Protein 8JMH (pdb70)

Solvent-accessible surface area: 69193 Å² total; per-residue (Å²): 184,52,78,25,98,105,41,15,2,1,3,70,2,0,48,58,18,4,81,72,0,20,75,26,1,0,3,0,1,33,26,5,147,59,58,34,1,144,139,5,134,38,20,129,180,13,131,25,22,120,40,0,94,81,37,41,84,18,0,38,67,2,51,94,0,20,79,47,29,4,111,152,99,32,87,70,79,65,49,84,29,18,12,29,31,8,19,16,1,33,46,0,0,70,25,0,24,136,3,0,89,93,1,13,36,0,1,83,42,1,7,134,9,0,32,25,2,36,109,117,44,15,89,105,30,208,120,54,0,14,121,46,0,61,81,15,0,107,50,12,30,40,77,9,123,24,12,35,56,35,67,31,66,9,16,74,55,31,14,31,63,92,18,127,112,8,111,84,121,96,69,119,51,49,89,64,43,16,0,81,60,57,3,56,21,0,25,58,88,42,112,54,36,72,121,46,0,65,84,10,44,124,25,15,22,9,0,14,41,0,23,4,3,1,0,2,0,0,4,0,0,0,56,0,0,12,0,1,2,44,4,2,6,43,16,2,106,91,31,51,170,104,96,17,81,79,65,41,2,48,70,0,7,86,21,2,8,68,0,6,51,0,1,68,80,0,2,64,11,1,10,45,1,0,58,23,1,12,87,2,0,48,67,12,4,12,32,27,44,19,20,31,109,38,142,53,81,45,90,25,25,72,92,56,19,104,64,10,2,112,16,3,64,29,4,6,25,122,2,3,37,7,0,0,53,0,18,28,15,3,80,98,0,5,22,4,0,30,66,13,36,45,189,8,41,22,70,2,0,54,19,0,10,34,8,2,19,44,24,68,2,0,0,1,0,70,59,29,9,49,0,20,48,117,31,22,82,37,23,50,29,51,18,64,27,19,14,24,6,36,21,33,49,7,61,51,102,79,171,122,36,89,116,83,37,54,106,186,53,81,25,97,106,41,15,3,2,4,70,2,0,50,57,17,4,80,71,0,22,75,26,1,0,3,0,1,34,26,4,146,60,60,35,0,146,141,4,134,38,20,129,178,14,130,26,21,122,41,0,95,79,37,40,82,17,0,38,69,1,51,95,0,21,78,48,28,4,110,154,97,35,85,70,78,66,48,83,29,17,12,29,33,8,19,17,1,33,46,0,1,74,26,0,24,137,3,0,89,91,1,12,36,0,1,82,41,2,8,131,8,1,31,26,1,37,109,117,43,13,86,105,30,208,122,53,0,13,120,46,0,61,81,14,0,107,51,14,30,40,76,8,121,23,12,34,54,34,67,32,66,9,14,74,55,31,14,30,63,94,17,126,113,8,112,84,120,94,69,116,49,49,91,66,42,17,0,72,60,57,3,57,21,0,27,59,89,40,110,57,36,73,121,48,0,64,82,10,44,124,24,14,22,9,0,14,41,0,23,4,4,0,0,2,0,0,4,0,0,0,56,0,0,12,0,1,2,43,4,2,5,44,14,2,105,92,30,50,170,103,96,15,81,79,66,40,1,48,72,0,5,86,21,2,8,66,0,5,50,0,1,67,81,0,2,66,10,0,11,46,1,0,60,24,1,13,85,2,0,47,68,13,4,11,32,29,44,19,20,30,114,39,140,54,81,45,89,25,23,71,91,55,18,103,62,11,2,111,16,4,63,29,4,6,26,125,2,4,36,7,0,0,53,0,18,29,15,2,81,98,0,5,22,4,1,30,66,13,34,42,194,8,42,22,68,3,0,55,18,0,12,34,8,2,20,44,23,68,1,0,0,1,0,69,57,29,8,48,0,20,47,118,31,22,84,37,22,50,29,50,17,63,28,19,14,24,6,36,20,32,49,6,63,50,99,78,170,125,37,86,120,82,37,54,104,183,52,79,24,98,107,42,15,2,1,4,69,2,0,49,56,18,4,80,71,1,21,75,26,0,0,3,0,1,33,26,5,147,59,59,35,0,147,141,4,135,37,20,129,179,13,129,25,21,123,41,1,94,81,37,40,84,16,0,37,68,1,51,95,0,20,78,47,29,3,111,154,96,32,87,66,80,69,48,82,30,18,14,30,33,7,20,16,1,33,46,0,1,74,26,0,23,134,3,0,88,92,1,12,37,1,2,82,41,2,7,134,8,1,30,25,2,37,108,117,44,15,92,103,30,209,121,54,0,14,121,44,0,60,82,15,0,107,51,12,31,39,78,9,121,23,12,37,55,35,68,33,66,9,14,74,55,30,19,30,61,98,16,130,112,9,114,83,120,92,68,117,50,49,91,64,44,15,0,80,60,57,2,56,20,0,24,59,88,42,111,53,35,72,120,46,0,64,84,10,44,126,25,15,22,9,0,16,41,0,23,4,3,1,0,2,0,1,5,0,0,0,57,0,0,12,0,0,2,44,4,2,5,43,14,2,107,87,29,51,174,102,97,15,80,80,68,40,2,48,71,0,6,86,22,2,8,67,0,5,50,0,1,68,80,0,2,64,10,0,10,44,1,0,60,24,1,13,86,2,0,48,68,13,4,11,31,27,45,18,20,30,114,37,138,53,82,43,91,24,25,70,93,56,18,104,62,10,2,111,18,3,62,29,4,5,26,124,2,4,37,7,0,0,52,0,19,29,16,2,80,100,0,5,23,4,0,30,65,13,36,42,189,9,42,22,69,2,0,52,19,0,10,34,9,2,19,43,24,68,2,0,0,1,0,69,59,27,7,47,0,20,46,119,29,22,85,37,23,49,28,50,19,64,29,21,14,24,6,36,20,33,50,7,62,50,98,79,170,123,36,88,117,83,38,53,105,184,51,83,25,100,108,40,15,2,2,3,70,3,0,52,55,17,2,80,72,0,19,73,28,0,0,2,0,1,34,24,4,148,59,59,34,1,146,139,4,134,38,19,130,178,13,136,25,20,124,41,0,94,72,35,38,82,17,0,39,70,1,52,98,0,21,78,48,30,2,108,153,96,33,89,66,84,66,46,82,34,16,13,28,28,6,19,17,2,33,48,0,1,71,24,0,25,134,3,0,89,95,2,15,37,0,2,80,42,1,7,135,9,1,32,26,2,36,107,116,44,14,90,105,31,210,124,52,0,14,123,43,0,66,77,15,0,109,54,12,30,40,77,9,121,25,13,35,55,36,70,32,65,9,14,74,55,31,14,33,62,94,15,128,112,8,112,84,120,94,68,118,50,49,88,62,40,15,0,79,61,53,4,54,22,0,26,58,89,42,110,54,36,69,116,48,0,63,84,10,46,126,23,16,22,8,0,15,43,0,24,4,3,1,0,3,0,1,4,0,0,0,55,0,0,11,0,0,2,43,4,2,5,43,13,3,104,91,31,53,172,104,97,16,82,76,66,40,3,48,71,0,6,88,21,2,8,67,0,6,49,1,2,67,77,0,2,66,10,0,9,46,1,0,58,23,0,13,86,2,1,47,68,12,4,14,31,28,45,20,21,30,111,37,140,53,80,42,91,26,25,69,94,54,20,104,61,12,3,114,18,2,65,28,4,6,26,126,2,4,38,6,0,0,53,0,18,29,17,2,78,99,1,5,22,4,1,31,66,15,35,43,190,8,42,23,72,2,0,54,18,0,10,34,8,2,20,44,23,69,2,0,0,1,0,72,58,30,8,48,0,22,49,118,30,24,84,38,25,49,28,52,18,65,27,20,14,25,6,35,20,32,49,9,64,47,95,78,167,125,36,88,118,84,37,53,105

Structure (mmCIF, N/CA/C/O backbone):
data_8JMH
#
_entry.id   8JMH
#
_cell.length_a   1.00
_cell.length_b   1.00
_cell.length_c   1.00
_cell.angle_alpha   90.00
_cell.angle_beta   90.00
_cell.angle_gamma   90.00
#
_symmetry.space_group_name_H-M   'P 1'
#
loop_
_entity.id
_entity.type
_entity.pdbx_description
1 polymer 'Gustatory receptor for sugar taste 64a'
2 branched beta-D-fructofuranose-(2-1)-alpha-D-glucopyranose
#
loop_
_atom_site.group_PDB
_atom_site.id
_atom_site.type_symbol
_atom_site.label_atom_id
_atom_site.label_alt_id
_atom_site.label_comp_id
_atom_site.label_asym_id
_atom_site.label_entity_id
_atom_site.label_seq_id
_atom_site.pdbx_PDB_ins_code
_atom_site.Cartn_x
_atom_site.Cartn_y
_atom_site.Cartn_z
_atom_site.occupancy
_atom_site.B_iso_or_equiv
_atom_site.auth_seq_id
_atom_site.auth_comp_id
_atom_site.auth_asym_id
_atom_site.auth_atom_id
_atom_site.pdbx_PDB_model_num
ATOM 1 N N . LEU A 1 67 ? 70.740 119.917 140.010 1.00 110.41 50 LEU A N 1
ATOM 2 C CA . LEU A 1 67 ? 71.501 119.865 138.768 1.00 112.49 50 LEU A CA 1
ATOM 3 C C . LEU A 1 67 ? 71.915 121.269 138.332 1.00 113.34 50 LEU A C 1
ATOM 4 O O . LEU A 1 67 ? 71.223 122.241 138.632 1.00 109.15 50 LEU A O 1
ATOM 19 N N . PRO A 1 68 ? 73.038 121.380 137.626 1.00 110.99 51 PRO A N 1
ATOM 20 C CA . PRO A 1 68 ? 73.485 122.697 137.164 1.00 108.16 51 PRO A CA 1
ATOM 21 C C . PRO A 1 68 ? 72.537 123.278 136.128 1.00 106.36 51 PRO A C 1
ATOM 22 O O . PRO A 1 68 ? 71.850 122.564 135.395 1.00 103.27 51 PRO A O 1
ATOM 33 N N . ASN A 1 69 ? 72.506 124.608 136.079 1.00 106.04 52 ASN A N 1
ATOM 34 C CA . ASN A 1 69 ? 71.660 125.336 135.136 1.00 106.15 52 ASN A CA 1
ATOM 35 C C . ASN A 1 69 ? 72.389 125.388 133.799 1.00 104.78 52 ASN A C 1
ATOM 36 O O . ASN A 1 69 ? 73.245 126.248 133.577 1.00 101.17 52 ASN A O 1
ATOM 47 N N . TYR A 1 70 ? 72.048 124.462 132.904 1.00 97.02 53 TYR A N 1
ATOM 48 C CA . TYR A 1 70 ? 72.690 124.383 131.598 1.00 96.02 53 TYR A CA 1
ATOM 49 C C . TYR A 1 70 ? 72.315 125.533 130.677 1.00 96.67 53 TYR A C 1
ATOM 50 O O . TYR A 1 70 ? 72.978 125.716 129.651 1.00 93.63 53 TYR A O 1
ATOM 68 N N . THR A 1 71 ? 71.279 126.307 131.007 1.00 102.67 54 THR A N 1
ATOM 69 C CA . THR A 1 71 ? 70.781 127.317 130.078 1.00 102.46 54 THR A CA 1
ATOM 70 C C . THR A 1 71 ? 71.823 128.399 129.816 1.00 101.49 54 THR A C 1
ATOM 71 O O . THR A 1 71 ? 72.058 128.779 128.664 1.00 95.49 54 THR A O 1
ATOM 82 N N . ASN A 1 72 ? 72.461 128.906 130.873 1.00 101.08 55 ASN A N 1
ATOM 83 C CA . ASN A 1 72 ? 73.372 130.036 130.753 1.00 100.21 55 ASN A CA 1
ATOM 84 C C . ASN A 1 72 ? 74.827 129.682 131.018 1.00 100.24 55 ASN A C 1
ATOM 85 O O . ASN A 1 72 ? 75.694 130.547 130.851 1.00 98.81 55 ASN A O 1
ATOM 96 N N . LEU A 1 73 ? 75.123 128.450 131.422 1.00 88.20 56 LEU A N 1
ATOM 97 C CA . LEU A 1 73 ? 76.503 128.074 131.690 1.00 85.39 56 LEU A CA 1
ATOM 98 C C . LEU A 1 73 ? 77.317 128.088 130.402 1.00 81.91 56 LEU A C 1
ATOM 99 O O . LEU A 1 73 ? 76.810 127.804 129.314 1.00 81.06 56 LEU A O 1
ATOM 115 N N . ASP A 1 74 ? 78.600 128.426 130.534 1.00 72.59 57 ASP A N 1
ATOM 116 C CA . ASP A 1 74 ? 79.514 128.474 129.393 1.00 73.28 57 ASP A CA 1
ATOM 117 C C . ASP A 1 74 ? 80.063 127.067 129.172 1.00 72.04 57 ASP A C 1
ATOM 118 O O . ASP A 1 74 ? 81.172 126.717 129.580 1.00 71.80 57 ASP A O 1
ATOM 127 N N . LEU A 1 75 ? 79.251 126.245 128.517 1.00 65.90 58 LEU A N 1
ATOM 128 C CA . LEU A 1 75 ? 79.563 124.846 128.267 1.00 60.27 58 LEU A CA 1
ATOM 129 C C . LEU A 1 75 ? 79.819 124.619 126.784 1.00 64.56 58 LEU A C 1
ATOM 130 O O . LEU A 1 75 ? 79.482 125.444 125.931 1.00 71.32 58 LEU A O 1
ATOM 146 N N . PHE A 1 76 ? 80.428 123.471 126.485 1.00 59.47 59 PHE A N 1
ATOM 147 C CA . PHE A 1 76 ? 80.734 123.134 125.100 1.00 53.39 59 PHE A CA 1
ATOM 148 C C . PHE A 1 76 ? 79.464 122.832 124.315 1.00 57.07 59 PHE A C 1
ATOM 149 O O . PHE A 1 76 ? 79.326 123.243 123.158 1.00 66.15 59 PHE A O 1
ATOM 166 N N . HIS A 1 77 ? 78.519 122.119 124.931 1.00 61.95 60 HIS A N 1
ATOM 167 C CA . HIS A 1 77 ? 77.304 121.733 124.221 1.00 59.12 60 HIS A CA 1
ATOM 168 C C . HIS A 1 77 ? 76.543 122.960 123.735 1.00 65.84 60 HIS A C 1
ATOM 169 O O . HIS A 1 77 ? 76.074 123.002 122.593 1.00 74.76 60 HIS A O 1
ATOM 183 N N . ARG A 1 78 ? 76.416 123.974 124.591 1.00 63.36 61 ARG A N 1
ATOM 184 C CA . ARG A 1 78 ? 75.770 125.212 124.174 1.00 65.28 61 ARG A CA 1
ATOM 185 C C . ARG A 1 78 ? 76.499 125.878 123.017 1.00 71.23 61 ARG A C 1
ATOM 186 O O . ARG A 1 78 ? 75.855 126.514 122.176 1.00 72.45 61 ARG A O 1
ATOM 207 N N . ALA A 1 79 ? 77.822 125.750 122.957 1.00 60.59 62 ALA A N 1
ATOM 208 C CA . ALA A 1 79 ? 78.610 126.434 121.942 1.00 51.94 62 ALA A CA 1
ATOM 209 C C . ALA A 1 79 ? 78.509 125.789 120.568 1.00 58.81 62 ALA A C 1
ATOM 210 O O . ALA A 1 79 ? 78.623 126.492 119.558 1.00 66.62 62 ALA A O 1
ATOM 217 N N . VAL A 1 80 ? 78.295 124.477 120.498 1.00 58.21 63 VAL A N 1
ATOM 218 C CA . VAL A 1 80 ? 78.325 123.766 119.227 1.00 55.93 63 VAL A CA 1
ATOM 219 C C . VAL A 1 80 ? 76.945 123.340 118.744 1.00 56.69 63 VAL A C 1
ATOM 220 O O . VAL A 1 80 ? 76.777 123.121 117.535 1.00 74.17 63 VAL A O 1
ATOM 233 N N . PHE A 1 81 ? 75.957 123.211 119.629 1.00 57.47 64 PHE A N 1
ATOM 234 C CA . PHE A 1 81 ? 74.657 122.721 119.186 1.00 61.91 64 PHE A CA 1
ATOM 235 C C . PHE A 1 81 ? 74.054 123.566 118.066 1.00 65.60 64 PHE A C 1
ATOM 236 O O . PHE A 1 81 ? 73.427 122.974 117.171 1.00 71.31 64 PHE A O 1
ATOM 253 N N . PRO A 1 82 ? 74.186 124.897 118.042 1.00 57.94 65 PRO A N 1
ATOM 254 C CA . PRO A 1 82 ? 73.621 125.642 116.902 1.00 54.05 65 PRO A CA 1
ATOM 255 C C . PRO A 1 82 ? 74.193 125.192 115.570 1.00 57.47 65 PRO A C 1
ATOM 256 O O . PRO A 1 82 ? 73.474 125.159 114.563 1.00 62.69 65 PRO A O 1
ATOM 267 N N . PHE A 1 83 ? 75.480 124.841 115.538 1.00 63.81 66 PHE A N 1
ATOM 268 C CA . PHE A 1 83 ? 76.105 124.391 114.302 1.00 54.20 66 PHE A CA 1
ATOM 269 C C . PHE A 1 83 ? 75.948 122.892 114.097 1.00 54.57 66 PHE A C 1
ATOM 270 O O . PHE A 1 83 ? 75.940 122.427 112.952 1.00 67.63 66 PHE A O 1
ATOM 287 N N . MET A 1 84 ? 75.826 122.122 115.180 1.00 57.05 67 MET A N 1
ATOM 288 C CA . MET A 1 84 ? 75.476 120.714 115.038 1.00 56.22 67 MET A CA 1
ATOM 289 C C . MET A 1 84 ? 74.069 120.564 114.477 1.00 58.69 67 MET A C 1
ATOM 290 O O . MET A 1 84 ? 73.812 119.684 113.647 1.00 64.12 67 MET A O 1
ATOM 304 N N . PHE A 1 85 ? 73.141 121.413 114.922 1.00 65.63 68 PHE A N 1
ATOM 305 C CA . PHE A 1 85 ? 71.793 121.398 114.367 1.00 65.39 68 PHE A CA 1
ATOM 306 C C . PHE A 1 85 ? 71.801 121.813 112.902 1.00 67.70 68 PHE A C 1
ATOM 307 O O . PHE A 1 85 ? 71.084 121.235 112.078 1.00 73.36 68 PHE A O 1
ATOM 324 N N . LEU A 1 86 ? 72.605 122.821 112.559 1.00 64.16 69 LEU A N 1
ATOM 325 C CA . LEU A 1 86 ? 72.709 123.236 111.165 1.00 60.29 69 LEU A CA 1
ATOM 326 C C . LEU A 1 86 ? 73.226 122.096 110.298 1.00 65.77 69 LEU A C 1
ATOM 327 O O . LEU A 1 86 ? 72.730 121.873 109.188 1.00 70.59 69 LEU A O 1
ATOM 343 N N . ALA A 1 87 ? 74.226 121.364 110.789 1.00 65.16 70 ALA A N 1
ATOM 344 C CA . ALA A 1 87 ? 74.722 120.207 110.053 1.00 60.24 70 ALA A CA 1
ATOM 345 C C . ALA A 1 87 ? 73.642 119.142 109.911 1.00 60.45 70 ALA A C 1
ATOM 346 O O . ALA A 1 87 ? 73.630 118.390 108.930 1.00 66.06 70 ALA A O 1
ATOM 353 N N . GLN A 1 88 ? 72.731 119.057 110.882 1.00 63.78 71 GLN A N 1
ATOM 354 C CA . GLN A 1 88 ? 71.635 118.102 110.784 1.00 62.90 71 GLN A CA 1
ATOM 355 C C . GLN A 1 88 ? 70.661 118.459 109.672 1.00 72.17 71 GLN A C 1
ATOM 356 O O . GLN A 1 88 ? 69.937 117.580 109.194 1.00 75.32 71 GLN A O 1
ATOM 370 N N . CYS A 1 89 ? 70.624 119.724 109.248 1.00 71.83 72 CYS A N 1
ATOM 371 C CA . CYS A 1 89 ? 69.779 120.089 108.117 1.00 67.08 72 CYS A CA 1
ATOM 372 C C . CYS A 1 89 ? 70.220 119.375 106.847 1.00 69.08 72 CYS A C 1
ATOM 373 O O . CYS A 1 89 ? 69.375 118.945 106.054 1.00 76.14 72 CYS A O 1
ATOM 381 N N . VAL A 1 90 ? 71.526 119.239 106.639 1.00 68.02 73 VAL A N 1
ATOM 382 C CA . VAL A 1 90 ? 72.059 118.411 105.567 1.00 66.54 73 VAL A CA 1
ATOM 383 C C . VAL A 1 90 ? 72.281 116.973 106.040 1.00 64.52 73 VAL A C 1
ATOM 384 O O . VAL A 1 90 ? 72.892 116.174 105.332 1.00 62.50 73 VAL A O 1
ATOM 397 N N . ALA A 1 91 ? 71.796 116.637 107.236 1.00 73.10 74 ALA A N 1
ATOM 398 C CA . ALA A 1 91 ? 71.800 115.275 107.763 1.00 70.61 74 ALA A CA 1
ATOM 399 C C . ALA A 1 91 ? 73.222 114.710 107.822 1.00 71.47 74 ALA A C 1
ATOM 400 O O . ALA A 1 91 ? 73.574 113.739 107.151 1.00 77.68 74 ALA A O 1
ATOM 407 N N . ILE A 1 92 ? 74.031 115.350 108.663 1.00 67.98 75 ILE A N 1
ATOM 408 C CA . ILE A 1 92 ? 75.418 114.942 108.852 1.00 71.00 75 ILE A CA 1
ATOM 409 C C . ILE A 1 92 ? 75.511 113.984 110.032 1.00 75.04 75 ILE A C 1
ATOM 410 O O . ILE A 1 92 ? 75.912 112.826 109.872 1.00 77.97 75 ILE A O 1
ATOM 426 N N . MET A 1 93 ? 75.135 114.452 111.220 1.00 66.58 76 MET A N 1
ATOM 427 C CA . MET A 1 93 ? 75.206 113.647 112.441 1.00 63.96 76 MET A CA 1
ATOM 428 C C . MET A 1 93 ? 73.805 113.505 113.023 1.00 68.23 76 MET A C 1
ATOM 429 O O . MET A 1 93 ? 73.340 114.397 113.754 1.00 72.86 76 MET A O 1
ATOM 443 N N . PRO A 1 94 ? 73.095 112.407 112.737 1.00 68.70 77 PRO A N 1
ATOM 444 C CA . PRO A 1 94 ? 71.679 112.315 113.122 1.00 66.99 77 PRO A CA 1
ATOM 445 C C . PRO A 1 94 ? 71.454 112.032 114.600 1.00 72.28 77 PRO A C 1
ATOM 446 O O . PRO A 1 94 ? 71.288 110.874 114.997 1.00 74.35 77 PRO A O 1
ATOM 457 N N . LEU A 1 95 ? 71.448 113.077 115.422 1.00 70.28 78 LEU A N 1
ATOM 458 C CA . LEU A 1 95 ? 71.168 112.964 116.845 1.00 64.38 78 LEU A CA 1
ATOM 459 C C . LEU A 1 95 ? 69.803 113.559 117.165 1.00 63.64 78 LEU A C 1
ATOM 460 O O . LEU A 1 95 ? 69.348 114.500 116.510 1.00 69.50 78 LEU A O 1
ATOM 476 N N . VAL A 1 96 ? 69.156 112.999 118.183 1.00 71.88 79 VAL A N 1
ATOM 477 C CA . VAL A 1 96 ? 67.840 113.442 118.630 1.00 74.63 79 VAL A CA 1
ATOM 478 C C . VAL A 1 96 ? 68.013 114.376 119.817 1.00 72.11 79 VAL A C 1
ATOM 479 O O . VAL A 1 96 ? 68.783 114.089 120.743 1.00 75.04 79 VAL A O 1
ATOM 492 N N . GLY A 1 97 ? 67.298 115.496 119.792 1.00 71.39 80 GLY A N 1
ATOM 493 C CA . GLY A 1 97 ? 67.377 116.457 120.875 1.00 71.01 80 GLY A CA 1
ATOM 494 C C . GLY A 1 97 ? 68.721 117.134 121.005 1.00 71.62 80 GLY A C 1
ATOM 495 O O . GLY A 1 97 ? 69.154 117.425 122.123 1.00 75.10 80 GLY A O 1
ATOM 499 N N . ILE A 1 98 ? 69.396 117.398 119.885 1.00 76.19 81 ILE A N 1
ATOM 500 C CA . ILE A 1 98 ? 70.681 118.085 119.942 1.00 72.76 81 ILE A CA 1
ATOM 501 C C . ILE A 1 98 ? 70.505 119.516 120.429 1.00 75.70 81 ILE A C 1
ATOM 502 O O . ILE A 1 98 ? 71.436 120.107 120.989 1.00 78.30 81 ILE A O 1
ATOM 518 N N . ARG A 1 99 ? 69.325 120.097 120.228 1.00 83.61 82 ARG A N 1
ATOM 519 C CA . ARG A 1 99 ? 69.053 121.469 120.629 1.00 84.68 82 ARG A CA 1
ATOM 520 C C . ARG A 1 99 ? 68.645 121.590 122.091 1.00 83.50 82 ARG A C 1
ATOM 521 O O . ARG A 1 99 ? 68.444 122.711 122.572 1.00 82.62 82 ARG A O 1
ATOM 542 N N . GLU A 1 100 ? 68.518 120.476 122.807 1.00 86.61 83 GLU A N 1
ATOM 543 C CA . GLU A 1 100 ? 68.138 120.530 124.210 1.00 83.81 83 GLU A CA 1
ATOM 544 C C . GLU A 1 100 ? 69.229 121.205 125.031 1.00 84.85 83 GLU A C 1
ATOM 545 O O . GLU A 1 100 ? 70.423 120.986 124.809 1.00 87.17 83 GLU A O 1
ATOM 557 N N . SER A 1 101 ? 68.810 122.035 125.989 1.00 89.21 84 SER A N 1
ATOM 558 C CA . SER A 1 101 ? 69.773 122.691 126.866 1.00 90.58 84 SER A CA 1
ATOM 559 C C . SER A 1 101 ? 70.537 121.670 127.699 1.00 89.52 84 SER A C 1
ATOM 560 O O . SER A 1 101 ? 71.752 121.793 127.886 1.00 88.53 84 SER A O 1
ATOM 568 N N . ASN A 1 102 ? 69.843 120.659 128.206 1.00 83.73 85 ASN A N 1
ATOM 569 C CA . ASN A 1 102 ? 70.491 119.611 128.982 1.00 82.46 85 ASN A CA 1
ATOM 570 C C . ASN A 1 102 ? 71.133 118.603 128.036 1.00 84.09 85 ASN A C 1
ATOM 571 O O . ASN A 1 102 ? 70.418 117.958 127.262 1.00 88.58 85 ASN A O 1
ATOM 582 N N . PRO A 1 103 ? 72.459 118.430 128.060 1.00 73.56 86 PRO A N 1
ATOM 583 C CA . PRO A 1 103 ? 73.084 117.451 127.157 1.00 73.09 86 PRO A CA 1
ATOM 584 C C . PRO A 1 103 ? 72.665 116.017 127.425 1.00 76.00 86 PRO A C 1
ATOM 585 O O . PRO A 1 103 ? 72.813 115.175 126.531 1.00 83.31 86 PRO A O 1
ATOM 596 N N . ARG A 1 104 ? 72.152 115.710 128.618 1.00 79.65 87 ARG A N 1
ATOM 597 C CA . ARG A 1 104 ? 71.717 114.350 128.909 1.00 81.77 87 ARG A CA 1
ATOM 598 C C . ARG A 1 104 ? 70.511 113.941 128.076 1.00 82.60 87 ARG A C 1
ATOM 599 O O . ARG A 1 104 ? 70.232 112.743 127.960 1.00 83.36 87 ARG A O 1
ATOM 620 N N . ARG A 1 105 ? 69.792 114.900 127.496 1.00 82.98 88 ARG A N 1
ATOM 621 C CA . ARG A 1 105 ? 68.654 114.601 126.639 1.00 79.15 88 ARG A CA 1
ATOM 622 C C . ARG A 1 105 ? 69.061 114.265 125.212 1.00 79.46 88 ARG A C 1
ATOM 623 O O . ARG A 1 105 ? 68.200 113.881 124.414 1.00 81.50 88 ARG A O 1
ATOM 644 N N . VAL A 1 106 ? 70.339 114.397 124.872 1.00 71.45 89 VAL A N 1
ATOM 645 C CA . VAL A 1 106 ? 70.821 114.058 123.538 1.00 69.90 89 VAL A CA 1
ATOM 646 C C . VAL A 1 106 ? 70.940 112.543 123.443 1.00 75.19 89 VAL A C 1
ATOM 647 O O . VAL A 1 106 ? 71.609 111.909 124.265 1.00 78.57 89 VAL A O 1
ATOM 660 N N . ARG A 1 107 ? 70.290 111.959 122.439 1.00 75.60 90 ARG A N 1
ATOM 661 C CA . ARG A 1 107 ? 70.302 110.518 122.246 1.00 72.52 90 ARG A CA 1
ATOM 662 C C . ARG A 1 107 ? 70.392 110.212 120.760 1.00 70.42 90 ARG A C 1
ATOM 663 O O . ARG A 1 107 ? 70.036 111.032 119.911 1.00 74.72 90 ARG A O 1
ATOM 684 N N . PHE A 1 108 ? 70.875 109.012 120.455 1.00 66.92 91 PHE A N 1
ATOM 685 C CA . PHE A 1 108 ? 70.982 108.522 119.088 1.00 68.80 91 PHE A CA 1
ATOM 686 C C . PHE A 1 108 ? 69.941 107.431 118.883 1.00 75.14 91 PHE A C 1
ATOM 687 O O . PHE A 1 108 ? 69.913 106.449 119.632 1.00 78.96 91 PHE A O 1
ATOM 704 N N . ALA A 1 109 ? 69.091 107.605 117.874 1.00 79.81 92 ALA A N 1
ATOM 705 C CA . ALA A 1 109 ? 68.041 106.642 117.566 1.00 79.91 92 ALA A CA 1
ATOM 706 C C . ALA A 1 109 ? 67.991 106.441 116.061 1.00 82.16 92 ALA A C 1
ATOM 707 O O . ALA A 1 109 ? 67.890 107.414 115.308 1.00 84.76 92 ALA A O 1
ATOM 714 N N . TYR A 1 110 ? 68.064 105.181 115.625 1.00 82.98 93 TYR A N 1
ATOM 715 C CA . TYR A 1 110 ? 67.951 104.891 114.200 1.00 78.85 93 TYR A CA 1
ATOM 716 C C . TYR A 1 110 ? 66.581 105.291 113.669 1.00 80.98 93 TYR A C 1
ATOM 717 O O . TYR A 1 110 ? 66.472 105.863 112.578 1.00 84.17 93 TYR A O 1
ATOM 735 N N . LYS A 1 111 ? 65.522 105.000 114.425 1.00 86.33 94 LYS A N 1
ATOM 736 C CA . LYS A 1 111 ? 64.168 105.401 114.050 1.00 87.61 94 LYS A CA 1
ATOM 737 C C . LYS A 1 111 ? 63.952 106.822 114.563 1.00 86.94 94 LYS A C 1
ATOM 738 O O . LYS A 1 111 ? 63.469 107.061 115.673 1.00 88.31 94 LYS A O 1
ATOM 757 N N . SER A 1 112 ? 64.341 107.786 113.734 1.00 76.66 95 SER A N 1
ATOM 758 C CA . SER A 1 112 ? 64.169 109.191 114.061 1.00 78.75 95 SER A CA 1
ATOM 759 C C . SER A 1 112 ? 64.223 110.000 112.776 1.00 77.38 95 SER A C 1
ATOM 760 O O . SER A 1 112 ? 64.724 109.536 111.748 1.00 80.16 95 SER A O 1
ATOM 768 N N . ILE A 1 113 ? 63.697 111.223 112.843 1.00 74.10 96 ILE A N 1
ATOM 769 C CA . ILE A 1 113 ? 63.733 112.103 111.676 1.00 75.33 96 ILE A CA 1
ATOM 770 C C . ILE A 1 113 ? 65.165 112.386 111.239 1.00 78.60 96 ILE A C 1
ATOM 771 O O . ILE A 1 113 ? 65.455 112.267 110.037 1.00 78.32 96 ILE A O 1
ATOM 787 N N . PRO A 1 114 ? 66.096 112.746 112.127 1.00 76.52 97 PRO A N 1
ATOM 788 C CA . PRO A 1 114 ? 67.470 113.006 111.668 1.00 73.42 97 PRO A CA 1
ATOM 789 C C . PRO A 1 114 ? 68.095 111.835 110.929 1.00 74.38 97 PRO A C 1
ATOM 790 O O . PRO A 1 114 ? 68.809 112.044 109.941 1.00 79.10 97 PRO A O 1
ATOM 801 N N . MET A 1 115 ? 67.848 110.603 111.381 1.00 71.28 98 MET A N 1
ATOM 802 C CA . MET A 1 115 ? 68.379 109.446 110.670 1.00 68.91 98 MET A CA 1
ATOM 803 C C . MET A 1 115 ? 67.691 109.253 109.327 1.00 71.95 98 MET A C 1
ATOM 804 O O . MET A 1 115 ? 68.330 108.821 108.362 1.00 74.20 98 MET A O 1
ATOM 818 N N . PHE A 1 116 ? 66.395 109.557 109.244 1.00 79.80 99 PHE A N 1
ATOM 819 C CA . PHE A 1 116 ? 65.695 109.445 107.970 1.00 79.64 99 PHE A CA 1
ATOM 820 C C . PHE A 1 116 ? 66.292 110.390 106.936 1.00 80.52 99 PHE A C 1
ATOM 821 O O . PHE A 1 116 ? 66.544 109.999 105.792 1.00 83.43 99 PHE A O 1
ATOM 838 N N . VAL A 1 117 ? 66.537 111.642 107.327 1.00 71.70 100 VAL A N 1
ATOM 839 C CA . VAL A 1 117 ? 67.124 112.601 106.396 1.00 70.98 100 VAL A CA 1
ATOM 840 C C . VAL A 1 117 ? 68.520 112.150 105.990 1.00 71.65 100 VAL A C 1
ATOM 841 O O . VAL A 1 117 ? 68.937 112.331 104.840 1.00 77.98 100 VAL A O 1
ATOM 854 N N . THR A 1 118 ? 69.265 111.557 106.925 1.00 65.99 101 THR A N 1
ATOM 855 C CA . THR A 1 118 ? 70.588 111.040 106.592 1.00 65.79 101 THR A CA 1
ATOM 856 C C . THR A 1 118 ? 70.495 109.938 105.546 1.00 70.29 101 THR A C 1
ATOM 857 O O . THR A 1 118 ? 71.317 109.878 104.625 1.00 79.43 101 THR A O 1
ATOM 868 N N . LEU A 1 119 ? 69.500 109.059 105.669 1.00 73.97 102 LEU A N 1
ATOM 869 C CA . LEU A 1 119 ? 69.310 108.021 104.663 1.00 72.45 102 LEU A CA 1
ATOM 870 C C . LEU A 1 119 ? 69.024 108.631 103.297 1.00 70.50 102 LEU A C 1
ATOM 871 O O . LEU A 1 119 ? 69.555 108.172 102.280 1.00 75.99 102 LEU A O 1
ATOM 887 N N . ILE A 1 120 ? 68.187 109.669 103.254 1.00 67.29 103 ILE A N 1
ATOM 888 C CA . ILE A 1 120 ? 67.862 110.310 101.982 1.00 69.75 103 ILE A CA 1
ATOM 889 C C . ILE A 1 120 ? 69.114 110.915 101.360 1.00 71.18 103 ILE A C 1
ATOM 890 O O . ILE A 1 120 ? 69.391 110.728 100.169 1.00 75.29 103 ILE A O 1
ATOM 906 N N . PHE A 1 121 ? 69.891 111.652 102.156 1.00 72.09 104 PHE A N 1
ATOM 907 C CA . PHE A 1 121 ? 71.098 112.279 101.628 1.00 68.43 104 PHE A CA 1
ATOM 908 C C . PHE A 1 121 ? 72.137 111.236 101.239 1.00 66.22 104 PHE A C 1
ATOM 909 O O . PHE A 1 121 ? 72.822 111.381 100.221 1.00 74.46 104 PHE A O 1
ATOM 926 N N . MET A 1 122 ? 72.276 110.178 102.041 1.00 67.38 105 MET A N 1
ATOM 927 C CA . MET A 1 122 ? 73.208 109.112 101.691 1.00 65.72 105 MET A CA 1
ATOM 928 C C . MET A 1 122 ? 72.790 108.416 100.403 1.00 70.11 105 MET A C 1
ATOM 929 O O . MET A 1 122 ? 73.635 108.105 99.557 1.00 74.23 105 MET A O 1
ATOM 943 N N . ILE A 1 123 ? 71.491 108.159 100.238 1.00 72.93 106 ILE A N 1
ATOM 944 C CA . ILE A 1 123 ? 71.013 107.522 99.013 1.00 73.68 106 ILE A CA 1
ATOM 945 C C . ILE A 1 123 ? 71.291 108.417 97.813 1.00 75.97 106 ILE A C 1
ATOM 946 O O . ILE A 1 123 ? 71.853 107.978 96.803 1.00 83.34 106 ILE A O 1
ATOM 962 N N . ALA A 1 124 ? 70.903 109.689 97.909 1.00 70.86 107 ALA A N 1
ATOM 963 C CA . ALA A 1 124 ? 71.092 110.602 96.788 1.00 68.56 107 ALA A CA 1
ATOM 964 C C . ALA A 1 124 ? 72.570 110.827 96.500 1.00 70.31 107 ALA A C 1
ATOM 965 O O . ALA A 1 124 ? 72.975 110.907 95.335 1.00 77.19 107 ALA A O 1
ATOM 972 N N . THR A 1 125 ? 73.392 110.939 97.544 1.00 72.65 108 THR A N 1
ATOM 973 C CA . THR A 1 125 ? 74.828 111.071 97.331 1.00 70.53 108 THR A CA 1
ATOM 974 C C . THR A 1 125 ? 75.385 109.836 96.636 1.00 73.63 108 THR A C 1
ATOM 975 O O . THR A 1 125 ? 76.266 109.942 95.774 1.00 80.80 108 THR A O 1
ATOM 986 N N . SER A 1 126 ? 74.887 108.654 97.001 1.00 76.13 109 SER A N 1
ATOM 987 C CA . SER A 1 126 ? 75.293 107.437 96.307 1.00 75.55 109 SER A CA 1
ATOM 988 C C . SER A 1 126 ? 74.865 107.462 94.846 1.00 76.87 109 SER A C 1
ATOM 989 O O . SER A 1 126 ? 75.587 106.950 93.982 1.00 79.91 109 SER A O 1
ATOM 997 N N . ILE A 1 127 ? 73.703 108.046 94.548 1.00 74.91 110 ILE A N 1
ATOM 998 C CA . ILE A 1 127 ? 73.275 108.179 93.159 1.00 76.21 110 ILE A CA 1
ATOM 999 C C . ILE A 1 127 ? 74.273 109.028 92.383 1.00 76.14 110 ILE A C 1
ATOM 1000 O O . ILE A 1 127 ? 74.656 108.697 91.255 1.00 82.97 110 ILE A O 1
ATOM 1016 N N . LEU A 1 128 ? 74.707 110.142 92.977 1.00 75.44 111 LEU A N 1
ATOM 1017 C CA . LEU A 1 128 ? 75.719 110.972 92.332 1.00 73.29 111 LEU A CA 1
ATOM 1018 C C . LEU A 1 128 ? 77.035 110.218 92.193 1.00 74.81 111 LEU A C 1
ATOM 1019 O O . LEU A 1 128 ? 77.725 110.340 91.174 1.00 84.03 111 LEU A O 1
ATOM 1035 N N . PHE A 1 129 ? 77.405 109.441 93.212 1.00 73.48 112 PHE A N 1
ATOM 1036 C CA . PHE A 1 129 ? 78.628 108.651 93.125 1.00 74.57 112 PHE A CA 1
ATOM 1037 C C . PHE A 1 129 ? 78.545 107.634 91.994 1.00 78.29 112 PHE A C 1
ATOM 1038 O O . PHE A 1 129 ? 79.490 107.486 91.212 1.00 85.48 112 PHE A O 1
ATOM 1055 N N . LEU A 1 130 ? 77.419 106.924 91.891 1.00 82.22 113 LEU A N 1
ATOM 1056 C CA . LEU A 1 130 ? 77.239 105.994 90.782 1.00 82.94 113 LEU A CA 1
ATOM 1057 C C . LEU A 1 130 ? 77.190 106.734 89.453 1.00 80.06 113 LEU A C 1
ATOM 1058 O O . LEU A 1 130 ? 77.763 106.275 88.458 1.00 84.71 113 LEU A O 1
ATOM 1074 N N . SER A 1 131 ? 76.511 107.881 89.417 1.00 78.82 114 SER A N 1
ATOM 1075 C CA . SER A 1 131 ? 76.480 108.687 88.202 1.00 79.33 114 SER A CA 1
ATOM 1076 C C . SER A 1 131 ? 77.891 109.028 87.742 1.00 79.90 114 SER A C 1
ATOM 1077 O O . SER A 1 131 ? 78.232 108.868 86.565 1.00 88.12 114 SER A O 1
ATOM 1085 N N . MET A 1 132 ? 78.728 109.506 88.664 1.00 83.60 115 MET A N 1
ATOM 1086 C CA . MET A 1 132 ? 80.115 109.797 88.320 1.00 86.31 115 MET A CA 1
ATOM 1087 C C . MET A 1 132 ? 80.865 108.523 87.952 1.00 84.79 115 MET A C 1
ATOM 1088 O O . MET A 1 132 ? 81.645 108.508 86.994 1.00 90.17 115 MET A O 1
ATOM 1102 N N . PHE A 1 133 ? 80.638 107.441 88.699 1.00 80.37 116 PHE A N 1
ATOM 1103 C CA . PHE A 1 133 ? 81.360 106.199 88.442 1.00 80.65 116 PHE A CA 1
ATOM 1104 C C . PHE A 1 133 ? 81.053 105.663 87.050 1.00 87.20 116 PHE A C 1
ATOM 1105 O O . PHE A 1 133 ? 81.964 105.311 86.292 1.00 90.53 116 PHE A O 1
ATOM 1122 N N . THR A 1 134 ? 79.769 105.591 86.694 1.00 91.86 117 THR A N 1
ATOM 1123 C CA . THR A 1 134 ? 79.402 105.099 85.371 1.00 91.79 117 THR A CA 1
ATOM 1124 C C . THR A 1 134 ? 79.915 106.028 84.279 1.00 87.28 117 THR A C 1
ATOM 1125 O O . THR A 1 134 ? 80.386 105.568 83.233 1.00 90.85 117 THR A O 1
ATOM 1136 N N . HIS A 1 135 ? 79.830 107.340 84.503 1.00 84.22 118 HIS A N 1
ATOM 1137 C CA . HIS A 1 135 ? 80.277 108.294 83.494 1.00 83.48 118 HIS A CA 1
ATOM 1138 C C . HIS A 1 135 ? 81.762 108.130 83.198 1.00 84.02 118 HIS A C 1
ATOM 1139 O O . HIS A 1 135 ? 82.177 108.111 82.034 1.00 88.94 118 HIS A O 1
ATOM 1153 N N . LEU A 1 136 ? 82.581 108.002 84.244 1.00 86.06 119 LEU A N 1
ATOM 1154 C CA . LEU A 1 136 ? 84.019 107.870 84.036 1.00 88.19 119 LEU A CA 1
ATOM 1155 C C . LEU A 1 136 ? 84.352 106.588 83.285 1.00 88.01 119 LEU A C 1
ATOM 1156 O O . LEU A 1 136 ? 85.249 106.578 82.434 1.00 95.60 119 LEU A O 1
ATOM 1172 N N . LEU A 1 137 ? 83.646 105.497 83.584 1.00 84.05 120 LEU A N 1
ATOM 1173 C CA . LEU A 1 137 ? 83.873 104.257 82.851 1.00 89.17 120 LEU A CA 1
ATOM 1174 C C . LEU A 1 137 ? 83.591 104.432 81.366 1.00 85.79 120 LEU A C 1
ATOM 1175 O O . LEU A 1 137 ? 84.319 103.891 80.527 1.00 82.01 120 LEU A O 1
ATOM 1191 N N . LYS A 1 138 ? 82.543 105.182 81.021 1.00 94.29 121 LYS A N 1
ATOM 1192 C CA . LYS A 1 138 ? 82.214 105.393 79.616 1.00 92.38 121 LYS A CA 1
ATOM 1193 C C . LYS A 1 138 ? 83.277 106.232 78.916 1.00 94.32 121 LYS A C 1
ATOM 1194 O O . LYS A 1 138 ? 83.583 105.998 77.741 1.00 96.76 121 LYS A O 1
ATOM 1213 N N . ILE A 1 139 ? 83.849 107.212 79.616 1.00 88.88 122 ILE A N 1
ATOM 1214 C CA . ILE A 1 139 ? 84.834 108.118 79.036 1.00 87.50 122 ILE A CA 1
ATOM 1215 C C . ILE A 1 139 ? 86.246 107.834 79.519 1.00 87.10 122 ILE A C 1
ATOM 1216 O O . ILE A 1 139 ? 87.167 108.588 79.175 1.00 87.08 122 ILE A O 1
ATOM 1232 N N . GLY A 1 140 ? 86.451 106.779 80.303 1.00 83.84 123 GLY A N 1
ATOM 1233 C CA . GLY A 1 140 ? 87.778 106.449 80.785 1.00 84.76 123 GLY A CA 1
ATOM 1234 C C . GLY A 1 140 ? 88.138 107.189 82.056 1.00 87.92 123 GLY A C 1
ATOM 1235 O O . GLY A 1 140 ? 87.689 108.319 82.270 1.00 87.52 123 GLY A O 1
ATOM 1239 N N . ILE A 1 141 ? 88.951 106.566 82.905 1.00 84.91 124 ILE A N 1
ATOM 1240 C CA . ILE A 1 141 ? 89.342 107.135 84.190 1.00 84.91 124 ILE A CA 1
ATOM 1241 C C . ILE A 1 141 ? 90.758 107.676 84.070 1.00 87.75 124 ILE A C 1
ATOM 1242 O O . ILE A 1 141 ? 91.691 106.930 83.746 1.00 88.08 124 ILE A O 1
ATOM 1258 N N . THR A 1 142 ? 90.924 108.967 84.340 1.00 89.87 125 THR A N 1
ATOM 1259 C CA . THR A 1 142 ? 92.230 109.602 84.363 1.00 91.51 125 THR A CA 1
ATOM 1260 C C . THR A 1 142 ? 92.431 110.304 85.699 1.00 87.62 125 THR A C 1
ATOM 1261 O O . THR A 1 142 ? 91.483 110.527 86.457 1.00 89.13 125 THR A O 1
ATOM 1272 N N . ALA A 1 143 ? 93.686 110.663 85.976 1.00 83.91 126 ALA A N 1
ATOM 1273 C CA . ALA A 1 143 ? 94.021 111.286 87.251 1.00 80.23 126 ALA A CA 1
ATOM 1274 C C . ALA A 1 143 ? 93.262 112.586 87.481 1.00 85.29 126 ALA A C 1
ATOM 1275 O O . ALA A 1 143 ? 93.094 112.993 88.635 1.00 91.04 126 ALA A O 1
ATOM 1282 N N . LYS A 1 144 ? 92.801 113.245 86.418 1.00 83.58 127 LYS A N 1
ATOM 1283 C CA . LYS A 1 144 ? 92.042 114.480 86.563 1.00 85.93 127 LYS A CA 1
ATOM 1284 C C . LYS A 1 144 ? 90.560 114.236 86.814 1.00 85.61 127 LYS A C 1
ATOM 1285 O O . LYS A 1 144 ? 89.944 114.974 87.591 1.00 86.48 127 LYS A O 1
ATOM 1304 N N . ASN A 1 145 ? 89.970 113.223 86.176 1.00 86.50 128 ASN A N 1
ATOM 1305 C CA . ASN A 1 145 ? 88.570 112.897 86.417 1.00 82.71 128 ASN A CA 1
ATOM 1306 C C . ASN A 1 145 ? 88.361 112.154 87.730 1.00 83.03 128 ASN A C 1
ATOM 1307 O O . ASN A 1 145 ? 87.247 112.170 88.265 1.00 83.28 128 ASN A O 1
ATOM 1318 N N . PHE A 1 146 ? 89.400 111.508 88.263 1.00 73.88 129 PHE A N 1
ATOM 1319 C CA . PHE A 1 146 ? 89.233 110.722 89.479 1.00 73.01 129 PHE A CA 1
ATOM 1320 C C . PHE A 1 146 ? 88.915 111.602 90.681 1.00 77.59 129 PHE A C 1
ATOM 1321 O O . PHE A 1 146 ? 88.382 111.109 91.681 1.00 83.10 129 PHE A O 1
ATOM 1338 N N . VAL A 1 147 ? 89.230 112.897 90.605 1.00 74.96 130 VAL A N 1
ATOM 1339 C CA . VAL A 1 147 ? 88.961 113.791 91.728 1.00 72.79 130 VAL A CA 1
ATOM 1340 C C . VAL A 1 147 ? 87.469 113.832 92.026 1.00 74.06 130 VAL A C 1
ATOM 1341 O O . VAL A 1 147 ? 87.051 113.845 93.190 1.00 79.55 130 VAL A O 1
ATOM 1354 N N . GLY A 1 148 ? 86.641 113.856 90.981 1.00 73.86 131 GLY A N 1
ATOM 1355 C CA . GLY A 1 148 ? 85.205 113.888 91.193 1.00 74.75 131 GLY A CA 1
ATOM 1356 C C . GLY A 1 148 ? 84.695 112.654 91.912 1.00 72.89 131 GLY A C 1
ATOM 1357 O O . GLY A 1 148 ? 83.820 112.746 92.777 1.00 77.38 131 GLY A O 1
ATOM 1361 N N . LEU A 1 149 ? 85.229 111.483 91.563 1.00 73.52 132 LEU A N 1
ATOM 1362 C CA . LEU A 1 149 ? 84.822 110.258 92.242 1.00 73.61 132 LEU A CA 1
ATOM 1363 C C . LEU A 1 149 ? 85.291 110.253 93.690 1.00 73.04 132 LEU A C 1
ATOM 1364 O O . LEU A 1 149 ? 84.575 109.783 94.581 1.00 82.81 132 LEU A O 1
ATOM 1380 N N . VAL A 1 150 ? 86.495 110.767 93.945 1.00 68.02 133 VAL A N 1
ATOM 1381 C CA . VAL A 1 150 ? 87.006 110.819 95.312 1.00 68.54 133 VAL A CA 1
ATOM 1382 C C . VAL A 1 150 ? 86.156 111.755 96.161 1.00 67.44 133 VAL A C 1
ATOM 1383 O O . VAL A 1 150 ? 85.902 111.488 97.341 1.00 68.29 133 VAL A O 1
ATOM 1396 N N . PHE A 1 151 ? 85.709 112.868 95.578 1.00 70.30 134 PHE A N 1
ATOM 1397 C CA . PHE A 1 151 ? 84.891 113.819 96.322 1.00 65.83 134 PHE A CA 1
ATOM 1398 C C . PHE A 1 151 ? 83.615 113.162 96.832 1.00 68.11 134 PHE A C 1
ATOM 1399 O O . PHE A 1 151 ? 83.282 113.255 98.018 1.00 74.14 134 PHE A O 1
ATOM 1416 N N . PHE A 1 152 ? 82.884 112.486 95.944 1.00 72.69 135 PHE A N 1
ATOM 1417 C CA . PHE A 1 152 ? 81.651 111.828 96.361 1.00 71.01 135 PHE A CA 1
ATOM 1418 C C . PHE A 1 152 ? 81.931 110.656 97.290 1.00 71.11 135 PHE A C 1
ATOM 1419 O O . PHE A 1 152 ? 81.156 110.403 98.218 1.00 75.12 135 PHE A O 1
ATOM 1436 N N . GLY A 1 153 ? 83.023 109.929 97.058 1.00 60.22 136 GLY A N 1
ATOM 1437 C CA . GLY A 1 153 ? 83.388 108.860 97.971 1.00 55.27 136 GLY A CA 1
ATOM 1438 C C . GLY A 1 153 ? 83.723 109.377 99.356 1.00 59.12 136 GLY A C 1
ATOM 1439 O O . GLY A 1 153 ? 83.338 108.777 100.363 1.00 64.62 136 GLY A O 1
ATOM 1443 N N . CYS A 1 154 ? 84.447 110.497 99.429 1.00 63.88 137 CYS A N 1
ATOM 1444 C CA . CYS A 1 154 ? 84.758 111.091 100.723 1.00 64.05 137 CYS A CA 1
ATOM 1445 C C . CYS A 1 154 ? 83.501 111.569 101.435 1.00 62.53 137 CYS A C 1
ATOM 1446 O O . CYS A 1 154 ? 83.370 111.388 102.650 1.00 69.72 137 CYS A O 1
ATOM 1454 N N . VAL A 1 155 ? 82.569 112.181 100.702 1.00 61.98 138 VAL A N 1
ATOM 1455 C CA . VAL A 1 155 ? 81.331 112.644 101.319 1.00 57.93 138 VAL A CA 1
ATOM 1456 C C . VAL A 1 155 ? 80.536 111.466 101.865 1.00 59.14 138 VAL A C 1
ATOM 1457 O O . VAL A 1 155 ? 79.991 111.528 102.972 1.00 72.84 138 VAL A O 1
ATOM 1470 N N . LEU A 1 156 ? 80.449 110.378 101.098 1.00 60.64 139 LEU A N 1
ATOM 1471 C CA . LEU A 1 156 ? 79.750 109.192 101.579 1.00 63.80 139 LEU A CA 1
ATOM 1472 C C . LEU A 1 156 ? 80.434 108.623 102.814 1.00 61.61 139 LEU A C 1
ATOM 1473 O O . LEU A 1 156 ? 79.772 108.223 103.777 1.00 65.72 139 LEU A O 1
ATOM 1489 N N . SER A 1 157 ? 81.767 108.576 102.801 1.00 60.00 140 SER A N 1
ATOM 1490 C CA . SER A 1 157 ? 82.496 108.134 103.984 1.00 54.49 140 SER A CA 1
ATOM 1491 C C . SER A 1 157 ? 82.231 109.062 105.161 1.00 59.87 140 SER A C 1
ATOM 1492 O O . SER A 1 157 ? 82.109 108.609 106.304 1.00 66.89 140 SER A O 1
ATOM 1500 N N . ALA A 1 158 ? 82.139 110.367 104.900 1.00 53.85 141 ALA A N 1
ATOM 1501 C CA . ALA A 1 158 ? 81.827 111.313 105.964 1.00 46.64 141 ALA A CA 1
ATOM 1502 C C . ALA A 1 158 ? 80.465 111.020 106.576 1.00 51.91 141 ALA A C 1
ATOM 1503 O O . ALA A 1 158 ? 80.301 111.085 107.799 1.00 63.90 141 ALA A O 1
ATOM 1510 N N . TYR A 1 159 ? 79.474 110.699 105.742 1.00 55.32 142 TYR A N 1
ATOM 1511 C CA . TYR A 1 159 ? 78.150 110.368 106.259 1.00 53.23 142 TYR A CA 1
ATOM 1512 C C . TYR A 1 159 ? 78.212 109.150 107.170 1.00 52.87 142 TYR A C 1
ATOM 1513 O O . TYR A 1 159 ? 77.612 109.135 108.250 1.00 63.17 142 TYR A O 1
ATOM 1531 N N . VAL A 1 160 ? 78.934 108.112 106.746 1.00 52.12 143 VAL A N 1
ATOM 1532 C CA . VAL A 1 160 ? 79.065 106.912 107.568 1.00 54.67 143 VAL A CA 1
ATOM 1533 C C . VAL A 1 160 ? 79.848 107.224 108.835 1.00 55.10 143 VAL A C 1
ATOM 1534 O O . VAL A 1 160 ? 79.471 106.814 109.938 1.00 62.11 143 VAL A O 1
ATOM 1547 N N . VAL A 1 161 ? 80.953 107.958 108.695 1.00 52.14 144 VAL A N 1
ATOM 1548 C CA . VAL A 1 161 ? 81.778 108.286 109.853 1.00 45.71 144 VAL A CA 1
ATOM 1549 C C . VAL A 1 161 ? 80.983 109.114 110.854 1.00 49.39 144 VAL A C 1
ATOM 1550 O O . VAL A 1 161 ? 81.098 108.923 112.070 1.00 61.74 144 VAL A O 1
ATOM 1563 N N . PHE A 1 162 ? 80.168 110.047 110.362 1.00 49.34 145 PHE A N 1
ATOM 1564 C CA . PHE A 1 162 ? 79.390 110.887 111.263 1.00 50.27 145 PHE A CA 1
ATOM 1565 C C . PHE A 1 162 ? 78.237 110.118 111.896 1.00 53.29 145 PHE A C 1
ATOM 1566 O O . PHE A 1 162 ? 77.830 110.435 113.018 1.00 66.65 145 PHE A O 1
ATOM 1583 N N . ILE A 1 163 ? 77.696 109.117 111.201 1.00 56.25 146 ILE A N 1
ATOM 1584 C CA . ILE A 1 163 ? 76.675 108.269 111.808 1.00 58.27 146 ILE A CA 1
ATOM 1585 C C . ILE A 1 163 ? 77.264 107.505 112.986 1.00 56.66 146 ILE A C 1
ATOM 1586 O O . ILE A 1 163 ? 76.659 107.422 114.061 1.00 65.07 146 ILE A O 1
ATOM 1602 N N . ARG A 1 164 ? 78.454 106.932 112.800 1.00 55.43 147 ARG A N 1
ATOM 1603 C CA . ARG A 1 164 ? 79.130 106.266 113.907 1.00 57.43 147 ARG A CA 1
ATOM 1604 C C . ARG A 1 164 ? 79.478 107.258 115.007 1.00 59.01 147 ARG A C 1
ATOM 1605 O O . ARG A 1 164 ? 79.343 106.952 116.197 1.00 66.08 147 ARG A O 1
ATOM 1626 N N . LEU A 1 165 ? 79.932 108.453 114.627 1.00 59.44 148 LEU A N 1
ATOM 1627 C CA . LEU A 1 165 ? 80.209 109.485 115.620 1.00 49.00 148 LEU A CA 1
ATOM 1628 C C . LEU A 1 165 ? 78.932 109.909 116.332 1.00 47.98 148 LEU A C 1
ATOM 1629 O O . LEU A 1 165 ? 78.953 110.222 117.527 1.00 61.62 148 LEU A O 1
ATOM 1645 N N . ALA A 1 166 ? 77.807 109.927 115.612 1.00 54.21 149 ALA A N 1
ATOM 1646 C CA . ALA A 1 166 ? 76.526 110.200 116.254 1.00 45.96 149 ALA A CA 1
ATOM 1647 C C . ALA A 1 166 ? 76.215 109.150 117.309 1.00 51.64 149 ALA A C 1
ATOM 1648 O O . ALA A 1 166 ? 75.684 109.468 118.378 1.00 59.86 149 ALA A O 1
ATOM 1655 N N . LYS A 1 167 ? 76.534 107.888 117.021 1.00 59.89 150 LYS A N 1
ATOM 1656 C CA . LYS A 1 167 ? 76.290 106.823 117.985 1.00 58.04 150 LYS A CA 1
ATOM 1657 C C . LYS A 1 167 ? 77.066 107.052 119.275 1.00 62.06 150 LYS A C 1
ATOM 1658 O O . LYS A 1 167 ? 76.542 106.802 120.366 1.00 67.03 150 LYS A O 1
ATOM 1677 N N . LYS A 1 168 ? 78.307 107.525 119.172 1.00 59.18 151 LYS A N 1
ATOM 1678 C CA . LYS A 1 168 ? 79.159 107.745 120.332 1.00 47.63 151 LYS A CA 1
ATOM 1679 C C . LYS A 1 168 ? 78.983 109.118 120.965 1.00 47.72 151 LYS A C 1
ATOM 1680 O O . LYS A 1 168 ? 79.474 109.332 122.077 1.00 62.82 151 LYS A O 1
ATOM 1699 N N . TRP A 1 169 ? 78.306 110.049 120.299 1.00 50.51 152 TRP A N 1
ATOM 1700 C CA . TRP A 1 169 ? 78.240 111.418 120.795 1.00 46.79 152 TRP A CA 1
ATOM 1701 C C . TRP A 1 169 ? 77.536 111.510 122.145 1.00 52.86 152 TRP A C 1
ATOM 1702 O O . TRP A 1 169 ? 78.027 112.208 123.040 1.00 58.21 152 TRP A O 1
ATOM 1723 N N . PRO A 1 170 ? 76.391 110.847 122.339 1.00 60.92 153 PRO A N 1
ATOM 1724 C CA . PRO A 1 170 ? 75.701 110.980 123.634 1.00 55.00 153 PRO A CA 1
ATOM 1725 C C . PRO A 1 170 ? 76.592 110.643 124.816 1.00 57.92 153 PRO A C 1
ATOM 1726 O O . PRO A 1 170 ? 76.526 111.314 125.852 1.00 61.94 153 PRO A O 1
ATOM 1737 N N . ALA A 1 171 ? 77.434 109.617 124.686 1.00 57.63 154 ALA A N 1
ATOM 1738 C CA . ALA A 1 171 ? 78.396 109.321 125.741 1.00 53.21 154 ALA A CA 1
ATOM 1739 C C . ALA A 1 171 ? 79.448 110.416 125.846 1.00 53.11 154 ALA A C 1
ATOM 1740 O O . ALA A 1 171 ? 79.837 110.810 126.951 1.00 52.41 154 ALA A O 1
ATOM 1747 N N . VAL A 1 172 ? 79.922 110.920 124.704 1.00 60.07 155 VAL A N 1
ATOM 1748 C CA . VAL A 1 172 ? 80.975 111.933 124.714 1.00 52.65 155 VAL A CA 1
ATOM 1749 C C . VAL A 1 172 ? 80.472 113.218 125.358 1.00 53.88 155 VAL A C 1
ATOM 1750 O O . VAL A 1 172 ? 81.147 113.817 126.203 1.00 62.76 155 VAL A O 1
ATOM 1763 N N . VAL A 1 173 ? 79.278 113.665 124.966 1.00 56.61 156 VAL A N 1
ATOM 1764 C CA . VAL A 1 173 ? 78.764 114.928 125.481 1.00 54.19 156 VAL A CA 1
ATOM 1765 C C . VAL A 1 173 ? 78.449 114.819 126.967 1.00 53.25 156 VAL A C 1
ATOM 1766 O O . VAL A 1 173 ? 78.509 115.817 127.695 1.00 58.54 156 VAL A O 1
ATOM 1779 N N . ARG A 1 174 ? 78.104 113.623 127.444 1.00 58.13 157 ARG A N 1
ATOM 1780 C CA . ARG A 1 174 ? 77.803 113.455 128.861 1.00 60.83 157 ARG A CA 1
ATOM 1781 C C . ARG A 1 174 ? 79.068 113.544 129.707 1.00 58.76 157 ARG A C 1
ATOM 1782 O O . ARG A 1 174 ? 79.086 114.218 130.742 1.00 63.56 157 ARG A O 1
ATOM 1803 N N . ILE A 1 175 ? 80.139 112.870 129.283 1.00 53.13 158 ILE A N 1
ATOM 1804 C CA . ILE A 1 175 ? 81.398 112.964 130.015 1.00 45.12 158 ILE A CA 1
ATOM 1805 C C . ILE A 1 175 ? 81.987 114.361 129.873 1.00 49.48 158 ILE A C 1
ATOM 1806 O O . ILE A 1 175 ? 82.581 114.898 130.815 1.00 57.35 158 ILE A O 1
ATOM 1822 N N . TRP A 1 176 ? 81.838 114.968 128.695 1.00 50.25 159 TRP A N 1
ATOM 1823 C CA . TRP A 1 176 ? 82.347 116.319 128.489 1.00 39.81 159 TRP A CA 1
ATOM 1824 C C . TRP A 1 176 ? 81.680 117.305 129.437 1.00 45.87 159 TRP A C 1
ATOM 1825 O O . TRP A 1 176 ? 82.346 118.167 130.019 1.00 62.37 159 TRP A O 1
ATOM 1846 N N . THR A 1 177 ? 80.362 117.192 129.608 1.00 57.03 160 THR A N 1
ATOM 1847 C CA . THR A 1 177 ? 79.646 118.144 130.448 1.00 53.73 160 THR A CA 1
ATOM 1848 C C . THR A 1 177 ? 80.064 118.018 131.907 1.00 56.00 160 THR A C 1
ATOM 1849 O O . THR A 1 177 ? 80.415 119.015 132.547 1.00 63.77 160 THR A O 1
ATOM 1860 N N . ARG A 1 178 ? 80.045 116.800 132.450 1.00 56.32 161 ARG A N 1
ATOM 1861 C CA . ARG A 1 178 ? 80.406 116.625 133.852 1.00 61.65 161 ARG A CA 1
ATOM 1862 C C . ARG A 1 178 ? 81.883 116.893 134.098 1.00 64.56 161 ARG A C 1
ATOM 1863 O O . ARG A 1 178 ? 82.262 117.220 135.228 1.00 67.36 161 ARG A O 1
ATOM 1884 N N . THR A 1 179 ? 82.722 116.764 133.073 1.00 54.60 162 THR A N 1
ATOM 1885 C CA . THR A 1 179 ? 84.143 117.051 133.211 1.00 47.19 162 THR A CA 1
ATOM 1886 C C . THR A 1 179 ? 84.436 118.543 133.243 1.00 52.86 162 THR A C 1
ATOM 1887 O O . THR A 1 179 ? 85.387 118.964 133.911 1.00 63.56 162 THR A O 1
ATOM 1898 N N . GLU A 1 180 ? 83.647 119.350 132.539 1.00 57.77 163 GLU A N 1
ATOM 1899 C CA . GLU A 1 180 ? 83.900 120.780 132.429 1.00 56.38 163 GLU A CA 1
ATOM 1900 C C . GLU A 1 180 ? 83.128 121.611 133.446 1.00 58.40 163 GLU A C 1
ATOM 1901 O O . GLU A 1 180 ? 83.281 122.836 133.460 1.00 68.39 163 GLU A O 1
ATOM 1913 N N . ILE A 1 181 ? 82.310 120.990 134.289 1.00 63.81 164 ILE A N 1
ATOM 1914 C CA . ILE A 1 181 ? 81.560 121.715 135.314 1.00 65.83 164 ILE A CA 1
ATOM 1915 C C . ILE A 1 181 ? 82.525 122.403 136.276 1.00 69.19 164 ILE A C 1
ATOM 1916 O O . ILE A 1 181 ? 82.304 123.570 136.630 1.00 71.41 164 ILE A O 1
ATOM 1932 N N . PRO A 1 182 ? 83.589 121.739 136.734 1.00 67.29 165 PRO A N 1
ATOM 1933 C CA . PRO A 1 182 ? 84.521 122.416 137.650 1.00 59.90 165 PRO A CA 1
ATOM 1934 C C . PRO A 1 182 ? 85.103 123.700 137.091 1.00 61.78 165 PRO A C 1
ATOM 1935 O O . PRO A 1 182 ? 85.394 124.624 137.861 1.00 67.07 165 PRO A O 1
ATOM 1946 N N . PHE A 1 183 ? 85.289 123.788 135.777 1.00 57.10 166 PHE A N 1
ATOM 1947 C CA . PHE A 1 183 ? 85.881 124.969 135.164 1.00 53.04 166 PHE A CA 1
ATOM 1948 C C . PHE A 1 183 ? 84.893 126.116 135.007 1.00 54.15 166 PHE A C 1
ATOM 1949 O O . PHE A 1 183 ? 85.305 127.215 134.623 1.00 61.28 166 PHE A O 1
ATOM 1966 N N . THR A 1 184 ? 83.614 125.895 135.296 1.00 63.91 167 THR A N 1
ATOM 1967 C CA . THR A 1 184 ? 82.609 126.947 135.237 1.00 67.84 167 THR A CA 1
ATOM 1968 C C . THR A 1 184 ? 82.484 127.713 136.547 1.00 71.13 167 THR A C 1
ATOM 1969 O O . THR A 1 184 ? 81.648 128.617 136.642 1.00 77.52 167 THR A O 1
ATOM 1980 N N . LYS A 1 185 ? 83.287 127.378 137.546 1.00 67.42 168 LYS A N 1
ATOM 1981 C CA . LYS A 1 185 ? 83.262 127.996 138.860 1.00 67.07 168 LYS A CA 1
ATOM 1982 C C . LYS A 1 185 ? 84.682 128.349 139.267 1.00 70.95 168 LYS A C 1
ATOM 1983 O O . LYS A 1 185 ? 85.645 127.799 138.722 1.00 74.93 168 LYS A O 1
ATOM 2002 N N . PRO A 1 186 ? 84.851 129.268 140.214 1.00 74.81 169 PRO A N 1
ATOM 2003 C CA . PRO A 1 186 ? 86.201 129.657 140.636 1.00 70.05 169 PRO A CA 1
ATOM 2004 C C . PRO A 1 186 ? 86.989 128.451 141.113 1.00 69.68 169 PRO A C 1
ATOM 2005 O O . PRO A 1 186 ? 86.403 127.432 141.508 1.00 67.98 169 PRO A O 1
ATOM 2016 N N . PRO A 1 187 ? 88.325 128.523 141.092 1.00 65.04 170 PRO A N 1
ATOM 2017 C CA . PRO A 1 187 ? 89.165 129.681 140.764 1.00 60.53 170 PRO A CA 1
ATOM 2018 C C . PRO A 1 187 ? 89.355 129.886 139.265 1.00 64.18 170 PRO A C 1
ATOM 2019 O O . PRO A 1 187 ? 90.217 130.653 138.847 1.00 67.84 170 PRO A O 1
ATOM 2030 N N . TYR A 1 188 ? 88.567 129.213 138.432 1.00 59.63 171 TYR A N 1
ATOM 2031 C CA . TYR A 1 188 ? 88.658 129.368 136.989 1.00 59.22 171 TYR A CA 1
ATOM 2032 C C . TYR A 1 188 ? 87.780 130.523 136.531 1.00 60.13 171 TYR A C 1
ATOM 2033 O O . TYR A 1 188 ? 86.628 130.651 136.954 1.00 64.80 171 TYR A O 1
ATOM 2051 N N . GLU A 1 189 ? 88.333 131.363 135.661 1.00 63.72 172 GLU A N 1
ATOM 2052 C CA . GLU A 1 189 ? 87.645 132.539 135.155 1.00 69.77 172 GLU A CA 1
ATOM 2053 C C . GLU A 1 189 ? 87.441 132.414 133.653 1.00 72.61 172 GLU A C 1
ATOM 2054 O O . GLU A 1 189 ? 88.291 131.877 132.936 1.00 70.06 172 GLU A O 1
ATOM 2066 N N . ILE A 1 190 ? 86.307 132.914 133.184 1.00 67.46 173 ILE A N 1
ATOM 2067 C CA . ILE A 1 190 ? 86.000 132.890 131.753 1.00 59.95 173 ILE A CA 1
ATOM 2068 C C . ILE A 1 190 ? 86.968 133.824 131.030 1.00 58.73 173 ILE A C 1
ATOM 2069 O O . ILE A 1 190 ? 87.158 134.966 131.475 1.00 61.11 173 ILE A O 1
ATOM 2085 N N . PRO A 1 191 ? 87.596 133.393 129.926 1.00 56.24 174 PRO A N 1
ATOM 2086 C CA . PRO A 1 191 ? 88.541 134.280 129.232 1.00 55.11 174 PRO A CA 1
ATOM 2087 C C . PRO A 1 191 ? 87.866 135.479 128.585 1.00 62.35 174 PRO A C 1
ATOM 2088 O O . PRO A 1 191 ? 86.650 135.655 128.699 1.00 65.72 174 PRO A O 1
ATOM 2099 N N . LYS A 1 192 ? 88.655 136.314 127.902 1.00 71.31 175 LYS A N 1
ATOM 2100 C CA . LYS A 1 192 ? 88.098 137.457 127.186 1.00 68.92 175 LYS A CA 1
ATOM 2101 C C . LYS A 1 192 ? 87.055 137.019 126.166 1.00 71.93 175 LYS A C 1
ATOM 2102 O O . LYS A 1 192 ? 86.000 137.649 126.028 1.00 73.99 175 LYS A O 1
ATOM 2121 N N . ARG A 1 193 ? 87.341 135.948 125.434 1.00 70.65 176 ARG A N 1
ATOM 2122 C CA . ARG A 1 193 ? 86.432 135.397 124.435 1.00 61.84 176 ARG A CA 1
ATOM 2123 C C . ARG A 1 193 ? 85.951 134.038 124.933 1.00 60.31 176 ARG A C 1
ATOM 2124 O O . ARG A 1 193 ? 86.728 133.079 124.981 1.00 67.51 176 ARG A O 1
ATOM 2145 N N . ASN A 1 194 ? 84.675 133.955 125.305 1.00 54.27 177 ASN A N 1
ATOM 2146 C CA . ASN A 1 194 ? 84.134 132.729 125.870 1.00 60.24 177 ASN A CA 1
ATOM 2147 C C . ASN A 1 194 ? 84.041 131.647 124.795 1.00 60.41 177 ASN A C 1
ATOM 2148 O O . ASN A 1 194 ? 84.269 131.888 123.607 1.00 61.31 177 ASN A O 1
ATOM 2159 N N . LEU A 1 195 ? 83.699 130.431 125.223 1.00 58.34 178 LEU A N 1
ATOM 2160 C CA . LEU A 1 195 ? 83.700 129.296 124.306 1.00 49.99 178 LEU A CA 1
ATOM 2161 C C . LEU A 1 195 ? 82.702 129.493 123.172 1.00 56.76 178 LEU A C 1
ATOM 2162 O O . LEU A 1 195 ? 82.992 129.155 122.020 1.00 65.37 178 LEU A O 1
ATOM 2178 N N . SER A 1 196 ? 81.522 130.035 123.476 1.00 63.47 179 SER A N 1
ATOM 2179 C CA . SER A 1 196 ? 80.524 130.246 122.432 1.00 57.30 179 SER A CA 1
ATOM 2180 C C . SER A 1 196 ? 81.046 131.190 121.357 1.00 57.33 179 SER A C 1
ATOM 2181 O O . SER A 1 196 ? 80.862 130.942 120.160 1.00 56.97 179 SER A O 1
ATOM 2189 N N . ARG A 1 197 ? 81.701 132.279 121.763 1.00 58.49 180 ARG A N 1
ATOM 2190 C CA . ARG A 1 197 ? 82.235 133.222 120.786 1.00 54.35 180 ARG A CA 1
ATOM 2191 C C . ARG A 1 197 ? 83.350 132.593 119.960 1.00 57.57 180 ARG A C 1
ATOM 2192 O O . ARG A 1 197 ? 83.436 132.823 118.749 1.00 65.45 180 ARG A O 1
ATOM 2213 N N . ARG A 1 198 ? 84.215 131.800 120.594 1.00 57.44 181 ARG A N 1
ATOM 2214 C CA . ARG A 1 198 ? 85.305 131.163 119.862 1.00 52.06 181 ARG A CA 1
ATOM 2215 C C . ARG A 1 198 ? 84.769 130.215 118.797 1.00 55.98 181 ARG A C 1
ATOM 2216 O O . ARG A 1 198 ? 85.270 130.182 117.668 1.00 59.00 181 ARG A O 1
ATOM 2237 N N . VAL A 1 199 ? 83.747 129.431 119.142 1.00 57.31 182 VAL A N 1
ATOM 2238 C CA . VAL A 1 199 ? 83.182 128.486 118.184 1.00 49.29 182 VAL A CA 1
ATOM 2239 C C . VAL A 1 199 ? 82.459 129.228 117.068 1.00 55.23 182 VAL A C 1
ATOM 2240 O O . VAL A 1 199 ? 82.528 128.838 115.897 1.00 66.14 182 VAL A O 1
ATOM 2253 N N . GLN A 1 200 ? 81.751 130.306 117.411 1.00 61.96 183 GLN A N 1
ATOM 2254 C CA . GLN A 1 200 ? 81.002 131.050 116.402 1.00 50.76 183 GLN A CA 1
ATOM 2255 C C . GLN A 1 200 ? 81.931 131.643 115.352 1.00 52.80 183 GLN A C 1
ATOM 2256 O O . GLN A 1 200 ? 81.663 131.554 114.149 1.00 64.39 183 GLN A O 1
ATOM 2270 N N . LEU A 1 201 ? 83.034 132.253 115.787 1.00 55.57 184 LEU A N 1
ATOM 2271 C CA . LEU A 1 201 ? 83.942 132.890 114.839 1.00 54.39 184 LEU A CA 1
ATOM 2272 C C . LEU A 1 201 ? 84.536 131.865 113.882 1.00 57.45 184 LEU A C 1
ATOM 2273 O O . LEU A 1 201 ? 84.625 132.105 112.673 1.00 61.77 184 LEU A O 1
ATOM 2289 N N . ALA A 1 202 ? 84.953 130.713 114.407 1.00 56.75 185 ALA A N 1
ATOM 2290 C CA . ALA A 1 202 ? 85.484 129.662 113.546 1.00 51.24 185 ALA A CA 1
ATOM 2291 C C . ALA A 1 202 ? 84.404 129.120 112.619 1.00 52.81 185 ALA A C 1
ATOM 2292 O O . ALA A 1 202 ? 84.639 128.918 111.423 1.00 62.84 185 ALA A O 1
ATOM 2299 N N . ALA A 1 203 ? 83.207 128.880 113.156 1.00 53.97 186 ALA A N 1
ATOM 2300 C CA . ALA A 1 203 ? 82.137 128.308 112.347 1.00 52.04 186 ALA A CA 1
ATOM 2301 C C . ALA A 1 203 ? 81.684 129.273 111.259 1.00 58.28 186 ALA A C 1
ATOM 2302 O O . ALA A 1 203 ? 81.512 128.874 110.102 1.00 66.94 186 ALA A O 1
ATOM 2309 N N . LEU A 1 204 ? 81.483 130.544 111.608 1.00 60.87 187 LEU A N 1
ATOM 2310 C CA . LEU A 1 204 ? 81.044 131.515 110.612 1.00 52.58 187 LEU A CA 1
ATOM 2311 C C . LEU A 1 204 ? 82.119 131.743 109.558 1.00 55.50 187 LEU A C 1
ATOM 2312 O O . LEU A 1 204 ? 81.811 131.908 108.372 1.00 67.24 187 LEU A O 1
ATOM 2328 N N . ALA A 1 205 ? 83.388 131.760 109.969 1.00 55.74 188 ALA A N 1
ATOM 2329 C CA . ALA A 1 205 ? 84.472 131.934 109.009 1.00 56.62 188 ALA A CA 1
ATOM 2330 C C . ALA A 1 205 ? 84.515 130.778 108.018 1.00 56.68 188 ALA A C 1
ATOM 2331 O O . ALA A 1 205 ? 84.661 130.986 106.808 1.00 59.58 188 ALA A O 1
ATOM 2338 N N . ILE A 1 206 ? 84.390 129.546 108.514 1.00 58.43 189 ILE A N 1
ATOM 2339 C CA . ILE A 1 206 ? 84.418 128.385 107.629 1.00 50.91 189 ILE A CA 1
ATOM 2340 C C . ILE A 1 206 ? 83.161 128.340 106.771 1.00 55.27 189 ILE A C 1
ATOM 2341 O O . ILE A 1 206 ? 83.226 128.095 105.561 1.00 63.72 189 ILE A O 1
ATOM 2357 N N . ILE A 1 207 ? 81.998 128.568 107.382 1.00 56.86 190 ILE A N 1
ATOM 2358 C CA . ILE A 1 207 ? 80.756 128.578 106.617 1.00 52.26 190 ILE A CA 1
ATOM 2359 C C . ILE A 1 207 ? 80.768 129.710 105.599 1.00 57.74 190 ILE A C 1
ATOM 2360 O O . ILE A 1 207 ? 80.376 129.526 104.441 1.00 65.62 190 ILE A O 1
ATOM 2376 N N . GLY A 1 208 ? 81.214 130.898 106.010 1.00 61.30 191 GLY A N 1
ATOM 2377 C CA . GLY A 1 208 ? 81.270 132.013 105.081 1.00 59.57 191 GLY A CA 1
ATOM 2378 C C . GLY A 1 208 ? 82.233 131.770 103.936 1.00 58.72 191 GLY A C 1
ATOM 2379 O O . GLY A 1 208 ? 81.919 132.057 102.778 1.00 67.27 191 GLY A O 1
ATOM 2383 N N . LEU A 1 209 ? 83.419 131.239 104.239 1.00 59.64 192 LEU A N 1
ATOM 2384 C CA . LEU A 1 209 ? 84.387 130.953 103.186 1.00 55.00 192 LEU A CA 1
ATOM 2385 C C . LEU A 1 209 ? 83.909 129.816 102.293 1.00 53.33 192 LEU A C 1
ATOM 2386 O O . LEU A 1 209 ? 84.119 129.846 101.076 1.00 64.81 192 LEU A O 1
ATOM 2402 N N . SER A 1 210 ? 83.268 128.802 102.879 1.00 61.56 193 SER A N 1
ATOM 2403 C CA . SER A 1 210 ? 82.756 127.696 102.078 1.00 58.63 193 SER A CA 1
ATOM 2404 C C . SER A 1 210 ? 81.680 128.169 101.111 1.00 64.25 193 SER A C 1
ATOM 2405 O O . SER A 1 210 ? 81.642 127.734 99.954 1.00 71.25 193 SER A O 1
ATOM 2413 N N . LEU A 1 211 ? 80.792 129.056 101.565 1.00 65.26 194 LEU A N 1
ATOM 2414 C CA . LEU A 1 211 ? 79.769 129.593 100.675 1.00 63.29 194 LEU A CA 1
ATOM 2415 C C . LEU A 1 211 ? 80.399 130.370 99.528 1.00 66.95 194 LEU A C 1
ATOM 2416 O O . LEU A 1 211 ? 79.979 130.237 98.373 1.00 71.09 194 LEU A O 1
ATOM 2432 N N . GLY A 1 212 ? 81.407 131.189 99.827 1.00 65.13 195 GLY A N 1
ATOM 2433 C CA . GLY A 1 212 ? 82.105 131.899 98.768 1.00 64.12 195 GLY A CA 1
ATOM 2434 C C . GLY A 1 212 ? 82.813 130.958 97.814 1.00 64.50 195 GLY A C 1
ATOM 2435 O O . GLY A 1 212 ? 82.837 131.189 96.603 1.00 71.09 195 GLY A O 1
ATOM 2439 N N . GLU A 1 213 ? 83.401 129.884 98.346 1.00 75.19 196 GLU A N 1
ATOM 2440 C CA . GLU A 1 213 ? 84.075 128.913 97.492 1.00 66.87 196 GLU A CA 1
ATOM 2441 C C . GLU A 1 213 ? 83.094 128.258 96.528 1.00 69.55 196 GLU A C 1
ATOM 2442 O O . GLU A 1 213 ? 83.408 128.063 95.349 1.00 78.93 196 GLU A O 1
ATOM 2454 N N . HIS A 1 214 ? 81.901 127.908 97.012 1.00 66.64 197 HIS A N 1
ATOM 2455 C CA . HIS A 1 214 ? 80.895 127.322 96.133 1.00 67.25 197 HIS A CA 1
ATOM 2456 C C . HIS A 1 214 ? 80.282 128.374 95.219 1.00 71.55 197 HIS A C 1
ATOM 2457 O O . HIS A 1 214 ? 79.980 128.092 94.054 1.00 75.83 197 HIS A O 1
ATOM 2471 N N . ALA A 1 215 ? 80.084 129.591 95.728 1.00 68.79 198 ALA A N 1
ATOM 2472 C CA . ALA A 1 215 ? 79.554 130.659 94.889 1.00 64.48 198 ALA A CA 1
ATOM 2473 C C . ALA A 1 215 ? 80.492 130.953 93.727 1.00 69.09 198 ALA A C 1
ATOM 2474 O O . ALA A 1 215 ? 80.045 131.141 92.589 1.00 73.62 198 ALA A O 1
ATOM 2481 N N . LEU A 1 216 ? 81.799 130.996 93.993 1.00 73.52 199 LEU A N 1
ATOM 2482 C CA . LEU A 1 216 ? 82.764 131.186 92.916 1.00 65.52 199 LEU A CA 1
ATOM 2483 C C . LEU A 1 216 ? 82.741 130.011 91.949 1.00 68.94 199 LEU A C 1
ATOM 2484 O O . LEU A 1 216 ? 82.892 130.193 90.735 1.00 79.16 199 LEU A O 1
ATOM 2500 N N . TYR A 1 217 ? 82.557 128.795 92.466 1.00 73.58 200 TYR A N 1
ATOM 2501 C CA . TYR A 1 217 ? 82.502 127.625 91.596 1.00 70.50 200 TYR A CA 1
ATOM 2502 C C . TYR A 1 217 ? 81.344 127.730 90.613 1.00 75.66 200 TYR A C 1
ATOM 2503 O O . TYR A 1 217 ? 81.494 127.430 89.424 1.00 83.67 200 TYR A O 1
ATOM 2521 N N . GLN A 1 218 ? 80.174 128.150 91.097 1.00 77.58 201 GLN A N 1
ATOM 2522 C CA . GLN A 1 218 ? 79.014 128.261 90.220 1.00 77.07 201 GLN A CA 1
ATOM 2523 C C . GLN A 1 218 ? 79.178 129.407 89.233 1.00 79.15 201 GLN A C 1
ATOM 2524 O O . GLN A 1 218 ? 78.829 129.274 88.054 1.00 83.94 201 GLN A O 1
ATOM 2538 N N . VAL A 1 219 ? 79.704 130.543 89.693 1.00 76.88 202 VAL A N 1
ATOM 2539 C CA . VAL A 1 219 ? 79.942 131.668 88.793 1.00 74.90 202 VAL A CA 1
ATOM 2540 C C . VAL A 1 219 ? 80.971 131.285 87.738 1.00 77.70 202 VAL A C 1
ATOM 2541 O O . VAL A 1 219 ? 80.805 131.574 86.547 1.00 85.51 202 VAL A O 1
ATOM 2554 N N . SER A 1 220 ? 82.051 130.626 88.160 1.00 75.87 203 SER A N 1
ATOM 2555 C CA . SER A 1 220 ? 83.079 130.206 87.214 1.00 74.13 203 SER A CA 1
ATOM 2556 C C . SER A 1 220 ? 82.512 129.230 86.191 1.00 75.46 203 SER A C 1
ATOM 2557 O O . SER A 1 220 ? 82.792 129.335 84.992 1.00 89.10 203 SER A O 1
ATOM 2565 N N . ALA A 1 221 ? 81.711 128.266 86.649 1.00 72.66 204 ALA A N 1
ATOM 2566 C CA . ALA A 1 221 ? 81.133 127.292 85.730 1.00 75.84 204 ALA A CA 1
ATOM 2567 C C . ALA A 1 221 ? 80.110 127.940 84.806 1.00 82.11 204 ALA A C 1
ATOM 2568 O O . ALA A 1 221 ? 80.066 127.634 83.609 1.00 87.32 204 ALA A O 1
ATOM 2575 N N . ILE A 1 222 ? 79.275 128.831 85.342 1.00 84.85 205 ILE A N 1
ATOM 2576 C CA . ILE A 1 222 ? 78.240 129.457 84.525 1.00 84.40 205 ILE A CA 1
ATOM 2577 C C . ILE A 1 222 ? 78.863 130.383 83.488 1.00 86.83 205 ILE A C 1
ATOM 2578 O O . ILE A 1 222 ? 78.495 130.351 82.308 1.00 92.53 205 ILE A O 1
ATOM 2594 N N . LEU A 1 223 ? 79.812 131.222 83.906 1.00 84.66 206 LEU A N 1
ATOM 2595 C CA . LEU A 1 223 ? 80.444 132.145 82.968 1.00 78.57 206 LEU A CA 1
ATOM 2596 C C . LEU A 1 223 ? 81.189 131.387 81.877 1.00 82.76 206 LEU A C 1
ATOM 2597 O O . LEU A 1 223 ? 81.123 131.753 80.698 1.00 96.34 206 LEU A O 1
ATOM 2613 N N . SER A 1 224 ? 81.904 130.325 82.250 1.00 82.28 207 SER A N 1
ATOM 2614 C CA . SER A 1 224 ? 82.617 129.531 81.256 1.00 85.92 207 SER A CA 1
ATOM 2615 C C . SER A 1 224 ? 81.647 128.925 80.251 1.00 86.92 207 SER A C 1
ATOM 2616 O O . SER A 1 224 ? 81.918 128.892 79.046 1.00 95.11 207 SER A O 1
ATOM 2624 N N . TYR A 1 225 ? 80.507 128.436 80.734 1.00 91.00 208 TYR A N 1
ATOM 2625 C CA . TYR A 1 225 ? 79.495 127.856 79.861 1.00 90.89 208 TYR A CA 1
ATOM 2626 C C . TYR A 1 225 ? 78.929 128.902 78.908 1.00 89.96 208 TYR A C 1
ATOM 2627 O O . TYR A 1 225 ? 78.907 128.691 77.692 1.00 95.78 208 TYR A O 1
ATOM 2645 N N . THR A 1 226 ? 78.473 130.034 79.448 1.00 92.07 209 THR A N 1
ATOM 2646 C CA . THR A 1 226 ? 77.866 131.059 78.604 1.00 95.12 209 THR A CA 1
ATOM 2647 C C . THR A 1 226 ? 78.885 131.675 77.656 1.00 97.36 209 THR A C 1
ATOM 2648 O O . THR A 1 226 ? 78.594 131.895 76.475 1.00 102.73 209 THR A O 1
ATOM 2659 N N . ARG A 1 227 ? 80.089 131.964 78.155 1.00 96.39 210 ARG A N 1
ATOM 2660 C CA . ARG A 1 227 ? 81.099 132.593 77.311 1.00 95.38 210 ARG A CA 1
ATOM 2661 C C . ARG A 1 227 ? 81.498 131.684 76.157 1.00 96.87 210 ARG A C 1
ATOM 2662 O O . ARG A 1 227 ? 81.710 132.156 75.034 1.00 104.59 210 ARG A O 1
ATOM 2683 N N . ARG A 1 228 ? 81.603 130.379 76.407 1.00 102.82 211 ARG A N 1
ATOM 2684 C CA . ARG A 1 228 ? 81.948 129.455 75.332 1.00 104.79 211 ARG A CA 1
ATOM 2685 C C . ARG A 1 228 ? 80.907 129.503 74.221 1.00 106.26 211 ARG A C 1
ATOM 2686 O O . ARG A 1 228 ? 81.248 129.500 73.034 1.00 110.40 211 ARG A O 1
ATOM 2707 N N . ILE A 1 229 ? 79.626 129.545 74.591 1.00 105.96 212 ILE A N 1
ATOM 2708 C CA . ILE A 1 229 ? 78.567 129.592 73.589 1.00 107.80 212 ILE A CA 1
ATOM 2709 C C . ILE A 1 229 ? 78.545 130.948 72.891 1.00 108.18 212 ILE A C 1
ATOM 2710 O O . ILE A 1 229 ? 78.430 131.026 71.662 1.00 110.37 212 ILE A O 1
ATOM 2726 N N . GLN A 1 230 ? 78.654 132.035 73.657 1.00 111.03 213 GLN A N 1
ATOM 2727 C CA . GLN A 1 230 ? 78.462 133.367 73.087 1.00 111.65 213 GLN A CA 1
ATOM 2728 C C . GLN A 1 230 ? 79.564 133.717 72.093 1.00 113.77 213 GLN A C 1
ATOM 2729 O O . GLN A 1 230 ? 79.283 134.140 70.966 1.00 115.57 213 GLN A O 1
ATOM 2743 N N . MET A 1 231 ? 80.825 133.547 72.489 1.00 116.74 214 MET A N 1
ATOM 2744 C CA . MET A 1 231 ? 81.959 133.916 71.649 1.00 118.42 214 MET A CA 1
ATOM 2745 C C . MET A 1 231 ? 82.404 132.788 70.732 1.00 119.14 214 MET A C 1
ATOM 2746 O O . MET A 1 231 ? 83.578 132.745 70.346 1.00 119.00 214 MET A O 1
ATOM 2760 N N . CYS A 1 232 ? 81.500 131.875 70.377 1.00 127.08 215 CYS A N 1
ATOM 2761 C CA . CYS A 1 232 ? 81.900 130.692 69.626 1.00 127.77 215 CYS A CA 1
ATOM 2762 C C . CYS A 1 232 ? 82.002 130.969 68.130 1.00 130.27 215 CYS A C 1
ATOM 2763 O O . CYS A 1 232 ? 82.897 130.440 67.462 1.00 129.70 215 CYS A O 1
ATOM 2771 N N . ALA A 1 233 ? 81.103 131.789 67.582 1.00 132.57 216 ALA A N 1
ATOM 2772 C CA . ALA A 1 233 ? 80.950 131.934 66.135 1.00 132.16 216 ALA A CA 1
ATOM 2773 C C . ALA A 1 233 ? 80.716 130.583 65.470 1.00 132.12 216 ALA A C 1
ATOM 2774 O O . ALA A 1 233 ? 81.022 130.397 64.288 1.00 131.46 216 ALA A O 1
ATOM 2781 N N . ASN A 1 234 ? 80.171 129.646 66.241 1.00 130.97 217 ASN A N 1
ATOM 2782 C CA . ASN A 1 234 ? 80.078 128.234 65.896 1.00 131.09 217 ASN A CA 1
ATOM 2783 C C . ASN A 1 234 ? 78.847 127.681 66.602 1.00 131.74 217 ASN A C 1
ATOM 2784 O O . ASN A 1 234 ? 77.887 128.426 66.827 1.00 129.68 217 ASN A O 1
ATOM 2795 N N . ILE A 1 235 ? 78.843 126.384 66.915 1.00 134.05 218 ILE A N 1
ATOM 2796 C CA . ILE A 1 235 ? 77.715 125.747 67.593 1.00 135.09 218 ILE A CA 1
ATOM 2797 C C . ILE A 1 235 ? 77.160 126.718 68.625 1.00 133.80 218 ILE A C 1
ATOM 2798 O O . ILE A 1 235 ? 77.903 127.247 69.460 1.00 129.82 218 ILE A O 1
ATOM 2814 N N . THR A 1 236 ? 75.850 126.961 68.572 1.00 134.12 219 THR A N 1
ATOM 2815 C CA . THR A 1 236 ? 75.222 128.019 69.357 1.00 134.43 219 THR A CA 1
ATOM 2816 C C . THR A 1 236 ? 74.519 127.448 70.583 1.00 133.15 219 THR A C 1
ATOM 2817 O O . THR A 1 236 ? 74.880 127.795 71.710 1.00 132.97 219 THR A O 1
ATOM 2828 N N . THR A 1 237 ? 73.538 126.563 70.397 1.00 128.63 220 THR A N 1
ATOM 2829 C CA . THR A 1 237 ? 72.826 125.968 71.521 1.00 128.01 220 THR A CA 1
ATOM 2830 C C . THR A 1 237 ? 72.456 127.045 72.532 1.00 127.87 220 THR A C 1
ATOM 2831 O O . THR A 1 237 ? 72.955 127.030 73.661 1.00 128.19 220 THR A O 1
ATOM 2842 N N . VAL A 1 238 ? 71.598 127.981 72.127 1.00 123.24 221 VAL A N 1
ATOM 2843 C CA . VAL A 1 238 ? 71.324 129.213 72.869 1.00 124.59 221 VAL A CA 1
ATOM 2844 C C . VAL A 1 238 ? 71.360 128.945 74.370 1.00 125.69 221 VAL A C 1
ATOM 2845 O O . VAL A 1 238 ? 70.752 127.970 74.836 1.00 123.46 221 VAL A O 1
ATOM 2858 N N . PRO A 1 239 ? 72.058 129.763 75.162 1.00 120.33 222 PRO A N 1
ATOM 2859 C CA . PRO A 1 239 ? 72.215 129.439 76.586 1.00 115.98 222 PRO A CA 1
ATOM 2860 C C . PRO A 1 239 ? 70.871 129.334 77.289 1.00 115.04 222 PRO A C 1
ATOM 2861 O O . PRO A 1 239 ? 69.947 130.110 77.032 1.00 113.66 222 PRO A O 1
ATOM 2872 N N . SER A 1 240 ? 70.774 128.360 78.188 1.00 109.60 223 SER A N 1
ATOM 2873 C CA . SER A 1 240 ? 69.567 128.148 78.972 1.00 108.79 223 SER A CA 1
ATOM 2874 C C . SER A 1 240 ? 69.931 127.311 80.187 1.00 108.69 223 SER A C 1
ATOM 2875 O O . SER A 1 240 ? 70.976 126.656 80.221 1.00 110.03 223 SER A O 1
ATOM 2883 N N . PHE A 1 241 ? 69.051 127.340 81.189 1.00 103.50 224 PHE A N 1
ATOM 2884 C CA . PHE A 1 241 ? 69.284 126.538 82.384 1.00 103.05 224 PHE A CA 1
ATOM 2885 C C . PHE A 1 241 ? 69.317 125.054 82.045 1.00 101.82 224 PHE A C 1
ATOM 2886 O O . PHE A 1 241 ? 70.144 124.305 82.577 1.00 101.36 224 PHE A O 1
ATOM 2903 N N . ASN A 1 242 ? 68.424 124.610 81.159 1.00 102.50 225 ASN A N 1
ATOM 2904 C CA . ASN A 1 242 ? 68.365 123.194 80.814 1.00 102.14 225 ASN A CA 1
ATOM 2905 C C . ASN A 1 242 ? 69.676 122.723 80.198 1.00 102.42 225 ASN A C 1
ATOM 2906 O O . ASN A 1 242 ? 70.265 121.734 80.646 1.00 103.97 225 ASN A O 1
ATOM 2917 N N . ASN A 1 243 ? 70.157 123.432 79.175 1.00 100.71 226 ASN A N 1
ATOM 2918 C CA . ASN A 1 243 ? 71.372 123.004 78.491 1.00 102.41 226 ASN A CA 1
ATOM 2919 C C . ASN A 1 243 ? 72.573 123.032 79.427 1.00 102.26 226 ASN A C 1
ATOM 2920 O O . ASN A 1 243 ? 73.430 122.142 79.372 1.00 98.87 226 ASN A O 1
ATOM 2931 N N . TYR A 1 244 ? 72.656 124.045 80.291 1.00 98.33 227 TYR A N 1
ATOM 2932 C CA . TYR A 1 244 ? 73.766 124.120 81.234 1.00 95.08 227 TYR A CA 1
ATOM 2933 C C . TYR A 1 244 ? 73.800 122.895 82.136 1.00 97.30 227 TYR A C 1
ATOM 2934 O O . TYR A 1 244 ? 74.867 122.316 82.372 1.00 96.18 227 TYR A O 1
ATOM 2952 N N . MET A 1 245 ? 72.640 122.484 82.649 1.00 99.83 228 MET A N 1
ATOM 2953 C CA . MET A 1 245 ? 72.587 121.313 83.517 1.00 94.34 228 MET A CA 1
ATOM 2954 C C . MET A 1 245 ? 73.019 120.056 82.772 1.00 93.52 228 MET A C 1
ATOM 2955 O O . MET A 1 245 ? 73.769 119.236 83.313 1.00 93.77 228 MET A O 1
ATOM 2969 N N . GLN A 1 246 ? 72.559 119.885 81.531 1.00 101.78 229 GLN A N 1
ATOM 2970 C CA . GLN A 1 246 ? 72.934 118.699 80.768 1.00 102.29 229 GLN A CA 1
ATOM 2971 C C . GLN A 1 246 ? 74.400 118.734 80.360 1.00 101.82 229 GLN A C 1
ATOM 2972 O O . GLN A 1 246 ? 74.993 117.683 80.094 1.00 97.40 229 GLN A O 1
ATOM 2986 N N . THR A 1 247 ? 75.000 119.923 80.304 1.00 102.36 230 THR A N 1
ATOM 2987 C CA . THR A 1 247 ? 76.376 120.069 79.841 1.00 98.10 230 THR A CA 1
ATOM 2988 C C . THR A 1 247 ? 77.377 119.876 80.977 1.00 98.95 230 THR A C 1
ATOM 2989 O O . THR A 1 247 ? 78.233 118.988 80.915 1.00 96.54 230 THR A O 1
ATOM 3000 N N . ASN A 1 248 ? 77.282 120.701 82.021 1.00 98.61 231 ASN A N 1
ATOM 3001 C CA . ASN A 1 248 ? 78.240 120.636 83.118 1.00 94.89 231 ASN A CA 1
ATOM 3002 C C . ASN A 1 248 ? 78.026 119.430 84.020 1.00 93.54 231 ASN A C 1
ATOM 3003 O O . ASN A 1 248 ? 78.978 118.983 84.668 1.00 94.24 231 ASN A O 1
ATOM 3014 N N . TYR A 1 249 ? 76.809 118.897 84.079 1.00 93.52 232 TYR A N 1
ATOM 3015 C CA . TYR A 1 249 ? 76.482 117.748 84.915 1.00 95.41 232 TYR A CA 1
ATOM 3016 C C . TYR A 1 249 ? 76.096 116.546 84.061 1.00 94.66 232 TYR A C 1
ATOM 3017 O O . TYR A 1 249 ? 75.169 115.802 84.383 1.00 93.40 232 TYR A O 1
ATOM 3035 N N . ASP A 1 250 ? 76.815 116.349 82.953 1.00 101.25 233 ASP A N 1
ATOM 3036 C CA . ASP A 1 250 ? 76.508 115.237 82.060 1.00 98.73 233 ASP A CA 1
ATOM 3037 C C . ASP A 1 250 ? 76.639 113.897 82.770 1.00 97.92 233 ASP A C 1
ATOM 3038 O O . ASP A 1 250 ? 75.923 112.947 82.434 1.00 100.57 233 ASP A O 1
ATOM 3047 N N . TYR A 1 251 ? 77.540 113.797 83.749 1.00 89.23 234 TYR A N 1
ATOM 3048 C CA . TYR A 1 251 ? 77.744 112.526 84.432 1.00 90.55 234 TYR A CA 1
ATOM 3049 C C . TYR A 1 251 ? 76.496 112.067 85.171 1.00 89.68 234 TYR A C 1
ATOM 3050 O O . TYR A 1 251 ? 76.355 110.869 85.440 1.00 90.03 234 TYR A O 1
ATOM 3068 N N . VAL A 1 252 ? 75.587 112.983 85.500 1.00 91.23 235 VAL A N 1
ATOM 3069 C CA . VAL A 1 252 ? 74.343 112.626 86.172 1.00 91.90 235 VAL A CA 1
ATOM 3070 C C . VAL A 1 252 ? 73.299 112.253 85.130 1.00 92.52 235 VAL A C 1
ATOM 3071 O O . VAL A 1 252 ? 72.783 111.130 85.124 1.00 95.85 235 VAL A O 1
ATOM 3084 N N . PHE A 1 253 ? 72.987 113.193 84.238 1.00 94.06 236 PHE A N 1
ATOM 3085 C CA . PHE A 1 253 ? 71.916 112.994 83.271 1.00 94.77 236 PHE A CA 1
ATOM 3086 C C . PHE A 1 253 ? 72.255 111.953 82.213 1.00 96.04 236 PHE A C 1
ATOM 3087 O O . PHE A 1 253 ? 71.358 111.538 81.471 1.00 98.04 236 PHE A O 1
ATOM 3104 N N . GLN A 1 254 ? 73.513 111.519 82.124 1.00 94.20 237 GLN A N 1
ATOM 3105 C CA . GLN A 1 254 ? 73.852 110.399 81.257 1.00 91.93 237 GLN A CA 1
ATOM 3106 C C . GLN A 1 254 ? 73.329 109.077 81.800 1.00 94.41 237 GLN A C 1
ATOM 3107 O O . GLN A 1 254 ? 73.362 108.073 81.082 1.00 94.28 237 GLN A O 1
ATOM 3121 N N . LEU A 1 255 ? 72.850 109.058 83.042 1.00 93.25 238 LEU A N 1
ATOM 3122 C CA . LEU A 1 255 ? 72.250 107.878 83.648 1.00 90.87 238 LEU A CA 1
ATOM 3123 C C . LEU A 1 255 ? 70.783 108.076 83.990 1.00 92.77 238 LEU A C 1
ATOM 3124 O O . LEU A 1 255 ? 69.984 107.161 83.781 1.00 94.06 238 LEU A O 1
ATOM 3140 N N . LEU A 1 256 ? 70.404 109.262 84.464 1.00 94.21 239 LEU A N 1
ATOM 3141 C CA . LEU A 1 256 ? 69.028 109.577 84.793 1.00 95.45 239 LEU A CA 1
ATOM 3142 C C . LEU A 1 256 ? 68.420 110.485 83.726 1.00 96.19 239 LEU A C 1
ATOM 3143 O O . LEU A 1 256 ? 69.122 111.312 83.136 1.00 97.21 239 LEU A O 1
ATOM 3159 N N . PRO A 1 257 ? 67.126 110.349 83.440 1.00 102.65 240 PRO A N 1
ATOM 3160 C CA . PRO A 1 257 ? 66.489 111.280 82.504 1.00 102.60 240 PRO A CA 1
ATOM 3161 C C . PRO A 1 257 ? 66.496 112.693 83.061 1.00 102.30 240 PRO A C 1
ATOM 3162 O O . PRO A 1 257 ? 66.347 112.903 84.267 1.00 103.76 240 PRO A O 1
ATOM 3173 N N . TYR A 1 258 ? 66.673 113.668 82.175 1.00 99.71 241 TYR A N 1
ATOM 3174 C CA . TYR A 1 258 ? 66.704 115.051 82.620 1.00 101.40 241 TYR A CA 1
ATOM 3175 C C . TYR A 1 258 ? 65.313 115.519 83.031 1.00 101.05 241 TYR A C 1
ATOM 3176 O O . TYR A 1 258 ? 64.295 115.064 82.504 1.00 100.70 241 TYR A O 1
ATOM 3194 N N . SER A 1 259 ? 65.284 116.443 83.986 1.00 99.39 242 SER A N 1
ATOM 3195 C CA . SER A 1 259 ? 64.055 117.087 84.425 1.00 98.51 242 SER A CA 1
ATOM 3196 C C . SER A 1 259 ? 64.414 118.303 85.271 1.00 99.69 242 SER A C 1
ATOM 3197 O O . SER A 1 259 ? 65.372 118.246 86.052 1.00 100.03 242 SER A O 1
ATOM 3205 N N . PRO A 1 260 ? 63.688 119.418 85.151 1.00 102.20 243 PRO A N 1
ATOM 3206 C CA . PRO A 1 260 ? 64.014 120.580 85.995 1.00 102.17 243 PRO A CA 1
ATOM 3207 C C . PRO A 1 260 ? 63.966 120.268 87.480 1.00 102.57 243 PRO A C 1
ATOM 3208 O O . PRO A 1 260 ? 64.741 120.838 88.256 1.00 103.51 243 PRO A O 1
ATOM 3219 N N . ILE A 1 261 ? 63.067 119.374 87.900 1.00 100.99 244 ILE A N 1
ATOM 3220 C CA . ILE A 1 261 ? 63.005 118.979 89.306 1.00 101.57 244 ILE A CA 1
ATOM 3221 C C . ILE A 1 261 ? 64.301 118.285 89.707 1.00 100.07 244 ILE A C 1
ATOM 3222 O O . ILE A 1 261 ? 64.882 118.564 90.762 1.00 99.56 244 ILE A O 1
ATOM 3238 N N . ILE A 1 262 ? 64.771 117.363 88.865 1.00 94.42 245 ILE A N 1
ATOM 3239 C CA . ILE A 1 262 ? 66.051 116.712 89.125 1.00 93.17 245 ILE A CA 1
ATOM 3240 C C . ILE A 1 262 ? 67.189 117.714 89.007 1.00 95.31 245 ILE A C 1
ATOM 3241 O O . ILE A 1 262 ? 68.184 117.624 89.736 1.00 97.18 245 ILE A O 1
ATOM 3257 N N . ALA A 1 263 ? 67.071 118.676 88.090 1.00 97.12 246 ALA A N 1
ATOM 3258 C CA . ALA A 1 263 ? 68.133 119.659 87.903 1.00 97.57 246 ALA A CA 1
ATOM 3259 C C . ALA A 1 263 ? 68.436 120.397 89.201 1.00 97.64 246 ALA A C 1
ATOM 3260 O O . ALA A 1 263 ? 69.594 120.481 89.624 1.00 95.88 246 ALA A O 1
ATOM 3267 N N . VAL A 1 264 ? 67.403 120.940 89.849 1.00 93.00 247 VAL A N 1
ATOM 3268 C CA . VAL A 1 264 ? 67.618 121.658 91.102 1.00 92.54 247 VAL A CA 1
ATOM 3269 C C . VAL A 1 264 ? 68.064 120.703 92.200 1.00 92.69 247 VAL A C 1
ATOM 3270 O O . VAL A 1 264 ? 68.874 121.069 93.060 1.00 96.15 247 VAL A O 1
ATOM 3283 N N . LEU A 1 265 ? 67.551 119.471 92.195 1.00 87.47 248 LEU A N 1
ATOM 3284 C CA . LEU A 1 265 ? 67.955 118.501 93.208 1.00 85.89 248 LEU A CA 1
ATOM 3285 C C . LEU A 1 265 ? 69.455 118.245 93.150 1.00 85.06 248 LEU A C 1
ATOM 3286 O O . LEU A 1 265 ? 70.126 118.183 94.186 1.00 88.91 248 LEU A O 1
ATOM 3302 N N . ILE A 1 266 ? 70.003 118.096 91.944 1.00 87.99 249 ILE A N 1
ATOM 3303 C CA . ILE A 1 266 ? 71.444 117.905 91.809 1.00 88.47 249 ILE A CA 1
ATOM 3304 C C . ILE A 1 266 ? 72.188 119.127 92.331 1.00 85.61 249 ILE A C 1
ATOM 3305 O O . ILE A 1 266 ? 73.220 119.005 93.001 1.00 86.52 249 ILE A O 1
ATOM 3321 N N . LEU A 1 267 ? 71.681 120.323 92.028 1.00 87.14 250 LEU A N 1
ATOM 3322 C CA . LEU A 1 267 ? 72.332 121.541 92.495 1.00 87.84 250 LEU A CA 1
ATOM 3323 C C . LEU A 1 267 ? 72.339 121.610 94.017 1.00 88.23 250 LEU A C 1
ATOM 3324 O O . LEU A 1 267 ? 73.363 121.928 94.632 1.00 87.09 250 LEU A O 1
ATOM 3340 N N . LEU A 1 268 ? 71.199 121.314 94.645 1.00 82.75 251 LEU A N 1
ATOM 3341 C CA . LEU A 1 268 ? 71.125 121.365 96.101 1.00 77.91 251 LEU A CA 1
ATOM 3342 C C . LEU A 1 268 ? 72.017 120.307 96.736 1.00 78.41 251 LEU A C 1
ATOM 3343 O O . LEU A 1 268 ? 72.733 120.586 97.705 1.00 83.02 251 LEU A O 1
ATOM 3359 N N . ILE A 1 269 ? 71.987 119.087 96.203 1.00 72.50 252 ILE A N 1
ATOM 3360 C CA . ILE A 1 269 ? 72.727 117.992 96.818 1.00 71.63 252 ILE A CA 1
ATOM 3361 C C . ILE A 1 269 ? 74.226 118.145 96.597 1.00 72.65 252 ILE A C 1
ATOM 3362 O O . ILE A 1 269 ? 75.024 117.740 97.449 1.00 76.40 252 ILE A O 1
ATOM 3378 N N . ASN A 1 270 ? 74.641 118.717 95.466 1.00 80.57 253 ASN A N 1
ATOM 3379 C CA . ASN A 1 270 ? 76.052 119.041 95.297 1.00 79.08 253 ASN A CA 1
ATOM 3380 C C . ASN A 1 270 ? 76.483 120.131 96.267 1.00 80.06 253 ASN A C 1
ATOM 3381 O O . ASN A 1 270 ? 77.614 120.103 96.765 1.00 81.78 253 ASN A O 1
ATOM 3392 N N . GLY A 1 271 ? 75.605 121.096 96.542 1.00 79.70 254 GLY A N 1
ATOM 3393 C CA . GLY A 1 271 ? 75.892 122.059 97.589 1.00 74.66 254 GLY A CA 1
ATOM 3394 C C . GLY A 1 271 ? 75.938 121.414 98.960 1.00 75.39 254 GLY A C 1
ATOM 3395 O O . GLY A 1 271 ? 76.790 121.746 99.786 1.00 81.64 254 GLY A O 1
ATOM 3399 N N . ALA A 1 272 ? 75.020 120.480 99.219 1.00 69.64 255 ALA A N 1
ATOM 3400 C CA . ALA A 1 272 ? 75.054 119.742 100.476 1.00 69.25 255 ALA A CA 1
ATOM 3401 C C . ALA A 1 272 ? 76.336 118.932 100.599 1.00 71.03 255 ALA A C 1
ATOM 3402 O O . ALA A 1 272 ? 76.952 118.887 101.669 1.00 81.40 255 ALA A O 1
ATOM 3409 N N . CYS A 1 273 ? 76.756 118.284 99.510 1.00 69.77 256 CYS A N 1
ATOM 3410 C CA . CYS A 1 273 ? 78.015 117.549 99.533 1.00 66.81 256 CYS A CA 1
ATOM 3411 C C . CYS A 1 273 ? 79.184 118.480 99.823 1.00 62.43 256 CYS A C 1
ATOM 3412 O O . CYS A 1 273 ? 80.124 118.108 100.533 1.00 69.52 256 CYS A O 1
ATOM 3420 N N . THR A 1 274 ? 79.145 119.696 99.276 1.00 62.53 257 THR A N 1
ATOM 3421 C CA . THR A 1 274 ? 80.188 120.671 99.575 1.00 62.90 257 THR A CA 1
ATOM 3422 C C . THR A 1 274 ? 80.183 121.041 101.052 1.00 69.25 257 THR A C 1
ATOM 3423 O O . THR A 1 274 ? 81.245 121.173 101.671 1.00 72.62 257 THR A O 1
ATOM 3434 N N . PHE A 1 275 ? 78.995 121.220 101.634 1.00 64.34 258 PHE A N 1
ATOM 3435 C CA . PHE A 1 275 ? 78.911 121.530 103.056 1.00 57.03 258 PHE A CA 1
ATOM 3436 C C . PHE A 1 275 ? 79.460 120.388 103.901 1.00 60.76 258 PHE A C 1
ATOM 3437 O O . PHE A 1 275 ? 80.196 120.619 104.867 1.00 67.42 258 PHE A O 1
ATOM 3454 N N . VAL A 1 276 ? 79.115 119.148 103.552 1.00 56.59 259 VAL A N 1
ATOM 3455 C CA . VAL A 1 276 ? 79.602 118.000 104.312 1.00 52.12 259 VAL A CA 1
ATOM 3456 C C . VAL A 1 276 ? 81.120 117.919 104.226 1.00 52.89 259 VAL A C 1
ATOM 3457 O O . VAL A 1 276 ? 81.805 117.664 105.223 1.00 59.03 259 VAL A O 1
ATOM 3470 N N . TRP A 1 277 ? 81.667 118.128 103.028 1.00 62.69 260 TRP A N 1
ATOM 3471 C CA . TRP A 1 277 ? 83.115 118.107 102.864 1.00 62.05 260 TRP A CA 1
ATOM 3472 C C . TRP A 1 277 ? 83.790 119.152 103.741 1.00 62.36 260 TRP A C 1
ATOM 3473 O O . TRP A 1 277 ? 84.903 118.928 104.229 1.00 69.18 260 TRP A O 1
ATOM 3494 N N . ASN A 1 278 ? 83.137 120.292 103.955 1.00 63.91 261 ASN A N 1
ATOM 3495 C CA . ASN A 1 278 ? 83.700 121.352 104.780 1.00 64.25 261 ASN A CA 1
ATOM 3496 C C . ASN A 1 278 ? 83.384 121.181 106.258 1.00 62.12 261 ASN A C 1
ATOM 3497 O O . ASN A 1 278 ? 84.114 121.712 107.102 1.00 64.75 261 ASN A O 1
ATOM 3508 N N . TYR A 1 279 ? 82.314 120.458 106.595 1.00 59.70 262 TYR A N 1
ATOM 3509 C CA . TYR A 1 279 ? 81.944 120.315 107.998 1.00 53.27 262 TYR A CA 1
ATOM 3510 C C . TYR A 1 279 ? 82.862 119.350 108.735 1.00 53.75 262 TYR A C 1
ATOM 3511 O O . TYR A 1 279 ? 83.002 119.449 109.959 1.00 66.20 262 TYR A O 1
ATOM 3529 N N . MET A 1 280 ? 83.490 118.412 108.024 1.00 51.46 263 MET A N 1
ATOM 3530 C CA . MET A 1 280 ? 84.456 117.532 108.672 1.00 56.72 263 MET A CA 1
ATOM 3531 C C . MET A 1 280 ? 85.558 118.348 109.332 1.00 63.13 263 MET A C 1
ATOM 3532 O O . MET A 1 280 ? 85.923 118.110 110.488 1.00 67.40 263 MET A O 1
ATOM 3546 N N . ASP A 1 281 ? 86.098 119.323 108.602 1.00 60.35 264 ASP A N 1
ATOM 3547 C CA . ASP A 1 281 ? 87.129 120.187 109.162 1.00 50.78 264 ASP A CA 1
ATOM 3548 C C . ASP A 1 281 ? 86.555 121.118 110.220 1.00 53.21 264 ASP A C 1
ATOM 3549 O O . ASP A 1 281 ? 87.193 121.364 111.249 1.00 61.17 264 ASP A O 1
ATOM 3558 N N . LEU A 1 282 ? 85.353 121.649 109.987 1.00 55.67 265 LEU A N 1
ATOM 3559 C CA . LEU A 1 282 ? 84.747 122.542 110.967 1.00 46.58 265 LEU A CA 1
ATOM 3560 C C . LEU A 1 282 ? 84.479 121.820 112.280 1.00 51.70 265 LEU A C 1
ATOM 3561 O O . LEU A 1 282 ? 84.752 122.358 113.358 1.00 64.13 265 LEU A O 1
ATOM 3577 N N . PHE A 1 283 ? 83.953 120.596 112.212 1.00 49.21 266 PHE A N 1
ATOM 3578 C CA . PHE A 1 283 ? 83.644 119.868 113.437 1.00 43.21 266 PHE A CA 1
ATOM 3579 C C . PHE A 1 283 ? 84.902 119.609 114.253 1.00 43.86 266 PHE A C 1
ATOM 3580 O O . PHE A 1 283 ? 84.881 119.697 115.486 1.00 52.46 266 PHE A O 1
ATOM 3597 N N . ILE A 1 284 ? 86.010 119.288 113.585 1.00 45.89 267 ILE A N 1
ATOM 3598 C CA . ILE A 1 284 ? 87.267 119.084 114.296 1.00 38.97 267 ILE A CA 1
ATOM 3599 C C . ILE A 1 284 ? 87.724 120.383 114.945 1.00 49.20 267 ILE A C 1
ATOM 3600 O O . ILE A 1 284 ? 88.316 120.377 116.030 1.00 59.74 267 ILE A O 1
ATOM 3616 N N . MET A 1 285 ? 87.464 121.517 114.290 1.00 56.82 268 MET A N 1
ATOM 3617 C CA . MET A 1 285 ? 87.859 122.804 114.855 1.00 44.91 268 MET A CA 1
ATOM 3618 C C . MET A 1 285 ? 87.058 123.124 116.110 1.00 47.63 268 MET A C 1
ATOM 3619 O O . MET A 1 285 ? 87.627 123.504 117.139 1.00 61.45 268 MET A O 1
ATOM 3633 N N . MET A 1 286 ? 85.733 122.977 116.047 1.00 52.76 269 MET A N 1
ATOM 3634 C CA . MET A 1 286 ? 84.910 123.275 117.214 1.00 44.32 269 MET A CA 1
ATOM 3635 C C . MET A 1 286 ? 85.262 122.357 118.375 1.00 45.27 269 MET A C 1
ATOM 3636 O O . MET A 1 286 ? 85.325 122.797 119.529 1.00 58.86 269 MET A O 1
ATOM 3650 N N . ILE A 1 287 ? 85.492 121.077 118.090 1.00 48.63 270 ILE A N 1
ATOM 3651 C CA . ILE A 1 287 ? 85.889 120.141 119.136 1.00 47.05 270 ILE A CA 1
ATOM 3652 C C . ILE A 1 287 ? 87.242 120.536 119.710 1.00 46.05 270 ILE A C 1
ATOM 3653 O O . ILE A 1 287 ? 87.450 120.516 120.928 1.00 52.58 270 ILE A O 1
ATOM 3669 N N . SER A 1 288 ? 88.184 120.900 118.839 1.00 46.64 271 SER A N 1
ATOM 3670 C CA . SER A 1 288 ? 89.491 121.343 119.308 1.00 34.57 271 SER A CA 1
ATOM 3671 C C . SER A 1 288 ? 89.376 122.621 120.127 1.00 42.13 271 SER A C 1
ATOM 3672 O O . SER A 1 288 ? 90.071 122.785 121.136 1.00 55.25 271 SER A O 1
ATOM 3680 N N . LYS A 1 289 ? 88.507 123.542 119.706 1.00 45.28 272 LYS A N 1
ATOM 3681 C CA . LYS A 1 289 ? 88.308 124.768 120.470 1.00 36.76 272 LYS A CA 1
ATOM 3682 C C . LYS A 1 289 ? 87.770 124.465 121.861 1.00 40.51 272 LYS A C 1
ATOM 3683 O O . LYS A 1 289 ? 88.190 125.082 122.845 1.00 53.58 272 LYS A O 1
ATOM 3702 N N . GLY A 1 290 ? 86.837 123.518 121.962 1.00 43.10 273 GLY A N 1
ATOM 3703 C CA . GLY A 1 290 ? 86.282 123.172 123.258 1.00 43.83 273 GLY A CA 1
ATOM 3704 C C . GLY A 1 290 ? 87.295 122.553 124.199 1.00 43.81 273 GLY A C 1
ATOM 3705 O O . GLY A 1 290 ? 87.240 122.779 125.410 1.00 48.37 273 GLY A O 1
ATOM 3709 N N . LEU A 1 291 ? 88.225 121.761 123.666 1.00 48.75 274 LEU A N 1
ATOM 3710 C CA . LEU A 1 291 ? 89.197 121.082 124.516 1.00 41.79 274 LEU A CA 1
ATOM 3711 C C . LEU A 1 291 ? 90.319 122.021 124.938 1.00 44.93 274 LEU A C 1
ATOM 3712 O O . LEU A 1 291 ? 90.672 122.083 126.120 1.00 59.05 274 LEU A O 1
ATOM 3728 N N . SER A 1 292 ? 90.894 122.760 123.987 1.00 42.07 275 SER A N 1
ATOM 3729 C CA . SER A 1 292 ? 91.933 123.723 124.331 1.00 43.49 275 SER A CA 1
ATOM 3730 C C . SER A 1 292 ? 91.394 124.854 125.192 1.00 42.27 275 SER A C 1
ATOM 3731 O O . SER A 1 292 ? 92.175 125.543 125.855 1.00 59.52 275 SER A O 1
ATOM 3739 N N . TYR A 1 293 ? 90.078 125.065 125.189 1.00 41.76 276 TYR A N 1
ATOM 3740 C CA . TYR A 1 293 ? 89.481 126.080 126.050 1.00 41.01 276 TYR A CA 1
ATOM 3741 C C . TYR A 1 293 ? 89.713 125.756 127.520 1.00 46.30 276 TYR A C 1
ATOM 3742 O O . TYR A 1 293 ? 90.094 126.627 128.309 1.00 56.68 276 TYR A O 1
ATOM 3760 N N . ARG A 1 294 ? 89.492 124.498 127.905 1.00 51.09 277 ARG A N 1
ATOM 3761 C CA . ARG A 1 294 ? 89.648 124.119 129.305 1.00 43.76 277 ARG A CA 1
ATOM 3762 C C . ARG A 1 294 ? 91.118 124.015 129.691 1.00 46.71 277 ARG A C 1
ATOM 3763 O O . ARG A 1 294 ? 91.496 124.373 130.812 1.00 60.58 277 ARG A O 1
ATOM 3784 N N . PHE A 1 295 ? 91.962 123.526 128.782 1.00 43.95 278 PHE A N 1
ATOM 3785 C CA . PHE A 1 295 ? 93.393 123.494 129.057 1.00 41.87 278 PHE A CA 1
ATOM 3786 C C . PHE A 1 295 ? 93.943 124.902 129.235 1.00 45.85 278 PHE A C 1
ATOM 3787 O O . PHE A 1 295 ? 94.828 125.132 130.067 1.00 57.84 278 PHE A O 1
ATOM 3804 N N . GLU A 1 296 ? 93.433 125.857 128.457 1.00 49.95 279 GLU A N 1
ATOM 3805 C CA . GLU A 1 296 ? 93.837 127.248 128.630 1.00 41.04 279 GLU A CA 1
ATOM 3806 C C . GLU A 1 296 ? 93.414 127.776 129.995 1.00 46.81 279 GLU A C 1
ATOM 3807 O O . GLU A 1 296 ? 94.152 128.540 130.626 1.00 59.02 279 GLU A O 1
ATOM 3819 N N . GLN A 1 297 ? 92.227 127.386 130.463 1.00 44.26 280 GLN A N 1
ATOM 3820 C CA . GLN A 1 297 ? 91.785 127.806 131.787 1.00 38.51 280 GLN A CA 1
ATOM 3821 C C . GLN A 1 297 ? 92.695 127.249 132.872 1.00 49.72 280 GLN A C 1
ATOM 3822 O O . GLN A 1 297 ? 93.009 127.942 133.847 1.00 62.61 280 GLN A O 1
ATOM 3836 N N . ILE A 1 298 ? 93.124 125.994 132.727 1.00 51.39 281 ILE A N 1
ATOM 3837 C CA . ILE A 1 298 ? 94.063 125.415 133.683 1.00 47.97 281 ILE A CA 1
ATOM 3838 C C . ILE A 1 298 ? 95.367 126.200 133.675 1.00 46.91 281 ILE A C 1
ATOM 3839 O O . ILE A 1 298 ? 95.936 126.509 134.728 1.00 60.87 281 ILE A O 1
ATOM 3855 N N . THR A 1 299 ? 95.861 126.533 132.481 1.00 43.13 282 THR A N 1
ATOM 3856 C CA . THR A 1 299 ? 97.086 127.317 132.383 1.00 42.72 282 THR A CA 1
ATOM 3857 C C . THR A 1 299 ? 96.909 128.691 133.013 1.00 48.64 282 THR A C 1
ATOM 3858 O O . THR A 1 299 ? 97.808 129.188 133.700 1.00 60.54 282 THR A O 1
ATOM 3869 N N . THR A 1 300 ? 95.756 129.323 132.788 1.00 52.29 283 THR A N 1
ATOM 3870 C CA . THR A 1 300 ? 95.503 130.632 133.379 1.00 49.64 283 THR A CA 1
ATOM 3871 C C . THR A 1 300 ? 95.479 130.550 134.900 1.00 49.58 283 THR A C 1
ATOM 3872 O O . THR A 1 300 ? 96.011 131.428 135.587 1.00 58.22 283 THR A O 1
ATOM 3883 N N . ARG A 1 301 ? 94.860 129.501 135.445 1.00 44.66 284 ARG A N 1
ATOM 3884 C CA . ARG A 1 301 ? 94.840 129.334 136.894 1.00 47.34 284 ARG A CA 1
ATOM 3885 C C . ARG A 1 301 ? 96.248 129.151 137.442 1.00 57.21 284 ARG A C 1
ATOM 3886 O O . ARG A 1 301 ? 96.586 129.690 138.501 1.00 67.99 284 ARG A O 1
ATOM 3907 N N . ILE A 1 302 ? 97.083 128.385 136.739 1.00 55.11 285 ILE A N 1
ATOM 3908 C CA . ILE A 1 302 ? 98.457 128.184 137.189 1.00 45.98 285 ILE A CA 1
ATOM 3909 C C . ILE A 1 302 ? 99.226 129.497 137.138 1.00 53.73 285 ILE A C 1
ATOM 3910 O O . ILE A 1 302 ? 100.084 129.764 137.988 1.00 68.85 285 ILE A O 1
ATOM 3926 N N . ARG A 1 303 ? 98.938 130.337 136.141 1.00 57.99 286 ARG A N 1
ATOM 3927 C CA . ARG A 1 303 ? 99.606 131.632 136.052 1.00 56.01 286 ARG A CA 1
ATOM 3928 C C . ARG A 1 303 ? 99.270 132.522 137.240 1.00 64.08 286 ARG A C 1
ATOM 3929 O O . ARG A 1 303 ? 100.020 133.454 137.548 1.00 66.19 286 ARG A O 1
ATOM 3950 N N . LYS A 1 304 ? 98.146 132.269 137.910 1.00 63.88 287 LYS A N 1
ATOM 3951 C CA . LYS A 1 304 ? 97.795 133.050 139.088 1.00 63.18 287 LYS A CA 1
ATOM 3952 C C . LYS A 1 304 ? 98.662 132.710 140.292 1.00 70.77 287 LYS A C 1
ATOM 3953 O O . LYS A 1 304 ? 98.570 133.399 141.313 1.00 72.95 287 LYS A O 1
ATOM 3972 N N . LEU A 1 305 ? 99.495 131.672 140.199 1.00 72.01 288 LEU A N 1
ATOM 3973 C CA . LEU A 1 305 ? 100.330 131.216 141.303 1.00 67.64 288 LEU A CA 1
ATOM 3974 C C . LEU A 1 305 ? 101.816 131.471 141.059 1.00 73.30 288 LEU A C 1
ATOM 3975 O O . LEU A 1 305 ? 102.659 130.841 141.705 1.00 76.92 288 LEU A O 1
ATOM 3991 N N . GLU A 1 306 ? 102.157 132.378 140.139 1.00 80.99 289 GLU A N 1
ATOM 3992 C CA . GLU A 1 306 ? 103.560 132.556 139.771 1.00 82.26 289 GLU A CA 1
ATOM 3993 C C . GLU A 1 306 ? 104.406 132.996 140.960 1.00 89.73 289 GLU A C 1
ATOM 3994 O O . GLU A 1 306 ? 105.495 132.455 141.184 1.00 87.70 289 GLU A O 1
ATOM 4006 N N . HIS A 1 307 ? 103.927 133.970 141.732 1.00 93.81 290 HIS A N 1
ATOM 4007 C CA . HIS A 1 307 ? 104.734 134.559 142.794 1.00 91.41 290 HIS A CA 1
ATOM 4008 C C . HIS A 1 307 ? 104.061 134.398 144.149 1.00 91.27 290 HIS A C 1
ATOM 4009 O O . HIS A 1 307 ? 104.009 135.346 144.939 1.00 94.27 290 HIS A O 1
ATOM 4023 N N . GLU A 1 308 ? 103.543 133.204 144.425 1.00 88.11 291 GLU A N 1
ATOM 4024 C CA . GLU A 1 308 ? 102.859 132.929 145.677 1.00 89.71 291 GLU A CA 1
ATOM 4025 C C . GLU A 1 308 ? 103.319 131.584 146.216 1.00 89.48 291 GLU A C 1
ATOM 4026 O O . GLU A 1 308 ? 103.781 130.718 145.470 1.00 89.80 291 GLU A O 1
ATOM 4038 N N . GLU A 1 309 ? 103.191 131.421 147.529 1.00 83.71 292 GLU A N 1
ATOM 4039 C CA . GLU A 1 309 ? 103.427 130.138 148.176 1.00 84.05 292 GLU A CA 1
ATOM 4040 C C . GLU A 1 309 ? 102.135 129.334 148.121 1.00 83.07 292 GLU A C 1
ATOM 4041 O O . GLU A 1 309 ? 101.123 129.734 148.705 1.00 82.19 292 GLU A O 1
ATOM 4053 N N . VAL A 1 310 ? 102.173 128.207 147.423 1.00 74.45 293 VAL A N 1
ATOM 4054 C CA . VAL A 1 310 ? 100.978 127.442 147.091 1.00 71.04 293 VAL A CA 1
ATOM 4055 C C . VAL A 1 310 ? 100.870 126.246 148.022 1.00 71.97 293 VAL A C 1
ATOM 4056 O O . VAL A 1 310 ? 101.834 125.490 148.201 1.00 73.33 293 VAL A O 1
ATOM 4069 N N . CYS A 1 311 ? 99.695 126.073 148.619 1.00 73.21 294 CYS A N 1
ATOM 4070 C CA . CYS A 1 311 ? 99.431 124.918 149.460 1.00 71.82 294 CYS A CA 1
ATOM 4071 C C . CYS A 1 311 ? 99.335 123.656 148.611 1.00 71.72 294 CYS A C 1
ATOM 4072 O O . CYS A 1 311 ? 98.985 123.702 147.429 1.00 74.69 294 CYS A O 1
ATOM 4080 N N . GLU A 1 312 ? 99.653 122.518 149.230 1.00 68.67 295 GLU A N 1
ATOM 4081 C CA . GLU A 1 312 ? 99.612 121.253 148.505 1.00 66.27 295 GLU A CA 1
ATOM 4082 C C . GLU A 1 312 ? 98.204 120.931 148.022 1.00 68.31 295 GLU A C 1
ATOM 4083 O O . GLU A 1 312 ? 98.040 120.232 147.017 1.00 67.21 295 GLU A O 1
ATOM 4095 N N . SER A 1 313 ? 97.180 121.428 148.719 1.00 67.70 296 SER A N 1
ATOM 4096 C CA . SER A 1 313 ? 95.807 121.175 148.295 1.00 60.92 296 SER A CA 1
ATOM 4097 C C . SER A 1 313 ? 95.530 121.793 146.931 1.00 65.13 296 SER A C 1
ATOM 4098 O O . SER A 1 313 ? 94.834 121.197 146.101 1.00 68.72 296 SER A O 1
ATOM 4106 N N . VAL A 1 314 ? 96.062 122.991 146.682 1.00 61.93 297 VAL A N 1
ATOM 4107 C CA . VAL A 1 314 ? 95.837 123.653 145.400 1.00 57.02 297 VAL A CA 1
ATOM 4108 C C . VAL A 1 314 ? 96.395 122.810 144.262 1.00 59.12 297 VAL A C 1
ATOM 4109 O O . VAL A 1 314 ? 95.746 122.635 143.224 1.00 62.76 297 VAL A O 1
ATOM 4122 N N . PHE A 1 315 ? 97.607 122.279 144.433 1.00 58.27 298 PHE A N 1
ATOM 4123 C CA . PHE A 1 315 ? 98.208 121.465 143.383 1.00 51.99 298 PHE A CA 1
ATOM 4124 C C . PHE A 1 315 ? 97.465 120.151 143.194 1.00 53.68 298 PHE A C 1
ATOM 4125 O O . PHE A 1 315 ? 97.454 119.604 142.086 1.00 62.57 298 PHE A O 1
ATOM 4142 N N . ILE A 1 316 ? 96.853 119.621 144.254 1.00 59.40 299 ILE A N 1
ATOM 4143 C CA . ILE A 1 316 ? 96.053 118.408 144.110 1.00 53.42 299 ILE A CA 1
ATOM 4144 C C . ILE A 1 316 ? 94.873 118.668 143.184 1.00 58.23 299 ILE A C 1
ATOM 4145 O O . ILE A 1 316 ? 94.572 117.869 142.290 1.00 65.73 299 ILE A O 1
ATOM 4161 N N . GLN A 1 317 ? 94.188 119.794 143.385 1.00 58.53 300 GLN A N 1
ATOM 4162 C CA . GLN A 1 317 ? 93.046 120.127 142.542 1.00 54.07 300 GLN A CA 1
ATOM 4163 C C . GLN A 1 317 ? 93.480 120.364 141.101 1.00 56.95 300 GLN A C 1
ATOM 4164 O O . GLN A 1 317 ? 92.825 119.903 140.159 1.00 69.14 300 GLN A O 1
ATOM 4178 N N . ILE A 1 318 ? 94.587 121.082 140.909 1.00 47.60 301 ILE A N 1
ATOM 4179 C CA . ILE A 1 318 ? 95.054 121.377 139.557 1.00 37.61 301 ILE A CA 1
ATOM 4180 C C . ILE A 1 318 ? 95.407 120.087 138.828 1.00 48.66 301 ILE A C 1
ATOM 4181 O O . ILE A 1 318 ? 95.044 119.892 137.662 1.00 60.26 301 ILE A O 1
ATOM 4197 N N . ARG A 1 319 ? 96.126 119.189 139.502 1.00 49.16 302 ARG A N 1
ATOM 4198 C CA . ARG A 1 319 ? 96.487 117.922 138.877 1.00 38.43 302 ARG A CA 1
ATOM 4199 C C . ARG A 1 319 ? 95.251 117.085 138.580 1.00 48.24 302 ARG A C 1
ATOM 4200 O O . ARG A 1 319 ? 95.150 116.471 137.512 1.00 62.31 302 ARG A O 1
ATOM 4221 N N . GLU A 1 320 ? 94.299 117.045 139.514 1.00 54.53 303 GLU A N 1
ATOM 4222 C CA . GLU A 1 320 ? 93.085 116.267 139.292 1.00 49.60 303 GLU A CA 1
ATOM 4223 C C . GLU A 1 320 ? 92.284 116.818 138.121 1.00 50.53 303 GLU A C 1
ATOM 4224 O O . GLU A 1 320 ? 91.801 116.056 137.276 1.00 65.03 303 GLU A O 1
ATOM 4236 N N . HIS A 1 321 ? 92.130 118.141 138.052 1.00 48.93 304 HIS A N 1
ATOM 4237 C CA . HIS A 1 321 ? 91.428 118.741 136.924 1.00 42.80 304 HIS A CA 1
ATOM 4238 C C . HIS A 1 321 ? 92.184 118.512 135.622 1.00 42.50 304 HIS A C 1
ATOM 4239 O O . HIS A 1 321 ? 91.575 118.211 134.590 1.00 54.08 304 HIS A O 1
ATOM 4253 N N . TYR A 1 322 ? 93.510 118.648 135.651 1.00 42.00 305 TYR A N 1
ATOM 4254 C CA . TYR A 1 322 ? 94.302 118.379 134.456 1.00 41.41 305 TYR A CA 1
ATOM 4255 C C . TYR A 1 322 ? 94.155 116.929 134.016 1.00 43.73 305 TYR A C 1
ATOM 4256 O O . TYR A 1 322 ? 94.007 116.646 132.822 1.00 56.73 305 TYR A O 1
ATOM 4274 N N . VAL A 1 323 ? 94.191 115.995 134.968 1.00 49.62 306 VAL A N 1
ATOM 4275 C CA . VAL A 1 323 ? 94.041 114.585 134.625 1.00 44.26 306 VAL A CA 1
ATOM 4276 C C . VAL A 1 323 ? 92.657 114.322 134.048 1.00 45.54 306 VAL A C 1
ATOM 4277 O O . VAL A 1 323 ? 92.508 113.568 133.080 1.00 60.42 306 VAL A O 1
ATOM 4290 N N . LYS A 1 324 ? 91.623 114.934 134.629 1.00 51.08 307 LYS A N 1
ATOM 4291 C CA . LYS A 1 324 ? 90.274 114.752 134.104 1.00 45.99 307 LYS A CA 1
ATOM 4292 C C . LYS A 1 324 ? 90.166 115.281 132.680 1.00 50.41 307 LYS A C 1
ATOM 4293 O O . LYS A 1 324 ? 89.529 114.657 131.824 1.00 54.77 307 LYS A O 1
ATOM 4312 N N . MET A 1 325 ? 90.780 116.433 132.408 1.00 51.13 308 MET A N 1
ATOM 4313 C CA . MET A 1 325 ? 90.790 116.962 131.049 1.00 41.95 308 MET A CA 1
ATOM 4314 C C . MET A 1 325 ? 91.509 116.015 130.098 1.00 47.90 308 MET A C 1
ATOM 4315 O O . MET A 1 325 ? 91.065 115.811 128.962 1.00 59.16 308 MET A O 1
ATOM 4329 N N . CYS A 1 326 ? 92.621 115.427 130.541 1.00 50.35 309 CYS A N 1
ATOM 4330 C CA . CYS A 1 326 ? 93.335 114.473 129.700 1.00 42.69 309 CYS A CA 1
ATOM 4331 C C . CYS A 1 326 ? 92.496 113.227 129.444 1.00 50.02 309 CYS A C 1
ATOM 4332 O O . CYS A 1 326 ? 92.527 112.669 128.342 1.00 59.42 309 CYS A O 1
ATOM 4340 N N . GLU A 1 327 ? 91.749 112.770 130.450 1.00 54.67 310 GLU A N 1
ATOM 4341 C CA . GLU A 1 327 ? 90.846 111.643 130.243 1.00 50.42 310 GLU A CA 1
ATOM 4342 C C . GLU A 1 327 ? 89.782 111.985 129.210 1.00 51.26 310 GLU A C 1
ATOM 4343 O O . GLU A 1 327 ? 89.452 111.167 128.344 1.00 56.67 310 GLU A O 1
ATOM 4355 N N . LEU A 1 328 ? 89.229 113.197 129.290 1.00 51.18 311 LEU A N 1
ATOM 4356 C CA . LEU A 1 328 ? 88.221 113.614 128.322 1.00 40.74 311 LEU A CA 1
ATOM 4357 C C . LEU A 1 328 ? 88.803 113.668 126.916 1.00 46.17 311 LEU A C 1
ATOM 4358 O O . LEU A 1 328 ? 88.148 113.264 125.949 1.00 62.05 311 LEU A O 1
ATOM 4374 N N . LEU A 1 329 ? 90.033 114.165 126.781 1.00 48.78 312 LEU A N 1
ATOM 4375 C CA . LEU A 1 329 ? 90.667 114.205 125.468 1.00 47.33 312 LEU A CA 1
ATOM 4376 C C . LEU A 1 329 ? 90.846 112.801 124.905 1.00 51.94 312 LEU A C 1
ATOM 4377 O O . LEU A 1 329 ? 90.625 112.571 123.710 1.00 56.08 312 LEU A O 1
ATOM 4393 N N . GLU A 1 330 ? 91.248 111.849 125.747 1.00 58.53 313 GLU A N 1
ATOM 4394 C CA . GLU A 1 330 ? 91.389 110.472 125.288 1.00 55.70 313 GLU A CA 1
ATOM 4395 C C . GLU A 1 330 ? 90.048 109.914 124.832 1.00 58.44 313 GLU A C 1
ATOM 4396 O O . GLU A 1 330 ? 89.962 109.234 123.803 1.00 69.61 313 GLU A O 1
ATOM 4408 N N . PHE A 1 331 ? 88.986 110.188 125.591 1.00 53.52 314 PHE A N 1
ATOM 4409 C CA . PHE A 1 331 ? 87.658 109.733 125.196 1.00 44.51 314 PHE A CA 1
ATOM 4410 C C . PHE A 1 331 ? 87.215 110.400 123.901 1.00 49.60 314 PHE A C 1
ATOM 4411 O O . PHE A 1 331 ? 86.692 109.741 122.995 1.00 56.82 314 PHE A O 1
ATOM 4428 N N . VAL A 1 332 ? 87.414 111.715 123.796 1.00 52.51 315 VAL A N 1
ATOM 4429 C CA . VAL A 1 332 ? 87.027 112.428 122.583 1.00 41.46 315 VAL A CA 1
ATOM 4430 C C . VAL A 1 332 ? 87.893 111.990 121.411 1.00 43.62 315 VAL A C 1
ATOM 4431 O O . VAL A 1 332 ? 87.404 111.821 120.288 1.00 62.24 315 VAL A O 1
ATOM 4444 N N . ASP A 1 333 ? 89.192 111.800 121.648 1.00 50.28 316 ASP A N 1
ATOM 4445 C CA . ASP A 1 333 ? 90.086 111.397 120.570 1.00 51.23 316 ASP A CA 1
ATOM 4446 C C . ASP A 1 333 ? 89.672 110.054 119.985 1.00 53.51 316 ASP A C 1
ATOM 4447 O O . ASP A 1 333 ? 89.676 109.873 118.762 1.00 65.69 316 ASP A O 1
ATOM 4456 N N . SER A 1 334 ? 89.313 109.097 120.842 1.00 49.33 317 SER A N 1
ATOM 4457 C CA . SER A 1 334 ? 88.883 107.793 120.349 1.00 49.77 317 SER A CA 1
ATOM 4458 C C . SER A 1 334 ? 87.600 107.908 119.536 1.00 53.87 317 SER A C 1
ATOM 4459 O O . SER A 1 334 ? 87.460 107.267 118.489 1.00 59.29 317 SER A O 1
ATOM 4467 N N . ALA A 1 335 ? 86.651 108.721 120.003 1.00 54.07 318 ALA A N 1
ATOM 4468 C CA . ALA A 1 335 ? 85.391 108.874 119.284 1.00 49.44 318 ALA A CA 1
ATOM 4469 C C . ALA A 1 335 ? 85.606 109.515 117.920 1.00 54.19 318 ALA A C 1
ATOM 4470 O O . ALA A 1 335 ? 84.962 109.130 116.938 1.00 63.79 318 ALA A O 1
ATOM 4477 N N . MET A 1 336 ? 86.506 110.491 117.839 1.00 50.87 319 MET A N 1
ATOM 4478 C CA . MET A 1 336 ? 86.746 111.247 116.619 1.00 49.44 319 MET A CA 1
ATOM 4479 C C . MET A 1 336 ? 87.964 110.759 115.850 1.00 47.41 319 MET A C 1
ATOM 4480 O O . MET A 1 336 ? 88.407 111.437 114.919 1.00 58.11 319 MET A O 1
ATOM 4494 N N . SER A 1 337 ? 88.515 109.602 116.214 1.00 51.20 320 SER A N 1
ATOM 4495 C CA . SER A 1 337 ? 89.725 109.129 115.553 1.00 49.79 320 SER A CA 1
ATOM 4496 C C . SER A 1 337 ? 89.486 108.892 114.067 1.00 50.45 320 SER A C 1
ATOM 4497 O O . SER A 1 337 ? 90.339 109.223 113.236 1.00 57.39 320 SER A O 1
ATOM 4505 N N . SER A 1 338 ? 88.334 108.321 113.710 1.00 54.08 321 SER A N 1
ATOM 4506 C CA . SER A 1 338 ? 88.046 108.064 112.302 1.00 48.04 321 SER A CA 1
ATOM 4507 C C . SER A 1 338 ? 87.817 109.360 111.536 1.00 47.94 321 SER A C 1
ATOM 4508 O O . SER A 1 338 ? 88.278 109.503 110.398 1.00 55.43 321 SER A O 1
ATOM 4516 N N . LEU A 1 339 ? 87.104 110.315 112.136 1.00 56.53 322 LEU A N 1
ATOM 4517 C CA . LEU A 1 339 ? 86.851 111.579 111.454 1.00 45.45 322 LEU A CA 1
ATOM 4518 C C . LEU A 1 339 ? 88.149 112.327 111.185 1.00 39.23 322 LEU A C 1
ATOM 4519 O O . LEU A 1 339 ? 88.342 112.881 110.097 1.00 49.49 322 LEU A O 1
ATOM 4535 N N . ILE A 1 340 ? 89.053 112.355 112.165 1.00 40.61 323 ILE A N 1
ATOM 4536 C CA . ILE A 1 340 ? 90.345 113.003 111.964 1.00 44.29 323 ILE A CA 1
ATOM 4537 C C . ILE A 1 340 ? 91.113 112.305 110.850 1.00 43.33 323 ILE A C 1
ATOM 4538 O O . ILE A 1 340 ? 91.717 112.950 109.985 1.00 52.03 323 ILE A O 1
ATOM 4554 N N . LEU A 1 341 ? 91.100 110.973 110.856 1.00 50.83 324 LEU A N 1
ATOM 4555 C CA . LEU A 1 341 ? 91.821 110.217 109.839 1.00 43.95 324 LEU A CA 1
ATOM 4556 C C . LEU A 1 341 ? 91.243 110.476 108.453 1.00 46.43 324 LEU A C 1
ATOM 4557 O O . LEU A 1 341 ? 91.985 110.669 107.484 1.00 54.39 324 LEU A O 1
ATOM 4573 N N . LEU A 1 342 ? 89.913 110.486 108.340 1.00 52.23 325 LEU A N 1
ATOM 4574 C CA . LEU A 1 342 ? 89.281 110.741 107.049 1.00 40.37 325 LEU A CA 1
ATOM 4575 C C . LEU A 1 342 ? 89.533 112.170 106.588 1.00 48.83 325 LEU A C 1
ATOM 4576 O O . LEU A 1 342 ? 89.807 112.417 105.409 1.00 64.32 325 LEU A O 1
ATOM 4592 N N . SER A 1 343 ? 89.428 113.132 107.505 1.00 53.52 326 SER A N 1
ATOM 4593 C CA . SER A 1 343 ? 89.643 114.526 107.134 1.00 44.73 326 SER A CA 1
ATOM 4594 C C . SER A 1 343 ? 91.077 114.758 106.675 1.00 48.15 326 SER A C 1
ATOM 4595 O O . SER A 1 343 ? 91.314 115.470 105.693 1.00 62.22 326 SER A O 1
ATOM 4603 N N . CYS A 1 344 ? 92.047 114.168 107.374 1.00 54.50 327 CYS A N 1
ATOM 4604 C CA . CYS A 1 344 ? 93.447 114.390 107.028 1.00 46.59 327 CYS A CA 1
ATOM 4605 C C . CYS A 1 344 ? 93.772 113.824 105.652 1.00 50.20 327 CYS A C 1
ATOM 4606 O O . CYS A 1 344 ? 94.434 114.479 104.839 1.00 67.36 327 CYS A O 1
ATOM 4614 N N . VAL A 1 345 ? 93.316 112.602 105.371 1.00 52.36 328 VAL A N 1
ATOM 4615 C CA . VAL A 1 345 ? 93.601 111.994 104.075 1.00 52.37 328 VAL A CA 1
ATOM 4616 C C . VAL A 1 345 ? 92.845 112.718 102.970 1.00 50.30 328 VAL A C 1
ATOM 4617 O O . VAL A 1 345 ? 93.368 112.914 101.867 1.00 59.66 328 VAL A O 1
ATOM 4630 N N . ASN A 1 346 ? 91.604 113.125 103.241 1.00 58.28 329 ASN A N 1
ATOM 4631 C CA . ASN A 1 346 ? 90.834 113.861 102.245 1.00 52.44 329 ASN A CA 1
ATOM 4632 C C . ASN A 1 346 ? 91.496 115.194 101.921 1.00 53.06 329 ASN A C 1
ATOM 4633 O O . ASN A 1 346 ? 91.594 115.585 100.753 1.00 63.80 329 ASN A O 1
ATOM 4644 N N . ASN A 1 347 ? 91.960 115.909 102.948 1.00 51.90 330 ASN A N 1
ATOM 4645 C CA . ASN A 1 347 ? 92.614 117.193 102.715 1.00 50.88 330 ASN A CA 1
ATOM 4646 C C . ASN A 1 347 ? 93.947 117.013 102.004 1.00 55.15 330 ASN A C 1
ATOM 4647 O O . ASN A 1 347 ? 94.305 117.809 101.129 1.00 65.40 330 ASN A O 1
ATOM 4658 N N . LEU A 1 348 ? 94.702 115.976 102.370 1.00 58.44 331 LEU A N 1
ATOM 4659 C CA . LEU A 1 348 ? 96.010 115.762 101.762 1.00 54.33 331 LEU A CA 1
ATOM 4660 C C . LEU A 1 348 ? 95.881 115.504 100.266 1.00 54.51 331 LEU A C 1
ATOM 4661 O O . LEU A 1 348 ? 96.654 116.039 99.463 1.00 65.51 331 LEU A O 1
ATOM 4677 N N . TYR A 1 349 ? 94.909 114.681 99.872 1.00 54.70 332 TYR A N 1
ATOM 4678 C CA . TYR A 1 349 ? 94.737 114.372 98.457 1.00 55.57 332 TYR A CA 1
ATOM 4679 C C . TYR A 1 349 ? 94.328 115.611 97.671 1.00 60.26 332 TYR A C 1
ATOM 4680 O O . TYR A 1 349 ? 94.903 115.912 96.619 1.00 70.43 332 TYR A O 1
ATOM 4698 N N . PHE A 1 350 ? 93.332 116.345 98.168 1.00 58.75 333 PHE A N 1
ATOM 4699 C CA . PHE A 1 350 ? 92.832 117.497 97.428 1.00 55.69 333 PHE A CA 1
ATOM 4700 C C . PHE A 1 350 ? 93.865 118.615 97.378 1.00 55.33 333 PHE A C 1
ATOM 4701 O O . PHE A 1 350 ? 94.001 119.294 96.354 1.00 68.46 333 PHE A O 1
ATOM 4718 N N . VAL A 1 351 ? 94.599 118.826 98.471 1.00 57.36 334 VAL A N 1
ATOM 4719 C CA . VAL A 1 351 ? 95.661 119.828 98.462 1.00 54.90 334 VAL A CA 1
ATOM 4720 C C . VAL A 1 351 ? 96.730 119.445 97.449 1.00 55.78 334 VAL A C 1
ATOM 4721 O O . VAL A 1 351 ? 97.198 120.278 96.664 1.00 66.28 334 VAL A O 1
ATOM 4734 N N . CYS A 1 352 ? 97.135 118.174 97.453 1.00 62.93 335 CYS A N 1
ATOM 4735 C CA . CYS A 1 352 ? 98.122 117.714 96.483 1.00 61.76 335 CYS A CA 1
ATOM 4736 C C . CYS A 1 352 ? 97.573 117.789 95.065 1.00 63.29 335 CYS A C 1
ATOM 4737 O O . CYS A 1 352 ? 98.284 118.188 94.136 1.00 73.52 335 CYS A O 1
ATOM 4745 N N . TYR A 1 353 ? 96.310 117.406 94.878 1.00 61.57 336 TYR A N 1
ATOM 4746 C CA . TYR A 1 353 ? 95.710 117.455 93.549 1.00 55.66 336 TYR A CA 1
ATOM 4747 C C . TYR A 1 353 ? 95.643 118.886 93.031 1.00 60.99 336 TYR A C 1
ATOM 4748 O O . TYR A 1 353 ? 96.005 119.160 91.881 1.00 72.11 336 TYR A O 1
ATOM 4766 N N . GLN A 1 354 ? 95.177 119.815 93.867 1.00 61.22 337 GLN A N 1
ATOM 4767 C CA . GLN A 1 354 ? 95.039 121.199 93.427 1.00 54.78 337 GLN A CA 1
ATOM 4768 C C . GLN A 1 354 ? 96.398 121.847 93.196 1.00 62.49 337 GLN A C 1
ATOM 4769 O O . GLN A 1 354 ? 96.577 122.596 92.230 1.00 75.56 337 GLN A O 1
ATOM 4783 N N . LEU A 1 355 ? 97.367 121.578 94.073 1.00 58.69 338 LEU A N 1
ATOM 4784 C CA . LEU A 1 355 ? 98.694 122.157 93.899 1.00 55.49 338 LEU A CA 1
ATOM 4785 C C . LEU A 1 355 ? 99.325 121.716 92.586 1.00 61.67 338 LEU A C 1
ATOM 4786 O O . LEU A 1 355 ? 100.195 122.411 92.050 1.00 71.13 338 LEU A O 1
ATOM 4802 N N . LEU A 1 356 ? 98.905 120.567 92.057 1.00 70.48 339 LEU A N 1
ATOM 4803 C CA . LEU A 1 356 ? 99.423 120.082 90.785 1.00 67.43 339 LEU A CA 1
ATOM 4804 C C . LEU A 1 356 ? 98.885 120.861 89.593 1.00 72.60 339 LEU A C 1
ATOM 4805 O O . LEU A 1 356 ? 99.405 120.693 88.485 1.00 80.19 339 LEU A O 1
ATOM 4821 N N . ASN A 1 357 ? 97.867 121.702 89.788 1.00 65.20 340 ASN A N 1
ATOM 4822 C CA . ASN A 1 357 ? 97.251 122.454 88.701 1.00 62.04 340 ASN A CA 1
ATOM 4823 C C . ASN A 1 357 ? 97.517 123.951 88.814 1.00 60.50 340 ASN A C 1
ATOM 4824 O O . ASN A 1 357 ? 96.852 124.746 88.144 1.00 65.18 340 ASN A O 1
ATOM 4835 N N . VAL A 1 358 ? 98.474 124.356 89.652 1.00 64.94 341 VAL A N 1
ATOM 4836 C CA . VAL A 1 358 ? 98.781 125.776 89.776 1.00 70.78 341 VAL A CA 1
ATOM 4837 C C . VAL A 1 358 ? 99.371 126.311 88.480 1.00 75.40 341 VAL A C 1
ATOM 4838 O O . VAL A 1 358 ? 99.112 127.458 88.098 1.00 74.79 341 VAL A O 1
ATOM 4851 N N . PHE A 1 359 ? 100.168 125.501 87.784 1.00 83.42 342 PHE A N 1
ATOM 4852 C CA . PHE A 1 359 ? 100.801 125.927 86.544 1.00 81.72 342 PHE A CA 1
ATOM 4853 C C . PHE A 1 359 ? 99.923 125.710 85.320 1.00 82.55 342 PHE A C 1
ATOM 4854 O O . PHE A 1 359 ? 100.284 126.168 84.230 1.00 84.23 342 PHE A O 1
ATOM 4871 N N . ASN A 1 360 ? 98.787 125.032 85.469 1.00 82.43 343 ASN A N 1
ATOM 4872 C CA . ASN A 1 360 ? 97.877 124.827 84.349 1.00 79.93 343 ASN A CA 1
ATOM 4873 C C . ASN A 1 360 ? 97.298 126.160 83.896 1.00 81.53 343 ASN A C 1
ATOM 4874 O O . ASN A 1 360 ? 97.189 127.098 84.691 1.00 82.65 343 ASN A O 1
ATOM 4885 N N . LYS A 1 361 ? 96.929 126.254 82.622 1.00 86.95 344 LYS A N 1
ATOM 4886 C CA . LYS A 1 361 ? 96.398 127.479 82.042 1.00 88.76 344 LYS A CA 1
ATOM 4887 C C . LYS A 1 361 ? 94.884 127.373 81.937 1.00 89.86 344 LYS A C 1
ATOM 4888 O O . LYS A 1 361 ? 94.362 126.413 81.361 1.00 90.06 344 LYS A O 1
ATOM 4907 N N . LEU A 1 362 ? 94.188 128.357 82.495 1.00 86.61 345 LEU A N 1
ATOM 4908 C CA . LEU A 1 362 ? 92.737 128.424 82.462 1.00 85.53 345 LEU A CA 1
ATOM 4909 C C . LEU A 1 362 ? 92.299 129.529 81.510 1.00 86.15 345 LEU A C 1
ATOM 4910 O O . LEU A 1 362 ? 93.039 130.483 81.257 1.00 90.12 345 LEU A O 1
ATOM 4926 N N . ARG A 1 363 ? 91.082 129.390 80.984 1.00 96.79 346 ARG A N 1
ATOM 4927 C CA . ARG A 1 363 ? 90.622 130.294 79.936 1.00 100.92 346 ARG A CA 1
ATOM 4928 C C . ARG A 1 363 ? 90.375 131.698 80.477 1.00 100.73 346 ARG A C 1
ATOM 4929 O O . ARG A 1 363 ? 91.005 132.666 80.035 1.00 102.10 346 ARG A O 1
ATOM 4950 N N . TRP A 1 364 ? 89.467 131.828 81.433 1.00 89.85 347 TRP A N 1
ATOM 4951 C CA . TRP A 1 364 ? 88.997 133.132 81.869 1.00 88.15 347 TRP A CA 1
ATOM 4952 C C . TRP A 1 364 ? 89.578 133.503 83.224 1.00 88.35 347 TRP A C 1
ATOM 4953 O O . TRP A 1 364 ? 89.960 132.632 84.011 1.00 91.72 347 TRP A O 1
ATOM 4974 N N . PRO A 1 365 ? 89.668 134.802 83.531 1.00 85.54 348 PRO A N 1
ATOM 4975 C CA . PRO A 1 365 ? 90.168 135.195 84.859 1.00 87.23 348 PRO A CA 1
ATOM 4976 C C . PRO A 1 365 ? 89.322 134.657 85.998 1.00 86.33 348 PRO A C 1
ATOM 4977 O O . PRO A 1 365 ? 89.853 134.368 87.076 1.00 84.62 348 PRO A O 1
ATOM 4988 N N . ILE A 1 366 ? 88.011 134.518 85.790 1.00 85.51 349 ILE A N 1
ATOM 4989 C CA . ILE A 1 366 ? 87.150 133.981 86.839 1.00 82.29 349 ILE A CA 1
ATOM 4990 C C . ILE A 1 366 ? 87.578 132.566 87.199 1.00 81.69 349 ILE A C 1
ATOM 4991 O O . ILE A 1 366 ? 87.529 132.164 88.367 1.00 86.73 349 ILE A O 1
ATOM 5007 N N . ASN A 1 367 ? 88.004 131.787 86.202 1.00 76.11 350 ASN A N 1
ATOM 5008 C CA . ASN A 1 367 ? 88.516 130.451 86.484 1.00 75.49 350 ASN A CA 1
ATOM 5009 C C . ASN A 1 367 ? 89.756 130.518 87.366 1.00 80.25 350 ASN A C 1
ATOM 5010 O O . ASN A 1 367 ? 89.920 129.702 88.279 1.00 84.56 350 ASN A O 1
ATOM 5021 N N . TYR A 1 368 ? 90.642 131.481 87.103 1.00 76.92 351 TYR A N 1
ATOM 5022 C CA . TYR A 1 368 ? 91.802 131.670 87.966 1.00 73.10 351 TYR A CA 1
ATOM 5023 C C . TYR A 1 368 ? 91.381 132.091 89.367 1.00 73.46 351 TYR A C 1
ATOM 5024 O O . TYR A 1 368 ? 91.954 131.627 90.359 1.00 77.35 351 TYR A O 1
ATOM 5042 N N . ILE A 1 369 ? 90.386 132.973 89.468 1.00 74.32 352 ILE A N 1
ATOM 5043 C CA . ILE A 1 369 ? 89.929 133.432 90.777 1.00 73.78 352 ILE A CA 1
ATOM 5044 C C . ILE A 1 369 ? 89.372 132.264 91.580 1.00 74.59 352 ILE A C 1
ATOM 5045 O O . ILE A 1 369 ? 89.671 132.105 92.769 1.00 80.51 352 ILE A O 1
ATOM 5061 N N . TYR A 1 370 ? 88.548 131.430 90.943 1.00 69.06 353 TYR A N 1
ATOM 5062 C CA . TYR A 1 370 ? 87.972 130.290 91.646 1.00 66.54 353 TYR A CA 1
ATOM 5063 C C . TYR A 1 370 ? 89.050 129.297 92.060 1.00 69.51 353 TYR A C 1
ATOM 5064 O O . TYR A 1 370 ? 89.059 128.810 93.196 1.00 81.26 353 TYR A O 1
ATOM 5082 N N . PHE A 1 371 ? 89.971 128.981 91.148 1.00 61.15 354 PHE A N 1
ATOM 5083 C CA . PHE A 1 371 ? 90.991 127.986 91.458 1.00 62.62 354 PHE A CA 1
ATOM 5084 C C . PHE A 1 371 ? 91.852 128.428 92.633 1.00 65.74 354 PHE A C 1
ATOM 5085 O O . PHE A 1 371 ? 92.138 127.633 93.536 1.00 74.22 354 PHE A O 1
ATOM 5102 N N . TRP A 1 372 ? 92.280 129.690 92.639 1.00 56.15 355 TRP A N 1
ATOM 5103 C CA . TRP A 1 372 ? 93.162 130.160 93.699 1.00 59.03 355 TRP A CA 1
ATOM 5104 C C . TRP A 1 372 ? 92.407 130.419 94.995 1.00 63.15 355 TRP A C 1
ATOM 5105 O O . TRP A 1 372 ? 92.958 130.200 96.079 1.00 69.25 355 TRP A O 1
ATOM 5126 N N . TYR A 1 373 ? 91.160 130.884 94.914 1.00 60.50 356 TYR A N 1
ATOM 5127 C CA . TYR A 1 373 ? 90.325 130.939 96.108 1.00 58.01 356 TYR A CA 1
ATOM 5128 C C . TYR A 1 373 ? 90.094 129.539 96.660 1.00 61.59 356 TYR A C 1
ATOM 5129 O O . TYR A 1 373 ? 90.177 129.312 97.872 1.00 68.67 356 TYR A O 1
ATOM 5147 N N . SER A 1 374 ? 89.805 128.582 95.776 1.00 60.31 357 SER A N 1
ATOM 5148 C CA . SER A 1 374 ? 89.605 127.205 96.212 1.00 56.41 357 SER A CA 1
ATOM 5149 C C . SER A 1 374 ? 90.885 126.618 96.791 1.00 58.58 357 SER A C 1
ATOM 5150 O O . SER A 1 374 ? 90.851 125.918 97.809 1.00 67.12 357 SER A O 1
ATOM 5158 N N . LEU A 1 375 ? 92.026 126.888 96.155 1.00 57.88 358 LEU A N 1
ATOM 5159 C CA . LEU A 1 375 ? 93.287 126.328 96.629 1.00 57.50 358 LEU A CA 1
ATOM 5160 C C . LEU A 1 375 ? 93.710 126.964 97.947 1.00 58.26 358 LEU A C 1
ATOM 5161 O O . LEU A 1 375 ? 94.082 126.263 98.894 1.00 64.76 358 LEU A O 1
ATOM 5177 N N . LEU A 1 376 ? 93.663 128.295 98.027 1.00 59.89 359 LEU A N 1
ATOM 5178 C CA . LEU A 1 376 ? 94.065 128.969 99.257 1.00 52.35 359 LEU A CA 1
ATOM 5179 C C . LEU A 1 376 ? 93.139 128.610 100.411 1.00 56.53 359 LEU A C 1
ATOM 5180 O O . LEU A 1 376 ? 93.602 128.369 101.532 1.00 64.57 359 LEU A O 1
ATOM 5196 N N . TYR A 1 377 ? 91.829 128.571 100.161 1.00 57.60 360 TYR A N 1
ATOM 5197 C CA . TYR A 1 377 ? 90.896 128.186 101.213 1.00 54.98 360 TYR A CA 1
ATOM 5198 C C . TYR A 1 377 ? 91.151 126.757 101.670 1.00 58.08 360 TYR A C 1
ATOM 5199 O O . TYR A 1 377 ? 91.138 126.469 102.872 1.00 65.07 360 TYR A O 1
ATOM 5217 N N . LEU A 1 378 ? 91.388 125.847 100.725 1.00 52.88 361 LEU A N 1
ATOM 5218 C CA . LEU A 1 378 ? 91.654 124.460 101.088 1.00 47.21 361 LEU A CA 1
ATOM 5219 C C . LEU A 1 378 ? 92.925 124.343 101.918 1.00 51.81 361 LEU A C 1
ATOM 5220 O O . LEU A 1 378 ? 92.958 123.616 102.917 1.00 64.48 361 LEU A O 1
ATOM 5236 N N . ILE A 1 379 ? 93.986 125.048 101.520 1.00 51.48 362 ILE A N 1
ATOM 5237 C CA . ILE A 1 379 ? 95.223 125.025 102.295 1.00 47.65 362 ILE A CA 1
ATOM 5238 C C . ILE A 1 379 ? 95.011 125.691 103.648 1.00 51.16 362 ILE A C 1
ATOM 5239 O O . ILE A 1 379 ? 95.471 125.192 104.681 1.00 54.07 362 ILE A O 1
ATOM 5255 N N . GLY A 1 380 ? 94.318 126.830 103.664 1.00 56.94 363 GLY A N 1
ATOM 5256 C CA . GLY A 1 380 ? 94.052 127.500 104.925 1.00 49.17 363 GLY A CA 1
ATOM 5257 C C . GLY A 1 380 ? 93.174 126.675 105.845 1.00 58.04 363 GLY A C 1
ATOM 5258 O O . GLY A 1 380 ? 93.415 126.608 107.053 1.00 64.74 363 GLY A O 1
ATOM 5262 N N . ARG A 1 381 ? 92.143 126.036 105.290 1.00 60.59 364 ARG A N 1
ATOM 5263 C CA . ARG A 1 381 ? 91.282 125.182 106.100 1.00 54.61 364 ARG A CA 1
ATOM 5264 C C . ARG A 1 381 ? 92.068 124.015 106.682 1.00 54.42 364 ARG A C 1
ATOM 5265 O O . ARG A 1 381 ? 91.916 123.674 107.860 1.00 62.36 364 ARG A O 1
ATOM 5286 N N . THR A 1 382 ? 92.917 123.389 105.866 1.00 51.34 365 THR A N 1
ATOM 5287 C CA . THR A 1 382 ? 93.733 122.282 106.352 1.00 49.37 365 THR A CA 1
ATOM 5288 C C . THR A 1 382 ? 94.693 122.749 107.438 1.00 53.71 365 THR A C 1
ATOM 5289 O O . THR A 1 382 ? 94.870 122.078 108.460 1.00 62.27 365 THR A O 1
ATOM 5300 N N . ALA A 1 383 ? 95.324 123.905 107.231 1.00 55.46 366 ALA A N 1
ATOM 5301 C CA . ALA A 1 383 ? 96.276 124.414 108.210 1.00 45.88 366 ALA A CA 1
ATOM 5302 C C . ALA A 1 383 ? 95.591 124.719 109.536 1.00 47.12 366 ALA A C 1
ATOM 5303 O O . ALA A 1 383 ? 96.118 124.401 110.608 1.00 63.63 366 ALA A O 1
ATOM 5310 N N . PHE A 1 384 ? 94.409 125.335 109.484 1.00 50.77 367 PHE A N 1
ATOM 5311 C CA . PHE A 1 384 ? 93.747 125.748 110.716 1.00 52.39 367 PHE A CA 1
ATOM 5312 C C . PHE A 1 384 ? 93.148 124.564 111.463 1.00 55.60 367 PHE A C 1
ATOM 5313 O O . PHE A 1 384 ? 93.004 124.620 112.688 1.00 64.39 367 PHE A O 1
ATOM 5330 N N . VAL A 1 385 ? 92.789 123.493 110.756 1.00 54.39 368 VAL A N 1
ATOM 5331 C CA . VAL A 1 385 ? 92.376 122.268 111.437 1.00 53.39 368 VAL A CA 1
ATOM 5332 C C . VAL A 1 385 ? 93.532 121.725 112.265 1.00 55.63 368 VAL A C 1
ATOM 5333 O O . VAL A 1 385 ? 93.372 121.357 113.434 1.00 68.17 368 VAL A O 1
ATOM 5346 N N . PHE A 1 386 ? 94.720 121.669 111.662 1.00 44.72 369 PHE A N 1
ATOM 5347 C CA . PHE A 1 386 ? 95.892 121.186 112.382 1.00 45.52 369 PHE A CA 1
ATOM 5348 C C . PHE A 1 386 ? 96.309 122.164 113.471 1.00 54.53 369 PHE A C 1
ATOM 5349 O O . PHE A 1 386 ? 96.674 121.754 114.578 1.00 65.07 369 PHE A O 1
ATOM 5366 N N . LEU A 1 387 ? 96.267 123.464 113.174 1.00 46.08 370 LEU A N 1
ATOM 5367 C CA . LEU A 1 387 ? 96.683 124.462 114.153 1.00 40.26 370 LEU A CA 1
ATOM 5368 C C . LEU A 1 387 ? 95.704 124.547 115.316 1.00 40.58 370 LEU A C 1
ATOM 5369 O O . LEU A 1 387 ? 96.122 124.627 116.475 1.00 55.29 370 LEU A O 1
ATOM 5385 N N . THR A 1 388 ? 94.401 124.535 115.030 1.00 44.15 371 THR A N 1
ATOM 5386 C CA . THR A 1 388 ? 93.419 124.538 116.106 1.00 42.16 371 THR A CA 1
ATOM 5387 C C . THR A 1 388 ? 93.528 123.280 116.955 1.00 48.07 371 THR A C 1
ATOM 5388 O O . THR A 1 388 ? 93.436 123.351 118.186 1.00 58.16 371 THR A O 1
ATOM 5399 N N . ALA A 1 389 ? 93.716 122.122 116.321 1.00 44.61 372 ALA A N 1
ATOM 5400 C CA . ALA A 1 389 ? 93.929 120.891 117.070 1.00 40.47 372 ALA A CA 1
ATOM 5401 C C . ALA A 1 389 ? 95.258 120.900 117.809 1.00 45.03 372 ALA A C 1
ATOM 5402 O O . ALA A 1 389 ? 95.334 120.421 118.945 1.00 56.30 372 ALA A O 1
ATOM 5409 N N . ALA A 1 390 ? 96.309 121.433 117.188 1.00 46.93 373 ALA A N 1
ATOM 5410 C CA . ALA A 1 390 ? 97.609 121.509 117.838 1.00 42.87 373 ALA A CA 1
ATOM 5411 C C . ALA A 1 390 ? 97.609 122.448 119.035 1.00 52.76 373 ALA A C 1
ATOM 5412 O O . ALA A 1 390 ? 98.514 122.362 119.871 1.00 64.17 373 ALA A O 1
ATOM 5419 N N . ASP A 1 391 ? 96.621 123.338 119.138 1.00 55.49 374 ASP A N 1
ATOM 5420 C CA . ASP A 1 391 ? 96.545 124.230 120.287 1.00 48.39 374 ASP A CA 1
ATOM 5421 C C . ASP A 1 391 ? 96.301 123.470 121.582 1.00 52.91 374 ASP A C 1
ATOM 5422 O O . ASP A 1 391 ? 96.695 123.947 122.651 1.00 71.33 374 ASP A O 1
ATOM 5431 N N . ILE A 1 392 ? 95.660 122.302 121.513 1.00 47.65 375 ILE A N 1
ATOM 5432 C CA . ILE A 1 392 ? 95.509 121.470 122.703 1.00 47.47 375 ILE A CA 1
ATOM 5433 C C . ILE A 1 392 ? 96.877 121.048 123.217 1.00 51.56 375 ILE A C 1
ATOM 5434 O O . ILE A 1 392 ? 97.156 121.103 124.421 1.00 53.19 375 ILE A O 1
ATOM 5450 N N . ASN A 1 393 ? 97.752 120.614 122.309 1.00 52.93 376 ASN A N 1
ATOM 5451 C CA . ASN A 1 393 ? 99.104 120.235 122.700 1.00 47.13 376 ASN A CA 1
ATOM 5452 C C . ASN A 1 393 ? 99.882 121.439 123.214 1.00 52.35 376 ASN A C 1
ATOM 5453 O O . ASN A 1 393 ? 100.571 121.359 124.237 1.00 58.97 376 ASN A O 1
ATOM 5464 N N . GLU A 1 394 ? 99.785 122.569 122.512 1.00 50.71 377 GLU A N 1
ATOM 5465 C CA . GLU A 1 394 ? 100.529 123.756 122.918 1.00 51.17 377 GLU A CA 1
ATOM 5466 C C . GLU A 1 394 ? 100.051 124.273 124.268 1.00 54.76 377 GLU A C 1
ATOM 5467 O O . GLU A 1 394 ? 100.862 124.669 125.112 1.00 62.74 377 GLU A O 1
ATOM 5479 N N . GLU A 1 395 ? 98.736 124.276 124.491 1.00 54.58 378 GLU A N 1
ATOM 5480 C CA . GLU A 1 395 ? 98.203 124.810 125.740 1.00 51.63 378 GLU A CA 1
ATOM 5481 C C . GLU A 1 395 ? 98.582 123.931 126.924 1.00 58.90 378 GLU A C 1
ATOM 5482 O O . GLU A 1 395 ? 98.799 124.435 128.032 1.00 62.45 378 GLU A O 1
ATOM 5494 N N . SER A 1 396 ? 98.663 122.617 126.715 1.00 60.84 379 SER A N 1
ATOM 5495 C CA . SER A 1 396 ? 99.067 121.724 127.796 1.00 49.14 379 SER A CA 1
ATOM 5496 C C . SER A 1 396 ? 100.487 122.028 128.255 1.00 59.46 379 SER A C 1
ATOM 5497 O O . SER A 1 396 ? 100.778 122.004 129.457 1.00 65.90 379 SER A O 1
ATOM 5505 N N . LYS A 1 397 ? 101.386 122.314 127.314 1.00 68.25 380 LYS A N 1
ATOM 5506 C CA . LYS A 1 397 ? 102.777 122.591 127.642 1.00 63.05 380 LYS A CA 1
ATOM 5507 C C . LYS A 1 397 ? 103.004 124.013 128.135 1.00 68.66 380 LYS A C 1
ATOM 5508 O O . LYS A 1 397 ? 104.104 124.315 128.609 1.00 72.04 380 LYS A O 1
ATOM 5527 N N . ARG A 1 398 ? 102.007 124.892 128.030 1.00 63.40 381 ARG A N 1
ATOM 5528 C CA . ARG A 1 398 ? 102.177 126.268 128.477 1.00 58.54 381 ARG A CA 1
ATOM 5529 C C . ARG A 1 398 ? 102.162 126.395 129.993 1.00 60.15 381 ARG A C 1
ATOM 5530 O O . ARG A 1 398 ? 102.768 127.330 130.527 1.00 64.28 381 ARG A O 1
ATOM 5551 N N . GLY A 1 399 ? 101.488 125.483 130.696 1.00 58.67 382 GLY A N 1
ATOM 5552 C CA . GLY A 1 399 ? 101.533 125.487 132.147 1.00 56.60 382 GLY A CA 1
ATOM 5553 C C . GLY A 1 399 ? 102.834 124.979 132.725 1.00 63.04 382 GLY A C 1
ATOM 5554 O O . GLY A 1 399 ? 103.122 125.240 133.897 1.00 61.12 382 GLY A O 1
ATOM 5558 N N . LEU A 1 400 ? 103.627 124.260 131.927 1.00 63.36 383 LEU A N 1
ATOM 5559 C CA . LEU A 1 400 ? 104.911 123.757 132.405 1.00 54.66 383 LEU A CA 1
ATOM 5560 C C . LEU A 1 400 ? 105.836 124.901 132.796 1.00 58.17 383 LEU A C 1
ATOM 5561 O O . LEU A 1 400 ? 106.519 124.840 133.824 1.00 71.10 383 LEU A O 1
ATOM 5577 N N . GLY A 1 401 ? 105.870 125.957 131.983 1.00 50.53 384 GLY A N 1
ATOM 5578 C CA . GLY A 1 401 ? 106.769 127.062 132.262 1.00 49.99 384 GLY A CA 1
ATOM 5579 C C . GLY A 1 401 ? 106.506 127.715 133.602 1.00 59.14 384 GLY A C 1
ATOM 5580 O O . GLY A 1 401 ? 107.433 128.212 134.247 1.00 65.86 384 GLY A O 1
ATOM 5584 N N . VAL A 1 402 ? 105.248 127.726 134.041 1.00 62.53 385 VAL A N 1
ATOM 5585 C CA . VAL A 1 402 ? 104.920 128.331 135.326 1.00 63.06 385 VAL A CA 1
ATOM 5586 C C . VAL A 1 402 ? 105.173 127.351 136.464 1.00 59.20 385 VAL A C 1
ATOM 5587 O O . VAL A 1 402 ? 105.599 127.747 137.554 1.00 63.68 385 VAL A O 1
ATOM 5600 N N . LEU A 1 403 ? 104.910 126.063 136.237 1.00 52.54 386 LEU A N 1
ATOM 5601 C CA . LEU A 1 403 ? 105.181 125.069 137.269 1.00 48.71 386 LEU A CA 1
ATOM 5602 C C . LEU A 1 403 ? 106.670 124.965 137.565 1.00 54.64 386 LEU A C 1
ATOM 5603 O O . LEU A 1 403 ? 107.054 124.633 138.691 1.00 58.18 386 LEU A O 1
ATOM 5619 N N . ARG A 1 404 ? 107.519 125.239 136.573 1.00 56.07 387 ARG A N 1
ATOM 5620 C CA . ARG A 1 404 ? 108.958 125.198 136.791 1.00 53.03 387 ARG A CA 1
ATOM 5621 C C . ARG A 1 404 ? 109.441 126.349 137.662 1.00 55.29 387 ARG A C 1
ATOM 5622 O O . ARG A 1 404 ? 110.553 126.281 138.195 1.00 60.39 387 ARG A O 1
ATOM 5643 N N . ARG A 1 405 ? 108.637 127.397 137.819 1.00 61.71 388 ARG A N 1
ATOM 5644 C CA . ARG A 1 405 ? 108.979 128.522 138.679 1.00 57.14 388 ARG A CA 1
ATOM 5645 C C . ARG A 1 405 ? 108.516 128.329 140.115 1.00 60.30 388 ARG A C 1
ATOM 5646 O O . ARG A 1 405 ? 108.754 129.209 140.949 1.00 69.94 388 ARG A O 1
ATOM 5667 N N . VAL A 1 406 ? 107.861 127.209 140.425 1.00 52.84 389 VAL A N 1
ATOM 5668 C CA . VAL A 1 406 ? 107.368 126.989 141.777 1.00 52.95 389 VAL A CA 1
ATOM 5669 C C . VAL A 1 406 ? 108.532 127.029 142.755 1.00 54.97 389 VAL A C 1
ATOM 5670 O O . VAL A 1 406 ? 109.579 126.406 142.537 1.00 61.66 389 VAL A O 1
ATOM 5683 N N . SER A 1 407 ? 108.350 127.767 143.846 1.00 58.63 390 SER A N 1
ATOM 5684 C CA . SER A 1 407 ? 109.417 127.938 144.818 1.00 58.96 390 SER A CA 1
ATOM 5685 C C . SER A 1 407 ? 109.779 126.603 145.460 1.00 60.61 390 SER A C 1
ATOM 5686 O O . SER A 1 407 ? 109.053 125.612 145.357 1.00 69.06 390 SER A O 1
ATOM 5694 N N . SER A 1 408 ? 110.930 126.589 146.134 1.00 64.53 391 SER A N 1
ATOM 5695 C CA . SER A 1 408 ? 111.380 125.373 146.800 1.00 62.94 391 SER A CA 1
ATOM 5696 C C . SER A 1 408 ? 110.467 124.995 147.957 1.00 65.52 391 SER A C 1
ATOM 5697 O O . SER A 1 408 ? 110.297 123.805 148.246 1.00 73.87 391 SER A O 1
ATOM 5705 N N . ARG A 1 409 ? 109.875 125.982 148.631 1.00 72.98 392 ARG A N 1
ATOM 5706 C CA . ARG A 1 409 ? 108.984 125.682 149.747 1.00 73.72 392 ARG A CA 1
ATOM 5707 C C . ARG A 1 409 ? 107.649 125.135 149.260 1.00 73.06 392 ARG A C 1
ATOM 5708 O O . ARG A 1 409 ? 107.081 124.232 149.883 1.00 74.14 392 ARG A O 1
ATOM 5729 N N . SER A 1 410 ? 107.134 125.667 148.151 1.00 67.28 393 SER A N 1
ATOM 5730 C CA . SER A 1 410 ? 105.874 125.188 147.600 1.00 65.13 393 SER A CA 1
ATOM 5731 C C . SER A 1 410 ? 106.021 123.863 146.868 1.00 65.49 393 SER A C 1
ATOM 5732 O O . SER A 1 410 ? 105.013 123.195 146.615 1.00 71.04 393 SER A O 1
ATOM 5740 N N . TRP A 1 411 ? 107.244 123.471 146.522 1.00 56.74 394 TRP A N 1
ATOM 5741 C CA . TRP A 1 411 ? 107.454 122.223 145.805 1.00 52.79 394 TRP A CA 1
ATOM 5742 C C . TRP A 1 411 ? 106.996 121.039 146.647 1.00 57.33 394 TRP A C 1
ATOM 5743 O O . TRP A 1 411 ? 107.260 120.969 147.849 1.00 57.49 394 TRP A O 1
ATOM 5764 N N . CYS A 1 412 ? 106.305 120.103 146.003 1.00 61.21 395 CYS A N 1
ATOM 5765 C CA . CYS A 1 412 ? 105.810 118.910 146.670 1.00 54.51 395 CYS A CA 1
ATOM 5766 C C . CYS A 1 412 ? 105.690 117.796 145.639 1.00 61.49 395 CYS A C 1
ATOM 5767 O O . CYS A 1 412 ? 106.019 117.971 144.463 1.00 62.82 395 CYS A O 1
ATOM 5775 N N . VAL A 1 413 ? 105.212 116.637 146.094 1.00 62.04 396 VAL A N 1
ATOM 5776 C CA . VAL A 1 413 ? 105.070 115.494 145.200 1.00 59.80 396 VAL A CA 1
ATOM 5777 C C . VAL A 1 413 ? 104.035 115.776 144.120 1.00 60.60 396 VAL A C 1
ATOM 5778 O O . VAL A 1 413 ? 104.187 115.333 142.976 1.00 73.16 396 VAL A O 1
ATOM 5791 N N . GLU A 1 414 ? 102.970 116.505 144.456 1.00 56.03 397 GLU A N 1
ATOM 5792 C CA . GLU A 1 414 ? 101.916 116.764 143.481 1.00 55.90 397 GLU A CA 1
ATOM 5793 C C . GLU A 1 414 ? 102.437 117.574 142.301 1.00 56.55 397 GLU A C 1
ATOM 5794 O O . GLU A 1 414 ? 102.091 117.290 141.148 1.00 66.06 397 GLU A O 1
ATOM 5806 N N . VAL A 1 415 ? 103.263 118.587 142.563 1.00 51.90 398 VAL A N 1
ATOM 5807 C CA . VAL A 1 415 ? 103.871 119.336 141.469 1.00 48.17 398 VAL A CA 1
ATOM 5808 C C . VAL A 1 415 ? 104.780 118.429 140.654 1.00 49.70 398 VAL A C 1
ATOM 5809 O O . VAL A 1 415 ? 104.789 118.481 139.419 1.00 52.64 398 VAL A O 1
ATOM 5822 N N . GLU A 1 416 ? 105.563 117.586 141.329 1.00 46.73 399 GLU A N 1
ATOM 5823 C CA . GLU A 1 416 ? 106.432 116.656 140.619 1.00 50.93 399 GLU A CA 1
ATOM 5824 C C . GLU A 1 416 ? 105.617 115.708 139.749 1.00 56.99 399 GLU A C 1
ATOM 5825 O O . GLU A 1 416 ? 105.983 115.429 138.602 1.00 57.73 399 GLU A O 1
ATOM 5837 N N . ARG A 1 417 ? 104.504 115.198 140.282 1.00 49.12 400 ARG A N 1
ATOM 5838 C CA . ARG A 1 417 ? 103.622 114.360 139.478 1.00 38.05 400 ARG A CA 1
ATOM 5839 C C . ARG A 1 417 ? 103.078 115.133 138.285 1.00 45.71 400 ARG A C 1
ATOM 5840 O O . ARG A 1 417 ? 103.091 114.641 137.152 1.00 53.26 400 ARG A O 1
ATOM 5861 N N . LEU A 1 418 ? 102.590 116.351 138.526 1.00 47.46 401 LEU A N 1
ATOM 5862 C CA . LEU A 1 418 ? 101.995 117.133 137.449 1.00 39.38 401 LEU A CA 1
ATOM 5863 C C . LEU A 1 418 ? 103.022 117.470 136.378 1.00 45.42 401 LEU A C 1
ATOM 5864 O O . LEU A 1 418 ? 102.754 117.316 135.182 1.00 57.08 401 LEU A O 1
ATOM 5880 N N . ILE A 1 419 ? 104.212 117.915 136.786 1.00 45.94 402 ILE A N 1
ATOM 5881 C CA . ILE A 1 419 ? 105.230 118.297 135.812 1.00 42.09 402 ILE A CA 1
ATOM 5882 C C . ILE A 1 419 ? 105.640 117.095 134.974 1.00 45.66 402 ILE A C 1
ATOM 5883 O O . ILE A 1 419 ? 105.873 117.213 133.765 1.00 54.77 402 ILE A O 1
ATOM 5899 N N . PHE A 1 420 ? 105.742 115.921 135.599 1.00 47.37 403 PHE A N 1
ATOM 5900 C CA . PHE A 1 420 ? 106.100 114.724 134.848 1.00 43.53 403 PHE A CA 1
ATOM 5901 C C . PHE A 1 420 ? 105.039 114.391 133.807 1.00 50.79 403 PHE A C 1
ATOM 5902 O O . PHE A 1 420 ? 105.365 114.000 132.681 1.00 53.87 403 PHE A O 1
ATOM 5919 N N . GLN A 1 421 ? 103.762 114.537 134.164 1.00 49.55 404 GLN A N 1
ATOM 5920 C CA . GLN A 1 421 ? 102.691 114.243 133.218 1.00 46.45 404 GLN A CA 1
ATOM 5921 C C . GLN A 1 421 ? 102.691 115.235 132.061 1.00 53.99 404 GLN A C 1
ATOM 5922 O O . GLN A 1 421 ? 102.633 114.841 130.891 1.00 59.79 404 GLN A O 1
ATOM 5936 N N . MET A 1 422 ? 102.755 116.533 132.367 1.00 49.41 405 MET A N 1
ATOM 5937 C CA . MET A 1 422 ? 102.802 117.530 131.303 1.00 42.67 405 MET A CA 1
ATOM 5938 C C . MET A 1 422 ? 104.020 117.323 130.416 1.00 50.23 405 MET A C 1
ATOM 5939 O O . MET A 1 422 ? 103.936 117.445 129.189 1.00 63.45 405 MET A O 1
ATOM 5953 N N . THR A 1 423 ? 105.163 117.009 131.022 1.00 46.46 406 THR A N 1
ATOM 5954 C CA . THR A 1 423 ? 106.405 116.897 130.269 1.00 49.40 406 THR A CA 1
ATOM 5955 C C . THR A 1 423 ? 106.408 115.684 129.347 1.00 52.64 406 THR A C 1
ATOM 5956 O O . THR A 1 423 ? 106.801 115.792 128.181 1.00 59.08 406 THR A O 1
ATOM 5967 N N . THR A 1 424 ? 105.977 114.525 129.844 1.00 54.96 407 THR A N 1
ATOM 5968 C CA . THR A 1 424 ? 106.144 113.276 129.114 1.00 50.96 407 THR A CA 1
ATOM 5969 C C . THR A 1 424 ? 104.902 112.833 128.355 1.00 51.99 407 THR A C 1
ATOM 5970 O O . THR A 1 424 ? 105.026 112.044 127.412 1.00 61.24 407 THR A O 1
ATOM 5981 N N . GLN A 1 425 ? 103.719 113.307 128.732 1.00 57.99 408 GLN A N 1
ATOM 5982 C CA . GLN A 1 425 ? 102.501 112.924 128.035 1.00 52.59 408 GLN A CA 1
ATOM 5983 C C . GLN A 1 425 ? 102.286 113.807 126.815 1.00 62.70 408 GLN A C 1
ATOM 5984 O O . GLN A 1 425 ? 102.476 115.025 126.869 1.00 67.81 408 GLN A O 1
ATOM 5998 N N . THR A 1 426 ? 101.890 113.183 125.710 1.00 62.38 409 THR A N 1
ATOM 5999 C CA . THR A 1 426 ? 101.528 113.894 124.486 1.00 61.27 409 THR A CA 1
ATOM 6000 C C . THR A 1 426 ? 100.020 114.113 124.520 1.00 57.66 409 THR A C 1
ATOM 6001 O O . THR A 1 426 ? 99.243 113.209 124.206 1.00 57.60 409 THR A O 1
ATOM 6012 N N . VAL A 1 427 ? 99.611 115.318 124.905 1.00 55.89 410 VAL A N 1
ATOM 6013 C CA . VAL A 1 427 ? 98.201 115.663 125.047 1.00 51.95 410 VAL A CA 1
ATOM 6014 C C . VAL A 1 427 ? 97.759 116.289 123.728 1.00 49.39 410 VAL A C 1
ATOM 6015 O O . VAL A 1 427 ? 97.906 117.492 123.519 1.00 68.39 410 VAL A O 1
ATOM 6028 N N . ALA A 1 428 ? 97.212 115.470 122.835 1.00 48.30 411 ALA A N 1
ATOM 6029 C CA . ALA A 1 428 ? 96.797 115.960 121.529 1.00 45.30 411 ALA A CA 1
ATOM 6030 C C . ALA A 1 428 ? 95.823 114.974 120.906 1.00 51.94 411 ALA A C 1
ATOM 6031 O O . ALA A 1 428 ? 95.793 113.797 121.274 1.00 62.18 411 ALA A O 1
ATOM 6038 N N . LEU A 1 429 ? 95.027 115.472 119.964 1.00 54.98 412 LEU A N 1
ATOM 6039 C CA . LEU A 1 429 ? 94.193 114.604 119.151 1.00 45.07 412 LEU A CA 1
ATOM 6040 C C . LEU A 1 429 ? 95.063 113.808 118.182 1.00 49.15 412 LEU A C 1
ATOM 6041 O O . LEU A 1 429 ? 96.133 114.252 117.759 1.00 55.00 412 LEU A O 1
ATOM 6057 N N . SER A 1 430 ? 94.592 112.614 117.832 1.00 52.99 413 SER A N 1
ATOM 6058 C CA . SER A 1 430 ? 95.380 111.710 117.009 1.00 46.92 413 SER A CA 1
ATOM 6059 C C . SER A 1 430 ? 94.483 111.018 115.996 1.00 53.92 413 SER A C 1
ATOM 6060 O O . SER A 1 430 ? 93.299 110.783 116.247 1.00 62.97 413 SER A O 1
ATOM 6068 N N . GLY A 1 431 ? 95.067 110.700 114.844 1.00 47.03 414 GLY A N 1
ATOM 6069 C CA . GLY A 1 431 ? 94.401 109.906 113.832 1.00 47.66 414 GLY A CA 1
ATOM 6070 C C . GLY A 1 431 ? 94.556 108.422 114.086 1.00 51.65 414 GLY A C 1
ATOM 6071 O O . GLY A 1 431 ? 95.376 107.763 113.441 1.00 61.20 414 GLY A O 1
ATOM 6075 N N . LYS A 1 432 ? 93.788 107.885 115.036 1.00 55.77 415 LYS A N 1
ATOM 6076 C CA . LYS A 1 432 ? 93.902 106.485 115.446 1.00 48.67 415 LYS A CA 1
ATOM 6077 C C . LYS A 1 432 ? 95.284 106.184 116.018 1.00 51.13 415 LYS A C 1
ATOM 6078 O O . LYS A 1 432 ? 95.778 105.059 115.919 1.00 62.18 415 LYS A O 1
ATOM 6097 N N . LYS A 1 433 ? 95.919 107.190 116.616 1.00 50.91 416 LYS A N 1
ATOM 6098 C CA . LYS A 1 433 ? 97.247 107.098 117.212 1.00 49.60 416 LYS A CA 1
ATOM 6099 C C . LYS A 1 433 ? 98.347 106.905 116.177 1.00 55.18 416 LYS A C 1
ATOM 6100 O O . LYS A 1 433 ? 99.517 106.760 116.551 1.00 61.32 416 LYS A O 1
ATOM 6119 N N . PHE A 1 434 ? 98.012 106.895 114.885 1.00 50.49 417 PHE A N 1
ATOM 6120 C CA . PHE A 1 434 ? 99.046 106.836 113.859 1.00 41.58 417 PHE A CA 1
ATOM 6121 C C . PHE A 1 434 ? 99.858 108.121 113.824 1.00 44.03 417 PHE A C 1
ATOM 6122 O O . PHE A 1 434 ? 101.046 108.096 113.488 1.00 50.23 417 PHE A O 1
ATOM 6139 N N . TYR A 1 435 ? 99.231 109.245 114.154 1.00 47.45 418 TYR A N 1
ATOM 6140 C CA . TYR A 1 435 ? 99.911 110.526 114.244 1.00 48.10 418 TYR A CA 1
ATOM 6141 C C . TYR A 1 435 ? 99.129 111.395 115.213 1.00 45.45 418 TYR A C 1
ATOM 6142 O O . TYR A 1 435 ? 97.945 111.159 115.465 1.00 59.79 418 TYR A O 1
ATOM 6160 N N . PHE A 1 436 ? 99.802 112.406 115.752 1.00 53.57 419 PHE A N 1
ATOM 6161 C CA . PHE A 1 436 ? 99.207 113.318 116.717 1.00 56.92 419 PHE A CA 1
ATOM 6162 C C . PHE A 1 436 ? 99.173 114.716 116.123 1.00 53.27 419 PHE A C 1
ATOM 6163 O O . PHE A 1 436 ? 100.172 115.182 115.566 1.00 59.14 419 PHE A O 1
ATOM 6180 N N . LEU A 1 437 ? 98.027 115.378 116.240 1.00 48.38 420 LEU A N 1
ATOM 6181 C CA . LEU A 1 437 ? 97.850 116.711 115.670 1.00 50.88 420 LEU A CA 1
ATOM 6182 C C . LEU A 1 437 ? 98.642 117.704 116.506 1.00 55.96 420 LEU A C 1
ATOM 6183 O O . LEU A 1 437 ? 98.156 118.221 117.513 1.00 57.55 420 LEU A O 1
ATOM 6199 N N . THR A 1 438 ? 99.876 117.967 116.088 1.00 62.54 421 THR A N 1
ATOM 6200 C CA . THR A 1 438 ? 100.764 118.919 116.735 1.00 46.40 421 THR A CA 1
ATOM 6201 C C . THR A 1 438 ? 101.314 119.863 115.674 1.00 54.61 421 THR A C 1
ATOM 6202 O O . THR A 1 438 ? 101.077 119.688 114.476 1.00 57.76 421 THR A O 1
ATOM 6213 N N . ARG A 1 439 ? 102.052 120.879 116.118 1.00 56.16 422 ARG A N 1
ATOM 6214 C CA . ARG A 1 439 ? 102.672 121.795 115.168 1.00 46.15 422 ARG A CA 1
ATOM 6215 C C . ARG A 1 439 ? 103.790 121.113 114.392 1.00 47.68 422 ARG A C 1
ATOM 6216 O O . ARG A 1 439 ? 104.049 121.464 113.236 1.00 55.62 422 ARG A O 1
ATOM 6237 N N . ARG A 1 440 ? 104.465 120.142 115.009 1.00 54.36 423 ARG A N 1
ATOM 6238 C CA . ARG A 1 440 ? 105.477 119.380 114.286 1.00 48.43 423 ARG A CA 1
ATOM 6239 C C . ARG A 1 440 ? 104.853 118.599 113.138 1.00 50.52 423 ARG A C 1
ATOM 6240 O O . ARG A 1 440 ? 105.435 118.507 112.051 1.00 56.94 423 ARG A O 1
ATOM 6261 N N . LEU A 1 441 ? 103.669 118.024 113.361 1.00 49.54 424 LEU A N 1
ATOM 6262 C CA . LEU A 1 441 ? 103.009 117.264 112.305 1.00 47.01 424 LEU A CA 1
ATOM 6263 C C . LEU A 1 441 ? 102.641 118.157 111.128 1.00 48.87 424 LEU A C 1
ATOM 6264 O O . LEU A 1 441 ? 102.805 117.762 109.968 1.00 59.57 424 LEU A O 1
ATOM 6280 N N . LEU A 1 442 ? 102.139 119.363 111.400 1.00 46.78 425 LEU A N 1
ATOM 6281 C CA . LEU A 1 442 ? 101.796 120.272 110.313 1.00 46.96 425 LEU A CA 1
ATOM 6282 C C . LEU A 1 442 ? 103.032 120.642 109.506 1.00 43.28 425 LEU A C 1
ATOM 6283 O O . LEU A 1 442 ? 102.969 120.763 108.277 1.00 48.05 425 LEU A O 1
ATOM 6299 N N . PHE A 1 443 ? 104.167 120.832 110.180 1.00 46.05 426 PHE A N 1
ATOM 6300 C CA . PHE A 1 443 ? 105.422 121.023 109.465 1.00 46.30 426 PHE A CA 1
ATOM 6301 C C . PHE A 1 443 ? 105.773 119.788 108.646 1.00 50.17 426 PHE A C 1
ATOM 6302 O O . PHE A 1 443 ? 106.209 119.899 107.495 1.00 58.75 426 PHE A O 1
ATOM 6319 N N . GLY A 1 444 ? 105.590 118.600 109.225 1.00 48.11 427 GLY A N 1
ATOM 6320 C CA . GLY A 1 444 ? 105.830 117.380 108.473 1.00 41.90 427 GLY A CA 1
ATOM 6321 C C . GLY A 1 444 ? 104.871 117.219 107.311 1.00 45.60 427 GLY A C 1
ATOM 6322 O O . GLY A 1 444 ? 105.255 116.743 106.239 1.00 57.08 427 GLY A O 1
ATOM 6326 N N . MET A 1 445 ? 103.609 117.606 107.506 1.00 56.96 428 MET A N 1
ATOM 6327 C CA . MET A 1 445 ? 102.644 117.547 106.414 1.00 55.08 428 MET A CA 1
ATOM 6328 C C . MET A 1 445 ? 103.053 118.465 105.271 1.00 53.03 428 MET A C 1
ATOM 6329 O O . MET A 1 445 ? 102.979 118.081 104.098 1.00 64.47 428 MET A O 1
ATOM 6343 N N . ALA A 1 446 ? 103.486 119.685 105.591 1.00 46.28 429 ALA A N 1
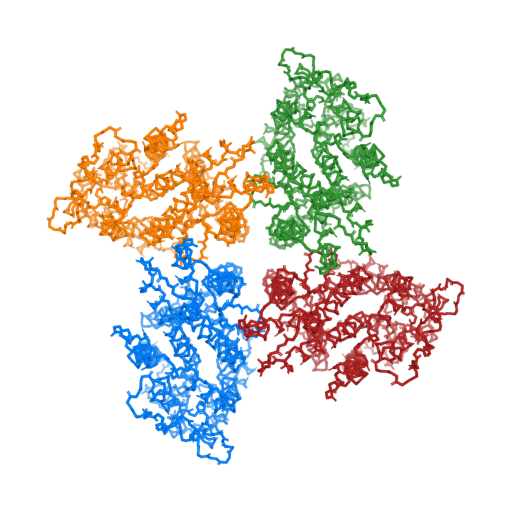ATOM 6344 C CA . ALA A 1 446 ? 103.926 120.609 104.551 1.00 40.22 429 ALA A CA 1
ATOM 6345 C C . ALA A 1 446 ? 105.137 120.057 103.812 1.00 46.50 429 ALA A C 1
ATOM 6346 O O . ALA A 1 446 ? 105.217 120.135 102.581 1.00 54.02 429 ALA A O 1
ATOM 6353 N N . GLY A 1 447 ? 106.094 119.495 104.550 1.00 48.19 430 GLY A N 1
ATOM 6354 C CA . GLY A 1 447 ? 107.247 118.892 103.905 1.00 41.98 430 GLY A CA 1
ATOM 6355 C C . GLY A 1 447 ? 106.870 117.712 103.033 1.00 47.29 430 GLY A C 1
ATOM 6356 O O . GLY A 1 447 ? 107.418 117.531 101.943 1.00 60.93 430 GLY A O 1
ATOM 6360 N N . THR A 1 448 ? 105.930 116.889 103.501 1.00 53.78 431 THR A N 1
ATOM 6361 C CA . THR A 1 448 ? 105.474 115.757 102.703 1.00 53.58 431 THR A CA 1
ATOM 6362 C C . THR A 1 448 ? 104.788 116.225 101.426 1.00 53.43 431 THR A C 1
ATOM 6363 O O . THR A 1 448 ? 105.005 115.656 100.351 1.00 59.16 431 THR A O 1
ATOM 6374 N N . ILE A 1 449 ? 103.954 117.262 101.524 1.00 54.63 432 ILE A N 1
ATOM 6375 C CA . ILE A 1 449 ? 103.255 117.764 100.345 1.00 50.56 432 ILE A CA 1
ATOM 6376 C C . ILE A 1 449 ? 104.251 118.285 99.320 1.00 53.93 432 ILE A C 1
ATOM 6377 O O . ILE A 1 449 ? 104.113 118.037 98.117 1.00 65.53 432 ILE A O 1
ATOM 6393 N N . VAL A 1 450 ? 105.270 119.015 99.776 1.00 55.31 433 VAL A N 1
ATOM 6394 C CA . VAL A 1 450 ? 106.275 119.539 98.855 1.00 54.60 433 VAL A CA 1
ATOM 6395 C C . VAL A 1 450 ? 106.976 118.395 98.136 1.00 54.52 433 VAL A C 1
ATOM 6396 O O . VAL A 1 450 ? 107.202 118.445 96.922 1.00 62.33 433 VAL A O 1
ATOM 6409 N N . THR A 1 451 ? 107.330 117.343 98.876 1.00 56.20 434 THR A N 1
ATOM 6410 C CA . THR A 1 451 ? 108.001 116.201 98.263 1.00 59.84 434 THR A CA 1
ATOM 6411 C C . THR A 1 451 ? 107.111 115.540 97.218 1.00 60.43 434 THR A C 1
ATOM 6412 O O . THR A 1 451 ? 107.567 115.202 96.120 1.00 67.20 434 THR A O 1
ATOM 6423 N N . TYR A 1 452 ? 105.831 115.343 97.544 1.00 59.39 435 TYR A N 1
ATOM 6424 C CA . TYR A 1 452 ? 104.916 114.730 96.587 1.00 54.75 435 TYR A CA 1
ATOM 6425 C C . TYR A 1 452 ? 104.749 115.600 95.349 1.00 60.66 435 TYR A C 1
ATOM 6426 O O . TYR A 1 452 ? 104.750 115.094 94.221 1.00 74.57 435 TYR A O 1
ATOM 6444 N N . GLU A 1 453 ? 104.603 116.913 95.538 1.00 65.08 436 GLU A N 1
ATOM 6445 C CA . GLU A 1 453 ? 104.398 117.801 94.398 1.00 62.89 436 GLU A CA 1
ATOM 6446 C C . GLU A 1 453 ? 105.612 117.818 93.481 1.00 62.12 436 GLU A C 1
ATOM 6447 O O . GLU A 1 453 ? 105.467 117.813 92.253 1.00 75.29 436 GLU A O 1
ATOM 6459 N N . LEU A 1 454 ? 106.818 117.840 94.051 1.00 62.02 437 LEU A N 1
ATOM 6460 C CA . LEU A 1 454 ? 108.016 117.831 93.220 1.00 60.91 437 LEU A CA 1
ATOM 6461 C C . LEU A 1 454 ? 108.076 116.573 92.366 1.00 64.53 437 LEU A C 1
ATOM 6462 O O . LEU A 1 454 ? 108.392 116.636 91.172 1.00 75.68 437 LEU A O 1
ATOM 6478 N N . VAL A 1 455 ? 107.777 115.418 92.960 1.00 63.85 438 VAL A N 1
ATOM 6479 C CA . VAL A 1 455 ? 107.762 114.176 92.198 1.00 65.17 438 VAL A CA 1
ATOM 6480 C C . VAL A 1 455 ? 106.569 114.128 91.250 1.00 65.41 438 VAL A C 1
ATOM 6481 O O . VAL A 1 455 ? 106.705 113.700 90.099 1.00 74.91 438 VAL A O 1
ATOM 6494 N N . LEU A 1 456 ? 105.391 114.559 91.705 1.00 68.44 439 LEU A N 1
ATOM 6495 C CA . LEU A 1 456 ? 104.189 114.449 90.887 1.00 66.92 439 LEU A CA 1
ATOM 6496 C C . LEU A 1 456 ? 104.173 115.447 89.738 1.00 74.28 439 LEU A C 1
ATOM 6497 O O . LEU A 1 456 ? 103.526 115.194 88.716 1.00 77.75 439 LEU A O 1
ATOM 6513 N N . LEU A 1 457 ? 104.861 116.582 89.877 1.00 82.80 440 LEU A N 1
ATOM 6514 C CA . LEU A 1 457 ? 104.857 117.567 88.802 1.00 84.06 440 LEU A CA 1
ATOM 6515 C C . LEU A 1 457 ? 105.481 117.006 87.531 1.00 84.72 440 LEU A C 1
ATOM 6516 O O . LEU A 1 457 ? 105.138 117.444 86.428 1.00 85.76 440 LEU A O 1
ATOM 6532 N N . GLN A 1 458 ? 106.390 116.039 87.662 1.00 87.30 441 GLN A N 1
ATOM 6533 C CA . GLN A 1 458 ? 106.929 115.369 86.483 1.00 89.79 441 GLN A CA 1
ATOM 6534 C C . GLN A 1 458 ? 105.839 114.594 85.751 1.00 90.16 441 GLN A C 1
ATOM 6535 O O . GLN A 1 458 ? 105.814 114.554 84.515 1.00 89.28 441 GLN A O 1
ATOM 6549 N N . PHE A 1 459 ? 104.929 113.967 86.500 1.00 94.85 442 PHE A N 1
ATOM 6550 C CA . PHE A 1 459 ? 103.826 113.244 85.876 1.00 95.87 442 PHE A CA 1
ATOM 6551 C C . PHE A 1 459 ? 102.953 114.176 85.048 1.00 99.34 442 PHE A C 1
ATOM 6552 O O . PHE A 1 459 ? 102.506 113.815 83.954 1.00 97.84 442 PHE A O 1
ATOM 6569 N N . ASP A 1 460 ? 102.690 115.375 85.560 1.00 109.31 443 ASP A N 1
ATOM 6570 C CA . ASP A 1 460 ? 101.764 116.309 84.935 1.00 110.34 443 ASP A CA 1
ATOM 6571 C C . ASP A 1 460 ? 102.423 117.196 83.886 1.00 110.35 443 ASP A C 1
ATOM 6572 O O . ASP A 1 460 ? 101.738 118.035 83.292 1.00 111.31 443 ASP A O 1
ATOM 6581 N N . GLU A 1 461 ? 103.729 117.038 83.642 1.00 115.44 444 GLU A N 1
ATOM 6582 C CA . GLU A 1 461 ? 104.385 117.874 82.637 1.00 117.17 444 GLU A CA 1
ATOM 6583 C C . GLU A 1 461 ? 103.755 117.712 81.262 1.00 117.33 444 GLU A C 1
ATOM 6584 O O . GLU A 1 461 ? 103.477 118.734 80.609 1.00 115.47 444 GLU A O 1
ATOM 6596 N N . PRO A 1 462 ? 103.510 116.499 80.756 1.00 125.50 445 PRO A N 1
ATOM 6597 C CA . PRO A 1 462 ? 102.892 116.382 79.422 1.00 124.35 445 PRO A CA 1
ATOM 6598 C C . PRO A 1 462 ? 101.600 117.169 79.282 1.00 124.14 445 PRO A C 1
ATOM 6599 O O . PRO A 1 462 ? 101.483 118.007 78.379 1.00 123.36 445 PRO A O 1
ATOM 6610 N N . ASN A 1 463 ? 100.624 116.929 80.159 1.00 128.04 446 ASN A N 1
ATOM 6611 C CA . ASN A 1 463 ? 99.365 117.660 80.083 1.00 127.82 446 ASN A CA 1
ATOM 6612 C C . ASN A 1 463 ? 99.557 119.156 80.290 1.00 126.19 446 ASN A C 1
ATOM 6613 O O . ASN A 1 463 ? 98.785 119.949 79.741 1.00 124.51 446 ASN A O 1
ATOM 6624 N N . ARG A 1 464 ? 100.565 119.559 81.068 1.00 115.41 447 ARG A N 1
ATOM 6625 C CA . ARG A 1 464 ? 100.817 120.981 81.273 1.00 114.29 447 ARG A CA 1
ATOM 6626 C C . ARG A 1 464 ? 101.210 121.669 79.972 1.00 115.46 447 ARG A C 1
ATOM 6627 O O . ARG A 1 464 ? 100.739 122.774 79.681 1.00 112.04 447 ARG A O 1
ATOM 6648 N N . ARG A 1 465 ? 102.074 121.034 79.177 1.00 127.05 448 ARG A N 1
ATOM 6649 C CA . ARG A 1 465 ? 102.545 121.650 77.943 1.00 125.88 448 ARG A CA 1
ATOM 6650 C C . ARG A 1 465 ? 101.515 121.590 76.823 1.00 126.72 448 ARG A C 1
ATOM 6651 O O . ARG A 1 465 ? 101.647 122.331 75.843 1.00 124.48 448 ARG A O 1
ATOM 6672 N N . LYS A 1 466 ? 100.498 120.732 76.939 1.00 132.47 449 LYS A N 1
ATOM 6673 C CA . LYS A 1 466 ? 99.443 120.715 75.932 1.00 132.90 449 LYS A CA 1
ATOM 6674 C C . LYS A 1 466 ? 98.692 122.038 75.898 1.00 132.71 449 LYS A C 1
ATOM 6675 O O . LYS A 1 466 ? 98.258 122.479 74.827 1.00 130.10 449 LYS A O 1
ATOM 6694 N N . GLY A 1 467 ? 98.528 122.682 77.051 1.00 130.93 450 GLY A N 1
ATOM 6695 C CA . GLY A 1 467 ? 97.835 123.950 77.119 1.00 128.67 450 GLY A CA 1
ATOM 6696 C C . GLY A 1 467 ? 96.329 123.786 77.057 1.00 128.79 450 GLY A C 1
ATOM 6697 O O . GLY A 1 467 ? 95.784 122.684 76.974 1.00 128.58 450 GLY A O 1
ATOM 6701 N N . LEU A 1 468 ? 95.644 124.924 77.099 1.00 118.81 451 LEU A N 1
ATOM 6702 C CA . LEU A 1 468 ? 94.192 124.922 77.025 1.00 119.02 451 LEU A CA 1
ATOM 6703 C C . LEU A 1 468 ? 93.729 124.572 75.614 1.00 121.31 451 LEU A C 1
ATOM 6704 O O . LEU A 1 468 ? 94.356 124.940 74.618 1.00 120.04 451 LEU A O 1
ATOM 6720 N N . GLN A 1 469 ? 92.623 123.839 75.541 1.00 135.68 452 GLN A N 1
ATOM 6721 C CA . GLN A 1 469 ? 92.074 123.408 74.268 1.00 136.38 452 GLN A CA 1
ATOM 6722 C C . GLN A 1 469 ? 91.353 124.560 73.574 1.00 136.26 452 GLN A C 1
ATOM 6723 O O . GLN A 1 469 ? 91.016 125.565 74.204 1.00 135.77 452 GLN A O 1
ATOM 6737 N N . PRO A 1 470 ? 91.110 124.441 72.269 1.00 135.59 453 PRO A N 1
ATOM 6738 C CA . PRO A 1 470 ? 90.375 125.499 71.565 1.00 135.26 453 PRO A CA 1
ATOM 6739 C C . PRO A 1 470 ? 88.999 125.713 72.178 1.00 134.56 453 PRO A C 1
ATOM 6740 O O . PRO A 1 470 ? 88.334 124.768 72.607 1.00 132.94 453 PRO A O 1
ATOM 6751 N N . LEU A 1 471 ? 88.576 126.978 72.215 1.00 121.39 454 LEU A N 1
ATOM 6752 C CA . LEU A 1 471 ? 87.311 127.317 72.859 1.00 120.86 454 LEU A CA 1
ATOM 6753 C C . LEU A 1 471 ? 86.141 126.615 72.181 1.00 122.44 454 LEU A C 1
ATOM 6754 O O . LEU A 1 471 ? 85.316 125.976 72.844 1.00 119.39 454 LEU A O 1
ATOM 6770 N N . CYS A 1 472 ? 86.053 126.723 70.854 1.00 137.33 455 CYS A N 1
ATOM 6771 C CA . CYS A 1 472 ? 84.942 126.105 70.137 1.00 137.25 455 CYS A CA 1
ATOM 6772 C C . CYS A 1 472 ? 84.986 124.586 70.249 1.00 136.99 455 CYS A C 1
ATOM 6773 O O . CYS A 1 472 ? 83.948 123.942 70.441 1.00 134.44 455 CYS A O 1
ATOM 6781 N N . ALA A 1 473 ? 86.172 123.998 70.133 1.00 136.00 456 ALA A N 1
ATOM 6782 C CA . ALA A 1 473 ? 86.318 122.550 70.203 1.00 134.89 456 ALA A CA 1
ATOM 6783 C C . ALA A 1 473 ? 85.931 122.035 71.585 1.00 135.52 456 ALA A C 1
ATOM 6784 O O . ALA A 1 473 ? 85.875 122.795 72.551 1.00 134.48 456 ALA A O 1
ATOM 6792 N N . LEU B 1 67 ? 119.908 152.455 140.014 1.00 109.24 50 LEU B N 1
ATOM 6793 C CA . LEU B 1 67 ? 119.855 151.694 138.772 1.00 111.77 50 LEU B CA 1
ATOM 6794 C C . LEU B 1 67 ? 121.259 151.276 138.338 1.00 112.89 50 LEU B C 1
ATOM 6795 O O . LEU B 1 67 ? 122.233 151.965 138.641 1.00 108.47 50 LEU B O 1
ATOM 6810 N N . PRO B 1 68 ? 121.367 150.153 137.632 1.00 110.96 51 PRO B N 1
ATOM 6811 C CA . PRO B 1 68 ? 122.684 149.702 137.173 1.00 108.14 51 PRO B CA 1
ATOM 6812 C C . PRO B 1 68 ? 123.271 150.649 136.139 1.00 106.48 51 PRO B C 1
ATOM 6813 O O . PRO B 1 68 ? 122.560 151.338 135.404 1.00 103.32 51 PRO B O 1
ATOM 6824 N N . ASN B 1 69 ? 124.601 150.678 136.096 1.00 106.12 52 ASN B N 1
ATOM 6825 C CA . ASN B 1 69 ? 125.334 151.525 135.158 1.00 105.91 52 ASN B CA 1
ATOM 6826 C C . ASN B 1 69 ? 125.393 150.801 133.819 1.00 104.64 52 ASN B C 1
ATOM 6827 O O . ASN B 1 69 ? 126.252 149.945 133.598 1.00 100.82 52 ASN B O 1
ATOM 6838 N N . TYR B 1 70 ? 124.474 151.148 132.919 1.00 97.90 53 TYR B N 1
ATOM 6839 C CA . TYR B 1 70 ? 124.412 150.522 131.604 1.00 97.26 53 TYR B CA 1
ATOM 6840 C C . TYR B 1 70 ? 125.569 150.919 130.700 1.00 98.10 53 TYR B C 1
ATOM 6841 O O . TYR B 1 70 ? 125.742 150.297 129.647 1.00 94.49 53 TYR B O 1
ATOM 6859 N N . THR B 1 71 ? 126.357 151.929 131.073 1.00 104.28 54 THR B N 1
ATOM 6860 C CA . THR B 1 71 ? 127.384 152.441 130.172 1.00 104.03 54 THR B CA 1
ATOM 6861 C C . THR B 1 71 ? 128.450 151.390 129.883 1.00 102.02 54 THR B C 1
ATOM 6862 O O . THR B 1 71 ? 128.831 151.182 128.725 1.00 96.08 54 THR B O 1
ATOM 6873 N N . ASN B 1 72 ? 128.941 150.712 130.922 1.00 101.55 55 ASN B N 1
ATOM 6874 C CA . ASN B 1 72 ? 130.059 149.790 130.782 1.00 101.14 55 ASN B CA 1
ATOM 6875 C C . ASN B 1 72 ? 129.692 148.336 131.039 1.00 100.92 55 ASN B C 1
ATOM 6876 O O . ASN B 1 72 ? 130.545 147.461 130.854 1.00 99.37 55 ASN B O 1
ATOM 6887 N N . LEU B 1 73 ? 128.462 148.051 131.455 1.00 88.08 56 LEU B N 1
ATOM 6888 C CA . LEU B 1 73 ? 128.073 146.673 131.714 1.00 85.32 56 LEU B CA 1
ATOM 6889 C C . LEU B 1 73 ? 128.088 145.865 130.421 1.00 80.90 56 LEU B C 1
ATOM 6890 O O . LEU B 1 73 ? 127.803 146.378 129.336 1.00 79.86 56 LEU B O 1
ATOM 6906 N N . ASP B 1 74 ? 128.425 144.581 130.547 1.00 71.97 57 ASP B N 1
ATOM 6907 C CA . ASP B 1 74 ? 128.474 143.673 129.401 1.00 73.48 57 ASP B CA 1
ATOM 6908 C C . ASP B 1 74 ? 127.067 143.126 129.176 1.00 72.20 57 ASP B C 1
ATOM 6909 O O . ASP B 1 74 ? 126.716 142.015 129.580 1.00 71.54 57 ASP B O 1
ATOM 6918 N N . LEU B 1 75 ? 126.245 143.940 128.523 1.00 65.35 58 LEU B N 1
ATOM 6919 C CA . LEU B 1 75 ? 124.846 143.629 128.273 1.00 59.26 58 LEU B CA 1
ATOM 6920 C C . LEU B 1 75 ? 124.620 143.373 126.790 1.00 64.09 58 LEU B C 1
ATOM 6921 O O . LEU B 1 75 ? 125.445 143.708 125.938 1.00 71.59 58 LEU B O 1
ATOM 6937 N N . PHE B 1 76 ? 123.471 142.765 126.491 1.00 60.17 59 PHE B N 1
ATOM 6938 C CA . PHE B 1 76 ? 123.135 142.459 125.105 1.00 55.05 59 PHE B CA 1
ATOM 6939 C C . PHE B 1 76 ? 122.833 143.728 124.320 1.00 57.05 59 PHE B C 1
ATOM 6940 O O . PHE B 1 76 ? 123.243 143.865 123.163 1.00 65.76 59 PHE B O 1
ATOM 6957 N N . HIS B 1 77 ? 122.121 144.674 124.936 1.00 60.80 60 HIS B N 1
ATOM 6958 C CA . HIS B 1 77 ? 121.736 145.889 124.226 1.00 58.92 60 HIS B CA 1
ATOM 6959 C C . HIS B 1 77 ? 122.964 146.651 123.744 1.00 66.15 60 HIS B C 1
ATOM 6960 O O . HIS B 1 77 ? 123.008 147.126 122.605 1.00 74.14 60 HIS B O 1
ATOM 6974 N N . ARG B 1 78 ? 123.977 146.776 124.602 1.00 63.82 61 ARG B N 1
ATOM 6975 C CA . ARG B 1 78 ? 125.215 147.424 124.189 1.00 64.01 61 ARG B CA 1
ATOM 6976 C C . ARG B 1 78 ? 125.891 146.691 123.040 1.00 71.28 61 ARG B C 1
ATOM 6977 O O . ARG B 1 78 ? 126.547 147.332 122.211 1.00 72.82 61 ARG B O 1
ATOM 6998 N N . ALA B 1 79 ? 125.751 145.370 122.973 1.00 61.97 62 ALA B N 1
ATOM 6999 C CA . ALA B 1 79 ? 126.436 144.580 121.960 1.00 52.58 62 ALA B CA 1
ATOM 7000 C C . ALA B 1 79 ? 125.795 144.684 120.584 1.00 59.06 62 ALA B C 1
ATOM 7001 O O . ALA B 1 79 ? 126.499 144.561 119.576 1.00 67.04 62 ALA B O 1
ATOM 7008 N N . VAL B 1 80 ? 124.485 144.910 120.511 1.00 58.25 63 VAL B N 1
ATOM 7009 C CA . VAL B 1 80 ? 123.776 144.877 119.239 1.00 56.73 63 VAL B CA 1
ATOM 7010 C C . VAL B 1 80 ? 123.346 146.254 118.753 1.00 56.36 63 VAL B C 1
ATOM 7011 O O . VAL B 1 80 ? 123.128 146.419 117.543 1.00 73.80 63 VAL B O 1
ATOM 7024 N N . PHE B 1 81 ? 123.214 147.243 119.636 1.00 58.06 64 PHE B N 1
ATOM 7025 C CA . PHE B 1 81 ? 122.722 148.541 119.190 1.00 62.58 64 PHE B CA 1
ATOM 7026 C C . PHE B 1 81 ? 123.568 149.144 118.071 1.00 65.99 64 PHE B C 1
ATOM 7027 O O . PHE B 1 81 ? 122.978 149.772 117.175 1.00 71.49 64 PHE B O 1
ATOM 7044 N N . PRO B 1 82 ? 124.900 149.011 118.048 1.00 57.83 65 PRO B N 1
ATOM 7045 C CA . PRO B 1 82 ? 125.646 149.574 116.908 1.00 54.62 65 PRO B CA 1
ATOM 7046 C C . PRO B 1 82 ? 125.196 149.003 115.576 1.00 57.79 65 PRO B C 1
ATOM 7047 O O . PRO B 1 82 ? 125.164 149.722 114.569 1.00 62.20 65 PRO B O 1
ATOM 7058 N N . PHE B 1 83 ? 124.846 147.716 115.544 1.00 63.15 66 PHE B N 1
ATOM 7059 C CA . PHE B 1 83 ? 124.396 147.091 114.307 1.00 52.91 66 PHE B CA 1
ATOM 7060 C C . PHE B 1 83 ? 122.897 147.248 114.102 1.00 54.86 66 PHE B C 1
ATOM 7061 O O . PHE B 1 83 ? 122.432 147.255 112.958 1.00 69.49 66 PHE B O 1
ATOM 7078 N N . MET B 1 84 ? 122.127 147.370 115.185 1.00 55.63 67 MET B N 1
ATOM 7079 C CA . MET B 1 84 ? 120.719 147.722 115.043 1.00 55.05 67 MET B CA 1
ATOM 7080 C C . MET B 1 84 ? 120.570 149.128 114.481 1.00 58.59 67 MET B C 1
ATOM 7081 O O . MET B 1 84 ? 119.691 149.385 113.651 1.00 65.74 67 MET B O 1
ATOM 7095 N N . PHE B 1 85 ? 121.419 150.056 114.927 1.00 66.03 68 PHE B N 1
ATOM 7096 C CA . PHE B 1 85 ? 121.405 151.404 114.371 1.00 65.85 68 PHE B CA 1
ATOM 7097 C C . PHE B 1 85 ? 121.821 151.395 112.906 1.00 67.49 68 PHE B C 1
ATOM 7098 O O . PHE B 1 85 ? 121.245 152.113 112.081 1.00 73.70 68 PHE B O 1
ATOM 7115 N N . LEU B 1 86 ? 122.829 150.590 112.564 1.00 63.94 69 LEU B N 1
ATOM 7116 C CA . LEU B 1 86 ? 123.244 150.485 111.170 1.00 60.96 69 LEU B CA 1
ATOM 7117 C C . LEU B 1 86 ? 122.104 149.969 110.304 1.00 65.78 69 LEU B C 1
ATOM 7118 O O . LEU B 1 86 ? 121.883 150.463 109.193 1.00 71.02 69 LEU B O 1
ATOM 7134 N N . ALA B 1 87 ? 121.370 148.971 110.796 1.00 65.30 70 ALA B N 1
ATOM 7135 C CA . ALA B 1 87 ? 120.211 148.478 110.062 1.00 61.66 70 ALA B CA 1
ATOM 7136 C C . ALA B 1 87 ? 119.151 149.561 109.916 1.00 61.82 70 ALA B C 1
ATOM 7137 O O . ALA B 1 87 ? 118.405 149.578 108.930 1.00 67.00 70 ALA B O 1
ATOM 7144 N N . GLN B 1 88 ? 119.061 150.470 110.889 1.00 63.71 71 GLN B N 1
ATOM 7145 C CA . GLN B 1 88 ? 118.109 151.569 110.787 1.00 62.74 71 GLN B CA 1
ATOM 7146 C C . GLN B 1 88 ? 118.468 152.535 109.669 1.00 71.99 71 GLN B C 1
ATOM 7147 O O . GLN B 1 88 ? 117.587 153.248 109.177 1.00 75.26 71 GLN B O 1
ATOM 7161 N N . CYS B 1 89 ? 119.737 152.579 109.256 1.00 72.39 72 CYS B N 1
ATOM 7162 C CA . CYS B 1 89 ? 120.106 153.425 108.127 1.00 68.10 72 CYS B CA 1
ATOM 7163 C C . CYS B 1 89 ? 119.402 152.980 106.852 1.00 71.24 72 CYS B C 1
ATOM 7164 O O . CYS B 1 89 ? 119.008 153.822 106.037 1.00 77.45 72 CYS B O 1
ATOM 7172 N N . VAL B 1 90 ? 119.237 151.674 106.663 1.00 70.33 73 VAL B N 1
ATOM 7173 C CA . VAL B 1 90 ? 118.414 151.144 105.586 1.00 68.22 73 VAL B CA 1
ATOM 7174 C C . VAL B 1 90 ? 116.975 150.914 106.055 1.00 65.29 73 VAL B C 1
ATOM 7175 O O . VAL B 1 90 ? 116.184 150.294 105.347 1.00 62.19 73 VAL B O 1
ATOM 7188 N N . ALA B 1 91 ? 116.631 151.404 107.246 1.00 73.93 74 ALA B N 1
ATOM 7189 C CA . ALA B 1 91 ? 115.266 151.396 107.767 1.00 71.04 74 ALA B CA 1
ATOM 7190 C C . ALA B 1 91 ? 114.705 149.971 107.824 1.00 71.67 74 ALA B C 1
ATOM 7191 O O . ALA B 1 91 ? 113.743 149.614 107.143 1.00 77.58 74 ALA B O 1
ATOM 7198 N N . ILE B 1 92 ? 115.339 149.167 108.674 1.00 68.37 75 ILE B N 1
ATOM 7199 C CA . ILE B 1 92 ? 114.938 147.778 108.859 1.00 70.08 75 ILE B CA 1
ATOM 7200 C C . ILE B 1 92 ? 113.982 147.679 110.041 1.00 75.33 75 ILE B C 1
ATOM 7201 O O . ILE B 1 92 ? 112.828 147.266 109.883 1.00 78.50 75 ILE B O 1
ATOM 7217 N N . MET B 1 93 ? 114.446 148.066 111.226 1.00 67.64 76 MET B N 1
ATOM 7218 C CA . MET B 1 93 ? 113.644 147.991 112.448 1.00 64.46 76 MET B CA 1
ATOM 7219 C C . MET B 1 93 ? 113.501 149.390 113.032 1.00 67.82 76 MET B C 1
ATOM 7220 O O . MET B 1 93 ? 114.390 149.853 113.768 1.00 72.23 76 MET B O 1
ATOM 7234 N N . PRO B 1 94 ? 112.404 150.102 112.743 1.00 68.19 77 PRO B N 1
ATOM 7235 C CA . PRO B 1 94 ? 112.313 151.517 113.131 1.00 66.55 77 PRO B CA 1
ATOM 7236 C C . PRO B 1 94 ? 112.029 151.740 114.609 1.00 71.78 77 PRO B C 1
ATOM 7237 O O . PRO B 1 94 ? 110.872 151.903 115.007 1.00 73.03 77 PRO B O 1
ATOM 7248 N N . LEU B 1 95 ? 113.075 151.748 115.430 1.00 71.76 78 LEU B N 1
ATOM 7249 C CA . LEU B 1 95 ? 112.964 152.027 116.853 1.00 64.60 78 LEU B CA 1
ATOM 7250 C C . LEU B 1 95 ? 113.560 153.392 117.172 1.00 63.90 78 LEU B C 1
ATOM 7251 O O . LEU B 1 95 ? 114.501 153.847 116.517 1.00 70.17 78 LEU B O 1
ATOM 7267 N N . VAL B 1 96 ? 113.001 154.040 118.190 1.00 71.61 79 VAL B N 1
ATOM 7268 C CA . VAL B 1 96 ? 113.444 155.356 118.635 1.00 73.52 79 VAL B CA 1
ATOM 7269 C C . VAL B 1 96 ? 114.377 155.184 119.823 1.00 72.57 79 VAL B C 1
ATOM 7270 O O . VAL B 1 96 ? 114.091 154.416 120.750 1.00 75.68 79 VAL B O 1
ATOM 7283 N N . GLY B 1 97 ? 115.498 155.899 119.796 1.00 71.75 80 GLY B N 1
ATOM 7284 C CA . GLY B 1 97 ? 116.459 155.820 120.879 1.00 70.95 80 GLY B CA 1
ATOM 7285 C C . GLY B 1 97 ? 117.137 154.477 121.009 1.00 72.41 80 GLY B C 1
ATOM 7286 O O . GLY B 1 97 ? 117.427 154.043 122.128 1.00 74.18 80 GLY B O 1
ATOM 7290 N N . ILE B 1 98 ? 117.402 153.802 119.889 1.00 76.56 81 ILE B N 1
ATOM 7291 C CA . ILE B 1 98 ? 118.088 152.516 119.947 1.00 73.15 81 ILE B CA 1
ATOM 7292 C C . ILE B 1 98 ? 119.519 152.690 120.436 1.00 75.07 81 ILE B C 1
ATOM 7293 O O . ILE B 1 98 ? 120.107 151.759 120.998 1.00 77.33 81 ILE B O 1
ATOM 7309 N N . ARG B 1 99 ? 120.102 153.869 120.236 1.00 82.77 82 AR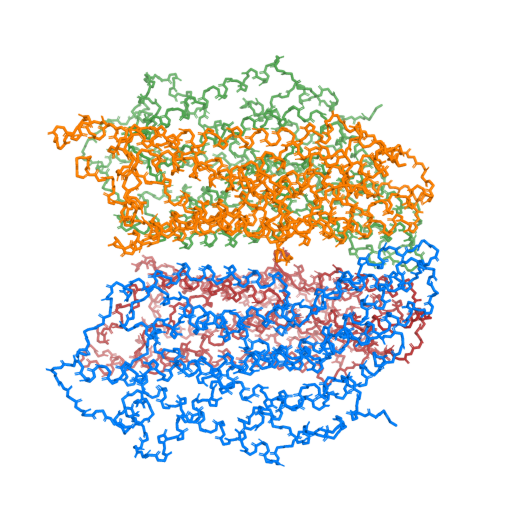G B N 1
ATOM 7310 C CA . ARG B 1 99 ? 121.474 154.140 120.640 1.00 83.73 82 ARG B CA 1
ATOM 7311 C C . ARG B 1 99 ? 121.593 154.551 122.101 1.00 83.81 82 ARG B C 1
ATOM 7312 O O . ARG B 1 99 ? 122.712 154.752 122.583 1.00 83.55 82 ARG B O 1
ATOM 7333 N N . GLU B 1 100 ? 120.478 154.679 122.815 1.00 86.80 83 GLU B N 1
ATOM 7334 C CA . GLU B 1 100 ? 120.529 155.061 124.218 1.00 83.13 83 GLU B CA 1
ATOM 7335 C C . GLU B 1 100 ? 121.204 153.973 125.042 1.00 83.91 83 GLU B C 1
ATOM 7336 O O . GLU B 1 100 ? 120.988 152.779 124.821 1.00 86.28 83 GLU B O 1
ATOM 7348 N N . SER B 1 101 ? 122.031 154.396 126.001 1.00 89.03 84 SER B N 1
ATOM 7349 C CA . SER B 1 101 ? 122.688 153.435 126.881 1.00 90.62 84 SER B CA 1
ATOM 7350 C C . SER B 1 101 ? 121.669 152.669 127.712 1.00 90.25 84 SER B C 1
ATOM 7351 O O . SER B 1 101 ? 121.797 151.454 127.901 1.00 88.78 84 SER B O 1
ATOM 7359 N N . ASN B 1 102 ? 120.653 153.359 128.216 1.00 84.82 85 ASN B N 1
ATOM 7360 C CA . ASN B 1 102 ? 119.607 152.707 128.991 1.00 82.05 85 ASN B CA 1
ATOM 7361 C C . ASN B 1 102 ? 118.600 152.064 128.044 1.00 84.09 85 ASN B C 1
ATOM 7362 O O . ASN B 1 102 ? 117.952 152.780 127.273 1.00 87.58 85 ASN B O 1
ATOM 7373 N N . PRO B 1 103 ? 118.432 150.738 128.065 1.00 73.61 86 PRO B N 1
ATOM 7374 C CA . PRO B 1 103 ? 117.452 150.113 127.162 1.00 73.41 86 PRO B CA 1
ATOM 7375 C C . PRO B 1 103 ? 116.018 150.533 127.430 1.00 75.02 86 PRO B C 1
ATOM 7376 O O . PRO B 1 103 ? 115.177 150.389 126.534 1.00 81.83 86 PRO B O 1
ATOM 7387 N N . ARG B 1 104 ? 115.710 151.044 128.623 1.00 79.45 87 ARG B N 1
ATOM 7388 C CA . ARG B 1 104 ? 114.351 151.480 128.914 1.00 81.35 87 ARG B CA 1
ATOM 7389 C C . ARG B 1 104 ? 113.942 152.686 128.081 1.00 82.77 87 ARG B C 1
ATOM 7390 O O . ARG B 1 104 ? 112.744 152.965 127.965 1.00 83.55 87 ARG B O 1
ATOM 7411 N N . ARG B 1 105 ? 114.902 153.405 127.502 1.00 83.13 88 ARG B N 1
ATOM 7412 C CA . ARG B 1 105 ? 114.603 154.542 126.644 1.00 79.34 88 ARG B CA 1
ATOM 7413 C C . ARG B 1 105 ? 114.267 154.135 125.216 1.00 79.94 88 ARG B C 1
ATOM 7414 O O . ARG B 1 105 ? 113.882 154.996 124.419 1.00 81.24 88 ARG B O 1
ATOM 7435 N N . VAL B 1 106 ? 114.400 152.857 124.877 1.00 72.91 89 VAL B N 1
ATOM 7436 C CA . VAL B 1 106 ? 114.060 152.375 123.543 1.00 70.75 89 VAL B CA 1
ATOM 7437 C C . VAL B 1 106 ? 112.545 152.257 123.448 1.00 75.53 89 VAL B C 1
ATOM 7438 O O . VAL B 1 106 ? 111.911 151.590 124.272 1.00 78.05 89 VAL B O 1
ATOM 7451 N N . ARG B 1 107 ? 111.961 152.906 122.444 1.00 75.29 90 ARG B N 1
ATOM 7452 C CA . ARG B 1 107 ? 110.521 152.893 122.250 1.00 72.00 90 ARG B CA 1
ATOM 7453 C C . ARG B 1 107 ? 110.214 152.803 120.764 1.00 70.37 90 ARG B C 1
ATOM 7454 O O . ARG B 1 107 ? 111.035 153.159 119.916 1.00 74.40 90 ARG B O 1
ATOM 7475 N N . PHE B 1 108 ? 109.014 152.321 120.460 1.00 66.88 91 PHE B N 1
ATOM 7476 C CA . PHE B 1 108 ? 108.524 152.213 119.093 1.00 68.91 91 PHE B CA 1
ATOM 7477 C C . PHE B 1 108 ? 107.434 153.255 118.888 1.00 74.98 91 PHE B C 1
ATOM 7478 O O . PHE B 1 108 ? 106.451 153.283 119.636 1.00 77.69 91 PHE B O 1
ATOM 7495 N N . ALA B 1 109 ? 107.609 154.105 117.879 1.00 80.62 92 ALA B N 1
ATOM 7496 C CA . ALA B 1 109 ? 106.645 155.155 117.572 1.00 80.79 92 ALA B CA 1
ATOM 7497 C C . ALA B 1 109 ? 106.445 155.207 116.067 1.00 82.76 92 ALA B C 1
ATOM 7498 O O . ALA B 1 109 ? 107.418 155.309 115.314 1.00 84.90 92 ALA B O 1
ATOM 7505 N N . TYR B 1 110 ? 105.186 155.134 115.631 1.00 83.90 93 TYR B N 1
ATOM 7506 C CA . TYR B 1 110 ? 104.896 155.248 114.206 1.00 79.56 93 TYR B CA 1
ATOM 7507 C C . TYR B 1 110 ? 105.295 156.618 113.677 1.00 81.24 93 TYR B C 1
ATOM 7508 O O . TYR B 1 110 ? 105.867 156.729 112.586 1.00 84.45 93 TYR B O 1
ATOM 7526 N N . LYS B 1 111 ? 105.003 157.676 114.434 1.00 85.84 94 LYS B N 1
ATOM 7527 C CA . LYS B 1 111 ? 105.404 159.031 114.059 1.00 87.30 94 LYS B CA 1
ATOM 7528 C C . LYS B 1 111 ? 106.824 159.246 114.577 1.00 87.03 94 LYS B C 1
ATOM 7529 O O . LYS B 1 111 ? 107.060 159.726 115.688 1.00 88.37 94 LYS B O 1
ATOM 7548 N N . SER B 1 112 ? 107.789 158.858 113.748 1.00 76.63 95 SER B N 1
ATOM 7549 C CA . SER B 1 112 ? 109.195 159.029 114.074 1.00 78.89 95 SER B CA 1
ATOM 7550 C C . SER B 1 112 ? 110.002 158.975 112.788 1.00 77.26 95 SER B C 1
ATOM 7551 O O . SER B 1 112 ? 109.533 158.482 111.759 1.00 79.48 95 SER B O 1
ATOM 7559 N N . ILE B 1 113 ? 111.227 159.495 112.855 1.00 74.22 96 ILE B N 1
ATOM 7560 C CA . ILE B 1 113 ? 112.107 159.458 111.688 1.00 75.31 96 ILE B CA 1
ATOM 7561 C C . ILE B 1 113 ? 112.398 158.027 111.254 1.00 79.05 96 ILE B C 1
ATOM 7562 O O . ILE B 1 113 ? 112.292 157.736 110.051 1.00 79.63 96 ILE B O 1
ATOM 7578 N N . PRO B 1 114 ? 112.753 157.096 112.145 1.00 76.61 97 PRO B N 1
ATOM 7579 C CA . PRO B 1 114 ? 113.014 155.722 111.684 1.00 73.40 97 PRO B CA 1
ATOM 7580 C C . PRO B 1 114 ? 111.846 155.101 110.938 1.00 74.72 97 PRO B C 1
ATOM 7581 O O . PRO B 1 114 ? 112.058 154.389 109.950 1.00 79.21 97 PRO B O 1
ATOM 7592 N N . MET B 1 115 ? 110.613 155.349 111.385 1.00 70.60 98 MET B N 1
ATOM 7593 C CA . MET B 1 115 ? 109.456 154.819 110.673 1.00 68.44 98 MET B CA 1
ATOM 7594 C C . MET B 1 115 ? 109.263 155.508 109.330 1.00 72.81 98 MET B C 1
ATOM 7595 O O . MET B 1 115 ? 108.832 154.869 108.364 1.00 75.01 98 MET B O 1
ATOM 7609 N N . PHE B 1 116 ? 109.564 156.805 109.248 1.00 79.04 99 PHE B N 1
ATOM 7610 C CA . PHE B 1 116 ? 109.451 157.505 107.974 1.00 78.27 99 PHE B CA 1
ATOM 7611 C C . PHE B 1 116 ? 110.396 156.908 106.940 1.00 79.97 99 PHE B C 1
ATOM 7612 O O . PHE B 1 116 ? 110.004 156.658 105.795 1.00 83.86 99 PHE B O 1
ATOM 7629 N N . VAL B 1 117 ? 111.647 156.662 107.331 1.00 69.85 100 VAL B N 1
ATOM 7630 C CA . VAL B 1 117 ? 112.605 156.073 106.400 1.00 69.79 100 VAL B CA 1
ATOM 7631 C C . VAL B 1 117 ? 112.152 154.678 105.993 1.00 71.45 100 VAL B C 1
ATOM 7632 O O . VAL B 1 117 ? 112.331 154.260 104.843 1.00 78.64 100 VAL B O 1
ATOM 7645 N N . THR B 1 118 ? 111.557 153.934 106.928 1.00 66.24 101 THR B N 1
ATOM 7646 C CA . THR B 1 118 ? 111.039 152.611 106.595 1.00 65.26 101 THR B CA 1
ATOM 7647 C C . THR B 1 118 ? 109.938 152.704 105.549 1.00 70.03 101 THR B C 1
ATOM 7648 O O . THR B 1 118 ? 109.878 151.882 104.628 1.00 79.87 101 THR B O 1
ATOM 7659 N N . LEU B 1 119 ? 109.059 153.699 105.671 1.00 74.35 102 LEU B N 1
ATOM 7660 C CA . LEU B 1 119 ? 108.022 153.890 104.665 1.00 72.97 102 LEU B CA 1
ATOM 7661 C C . LEU B 1 119 ? 108.634 154.176 103.300 1.00 70.99 102 LEU B C 1
ATOM 7662 O O . LEU B 1 119 ? 108.176 153.645 102.282 1.00 76.22 102 LEU B O 1
ATOM 7678 N N . ILE B 1 120 ? 109.673 155.012 103.257 1.00 66.82 103 ILE B N 1
ATOM 7679 C CA . ILE B 1 120 ? 110.314 155.336 101.986 1.00 70.27 103 ILE B CA 1
ATOM 7680 C C . ILE B 1 120 ? 110.920 154.084 101.364 1.00 71.64 103 ILE B C 1
ATOM 7681 O O . ILE B 1 120 ? 110.734 153.807 100.174 1.00 75.04 103 ILE B O 1
ATOM 7697 N N . PHE B 1 121 ? 111.657 153.308 102.161 1.00 71.76 104 PHE B N 1
ATOM 7698 C CA . PHE B 1 121 ? 112.284 152.100 101.633 1.00 68.30 104 PHE B CA 1
ATOM 7699 C C . PHE B 1 121 ? 111.240 151.061 101.245 1.00 66.26 104 PHE B C 1
ATOM 7700 O O . PHE B 1 121 ? 111.386 150.376 100.227 1.00 74.14 104 PHE B O 1
ATOM 7717 N N . MET B 1 122 ? 110.182 150.923 102.047 1.00 67.15 105 MET B N 1
ATOM 7718 C CA . MET B 1 122 ? 109.116 149.990 101.697 1.00 65.66 105 MET B CA 1
ATOM 7719 C C . MET B 1 122 ? 108.420 150.409 100.409 1.00 70.37 105 MET B C 1
ATOM 7720 O O . MET B 1 122 ? 108.109 149.563 99.562 1.00 74.72 105 MET B O 1
ATOM 7734 N N . ILE B 1 123 ? 108.163 151.707 100.243 1.00 73.17 106 ILE B N 1
ATOM 7735 C CA . ILE B 1 123 ? 107.527 152.186 99.019 1.00 73.64 106 ILE B CA 1
ATOM 7736 C C . ILE B 1 123 ? 108.421 151.908 97.819 1.00 76.03 106 ILE B C 1
ATOM 7737 O O . ILE B 1 123 ? 107.982 151.346 96.809 1.00 84.03 106 ILE B O 1
ATOM 7753 N N . ALA B 1 124 ? 109.694 152.295 97.915 1.00 70.67 107 ALA B N 1
ATOM 7754 C CA . ALA B 1 124 ? 110.606 152.106 96.793 1.00 68.71 107 ALA B CA 1
ATOM 7755 C C . ALA B 1 124 ? 110.832 150.628 96.505 1.00 71.59 107 ALA B C 1
ATOM 7756 O O . ALA B 1 124 ? 110.914 150.224 95.341 1.00 77.70 107 ALA B O 1
ATOM 7763 N N . THR B 1 125 ? 110.944 149.807 97.550 1.00 73.64 108 THR B N 1
ATOM 7764 C CA . THR B 1 125 ? 111.074 148.370 97.337 1.00 70.85 108 THR B CA 1
ATOM 7765 C C . THR B 1 125 ? 109.840 147.814 96.641 1.00 74.25 108 THR B C 1
ATOM 7766 O O . THR B 1 125 ? 109.946 146.935 95.778 1.00 81.52 108 THR B O 1
ATOM 7777 N N . SER B 1 126 ? 108.657 148.313 97.006 1.00 76.40 109 SER B N 1
ATOM 7778 C CA . SER B 1 126 ? 107.441 147.907 96.312 1.00 75.29 109 SER B CA 1
ATOM 7779 C C . SER B 1 126 ? 107.465 148.335 94.851 1.00 76.82 109 SER B C 1
ATOM 7780 O O . SER B 1 126 ? 106.950 147.616 93.988 1.00 80.39 109 SER B O 1
ATOM 7788 N N . ILE B 1 127 ? 108.050 149.497 94.554 1.00 74.79 110 ILE B N 1
ATOM 7789 C CA . ILE B 1 127 ? 108.183 149.926 93.165 1.00 76.46 110 ILE B CA 1
ATOM 7790 C C . ILE B 1 127 ? 109.031 148.927 92.389 1.00 77.13 110 ILE B C 1
ATOM 7791 O O . ILE B 1 127 ? 108.699 148.544 91.261 1.00 83.77 110 ILE B O 1
ATOM 7807 N N . LEU B 1 128 ? 110.145 148.492 92.982 1.00 75.67 111 LEU B N 1
ATOM 7808 C CA . LEU B 1 128 ? 110.974 147.481 92.336 1.00 73.85 111 LEU B CA 1
ATOM 7809 C C . LEU B 1 128 ? 110.222 146.165 92.197 1.00 74.95 111 LEU B C 1
ATOM 7810 O O . LEU B 1 128 ? 110.341 145.476 91.177 1.00 83.24 111 LEU B O 1
ATOM 7826 N N . PHE B 1 129 ? 109.446 145.793 93.217 1.00 73.28 112 PHE B N 1
ATOM 7827 C CA . PHE B 1 129 ? 108.655 144.570 93.130 1.00 75.09 112 PHE B CA 1
ATOM 7828 C C . PHE B 1 129 ? 107.639 144.654 91.999 1.00 78.33 112 PHE B C 1
ATOM 7829 O O . PHE B 1 129 ? 107.491 143.709 91.216 1.00 85.75 112 PHE B O 1
ATOM 7846 N N . LEU B 1 130 ? 106.929 145.780 91.895 1.00 82.44 113 LEU B N 1
ATOM 7847 C CA . LEU B 1 130 ? 105.999 145.959 90.786 1.00 83.62 113 LEU B CA 1
ATOM 7848 C C . LEU B 1 130 ? 106.739 146.009 89.457 1.00 80.77 113 LEU B C 1
ATOM 7849 O O . LEU B 1 130 ? 106.281 145.437 88.462 1.00 85.23 113 LEU B O 1
ATOM 7865 N N . SER B 1 131 ? 107.886 146.689 89.422 1.00 78.68 114 SER B N 1
ATOM 7866 C CA . SER B 1 131 ? 108.692 146.720 88.207 1.00 79.74 114 SER B CA 1
ATOM 7867 C C . SER B 1 131 ? 109.033 145.309 87.747 1.00 80.27 114 SER B C 1
ATOM 7868 O O . SER B 1 131 ? 108.873 144.969 86.570 1.00 88.10 114 SER B O 1
ATOM 7876 N N . MET B 1 132 ? 109.511 144.472 88.669 1.00 83.07 115 MET B N 1
ATOM 7877 C CA . MET B 1 132 ? 109.802 143.085 88.325 1.00 85.90 115 MET B CA 1
ATOM 7878 C C . MET B 1 132 ? 108.529 142.335 87.957 1.00 83.94 115 MET B C 1
ATOM 7879 O O . MET B 1 132 ? 108.514 141.554 86.999 1.00 89.87 115 MET B O 1
ATOM 7893 N N . PHE B 1 133 ? 107.447 142.562 88.703 1.00 79.12 116 PHE B N 1
ATOM 7894 C CA . PHE B 1 133 ? 106.205 141.840 88.445 1.00 79.97 116 PHE B CA 1
ATOM 7895 C C . PHE B 1 133 ? 105.669 142.147 87.053 1.00 86.65 116 PHE B C 1
ATOM 7896 O O . PHE B 1 133 ? 105.318 141.236 86.295 1.00 90.11 116 PHE B O 1
ATOM 7913 N N . THR B 1 134 ? 105.598 143.431 86.697 1.00 91.06 117 THR B N 1
ATOM 7914 C CA . THR B 1 134 ? 105.108 143.798 85.373 1.00 90.96 117 THR B CA 1
ATOM 7915 C C . THR B 1 134 ? 106.038 143.286 84.283 1.00 86.61 117 THR B C 1
ATOM 7916 O O . THR B 1 134 ? 105.580 142.814 83.236 1.00 90.19 117 THR B O 1
ATOM 7927 N N . HIS B 1 135 ? 107.351 143.370 84.508 1.00 83.00 118 HIS B N 1
ATOM 7928 C CA . HIS B 1 135 ? 108.305 142.924 83.500 1.00 82.83 118 HIS B CA 1
ATOM 7929 C C . HIS B 1 135 ? 108.140 141.440 83.201 1.00 83.76 118 HIS B C 1
ATOM 7930 O O . HIS B 1 135 ? 108.124 141.027 82.037 1.00 89.46 118 HIS B O 1
ATOM 7944 N N . LEU B 1 136 ? 108.008 140.620 84.245 1.00 85.21 119 LEU B N 1
ATOM 7945 C CA . LEU B 1 136 ? 107.874 139.183 84.035 1.00 87.96 119 LEU B CA 1
ATOM 7946 C C . LEU B 1 136 ? 106.592 138.853 83.283 1.00 87.70 119 LEU B C 1
ATOM 7947 O O . LEU B 1 136 ? 106.581 137.960 82.428 1.00 95.08 119 LEU B O 1
ATOM 7963 N N . LEU B 1 137 ? 105.501 139.560 83.585 1.00 84.42 120 LEU B N 1
ATOM 7964 C CA . LEU B 1 137 ? 104.260 139.334 82.853 1.00 89.08 120 LEU B CA 1
ATOM 7965 C C . LEU B 1 137 ? 104.433 139.621 81.368 1.00 85.76 120 LEU B C 1
ATOM 7966 O O . LEU B 1 137 ? 103.879 138.903 80.528 1.00 82.12 120 LEU B O 1
ATOM 7982 N N . LYS B 1 138 ? 105.194 140.661 81.025 1.00 94.23 121 LYS B N 1
ATOM 7983 C CA . LYS B 1 138 ? 105.404 140.993 79.620 1.00 92.70 121 LYS B CA 1
ATOM 7984 C C . LYS B 1 138 ? 106.243 139.932 78.918 1.00 93.96 121 LYS B C 1
ATOM 7985 O O . LYS B 1 138 ? 106.018 139.638 77.738 1.00 96.92 121 LYS B O 1
ATOM 8004 N N . ILE B 1 139 ? 107.213 139.347 79.621 1.00 87.60 122 ILE B N 1
ATOM 8005 C CA . ILE B 1 139 ? 108.119 138.363 79.039 1.00 86.49 122 ILE B CA 1
ATOM 8006 C C . ILE B 1 139 ? 107.837 136.951 79.522 1.00 86.48 122 ILE B C 1
ATOM 8007 O O . ILE B 1 139 ? 108.592 136.030 79.177 1.00 86.06 122 ILE B O 1
ATOM 8023 N N . GLY B 1 140 ? 106.784 136.746 80.308 1.00 84.94 123 GLY B N 1
ATOM 8024 C CA . GLY B 1 140 ? 106.454 135.418 80.788 1.00 85.51 123 GLY B CA 1
ATOM 8025 C C . GLY B 1 140 ? 107.187 135.062 82.064 1.00 88.02 123 GLY B C 1
ATOM 8026 O O . GLY B 1 140 ? 108.307 135.527 82.291 1.00 87.05 123 GLY B O 1
ATOM 8030 N N . ILE B 1 141 ? 106.569 134.235 82.903 1.00 85.35 124 ILE B N 1
ATOM 8031 C CA . ILE B 1 141 ? 107.136 133.843 84.188 1.00 84.98 124 ILE B CA 1
ATOM 8032 C C . ILE B 1 141 ? 107.669 132.423 84.071 1.00 87.65 124 ILE B C 1
ATOM 8033 O O . ILE B 1 141 ? 106.920 131.493 83.749 1.00 88.12 124 ILE B O 1
ATOM 8049 N N . THR B 1 142 ? 108.959 132.256 84.340 1.00 89.62 125 THR B N 1
ATOM 8050 C CA . THR B 1 142 ? 109.606 130.956 84.359 1.00 91.33 125 THR B CA 1
ATOM 8051 C C . THR B 1 142 ? 110.304 130.759 85.698 1.00 86.87 125 THR B C 1
ATOM 8052 O O . THR B 1 142 ? 110.508 131.707 86.461 1.00 87.95 125 THR B O 1
ATOM 8063 N N . ALA B 1 143 ? 110.669 129.507 85.980 1.00 84.13 126 ALA B N 1
ATOM 8064 C CA . ALA B 1 143 ? 111.290 129.190 87.260 1.00 81.15 126 ALA B CA 1
ATOM 8065 C C . ALA B 1 143 ? 112.579 129.966 87.485 1.00 86.91 126 ALA B C 1
ATOM 8066 O O . ALA B 1 143 ? 112.974 130.165 88.639 1.00 92.58 126 ALA B O 1
ATOM 8073 N N . LYS B 1 144 ? 113.241 130.410 86.419 1.00 83.28 127 LYS B N 1
ATOM 8074 C CA . LYS B 1 144 ? 114.479 131.167 86.557 1.00 85.55 127 LYS B CA 1
ATOM 8075 C C . LYS B 1 144 ? 114.239 132.649 86.804 1.00 85.42 127 LYS B C 1
ATOM 8076 O O . LYS B 1 144 ? 114.991 133.269 87.563 1.00 85.24 127 LYS B O 1
ATOM 8095 N N . ASN B 1 145 ? 113.215 133.234 86.181 1.00 86.63 128 ASN B N 1
ATOM 8096 C CA . ASN B 1 145 ? 112.898 134.637 86.418 1.00 82.39 128 ASN B CA 1
ATOM 8097 C C . ASN B 1 145 ? 112.162 134.854 87.732 1.00 82.32 128 ASN B C 1
ATOM 8098 O O . ASN B 1 145 ? 112.184 135.970 88.262 1.00 81.68 128 ASN B O 1
ATOM 8109 N N . PHE B 1 146 ? 111.513 133.818 88.265 1.00 74.58 129 PHE B N 1
ATOM 8110 C CA . PHE B 1 146 ? 110.730 133.984 89.483 1.00 74.26 129 PHE B CA 1
ATOM 8111 C C . PHE B 1 146 ? 111.611 134.300 90.684 1.00 78.24 129 PHE B C 1
ATOM 8112 O O . PHE B 1 146 ? 111.123 134.843 91.681 1.00 83.49 129 PHE B O 1
ATOM 8129 N N . VAL B 1 147 ? 112.903 133.972 90.613 1.00 75.14 130 VAL B N 1
ATOM 8130 C CA . VAL B 1 147 ? 113.799 134.242 91.735 1.00 73.20 130 VAL B CA 1
ATOM 8131 C C . VAL B 1 147 ? 113.840 135.733 92.032 1.00 74.60 130 VAL B C 1
ATOM 8132 O O . VAL B 1 147 ? 113.856 136.151 93.197 1.00 80.03 130 VAL B O 1
ATOM 8145 N N . GLY B 1 148 ? 113.862 136.561 90.987 1.00 74.12 131 GLY B N 1
ATOM 8146 C CA . GLY B 1 148 ? 113.893 137.997 91.199 1.00 75.71 131 GLY B CA 1
ATOM 8147 C C . GLY B 1 148 ? 112.659 138.506 91.918 1.00 73.65 131 GLY B C 1
ATOM 8148 O O . GLY B 1 148 ? 112.750 139.379 92.785 1.00 78.42 131 GLY B O 1
ATOM 8152 N N . LEU B 1 149 ? 111.488 137.972 91.568 1.00 73.45 132 LEU B N 1
ATOM 8153 C CA . LEU B 1 149 ? 110.263 138.379 92.246 1.00 73.78 132 LEU B CA 1
ATOM 8154 C C . LEU B 1 149 ? 110.257 137.909 93.695 1.00 73.11 132 LEU B C 1
ATOM 8155 O O . LEU B 1 149 ? 109.787 138.625 94.586 1.00 82.87 132 LEU B O 1
ATOM 8171 N N . VAL B 1 150 ? 110.772 136.705 93.949 1.00 68.67 133 VAL B N 1
ATOM 8172 C CA . VAL B 1 150 ? 110.824 136.194 95.316 1.00 68.76 133 VAL B CA 1
ATOM 8173 C C . VAL B 1 150 ? 111.760 137.043 96.165 1.00 67.75 133 VAL B C 1
ATOM 8174 O O . VAL B 1 150 ? 111.493 137.296 97.345 1.00 69.84 133 VAL B O 1
ATOM 8187 N N . PHE B 1 151 ? 112.873 137.490 95.582 1.00 70.76 134 PHE B N 1
ATOM 8188 C CA . PHE B 1 151 ? 113.825 138.307 96.326 1.00 66.18 134 PHE B CA 1
ATOM 8189 C C . PHE B 1 151 ? 113.168 139.583 96.837 1.00 68.13 134 PHE B C 1
ATOM 8190 O O . PHE B 1 151 ? 113.261 139.915 98.023 1.00 74.35 134 PHE B O 1
ATOM 8207 N N . PHE B 1 152 ? 112.492 140.315 95.949 1.00 72.31 135 PHE B N 1
ATOM 8208 C CA . PHE B 1 152 ? 111.835 141.548 96.367 1.00 72.16 135 PHE B CA 1
ATOM 8209 C C . PHE B 1 152 ? 110.663 141.268 97.297 1.00 71.78 135 PHE B C 1
ATOM 8210 O O . PHE B 1 152 ? 110.410 142.043 98.225 1.00 75.81 135 PHE B O 1
ATOM 8227 N N . GLY B 1 153 ? 109.936 140.175 97.064 1.00 59.84 136 GLY B N 1
ATOM 8228 C CA . GLY B 1 153 ? 108.869 139.809 97.978 1.00 55.30 136 GLY B CA 1
ATOM 8229 C C . GLY B 1 153 ? 109.387 139.475 99.363 1.00 59.63 136 GLY B C 1
ATOM 8230 O O . GLY B 1 153 ? 108.786 139.858 100.370 1.00 65.64 136 GLY B O 1
ATOM 8234 N N . CYS B 1 154 ? 110.508 138.753 99.434 1.00 63.97 137 CYS B N 1
ATOM 8235 C CA . CYS B 1 154 ? 111.102 138.439 100.728 1.00 63.21 137 CYS B CA 1
ATOM 8236 C C . CYS B 1 154 ? 111.584 139.694 101.440 1.00 62.40 137 CYS B C 1
ATOM 8237 O O . CYS B 1 154 ? 111.418 139.818 102.659 1.00 70.20 137 CYS B O 1
ATOM 8245 N N . VAL B 1 155 ? 112.184 140.632 100.705 1.00 61.85 138 VAL B N 1
ATOM 8246 C CA . VAL B 1 155 ? 112.648 141.869 101.323 1.00 57.84 138 VAL B CA 1
ATOM 8247 C C . VAL B 1 155 ? 111.470 142.665 101.869 1.00 58.83 138 VAL B C 1
ATOM 8248 O O . VAL B 1 155 ? 111.534 143.212 102.976 1.00 73.23 138 VAL B O 1
ATOM 8261 N N . LEU B 1 156 ? 110.382 142.751 101.103 1.00 60.49 139 LEU B N 1
ATOM 8262 C CA . LEU B 1 156 ? 109.195 143.450 101.584 1.00 63.01 139 LEU B CA 1
ATOM 8263 C C . LEU B 1 156 ? 108.627 142.765 102.819 1.00 61.00 139 LEU B C 1
ATOM 8264 O O . LEU B 1 156 ? 108.227 143.427 103.783 1.00 66.74 139 LEU B O 1
ATOM 8280 N N . SER B 1 157 ? 108.581 141.432 102.807 1.00 58.48 140 SER B N 1
ATOM 8281 C CA . SER B 1 157 ? 108.139 140.702 103.989 1.00 54.34 140 SER B CA 1
ATOM 8282 C C . SER B 1 157 ? 109.067 140.968 105.166 1.00 59.94 140 SER B C 1
ATOM 8283 O O . SER B 1 157 ? 108.613 141.090 106.310 1.00 66.19 140 SER B O 1
ATOM 8291 N N . ALA B 1 158 ? 110.372 141.059 104.905 1.00 52.66 141 ALA B N 1
ATOM 8292 C CA . ALA B 1 158 ? 111.318 141.371 105.970 1.00 45.59 141 ALA B CA 1
ATOM 8293 C C . ALA B 1 158 ? 111.025 142.734 106.581 1.00 52.02 141 ALA B C 1
ATOM 8294 O O . ALA B 1 158 ? 111.090 142.898 107.804 1.00 65.18 141 ALA B O 1
ATOM 8301 N N . TYR B 1 159 ? 110.704 143.724 105.747 1.00 54.87 142 TYR B N 1
ATOM 8302 C CA . TYR B 1 159 ? 110.374 145.048 106.263 1.00 52.82 142 TYR B CA 1
ATOM 8303 C C . TYR B 1 159 ? 109.155 144.987 107.174 1.00 51.39 142 TYR B C 1
ATOM 8304 O O . TYR B 1 159 ? 109.140 145.587 108.254 1.00 63.31 142 TYR B O 1
ATOM 8322 N N . VAL B 1 160 ? 108.117 144.265 106.750 1.00 50.51 143 VAL B N 1
ATOM 8323 C CA . VAL B 1 160 ? 106.917 144.134 107.571 1.00 54.64 143 VAL B CA 1
ATOM 8324 C C . VAL B 1 160 ? 107.229 143.350 108.839 1.00 56.01 143 VAL B C 1
ATOM 8325 O O . VAL B 1 160 ? 106.818 143.727 109.942 1.00 62.70 143 VAL B O 1
ATOM 8338 N N . VAL B 1 161 ? 107.963 142.245 108.699 1.00 52.33 144 VAL B N 1
ATOM 8339 C CA . VAL B 1 161 ? 108.291 141.420 109.857 1.00 46.63 144 VAL B CA 1
ATOM 8340 C C . VAL B 1 161 ? 109.117 142.214 110.858 1.00 49.55 144 VAL B C 1
ATOM 8341 O O . VAL B 1 161 ? 108.924 142.100 112.074 1.00 60.06 144 VAL B O 1
ATOM 8354 N N . PHE B 1 162 ? 110.052 143.030 110.368 1.00 49.75 145 PHE B N 1
ATOM 8355 C CA . PHE B 1 162 ? 110.891 143.807 111.271 1.00 48.98 145 PHE B CA 1
ATOM 8356 C C . PHE B 1 162 ? 110.122 144.959 111.903 1.00 52.23 145 PHE B C 1
ATOM 8357 O O . PHE B 1 162 ? 110.437 145.365 113.027 1.00 66.93 145 PHE B O 1
ATOM 8374 N N . ILE B 1 163 ? 109.123 145.502 111.207 1.00 54.96 146 ILE B N 1
ATOM 8375 C CA . ILE B 1 163 ? 108.274 146.522 111.815 1.00 56.96 146 ILE B CA 1
ATOM 8376 C C . ILE B 1 163 ? 107.509 145.933 112.992 1.00 56.86 146 ILE B C 1
ATOM 8377 O O . ILE B 1 163 ? 107.426 146.537 114.067 1.00 65.24 146 ILE B O 1
ATOM 8393 N N . ARG B 1 164 ? 106.936 144.743 112.805 1.00 55.47 147 ARG B N 1
ATOM 8394 C CA . ARG B 1 164 ? 106.269 144.067 113.911 1.00 57.97 147 ARG B CA 1
ATOM 8395 C C . ARG B 1 164 ? 107.260 143.718 115.011 1.00 59.34 147 ARG B C 1
ATOM 8396 O O . ARG B 1 164 ? 106.954 143.853 116.201 1.00 65.58 147 ARG B O 1
ATOM 8417 N N . LEU B 1 165 ? 108.456 143.264 114.632 1.00 60.73 148 LEU B N 1
ATOM 8418 C CA . LEU B 1 165 ? 109.487 142.987 115.624 1.00 49.50 148 LEU B CA 1
ATOM 8419 C C . LEU B 1 165 ? 109.911 144.264 116.337 1.00 47.87 148 LEU B C 1
ATOM 8420 O O . LEU B 1 165 ? 110.223 144.242 117.533 1.00 63.03 148 LEU B O 1
ATOM 8436 N N . ALA B 1 166 ? 109.930 145.389 115.618 1.00 53.57 149 ALA B N 1
ATOM 8437 C CA . ALA B 1 166 ? 110.204 146.669 116.259 1.00 46.30 149 ALA B CA 1
ATOM 8438 C C . ALA B 1 166 ? 109.153 146.981 117.314 1.00 51.71 149 ALA B C 1
ATOM 8439 O O . ALA B 1 166 ? 109.471 147.511 118.384 1.00 58.53 149 ALA B O 1
ATOM 8446 N N . LYS B 1 167 ? 107.891 146.662 117.026 1.00 60.20 150 LYS B N 1
ATOM 8447 C CA . LYS B 1 167 ? 106.826 146.906 117.990 1.00 58.65 150 LYS B CA 1
ATOM 8448 C C . LYS B 1 167 ? 107.055 146.130 119.280 1.00 62.44 150 LYS B C 1
ATOM 8449 O O . LYS B 1 167 ? 106.805 146.653 120.371 1.00 68.21 150 LYS B O 1
ATOM 8468 N N . LYS B 1 168 ? 107.529 144.889 119.177 1.00 58.33 151 LYS B N 1
ATOM 8469 C CA . LYS B 1 168 ? 107.748 144.037 120.336 1.00 47.07 151 LYS B CA 1
ATOM 8470 C C . LYS B 1 168 ? 109.122 144.212 120.970 1.00 47.40 151 LYS B C 1
ATOM 8471 O O . LYS B 1 168 ? 109.335 143.721 122.082 1.00 63.21 151 LYS B O 1
ATOM 8490 N N . TRP B 1 169 ? 110.053 144.889 120.304 1.00 49.78 152 TRP B N 1
ATOM 8491 C CA . TRP B 1 169 ? 111.422 144.955 120.800 1.00 45.48 152 TRP B CA 1
ATOM 8492 C C . TRP B 1 169 ? 111.513 145.659 122.150 1.00 52.68 152 TRP B C 1
ATOM 8493 O O . TRP B 1 169 ? 112.211 145.168 123.046 1.00 59.72 152 TRP B O 1
ATOM 8514 N N . PRO B 1 170 ? 110.851 146.805 122.344 1.00 59.54 153 PRO B N 1
ATOM 8515 C CA . PRO B 1 170 ? 110.984 147.495 123.638 1.00 54.11 153 PRO B CA 1
ATOM 8516 C C . PRO B 1 170 ? 110.647 146.604 124.821 1.00 57.05 153 PRO B C 1
ATOM 8517 O O . PRO B 1 170 ? 111.318 146.670 125.857 1.00 60.77 153 PRO B O 1
ATOM 8528 N N . ALA B 1 171 ? 109.621 145.762 124.692 1.00 56.64 154 ALA B N 1
ATOM 8529 C CA . ALA B 1 171 ? 109.325 144.801 125.747 1.00 52.57 154 ALA B CA 1
ATOM 8530 C C . ALA B 1 171 ? 110.420 143.748 125.851 1.00 52.95 154 ALA B C 1
ATOM 8531 O O . ALA B 1 171 ? 110.814 143.360 126.956 1.00 53.05 154 ALA B O 1
ATOM 8538 N N . VAL B 1 172 ? 110.923 143.274 124.710 1.00 59.21 155 VAL B N 1
ATOM 8539 C CA . VAL B 1 172 ? 111.936 142.221 124.719 1.00 53.19 155 VAL B CA 1
ATOM 8540 C C . VAL B 1 172 ? 113.221 142.724 125.363 1.00 54.73 155 VAL B C 1
ATOM 8541 O O . VAL B 1 172 ? 113.822 142.048 126.205 1.00 63.51 155 VAL B O 1
ATOM 8554 N N . VAL B 1 173 ? 113.665 143.920 124.973 1.00 56.40 156 VAL B N 1
ATOM 8555 C CA . VAL B 1 173 ? 114.929 144.434 125.488 1.00 52.94 156 VAL B CA 1
ATOM 8556 C C . VAL B 1 173 ? 114.820 144.749 126.973 1.00 51.86 156 VAL B C 1
ATOM 8557 O O . VAL B 1 173 ? 115.818 144.690 127.701 1.00 58.39 156 VAL B O 1
ATOM 8570 N N . ARG B 1 174 ? 113.623 145.093 127.451 1.00 57.73 157 ARG B N 1
ATOM 8571 C CA . ARG B 1 174 ? 113.455 145.395 128.868 1.00 61.94 157 ARG B CA 1
ATOM 8572 C C . ARG B 1 174 ? 113.544 144.130 129.714 1.00 59.27 157 ARG B C 1
ATOM 8573 O O . ARG B 1 174 ? 114.217 144.112 130.750 1.00 63.94 157 ARG B O 1
ATOM 8594 N N . ILE B 1 175 ? 112.870 143.059 129.290 1.00 53.39 158 ILE B N 1
ATOM 8595 C CA . ILE B 1 175 ? 112.966 141.799 130.021 1.00 45.20 158 ILE B CA 1
ATOM 8596 C C . ILE B 1 175 ? 114.363 141.211 129.879 1.00 49.61 158 ILE B C 1
ATOM 8597 O O . ILE B 1 175 ? 114.899 140.615 130.820 1.00 58.92 158 ILE B O 1
ATOM 8613 N N . TRP B 1 176 ? 114.970 141.360 128.701 1.00 51.19 159 TRP B N 1
ATOM 8614 C CA . TRP B 1 176 ? 116.320 140.850 128.495 1.00 41.21 159 TRP B CA 1
ATOM 8615 C C . TRP B 1 176 ? 117.306 141.516 129.443 1.00 46.22 159 TRP B C 1
ATOM 8616 O O . TRP B 1 176 ? 118.168 140.849 130.025 1.00 62.43 159 TRP B O 1
ATOM 8637 N N . THR B 1 177 ? 117.195 142.834 129.614 1.00 56.51 160 THR B N 1
ATOM 8638 C CA . THR B 1 177 ? 118.148 143.549 130.455 1.00 54.25 160 THR B CA 1
ATOM 8639 C C . THR B 1 177 ? 118.021 143.130 131.913 1.00 56.28 160 THR B C 1
ATOM 8640 O O . THR B 1 177 ? 119.017 142.778 132.554 1.00 63.51 160 THR B O 1
ATOM 8651 N N . ARG B 1 178 ? 116.802 143.150 132.457 1.00 55.90 161 ARG B N 1
ATOM 8652 C CA . ARG B 1 178 ? 116.627 142.788 133.858 1.00 62.28 161 ARG B CA 1
ATOM 8653 C C . ARG B 1 178 ? 116.895 141.310 134.103 1.00 66.16 161 ARG B C 1
ATOM 8654 O O . ARG B 1 178 ? 117.221 140.930 135.232 1.00 67.92 161 ARG B O 1
ATOM 8675 N N . THR B 1 179 ? 116.766 140.472 133.077 1.00 56.02 162 THR B N 1
ATOM 8676 C CA . THR B 1 179 ? 117.053 139.051 133.213 1.00 47.75 162 THR B CA 1
ATOM 8677 C C . THR B 1 179 ? 118.544 138.758 133.246 1.00 52.96 162 THR B C 1
ATOM 8678 O O . THR B 1 179 ? 118.965 137.806 133.914 1.00 64.17 162 THR B O 1
ATOM 8689 N N . GLU B 1 180 ? 119.352 139.546 132.543 1.00 57.11 163 GLU B N 1
ATOM 8690 C CA . GLU B 1 180 ? 120.782 139.293 132.433 1.00 56.17 163 GLU B CA 1
ATOM 8691 C C . GLU B 1 180 ? 121.613 140.065 133.451 1.00 58.30 163 GLU B C 1
ATOM 8692 O O . GLU B 1 180 ? 122.838 139.911 133.466 1.00 68.70 163 GLU B O 1
ATOM 8704 N N . ILE B 1 181 ? 120.992 140.883 134.294 1.00 64.21 164 ILE B N 1
ATOM 8705 C CA . ILE B 1 181 ? 121.717 141.632 135.319 1.00 65.16 164 ILE B CA 1
ATOM 8706 C C . ILE B 1 181 ? 122.404 140.668 136.281 1.00 69.00 164 ILE B C 1
ATOM 8707 O O . ILE B 1 181 ? 123.571 140.889 136.636 1.00 72.23 164 ILE B O 1
ATOM 8723 N N . PRO B 1 182 ? 121.740 139.604 136.739 1.00 67.27 165 PRO B N 1
ATOM 8724 C CA . PRO B 1 182 ? 122.415 138.673 137.658 1.00 59.72 165 PRO B CA 1
ATOM 8725 C C . PRO B 1 182 ? 123.700 138.091 137.101 1.00 63.18 165 PRO B C 1
ATOM 8726 O O . PRO B 1 182 ? 124.624 137.802 137.872 1.00 66.71 165 PRO B O 1
ATOM 8737 N N . PHE B 1 183 ? 123.789 137.902 135.787 1.00 57.91 166 PHE B N 1
ATOM 8738 C CA . PHE B 1 183 ? 124.970 137.309 135.176 1.00 52.34 166 PHE B CA 1
ATOM 8739 C C . PHE B 1 183 ? 126.118 138.295 135.020 1.00 54.56 166 PHE B C 1
ATOM 8740 O O . PHE B 1 183 ? 127.220 137.881 134.647 1.00 62.73 166 PHE B O 1
ATOM 8757 N N . THR B 1 184 ? 125.895 139.577 135.296 1.00 63.54 167 THR B N 1
ATOM 8758 C CA . THR B 1 184 ? 126.948 140.581 135.238 1.00 67.78 167 THR B CA 1
ATOM 8759 C C . THR B 1 184 ? 127.722 140.697 136.544 1.00 70.23 167 THR B C 1
ATOM 8760 O O . THR B 1 184 ? 128.647 141.510 136.630 1.00 77.14 167 THR B O 1
ATOM 8771 N N . LYS B 1 185 ? 127.369 139.911 137.551 1.00 66.35 168 LYS B N 1
ATOM 8772 C CA . LYS B 1 185 ? 127.990 139.934 138.864 1.00 66.98 168 LYS B CA 1
ATOM 8773 C C . LYS B 1 185 ? 128.341 138.514 139.271 1.00 71.75 168 LYS B C 1
ATOM 8774 O O . LYS B 1 185 ? 127.787 137.551 138.730 1.00 76.38 168 LYS B O 1
ATOM 8793 N N . PRO B 1 186 ? 129.264 138.345 140.215 1.00 74.73 169 PRO B N 1
ATOM 8794 C CA . PRO B 1 186 ? 129.653 136.994 140.636 1.00 68.32 169 PRO B CA 1
ATOM 8795 C C . PRO B 1 186 ? 128.449 136.208 141.119 1.00 69.29 169 PRO B C 1
ATOM 8796 O O . PRO B 1 186 ? 127.429 136.795 141.510 1.00 67.13 169 PRO B O 1
ATOM 8807 N N . PRO B 1 187 ? 128.523 134.872 141.108 1.00 66.15 170 PRO B N 1
ATOM 8808 C CA . PRO B 1 187 ? 129.682 134.031 140.783 1.00 59.81 170 PRO B CA 1
ATOM 8809 C C . PRO B 1 187 ? 129.890 133.842 139.285 1.00 63.55 170 PRO B C 1
ATOM 8810 O O . PRO B 1 187 ? 130.671 132.991 138.868 1.00 67.63 170 PRO B O 1
ATOM 8821 N N . TYR B 1 188 ? 129.204 134.617 138.451 1.00 58.67 171 TYR B N 1
ATOM 8822 C CA . TYR B 1 188 ? 129.362 134.527 137.007 1.00 58.50 171 TYR B CA 1
ATOM 8823 C C . TYR B 1 188 ? 130.523 135.400 136.554 1.00 59.64 171 TYR B C 1
ATOM 8824 O O . TYR B 1 188 ? 130.680 136.534 137.013 1.00 65.77 171 TYR B O 1
ATOM 8842 N N . GLU B 1 189 ? 131.335 134.862 135.650 1.00 61.46 172 GLU B N 1
ATOM 8843 C CA . GLU B 1 189 ? 132.515 135.547 135.147 1.00 67.13 172 GLU B CA 1
ATOM 8844 C C . GLU B 1 189 ? 132.388 135.761 133.646 1.00 71.49 172 GLU B C 1
ATOM 8845 O O . GLU B 1 189 ? 131.822 134.932 132.928 1.00 69.48 172 GLU B O 1
ATOM 8857 N N . ILE B 1 190 ? 132.923 136.881 133.180 1.00 68.19 173 ILE B N 1
ATOM 8858 C CA . ILE B 1 190 ? 132.900 137.197 131.751 1.00 60.40 173 ILE B CA 1
ATOM 8859 C C . ILE B 1 190 ? 133.837 136.235 131.023 1.00 59.26 173 ILE B C 1
ATOM 8860 O O . ILE B 1 190 ? 134.985 136.061 131.457 1.00 62.15 173 ILE B O 1
ATOM 8876 N N . PRO B 1 191 ? 133.400 135.596 129.928 1.00 57.15 174 PRO B N 1
ATOM 8877 C CA . PRO B 1 191 ? 134.287 134.651 129.235 1.00 56.01 174 PRO B CA 1
ATOM 8878 C C . PRO B 1 191 ? 135.484 135.327 128.585 1.00 62.10 174 PRO B C 1
ATOM 8879 O O . PRO B 1 191 ? 135.657 136.544 128.696 1.00 64.68 174 PRO B O 1
ATOM 8890 N N . LYS B 1 192 ? 136.320 134.538 127.903 1.00 72.02 175 LYS B N 1
ATOM 8891 C CA . LYS B 1 192 ? 137.463 135.096 127.188 1.00 70.72 175 LYS B CA 1
ATOM 8892 C C . LYS B 1 192 ? 137.024 136.140 126.169 1.00 73.29 175 LYS B C 1
ATOM 8893 O O . LYS B 1 192 ? 137.653 137.196 126.030 1.00 76.74 175 LYS B O 1
ATOM 8912 N N . ARG B 1 193 ? 135.952 135.856 125.438 1.00 70.26 176 ARG B N 1
ATOM 8913 C CA . ARG B 1 193 ? 135.400 136.765 124.439 1.00 61.81 176 ARG B CA 1
ATOM 8914 C C . ARG B 1 193 ? 134.041 137.245 124.939 1.00 61.12 176 ARG B C 1
ATOM 8915 O O . ARG B 1 193 ? 133.082 136.467 124.987 1.00 68.30 176 ARG B O 1
ATOM 8936 N N . ASN B 1 194 ? 133.958 138.521 125.312 1.00 54.43 177 ASN B N 1
ATOM 8937 C CA . ASN B 1 194 ? 132.730 139.058 125.879 1.00 60.24 177 ASN B CA 1
ATOM 8938 C C . ASN B 1 194 ? 131.648 139.149 124.805 1.00 60.52 177 ASN B C 1
ATOM 8939 O O . ASN B 1 194 ? 131.886 138.914 123.618 1.00 63.56 177 ASN B O 1
ATOM 8950 N N . LEU B 1 195 ? 130.434 139.501 125.232 1.00 58.62 178 LEU B N 1
ATOM 8951 C CA . LEU B 1 195 ? 129.298 139.500 124.316 1.00 51.20 178 LEU B CA 1
ATOM 8952 C C . LEU B 1 195 ? 129.497 140.496 123.181 1.00 56.84 178 LEU B C 1
ATOM 8953 O O . LEU B 1 195 ? 129.158 140.205 122.029 1.00 65.55 178 LEU B O 1
ATOM 8969 N N . SER B 1 196 ? 130.040 141.676 123.483 1.00 62.82 179 SER B N 1
ATOM 8970 C CA . SER B 1 196 ? 130.250 142.672 122.437 1.00 57.34 179 SER B CA 1
ATOM 8971 C C . SER B 1 196 ? 131.193 142.149 121.362 1.00 57.10 179 SER B C 1
ATOM 8972 O O . SER B 1 196 ? 130.944 142.332 120.165 1.00 56.61 179 SER B O 1
ATOM 8980 N N . ARG B 1 197 ? 132.282 141.494 121.768 1.00 57.82 180 ARG B N 1
ATOM 8981 C CA . ARG B 1 197 ? 133.225 140.960 120.791 1.00 53.90 180 ARG B CA 1
ATOM 8982 C C . ARG B 1 197 ? 132.597 139.845 119.965 1.00 57.21 180 ARG B C 1
ATOM 8983 O O . ARG B 1 197 ? 132.827 139.759 118.754 1.00 66.58 180 ARG B O 1
ATOM 9004 N N . ARG B 1 198 ? 131.803 138.980 120.599 1.00 56.89 181 ARG B N 1
ATOM 9005 C CA . ARG B 1 198 ? 131.167 137.890 119.866 1.00 51.39 181 ARG B CA 1
ATOM 9006 C C . ARG B 1 198 ? 130.219 138.427 118.802 1.00 55.00 181 ARG B C 1
ATOM 9007 O O . ARG B 1 198 ? 130.186 137.926 117.673 1.00 58.00 181 ARG B O 1
ATOM 9028 N N . VAL B 1 199 ? 129.435 139.449 119.147 1.00 57.09 182 VAL B N 1
ATOM 9029 C CA . VAL B 1 199 ? 128.490 140.014 118.189 1.00 49.08 182 VAL B CA 1
ATOM 9030 C C . VAL B 1 199 ? 129.233 140.738 117.074 1.00 55.26 182 VAL B C 1
ATOM 9031 O O . VAL B 1 199 ? 128.843 140.669 115.902 1.00 65.01 182 VAL B O 1
ATOM 9044 N N . GLN B 1 200 ? 130.311 141.445 117.417 1.00 62.55 183 GLN B N 1
ATOM 9045 C CA . GLN B 1 200 ? 131.055 142.195 116.409 1.00 50.88 183 GLN B CA 1
ATOM 9046 C C . GLN B 1 200 ? 131.648 141.266 115.358 1.00 52.62 183 GLN B C 1
ATOM 9047 O O . GLN B 1 200 ? 131.559 141.535 114.155 1.00 64.29 183 GLN B O 1
ATOM 9061 N N . LEU B 1 201 ? 132.258 140.163 115.793 1.00 55.24 184 LEU B N 1
ATOM 9062 C CA . LEU B 1 201 ? 132.895 139.255 114.845 1.00 54.98 184 LEU B CA 1
ATOM 9063 C C . LEU B 1 201 ? 131.871 138.661 113.887 1.00 57.50 184 LEU B C 1
ATOM 9064 O O . LEU B 1 201 ? 132.112 138.573 112.678 1.00 63.44 184 LEU B O 1
ATOM 9080 N N . ALA B 1 202 ? 130.718 138.244 114.411 1.00 55.02 185 ALA B N 1
ATOM 9081 C CA . ALA B 1 202 ? 129.668 137.713 113.550 1.00 49.35 185 ALA B CA 1
ATOM 9082 C C . ALA B 1 202 ? 129.126 138.793 112.622 1.00 52.40 185 ALA B C 1
ATOM 9083 O O . ALA B 1 202 ? 128.925 138.558 111.426 1.00 62.30 185 ALA B O 1
ATOM 9090 N N . ALA B 1 203 ? 128.886 139.990 113.160 1.00 55.15 186 ALA B N 1
ATOM 9091 C CA . ALA B 1 203 ? 128.314 141.059 112.349 1.00 52.96 186 ALA B CA 1
ATOM 9092 C C . ALA B 1 203 ? 129.278 141.512 111.262 1.00 57.79 186 ALA B C 1
ATOM 9093 O O . ALA B 1 203 ? 128.879 141.684 110.105 1.00 66.81 186 ALA B O 1
ATOM 9100 N N . LEU B 1 204 ? 130.550 141.712 111.610 1.00 61.04 187 LEU B N 1
ATOM 9101 C CA . LEU B 1 204 ? 131.521 142.150 110.614 1.00 53.24 187 LEU B CA 1
ATOM 9102 C C . LEU B 1 204 ? 131.750 141.073 109.562 1.00 54.24 187 LEU B C 1
ATOM 9103 O O . LEU B 1 204 ? 131.917 141.379 108.376 1.00 65.96 187 LEU B O 1
ATOM 9119 N N . ALA B 1 205 ? 131.765 139.805 109.976 1.00 53.99 188 ALA B N 1
ATOM 9120 C CA . ALA B 1 205 ? 131.937 138.719 109.017 1.00 55.82 188 ALA B CA 1
ATOM 9121 C C . ALA B 1 205 ? 130.781 138.678 108.025 1.00 56.30 188 ALA B C 1
ATOM 9122 O O . ALA B 1 205 ? 130.990 138.525 106.816 1.00 59.20 188 ALA B O 1
ATOM 9129 N N . ILE B 1 206 ? 129.549 138.812 108.520 1.00 58.69 189 ILE B N 1
ATOM 9130 C CA . ILE B 1 206 ? 128.389 138.783 107.634 1.00 52.02 189 ILE B CA 1
ATOM 9131 C C . ILE B 1 206 ? 128.341 140.040 106.778 1.00 53.84 189 ILE B C 1
ATOM 9132 O O . ILE B 1 206 ? 128.093 139.976 105.568 1.00 62.96 189 ILE B O 1
ATOM 9148 N N . ILE B 1 207 ? 128.572 141.203 107.388 1.00 55.84 190 ILE B N 1
ATOM 9149 C CA . ILE B 1 207 ? 128.582 142.445 106.624 1.00 51.85 190 ILE B CA 1
ATOM 9150 C C . ILE B 1 207 ? 129.714 142.433 105.605 1.00 57.61 190 ILE B C 1
ATOM 9151 O O . ILE B 1 207 ? 129.530 142.827 104.448 1.00 64.83 190 ILE B O 1
ATOM 9167 N N . GLY B 1 208 ? 130.901 141.986 106.016 1.00 61.14 191 GLY B N 1
ATOM 9168 C CA . GLY B 1 208 ? 132.016 141.929 105.086 1.00 58.79 191 GLY B CA 1
ATOM 9169 C C . GLY B 1 208 ? 131.773 140.966 103.941 1.00 56.74 191 GLY B C 1
ATOM 9170 O O . GLY B 1 208 ? 132.059 141.280 102.783 1.00 65.19 191 GLY B O 1
ATOM 9174 N N . LEU B 1 209 ? 131.243 139.779 104.245 1.00 58.14 192 LEU B N 1
ATOM 9175 C CA . LEU B 1 209 ? 130.957 138.812 103.192 1.00 54.13 192 LEU B CA 1
ATOM 9176 C C . LEU B 1 209 ? 129.820 139.289 102.299 1.00 53.86 192 LEU B C 1
ATOM 9177 O O . LEU B 1 209 ? 129.849 139.079 101.081 1.00 64.56 192 LEU B O 1
ATOM 9193 N N . SER B 1 210 ? 128.806 139.930 102.884 1.00 61.92 193 SER B N 1
ATOM 9194 C CA . SER B 1 210 ? 127.700 140.443 102.083 1.00 55.90 193 SER B CA 1
ATOM 9195 C C . SER B 1 210 ? 128.174 141.519 101.116 1.00 63.92 193 SER B C 1
ATOM 9196 O O . SER B 1 210 ? 127.739 141.556 99.960 1.00 70.64 193 SER B O 1
ATOM 9204 N N . LEU B 1 211 ? 129.060 142.407 101.571 1.00 66.50 194 LEU B N 1
ATOM 9205 C CA . LEU B 1 211 ? 129.598 143.430 100.680 1.00 63.56 194 LEU B CA 1
ATOM 9206 C C . LEU B 1 211 ? 130.375 142.800 99.533 1.00 66.96 194 LEU B C 1
ATOM 9207 O O . LEU B 1 211 ? 130.242 143.219 98.378 1.00 71.33 194 LEU B O 1
ATOM 9223 N N . GLY B 1 212 ? 131.194 141.791 99.833 1.00 64.53 195 GLY B N 1
ATOM 9224 C CA . GLY B 1 212 ? 131.904 141.093 98.774 1.00 63.66 195 GLY B CA 1
ATOM 9225 C C . GLY B 1 212 ? 130.962 140.385 97.820 1.00 64.21 195 GLY B C 1
ATOM 9226 O O . GLY B 1 212 ? 131.194 140.361 96.609 1.00 70.73 195 GLY B O 1
ATOM 9230 N N . GLU B 1 213 ? 129.888 139.798 98.352 1.00 74.39 196 GLU B N 1
ATOM 9231 C CA . GLU B 1 213 ? 128.917 139.125 97.497 1.00 65.71 196 GLU B CA 1
ATOM 9232 C C . GLU B 1 213 ? 128.263 140.106 96.534 1.00 68.45 196 GLU B C 1
ATOM 9233 O O . GLU B 1 213 ? 128.067 139.792 95.355 1.00 78.16 196 GLU B O 1
ATOM 9245 N N . HIS B 1 214 ? 127.914 141.299 97.018 1.00 66.19 197 HIS B N 1
ATOM 9246 C CA . HIS B 1 214 ? 127.328 142.305 96.140 1.00 67.80 197 HIS B CA 1
ATOM 9247 C C . HIS B 1 214 ? 128.380 142.919 95.225 1.00 71.15 197 HIS B C 1
ATOM 9248 O O . HIS B 1 214 ? 128.097 143.220 94.060 1.00 75.04 197 HIS B O 1
ATOM 9262 N N . ALA B 1 215 ? 129.597 143.117 95.735 1.00 69.12 198 ALA B N 1
ATOM 9263 C CA . ALA B 1 215 ? 130.665 143.647 94.895 1.00 64.31 198 ALA B CA 1
ATOM 9264 C C . ALA B 1 215 ? 130.960 142.708 93.733 1.00 69.27 198 ALA B C 1
ATOM 9265 O O . ALA B 1 215 ? 131.149 143.154 92.596 1.00 73.30 198 ALA B O 1
ATOM 9272 N N . LEU B 1 216 ? 131.002 141.402 94.000 1.00 72.69 199 LEU B N 1
ATOM 9273 C CA . LEU B 1 216 ? 131.192 140.436 92.924 1.00 64.53 199 LEU B CA 1
ATOM 9274 C C . LEU B 1 216 ? 130.017 140.458 91.956 1.00 68.35 199 LEU B C 1
ATOM 9275 O O . LEU B 1 216 ? 130.199 140.307 90.743 1.00 78.61 199 LEU B O 1
ATOM 9291 N N . TYR B 1 217 ? 128.801 140.642 92.473 1.00 74.49 200 TYR B N 1
ATOM 9292 C CA . TYR B 1 217 ? 127.631 140.697 91.603 1.00 70.45 200 TYR B CA 1
ATOM 9293 C C . TYR B 1 217 ? 127.736 141.854 90.620 1.00 74.86 200 TYR B C 1
ATOM 9294 O O . TYR B 1 217 ? 127.438 141.704 89.430 1.00 82.75 200 TYR B O 1
ATOM 9312 N N . GLN B 1 218 ? 128.155 143.025 91.103 1.00 77.00 201 GLN B N 1
ATOM 9313 C CA . GLN B 1 218 ? 128.264 144.186 90.226 1.00 76.80 201 GLN B CA 1
ATOM 9314 C C . GLN B 1 218 ? 129.410 144.022 89.239 1.00 78.90 201 GLN B C 1
ATOM 9315 O O . GLN B 1 218 ? 129.276 144.371 88.060 1.00 83.80 201 GLN B O 1
ATOM 9329 N N . VAL B 1 219 ? 130.546 143.496 89.699 1.00 77.23 202 VAL B N 1
ATOM 9330 C CA . VAL B 1 219 ? 131.671 143.258 88.798 1.00 75.10 202 VAL B CA 1
ATOM 9331 C C . VAL B 1 219 ? 131.288 142.230 87.743 1.00 78.39 202 VAL B C 1
ATOM 9332 O O . VAL B 1 219 ? 131.577 142.396 86.552 1.00 85.91 202 VAL B O 1
ATOM 9345 N N . SER B 1 220 ? 130.629 141.149 88.165 1.00 75.08 203 SER B N 1
ATOM 9346 C CA . SER B 1 220 ? 130.208 140.122 87.219 1.00 73.01 203 SER B CA 1
ATOM 9347 C C . SER B 1 220 ? 129.232 140.689 86.196 1.00 74.51 203 SER B C 1
ATOM 9348 O O . SER B 1 220 ? 129.338 140.409 84.996 1.00 88.11 203 SER B O 1
ATOM 9356 N N . ALA B 1 221 ? 128.269 141.490 86.653 1.00 74.48 204 ALA B N 1
ATOM 9357 C CA . ALA B 1 221 ? 127.295 142.069 85.735 1.00 77.18 204 ALA B CA 1
ATOM 9358 C C . ALA B 1 221 ? 127.943 143.092 84.811 1.00 82.90 204 ALA B C 1
ATOM 9359 O O . ALA B 1 221 ? 127.638 143.136 83.614 1.00 88.91 204 ALA B O 1
ATOM 9366 N N . ILE B 1 222 ? 128.835 143.926 85.346 1.00 84.22 205 ILE B N 1
ATOM 9367 C CA . ILE B 1 222 ? 129.461 144.961 84.530 1.00 83.87 205 ILE B CA 1
ATOM 9368 C C . ILE B 1 222 ? 130.387 144.339 83.493 1.00 86.84 205 ILE B C 1
ATOM 9369 O O . ILE B 1 222 ? 130.355 144.707 82.313 1.00 92.80 205 ILE B O 1
ATOM 9385 N N . LEU B 1 223 ? 131.226 143.389 83.910 1.00 84.18 206 LEU B N 1
ATOM 9386 C CA . LEU B 1 223 ? 132.148 142.758 82.972 1.00 78.83 206 LEU B CA 1
ATOM 9387 C C . LEU B 1 223 ? 131.391 142.013 81.881 1.00 83.05 206 LEU B C 1
ATOM 9388 O O . LEU B 1 223 ? 131.757 142.079 80.702 1.00 96.83 206 LEU B O 1
ATOM 9404 N N . SER B 1 224 ? 130.329 141.297 82.253 1.00 82.97 207 SER B N 1
ATOM 9405 C CA . SER B 1 224 ? 129.535 140.584 81.260 1.00 86.60 207 SER B CA 1
ATOM 9406 C C . SER B 1 224 ? 128.928 141.555 80.255 1.00 87.13 207 SER B C 1
ATOM 9407 O O . SER B 1 224 ? 128.893 141.284 79.050 1.00 95.36 207 SER B O 1
ATOM 9415 N N . TYR B 1 225 ? 128.440 142.695 80.739 1.00 90.82 208 TYR B N 1
ATOM 9416 C CA . TYR B 1 225 ? 127.861 143.708 79.867 1.00 90.63 208 TYR B CA 1
ATOM 9417 C C . TYR B 1 225 ? 128.907 144.274 78.913 1.00 89.84 208 TYR B C 1
ATOM 9418 O O . TYR B 1 225 ? 128.695 144.297 77.697 1.00 95.77 208 TYR B O 1
ATOM 9436 N N . THR B 1 226 ? 130.040 144.729 79.453 1.00 91.65 209 THR B N 1
ATOM 9437 C CA . THR B 1 226 ? 131.064 145.337 78.609 1.00 95.94 209 THR B CA 1
ATOM 9438 C C . THR B 1 226 ? 131.679 144.317 77.660 1.00 98.26 209 THR B C 1
ATOM 9439 O O . THR B 1 226 ? 131.900 144.610 76.479 1.00 103.19 209 THR B O 1
ATOM 9450 N N . ARG B 1 227 ? 131.967 143.114 78.158 1.00 96.52 210 ARG B N 1
ATOM 9451 C CA . ARG B 1 227 ? 132.596 142.103 77.314 1.00 95.17 210 ARG B CA 1
ATOM 9452 C C . ARG B 1 227 ? 131.687 141.705 76.159 1.00 96.69 210 ARG B C 1
ATOM 9453 O O . ARG B 1 227 ? 132.158 141.494 75.036 1.00 104.50 210 ARG B O 1
ATOM 9474 N N . ARG B 1 228 ? 130.382 141.600 76.409 1.00 102.30 211 ARG B N 1
ATOM 9475 C CA . ARG B 1 228 ? 129.457 141.256 75.335 1.00 104.33 211 ARG B CA 1
ATOM 9476 C C . ARG B 1 228 ? 129.506 142.297 74.225 1.00 106.76 211 ARG B C 1
ATOM 9477 O O . ARG B 1 228 ? 129.502 141.957 73.037 1.00 110.87 211 ARG B O 1
ATOM 9498 N N . ILE B 1 229 ? 129.549 143.578 74.595 1.00 107.19 212 ILE B N 1
ATOM 9499 C CA . ILE B 1 229 ? 129.596 144.638 73.593 1.00 108.56 212 ILE B CA 1
ATOM 9500 C C . ILE B 1 229 ? 130.951 144.659 72.894 1.00 108.80 212 ILE B C 1
ATOM 9501 O O . ILE B 1 229 ? 131.028 144.774 71.665 1.00 110.68 212 ILE B O 1
ATOM 9517 N N . GLN B 1 230 ? 132.039 144.549 73.660 1.00 112.28 213 GLN B N 1
ATOM 9518 C CA . GLN B 1 230 ? 133.370 144.739 73.089 1.00 113.05 213 GLN B CA 1
ATOM 9519 C C . GLN B 1 230 ? 133.719 143.638 72.095 1.00 114.48 213 GLN B C 1
ATOM 9520 O O . GLN B 1 230 ? 134.142 143.919 70.967 1.00 115.31 213 GLN B O 1
ATOM 9534 N N . MET B 1 231 ? 133.549 142.377 72.490 1.00 115.79 214 MET B N 1
ATOM 9535 C CA . MET B 1 231 ? 133.918 141.243 71.650 1.00 117.75 214 MET B CA 1
ATOM 9536 C C . MET B 1 231 ? 132.789 140.797 70.734 1.00 118.39 214 MET B C 1
ATOM 9537 O O . MET B 1 231 ? 132.746 139.623 70.347 1.00 117.89 214 MET B O 1
ATOM 9551 N N . CYS B 1 232 ? 131.876 141.701 70.379 1.00 126.68 215 CYS B N 1
ATOM 9552 C CA . CYS B 1 232 ? 130.693 141.301 69.628 1.00 127.36 215 CYS B CA 1
ATOM 9553 C C . CYS B 1 232 ? 130.970 141.199 68.132 1.00 130.13 215 CYS B C 1
ATOM 9554 O O . CYS B 1 232 ? 130.441 140.304 67.464 1.00 129.78 215 CYS B O 1
ATOM 9562 N N . ALA B 1 233 ? 131.790 142.098 67.584 1.00 132.35 216 ALA B N 1
ATOM 9563 C CA . ALA B 1 233 ? 131.934 142.250 66.136 1.00 131.58 216 ALA B CA 1
ATOM 9564 C C . ALA B 1 233 ? 130.583 142.485 65.471 1.00 131.27 216 ALA B C 1
ATOM 9565 O O . ALA B 1 233 ? 130.397 142.179 64.289 1.00 130.81 216 ALA B O 1
ATOM 9572 N N . ASN B 1 234 ? 129.647 143.030 66.243 1.00 129.36 217 ASN B N 1
ATOM 9573 C CA . ASN B 1 234 ? 128.235 143.123 65.898 1.00 129.75 217 ASN B CA 1
ATOM 9574 C C . ASN B 1 234 ? 127.682 144.354 66.604 1.00 130.38 217 ASN B C 1
ATOM 9575 O O . ASN B 1 234 ? 128.427 145.313 66.830 1.00 128.34 217 ASN B O 1
ATOM 9586 N N . ILE B 1 235 ? 126.384 144.357 66.917 1.00 133.67 218 ILE B N 1
ATOM 9587 C CA . ILE B 1 235 ? 125.748 145.485 67.595 1.00 134.71 218 ILE B CA 1
ATOM 9588 C C . ILE B 1 235 ? 126.718 146.040 68.628 1.00 133.57 218 ILE B C 1
ATOM 9589 O O . ILE B 1 235 ? 127.247 145.298 69.463 1.00 129.70 218 ILE B O 1
ATOM 9605 N N . THR B 1 236 ? 126.962 147.350 68.575 1.00 133.90 219 THR B N 1
ATOM 9606 C CA . THR B 1 236 ? 128.020 147.978 69.359 1.00 133.74 219 THR B CA 1
ATOM 9607 C C . THR B 1 236 ? 127.449 148.681 70.585 1.00 132.43 219 THR B C 1
ATOM 9608 O O . THR B 1 236 ? 127.795 148.320 71.712 1.00 132.03 219 THR B O 1
ATOM 9619 N N . THR B 1 237 ? 126.563 149.662 70.399 1.00 128.09 220 THR B N 1
ATOM 9620 C CA . THR B 1 237 ? 125.968 150.374 71.524 1.00 127.26 220 THR B CA 1
ATOM 9621 C C . THR B 1 237 ? 127.046 150.744 72.535 1.00 126.97 220 THR B C 1
ATOM 9622 O O . THR B 1 237 ? 127.031 150.246 73.664 1.00 127.54 220 THR B O 1
ATOM 9633 N N . VAL B 1 238 ? 127.982 151.601 72.129 1.00 121.54 221 VAL B N 1
ATOM 9634 C CA . VAL B 1 238 ? 129.214 151.875 72.871 1.00 122.89 221 VAL B CA 1
ATOM 9635 C C . VAL B 1 238 ? 128.947 151.838 74.372 1.00 123.95 221 VAL B C 1
ATOM 9636 O O . VAL B 1 238 ? 127.972 152.446 74.839 1.00 122.39 221 VAL B O 1
ATOM 9649 N N . PRO B 1 239 ? 129.766 151.141 75.163 1.00 120.26 222 PRO B N 1
ATOM 9650 C CA . PRO B 1 239 ? 129.443 150.985 76.588 1.00 116.94 222 PRO B CA 1
ATOM 9651 C C . PRO B 1 239 ? 129.342 152.329 77.291 1.00 115.56 222 PRO B C 1
ATOM 9652 O O . PRO B 1 239 ? 130.117 153.253 77.030 1.00 113.80 222 PRO B O 1
ATOM 9663 N N . SER B 1 240 ? 128.371 152.427 78.193 1.00 109.78 223 SER B N 1
ATOM 9664 C CA . SER B 1 240 ? 128.162 153.633 78.978 1.00 109.18 223 SER B CA 1
ATOM 9665 C C . SER B 1 240 ? 127.331 153.267 80.197 1.00 109.59 223 SER B C 1
ATOM 9666 O O . SER B 1 240 ? 126.683 152.218 80.236 1.00 111.01 223 SER B O 1
ATOM 9674 N N . PHE B 1 241 ? 127.359 154.149 81.196 1.00 104.75 224 PHE B N 1
ATOM 9675 C CA . PHE B 1 241 ? 126.562 153.915 82.394 1.00 103.89 224 PHE B CA 1
ATOM 9676 C C . PHE B 1 241 ? 125.078 153.870 82.060 1.00 102.49 224 PHE B C 1
ATOM 9677 O O . PHE B 1 241 ? 124.337 153.038 82.597 1.00 102.34 224 PHE B O 1
ATOM 9694 N N . ASN B 1 242 ? 124.624 154.758 81.175 1.00 102.35 225 ASN B N 1
ATOM 9695 C CA . ASN B 1 242 ? 123.205 154.805 80.840 1.00 102.24 225 ASN B CA 1
ATOM 9696 C C . ASN B 1 242 ? 122.743 153.490 80.226 1.00 102.98 225 ASN B C 1
ATOM 9697 O O . ASN B 1 242 ? 121.774 152.880 80.692 1.00 105.14 225 ASN B O 1
ATOM 9708 N N . ASN B 1 243 ? 123.443 153.024 79.190 1.00 101.25 226 ASN B N 1
ATOM 9709 C CA . ASN B 1 243 ? 123.013 151.814 78.496 1.00 102.44 226 ASN B CA 1
ATOM 9710 C C . ASN B 1 243 ? 123.049 150.606 79.422 1.00 102.58 226 ASN B C 1
ATOM 9711 O O . ASN B 1 243 ? 122.168 149.741 79.357 1.00 99.39 226 ASN B O 1
ATOM 9722 N N . TYR B 1 244 ? 124.060 150.527 80.289 1.00 98.61 227 TYR B N 1
ATOM 9723 C CA . TYR B 1 244 ? 124.131 149.422 81.238 1.00 94.52 227 TYR B CA 1
ATOM 9724 C C . TYR B 1 244 ? 122.900 149.392 82.133 1.00 96.29 227 TYR B C 1
ATOM 9725 O O . TYR B 1 244 ? 122.327 148.325 82.381 1.00 95.43 227 TYR B O 1
ATOM 9743 N N . MET B 1 245 ? 122.479 150.557 82.628 1.00 99.37 228 MET B N 1
ATOM 9744 C CA . MET B 1 245 ? 121.311 150.612 83.500 1.00 94.61 228 MET B CA 1
ATOM 9745 C C . MET B 1 245 ? 120.046 150.191 82.761 1.00 94.08 228 MET B C 1
ATOM 9746 O O . MET B 1 245 ? 119.230 149.437 83.301 1.00 94.55 228 MET B O 1
ATOM 9760 N N . GLN B 1 246 ? 119.862 150.665 81.526 1.00 101.98 229 GLN B N 1
ATOM 9761 C CA . GLN B 1 246 ? 118.677 150.274 80.767 1.00 102.80 229 GLN B CA 1
ATOM 9762 C C . GLN B 1 246 ? 118.730 148.809 80.356 1.00 102.78 229 GLN B C 1
ATOM 9763 O O . GLN B 1 246 ? 117.687 148.208 80.076 1.00 99.12 229 GLN B O 1
ATOM 9777 N N . THR B 1 247 ? 119.924 148.219 80.309 1.00 102.10 230 THR B N 1
ATOM 9778 C CA . THR B 1 247 ? 120.085 146.845 79.844 1.00 97.94 230 THR B CA 1
ATOM 9779 C C . THR B 1 247 ? 119.889 145.839 80.975 1.00 98.42 230 THR B C 1
ATOM 9780 O O . THR B 1 247 ? 119.008 144.977 80.902 1.00 95.52 230 THR B O 1
ATOM 9791 N N . ASN B 1 248 ? 120.705 145.936 82.025 1.00 97.84 231 ASN B N 1
ATOM 9792 C CA . ASN B 1 248 ? 120.639 144.975 83.119 1.00 94.64 231 ASN B CA 1
ATOM 9793 C C . ASN B 1 248 ? 119.432 145.186 84.020 1.00 93.41 231 ASN B C 1
ATOM 9794 O O . ASN B 1 248 ? 118.984 144.231 84.663 1.00 93.96 231 ASN B O 1
ATOM 9805 N N . TYR B 1 249 ? 118.899 146.402 84.083 1.00 93.11 232 TYR B N 1
ATOM 9806 C CA . TYR B 1 249 ? 117.748 146.725 84.919 1.00 94.31 232 TYR B CA 1
ATOM 9807 C C . TYR B 1 249 ? 116.545 147.105 84.063 1.00 93.48 232 TYR B C 1
ATOM 9808 O O . TYR B 1 249 ? 115.799 148.031 84.384 1.00 92.89 232 TYR B O 1
ATOM 9826 N N . ASP B 1 250 ? 116.351 146.384 82.957 1.00 99.57 233 ASP B N 1
ATOM 9827 C CA . ASP B 1 250 ? 115.239 146.686 82.063 1.00 97.62 233 ASP B CA 1
ATOM 9828 C C . ASP B 1 250 ? 113.899 146.558 82.774 1.00 97.37 233 ASP B C 1
ATOM 9829 O O . ASP B 1 250 ? 112.950 147.275 82.438 1.00 99.85 233 ASP B O 1
ATOM 9838 N N . TYR B 1 251 ? 113.799 145.659 83.755 1.00 89.37 234 TYR B N 1
ATOM 9839 C CA . TYR B 1 251 ? 112.527 145.456 84.437 1.00 90.43 234 TYR B CA 1
ATOM 9840 C C . TYR B 1 251 ? 112.069 146.704 85.178 1.00 89.41 234 TYR B C 1
ATOM 9841 O O . TYR B 1 251 ? 110.873 146.840 85.455 1.00 89.66 234 TYR B O 1
ATOM 9859 N N . VAL B 1 252 ? 112.984 147.616 85.499 1.00 91.19 235 VAL B N 1
ATOM 9860 C CA . VAL B 1 252 ? 112.628 148.860 86.172 1.00 92.28 235 VAL B CA 1
ATOM 9861 C C . VAL B 1 252 ? 112.256 149.905 85.131 1.00 92.73 235 VAL B C 1
ATOM 9862 O O . VAL B 1 252 ? 111.133 150.422 85.126 1.00 96.55 235 VAL B O 1
ATOM 9875 N N . PHE B 1 253 ? 113.196 150.217 84.240 1.00 93.87 236 PHE B N 1
ATOM 9876 C CA . PHE B 1 253 ? 112.997 151.288 83.272 1.00 95.15 236 PHE B CA 1
ATOM 9877 C C . PHE B 1 253 ? 111.957 150.947 82.214 1.00 96.81 236 PHE B C 1
ATOM 9878 O O . PHE B 1 253 ? 111.543 151.844 81.471 1.00 98.89 236 PHE B O 1
ATOM 9895 N N . GLN B 1 254 ? 111.523 149.689 82.126 1.00 93.46 237 GLN B N 1
ATOM 9896 C CA . GLN B 1 254 ? 110.403 149.350 81.260 1.00 90.37 237 GLN B CA 1
ATOM 9897 C C . GLN B 1 254 ? 109.081 149.872 81.803 1.00 93.32 237 GLN B C 1
ATOM 9898 O O . GLN B 1 254 ? 108.077 149.839 81.085 1.00 93.48 237 GLN B O 1
ATOM 9912 N N . LEU B 1 255 ? 109.062 150.352 83.045 1.00 94.40 238 LEU B N 1
ATOM 9913 C CA . LEU B 1 255 ? 107.882 150.951 83.651 1.00 92.27 238 LEU B CA 1
ATOM 9914 C C . LEU B 1 255 ? 108.079 152.418 83.993 1.00 94.36 238 LEU B C 1
ATOM 9915 O O . LEU B 1 255 ? 107.164 153.216 83.784 1.00 94.96 238 LEU B O 1
ATOM 9931 N N . LEU B 1 256 ? 109.265 152.796 84.468 1.00 96.10 239 LEU B N 1
ATOM 9932 C CA . LEU B 1 256 ? 109.579 154.172 84.797 1.00 97.07 239 LEU B CA 1
ATOM 9933 C C . LEU B 1 256 ? 110.487 154.781 83.731 1.00 97.78 239 LEU B C 1
ATOM 9934 O O . LEU B 1 256 ? 111.315 154.080 83.142 1.00 99.08 239 LEU B O 1
ATOM 9950 N N . PRO B 1 257 ? 110.350 156.076 83.446 1.00 102.62 240 PRO B N 1
ATOM 9951 C CA . PRO B 1 257 ? 111.282 156.713 82.510 1.00 102.24 240 PRO B CA 1
ATOM 9952 C C . PRO B 1 257 ? 112.695 156.706 83.068 1.00 102.70 240 PRO B C 1
ATOM 9953 O O . PRO B 1 257 ? 112.904 156.855 84.274 1.00 104.92 240 PRO B O 1
ATOM 9964 N N . TYR B 1 258 ? 113.670 156.529 82.182 1.00 100.81 241 TYR B N 1
ATOM 9965 C CA . TYR B 1 258 ? 115.053 156.497 82.628 1.00 102.69 241 TYR B CA 1
ATOM 9966 C C . TYR B 1 258 ? 115.521 157.888 83.040 1.00 102.20 241 TYR B C 1
ATOM 9967 O O . TYR B 1 258 ? 115.067 158.907 82.514 1.00 102.01 241 TYR B O 1
ATOM 9985 N N . SER B 1 259 ? 116.445 157.916 83.995 1.00 100.41 242 SER B N 1
ATOM 9986 C CA . SER B 1 259 ? 117.089 159.145 84.435 1.00 99.71 242 SER B CA 1
ATOM 9987 C C . SER B 1 259 ? 118.305 158.786 85.279 1.00 101.17 242 SER B C 1
ATOM 9988 O O . SER B 1 259 ? 118.249 157.828 86.061 1.00 102.11 242 SER B O 1
ATOM 9996 N N . PRO B 1 260 ? 119.420 159.512 85.157 1.00 102.97 243 PRO B N 1
ATOM 9997 C CA . PRO B 1 260 ? 120.583 159.187 86.000 1.00 103.10 243 PRO B CA 1
ATOM 9998 C C . PRO B 1 260 ? 120.272 159.236 87.485 1.00 102.97 243 PRO B C 1
ATOM 9999 O O . PRO B 1 260 ? 120.845 158.462 88.262 1.00 104.12 243 PRO B O 1
ATOM 10010 N N . ILE B 1 261 ? 119.379 160.135 87.905 1.00 101.34 244 ILE B N 1
ATOM 10011 C CA . ILE B 1 261 ? 118.984 160.195 89.311 1.00 102.02 244 ILE B CA 1
ATOM 10012 C C . ILE B 1 261 ? 118.290 158.900 89.711 1.00 100.21 244 ILE B C 1
ATOM 10013 O O . ILE B 1 261 ? 118.568 158.318 90.765 1.00 100.46 244 ILE B O 1
ATOM 10029 N N . ILE B 1 262 ? 117.369 158.428 88.868 1.00 94.11 245 ILE B N 1
ATOM 10030 C CA . ILE B 1 262 ? 116.716 157.151 89.133 1.00 93.58 245 ILE B CA 1
ATOM 10031 C C . ILE B 1 262 ? 117.720 156.014 89.021 1.00 95.62 245 ILE B C 1
ATOM 10032 O O . ILE B 1 262 ? 117.635 155.023 89.756 1.00 97.48 245 ILE B O 1
ATOM 10048 N N . ALA B 1 263 ? 118.680 156.131 88.102 1.00 97.54 246 ALA B N 1
ATOM 10049 C CA . ALA B 1 263 ? 119.663 155.070 87.913 1.00 98.24 246 ALA B CA 1
ATOM 10050 C C . ALA B 1 263 ? 120.402 154.766 89.210 1.00 98.81 246 ALA B C 1
ATOM 10051 O O . ALA B 1 263 ? 120.486 153.607 89.633 1.00 97.09 246 ALA B O 1
ATOM 10058 N N . VAL B 1 264 ? 120.946 155.798 89.858 1.00 94.64 247 VAL B N 1
ATOM 10059 C CA . VAL B 1 264 ? 121.663 155.583 91.111 1.00 93.80 247 VAL B CA 1
ATOM 10060 C C . VAL B 1 264 ? 120.708 155.138 92.208 1.00 94.10 247 VAL B C 1
ATOM 10061 O O . VAL B 1 264 ? 121.073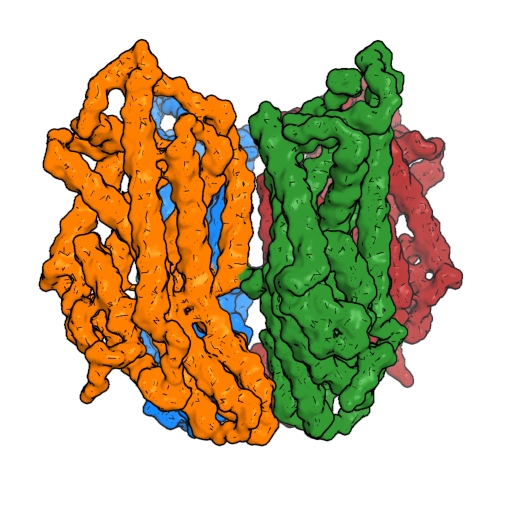 154.328 93.068 1.00 97.58 247 VAL B O 1
ATOM 10074 N N . LEU B 1 265 ? 119.476 155.652 92.202 1.00 88.82 248 LEU B N 1
ATOM 10075 C CA . LEU B 1 265 ? 118.505 155.248 93.214 1.00 87.44 248 LEU B CA 1
ATOM 10076 C C . LEU B 1 265 ? 118.248 153.748 93.156 1.00 87.13 248 LEU B C 1
ATOM 10077 O O . LEU B 1 265 ? 118.186 153.076 94.192 1.00 90.61 248 LEU B O 1
ATOM 10093 N N . ILE B 1 266 ? 118.100 153.201 91.949 1.00 89.58 249 ILE B N 1
ATOM 10094 C CA . ILE B 1 266 ? 117.907 151.760 91.814 1.00 90.05 249 ILE B CA 1
ATOM 10095 C C . ILE B 1 266 ? 119.129 151.015 92.335 1.00 87.52 249 ILE B C 1
ATOM 10096 O O . ILE B 1 266 ? 119.007 149.983 93.004 1.00 88.04 249 ILE B O 1
ATOM 10112 N N . LEU B 1 267 ? 120.325 151.522 92.032 1.00 88.34 250 LEU B N 1
ATOM 10113 C CA . LEU B 1 267 ? 121.544 150.870 92.499 1.00 88.98 250 LEU B CA 1
ATOM 10114 C C . LEU B 1 267 ? 121.612 150.862 94.021 1.00 88.83 250 LEU B C 1
ATOM 10115 O O . LEU B 1 267 ? 121.930 149.837 94.635 1.00 88.05 250 LEU B O 1
ATOM 10131 N N . LEU B 1 268 ? 121.318 152.002 94.649 1.00 83.43 251 LEU B N 1
ATOM 10132 C CA . LEU B 1 268 ? 121.371 152.074 96.106 1.00 79.37 251 LEU B CA 1
ATOM 10133 C C . LEU B 1 268 ? 120.313 151.182 96.741 1.00 80.27 251 LEU B C 1
ATOM 10134 O O . LEU B 1 268 ? 120.592 150.466 97.709 1.00 84.38 251 LEU B O 1
ATOM 10150 N N . ILE B 1 269 ? 119.092 151.212 96.208 1.00 73.88 252 ILE B N 1
ATOM 10151 C CA . ILE B 1 269 ? 117.998 150.472 96.823 1.00 72.54 252 ILE B CA 1
ATOM 10152 C C . ILE B 1 269 ? 118.152 148.973 96.601 1.00 74.04 252 ILE B C 1
ATOM 10153 O O . ILE B 1 269 ? 117.747 148.174 97.453 1.00 78.41 252 ILE B O 1
ATOM 10169 N N . ASN B 1 270 ? 118.723 148.558 95.470 1.00 80.51 253 ASN B N 1
ATOM 10170 C CA . ASN B 1 270 ? 119.047 147.147 95.301 1.00 78.90 253 ASN B CA 1
ATOM 10171 C C . ASN B 1 270 ? 120.137 146.716 96.270 1.00 80.65 253 ASN B C 1
ATOM 10172 O O . ASN B 1 270 ? 120.110 145.585 96.768 1.00 82.13 253 ASN B O 1
ATOM 10183 N N . GLY B 1 271 ? 121.102 147.594 96.544 1.00 79.19 254 GLY B N 1
ATOM 10184 C CA . GLY B 1 271 ? 122.065 147.307 97.593 1.00 73.82 254 GLY B CA 1
ATOM 10185 C C . GLY B 1 271 ? 121.420 147.262 98.963 1.00 74.51 254 GLY B C 1
ATOM 10186 O O . GLY B 1 271 ? 121.752 146.410 99.790 1.00 81.20 254 GLY B O 1
ATOM 10190 N N . ALA B 1 272 ? 120.485 148.179 99.222 1.00 68.86 255 ALA B N 1
ATOM 10191 C CA . ALA B 1 272 ? 119.747 148.146 100.479 1.00 67.95 255 ALA B CA 1
ATOM 10192 C C . ALA B 1 272 ? 118.936 146.864 100.600 1.00 70.74 255 ALA B C 1
ATOM 10193 O O . ALA B 1 272 ? 118.890 146.248 101.671 1.00 81.87 255 ALA B O 1
ATOM 10200 N N . CYS B 1 273 ? 118.289 146.444 99.511 1.00 69.06 256 CYS B N 1
ATOM 10201 C CA . CYS B 1 273 ? 117.552 145.186 99.534 1.00 67.12 256 CYS B CA 1
ATOM 10202 C C . CYS B 1 273 ? 118.482 144.017 99.825 1.00 63.03 256 CYS B C 1
ATOM 10203 O O . CYS B 1 273 ? 118.108 143.077 100.535 1.00 69.58 256 CYS B O 1
ATOM 10211 N N . THR B 1 274 ? 119.699 144.055 99.280 1.00 63.24 257 THR B N 1
ATOM 10212 C CA . THR B 1 274 ? 120.673 143.012 99.579 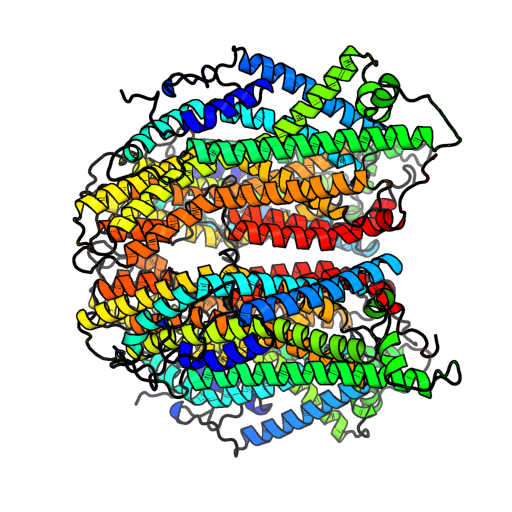1.00 63.15 257 THR B CA 1
ATOM 10213 C C . THR B 1 274 ? 121.042 143.016 101.056 1.00 69.65 257 THR B C 1
ATOM 10214 O O . THR B 1 274 ? 121.173 141.954 101.675 1.00 73.73 257 THR B O 1
ATOM 10225 N N . PHE B 1 275 ? 121.221 144.204 101.639 1.00 64.71 258 PHE B N 1
ATOM 10226 C CA . PHE B 1 275 ? 121.532 144.287 103.061 1.00 57.65 258 PHE B CA 1
ATOM 10227 C C . PHE B 1 275 ? 120.391 143.737 103.906 1.00 61.38 258 PHE B C 1
ATOM 10228 O O . PHE B 1 275 ? 120.623 143.001 104.872 1.00 68.01 258 PHE B O 1
ATOM 10245 N N . VAL B 1 276 ? 119.151 144.081 103.559 1.00 56.87 259 VAL B N 1
ATOM 10246 C CA . VAL B 1 276 ? 118.003 143.594 104.319 1.00 52.85 259 VAL B CA 1
ATOM 10247 C C . VAL B 1 276 ? 117.922 142.077 104.234 1.00 53.36 259 VAL B C 1
ATOM 10248 O O . VAL B 1 276 ? 117.669 141.391 105.231 1.00 60.36 259 VAL B O 1
ATOM 10261 N N . TRP B 1 277 ? 118.129 141.530 103.035 1.00 63.08 260 TRP B N 1
ATOM 10262 C CA . TRP B 1 277 ? 118.110 140.081 102.871 1.00 61.70 260 TRP B CA 1
ATOM 10263 C C . TRP B 1 277 ? 119.156 139.408 103.748 1.00 62.08 260 TRP B C 1
ATOM 10264 O O . TRP B 1 277 ? 118.933 138.295 104.236 1.00 70.37 260 TRP B O 1
ATOM 10285 N N . ASN B 1 278 ? 120.296 140.061 103.959 1.00 63.89 261 ASN B N 1
ATOM 10286 C CA . ASN B 1 278 ? 121.356 139.499 104.785 1.00 63.54 261 ASN B CA 1
ATOM 10287 C C . ASN B 1 278 ? 121.185 139.816 106.262 1.00 61.17 261 ASN B C 1
ATOM 10288 O O . ASN B 1 278 ? 121.719 139.088 107.106 1.00 64.65 261 ASN B O 1
ATOM 10299 N N . TYR B 1 279 ? 120.460 140.884 106.599 1.00 60.05 262 TYR B N 1
ATOM 10300 C CA . TYR B 1 279 ? 120.317 141.255 108.002 1.00 54.02 262 TYR B CA 1
ATOM 10301 C C . TYR B 1 279 ? 119.355 140.335 108.740 1.00 55.03 262 TYR B C 1
ATOM 10302 O O . TYR B 1 279 ? 119.455 140.196 109.964 1.00 67.22 262 TYR B O 1
ATOM 10320 N N . MET B 1 280 ? 118.416 139.705 108.031 1.00 51.65 263 MET B N 1
ATOM 10321 C CA . MET B 1 280 ? 117.537 138.740 108.681 1.00 57.11 263 MET B CA 1
ATOM 10322 C C . MET B 1 280 ? 118.353 137.640 109.344 1.00 63.87 263 MET B C 1
ATOM 10323 O O . MET B 1 280 ? 118.110 137.272 110.498 1.00 68.87 263 MET B O 1
ATOM 10337 N N . ASP B 1 281 ? 119.331 137.101 108.616 1.00 59.63 264 ASP B N 1
ATOM 10338 C CA . ASP B 1 281 ? 120.196 136.072 109.178 1.00 50.25 264 ASP B CA 1
ATOM 10339 C C . ASP B 1 281 ? 121.127 136.649 110.235 1.00 53.21 264 ASP B C 1
ATOM 10340 O O . ASP B 1 281 ? 121.374 136.012 111.265 1.00 61.13 264 ASP B O 1
ATOM 10349 N N . LEU B 1 282 ? 121.657 137.850 110.000 1.00 54.58 265 LEU B N 1
ATOM 10350 C CA . LEU B 1 282 ? 122.548 138.460 110.980 1.00 45.92 265 LEU B CA 1
ATOM 10351 C C . LEU B 1 282 ? 121.825 138.730 112.292 1.00 51.80 265 LEU B C 1
ATOM 10352 O O . LEU B 1 282 ? 122.365 138.468 113.372 1.00 64.91 265 LEU B O 1
ATOM 10368 N N . PHE B 1 283 ? 120.598 139.249 112.222 1.00 49.47 266 PHE B N 1
ATOM 10369 C CA . PHE B 1 283 ? 119.866 139.552 113.446 1.00 43.20 266 PHE B CA 1
ATOM 10370 C C . PHE B 1 283 ? 119.613 138.291 114.260 1.00 43.27 266 PHE B C 1
ATOM 10371 O O . PHE B 1 283 ? 119.719 138.306 115.491 1.00 52.14 266 PHE B O 1
ATOM 10388 N N . ILE B 1 284 ? 119.274 137.189 113.591 1.00 44.54 267 ILE B N 1
ATOM 10389 C CA . ILE B 1 284 ? 119.076 135.929 114.298 1.00 38.75 267 ILE B CA 1
ATOM 10390 C C . ILE B 1 284 ? 120.379 135.474 114.940 1.00 48.33 267 ILE B C 1
ATOM 10391 O O . ILE B 1 284 ? 120.380 134.888 116.029 1.00 59.80 267 ILE B O 1
ATOM 10407 N N . MET B 1 285 ? 121.508 135.727 114.275 1.00 57.06 268 MET B N 1
ATOM 10408 C CA . MET B 1 285 ? 122.799 135.338 114.834 1.00 43.76 268 MET B CA 1
ATOM 10409 C C . MET B 1 285 ? 123.118 136.135 116.092 1.00 45.84 268 MET B C 1
ATOM 10410 O O . MET B 1 285 ? 123.499 135.563 117.119 1.00 61.66 268 MET B O 1
ATOM 10424 N N . MET B 1 286 ? 122.972 137.460 116.033 1.00 51.87 269 MET B N 1
ATOM 10425 C CA . MET B 1 286 ? 123.275 138.281 117.200 1.00 44.85 269 MET B CA 1
ATOM 10426 C C . MET B 1 286 ? 122.360 137.931 118.364 1.00 46.72 269 MET B C 1
ATOM 10427 O O . MET B 1 286 ? 122.802 137.867 119.516 1.00 58.30 269 MET B O 1
ATOM 10441 N N . ILE B 1 287 ? 121.078 137.703 118.082 1.00 49.93 270 ILE B N 1
ATOM 10442 C CA . ILE B 1 287 ? 120.144 137.310 119.131 1.00 47.58 270 ILE B CA 1
ATOM 10443 C C . ILE B 1 287 ? 120.538 135.957 119.707 1.00 44.80 270 ILE B C 1
ATOM 10444 O O . ILE B 1 287 ? 120.516 135.751 120.925 1.00 51.40 270 ILE B O 1
ATOM 10460 N N . SER B 1 288 ? 120.901 135.014 118.837 1.00 45.73 271 SER B N 1
ATOM 10461 C CA . SER B 1 288 ? 121.342 133.707 119.309 1.00 33.78 271 SER B CA 1
ATOM 10462 C C . SER B 1 288 ? 122.619 133.823 120.130 1.00 42.73 271 SER B C 1
ATOM 10463 O O . SER B 1 288 ? 122.782 133.129 121.140 1.00 57.17 271 SER B O 1
ATOM 10471 N N . LYS B 1 289 ? 123.541 134.691 119.710 1.00 45.00 272 LYS B N 1
ATOM 10472 C CA . LYS B 1 289 ? 124.768 134.888 120.473 1.00 37.98 272 LYS B CA 1
ATOM 10473 C C . LYS B 1 289 ? 124.466 135.425 121.864 1.00 41.26 272 LYS B C 1
ATOM 10474 O O . LYS B 1 289 ? 125.083 135.004 122.848 1.00 54.61 272 LYS B O 1
ATOM 10493 N N . GLY B 1 290 ? 123.519 136.359 121.967 1.00 44.47 273 GLY B N 1
ATOM 10494 C CA . GLY B 1 290 ? 123.175 136.912 123.264 1.00 45.24 273 GLY B CA 1
ATOM 10495 C C . GLY B 1 290 ? 122.557 135.899 124.205 1.00 43.95 273 GLY B C 1
ATOM 10496 O O . GLY B 1 290 ? 122.786 135.951 125.416 1.00 48.01 273 GLY B O 1
ATOM 10500 N N . LEU B 1 291 ? 121.764 134.970 123.672 1.00 48.41 274 LEU B N 1
ATOM 10501 C CA . LEU B 1 291 ? 121.084 133.998 124.521 1.00 41.73 274 LEU B CA 1
ATOM 10502 C C . LEU B 1 291 ? 122.023 132.875 124.944 1.00 44.89 274 LEU B C 1
ATOM 10503 O O . LEU B 1 291 ? 122.083 132.522 126.126 1.00 60.89 274 LEU B O 1
ATOM 10519 N N . SER B 1 292 ? 122.762 132.301 123.993 1.00 41.36 275 SER B N 1
ATOM 10520 C CA . SER B 1 292 ? 123.725 131.263 124.338 1.00 42.98 275 SER B CA 1
ATOM 10521 C C . SER B 1 292 ? 124.857 131.802 125.198 1.00 42.93 275 SER B C 1
ATOM 10522 O O . SER B 1 292 ? 125.545 131.020 125.862 1.00 60.64 275 SER B O 1
ATOM 10530 N N . TYR B 1 293 ? 125.069 133.118 125.195 1.00 43.76 276 TYR B N 1
ATOM 10531 C CA . TYR B 1 293 ? 126.086 133.713 126.054 1.00 42.06 276 TYR B CA 1
ATOM 10532 C C . TYR B 1 293 ? 125.761 133.485 127.524 1.00 46.83 276 TYR B C 1
ATOM 10533 O O . TYR B 1 293 ? 126.634 133.112 128.315 1.00 57.13 276 TYR B O 1
ATOM 10551 N N . ARG B 1 294 ? 124.502 133.700 127.908 1.00 51.27 277 ARG B N 1
ATOM 10552 C CA . ARG B 1 294 ? 124.122 133.545 129.308 1.00 44.00 277 ARG B CA 1
ATOM 10553 C C . ARG B 1 294 ? 124.018 132.076 129.695 1.00 46.98 277 ARG B C 1
ATOM 10554 O O . ARG B 1 294 ? 124.375 131.699 130.816 1.00 60.04 277 ARG B O 1
ATOM 10575 N N . PHE B 1 295 ? 123.530 131.231 128.785 1.00 43.40 278 PHE B N 1
ATOM 10576 C CA . PHE B 1 295 ? 123.497 129.800 129.062 1.00 43.59 278 PHE B CA 1
ATOM 10577 C C . PHE B 1 295 ? 124.905 129.250 129.240 1.00 45.93 278 PHE B C 1
ATOM 10578 O O . PHE B 1 295 ? 125.135 128.366 130.072 1.00 57.69 278 PHE B O 1
ATOM 10595 N N . GLU B 1 296 ? 125.861 129.759 128.461 1.00 48.82 279 GLU B N 1
ATOM 10596 C CA . GLU B 1 296 ? 127.251 129.356 128.635 1.00 41.84 279 GLU B CA 1
ATOM 10597 C C . GLU B 1 296 ? 127.779 129.780 129.999 1.00 47.09 279 GLU B C 1
ATOM 10598 O O . GLU B 1 296 ? 128.543 129.042 130.631 1.00 59.37 279 GLU B O 1
ATOM 10610 N N . GLN B 1 297 ? 127.389 130.967 130.466 1.00 44.73 280 GLN B N 1
ATOM 10611 C CA . GLN B 1 297 ? 127.810 131.410 131.791 1.00 38.57 280 GLN B CA 1
ATOM 10612 C C . GLN B 1 297 ? 127.252 130.500 132.876 1.00 49.33 280 GLN B C 1
ATOM 10613 O O . GLN B 1 297 ? 127.945 130.186 133.850 1.00 63.01 280 GLN B O 1
ATOM 10627 N N . ILE B 1 298 ? 125.997 130.072 132.731 1.00 52.07 281 ILE B N 1
ATOM 10628 C CA . ILE B 1 298 ? 125.418 129.133 133.687 1.00 47.72 281 ILE B CA 1
ATOM 10629 C C . ILE B 1 298 ? 126.202 127.829 133.679 1.00 46.33 281 ILE B C 1
ATOM 10630 O O . ILE B 1 298 ? 126.510 127.260 134.732 1.00 59.51 281 ILE B O 1
ATOM 10646 N N . THR B 1 299 ? 126.534 127.334 132.486 1.00 43.61 282 THR B N 1
ATOM 10647 C CA . THR B 1 299 ? 127.318 126.109 132.387 1.00 42.54 282 THR B CA 1
ATOM 10648 C C . THR B 1 299 ? 128.692 126.286 133.018 1.00 47.21 282 THR B C 1
ATOM 10649 O O . THR B 1 299 ? 129.190 125.386 133.705 1.00 58.80 282 THR B O 1
ATOM 10660 N N . THR B 1 300 ? 129.325 127.438 132.793 1.00 51.55 283 THR B N 1
ATOM 10661 C CA . THR B 1 300 ? 130.634 127.691 133.383 1.00 47.90 283 THR B CA 1
ATOM 10662 C C . THR B 1 300 ? 130.552 127.715 134.904 1.00 49.24 283 THR B C 1
ATOM 10663 O O . THR B 1 300 ? 131.430 127.183 135.592 1.00 58.83 283 THR B O 1
ATOM 10674 N N . ARG B 1 301 ? 129.503 128.335 135.450 1.00 46.42 284 ARG B N 1
ATOM 10675 C CA . ARG B 1 301 ? 129.336 128.354 136.898 1.00 48.39 284 ARG B CA 1
ATOM 10676 C C . ARG B 1 301 ? 129.153 126.945 137.446 1.00 56.51 284 ARG B C 1
ATOM 10677 O O . ARG B 1 301 ? 129.693 126.607 138.506 1.00 66.45 284 ARG B O 1
ATOM 10698 N N . ILE B 1 302 ? 128.386 126.111 136.744 1.00 55.98 285 ILE B N 1
ATOM 10699 C CA . ILE B 1 302 ? 128.186 124.737 137.193 1.00 47.30 285 ILE B CA 1
ATOM 10700 C C . ILE B 1 302 ? 129.500 123.968 137.142 1.00 54.00 285 ILE B C 1
ATOM 10701 O O . ILE B 1 302 ? 129.767 123.109 137.991 1.00 69.70 285 ILE B O 1
ATOM 10717 N N . ARG B 1 303 ? 130.339 124.256 136.144 1.00 56.74 286 ARG B N 1
ATOM 10718 C CA . ARG B 1 303 ? 131.634 123.589 136.055 1.00 54.46 286 ARG B CA 1
ATOM 10719 C C . ARG B 1 303 ? 132.524 123.925 137.243 1.00 62.38 286 ARG B C 1
ATOM 10720 O O . ARG B 1 303 ? 133.455 123.174 137.552 1.00 65.52 286 ARG B O 1
ATOM 10741 N N . LYS B 1 304 ? 132.272 125.049 137.912 1.00 64.11 287 LYS B N 1
ATOM 10742 C CA . LYS B 1 304 ? 133.052 125.401 139.091 1.00 62.91 287 LYS B CA 1
ATOM 10743 C C . LYS B 1 304 ? 132.711 124.534 140.295 1.00 70.05 287 LYS B C 1
ATOM 10744 O O . LYS B 1 304 ? 133.399 124.627 141.317 1.00 71.75 287 LYS B O 1
ATOM 10763 N N . LEU B 1 305 ? 131.672 123.702 140.202 1.00 72.92 288 LEU B N 1
ATOM 10764 C CA . LEU B 1 305 ? 131.216 122.867 141.306 1.00 67.87 288 LEU B CA 1
ATOM 10765 C C . LEU B 1 305 ? 131.471 121.382 141.063 1.00 73.26 288 LEU B C 1
ATOM 10766 O O . LEU B 1 305 ? 130.844 120.539 141.710 1.00 77.02 288 LEU B O 1
ATOM 10782 N N . GLU B 1 306 ? 132.377 121.040 140.142 1.00 80.76 289 GLU B N 1
ATOM 10783 C CA . GLU B 1 306 ? 132.555 119.637 139.774 1.00 82.23 289 GLU B CA 1
ATOM 10784 C C . GLU B 1 306 ? 132.996 118.792 140.962 1.00 89.77 289 GLU B C 1
ATOM 10785 O O . GLU B 1 306 ? 132.455 117.703 141.187 1.00 87.00 289 GLU B O 1
ATOM 10797 N N . HIS B 1 307 ? 133.970 119.271 141.733 1.00 93.53 290 HIS B N 1
ATOM 10798 C CA . HIS B 1 307 ? 134.561 118.463 142.794 1.00 91.38 290 HIS B CA 1
ATOM 10799 C C . HIS B 1 307 ? 134.400 119.136 144.150 1.00 91.72 290 HIS B C 1
ATOM 10800 O O . HIS B 1 307 ? 135.348 119.187 144.940 1.00 94.30 290 HIS B O 1
ATOM 10814 N N . GLU B 1 308 ? 133.206 119.653 144.427 1.00 89.31 291 GLU B N 1
ATOM 10815 C CA . GLU B 1 308 ? 132.931 120.335 145.680 1.00 90.57 291 GLU B CA 1
ATOM 10816 C C . GLU B 1 308 ? 131.587 119.874 146.219 1.00 90.27 291 GLU B C 1
ATOM 10817 O O . GLU B 1 308 ? 130.720 119.412 145.473 1.00 89.75 291 GLU B O 1
ATOM 10829 N N . GLU B 1 309 ? 131.423 120.002 147.532 1.00 84.37 292 GLU B N 1
ATOM 10830 C CA . GLU B 1 309 ? 130.140 119.765 148.179 1.00 84.78 292 GLU B CA 1
ATOM 10831 C C . GLU B 1 309 ? 129.336 121.057 148.124 1.00 84.40 292 GLU B C 1
ATOM 10832 O O . GLU B 1 309 ? 129.737 122.070 148.708 1.00 83.44 292 GLU B O 1
ATOM 10844 N N . VAL B 1 310 ? 128.208 121.019 147.427 1.00 74.91 293 VAL B N 1
ATOM 10845 C CA . VAL B 1 310 ? 127.443 122.214 147.095 1.00 71.11 293 VAL B CA 1
ATOM 10846 C C . VAL B 1 310 ? 126.248 122.323 148.027 1.00 72.44 293 VAL B C 1
ATOM 10847 O O . VAL B 1 310 ? 125.492 121.359 148.207 1.00 73.53 293 VAL B O 1
ATOM 10860 N N . CYS B 1 311 ? 126.075 123.499 148.621 1.00 74.91 294 CYS B N 1
ATOM 10861 C CA . CYS B 1 311 ? 124.920 123.764 149.463 1.00 73.02 294 CYS B CA 1
ATOM 10862 C C . CYS B 1 311 ? 123.659 123.859 148.614 1.00 72.12 294 CYS B C 1
ATOM 10863 O O . CYS B 1 311 ? 123.704 124.208 147.431 1.00 75.32 294 CYS B O 1
ATOM 10871 N N . GLU B 1 312 ? 122.521 123.541 149.234 1.00 68.26 295 GLU B N 1
ATOM 10872 C CA . GLU B 1 312 ? 121.256 123.582 148.508 1.00 65.75 295 GLU B CA 1
ATOM 10873 C C . GLU B 1 312 ? 120.933 124.988 148.024 1.00 68.37 295 GLU B C 1
ATOM 10874 O O . GLU B 1 312 ? 120.234 125.152 147.018 1.00 67.84 295 GLU B O 1
ATOM 10886 N N . SER B 1 313 ? 121.429 126.013 148.721 1.00 68.80 296 SER B N 1
ATOM 10887 C CA . SER B 1 313 ? 121.175 127.386 148.296 1.00 61.08 296 SER B CA 1
ATOM 10888 C C . SER B 1 313 ? 121.793 127.663 146.932 1.00 64.33 296 SER B C 1
ATOM 10889 O O . SER B 1 313 ? 121.198 128.358 146.101 1.00 68.65 296 SER B O 1
ATOM 10897 N N . VAL B 1 314 ? 122.992 127.131 146.685 1.00 61.65 297 VAL B N 1
ATOM 10898 C CA . VAL B 1 314 ? 123.654 127.355 145.403 1.00 57.86 297 VAL B CA 1
ATOM 10899 C C . VAL B 1 314 ? 122.812 126.796 144.265 1.00 59.18 297 VAL B C 1
ATOM 10900 O O . VAL B 1 314 ? 122.638 127.444 143.225 1.00 62.57 297 VAL B O 1
ATOM 10913 N N . PHE B 1 315 ? 122.279 125.586 144.437 1.00 58.25 298 PHE B N 1
ATOM 10914 C CA . PHE B 1 315 ? 121.467 124.984 143.387 1.00 50.28 298 PHE B CA 1
ATOM 10915 C C . PHE B 1 315 ? 120.152 125.726 143.197 1.00 53.03 298 PHE B C 1
ATOM 10916 O O . PHE B 1 315 ? 119.606 125.736 142.089 1.00 63.22 298 PHE B O 1
ATOM 10933 N N . ILE B 1 316 ? 119.622 126.339 144.256 1.00 58.99 299 ILE B N 1
ATOM 10934 C CA . ILE B 1 316 ? 118.409 127.138 144.112 1.00 52.70 299 ILE B CA 1
ATOM 10935 C C . ILE B 1 316 ? 118.669 128.318 143.185 1.00 57.08 299 ILE B C 1
ATOM 10936 O O . ILE B 1 316 ? 117.871 128.618 142.290 1.00 63.90 299 ILE B O 1
ATOM 10952 N N . GLN B 1 317 ? 119.795 129.003 143.387 1.00 59.26 300 GLN B N 1
ATOM 10953 C CA . GLN B 1 317 ? 120.129 130.145 142.544 1.00 53.58 300 GLN B CA 1
ATOM 10954 C C . GLN B 1 317 ? 120.366 129.711 141.103 1.00 55.77 300 GLN B C 1
ATOM 10955 O O . GLN B 1 317 ? 119.907 130.367 140.161 1.00 68.44 300 GLN B O 1
ATOM 10969 N N . ILE B 1 318 ? 121.083 128.603 140.911 1.00 46.71 301 ILE B N 1
ATOM 10970 C CA . ILE B 1 318 ? 121.378 128.137 139.559 1.00 36.79 301 ILE B CA 1
ATOM 10971 C C . ILE B 1 318 ? 120.088 127.784 138.830 1.00 48.12 301 ILE B C 1
ATOM 10972 O O . ILE B 1 318 ? 119.893 128.147 137.664 1.00 60.54 301 ILE B O 1
ATOM 10988 N N . ARG B 1 319 ? 119.190 127.065 139.504 1.00 49.50 302 ARG B N 1
ATOM 10989 C CA . ARG B 1 319 ? 117.922 126.704 138.880 1.00 38.42 302 ARG B CA 1
ATOM 10990 C C . ARG B 1 319 ? 117.086 127.942 138.583 1.00 48.55 302 ARG B C 1
ATOM 10991 O O . ARG B 1 319 ? 116.472 128.044 137.515 1.00 62.22 302 ARG B O 1
ATOM 11012 N N . GLU B 1 320 ? 117.046 128.893 139.518 1.00 53.12 303 GLU B N 1
ATOM 11013 C CA . GLU B 1 320 ? 116.268 130.107 139.296 1.00 48.53 303 GLU B CA 1
ATOM 11014 C C . GLU B 1 320 ? 116.820 130.908 138.125 1.00 51.23 303 GLU B C 1
ATOM 11015 O O . GLU B 1 320 ? 116.058 131.391 137.280 1.00 65.47 303 GLU B O 1
ATOM 11027 N N . HIS B 1 321 ? 118.143 131.063 138.057 1.00 50.17 304 HIS B N 1
ATOM 11028 C CA . HIS B 1 321 ? 118.743 131.765 136.929 1.00 42.18 304 HIS B CA 1
ATOM 11029 C C . HIS B 1 321 ? 118.515 131.009 135.628 1.00 42.17 304 HIS B C 1
ATOM 11030 O O . HIS B 1 321 ? 118.216 131.617 134.594 1.00 56.46 304 HIS B O 1
ATOM 11044 N N . TYR B 1 322 ? 118.651 129.682 135.657 1.00 42.17 305 TYR B N 1
ATOM 11045 C CA . TYR B 1 322 ? 118.384 128.891 134.462 1.00 40.02 305 TYR B CA 1
ATOM 11046 C C . TYR B 1 322 ? 116.934 129.037 134.021 1.00 43.14 305 TYR B C 1
ATOM 11047 O O . TYR B 1 322 ? 116.652 129.185 132.827 1.00 54.67 305 TYR B O 1
ATOM 11065 N N . VAL B 1 323 ? 115.999 129.002 134.972 1.00 50.82 306 VAL B N 1
ATOM 11066 C CA . VAL B 1 323 ? 114.589 129.151 134.629 1.00 44.69 306 VAL B CA 1
ATOM 11067 C C . VAL B 1 323 ? 114.326 130.535 134.051 1.00 44.48 306 VAL B C 1
ATOM 11068 O O . VAL B 1 323 ? 113.572 130.685 133.084 1.00 60.38 306 VAL B O 1
ATOM 11081 N N . LYS B 1 324 ? 114.938 131.570 134.633 1.00 49.12 307 LYS B N 1
ATOM 11082 C CA . LYS B 1 324 ? 114.755 132.919 134.108 1.00 47.31 307 LYS B CA 1
ATOM 11083 C C . LYS B 1 324 ? 115.282 133.027 132.684 1.00 51.66 307 LYS B C 1
ATOM 11084 O O . LYS B 1 324 ? 114.658 133.665 131.829 1.00 56.02 307 LYS B O 1
ATOM 11103 N N . MET B 1 325 ? 116.435 132.413 132.411 1.00 50.99 308 MET B N 1
ATOM 11104 C CA . MET B 1 325 ? 116.963 132.404 131.052 1.00 42.52 308 MET B CA 1
ATOM 11105 C C . MET B 1 325 ? 116.015 131.686 130.101 1.00 47.63 308 MET B C 1
ATOM 11106 O O . MET B 1 325 ? 115.812 132.130 128.966 1.00 58.52 308 MET B O 1
ATOM 11120 N N . CYS B 1 326 ? 115.427 130.574 130.544 1.00 50.94 309 CYS B N 1
ATOM 11121 C CA . CYS B 1 326 ? 114.473 129.860 129.702 1.00 43.31 309 CYS B CA 1
ATOM 11122 C C . CYS B 1 326 ? 113.227 130.699 129.446 1.00 50.15 309 CYS B C 1
ATOM 11123 O O . CYS B 1 326 ? 112.669 130.670 128.344 1.00 59.61 309 CYS B O 1
ATOM 11131 N N . GLU B 1 327 ? 112.770 131.447 130.453 1.00 54.83 310 GLU B N 1
ATOM 11132 C CA . GLU B 1 327 ? 111.643 132.351 130.245 1.00 50.70 310 GLU B CA 1
ATOM 11133 C C . GLU B 1 327 ? 111.987 133.414 129.211 1.00 51.76 310 GLU B C 1
ATOM 11134 O O . GLU B 1 327 ? 111.170 133.744 128.344 1.00 57.68 310 GLU B O 1
ATOM 11146 N N . LEU B 1 328 ? 113.198 133.967 129.293 1.00 51.60 311 LEU B N 1
ATOM 11147 C CA . LEU B 1 328 ? 113.616 134.975 128.325 1.00 41.02 311 LEU B CA 1
ATOM 11148 C C . LEU B 1 328 ? 113.671 134.394 126.919 1.00 46.53 311 LEU B C 1
ATOM 11149 O O . LEU B 1 328 ? 113.267 135.049 125.953 1.00 62.49 311 LEU B O 1
ATOM 11165 N N . LEU B 1 329 ? 114.169 133.163 126.784 1.00 48.52 312 LEU B N 1
ATOM 11166 C CA . LEU B 1 329 ? 114.207 132.529 125.471 1.00 46.03 312 LEU B CA 1
ATOM 11167 C C . LEU B 1 329 ? 112.803 132.349 124.910 1.00 51.31 312 LEU B C 1
ATOM 11168 O O . LEU B 1 329 ? 112.571 132.568 123.716 1.00 55.53 312 LEU B O 1
ATOM 11184 N N . GLU B 1 330 ? 111.853 131.948 125.755 1.00 58.78 313 GLU B N 1
ATOM 11185 C CA . GLU B 1 330 ? 110.474 131.806 125.299 1.00 55.85 313 GLU B CA 1
ATOM 11186 C C . GLU B 1 330 ? 109.916 133.147 124.841 1.00 58.36 313 GLU B C 1
ATOM 11187 O O . GLU B 1 330 ? 109.237 133.232 123.812 1.00 69.71 313 GLU B O 1
ATOM 11199 N N . PHE B 1 331 ? 110.191 134.209 125.599 1.00 53.67 314 PHE B N 1
ATOM 11200 C CA . PHE B 1 331 ? 109.736 135.537 125.203 1.00 44.54 314 PHE B CA 1
ATOM 11201 C C . PHE B 1 331 ? 110.402 135.979 123.907 1.00 50.55 314 PHE B C 1
ATOM 11202 O O . PHE B 1 331 ? 109.743 136.502 123.002 1.00 59.05 314 PHE B O 1
ATOM 11219 N N . VAL B 1 332 ? 111.717 135.780 123.802 1.00 51.31 315 VAL B N 1
ATOM 11220 C CA . VAL B 1 332 ? 112.429 136.167 122.589 1.00 40.57 315 VAL B CA 1
ATOM 11221 C C . VAL B 1 332 ? 111.991 135.302 121.416 1.00 43.26 315 VAL B C 1
ATOM 11222 O O . VAL B 1 332 ? 111.824 135.792 120.294 1.00 62.46 315 VAL B O 1
ATOM 11235 N N . ASP B 1 333 ? 111.801 134.004 121.653 1.00 49.75 316 ASP B N 1
ATOM 11236 C CA . ASP B 1 333 ? 111.397 133.110 120.574 1.00 51.87 316 ASP B CA 1
ATOM 11237 C C . ASP B 1 333 ? 110.054 133.524 119.990 1.00 53.79 316 ASP B C 1
ATOM 11238 O O . ASP B 1 333 ? 109.873 133.520 118.767 1.00 64.64 316 ASP B O 1
ATOM 11247 N N . SER B 1 334 ? 109.096 133.881 120.847 1.00 49.43 317 SER B N 1
ATOM 11248 C CA . SER B 1 334 ? 107.793 134.311 120.355 1.00 49.06 317 SER B CA 1
ATOM 11249 C C . SER B 1 334 ? 107.907 135.594 119.543 1.00 54.13 317 SER B C 1
ATOM 11250 O O . SER B 1 334 ? 107.267 135.734 118.495 1.00 58.64 317 SER B O 1
ATOM 11258 N N . ALA B 1 335 ? 108.719 136.544 120.011 1.00 54.77 318 ALA B N 1
ATOM 11259 C CA . ALA B 1 335 ? 108.874 137.804 119.293 1.00 49.18 318 ALA B CA 1
ATOM 11260 C C . ALA B 1 335 ? 109.514 137.588 117.928 1.00 54.08 318 ALA B C 1
ATOM 11261 O O . ALA B 1 335 ? 109.124 138.226 116.945 1.00 65.47 318 ALA B O 1
ATOM 11268 N N . MET B 1 336 ? 110.496 136.694 117.849 1.00 49.19 319 MET B N 1
ATOM 11269 C CA . MET B 1 336 ? 111.254 136.456 116.630 1.00 48.81 319 MET B CA 1
ATOM 11270 C C . MET B 1 336 ? 110.765 135.240 115.858 1.00 46.49 319 MET B C 1
ATOM 11271 O O . MET B 1 336 ? 111.442 134.801 114.924 1.00 57.12 319 MET B O 1
ATOM 11285 N N . SER B 1 337 ? 109.609 134.688 116.221 1.00 51.31 320 SER B N 1
ATOM 11286 C CA . SER B 1 337 ? 109.137 133.478 115.560 1.00 49.95 320 SER B CA 1
ATOM 11287 C C . SER B 1 337 ? 108.900 133.716 114.073 1.00 50.76 320 SER B C 1
ATOM 11288 O O . SER B 1 337 ? 109.234 132.863 113.243 1.00 57.13 320 SER B O 1
ATOM 11296 N N . SER B 1 338 ? 108.327 134.866 113.716 1.00 55.32 321 SER B N 1
ATOM 11297 C CA . SER B 1 338 ? 108.069 135.153 112.308 1.00 49.52 321 SER B CA 1
ATOM 11298 C C . SER B 1 338 ? 109.365 135.383 111.541 1.00 50.23 321 SER B C 1
ATOM 11299 O O . SER B 1 338 ? 109.507 134.922 110.403 1.00 57.25 321 SER B O 1
ATOM 11307 N N . LEU B 1 339 ? 110.320 136.095 112.142 1.00 57.92 322 LEU B N 1
ATOM 11308 C CA . LEU B 1 339 ? 111.585 136.349 111.460 1.00 46.26 322 LEU B CA 1
ATOM 11309 C C . LEU B 1 339 ? 112.331 135.050 111.190 1.00 38.77 322 LEU B C 1
ATOM 11310 O O . LEU B 1 339 ? 112.889 134.860 110.104 1.00 49.56 322 LEU B O 1
ATOM 11326 N N . ILE B 1 340 ? 112.354 134.143 112.167 1.00 39.35 323 ILE B N 1
ATOM 11327 C CA . ILE B 1 340 ? 113.005 132.852 111.965 1.00 44.51 323 ILE B CA 1
ATOM 11328 C C . ILE B 1 340 ? 112.307 132.083 110.852 1.00 44.63 323 ILE B C 1
ATOM 11329 O O . ILE B 1 340 ? 112.952 131.478 109.989 1.00 53.64 323 ILE B O 1
ATOM 11345 N N . LEU B 1 341 ? 110.974 132.096 110.859 1.00 50.58 324 LEU B N 1
ATOM 11346 C CA . LEU B 1 341 ? 110.219 131.376 109.841 1.00 44.03 324 LEU B CA 1
ATOM 11347 C C . LEU B 1 341 ? 110.478 131.955 108.455 1.00 45.89 324 LEU B C 1
ATOM 11348 O O . LEU B 1 341 ? 110.670 131.213 107.485 1.00 53.76 324 LEU B O 1
ATOM 11364 N N . LEU B 1 342 ? 110.488 133.285 108.343 1.00 52.08 325 LEU B N 1
ATOM 11365 C CA . LEU B 1 342 ? 110.743 133.919 107.053 1.00 41.59 325 LEU B CA 1
ATOM 11366 C C . LEU B 1 342 ? 112.172 133.666 106.591 1.00 49.14 325 LEU B C 1
ATOM 11367 O O . LEU B 1 342 ? 112.418 133.397 105.410 1.00 64.08 325 LEU B O 1
ATOM 11383 N N . SER B 1 343 ? 113.134 133.764 107.509 1.00 53.80 326 SER B N 1
ATOM 11384 C CA . SER B 1 343 ? 114.527 133.550 107.136 1.00 46.27 326 SER B CA 1
ATOM 11385 C C . SER B 1 343 ? 114.761 132.116 106.679 1.00 48.54 326 SER B C 1
ATOM 11386 O O . SER B 1 343 ? 115.475 131.878 105.698 1.00 60.00 326 SER B O 1
ATOM 11394 N N . CYS B 1 344 ? 114.169 131.146 107.378 1.00 54.20 327 CYS B N 1
ATOM 11395 C CA . CYS B 1 344 ? 114.390 129.746 107.033 1.00 46.26 327 CYS B CA 1
ATOM 11396 C C . CYS B 1 344 ? 113.826 129.422 105.655 1.00 50.13 327 CYS B C 1
ATOM 11397 O O . CYS B 1 344 ? 114.480 128.757 104.845 1.00 66.31 327 CYS B O 1
ATOM 11405 N N . VAL B 1 345 ? 112.605 129.881 105.372 1.00 53.90 328 VAL B N 1
ATOM 11406 C CA . VAL B 1 345 ? 111.998 129.597 104.076 1.00 53.76 328 VAL B CA 1
ATOM 11407 C C . VAL B 1 345 ? 112.724 130.353 102.972 1.00 51.85 328 VAL B C 1
ATOM 11408 O O . VAL B 1 345 ? 112.922 129.829 101.869 1.00 60.29 328 VAL B O 1
ATOM 11421 N N . ASN B 1 346 ? 113.130 131.593 103.244 1.00 60.18 329 ASN B N 1
ATOM 11422 C CA . ASN B 1 346 ? 113.867 132.364 102.248 1.00 54.25 329 ASN B CA 1
ATOM 11423 C C . ASN B 1 346 ? 115.201 131.703 101.925 1.00 54.60 329 ASN B C 1
ATOM 11424 O O . ASN B 1 346 ? 115.593 131.605 100.757 1.00 64.80 329 ASN B O 1
ATOM 11435 N N . ASN B 1 347 ? 115.915 131.239 102.952 1.00 53.53 330 ASN B N 1
ATOM 11436 C CA . ASN B 1 347 ? 117.199 130.585 102.720 1.00 52.57 330 ASN B CA 1
ATOM 11437 C C . ASN B 1 347 ? 117.019 129.252 102.009 1.00 56.14 330 ASN B C 1
ATOM 11438 O O . ASN B 1 347 ? 117.816 128.894 101.134 1.00 65.41 330 ASN B O 1
ATOM 11449 N N . LEU B 1 348 ? 115.982 128.498 102.375 1.00 59.16 331 LEU B N 1
ATOM 11450 C CA . LEU B 1 348 ? 115.768 127.190 101.766 1.00 54.62 331 LEU B CA 1
ATOM 11451 C C . LEU B 1 348 ? 115.511 127.318 100.270 1.00 53.94 331 LEU B C 1
ATOM 11452 O O . LEU B 1 348 ? 116.046 126.546 99.467 1.00 64.66 331 LEU B O 1
ATOM 11468 N N . TYR B 1 349 ? 114.688 128.291 99.875 1.00 54.90 332 TYR B N 1
ATOM 11469 C CA . TYR B 1 349 ? 114.379 128.463 98.460 1.00 55.60 332 TYR B CA 1
ATOM 11470 C C . TYR B 1 349 ? 115.618 128.872 97.674 1.00 61.00 332 TYR B C 1
ATOM 11471 O O . TYR B 1 349 ? 115.919 128.297 96.623 1.00 71.48 332 TYR B O 1
ATOM 11489 N N . PHE B 1 350 ? 116.352 129.868 98.172 1.00 60.27 333 PHE B N 1
ATOM 11490 C CA . PHE B 1 350 ? 117.504 130.368 97.432 1.00 56.18 333 PHE B CA 1
ATOM 11491 C C . PHE B 1 350 ? 118.621 129.335 97.382 1.00 56.34 333 PHE B C 1
ATOM 11492 O O . PHE B 1 350 ? 119.301 129.199 96.358 1.00 69.04 333 PHE B O 1
ATOM 11509 N N . VAL B 1 351 ? 118.833 128.601 98.475 1.00 56.98 334 VAL B N 1
ATOM 11510 C CA . VAL B 1 351 ? 119.835 127.539 98.465 1.00 53.77 334 VAL B CA 1
ATOM 11511 C C . VAL B 1 351 ? 119.452 126.470 97.453 1.00 56.15 334 VAL B C 1
ATOM 11512 O O . VAL B 1 351 ? 120.285 126.002 96.668 1.00 66.40 334 VAL B O 1
ATOM 11525 N N . CYS B 1 352 ? 118.181 126.064 97.456 1.00 63.68 335 CYS B N 1
ATOM 11526 C CA . CYS B 1 352 ? 117.721 125.078 96.487 1.00 61.56 335 CYS B CA 1
ATOM 11527 C C . CYS B 1 352 ? 117.796 125.627 95.068 1.00 63.41 335 CYS B C 1
ATOM 11528 O O . CYS B 1 352 ? 118.196 124.916 94.139 1.00 73.38 335 CYS B O 1
ATOM 11536 N N . TYR B 1 353 ? 117.412 126.890 94.881 1.00 60.78 336 TYR B N 1
ATOM 11537 C CA . TYR B 1 353 ? 117.462 127.490 93.553 1.00 55.93 336 TYR B CA 1
ATOM 11538 C C . TYR B 1 353 ? 118.892 127.557 93.034 1.00 61.05 336 TYR B C 1
ATOM 11539 O O . TYR B 1 353 ? 119.167 127.196 91.884 1.00 71.88 336 TYR B O 1
ATOM 11557 N N . GLN B 1 354 ? 119.822 128.023 93.871 1.00 61.78 337 GLN B N 1
ATOM 11558 C CA . GLN B 1 354 ? 121.206 128.160 93.431 1.00 54.95 337 GLN B CA 1
ATOM 11559 C C . GLN B 1 354 ? 121.854 126.802 93.200 1.00 62.57 337 GLN B C 1
ATOM 11560 O O . GLN B 1 354 ? 122.604 126.623 92.234 1.00 74.38 337 GLN B O 1
ATOM 11574 N N . LEU B 1 355 ? 121.585 125.832 94.077 1.00 59.43 338 LEU B N 1
ATOM 11575 C CA . LEU B 1 355 ? 122.165 124.506 93.903 1.00 55.76 338 LEU B CA 1
ATOM 11576 C C . LEU B 1 355 ? 121.724 123.874 92.590 1.00 62.30 338 LEU B C 1
ATOM 11577 O O . LEU B 1 355 ? 122.421 123.006 92.054 1.00 69.76 338 LEU B O 1
ATOM 11593 N N . LEU B 1 356 ? 120.575 124.293 92.060 1.00 71.10 339 LEU B N 1
ATOM 11594 C CA . LEU B 1 356 ? 120.092 123.773 90.789 1.00 67.50 339 LEU B CA 1
ATOM 11595 C C . LEU B 1 356 ? 120.873 124.310 89.598 1.00 73.50 339 LEU B C 1
ATOM 11596 O O . LEU B 1 356 ? 120.718 123.780 88.493 1.00 81.78 339 LEU B O 1
ATOM 11612 N N . ASN B 1 357 ? 121.702 125.338 89.790 1.00 64.99 340 ASN B N 1
ATOM 11613 C CA . ASN B 1 357 ? 122.456 125.953 88.704 1.00 62.32 340 ASN B CA 1
ATOM 11614 C C . ASN B 1 357 ? 123.952 125.684 88.816 1.00 61.35 340 ASN B C 1
ATOM 11615 O O . ASN B 1 357 ? 124.747 126.347 88.144 1.00 65.42 340 ASN B O 1
ATOM 11626 N N . VAL B 1 358 ? 124.356 124.728 89.654 1.00 64.94 341 VAL B N 1
ATOM 11627 C CA . VAL B 1 358 ? 125.776 124.421 89.779 1.00 70.51 341 VAL B CA 1
ATOM 11628 C C . VAL B 1 358 ? 126.312 123.831 88.482 1.00 74.57 341 VAL B C 1
ATOM 11629 O O . VAL B 1 358 ? 127.459 124.091 88.101 1.00 75.00 341 VAL B O 1
ATOM 11642 N N . PHE B 1 359 ? 125.503 123.033 87.786 1.00 83.24 342 PHE B N 1
ATOM 11643 C CA . PHE B 1 359 ? 125.930 122.401 86.547 1.00 81.82 342 PHE B CA 1
ATOM 11644 C C . PHE B 1 359 ? 125.714 123.279 85.323 1.00 82.65 342 PHE B C 1
ATOM 11645 O O . PHE B 1 359 ? 126.171 122.918 84.233 1.00 84.62 342 PHE B O 1
ATOM 11662 N N . ASN B 1 360 ? 125.036 124.415 85.472 1.00 83.23 343 ASN B N 1
ATOM 11663 C CA . ASN B 1 360 ? 124.831 125.325 84.353 1.00 81.60 343 ASN B CA 1
ATOM 11664 C C . ASN B 1 360 ? 126.163 125.904 83.899 1.00 82.86 343 ASN B C 1
ATOM 11665 O O . ASN B 1 360 ? 127.101 126.014 84.694 1.00 83.94 343 ASN B O 1
ATOM 11676 N N . LYS B 1 361 ? 126.257 126.274 82.625 1.00 89.34 344 LYS B N 1
ATOM 11677 C CA . LYS B 1 361 ? 127.481 126.805 82.045 1.00 90.90 344 LYS B CA 1
ATOM 11678 C C . LYS B 1 361 ? 127.377 128.319 81.940 1.00 92.45 344 LYS B C 1
ATOM 11679 O O . LYS B 1 361 ? 126.416 128.841 81.365 1.00 92.06 344 LYS B O 1
ATOM 11698 N N . LEU B 1 362 ? 128.362 129.014 82.499 1.00 87.66 345 LEU B N 1
ATOM 11699 C CA . LEU B 1 362 ? 128.429 130.465 82.466 1.00 86.55 345 LEU B CA 1
ATOM 11700 C C . LEU B 1 362 ? 129.534 130.903 81.515 1.00 86.65 345 LEU B C 1
ATOM 11701 O O . LEU B 1 362 ? 130.488 130.163 81.261 1.00 90.36 345 LEU B O 1
ATOM 11717 N N . ARG B 1 363 ? 129.395 132.120 80.988 1.00 96.58 346 ARG B N 1
ATOM 11718 C CA . ARG B 1 363 ? 130.299 132.580 79.940 1.00 100.61 346 ARG B CA 1
ATOM 11719 C C . ARG B 1 363 ? 131.702 132.827 80.480 1.00 100.24 346 ARG B C 1
ATOM 11720 O O . ARG B 1 363 ? 132.671 132.198 80.039 1.00 101.79 346 ARG B O 1
ATOM 11741 N N . TRP B 1 364 ? 131.833 133.736 81.437 1.00 89.20 347 TRP B N 1
ATOM 11742 C CA . TRP B 1 364 ? 133.137 134.207 81.872 1.00 87.94 347 TRP B CA 1
ATOM 11743 C C . TRP B 1 364 ? 133.508 133.625 83.228 1.00 88.31 347 TRP B C 1
ATOM 11744 O O . TRP B 1 364 ? 132.637 133.243 84.015 1.00 91.83 347 TRP B O 1
ATOM 11765 N N . PRO B 1 365 ? 134.806 133.535 83.534 1.00 85.49 348 PRO B N 1
ATOM 11766 C CA . PRO B 1 365 ? 135.201 133.035 84.862 1.00 86.49 348 PRO B CA 1
ATOM 11767 C C . PRO B 1 365 ? 134.663 133.880 86.001 1.00 86.27 348 PRO B C 1
ATOM 11768 O O . PRO B 1 365 ? 134.373 133.348 87.080 1.00 85.00 348 PRO B O 1
ATOM 11779 N N . ILE B 1 366 ? 134.523 135.191 85.793 1.00 86.07 349 ILE B N 1
ATOM 11780 C CA . ILE B 1 366 ? 133.986 136.052 86.843 1.00 83.02 349 ILE B CA 1
ATOM 11781 C C . ILE B 1 366 ? 132.571 135.623 87.203 1.00 81.71 349 ILE B C 1
ATOM 11782 O O . ILE B 1 366 ? 132.170 135.673 88.372 1.00 86.65 349 ILE B O 1
ATOM 11798 N N . ASN B 1 367 ? 131.792 135.198 86.207 1.00 75.48 350 ASN B N 1
ATOM 11799 C CA . ASN B 1 367 ? 130.456 134.685 86.488 1.00 76.08 350 ASN B CA 1
ATOM 11800 C C . ASN B 1 367 ? 130.524 133.446 87.370 1.00 80.11 350 ASN B C 1
ATOM 11801 O O . ASN B 1 367 ? 129.708 133.281 88.284 1.00 84.37 350 ASN B O 1
ATOM 11812 N N . TYR B 1 368 ? 131.487 132.560 87.107 1.00 75.89 351 TYR B N 1
ATOM 11813 C CA . TYR B 1 368 ? 131.676 131.399 87.969 1.00 72.16 351 TYR B CA 1
ATOM 11814 C C . TYR B 1 368 ? 132.097 131.820 89.371 1.00 72.55 351 TYR B C 1
ATOM 11815 O O . TYR B 1 368 ? 131.634 131.246 90.363 1.00 77.17 351 TYR B O 1
ATOM 11833 N N . ILE B 1 369 ? 132.979 132.815 89.473 1.00 73.16 352 ILE B N 1
ATOM 11834 C CA . ILE B 1 369 ? 133.438 133.271 90.782 1.00 73.45 352 ILE B CA 1
ATOM 11835 C C . ILE B 1 369 ? 132.270 133.829 91.584 1.00 73.78 352 ILE B C 1
ATOM 11836 O O . ILE B 1 369 ? 132.110 133.529 92.773 1.00 80.25 352 ILE B O 1
ATOM 11852 N N . TYR B 1 370 ? 131.436 134.653 90.947 1.00 68.61 353 TYR B N 1
ATOM 11853 C CA . TYR B 1 370 ? 130.296 135.229 91.650 1.00 65.42 353 TYR B CA 1
ATOM 11854 C C . TYR B 1 370 ? 129.303 134.151 92.064 1.00 68.39 353 TYR B C 1
ATOM 11855 O O . TYR B 1 370 ? 128.816 134.141 93.200 1.00 79.89 353 TYR B O 1
ATOM 11873 N N . PHE B 1 371 ? 128.987 133.230 91.151 1.00 60.49 354 PHE B N 1
ATOM 11874 C CA . PHE B 1 371 ? 127.991 132.210 91.461 1.00 62.21 354 PHE B CA 1
ATOM 11875 C C . PHE B 1 371 ? 128.432 131.349 92.635 1.00 65.18 354 PHE B C 1
ATOM 11876 O O . PHE B 1 371 ? 127.638 131.063 93.538 1.00 73.51 354 PHE B O 1
ATOM 11893 N N . TRP B 1 372 ? 129.694 130.921 92.641 1.00 56.12 355 TRP B N 1
ATOM 11894 C CA . TRP B 1 372 ? 130.164 130.038 93.701 1.00 59.00 355 TRP B CA 1
ATOM 11895 C C . TRP B 1 372 ? 130.422 130.793 94.997 1.00 63.79 355 TRP B C 1
ATOM 11896 O O . TRP B 1 372 ? 130.200 130.243 96.080 1.00 69.34 355 TRP B O 1
ATOM 11917 N N . TYR B 1 373 ? 130.888 132.039 94.916 1.00 59.92 356 TYR B N 1
ATOM 11918 C CA . TYR B 1 373 ? 130.944 132.874 96.110 1.00 56.08 356 TYR B CA 1
ATOM 11919 C C . TYR B 1 373 ? 129.544 133.105 96.663 1.00 61.43 356 TYR B C 1
ATOM 11920 O O . TYR B 1 373 ? 129.318 133.022 97.875 1.00 69.22 356 TYR B O 1
ATOM 11938 N N . SER B 1 374 ? 128.587 133.395 95.779 1.00 59.27 357 SER B N 1
ATOM 11939 C CA . SER B 1 374 ? 127.211 133.595 96.216 1.00 54.82 357 SER B CA 1
ATOM 11940 C C . SER B 1 374 ? 126.624 132.314 96.795 1.00 57.94 357 SER B C 1
ATOM 11941 O O . SER B 1 374 ? 125.924 132.349 97.813 1.00 65.63 357 SER B O 1
ATOM 11949 N N . LEU B 1 375 ? 126.893 131.174 96.159 1.00 57.53 358 LEU B N 1
ATOM 11950 C CA . LEU B 1 375 ? 126.333 129.913 96.633 1.00 55.17 358 LEU B CA 1
ATOM 11951 C C . LEU B 1 375 ? 126.969 129.489 97.951 1.00 55.98 358 LEU B C 1
ATOM 11952 O O . LEU B 1 375 ? 126.268 129.117 98.898 1.00 63.08 358 LEU B O 1
ATOM 11968 N N . LEU B 1 376 ? 128.300 129.537 98.032 1.00 58.34 359 LEU B N 1
ATOM 11969 C CA . LEU B 1 376 ? 128.974 129.135 99.262 1.00 51.98 359 LEU B CA 1
ATOM 11970 C C . LEU B 1 376 ? 128.615 130.061 100.416 1.00 56.17 359 LEU B C 1
ATOM 11971 O O . LEU B 1 376 ? 128.374 129.599 101.537 1.00 62.30 359 LEU B O 1
ATOM 11987 N N . TYR B 1 377 ? 128.576 131.371 100.166 1.00 58.04 360 TYR B N 1
ATOM 11988 C CA . TYR B 1 377 ? 128.189 132.305 101.217 1.00 54.98 360 TYR B CA 1
ATOM 11989 C C . TYR B 1 377 ? 126.760 132.050 101.674 1.00 58.30 360 TYR B C 1
ATOM 11990 O O . TYR B 1 377 ? 126.472 132.063 102.876 1.00 65.11 360 TYR B O 1
ATOM 12008 N N . LEU B 1 378 ? 125.851 131.812 100.729 1.00 53.45 361 LEU B N 1
ATOM 12009 C CA . LEU B 1 378 ? 124.464 131.545 101.092 1.00 48.73 361 LEU B CA 1
ATOM 12010 C C . LEU B 1 378 ? 124.347 130.274 101.922 1.00 52.89 361 LEU B C 1
ATOM 12011 O O . LEU B 1 378 ? 123.621 130.241 102.922 1.00 65.22 361 LEU B O 1
ATOM 12027 N N . ILE B 1 379 ? 125.052 129.214 101.523 1.00 49.96 362 ILE B N 1
ATOM 12028 C CA . ILE B 1 379 ? 125.030 127.977 102.299 1.00 46.57 362 ILE B CA 1
ATOM 12029 C C . ILE B 1 379 ? 125.695 128.189 103.651 1.00 51.55 362 ILE B C 1
ATOM 12030 O O . ILE B 1 379 ? 125.196 127.728 104.685 1.00 53.76 362 ILE B O 1
ATOM 12046 N N . GLY B 1 380 ? 126.834 128.882 103.667 1.00 58.41 363 GLY B N 1
ATOM 12047 C CA . GLY B 1 380 ? 127.504 129.149 104.928 1.00 49.86 363 GLY B CA 1
ATOM 12048 C C . GLY B 1 380 ? 126.679 130.026 105.848 1.00 57.14 363 GLY B C 1
ATOM 12049 O O . GLY B 1 380 ? 126.612 129.784 107.056 1.00 63.66 363 GLY B O 1
ATOM 12053 N N . ARG B 1 381 ? 126.040 131.057 105.294 1.00 60.10 364 ARG B N 1
ATOM 12054 C CA . ARG B 1 381 ? 125.186 131.918 106.104 1.00 55.88 364 ARG B CA 1
ATOM 12055 C C . ARG B 1 381 ? 124.019 131.132 106.686 1.00 55.66 364 ARG B C 1
ATOM 12056 O O . ARG B 1 381 ? 123.678 131.283 107.864 1.00 62.66 364 ARG B O 1
ATOM 12077 N N . THR B 1 382 ? 123.394 130.283 105.870 1.00 52.29 365 THR B N 1
ATOM 12078 C CA . THR B 1 382 ? 122.287 129.467 106.355 1.00 50.73 365 THR B CA 1
ATOM 12079 C C . THR B 1 382 ? 122.753 128.508 107.442 1.00 54.55 365 THR B C 1
ATOM 12080 O O . THR B 1 382 ? 122.081 128.330 108.463 1.00 62.48 365 THR B O 1
ATOM 12091 N N . ALA B 1 383 ? 123.910 127.878 107.236 1.00 55.07 366 ALA B N 1
ATOM 12092 C CA . ALA B 1 383 ? 124.419 126.926 108.216 1.00 45.16 366 ALA B CA 1
ATOM 12093 C C . ALA B 1 383 ? 124.722 127.611 109.542 1.00 47.39 366 ALA B C 1
ATOM 12094 O O . ALA B 1 383 ? 124.400 127.086 110.614 1.00 64.25 366 ALA B O 1
ATOM 12101 N N . PHE B 1 384 ? 125.340 128.792 109.491 1.00 51.39 367 PHE B N 1
ATOM 12102 C CA . PHE B 1 384 ? 125.750 129.454 110.725 1.00 52.38 367 PHE B CA 1
ATOM 12103 C C . PHE B 1 384 ? 124.566 130.055 111.469 1.00 54.21 367 PHE B C 1
ATOM 12104 O O . PHE B 1 384 ? 124.623 130.206 112.694 1.00 62.68 367 PHE B O 1
ATOM 12121 N N . VAL B 1 385 ? 123.492 130.404 110.762 1.00 53.95 368 VAL B N 1
ATOM 12122 C CA . VAL B 1 385 ? 122.267 130.817 111.442 1.00 52.29 368 VAL B CA 1
ATOM 12123 C C . VAL B 1 385 ? 121.723 129.661 112.270 1.00 54.80 368 VAL B C 1
ATOM 12124 O O . VAL B 1 385 ? 121.353 129.822 113.438 1.00 66.19 368 VAL B O 1
ATOM 12137 N N . PHE B 1 386 ? 121.668 128.473 111.667 1.00 45.23 369 PHE B N 1
ATOM 12138 C CA . PHE B 1 386 ? 121.186 127.301 112.387 1.00 45.36 369 PHE B CA 1
ATOM 12139 C C . PHE B 1 386 ? 122.165 126.884 113.476 1.00 55.28 369 PHE B C 1
ATOM 12140 O O . PHE B 1 386 ? 121.756 126.519 114.583 1.00 66.68 369 PHE B O 1
ATOM 12157 N N . LEU B 1 387 ? 123.465 126.927 113.178 1.00 46.48 370 LEU B N 1
ATOM 12158 C CA . LEU B 1 387 ? 124.464 126.512 114.156 1.00 41.47 370 LEU B CA 1
ATOM 12159 C C . LEU B 1 387 ? 124.549 127.491 115.319 1.00 39.88 370 LEU B C 1
ATOM 12160 O O . LEU B 1 387 ? 124.627 127.073 116.479 1.00 53.84 370 LEU B O 1
ATOM 12176 N N . THR B 1 388 ? 124.538 128.794 115.033 1.00 43.47 371 THR B N 1
ATOM 12177 C CA . THR B 1 388 ? 124.541 129.776 116.110 1.00 41.92 371 THR B CA 1
ATOM 12178 C C . THR B 1 388 ? 123.282 129.668 116.958 1.00 48.95 371 THR B C 1
ATOM 12179 O O . THR B 1 388 ? 123.352 129.759 118.188 1.00 58.33 371 THR B O 1
ATOM 12190 N N . ALA B 1 389 ? 122.124 129.480 116.323 1.00 43.87 372 ALA B N 1
ATOM 12191 C CA . ALA B 1 389 ? 120.892 129.270 117.072 1.00 38.67 372 ALA B CA 1
ATOM 12192 C C . ALA B 1 389 ? 120.900 127.940 117.811 1.00 44.05 372 ALA B C 1
ATOM 12193 O O . ALA B 1 389 ? 120.421 127.866 118.947 1.00 54.86 372 ALA B O 1
ATOM 12200 N N . ALA B 1 390 ? 121.433 126.888 117.190 1.00 46.46 373 ALA B N 1
ATOM 12201 C CA . ALA B 1 390 ? 121.510 125.589 117.841 1.00 43.65 373 ALA B CA 1
ATOM 12202 C C . ALA B 1 390 ? 122.443 125.592 119.042 1.00 52.32 373 ALA B C 1
ATOM 12203 O O . ALA B 1 390 ? 122.341 124.701 119.890 1.00 61.63 373 ALA B O 1
ATOM 12210 N N . ASP B 1 391 ? 123.347 126.570 119.135 1.00 56.23 374 ASP B N 1
ATOM 12211 C CA . ASP B 1 391 ? 124.237 126.648 120.286 1.00 47.74 374 ASP B CA 1
ATOM 12212 C C . ASP B 1 391 ? 123.474 126.889 121.579 1.00 52.25 374 ASP B C 1
ATOM 12213 O O . ASP B 1 391 ? 123.950 126.493 122.648 1.00 70.84 374 ASP B O 1
ATOM 12222 N N . ILE B 1 392 ? 122.307 127.531 121.511 1.00 47.00 375 ILE B N 1
ATOM 12223 C CA . ILE B 1 392 ? 121.476 127.683 122.701 1.00 47.47 375 ILE B CA 1
ATOM 12224 C C . ILE B 1 392 ? 121.053 126.315 123.217 1.00 52.44 375 ILE B C 1
ATOM 12225 O O . ILE B 1 392 ? 121.109 126.037 124.420 1.00 55.03 375 ILE B O 1
ATOM 12241 N N . ASN B 1 393 ? 120.618 125.440 122.310 1.00 55.03 376 ASN B N 1
ATOM 12242 C CA . ASN B 1 393 ? 120.238 124.088 122.702 1.00 49.60 376 ASN B CA 1
ATOM 12243 C C . ASN B 1 393 ? 121.443 123.311 123.216 1.00 53.31 376 ASN B C 1
ATOM 12244 O O . ASN B 1 393 ? 121.363 122.622 124.239 1.00 60.69 376 ASN B O 1
ATOM 12255 N N . GLU B 1 394 ? 122.573 123.409 122.514 1.00 51.28 377 GLU B N 1
ATOM 12256 C CA . GLU B 1 394 ? 123.761 122.666 122.921 1.00 52.01 377 GLU B CA 1
ATOM 12257 C C . GLU B 1 394 ? 124.276 123.144 124.271 1.00 55.67 377 GLU B C 1
ATOM 12258 O O . GLU B 1 394 ? 124.673 122.333 125.115 1.00 63.62 377 GLU B O 1
ATOM 12270 N N . GLU B 1 395 ? 124.279 124.459 124.494 1.00 54.29 378 GLU B N 1
ATOM 12271 C CA . GLU B 1 395 ? 124.812 124.992 125.742 1.00 52.10 378 GLU B CA 1
ATOM 12272 C C . GLU B 1 395 ? 123.933 124.614 126.927 1.00 58.84 378 GLU B C 1
ATOM 12273 O O . GLU B 1 395 ? 124.437 124.399 128.035 1.00 62.74 378 GLU B O 1
ATOM 12285 N N . SER B 1 396 ? 122.619 124.532 126.717 1.00 60.98 379 SER B N 1
ATOM 12286 C CA . SER B 1 396 ? 121.727 124.128 127.798 1.00 51.04 379 SER B CA 1
ATOM 12287 C C . SER B 1 396 ? 122.030 122.708 128.258 1.00 59.65 379 SER B C 1
ATOM 12288 O O . SER B 1 396 ? 122.005 122.417 129.459 1.00 65.32 379 SER B O 1
ATOM 12296 N N . LYS B 1 397 ? 122.317 121.810 127.317 1.00 68.49 380 LYS B N 1
ATOM 12297 C CA . LYS B 1 397 ? 122.593 120.418 127.645 1.00 63.93 380 LYS B CA 1
ATOM 12298 C C . LYS B 1 397 ? 124.015 120.191 128.138 1.00 69.74 380 LYS B C 1
ATOM 12299 O O . LYS B 1 397 ? 124.317 119.091 128.612 1.00 72.39 380 LYS B O 1
ATOM 12318 N N . ARG B 1 398 ? 124.895 121.188 128.033 1.00 63.02 381 ARG B N 1
ATOM 12319 C CA . ARG B 1 398 ? 126.271 121.018 128.480 1.00 58.39 381 ARG B CA 1
ATOM 12320 C C . ARG B 1 398 ? 126.398 121.032 129.996 1.00 60.58 381 ARG B C 1
ATOM 12321 O O . ARG B 1 398 ? 127.332 120.427 130.530 1.00 65.71 381 ARG B O 1
ATOM 12342 N N . GLY B 1 399 ? 125.485 121.706 130.700 1.00 58.58 382 GLY B N 1
ATOM 12343 C CA . GLY B 1 399 ? 125.489 121.660 132.150 1.00 55.76 382 GLY B CA 1
ATOM 12344 C C . GLY B 1 399 ? 124.980 120.359 132.727 1.00 62.17 382 GLY B C 1
ATOM 12345 O O . GLY B 1 399 ? 125.241 120.070 133.899 1.00 61.39 382 GLY B O 1
ATOM 12349 N N . LEU B 1 400 ? 124.261 119.567 131.929 1.00 62.15 383 LEU B N 1
ATOM 12350 C CA . LEU B 1 400 ? 123.758 118.283 132.406 1.00 53.51 383 LEU B CA 1
ATOM 12351 C C . LEU B 1 400 ? 124.901 117.357 132.797 1.00 58.19 383 LEU B C 1
ATOM 12352 O O . LEU B 1 400 ? 124.841 116.673 133.825 1.00 71.47 383 LEU B O 1
ATOM 12368 N N . GLY B 1 401 ? 125.958 117.323 131.984 1.00 51.21 384 GLY B N 1
ATOM 12369 C CA . GLY B 1 401 ? 127.063 116.425 132.263 1.00 50.69 384 GLY B CA 1
ATOM 12370 C C . GLY B 1 401 ? 127.716 116.688 133.603 1.00 58.56 384 GLY B C 1
ATOM 12371 O O . GLY B 1 401 ? 128.213 115.761 134.248 1.00 64.29 384 GLY B O 1
ATOM 12375 N N . VAL B 1 402 ? 127.727 117.946 134.042 1.00 61.61 385 VAL B N 1
ATOM 12376 C CA . VAL B 1 402 ? 128.332 118.274 135.327 1.00 62.67 385 VAL B CA 1
ATOM 12377 C C . VAL B 1 402 ? 127.353 118.021 136.464 1.00 58.95 385 VAL B C 1
ATOM 12378 O O . VAL B 1 402 ? 127.749 117.595 137.554 1.00 63.12 385 VAL B O 1
ATOM 12391 N N . LEU B 1 403 ? 126.064 118.283 136.238 1.00 51.79 386 LEU B N 1
ATOM 12392 C CA . LEU B 1 403 ? 125.070 118.012 137.270 1.00 48.60 386 LEU B CA 1
ATOM 12393 C C . LEU B 1 403 ? 124.967 116.523 137.566 1.00 56.10 386 LEU B C 1
ATOM 12394 O O . LEU B 1 403 ? 124.637 116.139 138.693 1.00 59.10 386 LEU B O 1
ATOM 12410 N N . ARG B 1 404 ? 125.241 115.674 136.574 1.00 56.65 387 ARG B N 1
ATOM 12411 C CA . ARG B 1 404 ? 125.201 114.235 136.793 1.00 51.91 387 ARG B CA 1
ATOM 12412 C C . ARG B 1 404 ? 126.352 113.752 137.663 1.00 54.97 387 ARG B C 1
ATOM 12413 O O . ARG B 1 404 ? 126.285 112.639 138.194 1.00 58.16 387 ARG B O 1
ATOM 12434 N N . ARG B 1 405 ? 127.400 114.556 137.821 1.00 61.25 388 ARG B N 1
ATOM 12435 C CA . ARG B 1 405 ? 128.525 114.215 138.680 1.00 57.18 388 ARG B CA 1
ATOM 12436 C C . ARG B 1 405 ? 128.332 114.677 140.117 1.00 59.08 388 ARG B C 1
ATOM 12437 O O . ARG B 1 405 ? 129.212 114.439 140.950 1.00 67.82 388 ARG B O 1
ATOM 12458 N N . VAL B 1 406 ? 127.211 115.332 140.427 1.00 52.77 389 VAL B N 1
ATOM 12459 C CA . VAL B 1 406 ? 126.991 115.824 141.779 1.00 52.32 389 VAL B CA 1
ATOM 12460 C C . VAL B 1 406 ? 127.031 114.660 142.757 1.00 55.14 389 VAL B C 1
ATOM 12461 O O . VAL B 1 406 ? 126.408 113.613 142.538 1.00 62.39 389 VAL B O 1
ATOM 12474 N N . SER B 1 407 ? 127.770 114.841 143.848 1.00 59.50 390 SER B N 1
ATOM 12475 C CA . SER B 1 407 ? 127.940 113.775 144.820 1.00 58.05 390 SER B CA 1
ATOM 12476 C C . SER B 1 407 ? 126.605 113.413 145.462 1.00 60.09 390 SER B C 1
ATOM 12477 O O . SER B 1 407 ? 125.614 114.140 145.358 1.00 68.81 390 SER B O 1
ATOM 12485 N N . SER B 1 408 ? 126.590 112.262 146.136 1.00 64.94 391 SER B N 1
ATOM 12486 C CA . SER B 1 408 ? 125.374 111.813 146.802 1.00 63.69 391 SER B CA 1
ATOM 12487 C C . SER B 1 408 ? 124.996 112.727 147.959 1.00 66.30 391 SER B C 1
ATOM 12488 O O . SER B 1 408 ? 123.806 112.897 148.248 1.00 74.60 391 SER B O 1
ATOM 12496 N N . ARG B 1 409 ? 125.983 113.319 148.632 1.00 73.66 392 ARG B N 1
ATOM 12497 C CA . ARG B 1 409 ? 125.684 114.210 149.748 1.00 74.53 392 ARG B CA 1
ATOM 12498 C C . ARG B 1 409 ? 125.137 115.545 149.261 1.00 74.23 392 ARG B C 1
ATOM 12499 O O . ARG B 1 409 ? 124.233 116.113 149.884 1.00 75.27 392 ARG B O 1
ATOM 12520 N N . SER B 1 410 ? 125.669 116.060 148.153 1.00 67.18 393 SER B N 1
ATOM 12521 C CA . SER B 1 410 ? 125.191 117.321 147.602 1.00 65.37 393 SER B CA 1
ATOM 12522 C C . SER B 1 410 ? 123.866 117.173 146.869 1.00 65.86 393 SER B C 1
ATOM 12523 O O . SER B 1 410 ? 123.198 118.181 146.617 1.00 70.06 393 SER B O 1
ATOM 12531 N N . TRP B 1 411 ? 123.473 115.950 146.524 1.00 56.59 394 TRP B N 1
ATOM 12532 C CA . TRP B 1 411 ? 122.225 115.741 145.807 1.00 53.57 394 TRP B CA 1
ATOM 12533 C C . TRP B 1 411 ? 121.041 116.199 146.649 1.00 57.90 394 TRP B C 1
ATOM 12534 O O . TRP B 1 411 ? 120.971 115.9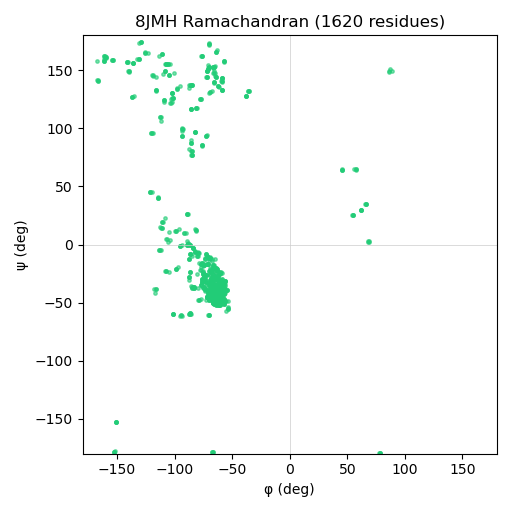35 147.851 1.00 57.73 394 TRP B O 1
ATOM 12555 N N . CYS B 1 412 ? 120.106 116.891 146.004 1.00 61.61 395 CYS B N 1
ATOM 12556 C CA . CYS B 1 412 ? 118.912 117.385 146.671 1.00 54.13 395 CYS B CA 1
ATOM 12557 C C . CYS B 1 412 ? 117.798 117.505 145.640 1.00 61.42 395 CYS B C 1
ATOM 12558 O O . CYS B 1 412 ? 117.975 117.180 144.463 1.00 62.39 395 CYS B O 1
ATOM 12566 N N . VAL B 1 413 ? 116.638 117.979 146.095 1.00 61.95 396 VAL B N 1
ATOM 12567 C CA . VAL B 1 413 ? 115.495 118.120 145.201 1.00 59.93 396 VAL B CA 1
ATOM 12568 C C . VAL B 1 413 ? 115.776 119.156 144.122 1.00 60.78 396 VAL B C 1
ATOM 12569 O O . VAL B 1 413 ? 115.333 119.004 142.978 1.00 72.73 396 VAL B O 1
ATOM 12582 N N . GLU B 1 414 ? 116.506 120.220 144.458 1.00 56.47 397 GLU B N 1
ATOM 12583 C CA . GLU B 1 414 ? 116.767 121.274 143.483 1.00 56.24 397 GLU B CA 1
ATOM 12584 C C . GLU B 1 414 ? 117.576 120.753 142.303 1.00 56.61 397 GLU B C 1
ATOM 12585 O O . GLU B 1 414 ? 117.295 121.102 141.151 1.00 65.31 397 GLU B O 1
ATOM 12597 N N . VAL B 1 415 ? 118.586 119.923 142.565 1.00 51.95 398 VAL B N 1
ATOM 12598 C CA . VAL B 1 415 ? 119.337 119.318 141.469 1.00 47.68 398 VAL B CA 1
ATOM 12599 C C . VAL B 1 415 ? 118.433 118.404 140.656 1.00 49.05 398 VAL B C 1
ATOM 12600 O O . VAL B 1 415 ? 118.492 118.387 139.421 1.00 53.03 398 VAL B O 1
ATOM 12613 N N . GLU B 1 416 ? 117.586 117.627 141.332 1.00 47.08 399 GLU B N 1
ATOM 12614 C CA . GLU B 1 416 ? 116.655 116.758 140.622 1.00 51.04 399 GLU B CA 1
ATOM 12615 C C . GLU B 1 416 ? 115.708 117.574 139.752 1.00 56.98 399 GLU B C 1
ATOM 12616 O O . GLU B 1 416 ? 115.429 117.207 138.605 1.00 57.55 399 GLU B O 1
ATOM 12628 N N . ARG B 1 417 ? 115.201 118.688 140.283 1.00 48.05 400 ARG B N 1
ATOM 12629 C CA . ARG B 1 417 ? 114.363 119.570 139.479 1.00 37.10 400 ARG B CA 1
ATOM 12630 C C . ARG B 1 417 ? 115.135 120.114 138.286 1.00 44.43 400 ARG B C 1
ATOM 12631 O O . ARG B 1 417 ? 114.643 120.099 137.152 1.00 54.65 400 ARG B O 1
ATOM 12652 N N . LEU B 1 418 ? 116.352 120.603 138.526 1.00 47.10 401 LEU B N 1
ATOM 12653 C CA . LEU B 1 418 ? 117.134 121.198 137.449 1.00 39.25 401 LEU B CA 1
ATOM 12654 C C . LEU B 1 418 ? 117.471 120.170 136.378 1.00 45.25 401 LEU B C 1
ATOM 12655 O O . LEU B 1 418 ? 117.315 120.436 135.181 1.00 56.49 401 LEU B O 1
ATOM 12671 N N . ILE B 1 419 ? 117.916 118.981 136.786 1.00 45.28 402 ILE B N 1
ATOM 12672 C CA . ILE B 1 419 ? 118.298 117.962 135.813 1.00 41.72 402 ILE B CA 1
ATOM 12673 C C . ILE B 1 419 ? 117.096 117.551 134.974 1.00 46.34 402 ILE B C 1
ATOM 12674 O O . ILE B 1 419 ? 117.214 117.319 133.766 1.00 55.05 402 ILE B O 1
ATOM 12690 N N . PHE B 1 420 ? 115.922 117.447 135.600 1.00 47.96 403 PHE B N 1
ATOM 12691 C CA . PHE B 1 420 ? 114.725 117.088 134.849 1.00 42.51 403 PHE B CA 1
ATOM 12692 C C . PHE B 1 420 ? 114.393 118.149 133.806 1.00 49.92 403 PHE B C 1
ATOM 12693 O O . PHE B 1 420 ? 114.005 117.821 132.679 1.00 53.91 403 PHE B O 1
ATOM 12710 N N . GLN B 1 421 ? 114.536 119.426 134.163 1.00 48.25 404 GLN B N 1
ATOM 12711 C CA . GLN B 1 421 ? 114.244 120.496 133.214 1.00 46.74 404 GLN B CA 1
ATOM 12712 C C . GLN B 1 421 ? 115.237 120.491 132.058 1.00 53.84 404 GLN B C 1
ATOM 12713 O O . GLN B 1 421 ? 114.843 120.526 130.887 1.00 58.71 404 GLN B O 1
ATOM 12727 N N . MET B 1 422 ? 116.536 120.447 132.365 1.00 48.92 405 MET B N 1
ATOM 12728 C CA . MET B 1 422 ? 117.536 120.395 131.303 1.00 41.99 405 MET B CA 1
ATOM 12729 C C . MET B 1 422 ? 117.327 119.178 130.415 1.00 50.31 405 MET B C 1
ATOM 12730 O O . MET B 1 422 ? 117.476 119.256 129.191 1.00 63.86 405 MET B O 1
ATOM 12744 N N . THR B 1 423 ? 116.983 118.041 131.017 1.00 46.38 406 THR B N 1
ATOM 12745 C CA . THR B 1 423 ? 116.877 116.797 130.265 1.00 48.56 406 THR B CA 1
ATOM 12746 C C . THR B 1 423 ? 115.658 116.784 129.350 1.00 52.74 406 THR B C 1
ATOM 12747 O O . THR B 1 423 ? 115.759 116.379 128.188 1.00 58.83 406 THR B O 1
ATOM 12758 N N . THR B 1 424 ? 114.503 117.220 129.851 1.00 55.69 407 THR B N 1
ATOM 12759 C CA . THR B 1 424 ? 113.250 117.055 129.127 1.00 50.59 407 THR B CA 1
ATOM 12760 C C . THR B 1 424 ? 112.810 118.297 128.366 1.00 51.42 407 THR B C 1
ATOM 12761 O O . THR B 1 424 ? 112.014 118.174 127.428 1.00 61.37 407 THR B O 1
ATOM 12772 N N . GLN B 1 425 ? 113.293 119.477 128.737 1.00 57.92 408 GLN B N 1
ATOM 12773 C CA . GLN B 1 425 ? 112.915 120.696 128.038 1.00 53.39 408 GLN B CA 1
ATOM 12774 C C . GLN B 1 425 ? 113.801 120.908 126.819 1.00 63.30 408 GLN B C 1
ATOM 12775 O O . GLN B 1 425 ? 115.018 120.713 126.874 1.00 69.12 408 GLN B O 1
ATOM 12789 N N . THR B 1 426 ? 113.180 121.307 125.713 1.00 62.55 409 THR B N 1
ATOM 12790 C CA . THR B 1 426 ? 113.895 121.667 124.491 1.00 61.05 409 THR B CA 1
ATOM 12791 C C . THR B 1 426 ? 114.115 123.175 124.523 1.00 58.14 409 THR B C 1
ATOM 12792 O O . THR B 1 426 ? 113.212 123.953 124.209 1.00 57.23 409 THR B O 1
ATOM 12803 N N . VAL B 1 427 ? 115.321 123.583 124.908 1.00 56.03 410 VAL B N 1
ATOM 12804 C CA . VAL B 1 427 ? 115.666 124.993 125.049 1.00 52.36 410 VAL B CA 1
ATOM 12805 C C . VAL B 1 427 ? 116.293 125.435 123.730 1.00 48.84 410 VAL B C 1
ATOM 12806 O O . VAL B 1 427 ? 117.496 125.286 123.520 1.00 67.54 410 VAL B O 1
ATOM 12819 N N . ALA B 1 428 ? 115.474 125.983 122.837 1.00 47.10 411 ALA B N 1
ATOM 12820 C CA . ALA B 1 428 ? 115.964 126.397 121.530 1.00 45.12 411 ALA B CA 1
ATOM 12821 C C . ALA B 1 428 ? 114.978 127.372 120.908 1.00 51.44 411 ALA B C 1
ATOM 12822 O O . ALA B 1 428 ? 113.801 127.403 121.277 1.00 62.39 411 ALA B O 1
ATOM 12829 N N . LEU B 1 429 ? 115.476 128.168 119.966 1.00 54.29 412 LEU B N 1
ATOM 12830 C CA . LEU B 1 429 ? 114.608 129.002 119.153 1.00 44.86 412 LEU B CA 1
ATOM 12831 C C . LEU B 1 429 ? 113.812 128.133 118.185 1.00 50.22 412 LEU B C 1
ATOM 12832 O O . LEU B 1 429 ? 114.255 127.063 117.760 1.00 56.19 412 LEU B O 1
ATOM 12848 N N . SER B 1 430 ? 112.617 128.604 117.836 1.00 53.86 413 SER B N 1
ATOM 12849 C CA . SER B 1 430 ? 111.710 127.816 117.016 1.00 47.14 413 SER B CA 1
ATOM 12850 C C . SER B 1 430 ? 111.017 128.713 116.003 1.00 53.30 413 SER B C 1
ATOM 12851 O O . SER B 1 430 ? 110.776 129.896 116.258 1.00 62.04 413 SER B O 1
ATOM 12859 N N . GLY B 1 431 ? 110.705 128.132 114.848 1.00 47.10 414 GLY B N 1
ATOM 12860 C CA . GLY B 1 431 ? 109.910 128.800 113.838 1.00 47.69 414 GLY B CA 1
ATOM 12861 C C . GLY B 1 431 ? 108.426 128.641 114.092 1.00 50.55 414 GLY B C 1
ATOM 12862 O O . GLY B 1 431 ? 107.769 127.820 113.447 1.00 60.08 414 GLY B O 1
ATOM 12866 N N . LYS B 1 432 ? 107.887 129.407 115.042 1.00 56.28 415 LYS B N 1
ATOM 12867 C CA . LYS B 1 432 ? 106.487 129.293 115.450 1.00 49.48 415 LYS B CA 1
ATOM 12868 C C . LYS B 1 432 ? 106.185 127.911 116.021 1.00 51.83 415 LYS B C 1
ATOM 12869 O O . LYS B 1 432 ? 105.061 127.417 115.919 1.00 62.37 415 LYS B O 1
ATOM 12888 N N . LYS B 1 433 ? 107.190 127.277 116.623 1.00 52.05 416 LYS B N 1
ATOM 12889 C CA . LYS B 1 433 ? 107.096 125.948 117.219 1.00 50.71 416 LYS B CA 1
ATOM 12890 C C . LYS B 1 433 ? 106.905 124.849 116.184 1.00 55.82 416 LYS B C 1
ATOM 12891 O O . LYS B 1 433 ? 106.760 123.679 116.557 1.00 62.60 416 LYS B O 1
ATOM 12910 N N . PHE B 1 434 ? 106.897 125.185 114.892 1.00 50.89 417 PHE B N 1
ATOM 12911 C CA . PHE B 1 434 ? 106.839 124.152 113.865 1.00 42.12 417 PHE B CA 1
ATOM 12912 C C . PHE B 1 434 ? 108.123 123.337 113.834 1.00 44.79 417 PHE B C 1
ATOM 12913 O O . PHE B 1 434 ? 108.096 122.146 113.508 1.00 51.94 417 PHE B O 1
ATOM 12930 N N . TYR B 1 435 ? 109.249 123.965 114.158 1.00 47.78 418 TYR B N 1
ATOM 12931 C CA . TYR B 1 435 ? 110.530 123.285 114.248 1.00 47.63 418 TYR B CA 1
ATOM 12932 C C . TYR B 1 435 ? 111.399 124.067 115.216 1.00 45.52 418 TYR B C 1
ATOM 12933 O O . TYR B 1 435 ? 111.162 125.250 115.469 1.00 60.53 418 TYR B O 1
ATOM 12951 N N . PHE B 1 436 ? 112.410 123.394 115.755 1.00 52.94 419 PHE B N 1
ATOM 12952 C CA . PHE B 1 436 ? 113.322 123.989 116.720 1.00 55.73 419 PHE B CA 1
ATOM 12953 C C . PHE B 1 436 ? 114.720 124.023 116.126 1.00 52.93 419 PHE B C 1
ATOM 12954 O O . PHE B 1 436 ? 115.187 123.024 115.569 1.00 60.92 419 PHE B O 1
ATOM 12971 N N . LEU B 1 437 ? 115.382 125.170 116.242 1.00 48.57 420 LEU B N 1
ATOM 12972 C CA . LEU B 1 437 ? 116.714 125.347 115.673 1.00 51.73 420 LEU B CA 1
ATOM 12973 C C . LEU B 1 437 ? 117.708 124.555 116.508 1.00 54.72 420 LEU B C 1
ATOM 12974 O O . LEU B 1 437 ? 118.225 125.041 117.515 1.00 56.53 420 LEU B O 1
ATOM 12990 N N . THR B 1 438 ? 117.970 123.320 116.090 1.00 61.42 421 THR B N 1
ATOM 12991 C CA . THR B 1 438 ? 118.923 122.433 116.737 1.00 47.63 421 THR B CA 1
ATOM 12992 C C . THR B 1 438 ? 119.866 121.883 115.676 1.00 55.27 421 THR B C 1
ATOM 12993 O O . THR B 1 438 ? 119.691 122.120 114.477 1.00 58.87 421 THR B O 1
ATOM 13004 N N . ARG B 1 439 ? 120.883 121.144 116.119 1.00 54.93 422 ARG B N 1
ATOM 13005 C CA . ARG B 1 439 ? 121.799 120.525 115.169 1.00 46.44 422 ARG B CA 1
ATOM 13006 C C . ARG B 1 439 ? 121.117 119.407 114.393 1.00 49.18 422 ARG B C 1
ATOM 13007 O O . ARG B 1 439 ? 121.467 119.149 113.237 1.00 55.07 422 ARG B O 1
ATOM 13028 N N . ARG B 1 440 ? 120.145 118.732 115.010 1.00 55.19 423 ARG B N 1
ATOM 13029 C CA . ARG B 1 440 ? 119.383 117.721 114.287 1.00 49.23 423 ARG B CA 1
ATOM 13030 C C . ARG B 1 440 ? 118.602 118.344 113.139 1.00 52.48 423 ARG B C 1
ATOM 13031 O O . ARG B 1 440 ? 118.510 117.763 112.052 1.00 58.38 423 ARG B O 1
ATOM 13052 N N . LEU B 1 441 ? 118.027 119.528 113.362 1.00 49.32 424 LEU B N 1
ATOM 13053 C CA . LEU B 1 441 ? 117.267 120.189 112.307 1.00 47.34 424 LEU B CA 1
ATOM 13054 C C . LEU B 1 441 ? 118.160 120.558 111.129 1.00 49.11 424 LEU B C 1
ATOM 13055 O O . LEU B 1 441 ? 117.764 120.395 109.970 1.00 59.83 424 LEU B O 1
ATOM 13071 N N . LEU B 1 442 ? 119.366 121.059 111.402 1.00 46.44 425 LEU B N 1
ATOM 13072 C CA . LEU B 1 442 ? 120.275 121.401 110.315 1.00 46.65 425 LEU B CA 1
ATOM 13073 C C . LEU B 1 442 ? 120.643 120.165 109.507 1.00 44.64 425 LEU B C 1
ATOM 13074 O O . LEU B 1 442 ? 120.756 120.228 108.277 1.00 48.78 425 LEU B O 1
ATOM 13090 N N . PHE B 1 443 ? 120.841 119.032 110.181 1.00 47.70 426 PHE B N 1
ATOM 13091 C CA . PHE B 1 443 ? 121.030 117.776 109.466 1.00 46.23 426 PHE B CA 1
ATOM 13092 C C . PHE B 1 443 ? 119.794 117.424 108.649 1.00 49.37 426 PHE B C 1
ATOM 13093 O O . PHE B 1 443 ? 119.904 116.987 107.498 1.00 57.42 426 PHE B O 1
ATOM 13110 N N . GLY B 1 444 ? 118.607 117.608 109.229 1.00 49.55 427 GLY B N 1
ATOM 13111 C CA . GLY B 1 444 ? 117.386 117.367 108.479 1.00 41.72 427 GLY B CA 1
ATOM 13112 C C . GLY B 1 444 ? 117.223 118.327 107.316 1.00 44.29 427 GLY B C 1
ATOM 13113 O O . GLY B 1 444 ? 116.745 117.943 106.246 1.00 57.90 427 GLY B O 1
ATOM 13117 N N . MET B 1 445 ? 117.612 119.588 107.510 1.00 56.51 428 MET B N 1
ATOM 13118 C CA . MET B 1 445 ? 117.553 120.553 106.418 1.00 54.00 428 MET B CA 1
ATOM 13119 C C . MET B 1 445 ? 118.470 120.143 105.274 1.00 51.57 428 MET B C 1
ATOM 13120 O O . MET B 1 445 ? 118.086 120.217 104.102 1.00 63.27 428 MET B O 1
ATOM 13134 N N . ALA B 1 446 ? 119.690 119.709 105.594 1.00 47.23 429 ALA B N 1
ATOM 13135 C CA . ALA B 1 446 ? 120.614 119.271 104.554 1.00 41.62 429 ALA B CA 1
ATOM 13136 C C . ALA B 1 446 ? 120.063 118.060 103.814 1.00 47.91 429 ALA B C 1
ATOM 13137 O O . ALA B 1 446 ? 120.140 117.981 102.583 1.00 55.24 429 ALA B O 1
ATOM 13144 N N . GLY B 1 447 ? 119.500 117.102 104.552 1.00 48.70 430 GLY B N 1
ATOM 13145 C CA . GLY B 1 447 ? 118.897 115.950 103.906 1.00 42.23 430 GLY B CA 1
ATOM 13146 C C . GLY B 1 447 ? 117.717 116.328 103.033 1.00 48.07 430 GLY B C 1
ATOM 13147 O O . GLY B 1 447 ? 117.537 115.780 101.944 1.00 61.21 430 GLY B O 1
ATOM 13151 N N . THR B 1 448 ? 116.894 117.267 103.503 1.00 53.38 431 THR B N 1
ATOM 13152 C CA . THR B 1 448 ? 115.762 117.725 102.704 1.00 54.07 431 THR B CA 1
ATOM 13153 C C . THR B 1 448 ? 116.231 118.411 101.428 1.00 54.55 431 THR B C 1
ATOM 13154 O O . THR B 1 448 ? 115.662 118.194 100.352 1.00 58.85 431 THR B O 1
ATOM 13165 N N . ILE B 1 449 ? 117.268 119.245 101.526 1.00 55.54 432 ILE B N 1
ATOM 13166 C CA . ILE B 1 449 ? 117.770 119.944 100.347 1.00 51.02 432 ILE B CA 1
ATOM 13167 C C . ILE B 1 449 ? 118.291 118.947 99.322 1.00 53.58 432 ILE B C 1
ATOM 13168 O O . ILE B 1 449 ? 118.043 119.086 98.119 1.00 66.01 432 ILE B O 1
ATOM 13184 N N . VAL B 1 450 ? 119.021 117.929 99.777 1.00 54.52 433 VAL B N 1
ATOM 13185 C CA . VAL B 1 450 ? 119.545 116.924 98.857 1.00 54.62 433 VAL B CA 1
ATOM 13186 C C . VAL B 1 450 ? 118.400 116.223 98.137 1.00 54.99 433 VAL B C 1
ATOM 13187 O O . VAL B 1 450 ? 118.451 115.997 96.923 1.00 62.29 433 VAL B O 1
ATOM 13200 N N . THR B 1 451 ? 117.349 115.869 98.877 1.00 57.84 434 THR B N 1
ATOM 13201 C CA . THR B 1 451 ? 116.207 115.198 98.264 1.00 59.65 434 THR B CA 1
ATOM 13202 C C . THR B 1 451 ? 115.545 116.089 97.220 1.00 59.98 434 THR B C 1
ATOM 13203 O O . THR B 1 451 ? 115.208 115.633 96.122 1.00 66.91 434 THR B O 1
ATOM 13214 N N . TYR B 1 452 ? 115.349 117.368 97.546 1.00 60.20 435 TYR B N 1
ATOM 13215 C CA . TYR B 1 452 ? 114.736 118.283 96.589 1.00 55.66 435 TYR B CA 1
ATOM 13216 C C . TYR B 1 452 ? 115.606 118.450 95.351 1.00 60.95 435 TYR B C 1
ATOM 13217 O O . TYR B 1 452 ? 115.100 118.449 94.223 1.00 74.66 435 TYR B O 1
ATOM 13235 N N . GLU B 1 453 ? 116.919 118.597 95.539 1.00 64.24 436 GLU B N 1
ATOM 13236 C CA . GLU B 1 453 ? 117.807 118.803 94.400 1.00 62.57 436 GLU B CA 1
ATOM 13237 C C . GLU B 1 453 ? 117.824 117.589 93.482 1.00 61.65 436 GLU B C 1
ATOM 13238 O O . GLU B 1 453 ? 117.818 117.735 92.255 1.00 74.77 436 GLU B O 1
ATOM 13250 N N . LEU B 1 454 ? 117.846 116.383 94.052 1.00 61.40 437 LEU B N 1
ATOM 13251 C CA . LEU B 1 454 ? 117.837 115.186 93.220 1.00 60.35 437 LEU B CA 1
ATOM 13252 C C . LEU B 1 454 ? 116.579 115.127 92.366 1.00 63.61 437 LEU B C 1
ATOM 13253 O O . LEU B 1 454 ? 116.643 114.812 91.172 1.00 75.40 437 LEU B O 1
ATOM 13269 N N . VAL B 1 455 ? 115.424 115.424 92.960 1.00 63.21 438 VAL B N 1
ATOM 13270 C CA . VAL B 1 455 ? 114.182 115.441 92.197 1.00 64.12 438 VAL B CA 1
ATOM 13271 C C . VAL B 1 455 ? 114.135 116.636 91.251 1.00 64.99 438 VAL B C 1
ATOM 13272 O O . VAL B 1 455 ? 113.708 116.502 90.099 1.00 73.89 438 VAL B O 1
ATOM 13285 N N . LEU B 1 456 ? 114.564 117.814 91.709 1.00 68.57 439 LEU B N 1
ATOM 13286 C CA . LEU B 1 456 ? 114.455 119.017 90.893 1.00 66.96 439 LEU B CA 1
ATOM 13287 C C . LEU B 1 456 ? 115.453 119.034 89.743 1.00 74.25 439 LEU B C 1
ATOM 13288 O O . LEU B 1 456 ? 115.204 119.691 88.727 1.00 77.08 439 LEU B O 1
ATOM 13304 N N . LEU B 1 457 ? 116.582 118.336 89.877 1.00 82.26 440 LEU B N 1
ATOM 13305 C CA . LEU B 1 457 ? 117.565 118.341 88.799 1.00 83.34 440 LEU B CA 1
ATOM 13306 C C . LEU B 1 457 ? 117.003 117.715 87.531 1.00 84.47 440 LEU B C 1
ATOM 13307 O O . LEU B 1 457 ? 117.440 118.055 86.426 1.00 85.61 440 LEU B O 1
ATOM 13323 N N . GLN B 1 458 ? 116.034 116.807 87.664 1.00 86.97 441 GLN B N 1
ATOM 13324 C CA . GLN B 1 458 ? 115.359 116.270 86.487 1.00 88.98 441 GLN B CA 1
ATOM 13325 C C . GLN B 1 458 ? 114.580 117.360 85.761 1.00 89.34 441 GLN B C 1
ATOM 13326 O O . GLN B 1 458 ? 114.532 117.386 84.526 1.00 88.20 441 GLN B O 1
ATOM 13340 N N . PHE B 1 459 ? 113.958 118.270 86.514 1.00 94.91 442 PHE B N 1
ATOM 13341 C CA . PHE B 1 459 ? 113.235 119.376 85.895 1.00 95.67 442 PHE B CA 1
ATOM 13342 C C . PHE B 1 459 ? 114.166 120.244 85.059 1.00 98.98 442 PHE B C 1
ATOM 13343 O O . PHE B 1 459 ? 113.798 120.692 83.968 1.00 97.50 442 PHE B O 1
ATOM 13360 N N . ASP B 1 460 ? 115.372 120.498 85.560 1.00 109.13 443 ASP B N 1
ATOM 13361 C CA . ASP B 1 460 ? 116.302 121.426 84.933 1.00 110.52 443 ASP B CA 1
ATOM 13362 C C . ASP B 1 460 ? 117.193 120.767 83.887 1.00 110.00 443 ASP B C 1
ATOM 13363 O O . ASP B 1 460 ? 118.036 121.452 83.297 1.00 111.32 443 ASP B O 1
ATOM 13372 N N . GLU B 1 461 ? 117.035 119.461 83.642 1.00 115.40 444 GLU B N 1
ATOM 13373 C CA . GLU B 1 461 ? 117.872 118.806 82.636 1.00 117.33 444 GLU B CA 1
ATOM 13374 C C . GLU B 1 461 ? 117.711 119.438 81.261 1.00 117.66 444 GLU B C 1
ATOM 13375 O O . GLU B 1 461 ? 118.732 119.715 80.608 1.00 115.81 444 GLU B O 1
ATOM 13387 N N . PRO B 1 462 ? 116.498 119.684 80.756 1.00 125.56 445 PRO B N 1
ATOM 13388 C CA . PRO B 1 462 ? 116.381 120.303 79.423 1.00 124.36 445 PRO B CA 1
ATOM 13389 C C . PRO B 1 462 ? 117.167 121.596 79.285 1.00 123.97 445 PRO B C 1
ATOM 13390 O O . PRO B 1 462 ? 118.001 121.718 78.379 1.00 123.69 445 PRO B O 1
ATOM 13401 N N . ASN B 1 463 ? 116.930 122.569 80.167 1.00 127.89 446 ASN B N 1
ATOM 13402 C CA . ASN B 1 463 ? 117.660 123.828 80.095 1.00 128.00 446 ASN B CA 1
ATOM 13403 C C . ASN B 1 463 ? 119.156 123.638 80.298 1.00 126.34 446 ASN B C 1
ATOM 13404 O O . ASN B 1 463 ? 119.947 124.412 79.749 1.00 124.45 446 ASN B O 1
ATOM 13415 N N . ARG B 1 464 ? 119.562 122.629 81.073 1.00 116.34 447 ARG B N 1
ATOM 13416 C CA . ARG B 1 464 ? 120.985 122.380 81.275 1.00 115.17 447 ARG B CA 1
ATOM 13417 C C . ARG B 1 464 ? 121.670 121.987 79.972 1.00 116.73 447 ARG B C 1
ATOM 13418 O O . ARG B 1 464 ? 122.774 122.461 79.679 1.00 113.43 447 ARG B O 1
ATOM 13439 N N . ARG B 1 465 ? 121.035 121.123 79.179 1.00 127.62 448 ARG B N 1
ATOM 13440 C CA . ARG B 1 465 ? 121.650 120.652 77.944 1.00 126.00 448 ARG B CA 1
ATOM 13441 C C . ARG B 1 465 ? 121.589 121.681 76.824 1.00 126.87 448 ARG B C 1
ATOM 13442 O O . ARG B 1 465 ? 122.329 121.549 75.843 1.00 125.19 448 ARG B O 1
ATOM 13463 N N . LYS B 1 466 ? 120.731 122.698 76.940 1.00 132.31 449 LYS B N 1
ATOM 13464 C CA . LYS B 1 466 ? 120.715 123.755 75.935 1.00 133.16 449 LYS B CA 1
ATOM 13465 C C . LYS B 1 466 ? 122.041 124.501 75.900 1.00 132.92 449 LYS B C 1
ATOM 13466 O O . LYS B 1 466 ? 122.493 124.915 74.827 1.00 129.71 449 LYS B O 1
ATOM 13485 N N . GLY B 1 467 ? 122.675 124.682 77.057 1.00 131.89 450 GLY B N 1
ATOM 13486 C CA . GLY B 1 467 ? 123.945 125.372 77.125 1.00 129.28 450 GLY B CA 1
ATOM 13487 C C . GLY B 1 467 ? 123.784 126.878 77.055 1.00 129.70 450 GLY B C 1
ATOM 13488 O O . GLY B 1 467 ? 122.684 127.425 76.963 1.00 129.70 450 GLY B O 1
ATOM 13492 N N . LEU B 1 468 ? 124.924 127.560 77.101 1.00 119.85 451 LEU B N 1
ATOM 13493 C CA . LEU B 1 468 ? 124.924 129.013 77.025 1.00 120.20 451 LEU B CA 1
ATOM 13494 C C . LEU B 1 468 ? 124.573 129.475 75.615 1.00 122.20 451 LEU B C 1
ATOM 13495 O O . LEU B 1 468 ? 124.942 128.848 74.619 1.00 120.27 451 LEU B O 1
ATOM 13511 N N . GLN B 1 469 ? 123.840 130.580 75.542 1.00 135.90 452 GLN B N 1
ATOM 13512 C CA . GLN B 1 469 ? 123.408 131.129 74.269 1.00 136.69 452 GLN B CA 1
ATOM 13513 C C . GLN B 1 469 ? 124.560 131.849 73.574 1.00 136.58 452 GLN B C 1
ATOM 13514 O O . GLN B 1 469 ? 125.566 132.186 74.204 1.00 136.04 452 GLN B O 1
ATOM 13528 N N . PRO B 1 470 ? 124.441 132.092 72.269 1.00 136.04 453 PRO B N 1
ATOM 13529 C CA . PRO B 1 470 ? 125.499 132.827 71.565 1.00 135.41 453 PRO B CA 1
ATOM 13530 C C . PRO B 1 470 ? 125.714 134.202 72.178 1.00 134.61 453 PRO B C 1
ATOM 13531 O O . PRO B 1 470 ? 124.769 134.868 72.607 1.00 133.42 453 PRO B O 1
ATOM 13542 N N . LEU B 1 471 ? 126.979 134.625 72.216 1.00 121.08 454 LEU B N 1
ATOM 13543 C CA . LEU B 1 471 ? 127.318 135.890 72.860 1.00 120.68 454 LEU B CA 1
ATOM 13544 C C . LEU B 1 471 ? 126.616 137.060 72.182 1.00 122.35 454 LEU B C 1
ATOM 13545 O O . LEU B 1 471 ? 125.977 137.885 72.845 1.00 119.20 454 LEU B O 1
ATOM 13561 N N . CYS B 1 472 ? 126.724 137.148 70.854 1.00 137.36 455 CYS B N 1
ATOM 13562 C CA . CYS B 1 472 ? 126.106 138.259 70.138 1.00 137.27 455 CYS B CA 1
ATOM 13563 C C . CYS B 1 472 ? 124.587 138.215 70.250 1.00 137.09 455 CYS B C 1
ATOM 13564 O O . CYS B 1 472 ? 123.943 139.253 70.442 1.00 134.78 455 CYS B O 1
ATOM 13572 N N . ALA B 1 473 ? 123.999 137.029 70.134 1.00 136.25 456 ALA B N 1
ATOM 13573 C CA . ALA B 1 473 ? 122.550 136.883 70.203 1.00 135.36 456 ALA B CA 1
ATOM 13574 C C . ALA B 1 473 ? 122.036 137.269 71.585 1.00 135.79 456 ALA B C 1
ATOM 13575 O O . ALA B 1 473 ? 122.796 137.325 72.552 1.00 134.55 456 ALA B O 1
ATOM 13583 N N . LEU C 1 67 ? 152.458 103.290 140.016 1.00 109.50 50 LEU C N 1
ATOM 13584 C CA . LEU C 1 67 ? 151.695 103.343 138.775 1.00 111.14 50 LEU C CA 1
ATOM 13585 C C . LEU C 1 67 ? 151.277 101.939 138.340 1.00 112.62 50 LEU C C 1
ATOM 13586 O O . LEU C 1 67 ? 151.965 100.965 138.644 1.00 108.61 50 LEU C O 1
ATOM 13601 N N . PRO C 1 68 ? 150.155 101.831 137.633 1.00 110.82 51 PRO C N 1
ATOM 13602 C CA . PRO C 1 68 ? 149.703 100.514 137.174 1.00 107.84 51 PRO C CA 1
ATOM 13603 C C . PRO C 1 68 ? 150.649 99.927 136.137 1.00 106.31 51 PRO C C 1
ATOM 13604 O O . PRO C 1 68 ? 151.336 100.638 135.401 1.00 102.80 51 PRO C O 1
ATOM 13615 N N . ASN C 1 69 ? 150.675 98.597 136.092 1.00 105.30 52 ASN C N 1
ATOM 13616 C CA . ASN C 1 69 ? 151.524 97.864 135.156 1.00 104.88 52 ASN C CA 1
ATOM 13617 C C . ASN C 1 69 ? 150.803 97.805 133.815 1.00 103.94 52 ASN C C 1
ATOM 13618 O O . ASN C 1 69 ? 149.950 96.944 133.591 1.00 100.03 52 ASN C O 1
ATOM 13629 N N . TYR C 1 70 ? 151.151 98.726 132.916 1.00 97.26 53 TYR C N 1
ATOM 13630 C CA . TYR C 1 70 ? 150.527 98.787 131.600 1.00 96.07 53 TYR C CA 1
ATOM 13631 C C . TYR C 1 70 ? 150.926 97.629 130.698 1.00 96.97 53 TYR C C 1
ATOM 13632 O O . TYR C 1 70 ? 150.305 97.455 129.644 1.00 93.37 53 TYR C O 1
ATOM 13650 N N . THR C 1 71 ? 151.934 96.840 131.074 1.00 103.73 54 THR C N 1
ATOM 13651 C CA . THR C 1 71 ? 152.447 95.811 130.174 1.00 104.04 54 THR C CA 1
ATOM 13652 C C . THR C 1 71 ? 151.395 94.746 129.886 1.00 102.22 54 THR C C 1
ATOM 13653 O O . THR C 1 71 ? 151.187 94.364 128.728 1.00 95.74 54 THR C O 1
ATOM 13664 N N . ASN C 1 72 ? 150.716 94.256 130.925 1.00 101.78 55 ASN C N 1
ATOM 13665 C CA . ASN C 1 72 ? 149.795 93.136 130.786 1.00 100.65 55 ASN C CA 1
ATOM 13666 C C . ASN C 1 72 ? 148.341 93.502 131.041 1.00 100.28 55 ASN C C 1
ATOM 13667 O O . ASN C 1 72 ? 147.467 92.648 130.859 1.00 99.39 55 ASN C O 1
ATOM 13678 N N . LEU C 1 73 ? 148.054 94.734 131.453 1.00 86.69 56 LEU C N 1
ATOM 13679 C CA . LEU C 1 73 ? 146.676 95.122 131.712 1.00 84.37 56 LEU C CA 1
ATOM 13680 C C . LEU C 1 73 ? 145.868 95.107 130.420 1.00 81.31 56 LEU C C 1
ATOM 13681 O O . LEU C 1 73 ? 146.380 95.391 129.334 1.00 79.80 56 LEU C O 1
ATOM 13697 N N . ASP C 1 74 ? 144.583 94.770 130.547 1.00 72.66 57 ASP C N 1
ATOM 13698 C CA . ASP C 1 74 ? 143.672 94.726 129.404 1.00 72.27 57 ASP C CA 1
ATOM 13699 C C . ASP C 1 74 ? 143.129 96.135 129.181 1.00 72.03 57 ASP C C 1
ATOM 13700 O O . ASP C 1 74 ? 142.022 96.490 129.589 1.00 71.66 57 ASP C O 1
ATOM 13709 N N . LEU C 1 75 ? 143.944 96.954 128.524 1.00 65.68 58 LEU C N 1
ATOM 13710 C CA . LEU C 1 75 ? 143.635 98.353 128.273 1.00 59.06 58 LEU C CA 1
ATOM 13711 C C . LEU C 1 75 ? 143.380 98.579 126.789 1.00 63.00 58 LEU C C 1
ATOM 13712 O O . LEU C 1 75 ? 143.717 97.754 125.938 1.00 69.27 58 LEU C O 1
ATOM 13728 N N . PHE C 1 76 ? 142.771 99.726 126.490 1.00 60.99 59 PHE C N 1
ATOM 13729 C CA . PHE C 1 76 ? 142.465 100.062 125.104 1.00 54.90 59 PHE C CA 1
ATOM 13730 C C . PHE C 1 76 ? 143.735 100.365 124.320 1.00 55.91 59 PHE C C 1
ATOM 13731 O O . PHE C 1 76 ? 143.873 99.955 123.163 1.00 65.95 59 PHE C O 1
ATOM 13748 N N . HIS C 1 77 ? 144.680 101.077 124.937 1.00 61.20 60 HIS C N 1
ATOM 13749 C CA . HIS C 1 77 ? 145.896 101.462 124.229 1.00 60.41 60 HIS C CA 1
ATOM 13750 C C . HIS C 1 77 ? 146.657 100.235 123.743 1.00 66.55 60 HIS C C 1
ATOM 13751 O O . HIS C 1 77 ? 147.129 100.193 122.602 1.00 74.33 60 HIS C O 1
ATOM 13765 N N . ARG C 1 78 ? 146.781 99.220 124.599 1.00 62.79 61 ARG C N 1
ATOM 13766 C CA . ARG C 1 78 ? 147.426 97.982 124.181 1.00 63.22 61 ARG C CA 1
ATOM 13767 C C . ARG C 1 78 ? 146.696 97.316 123.025 1.00 69.93 61 ARG C C 1
ATOM 13768 O O . ARG C 1 78 ? 147.340 96.688 122.178 1.00 72.10 61 ARG C O 1
ATOM 13789 N N . ALA C 1 79 ? 145.372 97.439 122.970 1.00 59.91 62 ALA C N 1
ATOM 13790 C CA . ALA C 1 79 ? 144.583 96.758 121.954 1.00 50.86 62 ALA C CA 1
ATOM 13791 C C . ALA C 1 79 ? 144.692 97.401 120.579 1.00 58.75 62 ALA C C 1
ATOM 13792 O O . ALA C 1 79 ? 144.585 96.696 119.570 1.00 68.00 62 ALA C O 1
ATOM 13799 N N . VAL C 1 80 ? 144.906 98.713 120.508 1.00 56.90 63 VAL C N 1
ATOM 13800 C CA . VAL C 1 80 ? 144.875 99.423 119.237 1.00 55.76 63 VAL C CA 1
ATOM 13801 C C . VAL C 1 80 ? 146.254 99.849 118.752 1.00 56.20 63 VAL C C 1
ATOM 13802 O O . VAL C 1 80 ? 146.421 100.065 117.542 1.00 73.86 63 VAL C O 1
ATOM 13815 N N . PHE C 1 81 ? 147.243 99.979 119.635 1.00 58.65 64 PHE C N 1
ATOM 13816 C CA . PHE C 1 81 ? 148.542 100.472 119.191 1.00 63.27 64 PHE C CA 1
ATOM 13817 C C . PHE C 1 81 ? 149.146 99.625 118.072 1.00 65.70 64 PHE C C 1
ATOM 13818 O O . PHE C 1 81 ? 149.773 100.216 117.176 1.00 71.67 64 PHE C O 1
ATOM 13835 N N . PRO C 1 82 ? 149.014 98.294 118.049 1.00 56.78 65 PRO C N 1
ATOM 13836 C CA . PRO C 1 82 ? 149.580 97.548 116.910 1.00 54.96 65 PRO C CA 1
ATOM 13837 C C . PRO C 1 82 ? 149.009 97.998 115.577 1.00 58.07 65 PRO C C 1
ATOM 13838 O O . PRO C 1 82 ? 149.728 98.029 114.571 1.00 62.53 65 PRO C O 1
ATOM 13849 N N . PHE C 1 83 ? 147.722 98.349 115.545 1.00 63.37 66 PHE C N 1
ATOM 13850 C CA . PHE C 1 83 ? 147.098 98.800 114.308 1.00 53.35 66 PHE C CA 1
ATOM 13851 C C . PHE C 1 83 ? 147.256 100.300 114.104 1.00 54.15 66 PHE C C 1
ATOM 13852 O O . PHE C 1 83 ? 147.266 100.765 112.960 1.00 67.16 66 PHE C O 1
ATOM 13869 N N . MET C 1 84 ? 147.376 101.069 115.187 1.00 56.33 67 MET C N 1
ATOM 13870 C CA . MET C 1 84 ? 147.726 102.477 115.046 1.00 56.44 67 MET C CA 1
ATOM 13871 C C . MET C 1 84 ? 149.133 102.629 114.486 1.00 58.60 67 MET C C 1
ATOM 13872 O O . MET C 1 84 ? 149.389 103.505 113.652 1.00 65.97 67 MET C O 1
ATOM 13886 N N . PHE C 1 85 ? 150.063 101.784 114.936 1.00 66.02 68 PHE C N 1
ATOM 13887 C CA . PHE C 1 85 ? 151.411 101.798 114.379 1.00 66.28 68 PHE C CA 1
ATOM 13888 C C . PHE C 1 85 ? 151.400 101.387 112.913 1.00 68.02 68 PHE C C 1
ATOM 13889 O O . PHE C 1 85 ? 152.113 101.970 112.088 1.00 73.51 68 PHE C O 1
ATOM 13906 N N . LEU C 1 86 ? 150.598 100.378 112.569 1.00 64.76 69 LEU C N 1
ATOM 13907 C CA . LEU C 1 86 ? 150.493 99.964 111.175 1.00 59.42 69 LEU C CA 1
ATOM 13908 C C . LEU C 1 86 ? 149.973 101.102 110.310 1.00 64.75 69 LEU C C 1
ATOM 13909 O O . LEU C 1 86 ? 150.465 101.326 109.198 1.00 69.15 69 LEU C O 1
ATOM 13925 N N . ALA C 1 87 ? 148.974 101.834 110.803 1.00 66.64 70 ALA C N 1
ATOM 13926 C CA . ALA C 1 87 ? 148.476 102.991 110.070 1.00 62.60 70 ALA C CA 1
ATOM 13927 C C . ALA C 1 87 ? 149.558 104.052 109.916 1.00 61.22 70 ALA C C 1
ATOM 13928 O O . ALA C 1 87 ? 149.569 104.795 108.929 1.00 67.63 70 ALA C O 1
ATOM 13935 N N . GLN C 1 88 ? 150.473 104.142 110.883 1.00 63.65 71 GLN C N 1
ATOM 13936 C CA . GLN C 1 88 ? 151.568 105.098 110.774 1.00 63.81 71 GLN C CA 1
ATOM 13937 C C . GLN C 1 88 ? 152.545 104.728 109.669 1.00 72.06 71 GLN C C 1
ATOM 13938 O O . GLN C 1 88 ? 153.275 105.600 109.187 1.00 75.70 71 GLN C O 1
ATOM 13952 N N . CYS C 1 89 ? 152.579 103.460 109.254 1.00 70.96 72 CYS C N 1
ATOM 13953 C CA . CYS C 1 89 ? 153.423 103.086 108.126 1.00 67.89 72 CYS C CA 1
ATOM 13954 C C . CYS C 1 89 ? 152.982 103.791 106.851 1.00 71.01 72 CYS C C 1
ATOM 13955 O O . CYS C 1 89 ? 153.826 104.183 106.038 1.00 76.68 72 CYS C O 1
ATOM 13963 N N . VAL C 1 90 ? 151.677 103.959 106.661 1.00 69.35 73 VAL C N 1
ATOM 13964 C CA . VAL C 1 90 ? 151.149 104.784 105.584 1.00 66.69 73 VAL C CA 1
ATOM 13965 C C . VAL C 1 90 ? 150.920 106.222 106.054 1.00 64.64 73 VAL C C 1
ATOM 13966 O O . VAL C 1 90 ? 150.301 107.015 105.346 1.00 62.32 73 VAL C O 1
ATOM 13979 N N . ALA C 1 91 ? 151.408 106.565 107.246 1.00 73.39 74 ALA C N 1
ATOM 13980 C CA . ALA C 1 91 ? 151.399 107.929 107.770 1.00 69.89 74 ALA C CA 1
ATOM 13981 C C . ALA C 1 91 ? 149.974 108.488 107.827 1.00 72.04 74 ALA C C 1
ATOM 13982 O O . ALA C 1 91 ? 149.616 109.450 107.146 1.00 78.90 74 ALA C O 1
ATOM 13989 N N . ILE C 1 92 ? 149.170 107.854 108.677 1.00 68.11 75 ILE C N 1
ATOM 13990 C CA . ILE C 1 92 ? 147.781 108.255 108.861 1.00 70.03 75 ILE C CA 1
ATOM 13991 C C . ILE C 1 92 ? 147.681 109.210 110.043 1.00 74.48 75 ILE C C 1
ATOM 13992 O O . ILE C 1 92 ? 147.268 110.365 109.885 1.00 78.89 75 ILE C O 1
ATOM 14008 N N . MET C 1 93 ? 148.067 108.746 111.229 1.00 66.28 76 MET C N 1
ATOM 14009 C CA . MET C 1 93 ? 147.992 109.549 112.451 1.00 63.60 76 MET C CA 1
ATOM 14010 C C . MET C 1 93 ? 149.392 109.688 113.035 1.00 68.59 76 MET C C 1
ATOM 14011 O O . MET C 1 93 ? 149.852 108.797 113.770 1.00 73.53 76 MET C O 1
ATOM 14025 N N . PRO C 1 94 ? 150.107 110.782 112.747 1.00 68.63 77 PRO C N 1
ATOM 14026 C CA . PRO C 1 94 ? 151.523 110.869 113.132 1.00 66.95 77 PRO C CA 1
ATOM 14027 C C . PRO C 1 94 ? 151.749 111.153 114.610 1.00 72.55 77 PRO C C 1
ATOM 14028 O O . PRO C 1 94 ? 151.917 112.310 115.006 1.00 73.96 77 PRO C O 1
ATOM 14039 N N . LEU C 1 95 ? 151.754 110.108 115.432 1.00 71.82 78 LEU C N 1
ATOM 14040 C CA . LEU C 1 95 ? 152.032 110.223 116.856 1.00 65.31 78 LEU C CA 1
ATOM 14041 C C . LEU C 1 95 ? 153.396 109.628 117.177 1.00 65.00 78 LEU C C 1
ATOM 14042 O O . LEU C 1 95 ? 153.852 108.685 116.524 1.00 70.71 78 LEU C O 1
ATOM 14058 N N . VAL C 1 96 ? 154.043 110.190 118.194 1.00 71.91 79 VAL C N 1
ATOM 14059 C CA . VAL C 1 96 ? 155.360 109.749 118.640 1.00 73.24 79 VAL C CA 1
ATOM 14060 C C . VAL C 1 96 ? 155.189 108.816 119.828 1.00 71.64 79 VAL C C 1
ATOM 14061 O O . VAL C 1 96 ? 154.422 109.103 120.756 1.00 76.44 79 VAL C O 1
ATOM 14074 N N . GLY C 1 97 ? 155.903 107.695 119.801 1.00 70.98 80 GLY C N 1
ATOM 14075 C CA . GLY C 1 97 ? 155.824 106.733 120.883 1.00 71.20 80 GLY C CA 1
ATOM 14076 C C . GLY C 1 97 ? 154.479 106.057 121.013 1.00 72.68 80 GLY C C 1
ATOM 14077 O O . GLY C 1 97 ? 154.046 105.766 122.131 1.00 74.46 80 GLY C O 1
ATOM 14081 N N . ILE C 1 98 ? 153.804 105.794 119.893 1.00 76.35 81 ILE C N 1
ATOM 14082 C CA . ILE C 1 98 ? 152.518 105.109 119.950 1.00 72.86 81 ILE C CA 1
ATOM 14083 C C . ILE C 1 98 ? 152.692 103.678 120.440 1.00 75.39 81 ILE C C 1
ATOM 14084 O O . ILE C 1 98 ? 151.761 103.089 121.001 1.00 78.35 81 ILE C O 1
ATOM 14100 N N . ARG C 1 99 ? 153.872 103.096 120.240 1.00 84.06 82 ARG C N 1
ATOM 14101 C CA . ARG C 1 99 ? 154.142 101.723 120.643 1.00 85.23 82 ARG C CA 1
ATOM 14102 C C . ARG C 1 99 ? 154.552 101.604 122.105 1.00 84.14 82 ARG C C 1
ATOM 14103 O O . ARG C 1 99 ? 154.752 100.484 122.586 1.00 84.00 82 ARG C O 1
ATOM 14124 N N . GLU C 1 100 ? 154.680 102.718 122.819 1.00 86.24 83 GLU C N 1
ATOM 14125 C CA . GLU C 1 100 ? 155.063 102.667 124.222 1.00 83.52 83 GLU C CA 1
ATOM 14126 C C . GLU C 1 100 ? 153.975 101.992 125.046 1.00 84.81 83 GLU C C 1
ATOM 14127 O O . GLU C 1 100 ? 152.780 102.207 124.826 1.00 87.34 83 GLU C O 1
ATOM 14139 N N . SER C 1 101 ? 154.398 101.165 126.005 1.00 87.89 84 SER C N 1
ATOM 14140 C CA . SER C 1 101 ? 153.437 100.508 126.885 1.00 88.84 84 SER C CA 1
ATOM 14141 C C . SER C 1 101 ? 152.671 101.527 127.716 1.00 88.57 84 SER C C 1
ATOM 14142 O O . SER C 1 101 ? 151.456 101.399 127.905 1.00 86.85 84 SER C O 1
ATOM 14150 N N . ASN C 1 102 ? 153.361 102.543 128.220 1.00 84.84 85 ASN C N 1
ATOM 14151 C CA . ASN C 1 102 ? 152.709 103.589 128.995 1.00 81.80 85 ASN C CA 1
ATOM 14152 C C . ASN C 1 102 ? 152.067 104.596 128.048 1.00 84.33 85 ASN C C 1
ATOM 14153 O O . ASN C 1 102 ? 152.783 105.244 127.277 1.00 87.96 85 ASN C O 1
ATOM 14164 N N . PRO C 1 103 ? 150.740 104.765 128.067 1.00 73.86 86 PRO C N 1
ATOM 14165 C CA . PRO C 1 103 ? 150.116 105.744 127.164 1.00 73.08 86 PRO C CA 1
ATOM 14166 C C . PRO C 1 103 ? 150.536 107.178 127.432 1.00 75.68 86 PRO C C 1
ATOM 14167 O O . PRO C 1 103 ? 150.393 108.019 126.536 1.00 83.89 86 PRO C O 1
ATOM 14178 N N . ARG C 1 104 ? 151.046 107.486 128.626 1.00 79.76 87 ARG C N 1
ATOM 14179 C CA . ARG C 1 104 ? 151.482 108.845 128.916 1.00 82.03 87 ARG C CA 1
ATOM 14180 C C . ARG C 1 104 ? 152.689 109.254 128.084 1.00 83.42 87 ARG C C 1
ATOM 14181 O O . ARG C 1 104 ? 152.968 110.451 127.968 1.00 84.41 87 ARG C O 1
ATOM 14202 N N . ARG C 1 105 ? 153.407 108.293 127.504 1.00 83.63 88 ARG C N 1
ATOM 14203 C CA . ARG C 1 105 ? 154.545 108.592 126.646 1.00 79.96 88 ARG C CA 1
ATOM 14204 C C . ARG C 1 105 ? 154.137 108.928 125.219 1.00 80.42 88 ARG C C 1
ATOM 14205 O O . ARG C 1 105 ? 154.999 109.312 124.421 1.00 82.04 88 ARG C O 1
ATOM 14226 N N . VAL C 1 106 ? 152.859 108.796 124.880 1.00 71.93 89 VAL C N 1
ATOM 14227 C CA . VAL C 1 106 ? 152.377 109.136 123.546 1.00 69.44 89 VAL C CA 1
ATOM 14228 C C . VAL C 1 106 ? 152.259 110.651 123.451 1.00 74.46 89 VAL C C 1
ATOM 14229 O O . VAL C 1 106 ? 151.590 111.285 124.274 1.00 78.60 89 VAL C O 1
ATOM 14242 N N . ARG C 1 107 ? 152.909 111.235 122.448 1.00 74.79 90 ARG C N 1
ATOM 14243 C CA . ARG C 1 107 ? 152.896 112.676 122.255 1.00 72.36 90 ARG C CA 1
ATOM 14244 C C . ARG C 1 107 ? 152.806 112.982 120.769 1.00 70.41 90 ARG C C 1
ATOM 14245 O O . ARG C 1 107 ? 153.163 112.162 119.920 1.00 74.52 90 ARG C O 1
ATOM 14266 N N . PHE C 1 108 ? 152.324 114.182 120.464 1.00 67.27 91 PHE C N 1
ATOM 14267 C CA . PHE C 1 108 ? 152.217 114.672 119.097 1.00 68.67 91 PHE C CA 1
ATOM 14268 C C . PHE C 1 108 ? 153.258 115.762 118.893 1.00 74.88 91 PHE C C 1
ATOM 14269 O O . PHE C 1 108 ? 153.287 116.745 119.641 1.00 79.26 91 PHE C O 1
ATOM 14286 N N . ALA C 1 109 ? 154.108 115.588 117.884 1.00 78.99 92 ALA C N 1
ATOM 14287 C CA . ALA C 1 109 ? 155.158 116.552 117.576 1.00 79.70 92 ALA C CA 1
ATOM 14288 C C . ALA C 1 109 ? 155.208 116.753 116.071 1.00 82.05 92 ALA C C 1
ATOM 14289 O O . ALA C 1 109 ? 155.309 115.780 115.318 1.00 84.37 92 ALA C O 1
ATOM 14296 N N . TYR C 1 110 ? 155.135 118.012 115.636 1.00 83.03 93 TYR C N 1
ATOM 14297 C CA . TYR C 1 110 ? 155.249 118.302 114.211 1.00 79.00 93 TYR C CA 1
ATOM 14298 C C . TYR C 1 110 ? 156.619 117.903 113.681 1.00 80.94 93 TYR C C 1
ATOM 14299 O O . TYR C 1 110 ? 156.730 117.331 112.590 1.00 84.02 93 TYR C O 1
ATOM 14317 N N . LYS C 1 111 ? 157.677 118.195 114.438 1.00 85.48 94 LYS C N 1
ATOM 14318 C CA . LYS C 1 111 ? 159.032 117.794 114.063 1.00 86.30 94 LYS C CA 1
ATOM 14319 C C . LYS C 1 111 ? 159.248 116.375 114.580 1.00 85.77 94 LYS C C 1
ATOM 14320 O O . LYS C 1 111 ? 159.727 116.138 115.692 1.00 87.13 94 LYS C O 1
ATOM 14339 N N . SER C 1 112 ? 158.860 115.409 113.752 1.00 76.23 95 SER C N 1
ATOM 14340 C CA . SER C 1 112 ? 159.031 114.003 114.078 1.00 78.80 95 SER C CA 1
ATOM 14341 C C . SER C 1 112 ? 158.978 113.197 112.791 1.00 77.56 95 SER C C 1
ATOM 14342 O O . SER C 1 112 ? 158.485 113.665 111.762 1.00 79.53 95 SER C O 1
ATOM 14350 N N . ILE C 1 113 ? 159.498 111.971 112.858 1.00 75.06 96 ILE C N 1
ATOM 14351 C CA . ILE C 1 113 ? 159.460 111.092 111.690 1.00 75.45 96 ILE C CA 1
ATOM 14352 C C . ILE C 1 113 ? 158.029 110.800 111.256 1.00 78.22 96 ILE C C 1
ATOM 14353 O O . ILE C 1 113 ? 157.739 110.906 110.054 1.00 77.68 96 ILE C O 1
ATOM 14369 N N . PRO C 1 114 ? 157.099 110.445 112.148 1.00 77.33 97 PRO C N 1
ATOM 14370 C CA . PRO C 1 114 ? 155.725 110.183 111.687 1.00 73.32 97 PRO C CA 1
ATOM 14371 C C . PRO C 1 114 ? 155.104 111.352 110.941 1.00 75.25 97 PRO C C 1
ATOM 14372 O O . PRO C 1 114 ? 154.392 111.140 109.952 1.00 80.09 97 PRO C O 1
ATOM 14383 N N . MET C 1 115 ? 155.352 112.585 111.388 1.00 72.28 98 MET C N 1
ATOM 14384 C CA . MET C 1 115 ? 154.821 113.742 110.675 1.00 69.11 98 MET C CA 1
ATOM 14385 C C . MET C 1 115 ? 155.511 113.935 109.333 1.00 73.39 98 MET C C 1
ATOM 14386 O O . MET C 1 115 ? 154.872 114.366 108.367 1.00 76.27 98 MET C O 1
ATOM 14400 N N . PHE C 1 116 ? 156.808 113.634 109.251 1.00 79.80 99 PHE C N 1
ATOM 14401 C CA . PHE C 1 116 ? 157.508 113.748 107.977 1.00 78.88 99 PHE C CA 1
ATOM 14402 C C . PHE C 1 116 ? 156.912 112.803 106.943 1.00 79.95 99 PHE C C 1
ATOM 14403 O O . PHE C 1 116 ? 156.662 113.194 105.798 1.00 82.92 99 PHE C O 1
ATOM 14420 N N . VAL C 1 117 ? 156.665 111.551 107.334 1.00 71.56 100 VAL C N 1
ATOM 14421 C CA . VAL C 1 117 ? 156.077 110.593 106.403 1.00 70.83 100 VAL C CA 1
ATOM 14422 C C . VAL C 1 117 ? 154.682 111.047 105.996 1.00 73.07 100 VAL C C 1
ATOM 14423 O O . VAL C 1 117 ? 154.265 110.867 104.845 1.00 80.52 100 VAL C O 1
ATOM 14436 N N . THR C 1 118 ? 153.937 111.641 106.930 1.00 66.49 101 THR C N 1
ATOM 14437 C CA . THR C 1 118 ? 152.615 112.159 106.597 1.00 65.93 101 THR C CA 1
ATOM 14438 C C . THR C 1 118 ? 152.708 113.259 105.550 1.00 70.90 101 THR C C 1
ATOM 14439 O O . THR C 1 118 ? 151.887 113.318 104.628 1.00 79.53 101 THR C O 1
ATOM 14450 N N . LEU C 1 119 ? 153.703 114.138 105.672 1.00 74.35 102 LEU C N 1
ATOM 14451 C CA . LEU C 1 119 ? 153.893 115.176 104.666 1.00 72.60 102 LEU C CA 1
ATOM 14452 C C . LEU C 1 119 ? 154.180 114.564 103.301 1.00 71.09 102 LEU C C 1
ATOM 14453 O O . LEU C 1 119 ? 153.649 115.022 102.283 1.00 76.31 102 LEU C O 1
ATOM 14469 N N . ILE C 1 120 ? 155.016 113.525 103.259 1.00 68.01 103 ILE C N 1
ATOM 14470 C CA . ILE C 1 120 ? 155.340 112.884 101.987 1.00 71.10 103 ILE C CA 1
ATOM 14471 C C . ILE C 1 120 ? 154.088 112.278 101.366 1.00 72.95 103 ILE C C 1
ATOM 14472 O O . ILE C 1 120 ? 153.811 112.465 100.175 1.00 75.50 103 ILE C O 1
ATOM 14488 N N . PHE C 1 121 ? 153.312 111.542 102.163 1.00 72.72 104 PHE C N 1
ATOM 14489 C CA . PHE C 1 121 ? 152.104 110.915 101.635 1.00 67.59 104 PHE C CA 1
ATOM 14490 C C . PHE C 1 121 ? 151.065 111.959 101.248 1.00 65.85 104 PHE C C 1
ATOM 14491 O O . PHE C 1 121 ? 150.380 111.814 100.229 1.00 74.55 104 PHE C O 1
ATOM 14508 N N . MET C 1 122 ? 150.927 113.017 102.050 1.00 68.12 105 MET C N 1
ATOM 14509 C CA . MET C 1 122 ? 149.995 114.083 101.701 1.00 67.01 105 MET C CA 1
ATOM 14510 C C . MET C 1 122 ? 150.414 114.780 100.413 1.00 70.85 105 MET C C 1
ATOM 14511 O O . MET C 1 122 ? 149.568 115.092 99.567 1.00 74.16 105 MET C O 1
ATOM 14525 N N . ILE C 1 123 ? 151.712 115.038 100.247 1.00 73.88 106 ILE C N 1
ATOM 14526 C CA . ILE C 1 123 ? 152.191 115.674 99.023 1.00 74.23 106 ILE C CA 1
ATOM 14527 C C . ILE C 1 123 ? 151.912 114.779 97.823 1.00 76.46 106 ILE C C 1
ATOM 14528 O O . ILE C 1 123 ? 151.351 115.219 96.813 1.00 83.99 106 ILE C O 1
ATOM 14544 N N . ALA C 1 124 ? 152.297 113.506 97.919 1.00 71.40 107 ALA C N 1
ATOM 14545 C CA . ALA C 1 124 ? 152.107 112.594 96.799 1.00 68.73 107 ALA C CA 1
ATOM 14546 C C . ALA C 1 124 ? 150.629 112.371 96.510 1.00 69.35 107 ALA C C 1
ATOM 14547 O O . ALA C 1 124 ? 150.224 112.294 95.345 1.00 75.84 107 ALA C O 1
ATOM 14554 N N . THR C 1 125 ? 149.807 112.257 97.554 1.00 72.57 108 THR C N 1
ATOM 14555 C CA . THR C 1 125 ? 148.370 112.126 97.339 1.00 71.88 108 THR C CA 1
ATOM 14556 C C . THR C 1 125 ? 147.813 113.362 96.647 1.00 73.85 108 THR C C 1
ATOM 14557 O O . THR C 1 125 ? 146.928 113.259 95.791 1.00 79.94 108 THR C O 1
ATOM 14568 N N . SER C 1 126 ? 148.320 114.543 97.007 1.00 77.49 109 SER C N 1
ATOM 14569 C CA . SER C 1 126 ? 147.915 115.760 96.314 1.00 76.13 109 SER C CA 1
ATOM 14570 C C . SER C 1 126 ? 148.341 115.736 94.852 1.00 77.39 109 SER C C 1
ATOM 14571 O O . SER C 1 126 ? 147.620 116.250 93.990 1.00 80.76 109 SER C O 1
ATOM 14579 N N . ILE C 1 127 ? 149.502 115.151 94.554 1.00 74.82 110 ILE C N 1
ATOM 14580 C CA . ILE C 1 127 ? 149.930 115.017 93.165 1.00 76.30 110 ILE C CA 1
ATOM 14581 C C . ILE C 1 127 ? 148.931 114.169 92.390 1.00 77.56 110 ILE C C 1
ATOM 14582 O O . ILE C 1 127 ? 148.547 114.501 91.262 1.00 83.72 110 ILE C O 1
ATOM 14598 N N . LEU C 1 128 ? 148.497 113.055 92.983 1.00 77.36 111 LEU C N 1
ATOM 14599 C CA . LEU C 1 128 ? 147.485 112.226 92.339 1.00 75.08 111 LEU C CA 1
ATOM 14600 C C . LEU C 1 128 ? 146.169 112.979 92.201 1.00 75.99 111 LEU C C 1
ATOM 14601 O O . LEU C 1 128 ? 145.479 112.858 91.182 1.00 84.87 111 LEU C O 1
ATOM 14617 N N . PHE C 1 129 ? 145.799 113.757 93.220 1.00 74.39 112 PHE C N 1
ATOM 14618 C CA . PHE C 1 129 ? 144.576 114.547 93.134 1.00 76.14 112 PHE C CA 1
ATOM 14619 C C . PHE C 1 129 ? 144.660 115.564 92.004 1.00 79.60 112 PHE C C 1
ATOM 14620 O O . PHE C 1 129 ? 143.714 115.714 91.222 1.00 86.55 112 PHE C O 1
ATOM 14637 N N . LEU C 1 130 ? 145.786 116.273 91.899 1.00 82.32 113 LEU C N 1
ATOM 14638 C CA . LEU C 1 130 ? 145.966 117.203 90.790 1.00 83.74 113 LEU C CA 1
ATOM 14639 C C . LEU C 1 130 ? 146.014 116.463 89.461 1.00 80.99 113 LEU C C 1
ATOM 14640 O O . LEU C 1 130 ? 145.440 116.921 88.467 1.00 85.81 113 LEU C O 1
ATOM 14656 N N . SER C 1 131 ? 146.694 115.316 89.425 1.00 79.25 114 SER C N 1
ATOM 14657 C CA . SER C 1 131 ? 146.726 114.511 88.210 1.00 80.00 114 SER C CA 1
ATOM 14658 C C . SER C 1 131 ? 145.315 114.169 87.749 1.00 80.08 114 SER C C 1
ATOM 14659 O O . SER C 1 131 ? 144.975 114.329 86.572 1.00 88.66 114 SER C O 1
ATOM 14667 N N . MET C 1 132 ? 144.478 113.691 88.671 1.00 83.61 115 MET C N 1
ATOM 14668 C CA . MET C 1 132 ? 143.092 113.400 88.326 1.00 86.75 115 MET C CA 1
ATOM 14669 C C . MET C 1 132 ? 142.342 114.674 87.958 1.00 84.27 115 MET C C 1
ATOM 14670 O O . MET C 1 132 ? 141.564 114.690 86.998 1.00 89.60 115 MET C O 1
ATOM 14684 N N . PHE C 1 133 ? 142.568 115.755 88.707 1.00 79.42 116 PHE C N 1
ATOM 14685 C CA . PHE C 1 133 ? 141.846 116.997 88.449 1.00 80.38 116 PHE C CA 1
ATOM 14686 C C . PHE C 1 133 ? 142.154 117.534 87.057 1.00 87.71 116 PHE C C 1
ATOM 14687 O O . PHE C 1 133 ? 141.243 117.886 86.299 1.00 90.62 116 PHE C O 1
ATOM 14704 N N . THR C 1 134 ? 143.438 117.605 86.702 1.00 91.84 117 THR C N 1
ATOM 14705 C CA . THR C 1 134 ? 143.805 118.096 85.379 1.00 91.23 117 THR C CA 1
ATOM 14706 C C . THR C 1 134 ? 143.293 117.167 84.287 1.00 86.69 117 THR C C 1
ATOM 14707 O O . THR C 1 134 ? 142.822 117.627 83.240 1.00 90.21 117 THR C O 1
ATOM 14718 N N . HIS C 1 135 ? 143.376 115.855 84.511 1.00 82.76 118 HIS C N 1
ATOM 14719 C CA . HIS C 1 135 ? 142.928 114.901 83.503 1.00 82.34 118 HIS C CA 1
ATOM 14720 C C . HIS C 1 135 ? 141.444 115.069 83.205 1.00 83.22 118 HIS C C 1
ATOM 14721 O O . HIS C 1 135 ? 141.029 115.085 82.041 1.00 89.78 118 HIS C O 1
ATOM 14735 N N . LEU C 1 136 ? 140.625 115.202 84.250 1.00 85.50 119 LEU C N 1
ATOM 14736 C CA . LEU C 1 136 ? 139.187 115.333 84.042 1.00 88.60 119 LEU C CA 1
ATOM 14737 C C . LEU C 1 136 ? 138.854 116.613 83.288 1.00 88.52 119 LEU C C 1
ATOM 14738 O O . LEU C 1 136 ? 137.959 116.622 82.435 1.00 95.42 119 LEU C O 1
ATOM 14754 N N . LEU C 1 137 ? 139.561 117.705 83.586 1.00 85.58 120 LEU C N 1
ATOM 14755 C CA . LEU C 1 137 ? 139.334 118.945 82.853 1.00 89.69 120 LEU C CA 1
ATOM 14756 C C . LEU C 1 137 ? 139.616 118.769 81.368 1.00 85.90 120 LEU C C 1
ATOM 14757 O O . LEU C 1 137 ? 138.888 119.311 80.529 1.00 82.86 120 LEU C O 1
ATOM 14773 N N . LYS C 1 138 ? 140.663 118.018 81.024 1.00 94.03 121 LYS C N 1
ATOM 14774 C CA . LYS C 1 138 ? 140.993 117.808 79.618 1.00 92.69 121 LYS C CA 1
ATOM 14775 C C . LYS C 1 138 ? 139.932 116.969 78.916 1.00 94.44 121 LYS C C 1
ATOM 14776 O O . LYS C 1 138 ? 139.625 117.206 77.742 1.00 97.41 121 LYS C O 1
ATOM 14795 N N . ILE C 1 139 ? 139.361 115.987 79.613 1.00 87.02 122 ILE C N 1
ATOM 14796 C CA . ILE C 1 139 ? 138.379 115.079 79.030 1.00 85.90 122 ILE C CA 1
ATOM 14797 C C . ILE C 1 139 ? 136.965 115.364 79.504 1.00 85.53 122 ILE C C 1
ATOM 14798 O O . ILE C 1 139 ? 136.039 114.635 79.122 1.00 85.93 122 ILE C O 1
ATOM 14814 N N . GLY C 1 140 ? 136.764 116.392 80.324 1.00 83.63 123 GLY C N 1
ATOM 14815 C CA . GLY C 1 140 ? 135.437 116.721 80.805 1.00 84.94 123 GLY C CA 1
ATOM 14816 C C . GLY C 1 140 ? 135.084 115.984 82.079 1.00 87.96 123 GLY C C 1
ATOM 14817 O O . GLY C 1 140 ? 135.540 114.858 82.297 1.00 87.15 123 GLY C O 1
ATOM 14821 N N . ILE C 1 141 ? 134.269 116.605 82.927 1.00 84.62 124 ILE C N 1
ATOM 14822 C CA . ILE C 1 141 ? 133.881 116.036 84.212 1.00 84.61 124 ILE C CA 1
ATOM 14823 C C . ILE C 1 141 ? 132.471 115.479 84.090 1.00 87.14 124 ILE C C 1
ATOM 14824 O O . ILE C 1 141 ? 131.533 116.209 83.743 1.00 87.55 124 ILE C O 1
ATOM 14840 N N . THR C 1 142 ? 132.318 114.192 84.383 1.00 89.63 125 THR C N 1
ATOM 14841 C CA . THR C 1 142 ? 131.026 113.527 84.379 1.00 91.17 125 THR C CA 1
ATOM 14842 C C . THR C 1 142 ? 130.772 112.903 85.744 1.00 87.07 125 THR C C 1
ATOM 14843 O O . THR C 1 142 ? 131.683 112.755 86.563 1.00 88.28 125 THR C O 1
ATOM 14854 N N . ALA C 1 143 ? 129.512 112.535 85.984 1.00 84.16 126 ALA C N 1
ATOM 14855 C CA . ALA C 1 143 ? 129.155 111.914 87.253 1.00 81.30 126 ALA C CA 1
ATOM 14856 C C . ALA C 1 143 ? 129.909 110.613 87.484 1.00 86.20 126 ALA C C 1
ATOM 14857 O O . ALA C 1 143 ? 130.082 110.206 88.638 1.00 91.29 126 ALA C O 1
ATOM 14864 N N . LYS C 1 144 ? 130.361 109.953 86.419 1.00 83.89 127 LYS C N 1
ATOM 14865 C CA . LYS C 1 144 ? 131.138 108.728 86.554 1.00 85.87 127 LYS C CA 1
ATOM 14866 C C . LYS C 1 144 ? 132.618 108.999 86.776 1.00 85.00 127 LYS C C 1
ATOM 14867 O O . LYS C 1 144 ? 133.267 108.269 87.533 1.00 85.14 127 LYS C O 1
ATOM 14886 N N . ASN C 1 145 ? 133.168 110.028 86.130 1.00 87.15 128 ASN C N 1
ATOM 14887 C CA . ASN C 1 145 ? 134.565 110.389 86.329 1.00 83.65 128 ASN C CA 1
ATOM 14888 C C . ASN C 1 145 ? 134.806 111.087 87.659 1.00 84.22 128 ASN C C 1
ATOM 14889 O O . ASN C 1 145 ? 135.936 111.068 88.159 1.00 83.81 128 ASN C O 1
ATOM 14900 N N . PHE C 1 146 ? 133.773 111.699 88.241 1.00 75.90 129 PHE C N 1
ATOM 14901 C CA . PHE C 1 146 ? 133.963 112.477 89.460 1.00 74.36 129 PHE C CA 1
ATOM 14902 C C . PHE C 1 146 ? 134.297 111.592 90.653 1.00 78.16 129 PHE C C 1
ATOM 14903 O O . PHE C 1 146 ? 134.848 112.079 91.646 1.00 83.38 129 PHE C O 1
ATOM 14920 N N . VAL C 1 147 ? 133.974 110.298 90.582 1.00 74.88 130 VAL C N 1
ATOM 14921 C CA . VAL C 1 147 ? 134.241 109.406 91.708 1.00 72.35 130 VAL C CA 1
ATOM 14922 C C . VAL C 1 147 ? 135.732 109.368 92.013 1.00 74.35 130 VAL C C 1
ATOM 14923 O O . VAL C 1 147 ? 136.143 109.358 93.179 1.00 79.66 130 VAL C O 1
ATOM 14936 N N . GLY C 1 148 ? 136.564 109.344 90.972 1.00 74.96 131 GLY C N 1
ATOM 14937 C CA . GLY C 1 148 ? 138.000 109.310 91.192 1.00 75.82 131 GLY C CA 1
ATOM 14938 C C . GLY C 1 148 ? 138.507 110.542 91.915 1.00 73.65 131 GLY C C 1
ATOM 14939 O O . GLY C 1 148 ? 139.378 110.449 92.784 1.00 77.66 131 GLY C O 1
ATOM 14943 N N . LEU C 1 149 ? 137.975 111.714 91.565 1.00 73.73 132 LEU C N 1
ATOM 14944 C CA . LEU C 1 149 ? 138.383 112.938 92.245 1.00 74.22 132 LEU C CA 1
ATOM 14945 C C . LEU C 1 149 ? 137.914 112.943 93.694 1.00 73.03 132 LEU C C 1
ATOM 14946 O O . LEU C 1 149 ? 138.631 113.411 94.586 1.00 82.99 132 LEU C O 1
ATOM 14962 N N . VAL C 1 150 ? 136.710 112.428 93.949 1.00 68.75 133 VAL C N 1
ATOM 14963 C CA . VAL C 1 150 ? 136.199 112.377 95.316 1.00 69.02 133 VAL C CA 1
ATOM 14964 C C . VAL C 1 150 ? 137.048 111.441 96.165 1.00 67.86 133 VAL C C 1
ATOM 14965 O O . VAL C 1 150 ? 137.301 111.708 97.345 1.00 69.38 133 VAL C O 1
ATOM 14978 N N . PHE C 1 151 ? 137.496 110.328 95.582 1.00 70.38 134 PHE C N 1
ATOM 14979 C CA . PHE C 1 151 ? 138.312 109.376 96.327 1.00 66.65 134 PHE C CA 1
ATOM 14980 C C . PHE C 1 151 ? 139.588 110.032 96.838 1.00 67.91 134 PHE C C 1
ATOM 14981 O O . PHE C 1 151 ? 139.920 109.939 98.025 1.00 74.48 134 PHE C O 1
ATOM 14998 N N . PHE C 1 152 ? 140.321 110.709 95.951 1.00 72.06 135 PHE C N 1
ATOM 14999 C CA . PHE C 1 152 ? 141.554 111.366 96.370 1.00 71.27 135 PHE C CA 1
ATOM 15000 C C . PHE C 1 152 ? 141.273 112.536 97.300 1.00 71.05 135 PHE C C 1
ATOM 15001 O O . PHE C 1 152 ? 142.048 112.789 98.229 1.00 74.89 135 PHE C O 1
ATOM 15018 N N . GLY C 1 153 ? 140.182 113.265 97.067 1.00 59.95 136 GLY C N 1
ATOM 15019 C CA . GLY C 1 153 ? 139.816 114.332 97.981 1.00 54.92 136 GLY C CA 1
ATOM 15020 C C . GLY C 1 153 ? 139.480 113.813 99.365 1.00 59.68 136 GLY C C 1
ATOM 15021 O O . GLY C 1 153 ? 139.863 114.413 100.373 1.00 65.58 136 GLY C O 1
ATOM 15025 N N . CYS C 1 154 ? 138.757 112.693 99.436 1.00 64.31 137 CYS C N 1
ATOM 15026 C CA . CYS C 1 154 ? 138.443 112.098 100.730 1.00 64.17 137 CYS C CA 1
ATOM 15027 C C . CYS C 1 154 ? 139.697 111.615 101.442 1.00 62.90 137 CYS C C 1
ATOM 15028 O O . CYS C 1 154 ? 139.821 111.780 102.661 1.00 71.13 137 CYS C O 1
ATOM 15036 N N . VAL C 1 155 ? 140.635 111.015 100.707 1.00 61.99 138 VAL C N 1
ATOM 15037 C CA . VAL C 1 155 ? 141.872 110.550 101.325 1.00 58.76 138 VAL C CA 1
ATOM 15038 C C . VAL C 1 155 ? 142.669 111.728 101.871 1.00 59.85 138 VAL C C 1
ATOM 15039 O O . VAL C 1 155 ? 143.215 111.664 102.977 1.00 72.90 138 VAL C O 1
ATOM 15052 N N . LEU C 1 156 ? 142.755 112.817 101.105 1.00 62.20 139 LEU C N 1
ATOM 15053 C CA . LEU C 1 156 ? 143.454 114.003 101.586 1.00 64.31 139 LEU C CA 1
ATOM 15054 C C . LEU C 1 156 ? 142.770 114.571 102.822 1.00 61.33 139 LEU C C 1
ATOM 15055 O O . LEU C 1 156 ? 143.433 114.971 103.786 1.00 65.79 139 LEU C O 1
ATOM 15071 N N . SER C 1 157 ? 141.437 114.617 102.810 1.00 59.73 140 SER C N 1
ATOM 15072 C CA . SER C 1 157 ? 140.708 115.058 103.993 1.00 55.30 140 SER C CA 1
ATOM 15073 C C . SER C 1 157 ? 140.973 114.131 105.170 1.00 59.93 140 SER C C 1
ATOM 15074 O O . SER C 1 157 ? 141.097 114.585 106.314 1.00 67.13 140 SER C O 1
ATOM 15082 N N . ALA C 1 158 ? 141.064 112.826 104.910 1.00 52.00 141 ALA C N 1
ATOM 15083 C CA . ALA C 1 158 ? 141.375 111.880 105.974 1.00 46.41 141 ALA C CA 1
ATOM 15084 C C . ALA C 1 158 ? 142.738 112.171 106.585 1.00 52.93 141 ALA C C 1
ATOM 15085 O O . ALA C 1 158 ? 142.903 112.107 107.808 1.00 65.48 141 ALA C O 1
ATOM 15092 N N . TYR C 1 159 ? 143.729 112.493 105.751 1.00 56.35 142 TYR C N 1
ATOM 15093 C CA . TYR C 1 159 ? 145.052 112.823 106.267 1.00 53.81 142 TYR C CA 1
ATOM 15094 C C . TYR C 1 159 ? 144.991 114.042 107.178 1.00 53.11 142 TYR C C 1
ATOM 15095 O O . TYR C 1 159 ? 145.591 114.057 108.258 1.00 63.29 142 TYR C O 1
ATOM 15113 N N . VAL C 1 160 ? 144.269 115.080 106.754 1.00 53.03 143 VAL C N 1
ATOM 15114 C CA . VAL C 1 160 ? 144.138 116.280 107.575 1.00 55.84 143 VAL C CA 1
ATOM 15115 C C . VAL C 1 160 ? 143.354 115.968 108.842 1.00 55.58 143 VAL C C 1
ATOM 15116 O O . VAL C 1 160 ? 143.731 116.378 109.946 1.00 63.21 143 VAL C O 1
ATOM 15129 N N . VAL C 1 161 ? 142.249 115.234 108.702 1.00 50.70 144 VAL C N 1
ATOM 15130 C CA . VAL C 1 161 ? 141.423 114.907 109.860 1.00 45.36 144 VAL C CA 1
ATOM 15131 C C . VAL C 1 161 ? 142.218 114.080 110.861 1.00 50.82 144 VAL C C 1
ATOM 15132 O O . VAL C 1 161 ? 142.102 114.272 112.077 1.00 61.63 144 VAL C O 1
ATOM 15145 N N . PHE C 1 162 ? 143.034 113.147 110.370 1.00 49.67 145 PHE C N 1
ATOM 15146 C CA . PHE C 1 162 ? 143.812 112.308 111.273 1.00 49.31 145 PHE C CA 1
ATOM 15147 C C . PHE C 1 162 ? 144.963 113.077 111.906 1.00 53.53 145 PHE C C 1
ATOM 15148 O O . PHE C 1 162 ? 145.369 112.762 113.030 1.00 67.39 145 PHE C O 1
ATOM 15165 N N . ILE C 1 163 ? 145.506 114.077 111.210 1.00 55.43 146 ILE C N 1
ATOM 15166 C CA . ILE C 1 163 ? 146.526 114.926 111.817 1.00 57.44 146 ILE C CA 1
ATOM 15167 C C . ILE C 1 163 ? 145.937 115.690 112.994 1.00 57.26 146 ILE C C 1
ATOM 15168 O O . ILE C 1 163 ? 146.544 115.778 114.067 1.00 65.21 146 ILE C O 1
ATOM 15184 N N . ARG C 1 164 ? 144.744 116.259 112.809 1.00 56.26 147 ARG C N 1
ATOM 15185 C CA . ARG C 1 164 ? 144.069 116.927 113.915 1.00 57.57 147 ARG C CA 1
ATOM 15186 C C . ARG C 1 164 ? 143.719 115.936 115.015 1.00 59.89 147 ARG C C 1
ATOM 15187 O O . ARG C 1 164 ? 143.851 116.243 116.205 1.00 66.36 147 ARG C O 1
ATOM 15208 N N . LEU C 1 165 ? 143.266 114.740 114.636 1.00 60.35 148 LEU C N 1
ATOM 15209 C CA . LEU C 1 165 ? 142.990 113.709 115.629 1.00 49.64 148 LEU C CA 1
ATOM 15210 C C . LEU C 1 165 ? 144.267 113.285 116.342 1.00 47.91 148 LEU C C 1
ATOM 15211 O O . LEU C 1 165 ? 144.245 112.974 117.537 1.00 61.51 148 LEU C O 1
ATOM 15227 N N . ALA C 1 166 ? 145.391 113.266 115.622 1.00 53.66 149 ALA C N 1
ATOM 15228 C CA . ALA C 1 166 ? 146.672 112.992 116.263 1.00 47.07 149 ALA C CA 1
ATOM 15229 C C . ALA C 1 166 ? 146.985 114.042 117.318 1.00 51.54 149 ALA C C 1
ATOM 15230 O O . ALA C 1 166 ? 147.515 113.724 118.388 1.00 58.38 149 ALA C O 1
ATOM 15237 N N . LYS C 1 167 ? 146.667 115.304 117.030 1.00 60.47 150 LYS C N 1
ATOM 15238 C CA . LYS C 1 167 ? 146.910 116.369 117.994 1.00 58.84 150 LYS C CA 1
ATOM 15239 C C . LYS C 1 167 ? 146.134 116.141 119.283 1.00 62.49 150 LYS C C 1
ATOM 15240 O O . LYS C 1 167 ? 146.656 116.391 120.375 1.00 67.99 150 LYS C O 1
ATOM 15259 N N . LYS C 1 168 ? 144.893 115.667 119.180 1.00 58.76 151 LYS C N 1
ATOM 15260 C CA . LYS C 1 168 ? 144.040 115.447 120.339 1.00 48.56 151 LYS C CA 1
ATOM 15261 C C . LYS C 1 168 ? 144.216 114.074 120.973 1.00 48.06 151 LYS C C 1
ATOM 15262 O O . LYS C 1 168 ? 143.723 113.861 122.085 1.00 62.41 151 LYS C O 1
ATOM 15281 N N . TRP C 1 169 ? 144.892 113.143 120.306 1.00 51.62 152 TRP C N 1
ATOM 15282 C CA . TRP C 1 169 ? 144.958 111.774 120.803 1.00 46.17 152 TRP C CA 1
ATOM 15283 C C . TRP C 1 169 ? 145.662 111.682 122.153 1.00 52.13 152 TRP C C 1
ATOM 15284 O O . TRP C 1 169 ? 145.170 110.985 123.049 1.00 59.63 152 TRP C O 1
ATOM 15305 N N . PRO C 1 170 ? 146.807 112.345 122.347 1.00 60.67 153 PRO C N 1
ATOM 15306 C CA . PRO C 1 170 ? 147.497 112.211 123.642 1.00 55.44 153 PRO C CA 1
ATOM 15307 C C . PRO C 1 170 ? 146.606 112.548 124.824 1.00 57.46 153 PRO C C 1
ATOM 15308 O O . PRO C 1 170 ? 146.671 111.877 125.860 1.00 60.62 153 PRO C O 1
ATOM 15319 N N . ALA C 1 171 ? 145.764 113.574 124.694 1.00 58.21 154 ALA C N 1
ATOM 15320 C CA . ALA C 1 171 ? 144.803 113.871 125.749 1.00 53.90 154 ALA C CA 1
ATOM 15321 C C . ALA C 1 171 ? 143.750 112.776 125.854 1.00 54.53 154 ALA C C 1
ATOM 15322 O O . ALA C 1 171 ? 143.362 112.382 126.959 1.00 53.86 154 ALA C O 1
ATOM 15329 N N . VAL C 1 172 ? 143.276 112.272 124.713 1.00 61.06 155 VAL C N 1
ATOM 15330 C CA . VAL C 1 172 ? 142.223 111.259 124.722 1.00 52.73 155 VAL C CA 1
ATOM 15331 C C . VAL C 1 172 ? 142.727 109.974 125.366 1.00 53.74 155 VAL C C 1
ATOM 15332 O O . VAL C 1 172 ? 142.051 109.374 126.209 1.00 63.18 155 VAL C O 1
ATOM 15345 N N . VAL C 1 173 ? 143.922 109.530 124.976 1.00 55.88 156 VAL C N 1
ATOM 15346 C CA . VAL C 1 173 ? 144.436 108.266 125.491 1.00 52.74 156 VAL C CA 1
ATOM 15347 C C . VAL C 1 173 ? 144.751 108.375 126.977 1.00 52.92 156 VAL C C 1
ATOM 15348 O O . VAL C 1 173 ? 144.693 107.377 127.704 1.00 59.38 156 VAL C O 1
ATOM 15361 N N . ARG C 1 174 ? 145.094 109.573 127.454 1.00 58.13 157 ARG C N 1
ATOM 15362 C CA . ARG C 1 174 ? 145.396 109.741 128.872 1.00 61.85 157 ARG C CA 1
ATOM 15363 C C . ARG C 1 174 ? 144.131 109.652 129.717 1.00 59.91 157 ARG C C 1
ATOM 15364 O O . ARG C 1 174 ? 144.113 108.979 130.754 1.00 64.39 157 ARG C O 1
ATOM 15385 N N . ILE C 1 175 ? 143.059 110.324 129.292 1.00 52.93 158 ILE C N 1
ATOM 15386 C CA . ILE C 1 175 ? 141.799 110.228 130.023 1.00 45.41 158 ILE C CA 1
ATOM 15387 C C . ILE C 1 175 ? 141.211 108.831 129.881 1.00 48.87 158 ILE C C 1
ATOM 15388 O O . ILE C 1 175 ? 140.616 108.294 130.822 1.00 58.18 158 ILE C O 1
ATOM 15404 N N . TRP C 1 176 ? 141.360 108.224 128.703 1.00 51.27 159 TRP C N 1
ATOM 15405 C CA . TRP C 1 176 ? 140.851 106.873 128.497 1.00 41.04 159 TRP C CA 1
ATOM 15406 C C . TRP C 1 176 ? 141.519 105.888 129.445 1.00 46.05 159 TRP C C 1
ATOM 15407 O O . TRP C 1 176 ? 140.852 105.026 130.027 1.00 62.31 159 TRP C O 1
ATOM 15428 N N . THR C 1 177 ? 142.836 106.000 129.616 1.00 55.86 160 THR C N 1
ATOM 15429 C CA . THR C 1 177 ? 143.552 105.047 130.456 1.00 53.68 160 THR C CA 1
ATOM 15430 C C . THR C 1 177 ? 143.133 105.174 131.915 1.00 56.12 160 THR C C 1
ATOM 15431 O O . THR C 1 177 ? 142.781 104.178 132.556 1.00 63.92 160 THR C O 1
ATOM 15442 N N . ARG C 1 178 ? 143.153 106.392 132.458 1.00 56.99 161 ARG C N 1
ATOM 15443 C CA . ARG C 1 178 ? 142.790 106.568 133.859 1.00 62.78 161 ARG C CA 1
ATOM 15444 C C . ARG C 1 178 ? 141.313 106.299 134.104 1.00 65.58 161 ARG C C 1
ATOM 15445 O O . ARG C 1 178 ? 140.932 105.973 135.233 1.00 67.08 161 ARG C O 1
ATOM 15466 N N . THR C 1 179 ? 140.475 106.428 133.078 1.00 54.56 162 THR C N 1
ATOM 15467 C CA . THR C 1 179 ? 139.054 106.141 133.214 1.00 47.09 162 THR C CA 1
ATOM 15468 C C . THR C 1 179 ? 138.760 104.649 133.247 1.00 52.64 162 THR C C 1
ATOM 15469 O O . THR C 1 179 ? 137.809 104.229 133.915 1.00 62.54 162 THR C O 1
ATOM 15480 N N . GLU C 1 180 ? 139.549 103.841 132.544 1.00 57.95 163 GLU C N 1
ATOM 15481 C CA . GLU C 1 180 ? 139.296 102.412 132.434 1.00 54.99 163 GLU C CA 1
ATOM 15482 C C . GLU C 1 180 ? 140.067 101.581 133.452 1.00 57.42 163 GLU C C 1
ATOM 15483 O O . GLU C 1 180 ? 139.913 100.356 133.467 1.00 67.73 163 GLU C O 1
ATOM 15495 N N . ILE C 1 181 ? 140.886 102.202 134.295 1.00 63.14 164 ILE C N 1
ATOM 15496 C CA . ILE C 1 181 ? 141.635 101.477 135.320 1.00 64.59 164 ILE C CA 1
ATOM 15497 C C . ILE C 1 181 ? 140.671 100.790 136.282 1.00 68.11 164 ILE C C 1
ATOM 15498 O O . ILE C 1 181 ? 140.891 99.623 136.637 1.00 70.42 164 ILE C O 1
ATOM 15514 N N . PRO C 1 182 ? 139.607 101.455 136.741 1.00 65.79 165 PRO C N 1
ATOM 15515 C CA . PRO C 1 182 ? 138.676 100.779 137.659 1.00 58.17 165 PRO C CA 1
ATOM 15516 C C . PRO C 1 182 ? 138.093 99.495 137.102 1.00 60.87 165 PRO C C 1
ATOM 15517 O O . PRO C 1 182 ? 137.803 98.572 137.873 1.00 65.42 165 PRO C O 1
ATOM 15528 N N . PHE C 1 183 ? 137.905 99.406 135.788 1.00 57.33 166 PHE C N 1
ATOM 15529 C CA . PHE C 1 183 ? 137.311 98.225 135.177 1.00 52.13 166 PHE C CA 1
ATOM 15530 C C . PHE C 1 183 ? 138.297 97.077 135.021 1.00 52.48 166 PHE C C 1
ATOM 15531 O O . PHE C 1 183 ? 137.882 95.975 134.648 1.00 61.47 166 PHE C O 1
ATOM 15548 N N . THR C 1 184 ? 139.579 97.299 135.296 1.00 62.52 167 THR C N 1
ATOM 15549 C CA . THR C 1 184 ? 140.583 96.246 135.238 1.00 66.92 167 THR C CA 1
ATOM 15550 C C . THR C 1 184 ? 140.698 95.473 136.544 1.00 69.49 167 THR C C 1
ATOM 15551 O O . THR C 1 184 ? 141.511 94.547 136.630 1.00 75.68 167 THR C O 1
ATOM 15562 N N . LYS C 1 185 ? 139.913 95.826 137.551 1.00 66.56 168 LYS C N 1
ATOM 15563 C CA . LYS C 1 185 ? 139.937 95.205 138.864 1.00 66.64 168 LYS C CA 1
ATOM 15564 C C . LYS C 1 185 ? 138.517 94.854 139.272 1.00 70.13 168 LYS C C 1
ATOM 15565 O O . LYS C 1 185 ? 137.554 95.407 138.730 1.00 74.88 168 LYS C O 1
ATOM 15584 N N . PRO C 1 186 ? 138.348 93.932 140.216 1.00 73.20 169 PRO C N 1
ATOM 15585 C CA . PRO C 1 186 ? 136.998 93.543 140.638 1.00 68.73 169 PRO C CA 1
ATOM 15586 C C . PRO C 1 186 ? 136.212 94.747 141.122 1.00 68.99 169 PRO C C 1
ATOM 15587 O O . PRO C 1 186 ? 136.800 95.765 141.516 1.00 67.72 169 PRO C O 1
ATOM 15598 N N . PRO C 1 187 ? 134.876 94.675 141.110 1.00 66.18 170 PRO C N 1
ATOM 15599 C CA . PRO C 1 187 ? 134.034 93.517 140.782 1.00 60.52 170 PRO C CA 1
ATOM 15600 C C . PRO C 1 187 ? 133.845 93.310 139.284 1.00 63.41 170 PRO C C 1
ATOM 15601 O O . PRO C 1 187 ? 132.995 92.530 138.866 1.00 68.54 170 PRO C O 1
ATOM 15612 N N . TYR C 1 188 ? 134.619 93.998 138.451 1.00 58.81 171 TYR C N 1
ATOM 15613 C CA . TYR C 1 188 ? 134.530 93.843 137.008 1.00 58.40 171 TYR C CA 1
ATOM 15614 C C . TYR C 1 188 ? 135.401 92.681 136.551 1.00 59.17 171 TYR C C 1
ATOM 15615 O O . TYR C 1 188 ? 136.534 92.519 137.012 1.00 63.85 171 TYR C O 1
ATOM 15633 N N . GLU C 1 189 ? 134.863 91.875 135.642 1.00 62.85 172 GLU C N 1
ATOM 15634 C CA . GLU C 1 189 ? 135.542 90.691 135.141 1.00 67.84 172 GLU C CA 1
ATOM 15635 C C . GLU C 1 189 ? 135.760 90.814 133.640 1.00 72.38 172 GLU C C 1
ATOM 15636 O O . GLU C 1 189 ? 134.934 91.381 132.919 1.00 70.31 172 GLU C O 1
ATOM 15648 N N . ILE C 1 190 ? 136.881 90.277 133.179 1.00 68.00 173 ILE C N 1
ATOM 15649 C CA . ILE C 1 190 ? 137.201 90.296 131.751 1.00 59.81 173 ILE C CA 1
ATOM 15650 C C . ILE C 1 190 ? 136.239 89.360 131.023 1.00 59.13 173 ILE C C 1
ATOM 15651 O O . ILE C 1 190 ? 136.065 88.211 131.456 1.00 62.42 173 ILE C O 1
ATOM 15667 N N . PRO C 1 191 ? 135.600 89.796 129.928 1.00 57.67 174 PRO C N 1
ATOM 15668 C CA . PRO C 1 191 ? 134.655 88.910 129.235 1.00 55.77 174 PRO C CA 1
ATOM 15669 C C . PRO C 1 191 ? 135.331 87.713 128.584 1.00 61.90 174 PRO C C 1
ATOM 15670 O O . PRO C 1 191 ? 136.548 87.541 128.693 1.00 64.70 174 PRO C O 1
ATOM 15681 N N . LYS C 1 192 ? 134.541 86.877 127.903 1.00 70.86 175 LYS C N 1
ATOM 15682 C CA . LYS C 1 192 ? 135.099 85.734 127.187 1.00 69.30 175 LYS C CA 1
ATOM 15683 C C . LYS C 1 192 ? 136.143 86.173 126.168 1.00 73.23 175 LYS C C 1
ATOM 15684 O O . LYS C 1 192 ? 137.198 85.544 126.029 1.00 76.21 175 LYS C O 1
ATOM 15703 N N . ARG C 1 193 ? 135.858 87.245 125.438 1.00 70.59 176 ARG C N 1
ATOM 15704 C CA . ARG C 1 193 ? 136.768 87.797 124.439 1.00 61.69 176 ARG C CA 1
ATOM 15705 C C . ARG C 1 193 ? 137.248 89.156 124.938 1.00 60.55 176 ARG C C 1
ATOM 15706 O O . ARG C 1 193 ? 136.470 90.115 124.987 1.00 67.87 176 ARG C O 1
ATOM 15727 N N . ASN C 1 194 ? 138.524 89.239 125.311 1.00 54.04 177 ASN C N 1
ATOM 15728 C CA . ASN C 1 194 ? 139.064 90.466 125.876 1.00 59.67 177 ASN C CA 1
ATOM 15729 C C . ASN C 1 194 ? 139.157 91.547 124.801 1.00 61.33 177 ASN C C 1
ATOM 15730 O O . ASN C 1 194 ? 138.930 91.306 123.613 1.00 63.31 177 ASN C O 1
ATOM 15741 N N . LEU C 1 195 ? 139.500 92.763 125.229 1.00 58.34 178 LEU C N 1
ATOM 15742 C CA . LEU C 1 195 ? 139.500 93.898 124.311 1.00 51.12 178 LEU C CA 1
ATOM 15743 C C . LEU C 1 195 ? 140.498 93.699 123.178 1.00 56.50 178 LEU C C 1
ATOM 15744 O O . LEU C 1 195 ? 140.208 94.038 122.025 1.00 65.86 178 LEU C O 1
ATOM 15760 N N . SER C 1 196 ? 141.678 93.157 123.482 1.00 61.83 179 SER C N 1
ATOM 15761 C CA . SER C 1 196 ? 142.675 92.946 122.439 1.00 56.57 179 SER C CA 1
ATOM 15762 C C . SER C 1 196 ? 142.153 92.002 121.363 1.00 57.23 179 SER C C 1
ATOM 15763 O O . SER C 1 196 ? 142.338 92.250 120.166 1.00 56.91 179 SER C O 1
ATOM 15771 N N . ARG C 1 197 ? 141.498 90.913 121.769 1.00 57.44 180 ARG C N 1
ATOM 15772 C CA . ARG C 1 197 ? 140.964 89.970 120.792 1.00 52.93 180 ARG C CA 1
ATOM 15773 C C . ARG C 1 197 ? 139.849 90.599 119.966 1.00 56.09 180 ARG C C 1
ATOM 15774 O O . ARG C 1 197 ? 139.764 90.368 118.755 1.00 65.03 180 ARG C O 1
ATOM 15795 N N . ARG C 1 198 ? 138.984 91.392 120.599 1.00 56.78 181 ARG C N 1
ATOM 15796 C CA . ARG C 1 198 ? 137.894 92.029 119.867 1.00 51.52 181 ARG C CA 1
ATOM 15797 C C . ARG C 1 198 ? 138.431 92.976 118.803 1.00 54.95 181 ARG C C 1
ATOM 15798 O O . ARG C 1 198 ? 137.930 93.009 117.673 1.00 60.34 181 ARG C O 1
ATOM 15819 N N . VAL C 1 199 ? 139.453 93.761 119.148 1.00 55.61 182 VAL C N 1
ATOM 15820 C CA . VAL C 1 199 ? 140.017 94.705 118.189 1.00 48.17 182 VAL C CA 1
ATOM 15821 C C . VAL C 1 199 ? 140.741 93.963 117.074 1.00 55.57 182 VAL C C 1
ATOM 15822 O O . VAL C 1 199 ? 140.671 94.353 115.902 1.00 66.26 182 VAL C O 1
ATOM 15835 N N . GLN C 1 200 ? 141.449 92.885 117.416 1.00 62.41 183 GLN C N 1
ATOM 15836 C CA . GLN C 1 200 ? 142.198 92.141 116.408 1.00 51.18 183 GLN C CA 1
ATOM 15837 C C . GLN C 1 200 ? 141.269 91.548 115.357 1.00 51.89 183 GLN C C 1
ATOM 15838 O O . GLN C 1 200 ? 141.537 91.636 114.154 1.00 62.91 183 GLN C O 1
ATOM 15852 N N . LEU C 1 201 ? 140.165 90.938 115.792 1.00 53.93 184 LEU C N 1
ATOM 15853 C CA . LEU C 1 201 ? 139.257 90.301 114.845 1.00 53.46 184 LEU C CA 1
ATOM 15854 C C . LEU C 1 201 ? 138.663 91.325 113.887 1.00 57.84 184 LEU C C 1
ATOM 15855 O O . LEU C 1 201 ? 138.574 91.085 112.678 1.00 63.24 184 LEU C O 1
ATOM 15871 N N . ALA C 1 202 ? 138.247 92.479 114.412 1.00 56.66 185 ALA C N 1
ATOM 15872 C CA . ALA C 1 202 ? 137.717 93.529 113.550 1.00 50.90 185 ALA C CA 1
ATOM 15873 C C . ALA C 1 202 ? 138.797 94.070 112.623 1.00 54.31 185 ALA C C 1
ATOM 15874 O O . ALA C 1 202 ? 138.562 94.271 111.426 1.00 64.34 185 ALA C O 1
ATOM 15881 N N . ALA C 1 203 ? 139.994 94.311 113.160 1.00 54.26 186 ALA C N 1
ATOM 15882 C CA . ALA C 1 203 ? 141.063 94.884 112.351 1.00 52.87 186 ALA C CA 1
ATOM 15883 C C . ALA C 1 203 ? 141.516 93.920 111.263 1.00 58.14 186 ALA C C 1
ATOM 15884 O O . ALA C 1 203 ? 141.688 94.319 110.106 1.00 67.95 186 ALA C O 1
ATOM 15891 N N . LEU C 1 204 ? 141.716 92.648 111.611 1.00 61.94 187 LEU C N 1
ATOM 15892 C CA . LEU C 1 204 ? 142.155 91.677 110.615 1.00 55.08 187 LEU C CA 1
ATOM 15893 C C . LEU C 1 204 ? 141.080 91.449 109.561 1.00 55.83 187 LEU C C 1
ATOM 15894 O O . LEU C 1 204 ? 141.388 91.284 108.375 1.00 66.25 187 LEU C O 1
ATOM 15910 N N . ALA C 1 205 ? 139.811 91.434 109.972 1.00 54.99 188 ALA C N 1
ATOM 15911 C CA . ALA C 1 205 ? 138.726 91.263 109.011 1.00 56.86 188 ALA C CA 1
ATOM 15912 C C . ALA C 1 205 ? 138.686 92.419 108.021 1.00 56.09 188 ALA C C 1
ATOM 15913 O O . ALA C 1 205 ? 138.544 92.212 106.811 1.00 60.07 188 ALA C O 1
ATOM 15920 N N . ILE C 1 206 ? 138.811 93.651 108.519 1.00 56.73 189 ILE C N 1
ATOM 15921 C CA . ILE C 1 206 ? 138.784 94.813 107.634 1.00 51.19 189 ILE C CA 1
ATOM 15922 C C . ILE C 1 206 ? 140.041 94.856 106.777 1.00 55.28 189 ILE C C 1
ATOM 15923 O O . ILE C 1 206 ? 139.977 95.099 105.566 1.00 62.62 189 ILE C O 1
ATOM 15939 N N . ILE C 1 207 ? 141.204 94.628 107.388 1.00 57.11 190 ILE C N 1
ATOM 15940 C CA . ILE C 1 207 ? 142.447 94.618 106.624 1.00 52.23 190 ILE C CA 1
ATOM 15941 C C . ILE C 1 207 ? 142.434 93.486 105.606 1.00 57.94 190 ILE C C 1
ATOM 15942 O O . ILE C 1 207 ? 142.828 93.669 104.448 1.00 64.87 190 ILE C O 1
ATOM 15958 N N . GLY C 1 208 ? 141.987 92.298 106.016 1.00 61.78 191 GLY C N 1
ATOM 15959 C CA . GLY C 1 208 ? 141.931 91.183 105.087 1.00 59.74 191 GLY C CA 1
ATOM 15960 C C . GLY C 1 208 ? 140.969 91.426 103.941 1.00 58.37 191 GLY C C 1
ATOM 15961 O O . GLY C 1 208 ? 141.284 91.140 102.783 1.00 66.19 191 GLY C O 1
ATOM 15965 N N . LEU C 1 209 ? 139.782 91.955 104.244 1.00 59.42 192 LEU C N 1
ATOM 15966 C CA . LEU C 1 209 ? 138.815 92.241 103.191 1.00 53.76 192 LEU C CA 1
ATOM 15967 C C . LEU C 1 209 ? 139.293 93.378 102.298 1.00 53.77 192 LEU C C 1
ATOM 15968 O O . LEU C 1 209 ? 139.082 93.350 101.081 1.00 63.56 192 LEU C O 1
ATOM 15984 N N . SER C 1 210 ? 139.933 94.392 102.884 1.00 62.44 193 SER C N 1
ATOM 15985 C CA . SER C 1 210 ? 140.446 95.498 102.085 1.00 57.41 193 SER C CA 1
ATOM 15986 C C . SER C 1 210 ? 141.522 95.025 101.117 1.00 64.21 193 SER C C 1
ATOM 15987 O O . SER C 1 210 ? 141.559 95.461 99.961 1.00 70.82 193 SER C O 1
ATOM 15995 N N . LEU C 1 211 ? 142.411 94.139 101.571 1.00 65.82 194 LEU C N 1
ATOM 15996 C CA . LEU C 1 211 ? 143.433 93.602 100.680 1.00 63.15 194 LEU C CA 1
ATOM 15997 C C . LEU C 1 211 ? 142.803 92.825 99.533 1.00 66.34 194 LEU C C 1
ATOM 15998 O O . LEU C 1 211 ? 143.222 92.958 98.378 1.00 70.84 194 LEU C O 1
ATOM 16014 N N . GLY C 1 212 ? 141.794 92.005 99.832 1.00 64.07 195 GLY C N 1
ATOM 16015 C CA . GLY C 1 212 ? 141.097 91.296 98.774 1.00 62.96 195 GLY C CA 1
ATOM 16016 C C . GLY C 1 212 ? 140.389 92.238 97.820 1.00 63.59 195 GLY C C 1
ATOM 16017 O O . GLY C 1 212 ? 140.364 92.007 96.608 1.00 70.26 195 GLY C O 1
ATOM 16021 N N . GLU C 1 213 ? 139.802 93.312 98.352 1.00 74.19 196 GLU C N 1
ATOM 16022 C CA . GLU C 1 213 ? 139.129 94.283 97.497 1.00 65.55 196 GLU C CA 1
ATOM 16023 C C . GLU C 1 213 ? 140.110 94.938 96.534 1.00 68.74 196 GLU C C 1
ATOM 16024 O O . GLU C 1 213 ? 139.796 95.134 95.355 1.00 78.63 196 GLU C O 1
ATOM 16036 N N . HIS C 1 214 ? 141.303 95.286 97.019 1.00 66.87 197 HIS C N 1
ATOM 16037 C CA . HIS C 1 214 ? 142.309 95.872 96.140 1.00 67.30 197 HIS C CA 1
ATOM 16038 C C . HIS C 1 214 ? 142.922 94.820 95.225 1.00 71.30 197 HIS C C 1
ATOM 16039 O O . HIS C 1 214 ? 143.220 95.102 94.059 1.00 75.71 197 HIS C O 1
ATOM 16053 N N . ALA C 1 215 ? 143.121 93.603 95.734 1.00 69.08 198 ALA C N 1
ATOM 16054 C CA . ALA C 1 215 ? 143.652 92.536 94.894 1.00 64.19 198 ALA C CA 1
ATOM 16055 C C . ALA C 1 215 ? 142.714 92.240 93.733 1.00 68.15 198 ALA C C 1
ATOM 16056 O O . ALA C 1 215 ? 143.160 92.051 92.596 1.00 72.25 198 ALA C O 1
ATOM 16063 N N . LEU C 1 216 ? 141.407 92.198 94.000 1.00 72.76 199 LEU C N 1
ATOM 16064 C CA . LEU C 1 216 ? 140.442 92.008 92.923 1.00 65.57 199 LEU C CA 1
ATOM 16065 C C . LEU C 1 216 ? 140.464 93.183 91.956 1.00 68.79 199 LEU C C 1
ATOM 16066 O O . LEU C 1 216 ? 140.313 93.001 90.742 1.00 78.59 199 LEU C O 1
ATOM 16082 N N . TYR C 1 217 ? 140.648 94.399 92.473 1.00 73.48 200 TYR C N 1
ATOM 16083 C CA . TYR C 1 217 ? 140.703 95.569 91.604 1.00 70.52 200 TYR C CA 1
ATOM 16084 C C . TYR C 1 217 ? 141.861 95.464 90.620 1.00 75.36 200 TYR C C 1
ATOM 16085 O O . TYR C 1 217 ? 141.710 95.762 89.430 1.00 83.98 200 TYR C O 1
ATOM 16103 N N . GLN C 1 218 ? 143.032 95.045 91.104 1.00 77.20 201 GLN C N 1
ATOM 16104 C CA . GLN C 1 218 ? 144.192 94.936 90.227 1.00 77.90 201 GLN C CA 1
ATOM 16105 C C . GLN C 1 218 ? 144.028 93.790 89.239 1.00 79.37 201 GLN C C 1
ATOM 16106 O O . GLN C 1 218 ? 144.378 93.924 88.061 1.00 83.96 201 GLN C O 1
ATOM 16120 N N . VAL C 1 219 ? 143.502 92.654 89.698 1.00 77.26 202 VAL C N 1
ATOM 16121 C CA . VAL C 1 219 ? 143.264 91.530 88.798 1.00 74.29 202 VAL C CA 1
ATOM 16122 C C . VAL C 1 219 ? 142.235 91.913 87.742 1.00 77.80 202 VAL C C 1
ATOM 16123 O O . VAL C 1 219 ? 142.402 91.624 86.552 1.00 85.65 202 VAL C O 1
ATOM 16136 N N . SER C 1 220 ? 141.155 92.572 88.165 1.00 75.72 203 SER C N 1
ATOM 16137 C CA . SER C 1 220 ? 140.128 92.993 87.218 1.00 73.50 203 SER C CA 1
ATOM 16138 C C . SER C 1 220 ? 140.695 93.969 86.196 1.00 74.42 203 SER C C 1
ATOM 16139 O O . SER C 1 220 ? 140.415 93.863 84.996 1.00 88.54 203 SER C O 1
ATOM 16147 N N . ALA C 1 221 ? 141.496 94.932 86.654 1.00 73.56 204 ALA C N 1
ATOM 16148 C CA . ALA C 1 221 ? 142.075 95.906 85.735 1.00 76.99 204 ALA C CA 1
ATOM 16149 C C . ALA C 1 221 ? 143.098 95.259 84.811 1.00 82.42 204 ALA C C 1
ATOM 16150 O O . ALA C 1 221 ? 143.142 95.565 83.614 1.00 87.76 204 ALA C O 1
ATOM 16157 N N . ILE C 1 222 ? 143.932 94.367 85.347 1.00 84.59 205 ILE C N 1
ATOM 16158 C CA . ILE C 1 222 ? 144.967 93.742 84.530 1.00 84.06 205 ILE C CA 1
ATOM 16159 C C . ILE C 1 222 ? 144.346 92.817 83.492 1.00 86.77 205 ILE C C 1
ATOM 16160 O O . ILE C 1 222 ? 144.715 92.850 82.313 1.00 92.50 205 ILE C O 1
ATOM 16176 N N . LEU C 1 223 ? 143.395 91.978 83.908 1.00 84.87 206 LEU C N 1
ATOM 16177 C CA . LEU C 1 223 ? 142.766 91.056 82.968 1.00 78.49 206 LEU C CA 1
ATOM 16178 C C . LEU C 1 223 ? 142.023 91.813 81.875 1.00 82.98 206 LEU C C 1
ATOM 16179 O O . LEU C 1 223 ? 142.093 91.447 80.696 1.00 96.87 206 LEU C O 1
ATOM 16195 N N . SER C 1 224 ? 141.307 92.875 82.245 1.00 83.02 207 SER C N 1
ATOM 16196 C CA . SER C 1 224 ? 140.595 93.667 81.249 1.00 85.84 207 SER C CA 1
ATOM 16197 C C . SER C 1 224 ? 141.566 94.274 80.245 1.00 87.19 207 SER C C 1
ATOM 16198 O O . SER C 1 224 ? 141.299 94.301 79.039 1.00 95.59 207 SER C O 1
ATOM 16206 N N . TYR C 1 225 ? 142.702 94.770 80.731 1.00 91.43 208 TYR C N 1
ATOM 16207 C CA . TYR C 1 225 ? 143.716 95.350 79.861 1.00 91.40 208 TYR C CA 1
ATOM 16208 C C . TYR C 1 225 ? 144.280 94.306 78.904 1.00 90.59 208 TYR C C 1
ATOM 16209 O O . TYR C 1 225 ? 144.309 94.523 77.689 1.00 96.03 208 TYR C O 1
ATOM 16227 N N . THR C 1 226 ? 144.729 93.169 79.441 1.00 92.28 209 THR C N 1
ATOM 16228 C CA . THR C 1 226 ? 145.332 92.143 78.595 1.00 96.16 209 THR C CA 1
ATOM 16229 C C . THR C 1 226 ? 144.308 91.526 77.652 1.00 98.39 209 THR C C 1
ATOM 16230 O O . THR C 1 226 ? 144.593 91.307 76.469 1.00 103.14 209 THR C O 1
ATOM 16241 N N . ARG C 1 227 ? 143.108 91.234 78.157 1.00 96.74 210 ARG C N 1
ATOM 16242 C CA . ARG C 1 227 ? 142.095 90.599 77.321 1.00 95.41 210 ARG C CA 1
ATOM 16243 C C . ARG C 1 227 ? 141.688 91.503 76.165 1.00 97.32 210 ARG C C 1
ATOM 16244 O O . ARG C 1 227 ? 141.469 91.026 75.046 1.00 105.03 210 ARG C O 1
ATOM 16265 N N . ARG C 1 228 ? 141.584 92.809 76.411 1.00 103.29 211 ARG C N 1
ATOM 16266 C CA . ARG C 1 228 ? 141.237 93.730 75.334 1.00 105.28 211 ARG C CA 1
ATOM 16267 C C . ARG C 1 228 ? 142.274 93.675 74.220 1.00 107.48 211 ARG C C 1
ATOM 16268 O O . ARG C 1 228 ? 141.929 93.675 73.034 1.00 110.98 211 ARG C O 1
ATOM 16289 N N . ILE C 1 229 ? 143.555 93.632 74.586 1.00 108.82 212 ILE C N 1
ATOM 16290 C CA . ILE C 1 229 ? 144.614 93.587 73.583 1.00 110.60 212 ILE C CA 1
ATOM 16291 C C . ILE C 1 229 ? 144.638 92.232 72.884 1.00 110.52 212 ILE C C 1
ATOM 16292 O O . ILE C 1 229 ? 144.754 92.156 71.655 1.00 112.46 212 ILE C O 1
ATOM 16308 N N . GLN C 1 230 ? 144.532 91.144 73.650 1.00 112.94 213 GLN C N 1
ATOM 16309 C CA . GLN C 1 230 ? 144.727 89.813 73.080 1.00 114.20 213 GLN C CA 1
ATOM 16310 C C . GLN C 1 230 ? 143.626 89.461 72.086 1.00 115.72 213 GLN C C 1
ATOM 16311 O O . GLN C 1 230 ? 143.908 89.036 70.960 1.00 116.40 213 GLN C O 1
ATOM 16325 N N . MET C 1 231 ? 142.365 89.631 72.481 1.00 117.23 214 MET C N 1
ATOM 16326 C CA . MET C 1 231 ? 141.230 89.265 71.642 1.00 118.68 214 MET C CA 1
ATOM 16327 C C . MET C 1 231 ? 140.785 90.397 70.729 1.00 119.23 214 MET C C 1
ATOM 16328 O O . MET C 1 231 ? 139.609 90.445 70.348 1.00 119.15 214 MET C O 1
ATOM 16342 N N . CYS C 1 232 ? 141.691 91.306 70.371 1.00 127.58 215 CYS C N 1
ATOM 16343 C CA . CYS C 1 232 ? 141.293 92.493 69.625 1.00 128.33 215 CYS C CA 1
ATOM 16344 C C . CYS C 1 232 ? 141.197 92.223 68.127 1.00 131.00 215 CYS C C 1
ATOM 16345 O O . CYS C 1 232 ? 140.303 92.754 67.458 1.00 130.67 215 CYS C O 1
ATOM 16353 N N . ALA C 1 233 ? 142.099 91.406 67.579 1.00 132.17 216 ALA C N 1
ATOM 16354 C CA . ALA C 1 233 ? 142.252 91.265 66.131 1.00 131.42 216 ALA C CA 1
ATOM 16355 C C . ALA C 1 233 ? 142.487 92.617 65.469 1.00 130.89 216 ALA C C 1
ATOM 16356 O O . ALA C 1 233 ? 142.181 92.806 64.287 1.00 130.13 216 ALA C O 1
ATOM 16363 N N . ASN C 1 234 ? 143.032 93.553 66.242 1.00 129.49 217 ASN C N 1
ATOM 16364 C CA . ASN C 1 234 ? 143.124 94.965 65.900 1.00 130.06 217 ASN C CA 1
ATOM 16365 C C . ASN C 1 234 ? 144.355 95.518 66.605 1.00 130.71 217 ASN C C 1
ATOM 16366 O O . ASN C 1 234 ? 145.315 94.774 66.830 1.00 128.57 217 ASN C O 1
ATOM 16377 N N . ILE C 1 235 ? 144.358 96.816 66.918 1.00 132.90 218 ILE C N 1
ATOM 16378 C CA . ILE C 1 235 ? 145.486 97.453 67.595 1.00 134.06 218 ILE C CA 1
ATOM 16379 C C . ILE C 1 235 ? 146.043 96.483 68.627 1.00 133.05 218 ILE C C 1
ATOM 16380 O O . ILE C 1 235 ? 145.301 95.954 69.463 1.00 129.62 218 ILE C O 1
ATOM 16396 N N . THR C 1 236 ? 147.353 96.241 68.573 1.00 133.80 219 THR C N 1
ATOM 16397 C CA . THR C 1 236 ? 147.982 95.184 69.358 1.00 134.10 219 THR C CA 1
ATOM 16398 C C . THR C 1 236 ? 148.685 95.756 70.583 1.00 132.95 219 THR C C 1
ATOM 16399 O O . THR C 1 236 ? 148.325 95.411 71.711 1.00 132.65 219 THR C O 1
ATOM 16410 N N . THR C 1 237 ? 149.666 96.642 70.396 1.00 128.45 220 THR C N 1
ATOM 16411 C CA . THR C 1 237 ? 150.378 97.238 71.520 1.00 127.90 220 THR C CA 1
ATOM 16412 C C . THR C 1 237 ? 150.748 96.162 72.532 1.00 127.75 220 THR C C 1
ATOM 16413 O O . THR C 1 237 ? 150.249 96.179 73.662 1.00 127.78 220 THR C O 1
ATOM 16424 N N . VAL C 1 238 ? 151.603 95.224 72.128 1.00 123.53 221 VAL C N 1
ATOM 16425 C CA . VAL C 1 238 ? 151.875 93.992 72.872 1.00 124.76 221 VAL C CA 1
ATOM 16426 C C . VAL C 1 238 ? 151.837 94.261 74.373 1.00 125.53 221 VAL C C 1
ATOM 16427 O O . VAL C 1 238 ? 152.446 95.235 74.838 1.00 123.19 221 VAL C O 1
ATOM 16440 N N . PRO C 1 239 ? 151.139 93.444 75.164 1.00 121.15 222 PRO C N 1
ATOM 16441 C CA . PRO C 1 239 ? 150.985 93.765 76.589 1.00 117.01 222 PRO C CA 1
ATOM 16442 C C . PRO C 1 239 ? 152.331 93.867 77.290 1.00 115.98 222 PRO C C 1
ATOM 16443 O O . PRO C 1 239 ? 153.253 93.091 77.030 1.00 113.98 222 PRO C O 1
ATOM 16454 N N . SER C 1 240 ? 152.430 94.840 78.190 1.00 110.81 223 SER C N 1
ATOM 16455 C CA . SER C 1 240 ? 153.637 95.050 78.974 1.00 110.07 223 SER C CA 1
ATOM 16456 C C . SER C 1 240 ? 153.275 95.886 80.190 1.00 109.95 223 SER C C 1
ATOM 16457 O O . SER C 1 240 ? 152.229 96.539 80.226 1.00 110.84 223 SER C O 1
ATOM 16465 N N . PHE C 1 241 ? 154.156 95.857 81.190 1.00 105.11 224 PHE C N 1
ATOM 16466 C CA . PHE C 1 241 ? 153.924 96.659 82.386 1.00 104.32 224 PHE C CA 1
ATOM 16467 C C . PHE C 1 241 ? 153.890 98.143 82.048 1.00 102.99 224 PHE C C 1
ATOM 16468 O O . PHE C 1 241 ? 153.063 98.891 82.581 1.00 102.34 224 PHE C O 1
ATOM 16485 N N . ASN C 1 242 ? 154.783 98.587 81.162 1.00 103.45 225 ASN C N 1
ATOM 16486 C CA . ASN C 1 242 ? 154.841 100.004 80.818 1.00 103.67 225 ASN C CA 1
ATOM 16487 C C . ASN C 1 242 ? 153.530 100.474 80.202 1.00 103.71 225 ASN C C 1
ATOM 16488 O O . ASN C 1 242 ? 152.940 101.462 80.650 1.00 105.22 225 ASN C O 1
ATOM 16499 N N . ASN C 1 243 ? 153.050 99.765 79.179 1.00 101.60 226 ASN C N 1
ATOM 16500 C CA . ASN C 1 243 ? 151.834 100.192 78.494 1.00 102.38 226 ASN C CA 1
ATOM 16501 C C . ASN C 1 243 ? 150.633 100.162 79.430 1.00 102.61 226 ASN C C 1
ATOM 16502 O O . ASN C 1 243 ? 149.774 101.049 79.376 1.00 99.40 226 ASN C O 1
ATOM 16513 N N . TYR C 1 244 ? 150.553 99.148 80.294 1.00 98.14 227 TYR C N 1
ATOM 16514 C CA . TYR C 1 244 ? 149.442 99.070 81.236 1.00 94.49 227 TYR C CA 1
ATOM 16515 C C . TYR C 1 244 ? 149.402 100.297 82.138 1.00 96.57 227 TYR C C 1
ATOM 16516 O O . TYR C 1 244 ? 148.332 100.869 82.374 1.00 95.84 227 TYR C O 1
ATOM 16534 N N . MET C 1 245 ? 150.560 100.715 82.649 1.00 99.03 228 MET C N 1
ATOM 16535 C CA . MET C 1 245 ? 150.605 101.883 83.521 1.00 94.33 228 MET C CA 1
ATOM 16536 C C . MET C 1 245 ? 150.180 103.143 82.778 1.00 94.05 228 MET C C 1
ATOM 16537 O O . MET C 1 245 ? 149.430 103.964 83.318 1.00 95.32 228 MET C O 1
ATOM 16551 N N . GLN C 1 246 ? 150.647 103.316 81.539 1.00 101.73 229 GLN C N 1
ATOM 16552 C CA . GLN C 1 246 ? 150.272 104.503 80.776 1.00 102.17 229 GLN C CA 1
ATOM 16553 C C . GLN C 1 246 ? 148.807 104.466 80.365 1.00 101.98 229 GLN C C 1
ATOM 16554 O O . GLN C 1 246 ? 148.214 105.517 80.097 1.00 98.21 229 GLN C O 1
ATOM 16568 N N . THR C 1 247 ? 148.209 103.276 80.308 1.00 102.71 230 THR C N 1
ATOM 16569 C CA . THR C 1 247 ? 146.832 103.129 79.846 1.00 98.79 230 THR C CA 1
ATOM 16570 C C . THR C 1 247 ? 145.832 103.321 80.984 1.00 99.62 230 THR C C 1
ATOM 16571 O O . THR C 1 247 ? 144.975 104.207 80.922 1.00 96.90 230 THR C O 1
ATOM 16582 N N . ASN C 1 248 ? 145.929 102.496 82.028 1.00 98.97 231 ASN C N 1
ATOM 16583 C CA . ASN C 1 248 ? 144.973 102.559 83.126 1.00 95.38 231 ASN C CA 1
ATOM 16584 C C . ASN C 1 248 ? 145.187 103.765 84.029 1.00 93.55 231 ASN C C 1
ATOM 16585 O O . ASN C 1 248 ? 144.234 104.211 84.676 1.00 94.80 231 ASN C O 1
ATOM 16596 N N . TYR C 1 249 ? 146.403 104.299 84.089 1.00 91.97 232 TYR C N 1
ATOM 16597 C CA . TYR C 1 249 ? 146.728 105.449 84.924 1.00 94.07 232 TYR C CA 1
ATOM 16598 C C . TYR C 1 249 ? 147.111 106.651 84.068 1.00 92.69 232 TYR C C 1
ATOM 16599 O O . TYR C 1 249 ? 148.037 107.397 84.390 1.00 92.67 232 TYR C O 1
ATOM 16617 N N . ASP C 1 250 ? 146.393 106.845 82.960 1.00 100.06 233 ASP C N 1
ATOM 16618 C CA . ASP C 1 250 ? 146.698 107.957 82.066 1.00 98.73 233 ASP C CA 1
ATOM 16619 C C . ASP C 1 250 ? 146.567 109.297 82.775 1.00 97.76 233 ASP C C 1
ATOM 16620 O O . ASP C 1 250 ? 147.283 110.247 82.439 1.00 100.05 233 ASP C O 1
ATOM 16629 N N . TYR C 1 251 ? 145.666 109.397 83.755 1.00 89.11 234 TYR C N 1
ATOM 16630 C CA . TYR C 1 251 ? 145.462 110.669 84.436 1.00 90.65 234 TYR C CA 1
ATOM 16631 C C . TYR C 1 251 ? 146.708 111.129 85.178 1.00 90.21 234 TYR C C 1
ATOM 16632 O O . TYR C 1 251 ? 146.843 112.325 85.456 1.00 90.73 234 TYR C O 1
ATOM 16650 N N . VAL C 1 252 ? 147.622 110.215 85.499 1.00 91.36 235 VAL C N 1
ATOM 16651 C CA . VAL C 1 252 ? 148.864 110.572 86.173 1.00 91.48 235 VAL C CA 1
ATOM 16652 C C . VAL C 1 252 ? 149.910 110.945 85.133 1.00 92.71 235 VAL C C 1
ATOM 16653 O O . VAL C 1 252 ? 150.428 112.068 85.129 1.00 96.25 235 VAL C O 1
ATOM 16666 N N . PHE C 1 253 ? 150.223 110.006 84.241 1.00 95.09 236 PHE C N 1
ATOM 16667 C CA . PHE C 1 253 ? 151.292 110.205 83.272 1.00 95.68 236 PHE C CA 1
ATOM 16668 C C . PHE C 1 253 ? 150.951 111.245 82.214 1.00 96.69 236 PHE C C 1
ATOM 16669 O O . PHE C 1 253 ? 151.845 111.658 81.469 1.00 98.32 236 PHE C O 1
ATOM 16686 N N . GLN C 1 254 ? 149.693 111.680 82.130 1.00 94.54 237 GLN C N 1
ATOM 16687 C CA . GLN C 1 254 ? 149.351 112.800 81.264 1.00 92.49 237 GLN C CA 1
ATOM 16688 C C . GLN C 1 254 ? 149.872 114.122 81.807 1.00 94.77 237 GLN C C 1
ATOM 16689 O O . GLN C 1 254 ? 149.823 115.131 81.096 1.00 94.28 237 GLN C O 1
ATOM 16703 N N . LEU C 1 255 ? 150.365 114.138 83.044 1.00 94.81 238 LEU C N 1
ATOM 16704 C CA . LEU C 1 255 ? 150.961 115.319 83.652 1.00 92.52 238 LEU C CA 1
ATOM 16705 C C . LEU C 1 255 ? 152.426 115.123 83.999 1.00 94.63 238 LEU C C 1
ATOM 16706 O O . LEU C 1 255 ? 153.225 116.039 83.796 1.00 95.53 238 LEU C O 1
ATOM 16722 N N . LEU C 1 256 ? 152.804 113.936 84.474 1.00 96.35 239 LEU C N 1
ATOM 16723 C CA . LEU C 1 256 ? 154.179 113.620 84.803 1.00 97.81 239 LEU C CA 1
ATOM 16724 C C . LEU C 1 256 ? 154.787 112.712 83.737 1.00 98.76 239 LEU C C 1
ATOM 16725 O O . LEU C 1 256 ? 154.085 111.884 83.148 1.00 99.98 239 LEU C O 1
ATOM 16741 N N . PRO C 1 257 ? 156.081 112.849 83.449 1.00 103.22 240 PRO C N 1
ATOM 16742 C CA . PRO C 1 257 ? 156.718 111.917 82.513 1.00 102.18 240 PRO C CA 1
ATOM 16743 C C . PRO C 1 257 ? 156.711 110.505 83.071 1.00 102.47 240 PRO C C 1
ATOM 16744 O O . PRO C 1 257 ? 156.861 110.295 84.277 1.00 104.64 240 PRO C O 1
ATOM 16755 N N . TYR C 1 258 ? 156.533 109.530 82.185 1.00 100.26 241 TYR C N 1
ATOM 16756 C CA . TYR C 1 258 ? 156.501 108.146 82.631 1.00 102.52 241 TYR C CA 1
ATOM 16757 C C . TYR C 1 258 ? 157.891 107.679 83.043 1.00 102.32 241 TYR C C 1
ATOM 16758 O O . TYR C 1 258 ? 158.910 108.134 82.517 1.00 101.75 241 TYR C O 1
ATOM 16776 N N . SER C 1 259 ? 157.920 106.755 83.998 1.00 101.12 242 SER C N 1
ATOM 16777 C CA . SER C 1 259 ? 159.149 106.112 84.438 1.00 100.38 242 SER C CA 1
ATOM 16778 C C . SER C 1 259 ? 158.791 104.895 85.282 1.00 101.57 242 SER C C 1
ATOM 16779 O O . SER C 1 259 ? 157.834 104.951 86.064 1.00 102.38 242 SER C O 1
ATOM 16787 N N . PRO C 1 260 ? 159.517 103.781 85.160 1.00 103.23 243 PRO C N 1
ATOM 16788 C CA . PRO C 1 260 ? 159.192 102.617 86.002 1.00 102.80 243 PRO C CA 1
ATOM 16789 C C . PRO C 1 260 ? 159.241 102.928 87.488 1.00 103.01 243 PRO C C 1
ATOM 16790 O O . PRO C 1 260 ? 158.467 102.356 88.264 1.00 103.67 243 PRO C O 1
ATOM 16801 N N . ILE C 1 261 ? 160.140 103.821 87.907 1.00 101.39 244 ILE C N 1
ATOM 16802 C CA . ILE C 1 261 ? 160.201 104.217 89.313 1.00 102.02 244 ILE C CA 1
ATOM 16803 C C . ILE C 1 261 ? 158.905 104.911 89.713 1.00 100.06 244 ILE C C 1
ATOM 16804 O O . ILE C 1 261 ? 158.324 104.633 90.768 1.00 100.57 244 ILE C O 1
ATOM 16820 N N . ILE C 1 262 ? 158.434 105.832 88.870 1.00 94.47 245 ILE C N 1
ATOM 16821 C CA . ILE C 1 262 ? 157.156 106.485 89.135 1.00 94.16 245 ILE C CA 1
ATOM 16822 C C . ILE C 1 262 ? 156.020 105.481 89.023 1.00 96.42 245 ILE C C 1
ATOM 16823 O O . ILE C 1 262 ? 155.030 105.566 89.760 1.00 98.49 245 ILE C O 1
ATOM 16839 N N . ALA C 1 263 ? 156.136 104.521 88.105 1.00 98.13 246 ALA C N 1
ATOM 16840 C CA . ALA C 1 263 ? 155.074 103.539 87.915 1.00 98.58 246 ALA C CA 1
ATOM 16841 C C . ALA C 1 263 ? 154.770 102.799 89.211 1.00 99.01 246 ALA C C 1
ATOM 16842 O O . ALA C 1 263 ? 153.611 102.714 89.634 1.00 97.46 246 ALA C O 1
ATOM 16849 N N . VAL C 1 264 ? 155.802 102.254 89.859 1.00 93.65 247 VAL C N 1
ATOM 16850 C CA . VAL C 1 264 ? 155.587 101.538 91.113 1.00 93.60 247 VAL C CA 1
ATOM 16851 C C . VAL C 1 264 ? 155.142 102.493 92.210 1.00 93.88 247 VAL C C 1
ATOM 16852 O O . VAL C 1 264 ? 154.332 102.128 93.070 1.00 97.40 247 VAL C O 1
ATOM 16865 N N . LEU C 1 265 ? 155.656 103.725 92.204 1.00 88.59 248 LEU C N 1
ATOM 16866 C CA . LEU C 1 265 ? 155.253 104.696 93.216 1.00 87.25 248 LEU C CA 1
ATOM 16867 C C . LEU C 1 265 ? 153.752 104.954 93.158 1.00 86.53 248 LEU C C 1
ATOM 16868 O O . LEU C 1 265 ? 153.081 105.018 94.194 1.00 89.85 248 LEU C O 1
ATOM 16884 N N . ILE C 1 266 ? 153.205 105.101 91.951 1.00 89.21 249 ILE C N 1
ATOM 16885 C CA . ILE C 1 266 ? 151.764 105.293 91.816 1.00 89.40 249 ILE C CA 1
ATOM 16886 C C . ILE C 1 266 ? 151.020 104.071 92.337 1.00 87.38 249 ILE C C 1
ATOM 16887 O O . ILE C 1 266 ? 149.989 104.192 93.008 1.00 88.70 249 ILE C O 1
ATOM 16903 N N . LEU C 1 267 ? 151.526 102.875 92.032 1.00 88.33 250 LEU C N 1
ATOM 16904 C CA . LEU C 1 267 ? 150.874 101.656 92.498 1.00 88.28 250 LEU C CA 1
ATOM 16905 C C . LEU C 1 267 ? 150.866 101.587 94.020 1.00 88.46 250 LEU C C 1
ATOM 16906 O O . LEU C 1 267 ? 149.841 101.270 94.634 1.00 87.75 250 LEU C O 1
ATOM 16922 N N . LEU C 1 268 ? 152.007 101.880 94.648 1.00 83.07 251 LEU C N 1
ATOM 16923 C CA . LEU C 1 268 ? 152.079 101.829 96.105 1.00 78.78 251 LEU C CA 1
ATOM 16924 C C . LEU C 1 268 ? 151.188 102.888 96.738 1.00 79.12 251 LEU C C 1
ATOM 16925 O O . LEU C 1 268 ? 150.473 102.612 97.708 1.00 83.61 251 LEU C O 1
ATOM 16941 N N . ILE C 1 269 ? 151.217 104.108 96.203 1.00 73.63 252 ILE C N 1
ATOM 16942 C CA . ILE C 1 269 ? 150.480 105.202 96.821 1.00 72.85 252 ILE C CA 1
ATOM 16943 C C . ILE C 1 269 ? 148.981 105.045 96.607 1.00 73.90 252 ILE C C 1
ATOM 16944 O O . ILE C 1 269 ? 148.186 105.440 97.467 1.00 79.10 252 ILE C O 1
ATOM 16960 N N . ASN C 1 270 ? 148.563 104.478 95.474 1.00 79.94 253 ASN C N 1
ATOM 16961 C CA . ASN C 1 270 ? 147.152 104.155 95.306 1.00 78.63 253 ASN C CA 1
ATOM 16962 C C . ASN C 1 270 ? 146.720 103.065 96.275 1.00 80.93 253 ASN C C 1
ATOM 16963 O O . ASN C 1 270 ? 145.590 103.092 96.775 1.00 83.29 253 ASN C O 1
ATOM 16974 N N . GLY C 1 271 ? 147.598 102.098 96.547 1.00 79.94 254 GLY C N 1
ATOM 16975 C CA . GLY C 1 271 ? 147.313 101.134 97.595 1.00 75.16 254 GLY C CA 1
ATOM 16976 C C . GLY C 1 271 ? 147.268 101.779 98.966 1.00 74.88 254 GLY C C 1
ATOM 16977 O O . GLY C 1 271 ? 146.417 101.446 99.794 1.00 82.12 254 GLY C O 1
ATOM 16981 N N . ALA C 1 272 ? 148.185 102.714 99.224 1.00 69.18 255 ALA C N 1
ATOM 16982 C CA . ALA C 1 272 ? 148.152 103.453 100.480 1.00 69.29 255 ALA C CA 1
ATOM 16983 C C . ALA C 1 272 ? 146.870 104.264 100.602 1.00 71.42 255 ALA C C 1
ATOM 16984 O O . ALA C 1 272 ? 146.254 104.309 101.673 1.00 81.96 255 ALA C O 1
ATOM 16991 N N . CYS C 1 273 ? 146.450 104.911 99.513 1.00 69.05 256 CYS C N 1
ATOM 16992 C CA . CYS C 1 273 ? 145.192 105.648 99.535 1.00 67.13 256 CYS C CA 1
ATOM 16993 C C . CYS C 1 273 ? 144.023 104.717 99.827 1.00 63.11 256 CYS C C 1
ATOM 16994 O O . CYS C 1 273 ? 143.082 105.091 100.536 1.00 70.99 256 CYS C O 1
ATOM 17002 N N . THR C 1 274 ? 144.061 103.500 99.281 1.00 61.59 257 THR C N 1
ATOM 17003 C CA . THR C 1 274 ? 143.017 102.526 99.581 1.00 62.41 257 THR C CA 1
ATOM 17004 C C . THR C 1 274 ? 143.022 102.158 101.058 1.00 69.00 257 THR C C 1
ATOM 17005 O O . THR C 1 274 ? 141.959 102.027 101.676 1.00 72.22 257 THR C O 1
ATOM 17016 N N . PHE C 1 275 ? 144.209 101.979 101.641 1.00 64.58 258 PHE C N 1
ATOM 17017 C CA . PHE C 1 275 ? 144.293 101.667 103.063 1.00 57.38 258 PHE C CA 1
ATOM 17018 C C . PHE C 1 275 ? 143.741 102.808 103.909 1.00 61.17 258 PHE C C 1
ATOM 17019 O O . PHE C 1 275 ? 143.006 102.575 104.874 1.00 66.96 258 PHE C O 1
ATOM 17036 N N . VAL C 1 276 ? 144.085 104.049 103.561 1.00 56.92 259 VAL C N 1
ATOM 17037 C CA . VAL C 1 276 ? 143.597 105.196 104.322 1.00 52.91 259 VAL C CA 1
ATOM 17038 C C . VAL C 1 276 ? 142.080 105.277 104.236 1.00 52.85 259 VAL C C 1
ATOM 17039 O O . VAL C 1 276 ? 141.394 105.530 105.234 1.00 59.34 259 VAL C O 1
ATOM 17052 N N . TRP C 1 277 ? 141.532 105.068 103.038 1.00 63.15 260 TRP C N 1
ATOM 17053 C CA . TRP C 1 277 ? 140.084 105.088 102.874 1.00 61.43 260 TRP C CA 1
ATOM 17054 C C . TRP C 1 277 ? 139.411 104.041 103.750 1.00 62.22 260 TRP C C 1
ATOM 17055 O O . TRP C 1 277 ? 138.298 104.264 104.239 1.00 69.42 260 TRP C O 1
ATOM 17076 N N . ASN C 1 278 ? 140.064 102.900 103.960 1.00 64.44 261 ASN C N 1
ATOM 17077 C CA . ASN C 1 278 ? 139.501 101.840 104.785 1.00 63.23 261 ASN C CA 1
ATOM 17078 C C . ASN C 1 278 ? 139.817 102.010 106.263 1.00 61.34 261 ASN C C 1
ATOM 17079 O O . ASN C 1 278 ? 139.088 101.478 107.107 1.00 64.66 261 ASN C O 1
ATOM 17090 N N . TYR C 1 279 ? 140.888 102.734 106.599 1.00 60.13 262 TYR C N 1
ATOM 17091 C CA . TYR C 1 279 ? 141.258 102.877 108.003 1.00 54.19 262 TYR C CA 1
ATOM 17092 C C . TYR C 1 279 ? 140.338 103.841 108.738 1.00 54.68 262 TYR C C 1
ATOM 17093 O O . TYR C 1 279 ? 140.199 103.744 109.962 1.00 67.26 262 TYR C O 1
ATOM 17111 N N . MET C 1 280 ? 139.708 104.778 108.026 1.00 50.84 263 MET C N 1
ATOM 17112 C CA . MET C 1 280 ? 138.743 105.659 108.675 1.00 56.88 263 MET C CA 1
ATOM 17113 C C . MET C 1 280 ? 137.644 104.846 109.340 1.00 63.12 263 MET C C 1
ATOM 17114 O O . MET C 1 280 ? 137.277 105.092 110.494 1.00 68.20 263 MET C O 1
ATOM 17128 N N . ASP C 1 281 ? 137.106 103.865 108.616 1.00 59.70 264 ASP C N 1
ATOM 17129 C CA . ASP C 1 281 ? 136.077 103.002 109.181 1.00 51.23 264 ASP C CA 1
ATOM 17130 C C . ASP C 1 281 ? 136.654 102.071 110.239 1.00 54.19 264 ASP C C 1
ATOM 17131 O O . ASP C 1 281 ? 136.018 101.827 111.270 1.00 62.82 264 ASP C O 1
ATOM 17140 N N . LEU C 1 282 ? 137.855 101.541 110.003 1.00 54.16 265 LEU C N 1
ATOM 17141 C CA . LEU C 1 282 ? 138.465 100.649 110.982 1.00 46.00 265 LEU C CA 1
ATOM 17142 C C . LEU C 1 282 ? 138.735 101.373 112.294 1.00 52.06 265 LEU C C 1
ATOM 17143 O O . LEU C 1 282 ? 138.474 100.832 113.374 1.00 64.57 265 LEU C O 1
ATOM 17159 N N . PHE C 1 283 ? 139.254 102.600 112.224 1.00 49.20 266 PHE C N 1
ATOM 17160 C CA . PHE C 1 283 ? 139.558 103.332 113.448 1.00 44.48 266 PHE C CA 1
ATOM 17161 C C . PHE C 1 283 ? 138.297 103.585 114.261 1.00 44.98 266 PHE C C 1
ATOM 17162 O O . PHE C 1 283 ? 138.313 103.485 115.493 1.00 52.56 266 PHE C O 1
ATOM 17179 N N . ILE C 1 284 ? 137.193 103.917 113.591 1.00 45.26 267 ILE C N 1
ATOM 17180 C CA . ILE C 1 284 ? 135.933 104.117 114.299 1.00 39.74 267 ILE C CA 1
ATOM 17181 C C . ILE C 1 284 ? 135.476 102.813 114.939 1.00 49.90 267 ILE C C 1
ATOM 17182 O O . ILE C 1 284 ? 134.887 102.812 116.027 1.00 61.07 267 ILE C O 1
ATOM 17198 N N . MET C 1 285 ? 135.730 101.685 114.274 1.00 56.91 268 MET C N 1
ATOM 17199 C CA . MET C 1 285 ? 135.343 100.393 114.833 1.00 43.21 268 MET C CA 1
ATOM 17200 C C . MET C 1 285 ? 136.137 100.078 116.093 1.00 45.31 268 MET C C 1
ATOM 17201 O O . MET C 1 285 ? 135.564 99.702 117.121 1.00 61.24 268 MET C O 1
ATOM 17215 N N . MET C 1 286 ? 137.463 100.223 116.035 1.00 51.85 269 MET C N 1
ATOM 17216 C CA . MET C 1 286 ? 138.283 99.920 117.203 1.00 43.76 269 MET C CA 1
ATOM 17217 C C . MET C 1 286 ? 137.934 100.836 118.366 1.00 45.65 269 MET C C 1
ATOM 17218 O O . MET C 1 286 ? 137.869 100.394 119.518 1.00 58.87 269 MET C O 1
ATOM 17232 N N . ILE C 1 287 ? 137.707 102.118 118.084 1.00 50.09 270 ILE C N 1
ATOM 17233 C CA . ILE C 1 287 ? 137.314 103.052 119.132 1.00 46.80 270 ILE C CA 1
ATOM 17234 C C . ILE C 1 287 ? 135.961 102.659 119.708 1.00 45.27 270 ILE C C 1
ATOM 17235 O O . ILE C 1 287 ? 135.755 102.679 120.926 1.00 50.72 270 ILE C O 1
ATOM 17251 N N . SER C 1 288 ? 135.017 102.298 118.838 1.00 46.87 271 SER C N 1
ATOM 17252 C CA . SER C 1 288 ? 133.711 101.855 119.310 1.00 33.72 271 SER C CA 1
ATOM 17253 C C . SER C 1 288 ? 133.827 100.578 120.131 1.00 43.16 271 SER C C 1
ATOM 17254 O O . SER C 1 288 ? 133.135 100.416 121.142 1.00 57.28 271 SER C O 1
ATOM 17262 N N . LYS C 1 289 ? 134.695 99.656 119.709 1.00 45.93 272 LYS C N 1
ATOM 17263 C CA . LYS C 1 289 ? 134.893 98.430 120.473 1.00 36.01 272 LYS C CA 1
ATOM 17264 C C . LYS C 1 289 ? 135.430 98.732 121.864 1.00 40.21 272 LYS C C 1
ATOM 17265 O O . LYS C 1 289 ? 135.009 98.114 122.848 1.00 53.65 272 LYS C O 1
ATOM 17284 N N . GLY C 1 290 ? 136.364 99.678 121.967 1.00 42.96 273 GLY C N 1
ATOM 17285 C CA . GLY C 1 290 ? 136.917 100.023 123.264 1.00 44.57 273 GLY C CA 1
ATOM 17286 C C . GLY C 1 290 ? 135.903 100.640 124.205 1.00 44.80 273 GLY C C 1
ATOM 17287 O O . GLY C 1 290 ? 135.956 100.411 125.415 1.00 47.86 273 GLY C O 1
ATOM 17291 N N . LEU C 1 291 ? 134.973 101.432 123.672 1.00 49.92 274 LEU C N 1
ATOM 17292 C CA . LEU C 1 291 ? 134.001 102.111 124.521 1.00 41.76 274 LEU C CA 1
ATOM 17293 C C . LEU C 1 291 ? 132.879 101.172 124.944 1.00 44.66 274 LEU C C 1
ATOM 17294 O O . LEU C 1 291 ? 132.526 101.110 126.125 1.00 59.26 274 LEU C O 1
ATOM 17310 N N . SER C 1 292 ? 132.305 100.432 123.993 1.00 42.23 275 SER C N 1
ATOM 17311 C CA . SER C 1 292 ? 131.266 99.470 124.337 1.00 43.14 275 SER C CA 1
ATOM 17312 C C . SER C 1 292 ? 131.805 98.338 125.198 1.00 43.46 275 SER C C 1
ATOM 17313 O O . SER C 1 292 ? 131.023 97.650 125.862 1.00 61.76 275 SER C O 1
ATOM 17321 N N . TYR C 1 293 ? 133.121 98.126 125.195 1.00 43.78 276 TYR C N 1
ATOM 17322 C CA . TYR C 1 293 ? 133.717 97.109 126.053 1.00 41.25 276 TYR C CA 1
ATOM 17323 C C . TYR C 1 293 ? 133.488 97.433 127.524 1.00 46.05 276 TYR C C 1
ATOM 17324 O O . TYR C 1 293 ? 133.116 96.559 128.315 1.00 55.49 276 TYR C O 1
ATOM 17342 N N . ARG C 1 294 ? 133.702 98.692 127.908 1.00 52.16 277 ARG C N 1
ATOM 17343 C CA . ARG C 1 294 ? 133.547 99.072 129.308 1.00 44.07 277 ARG C CA 1
ATOM 17344 C C . ARG C 1 294 ? 132.077 99.175 129.695 1.00 47.37 277 ARG C C 1
ATOM 17345 O O . ARG C 1 294 ? 131.700 98.818 130.817 1.00 60.35 277 ARG C O 1
ATOM 17366 N N . PHE C 1 295 ? 131.233 99.664 128.786 1.00 43.84 278 PHE C N 1
ATOM 17367 C CA . PHE C 1 295 ? 129.801 99.696 129.061 1.00 42.92 278 PHE C CA 1
ATOM 17368 C C . PHE C 1 295 ? 129.252 98.288 129.239 1.00 46.66 278 PHE C C 1
ATOM 17369 O O . PHE C 1 295 ? 128.367 98.058 130.071 1.00 58.41 278 PHE C O 1
ATOM 17386 N N . GLU C 1 296 ? 129.762 97.333 128.460 1.00 49.21 279 GLU C N 1
ATOM 17387 C CA . GLU C 1 296 ? 129.359 95.942 128.634 1.00 41.56 279 GLU C CA 1
ATOM 17388 C C . GLU C 1 296 ? 129.782 95.414 129.998 1.00 46.29 279 GLU C C 1
ATOM 17389 O O . GLU C 1 296 ? 129.045 94.650 130.630 1.00 57.83 279 GLU C O 1
ATOM 17401 N N . GLN C 1 297 ? 130.969 95.804 130.466 1.00 44.38 280 GLN C N 1
ATOM 17402 C CA . GLN C 1 297 ? 131.412 95.383 131.790 1.00 38.09 280 GLN C CA 1
ATOM 17403 C C . GLN C 1 297 ? 130.502 95.941 132.875 1.00 49.33 280 GLN C C 1
ATOM 17404 O O . GLN C 1 297 ? 130.188 95.248 133.849 1.00 62.89 280 GLN C O 1
ATOM 17418 N N . ILE C 1 298 ? 130.074 97.196 132.730 1.00 51.92 281 ILE C N 1
ATOM 17419 C CA . ILE C 1 298 ? 129.134 97.775 133.687 1.00 47.73 281 ILE C CA 1
ATOM 17420 C C . ILE C 1 298 ? 127.831 96.990 133.678 1.00 46.38 281 ILE C C 1
ATOM 17421 O O . ILE C 1 298 ? 127.262 96.681 134.731 1.00 60.15 281 ILE C O 1
ATOM 17437 N N . THR C 1 299 ? 127.336 96.658 132.484 1.00 44.01 282 THR C N 1
ATOM 17438 C CA . THR C 1 299 ? 126.111 95.874 132.386 1.00 43.07 282 THR C CA 1
ATOM 17439 C C . THR C 1 299 ? 126.288 94.499 133.015 1.00 46.45 282 THR C C 1
ATOM 17440 O O . THR C 1 299 ? 125.389 94.001 133.701 1.00 58.33 282 THR C O 1
ATOM 17451 N N . THR C 1 300 ? 127.441 93.867 132.789 1.00 51.76 283 THR C N 1
ATOM 17452 C CA . THR C 1 300 ? 127.694 92.558 133.379 1.00 48.14 283 THR C CA 1
ATOM 17453 C C . THR C 1 300 ? 127.716 92.639 134.900 1.00 50.05 283 THR C C 1
ATOM 17454 O O . THR C 1 300 ? 127.185 91.759 135.587 1.00 58.81 283 THR C O 1
ATOM 17465 N N . ARG C 1 301 ? 128.334 93.688 135.447 1.00 46.51 284 ARG C N 1
ATOM 17466 C CA . ARG C 1 301 ? 128.351 93.855 136.895 1.00 47.53 284 ARG C CA 1
ATOM 17467 C C . ARG C 1 301 ? 126.942 94.038 137.442 1.00 56.59 284 ARG C C 1
ATOM 17468 O O . ARG C 1 301 ? 126.604 93.499 138.502 1.00 67.67 284 ARG C O 1
ATOM 17489 N N . ILE C 1 302 ? 126.108 94.804 136.738 1.00 56.23 285 ILE C N 1
ATOM 17490 C CA . ILE C 1 302 ? 124.735 95.008 137.189 1.00 47.40 285 ILE C CA 1
ATOM 17491 C C . ILE C 1 302 ? 123.962 93.696 137.141 1.00 53.69 285 ILE C C 1
ATOM 17492 O O . ILE C 1 302 ? 123.106 93.432 137.993 1.00 69.65 285 ILE C O 1
ATOM 17508 N N . ARG C 1 303 ? 124.246 92.855 136.143 1.00 57.97 286 ARG C N 1
ATOM 17509 C CA . ARG C 1 303 ? 123.573 91.563 136.056 1.00 56.10 286 ARG C CA 1
ATOM 17510 C C . ARG C 1 303 ? 123.904 90.674 137.247 1.00 64.00 286 ARG C C 1
ATOM 17511 O O . ARG C 1 303 ? 123.144 89.754 137.564 1.00 66.16 286 ARG C O 1
ATOM 17532 N N . LYS C 1 304 ? 125.033 90.918 137.911 1.00 63.88 287 LYS C N 1
ATOM 17533 C CA . LYS C 1 304 ? 125.387 90.135 139.086 1.00 62.91 287 LYS C CA 1
ATOM 17534 C C . LYS C 1 304 ? 124.531 90.480 140.297 1.00 70.48 287 LYS C C 1
ATOM 17535 O O . LYS C 1 304 ? 124.620 89.784 141.314 1.00 72.37 287 LYS C O 1
ATOM 17554 N N . LEU C 1 305 ? 123.711 91.529 140.212 1.00 71.96 288 LEU C N 1
ATOM 17555 C CA . LEU C 1 305 ? 122.877 91.981 141.318 1.00 68.24 288 LEU C CA 1
ATOM 17556 C C . LEU C 1 305 ? 121.393 91.718 141.074 1.00 73.06 288 LEU C C 1
ATOM 17557 O O . LEU C 1 305 ? 120.545 92.343 141.718 1.00 77.64 288 LEU C O 1
ATOM 17573 N N . GLU C 1 306 ? 121.060 90.806 140.156 1.00 80.41 289 GLU C N 1
ATOM 17574 C CA . GLU C 1 306 ? 119.662 90.623 139.774 1.00 82.59 289 GLU C CA 1
ATOM 17575 C C . GLU C 1 306 ? 118.805 90.187 140.955 1.00 90.41 289 GLU C C 1
ATOM 17576 O O . GLU C 1 306 ? 117.714 90.729 141.167 1.00 88.14 289 GLU C O 1
ATOM 17588 N N . HIS C 1 307 ? 119.276 89.216 141.736 1.00 93.00 290 HIS C N 1
ATOM 17589 C CA . HIS C 1 307 ? 118.462 88.633 142.795 1.00 90.68 290 HIS C CA 1
ATOM 17590 C C . HIS C 1 307 ? 119.132 88.794 144.152 1.00 90.96 290 HIS C C 1
ATOM 17591 O O . HIS C 1 307 ? 119.179 87.848 144.944 1.00 93.14 290 HIS C O 1
ATOM 17605 N N . GLU C 1 308 ? 119.651 89.987 144.428 1.00 90.21 291 GLU C N 1
ATOM 17606 C CA . GLU C 1 308 ? 120.335 90.263 145.681 1.00 91.60 291 GLU C CA 1
ATOM 17607 C C . GLU C 1 308 ? 119.874 91.608 146.219 1.00 91.44 291 GLU C C 1
ATOM 17608 O O . GLU C 1 308 ? 119.412 92.474 145.473 1.00 90.60 291 GLU C O 1
ATOM 17620 N N . GLU C 1 309 ? 120.002 91.771 147.532 1.00 85.42 292 GLU C N 1
ATOM 17621 C CA . GLU C 1 309 ? 119.766 93.054 148.179 1.00 84.96 292 GLU C CA 1
ATOM 17622 C C . GLU C 1 309 ? 121.058 93.858 148.124 1.00 84.74 292 GLU C C 1
ATOM 17623 O O . GLU C 1 309 ? 122.070 93.457 148.708 1.00 83.14 292 GLU C O 1
ATOM 17635 N N . VAL C 1 310 ? 121.021 94.986 147.427 1.00 75.76 293 VAL C N 1
ATOM 17636 C CA . VAL C 1 310 ? 122.216 95.750 147.095 1.00 71.56 293 VAL C CA 1
ATOM 17637 C C . VAL C 1 310 ? 122.324 96.946 148.027 1.00 72.90 293 VAL C C 1
ATOM 17638 O O . VAL C 1 310 ? 121.361 97.701 148.207 1.00 74.54 293 VAL C O 1
ATOM 17651 N N . CYS C 1 311 ? 123.500 97.118 148.621 1.00 74.46 294 CYS C N 1
ATOM 17652 C CA . CYS C 1 311 ? 123.765 98.274 149.462 1.00 72.45 294 CYS C CA 1
ATOM 17653 C C . CYS C 1 311 ? 123.860 99.535 148.613 1.00 71.73 294 CYS C C 1
ATOM 17654 O O . CYS C 1 311 ? 124.209 99.490 147.431 1.00 74.42 294 CYS C O 1
ATOM 17662 N N . GLU C 1 312 ? 123.542 100.673 149.233 1.00 70.05 295 GLU C N 1
ATOM 17663 C CA . GLU C 1 312 ? 123.582 101.938 148.507 1.00 67.33 295 GLU C CA 1
ATOM 17664 C C . GLU C 1 312 ? 124.989 102.260 148.023 1.00 69.15 295 GLU C C 1
ATOM 17665 O O . GLU C 1 312 ? 125.153 102.959 147.017 1.00 68.03 295 GLU C O 1
ATOM 17677 N N . SER C 1 313 ? 126.014 101.765 148.720 1.00 68.96 296 SER C N 1
ATOM 17678 C CA . SER C 1 313 ? 127.386 102.019 148.295 1.00 62.14 296 SER C CA 1
ATOM 17679 C C . SER C 1 313 ? 127.664 101.400 146.932 1.00 65.59 296 SER C C 1
ATOM 17680 O O . SER C 1 313 ? 128.359 101.995 146.101 1.00 68.76 296 SER C O 1
ATOM 17688 N N . VAL C 1 314 ? 127.132 100.201 146.685 1.00 62.54 297 VAL C N 1
ATOM 17689 C CA . VAL C 1 314 ? 127.356 99.538 145.404 1.00 56.83 297 VAL C CA 1
ATOM 17690 C C . VAL C 1 314 ? 126.798 100.380 144.265 1.00 59.63 297 VAL C C 1
ATOM 17691 O O . VAL C 1 314 ? 127.445 100.553 143.225 1.00 63.71 297 VAL C O 1
ATOM 17704 N N . PHE C 1 315 ? 125.587 100.913 144.437 1.00 57.62 298 PHE C N 1
ATOM 17705 C CA . PHE C 1 315 ? 124.985 101.725 143.387 1.00 50.91 298 PHE C CA 1
ATOM 17706 C C . PHE C 1 315 ? 125.727 103.040 143.197 1.00 53.50 298 PHE C C 1
ATOM 17707 O O . PHE C 1 315 ? 125.739 103.586 142.088 1.00 62.47 298 PHE C O 1
ATOM 17724 N N . ILE C 1 316 ? 126.339 103.571 144.256 1.00 59.56 299 ILE C N 1
ATOM 17725 C CA . ILE C 1 316 ? 127.139 104.783 144.111 1.00 52.25 299 ILE C CA 1
ATOM 17726 C C . ILE C 1 316 ? 128.319 104.522 143.186 1.00 57.04 299 ILE C C 1
ATOM 17727 O O . ILE C 1 316 ? 128.620 105.320 142.290 1.00 65.09 299 ILE C O 1
ATOM 17743 N N . GLN C 1 317 ? 129.004 103.396 143.388 1.00 58.35 300 GLN C N 1
ATOM 17744 C CA . GLN C 1 317 ? 130.147 103.062 142.545 1.00 54.03 300 GLN C CA 1
ATOM 17745 C C . GLN C 1 317 ? 129.713 102.826 141.104 1.00 56.66 300 GLN C C 1
ATOM 17746 O O . GLN C 1 317 ? 130.370 103.284 140.163 1.00 67.98 300 GLN C O 1
ATOM 17760 N N . ILE C 1 318 ? 128.605 102.109 140.911 1.00 48.27 301 ILE C N 1
ATOM 17761 C CA . ILE C 1 318 ? 128.139 101.814 139.559 1.00 37.86 301 ILE C CA 1
ATOM 17762 C C . ILE C 1 318 ? 127.786 103.104 138.830 1.00 48.12 301 ILE C C 1
ATOM 17763 O O . ILE C 1 318 ? 128.150 103.300 137.665 1.00 59.98 301 ILE C O 1
ATOM 17779 N N . ARG C 1 319 ? 127.067 104.002 139.505 1.00 48.26 302 ARG C N 1
ATOM 17780 C CA . ARG C 1 319 ? 126.706 105.270 138.880 1.00 38.31 302 ARG C CA 1
ATOM 17781 C C . ARG C 1 319 ? 127.943 106.106 138.584 1.00 48.41 302 ARG C C 1
ATOM 17782 O O . ARG C 1 319 ? 128.045 106.720 137.516 1.00 62.33 302 ARG C O 1
ATOM 17803 N N . GLU C 1 320 ? 128.895 106.146 139.518 1.00 54.00 303 GLU C N 1
ATOM 17804 C CA . GLU C 1 320 ? 130.109 106.924 139.297 1.00 49.46 303 GLU C CA 1
ATOM 17805 C C . GLU C 1 320 ? 130.910 106.373 138.125 1.00 51.41 303 GLU C C 1
ATOM 17806 O O . GLU C 1 320 ? 131.393 107.134 137.280 1.00 65.31 303 GLU C O 1
ATOM 17818 N N . HIS C 1 321 ? 131.064 105.049 138.058 1.00 48.50 304 HIS C N 1
ATOM 17819 C CA . HIS C 1 321 ? 131.766 104.448 136.930 1.00 43.18 304 HIS C CA 1
ATOM 17820 C C . HIS C 1 321 ? 131.011 104.676 135.628 1.00 43.06 304 HIS C C 1
ATOM 17821 O O . HIS C 1 321 ? 131.620 104.975 134.595 1.00 55.93 304 HIS C O 1
ATOM 17835 N N . TYR C 1 322 ? 129.684 104.540 135.657 1.00 41.86 305 TYR C N 1
ATOM 17836 C CA . TYR C 1 322 ? 128.893 104.809 134.462 1.00 42.16 305 TYR C CA 1
ATOM 17837 C C . TYR C 1 322 ? 129.040 106.259 134.022 1.00 44.40 305 TYR C C 1
ATOM 17838 O O . TYR C 1 322 ? 129.189 106.542 132.827 1.00 55.58 305 TYR C O 1
ATOM 17856 N N . VAL C 1 323 ? 129.005 107.193 134.973 1.00 50.50 306 VAL C N 1
ATOM 17857 C CA . VAL C 1 323 ? 129.154 108.603 134.630 1.00 43.01 306 VAL C CA 1
ATOM 17858 C C . VAL C 1 323 ? 130.538 108.867 134.053 1.00 44.10 306 VAL C C 1
ATOM 17859 O O . VAL C 1 323 ? 130.687 109.622 133.086 1.00 59.91 306 VAL C O 1
ATOM 17872 N N . LYS C 1 324 ? 131.572 108.255 134.634 1.00 49.11 307 LYS C N 1
ATOM 17873 C CA . LYS C 1 324 ? 132.921 108.438 134.109 1.00 46.83 307 LYS C CA 1
ATOM 17874 C C . LYS C 1 324 ? 133.030 107.912 132.685 1.00 51.21 307 LYS C C 1
ATOM 17875 O O . LYS C 1 324 ? 133.669 108.536 131.830 1.00 54.95 307 LYS C O 1
ATOM 17894 N N . MET C 1 325 ? 132.416 106.759 132.411 1.00 50.99 308 MET C N 1
ATOM 17895 C CA . MET C 1 325 ? 132.407 106.231 131.052 1.00 40.93 308 MET C CA 1
ATOM 17896 C C . MET C 1 325 ? 131.689 107.179 130.101 1.00 47.68 308 MET C C 1
ATOM 17897 O O . MET C 1 325 ? 132.134 107.383 128.966 1.00 58.47 308 MET C O 1
ATOM 17911 N N . CYS C 1 326 ? 130.577 107.767 130.544 1.00 50.44 309 CYS C N 1
ATOM 17912 C CA . CYS C 1 326 ? 129.863 108.721 129.702 1.00 43.15 309 CYS C CA 1
ATOM 17913 C C . CYS C 1 326 ? 130.702 109.967 129.446 1.00 50.12 309 CYS C C 1
ATOM 17914 O O . CYS C 1 326 ? 130.673 110.524 128.344 1.00 60.09 309 CYS C O 1
ATOM 17922 N N . GLU C 1 327 ? 131.449 110.425 130.453 1.00 54.73 310 GLU C N 1
ATOM 17923 C CA . GLU C 1 327 ? 132.352 111.552 130.245 1.00 51.71 310 GLU C CA 1
ATOM 17924 C C . GLU C 1 327 ? 133.416 111.209 129.212 1.00 51.89 310 GLU C C 1
ATOM 17925 O O . GLU C 1 327 ? 133.745 112.026 128.344 1.00 58.67 310 GLU C O 1
ATOM 17937 N N . LEU C 1 328 ? 133.970 109.998 129.293 1.00 50.29 311 LEU C N 1
ATOM 17938 C CA . LEU C 1 328 ? 134.977 109.581 128.326 1.00 40.08 311 LEU C CA 1
ATOM 17939 C C . LEU C 1 328 ? 134.396 109.526 126.920 1.00 46.60 311 LEU C C 1
ATOM 17940 O O . LEU C 1 328 ? 135.052 109.930 125.953 1.00 61.88 311 LEU C O 1
ATOM 17956 N N . LEU C 1 329 ? 133.166 109.029 126.784 1.00 48.84 312 LEU C N 1
ATOM 17957 C CA . LEU C 1 329 ? 132.532 108.989 125.472 1.00 47.40 312 LEU C CA 1
ATOM 17958 C C . LEU C 1 329 ? 132.354 110.393 124.909 1.00 51.09 312 LEU C C 1
ATOM 17959 O O . LEU C 1 329 ? 132.575 110.623 123.715 1.00 55.91 312 LEU C O 1
ATOM 17975 N N . GLU C 1 330 ? 131.951 111.345 125.752 1.00 59.59 313 GLU C N 1
ATOM 17976 C CA . GLU C 1 330 ? 131.809 112.722 125.293 1.00 56.72 313 GLU C CA 1
ATOM 17977 C C . GLU C 1 330 ? 133.151 113.281 124.838 1.00 58.78 313 GLU C C 1
ATOM 17978 O O . GLU C 1 330 ? 133.237 113.960 123.809 1.00 70.56 313 GLU C O 1
ATOM 17990 N N . PHE C 1 331 ? 134.212 113.008 125.599 1.00 53.33 314 PHE C N 1
ATOM 17991 C CA . PHE C 1 331 ? 135.540 113.462 125.205 1.00 45.19 314 PHE C CA 1
ATOM 17992 C C . PHE C 1 331 ? 135.984 112.795 123.909 1.00 49.24 314 PHE C C 1
ATOM 17993 O O . PHE C 1 331 ? 136.507 113.455 123.004 1.00 57.30 314 PHE C O 1
ATOM 18010 N N . VAL C 1 332 ? 135.785 111.481 123.804 1.00 51.32 315 VAL C N 1
ATOM 18011 C CA . VAL C 1 332 ? 136.173 110.768 122.592 1.00 40.98 315 VAL C CA 1
ATOM 18012 C C . VAL C 1 332 ? 135.307 111.205 121.419 1.00 43.79 315 VAL C C 1
ATOM 18013 O O . VAL C 1 332 ? 135.798 111.373 120.297 1.00 63.18 315 VAL C O 1
ATOM 18026 N N . ASP C 1 333 ? 134.009 111.394 121.655 1.00 51.00 316 ASP C N 1
ATOM 18027 C CA . ASP C 1 333 ? 133.115 111.796 120.576 1.00 52.59 316 ASP C CA 1
ATOM 18028 C C . ASP C 1 333 ? 133.528 113.141 119.992 1.00 54.31 316 ASP C C 1
ATOM 18029 O O . ASP C 1 333 ? 133.525 113.322 118.769 1.00 64.35 316 ASP C O 1
ATOM 18038 N N . SER C 1 334 ? 133.883 114.098 120.850 1.00 50.08 317 SER C N 1
ATOM 18039 C CA . SER C 1 334 ? 134.313 115.402 120.359 1.00 50.26 317 SER C CA 1
ATOM 18040 C C . SER C 1 334 ? 135.596 115.288 119.546 1.00 54.35 317 SER C C 1
ATOM 18041 O O . SER C 1 334 ? 135.735 115.928 118.498 1.00 60.32 317 SER C O 1
ATOM 18049 N N . ALA C 1 335 ? 136.546 114.477 120.014 1.00 54.28 318 ALA C N 1
ATOM 18050 C CA . ALA C 1 335 ? 137.806 114.323 119.296 1.00 49.60 318 ALA C CA 1
ATOM 18051 C C . ALA C 1 335 ? 137.590 113.683 117.931 1.00 55.38 318 ALA C C 1
ATOM 18052 O O . ALA C 1 335 ? 138.228 114.074 116.947 1.00 65.31 318 ALA C O 1
ATOM 18059 N N . MET C 1 336 ? 136.697 112.700 117.852 1.00 51.63 319 MET C N 1
ATOM 18060 C CA . MET C 1 336 ? 136.460 111.943 116.632 1.00 50.52 319 MET C CA 1
ATOM 18061 C C . MET C 1 336 ? 135.244 112.430 115.860 1.00 48.45 319 MET C C 1
ATOM 18062 O O . MET C 1 336 ? 134.805 111.754 114.926 1.00 58.41 319 MET C O 1
ATOM 18076 N N . SER C 1 337 ? 134.690 113.586 116.224 1.00 52.54 320 SER C N 1
ATOM 18077 C CA . SER C 1 337 ? 133.480 114.057 115.563 1.00 50.25 320 SER C CA 1
ATOM 18078 C C . SER C 1 337 ? 133.718 114.294 114.076 1.00 51.90 320 SER C C 1
ATOM 18079 O O . SER C 1 337 ? 132.866 113.960 113.246 1.00 57.37 320 SER C O 1
ATOM 18087 N N . SER C 1 338 ? 134.868 114.869 113.720 1.00 55.46 321 SER C N 1
ATOM 18088 C CA . SER C 1 338 ? 135.154 115.128 112.312 1.00 48.40 321 SER C CA 1
ATOM 18089 C C . SER C 1 338 ? 135.384 113.832 111.544 1.00 49.40 321 SER C C 1
ATOM 18090 O O . SER C 1 338 ? 134.924 113.691 110.406 1.00 57.49 321 SER C O 1
ATOM 18098 N N . LEU C 1 339 ? 136.098 112.877 112.144 1.00 56.76 322 LEU C N 1
ATOM 18099 C CA . LEU C 1 339 ? 136.351 111.613 111.461 1.00 45.91 322 LEU C CA 1
ATOM 18100 C C . LEU C 1 339 ? 135.052 110.866 111.191 1.00 38.08 322 LEU C C 1
ATOM 18101 O O . LEU C 1 339 ? 134.860 110.313 110.103 1.00 49.45 322 LEU C O 1
ATOM 18117 N N . ILE C 1 340 ? 134.148 110.838 112.170 1.00 38.95 323 ILE C N 1
ATOM 18118 C CA . ILE C 1 340 ? 132.856 110.191 111.968 1.00 43.88 323 ILE C CA 1
ATOM 18119 C C . ILE C 1 340 ? 132.089 110.889 110.854 1.00 43.46 323 ILE C C 1
ATOM 18120 O O . ILE C 1 340 ? 131.485 110.245 109.989 1.00 51.50 323 ILE C O 1
ATOM 18136 N N . LEU C 1 341 ? 132.102 112.222 110.861 1.00 51.09 324 LEU C N 1
ATOM 18137 C CA . LEU C 1 341 ? 131.381 112.978 109.845 1.00 43.46 324 LEU C CA 1
ATOM 18138 C C . LEU C 1 341 ? 131.960 112.720 108.458 1.00 45.01 324 LEU C C 1
ATOM 18139 O O . LEU C 1 341 ? 131.218 112.530 107.488 1.00 53.76 324 LEU C O 1
ATOM 18155 N N . LEU C 1 342 ? 133.290 112.710 108.346 1.00 50.90 325 LEU C N 1
ATOM 18156 C CA . LEU C 1 342 ? 133.924 112.455 107.056 1.00 39.07 325 LEU C CA 1
ATOM 18157 C C . LEU C 1 342 ? 133.671 111.026 106.593 1.00 47.90 325 LEU C C 1
ATOM 18158 O O . LEU C 1 342 ? 133.402 110.781 105.412 1.00 64.62 325 LEU C O 1
ATOM 18174 N N . SER C 1 343 ? 133.769 110.064 107.511 1.00 54.61 326 SER C N 1
ATOM 18175 C CA . SER C 1 343 ? 133.554 108.671 107.137 1.00 46.75 326 SER C CA 1
ATOM 18176 C C . SER C 1 343 ? 132.121 108.438 106.680 1.00 49.47 326 SER C C 1
ATOM 18177 O O . SER C 1 343 ? 131.882 107.724 105.700 1.00 61.03 326 SER C O 1
ATOM 18185 N N . CYS C 1 344 ? 131.151 109.030 107.379 1.00 55.56 327 CYS C N 1
ATOM 18186 C CA . CYS C 1 344 ? 129.751 108.810 107.034 1.00 47.12 327 CYS C CA 1
ATOM 18187 C C . CYS C 1 344 ? 129.427 109.374 105.657 1.00 50.43 327 CYS C C 1
ATOM 18188 O O . CYS C 1 344 ? 128.762 108.720 104.846 1.00 66.66 327 CYS C O 1
ATOM 18196 N N . VAL C 1 345 ? 129.886 110.594 105.373 1.00 52.86 328 VAL C N 1
ATOM 18197 C CA . VAL C 1 345 ? 129.603 111.201 104.077 1.00 53.46 328 VAL C CA 1
ATOM 18198 C C . VAL C 1 345 ? 130.359 110.475 102.973 1.00 50.78 328 VAL C C 1
ATOM 18199 O O . VAL C 1 345 ? 129.836 110.277 101.870 1.00 59.05 328 VAL C O 1
ATOM 18212 N N . ASN C 1 346 ? 131.599 110.069 103.245 1.00 59.02 329 ASN C N 1
ATOM 18213 C CA . ASN C 1 346 ? 132.370 109.332 102.250 1.00 53.36 329 ASN C CA 1
ATOM 18214 C C . ASN C 1 346 ? 131.709 107.998 101.927 1.00 54.99 329 ASN C C 1
ATOM 18215 O O . ASN C 1 346 ? 131.612 107.606 100.759 1.00 63.84 329 ASN C O 1
ATOM 18226 N N . ASN C 1 347 ? 131.245 107.283 102.954 1.00 55.34 330 ASN C N 1
ATOM 18227 C CA . ASN C 1 347 ? 130.592 106.000 102.722 1.00 52.39 330 ASN C CA 1
ATOM 18228 C C . ASN C 1 347 ? 129.258 106.179 102.010 1.00 56.12 330 ASN C C 1
ATOM 18229 O O . ASN C 1 347 ? 128.901 105.383 101.135 1.00 66.56 330 ASN C O 1
ATOM 18240 N N . LEU C 1 348 ? 128.504 107.217 102.376 1.00 58.80 331 LEU C N 1
ATOM 18241 C CA . LEU C 1 348 ? 127.196 107.431 101.767 1.00 54.33 331 LEU C CA 1
ATOM 18242 C C . LEU C 1 348 ? 127.325 107.688 100.271 1.00 53.75 331 LEU C C 1
ATOM 18243 O O . LEU C 1 348 ? 126.553 107.153 99.468 1.00 65.10 331 LEU C O 1
ATOM 18259 N N . TYR C 1 349 ? 128.297 108.512 99.877 1.00 54.35 332 TYR C N 1
ATOM 18260 C CA . TYR C 1 349 ? 128.469 108.820 98.462 1.00 55.26 332 TYR C CA 1
ATOM 18261 C C . TYR C 1 349 ? 128.878 107.582 97.676 1.00 59.31 332 TYR C C 1
ATOM 18262 O O . TYR C 1 349 ? 128.304 107.281 96.624 1.00 71.33 332 TYR C O 1
ATOM 18280 N N . PHE C 1 350 ? 129.875 106.848 98.173 1.00 58.34 333 PHE C N 1
ATOM 18281 C CA . PHE C 1 350 ? 130.374 105.695 97.432 1.00 55.25 333 PHE C CA 1
ATOM 18282 C C . PHE C 1 350 ? 129.341 104.578 97.382 1.00 55.25 333 PHE C C 1
ATOM 18283 O O . PHE C 1 350 ? 129.205 103.899 96.359 1.00 69.05 333 PHE C O 1
ATOM 18300 N N . VAL C 1 351 ? 128.607 104.366 98.476 1.00 56.11 334 VAL C N 1
ATOM 18301 C CA . VAL C 1 351 ? 127.545 103.365 98.466 1.00 52.99 334 VAL C CA 1
ATOM 18302 C C . VAL C 1 351 ? 126.476 103.748 97.453 1.00 55.35 334 VAL C C 1
ATOM 18303 O O . VAL C 1 351 ? 126.008 102.915 96.669 1.00 65.19 334 VAL C O 1
ATOM 18316 N N . CYS C 1 352 ? 126.070 105.019 97.457 1.00 63.93 335 CYS C N 1
ATOM 18317 C CA . CYS C 1 352 ? 125.084 105.478 96.488 1.00 61.54 335 CYS C CA 1
ATOM 18318 C C . CYS C 1 352 ? 125.633 105.404 95.069 1.00 62.88 335 CYS C C 1
ATOM 18319 O O . CYS C 1 352 ? 124.922 105.004 94.140 1.00 73.61 335 CYS C O 1
ATOM 18327 N N . TYR C 1 353 ? 126.896 105.788 94.882 1.00 59.59 336 TYR C N 1
ATOM 18328 C CA . TYR C 1 353 ? 127.496 105.739 93.554 1.00 54.79 336 TYR C CA 1
ATOM 18329 C C . TYR C 1 353 ? 127.564 104.308 93.035 1.00 61.22 336 TYR C C 1
ATOM 18330 O O . TYR C 1 353 ? 127.202 104.034 91.885 1.00 72.17 336 TYR C O 1
ATOM 18348 N N . GLN C 1 354 ? 128.030 103.379 93.871 1.00 61.39 337 GLN C N 1
ATOM 18349 C CA . GLN C 1 354 ? 128.167 101.995 93.432 1.00 55.21 337 GLN C CA 1
ATOM 18350 C C . GLN C 1 354 ? 126.809 101.346 93.200 1.00 62.38 337 GLN C C 1
ATOM 18351 O O . GLN C 1 354 ? 126.631 100.597 92.234 1.00 74.15 337 GLN C O 1
ATOM 18365 N N . LEU C 1 355 ? 125.840 101.616 94.077 1.00 59.39 338 LEU C N 1
ATOM 18366 C CA . LEU C 1 355 ? 124.513 101.036 93.903 1.00 55.40 338 LEU C CA 1
ATOM 18367 C C . LEU C 1 355 ? 123.882 101.476 92.590 1.00 62.24 338 LEU C C 1
ATOM 18368 O O . LEU C 1 355 ? 123.013 100.779 92.054 1.00 71.80 338 LEU C O 1
ATOM 18384 N N . LEU C 1 356 ? 124.300 102.625 92.061 1.00 71.52 339 LEU C N 1
ATOM 18385 C CA . LEU C 1 356 ? 123.780 103.108 90.789 1.00 68.40 339 LEU C CA 1
ATOM 18386 C C . LEU C 1 356 ? 124.317 102.328 89.598 1.00 73.34 339 LEU C C 1
ATOM 18387 O O . LEU C 1 356 ? 123.788 102.483 88.493 1.00 81.98 339 LEU C O 1
ATOM 18403 N N . ASN C 1 357 ? 125.345 101.498 89.791 1.00 64.34 340 ASN C N 1
ATOM 18404 C CA . ASN C 1 357 ? 125.960 100.744 88.704 1.00 62.71 340 ASN C CA 1
ATOM 18405 C C . ASN C 1 357 ? 125.690 99.248 88.816 1.00 60.30 340 ASN C C 1
ATOM 18406 O O . ASN C 1 357 ? 126.353 98.452 88.145 1.00 64.17 340 ASN C O 1
ATOM 18417 N N . VAL C 1 358 ? 124.734 98.845 89.654 1.00 63.79 341 VAL C N 1
ATOM 18418 C CA . VAL C 1 358 ? 124.426 97.424 89.779 1.00 70.41 341 VAL C CA 1
ATOM 18419 C C . VAL C 1 358 ? 123.836 96.889 88.483 1.00 74.95 341 VAL C C 1
ATOM 18420 O O . VAL C 1 358 ? 124.096 95.742 88.101 1.00 75.06 341 VAL C O 1
ATOM 18433 N N . PHE C 1 359 ? 123.039 97.698 87.787 1.00 84.18 342 PHE C N 1
ATOM 18434 C CA . PHE C 1 359 ? 122.406 97.271 86.547 1.00 82.22 342 PHE C CA 1
ATOM 18435 C C . PHE C 1 359 ? 123.284 97.488 85.323 1.00 82.56 342 PHE C C 1
ATOM 18436 O O . PHE C 1 359 ? 122.923 97.031 84.233 1.00 84.10 342 PHE C O 1
ATOM 18453 N N . ASN C 1 360 ? 124.421 98.166 85.472 1.00 82.52 343 ASN C N 1
ATOM 18454 C CA . ASN C 1 360 ? 125.330 98.371 84.352 1.00 80.55 343 ASN C CA 1
ATOM 18455 C C . ASN C 1 360 ? 125.909 97.039 83.898 1.00 81.64 343 ASN C C 1
ATOM 18456 O O . ASN C 1 360 ? 126.018 96.101 84.693 1.00 82.76 343 ASN C O 1
ATOM 18467 N N . LYS C 1 361 ? 126.279 96.946 82.625 1.00 88.66 344 LYS C N 1
ATOM 18468 C CA . LYS C 1 361 ? 126.809 95.722 82.043 1.00 90.13 344 LYS C CA 1
ATOM 18469 C C . LYS C 1 361 ? 128.323 95.826 81.939 1.00 91.46 344 LYS C C 1
ATOM 18470 O O . LYS C 1 361 ? 128.846 96.786 81.364 1.00 91.48 344 LYS C O 1
ATOM 18489 N N . LEU C 1 362 ? 129.017 94.840 82.497 1.00 86.70 345 LEU C N 1
ATOM 18490 C CA . LEU C 1 362 ? 130.469 94.773 82.465 1.00 85.69 345 LEU C CA 1
ATOM 18491 C C . LEU C 1 362 ? 130.907 93.668 81.514 1.00 86.46 345 LEU C C 1
ATOM 18492 O O . LEU C 1 362 ? 130.167 92.713 81.260 1.00 90.64 345 LEU C O 1
ATOM 18508 N N . ARG C 1 363 ? 132.124 93.806 80.988 1.00 96.11 346 ARG C N 1
ATOM 18509 C CA . ARG C 1 363 ? 132.585 92.902 79.940 1.00 100.44 346 ARG C CA 1
ATOM 18510 C C . ARG C 1 363 ? 132.832 91.499 80.481 1.00 100.39 346 ARG C C 1
ATOM 18511 O O . ARG C 1 363 ? 132.203 90.531 80.040 1.00 102.12 346 ARG C O 1
ATOM 18532 N N . TRP C 1 364 ? 133.742 91.369 81.437 1.00 89.66 347 TRP C N 1
ATOM 18533 C CA . TRP C 1 364 ? 134.212 90.065 81.872 1.00 87.85 347 TRP C CA 1
ATOM 18534 C C . TRP C 1 364 ? 133.631 89.694 83.227 1.00 88.23 347 TRP C C 1
ATOM 18535 O O . TRP C 1 364 ? 133.249 90.564 84.015 1.00 92.09 347 TRP C O 1
ATOM 18556 N N . PRO C 1 365 ? 133.541 88.395 83.534 1.00 85.22 348 PRO C N 1
ATOM 18557 C CA . PRO C 1 365 ? 133.041 88.001 84.861 1.00 87.01 348 PRO C CA 1
ATOM 18558 C C . PRO C 1 365 ? 133.887 88.538 86.001 1.00 86.76 348 PRO C C 1
ATOM 18559 O O . PRO C 1 365 ? 133.355 88.827 87.079 1.00 85.18 348 PRO C O 1
ATOM 18570 N N . ILE C 1 366 ? 135.197 88.678 85.793 1.00 85.73 349 ILE C N 1
ATOM 18571 C CA . ILE C 1 366 ? 136.059 89.214 86.842 1.00 82.22 349 ILE C CA 1
ATOM 18572 C C . ILE C 1 366 ? 135.630 90.629 87.203 1.00 81.89 349 ILE C C 1
ATOM 18573 O O . ILE C 1 366 ? 135.679 91.031 88.371 1.00 87.60 349 ILE C O 1
ATOM 18589 N N . ASN C 1 367 ? 135.204 91.409 86.207 1.00 75.24 350 ASN C N 1
ATOM 18590 C CA . ASN C 1 367 ? 134.691 92.745 86.489 1.00 75.24 350 ASN C CA 1
ATOM 18591 C C . ASN C 1 367 ? 133.452 92.677 87.371 1.00 79.39 350 ASN C C 1
ATOM 18592 O O . ASN C 1 367 ? 133.288 93.493 88.285 1.00 83.51 350 ASN C O 1
ATOM 18603 N N . TYR C 1 368 ? 132.566 91.714 87.108 1.00 76.90 351 TYR C N 1
ATOM 18604 C CA . TYR C 1 368 ? 131.406 91.524 87.970 1.00 73.46 351 TYR C CA 1
ATOM 18605 C C . TYR C 1 368 ? 131.826 91.104 89.371 1.00 73.46 351 TYR C C 1
ATOM 18606 O O . TYR C 1 368 ? 131.253 91.567 90.364 1.00 77.02 351 TYR C O 1
ATOM 18624 N N . ILE C 1 369 ? 132.822 90.221 89.473 1.00 73.28 352 ILE C N 1
ATOM 18625 C CA . ILE C 1 369 ? 133.278 89.763 90.782 1.00 73.20 352 ILE C CA 1
ATOM 18626 C C . ILE C 1 369 ? 133.836 90.930 91.584 1.00 74.30 352 ILE C C 1
ATOM 18627 O O . ILE C 1 369 ? 133.538 91.090 92.773 1.00 80.35 352 ILE C O 1
ATOM 18643 N N . TYR C 1 370 ? 134.660 91.764 90.947 1.00 68.43 353 TYR C N 1
ATOM 18644 C CA . TYR C 1 370 ? 135.236 92.905 91.649 1.00 64.37 353 TYR C CA 1
ATOM 18645 C C . TYR C 1 370 ? 134.158 93.897 92.063 1.00 67.92 353 TYR C C 1
ATOM 18646 O O . TYR C 1 370 ? 134.149 94.384 93.199 1.00 80.70 353 TYR C O 1
ATOM 18664 N N . PHE C 1 371 ? 133.237 94.213 91.151 1.00 60.23 354 PHE C N 1
ATOM 18665 C CA . PHE C 1 371 ? 132.217 95.209 91.461 1.00 61.73 354 PHE C CA 1
ATOM 18666 C C . PHE C 1 371 ? 131.356 94.767 92.635 1.00 65.39 354 PHE C C 1
ATOM 18667 O O . PHE C 1 371 ? 131.070 95.562 93.538 1.00 73.51 354 PHE C O 1
ATOM 18684 N N . TRP C 1 372 ? 130.928 93.505 92.641 1.00 56.11 355 TRP C N 1
ATOM 18685 C CA . TRP C 1 372 ? 130.045 93.036 93.700 1.00 57.66 355 TRP C CA 1
ATOM 18686 C C . TRP C 1 372 ? 130.800 92.778 94.996 1.00 62.46 355 TRP C C 1
ATOM 18687 O O . TRP C 1 372 ? 130.250 93.002 96.080 1.00 68.82 355 TRP C O 1
ATOM 18708 N N . TYR C 1 373 ? 132.046 92.311 94.916 1.00 59.57 356 TYR C N 1
ATOM 18709 C CA . TYR C 1 373 ? 132.881 92.256 96.110 1.00 57.28 356 TYR C CA 1
ATOM 18710 C C . TYR C 1 373 ? 133.111 93.656 96.663 1.00 61.40 356 TYR C C 1
ATOM 18711 O O . TYR C 1 373 ? 133.029 93.882 97.875 1.00 68.27 356 TYR C O 1
ATOM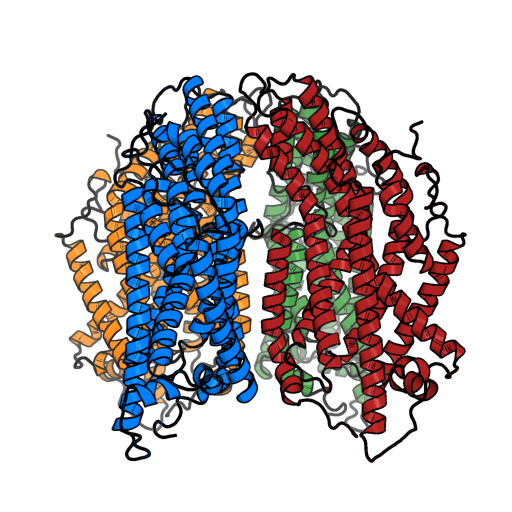 18729 N N . SER C 1 374 ? 133.401 94.612 95.779 1.00 58.67 357 SER C N 1
ATOM 18730 C CA . SER C 1 374 ? 133.600 95.989 96.216 1.00 54.67 357 SER C CA 1
ATOM 18731 C C . SER C 1 374 ? 132.320 96.576 96.795 1.00 57.21 357 SER C C 1
ATOM 18732 O O . SER C 1 374 ? 132.354 97.276 97.813 1.00 65.83 357 SER C O 1
ATOM 18740 N N . LEU C 1 375 ? 131.179 96.306 96.158 1.00 58.00 358 LEU C N 1
ATOM 18741 C CA . LEU C 1 375 ? 129.918 96.867 96.633 1.00 55.83 358 LEU C CA 1
ATOM 18742 C C . LEU C 1 375 ? 129.495 96.230 97.950 1.00 56.46 358 LEU C C 1
ATOM 18743 O O . LEU C 1 375 ? 129.123 96.931 98.898 1.00 63.92 358 LEU C O 1
ATOM 18759 N N . LEU C 1 376 ? 129.542 94.899 98.031 1.00 57.79 359 LEU C N 1
ATOM 18760 C CA . LEU C 1 376 ? 129.140 94.225 99.261 1.00 51.70 359 LEU C CA 1
ATOM 18761 C C . LEU C 1 376 ? 130.066 94.584 100.415 1.00 55.90 359 LEU C C 1
ATOM 18762 O O . LEU C 1 376 ? 129.604 94.824 101.536 1.00 62.56 359 LEU C O 1
ATOM 18778 N N . TYR C 1 377 ? 131.376 94.623 100.164 1.00 57.99 360 TYR C N 1
ATOM 18779 C CA . TYR C 1 377 ? 132.309 95.010 101.216 1.00 55.23 360 TYR C CA 1
ATOM 18780 C C . TYR C 1 377 ? 132.053 96.438 101.674 1.00 57.27 360 TYR C C 1
ATOM 18781 O O . TYR C 1 377 ? 132.063 96.725 102.876 1.00 64.78 360 TYR C O 1
ATOM 18799 N N . LEU C 1 378 ? 131.816 97.348 100.728 1.00 53.68 361 LEU C N 1
ATOM 18800 C CA . LEU C 1 378 ? 131.550 98.735 101.091 1.00 48.94 361 LEU C CA 1
ATOM 18801 C C . LEU C 1 378 ? 130.278 98.851 101.921 1.00 54.02 361 LEU C C 1
ATOM 18802 O O . LEU C 1 378 ? 130.244 99.578 102.921 1.00 66.19 361 LEU C O 1
ATOM 18818 N N . ILE C 1 379 ? 129.218 98.147 101.522 1.00 51.18 362 ILE C N 1
ATOM 18819 C CA . ILE C 1 379 ? 127.981 98.169 102.297 1.00 47.01 362 ILE C CA 1
ATOM 18820 C C . ILE C 1 379 ? 128.192 97.503 103.650 1.00 49.33 362 ILE C C 1
ATOM 18821 O O . ILE C 1 379 ? 127.732 98.002 104.683 1.00 53.17 362 ILE C O 1
ATOM 18837 N N . GLY C 1 380 ? 128.885 96.364 103.666 1.00 55.56 363 GLY C N 1
ATOM 18838 C CA . GLY C 1 380 ? 129.151 95.694 104.927 1.00 49.26 363 GLY C CA 1
ATOM 18839 C C . GLY C 1 380 ? 130.028 96.519 105.848 1.00 57.99 363 GLY C C 1
ATOM 18840 O O . GLY C 1 380 ? 129.786 96.585 107.055 1.00 63.88 363 GLY C O 1
ATOM 18844 N N . ARG C 1 381 ? 131.059 97.158 105.293 1.00 60.73 364 ARG C N 1
ATOM 18845 C CA . ARG C 1 381 ? 131.920 98.012 106.104 1.00 54.84 364 ARG C CA 1
ATOM 18846 C C . ARG C 1 381 ? 131.133 99.179 106.686 1.00 54.79 364 ARG C C 1
ATOM 18847 O O . ARG C 1 381 ? 131.285 99.521 107.864 1.00 62.28 364 ARG C O 1
ATOM 18868 N N . THR C 1 382 ? 130.285 99.805 105.870 1.00 52.89 365 THR C N 1
ATOM 18869 C CA . THR C 1 382 ? 129.469 100.912 106.355 1.00 51.52 365 THR C CA 1
ATOM 18870 C C . THR C 1 382 ? 128.510 100.447 107.442 1.00 54.48 365 THR C C 1
ATOM 18871 O O . THR C 1 382 ? 128.332 101.120 108.463 1.00 63.20 365 THR C O 1
ATOM 18882 N N . ALA C 1 383 ? 127.879 99.290 107.237 1.00 53.93 366 ALA C N 1
ATOM 18883 C CA . ALA C 1 383 ? 126.929 98.781 108.219 1.00 44.72 366 ALA C CA 1
ATOM 18884 C C . ALA C 1 383 ? 127.616 98.479 109.544 1.00 47.77 366 ALA C C 1
ATOM 18885 O O . ALA C 1 383 ? 127.092 98.800 110.616 1.00 63.77 366 ALA C O 1
ATOM 18892 N N . PHE C 1 384 ? 128.797 97.861 109.490 1.00 52.62 367 PHE C N 1
ATOM 18893 C CA . PHE C 1 384 ? 129.461 97.450 110.722 1.00 53.33 367 PHE C CA 1
ATOM 18894 C C . PHE C 1 384 ? 130.063 98.634 111.466 1.00 55.62 367 PHE C C 1
ATOM 18895 O O . PHE C 1 384 ? 130.221 98.575 112.690 1.00 64.32 367 PHE C O 1
ATOM 18912 N N . VAL C 1 385 ? 130.408 99.710 110.759 1.00 54.42 368 VAL C N 1
ATOM 18913 C CA . VAL C 1 385 ? 130.819 100.935 111.441 1.00 52.41 368 VAL C CA 1
ATOM 18914 C C . VAL C 1 385 ? 129.663 101.476 112.270 1.00 55.66 368 VAL C C 1
ATOM 18915 O O . VAL C 1 385 ? 129.825 101.844 113.438 1.00 67.92 368 VAL C O 1
ATOM 18928 N N . PHE C 1 386 ? 128.474 101.530 111.668 1.00 47.29 369 PHE C N 1
ATOM 18929 C CA . PHE C 1 386 ? 127.302 102.011 112.389 1.00 47.16 369 PHE C CA 1
ATOM 18930 C C . PHE C 1 386 ? 126.886 101.032 113.477 1.00 55.45 369 PHE C C 1
ATOM 18931 O O . PHE C 1 386 ? 126.519 101.441 114.584 1.00 65.28 369 PHE C O 1
ATOM 18948 N N . LEU C 1 387 ? 126.931 99.732 113.180 1.00 45.93 370 LEU C N 1
ATOM 18949 C CA . LEU C 1 387 ? 126.516 98.733 114.157 1.00 41.75 370 LEU C CA 1
ATOM 18950 C C . LEU C 1 387 ? 127.494 98.648 115.321 1.00 40.88 370 LEU C C 1
ATOM 18951 O O . LEU C 1 387 ? 127.076 98.569 116.480 1.00 54.97 370 LEU C O 1
ATOM 18967 N N . THR C 1 388 ? 128.797 98.660 115.035 1.00 43.59 371 THR C N 1
ATOM 18968 C CA . THR C 1 388 ? 129.780 98.658 116.113 1.00 42.18 371 THR C CA 1
ATOM 18969 C C . THR C 1 388 ? 129.671 99.917 116.960 1.00 49.35 371 THR C C 1
ATOM 18970 O O . THR C 1 388 ? 129.762 99.847 118.190 1.00 58.58 371 THR C O 1
ATOM 18981 N N . ALA C 1 389 ? 129.484 101.075 116.325 1.00 45.64 372 ALA C N 1
ATOM 18982 C CA . ALA C 1 389 ? 129.272 102.308 117.072 1.00 39.95 372 ALA C CA 1
ATOM 18983 C C . ALA C 1 389 ? 127.943 102.300 117.811 1.00 45.66 372 ALA C C 1
ATOM 18984 O O . ALA C 1 389 ? 127.868 102.781 118.947 1.00 55.21 372 ALA C O 1
ATOM 18991 N N . ALA C 1 390 ? 126.892 101.766 117.191 1.00 46.40 373 ALA C N 1
ATOM 18992 C CA . ALA C 1 390 ? 125.592 101.687 117.842 1.00 43.73 373 ALA C CA 1
ATOM 18993 C C . ALA C 1 390 ? 125.597 100.753 119.042 1.00 52.91 373 ALA C C 1
ATOM 18994 O O . ALA C 1 390 ? 124.706 100.856 119.891 1.00 61.81 373 ALA C O 1
ATOM 19001 N N . ASP C 1 391 ? 126.574 99.849 119.134 1.00 56.33 374 ASP C N 1
ATOM 19002 C CA . ASP C 1 391 ? 126.653 98.958 120.284 1.00 48.44 374 ASP C CA 1
ATOM 19003 C C . ASP C 1 391 ? 126.894 99.720 121.578 1.00 52.59 374 ASP C C 1
ATOM 19004 O O . ASP C 1 391 ? 126.498 99.244 122.647 1.00 70.99 374 ASP C O 1
ATOM 19013 N N . ILE C 1 392 ? 127.534 100.888 121.510 1.00 46.60 375 ILE C N 1
ATOM 19014 C CA . ILE C 1 392 ? 127.687 101.718 122.701 1.00 47.65 375 ILE C CA 1
ATOM 19015 C C . ILE C 1 392 ? 126.319 102.141 123.217 1.00 51.64 375 ILE C C 1
ATOM 19016 O O . ILE C 1 392 ? 126.041 102.084 124.421 1.00 54.75 375 ILE C O 1
ATOM 19032 N N . ASN C 1 393 ? 125.444 102.577 122.310 1.00 53.27 376 ASN C N 1
ATOM 19033 C CA . ASN C 1 393 ? 124.092 102.956 122.703 1.00 48.22 376 ASN C CA 1
ATOM 19034 C C . ASN C 1 393 ? 123.314 101.751 123.216 1.00 53.23 376 ASN C C 1
ATOM 19035 O O . ASN C 1 393 ? 122.626 101.831 124.239 1.00 59.90 376 ASN C O 1
ATOM 19046 N N . GLU C 1 394 ? 123.413 100.621 122.514 1.00 52.77 377 GLU C N 1
ATOM 19047 C CA . GLU C 1 394 ? 122.669 99.434 122.920 1.00 52.06 377 GLU C CA 1
ATOM 19048 C C . GLU C 1 394 ? 123.147 98.918 124.270 1.00 55.29 377 GLU C C 1
ATOM 19049 O O . GLU C 1 394 ? 122.336 98.520 125.113 1.00 63.64 377 GLU C O 1
ATOM 19061 N N . GLU C 1 395 ? 124.461 98.915 124.493 1.00 53.50 378 GLU C N 1
ATOM 19062 C CA . GLU C 1 395 ? 124.994 98.382 125.742 1.00 51.76 378 GLU C CA 1
ATOM 19063 C C . GLU C 1 395 ? 124.616 99.260 126.926 1.00 58.90 378 GLU C C 1
ATOM 19064 O O . GLU C 1 395 ? 124.400 98.757 128.034 1.00 62.59 378 GLU C O 1
ATOM 19076 N N . SER C 1 396 ? 124.534 100.575 126.717 1.00 61.54 379 SER C N 1
ATOM 19077 C CA . SER C 1 396 ? 124.131 101.467 127.798 1.00 50.60 379 SER C CA 1
ATOM 19078 C C . SER C 1 396 ? 122.711 101.164 128.258 1.00 60.05 379 SER C C 1
ATOM 19079 O O . SER C 1 396 ? 122.420 101.188 129.459 1.00 65.82 379 SER C O 1
ATOM 19087 N N . LYS C 1 397 ? 121.812 100.877 127.316 1.00 68.89 380 LYS C N 1
ATOM 19088 C CA . LYS C 1 397 ? 120.421 100.602 127.644 1.00 62.99 380 LYS C CA 1
ATOM 19089 C C . LYS C 1 397 ? 120.193 99.179 128.136 1.00 68.61 380 LYS C C 1
ATOM 19090 O O . LYS C 1 397 ? 119.094 98.877 128.610 1.00 71.61 380 LYS C O 1
ATOM 19109 N N . ARG C 1 398 ? 121.190 98.300 128.032 1.00 62.80 381 ARG C N 1
ATOM 19110 C CA . ARG C 1 398 ? 121.021 96.924 128.478 1.00 58.22 381 ARG C CA 1
ATOM 19111 C C . ARG C 1 398 ? 121.035 96.796 129.994 1.00 61.16 381 ARG C C 1
ATOM 19112 O O . ARG C 1 398 ? 120.430 95.861 130.528 1.00 64.79 381 ARG C O 1
ATOM 19133 N N . GLY C 1 399 ? 121.708 97.709 130.698 1.00 58.96 382 GLY C N 1
ATOM 19134 C CA . GLY C 1 399 ? 121.662 97.705 132.148 1.00 56.17 382 GLY C CA 1
ATOM 19135 C C . GLY C 1 399 ? 120.361 98.214 132.726 1.00 63.06 382 GLY C C 1
ATOM 19136 O O . GLY C 1 399 ? 120.072 97.952 133.897 1.00 61.18 382 GLY C O 1
ATOM 19140 N N . LEU C 1 400 ? 119.569 98.933 131.928 1.00 63.30 383 LEU C N 1
ATOM 19141 C CA . LEU C 1 400 ? 118.286 99.437 132.405 1.00 54.11 383 LEU C CA 1
ATOM 19142 C C . LEU C 1 400 ? 117.360 98.293 132.796 1.00 58.45 383 LEU C C 1
ATOM 19143 O O . LEU C 1 400 ? 116.676 98.353 133.823 1.00 71.19 383 LEU C O 1
ATOM 19159 N N . GLY C 1 401 ? 117.325 97.238 131.981 1.00 51.72 384 GLY C N 1
ATOM 19160 C CA . GLY C 1 401 ? 116.427 96.132 132.259 1.00 49.90 384 GLY C CA 1
ATOM 19161 C C . GLY C 1 401 ? 116.690 95.478 133.599 1.00 58.84 384 GLY C C 1
ATOM 19162 O O . GLY C 1 401 ? 115.763 94.979 134.242 1.00 66.31 384 GLY C O 1
ATOM 19166 N N . VAL C 1 402 ? 117.947 95.468 134.039 1.00 61.59 385 VAL C N 1
ATOM 19167 C CA . VAL C 1 402 ? 118.275 94.864 135.325 1.00 62.55 385 VAL C CA 1
ATOM 19168 C C . VAL C 1 402 ? 118.019 95.844 136.462 1.00 59.05 385 VAL C C 1
ATOM 19169 O O . VAL C 1 402 ? 117.589 95.448 137.550 1.00 63.91 385 VAL C O 1
ATOM 19182 N N . LEU C 1 403 ? 118.284 97.132 136.237 1.00 52.18 386 LEU C N 1
ATOM 19183 C CA . LEU C 1 403 ? 118.013 98.126 137.269 1.00 48.81 386 LEU C CA 1
ATOM 19184 C C . LEU C 1 403 ? 116.524 98.229 137.565 1.00 55.08 386 LEU C C 1
ATOM 19185 O O . LEU C 1 403 ? 116.139 98.561 138.691 1.00 58.41 386 LEU C O 1
ATOM 19201 N N . ARG C 1 404 ? 115.676 97.953 136.573 1.00 55.92 387 ARG C N 1
ATOM 19202 C CA . ARG C 1 404 ? 114.236 97.993 136.791 1.00 53.09 387 ARG C CA 1
ATOM 19203 C C . ARG C 1 404 ? 113.753 96.842 137.662 1.00 56.15 387 ARG C C 1
ATOM 19204 O O . ARG C 1 404 ? 112.641 96.910 138.194 1.00 60.50 387 ARG C O 1
ATOM 19225 N N . ARG C 1 405 ? 114.558 95.795 137.821 1.00 61.92 388 ARG C N 1
ATOM 19226 C CA . ARG C 1 405 ? 114.217 94.670 138.678 1.00 57.88 388 ARG C CA 1
ATOM 19227 C C . ARG C 1 405 ? 114.679 94.861 140.116 1.00 60.73 388 ARG C C 1
ATOM 19228 O O . ARG C 1 405 ? 114.442 93.980 140.948 1.00 69.55 388 ARG C O 1
ATOM 19249 N N . VAL C 1 406 ? 115.333 95.982 140.427 1.00 53.24 389 VAL C N 1
ATOM 19250 C CA . VAL C 1 406 ? 115.824 96.202 141.779 1.00 51.64 389 VAL C CA 1
ATOM 19251 C C . VAL C 1 406 ? 114.660 96.162 142.757 1.00 55.27 389 VAL C C 1
ATOM 19252 O O . VAL C 1 406 ? 113.613 96.785 142.537 1.00 63.07 389 VAL C O 1
ATOM 19265 N N . SER C 1 407 ? 114.840 95.424 143.848 1.00 59.57 390 SER C N 1
ATOM 19266 C CA . SER C 1 407 ? 113.774 95.255 144.820 1.00 58.73 390 SER C CA 1
ATOM 19267 C C . SER C 1 407 ? 113.415 96.591 145.462 1.00 60.93 390 SER C C 1
ATOM 19268 O O . SER C 1 407 ? 114.143 97.581 145.358 1.00 69.38 390 SER C O 1
ATOM 19276 N N . SER C 1 408 ? 112.264 96.608 146.137 1.00 65.72 391 SER C N 1
ATOM 19277 C CA . SER C 1 408 ? 111.817 97.825 146.803 1.00 63.96 391 SER C CA 1
ATOM 19278 C C . SER C 1 408 ? 112.732 98.201 147.959 1.00 65.50 391 SER C C 1
ATOM 19279 O O . SER C 1 408 ? 112.905 99.391 148.247 1.00 73.83 391 SER C O 1
ATOM 19287 N N . ARG C 1 409 ? 113.322 97.213 148.633 1.00 72.93 392 ARG C N 1
ATOM 19288 C CA . ARG C 1 409 ? 114.213 97.512 149.749 1.00 74.22 392 ARG C CA 1
ATOM 19289 C C . ARG C 1 409 ? 115.549 98.057 149.261 1.00 74.14 392 ARG C C 1
ATOM 19290 O O . ARG C 1 409 ? 116.118 98.960 149.884 1.00 75.16 392 ARG C O 1
ATOM 19311 N N . SER C 1 410 ? 116.063 97.525 148.151 1.00 67.88 393 SER C N 1
ATOM 19312 C CA . SER C 1 410 ? 117.322 98.003 147.599 1.00 65.33 393 SER C CA 1
ATOM 19313 C C . SER C 1 410 ? 117.174 99.328 146.866 1.00 65.53 393 SER C C 1
ATOM 19314 O O . SER C 1 410 ? 118.182 99.996 146.613 1.00 70.69 393 SER C O 1
ATOM 19322 N N . TRP C 1 411 ? 115.951 99.720 146.522 1.00 57.46 394 TRP C N 1
ATOM 19323 C CA . TRP C 1 411 ? 115.741 100.969 145.805 1.00 54.38 394 TRP C CA 1
ATOM 19324 C C . TRP C 1 411 ? 116.199 102.153 146.647 1.00 57.51 394 TRP C C 1
ATOM 19325 O O . TRP C 1 411 ? 115.934 102.223 147.850 1.00 57.85 394 TRP C O 1
ATOM 19346 N N . CYS C 1 412 ? 116.890 103.088 146.003 1.00 61.74 395 CYS C N 1
ATOM 19347 C CA . CYS C 1 412 ? 117.384 104.282 146.670 1.00 54.86 395 CYS C CA 1
ATOM 19348 C C . CYS C 1 412 ? 117.505 105.396 145.639 1.00 61.48 395 CYS C C 1
ATOM 19349 O O . CYS C 1 412 ? 117.180 105.220 144.462 1.00 62.91 395 CYS C O 1
ATOM 19357 N N . VAL C 1 413 ? 117.980 106.556 146.095 1.00 61.67 396 VAL C N 1
ATOM 19358 C CA . VAL C 1 413 ? 118.122 107.699 145.201 1.00 59.83 396 VAL C CA 1
ATOM 19359 C C . VAL C 1 413 ? 119.157 107.417 144.122 1.00 60.79 396 VAL C C 1
ATOM 19360 O O . VAL C 1 413 ? 119.006 107.859 142.977 1.00 73.39 396 VAL C O 1
ATOM 19373 N N . GLU C 1 414 ? 120.222 106.687 144.458 1.00 56.23 397 GLU C N 1
ATOM 19374 C CA . GLU C 1 414 ? 121.276 106.426 143.483 1.00 56.17 397 GLU C CA 1
ATOM 19375 C C . GLU C 1 414 ? 120.754 105.617 142.303 1.00 55.72 397 GLU C C 1
ATOM 19376 O O . GLU C 1 414 ? 121.103 105.898 141.151 1.00 64.76 397 GLU C O 1
ATOM 19388 N N . VAL C 1 415 ? 119.925 104.606 142.565 1.00 52.09 398 VAL C N 1
ATOM 19389 C CA . VAL C 1 415 ? 119.320 103.856 141.470 1.00 47.70 398 VAL C CA 1
ATOM 19390 C C . VAL C 1 415 ? 118.406 104.760 140.656 1.00 49.71 398 VAL C C 1
ATOM 19391 O O . VAL C 1 415 ? 118.389 104.701 139.421 1.00 54.02 398 VAL C O 1
ATOM 19404 N N . GLU C 1 416 ? 117.629 105.607 141.331 1.00 47.51 399 GLU C N 1
ATOM 19405 C CA . GLU C 1 416 ? 116.760 106.538 140.622 1.00 49.78 399 GLU C CA 1
ATOM 19406 C C . GLU C 1 416 ? 117.576 107.484 139.751 1.00 55.55 399 GLU C C 1
ATOM 19407 O O . GLU C 1 416 ? 117.210 107.764 138.605 1.00 57.56 399 GLU C O 1
ATOM 19419 N N . ARG C 1 417 ? 118.690 107.992 140.283 1.00 48.64 400 ARG C N 1
ATOM 19420 C CA . ARG C 1 417 ? 119.573 108.830 139.479 1.00 38.84 400 ARG C CA 1
ATOM 19421 C C . ARG C 1 417 ? 120.117 108.058 138.286 1.00 44.49 400 ARG C C 1
ATOM 19422 O O . ARG C 1 417 ? 120.102 108.549 137.153 1.00 54.91 400 ARG C O 1
ATOM 19443 N N . LEU C 1 418 ? 120.606 106.840 138.527 1.00 47.79 401 LEU C N 1
ATOM 19444 C CA . LEU C 1 418 ? 121.201 106.059 137.450 1.00 39.51 401 LEU C CA 1
ATOM 19445 C C . LEU C 1 418 ? 120.174 105.722 136.378 1.00 46.00 401 LEU C C 1
ATOM 19446 O O . LEU C 1 418 ? 120.443 105.875 135.182 1.00 57.58 401 LEU C O 1
ATOM 19462 N N . ILE C 1 419 ? 118.984 105.277 136.785 1.00 45.83 402 ILE C N 1
ATOM 19463 C CA . ILE C 1 419 ? 117.966 104.897 135.811 1.00 41.16 402 ILE C CA 1
ATOM 19464 C C . ILE C 1 419 ? 117.558 106.100 134.972 1.00 46.88 402 ILE C C 1
ATOM 19465 O O . ILE C 1 419 ? 117.327 105.982 133.763 1.00 57.26 402 ILE C O 1
ATOM 19481 N N . PHE C 1 420 ? 117.454 107.273 135.597 1.00 46.85 403 PHE C N 1
ATOM 19482 C CA . PHE C 1 420 ? 117.097 108.471 134.846 1.00 43.49 403 PHE C CA 1
ATOM 19483 C C . PHE C 1 420 ? 118.158 108.802 133.805 1.00 49.86 403 PHE C C 1
ATOM 19484 O O . PHE C 1 420 ? 117.832 109.189 132.677 1.00 52.39 403 PHE C O 1
ATOM 19501 N N . GLN C 1 421 ? 119.435 108.658 134.163 1.00 48.03 404 GLN C N 1
ATOM 19502 C CA . GLN C 1 421 ? 120.506 108.949 133.216 1.00 45.93 404 GLN C CA 1
ATOM 19503 C C . GLN C 1 421 ? 120.503 107.956 132.060 1.00 54.59 404 GLN C C 1
ATOM 19504 O O . GLN C 1 421 ? 120.538 108.349 130.889 1.00 61.16 404 GLN C O 1
ATOM 19518 N N . MET C 1 422 ? 120.464 106.657 132.368 1.00 48.90 405 MET C N 1
ATOM 19519 C CA . MET C 1 422 ? 120.410 105.656 131.308 1.00 42.48 405 MET C CA 1
ATOM 19520 C C . MET C 1 422 ? 119.191 105.865 130.423 1.00 50.45 405 MET C C 1
ATOM 19521 O O . MET C 1 422 ? 119.265 105.711 129.199 1.00 62.88 405 MET C O 1
ATOM 19535 N N . THR C 1 423 ? 118.057 106.214 131.027 1.00 46.37 406 THR C N 1
ATOM 19536 C CA . THR C 1 423 ? 116.810 106.319 130.282 1.00 47.86 406 THR C CA 1
ATOM 19537 C C . THR C 1 423 ? 116.792 107.535 129.364 1.00 52.91 406 THR C C 1
ATOM 19538 O O . THR C 1 423 ? 116.385 107.429 128.202 1.00 60.34 406 THR C O 1
ATOM 19549 N N . THR C 1 424 ? 117.228 108.692 129.859 1.00 56.44 407 THR C N 1
ATOM 19550 C CA . THR C 1 424 ? 117.059 109.943 129.132 1.00 51.96 407 THR C CA 1
ATOM 19551 C C . THR C 1 424 ? 118.300 110.383 128.368 1.00 51.37 407 THR C C 1
ATOM 19552 O O . THR C 1 424 ? 118.175 111.177 127.430 1.00 61.48 407 THR C O 1
ATOM 19563 N N . GLN C 1 425 ? 119.481 109.901 128.738 1.00 56.02 408 GLN C N 1
ATOM 19564 C CA . GLN C 1 425 ? 120.699 110.279 128.038 1.00 51.51 408 GLN C CA 1
ATOM 19565 C C . GLN C 1 425 ? 120.911 109.393 126.820 1.00 63.06 408 GLN C C 1
ATOM 19566 O O . GLN C 1 425 ? 120.716 108.176 126.875 1.00 69.21 408 GLN C O 1
ATOM 19580 N N . THR C 1 426 ? 121.309 110.014 125.713 1.00 62.83 409 THR C N 1
ATOM 19581 C CA . THR C 1 426 ? 121.669 109.299 124.491 1.00 60.87 409 THR C CA 1
ATOM 19582 C C . THR C 1 426 ? 123.177 109.079 124.524 1.00 58.37 409 THR C C 1
ATOM 19583 O O . THR C 1 426 ? 123.955 109.983 124.210 1.00 56.77 409 THR C O 1
ATOM 19594 N N . VAL C 1 427 ? 123.586 107.874 124.909 1.00 56.06 410 VAL C N 1
ATOM 19595 C CA . VAL C 1 427 ? 124.996 107.529 125.050 1.00 52.44 410 VAL C CA 1
ATOM 19596 C C . VAL C 1 427 ? 125.438 106.903 123.731 1.00 49.86 410 VAL C C 1
ATOM 19597 O O . VAL C 1 427 ? 125.289 105.700 123.521 1.00 66.85 410 VAL C O 1
ATOM 19610 N N . ALA C 1 428 ? 125.986 107.722 122.838 1.00 48.52 411 ALA C N 1
ATOM 19611 C CA . ALA C 1 428 ? 126.401 107.232 121.532 1.00 47.34 411 ALA C CA 1
ATOM 19612 C C . ALA C 1 428 ? 127.375 108.219 120.910 1.00 52.38 411 ALA C C 1
ATOM 19613 O O . ALA C 1 428 ? 127.405 109.396 121.279 1.00 62.46 411 ALA C O 1
ATOM 19620 N N . LEU C 1 429 ? 128.172 107.721 119.968 1.00 55.16 412 LEU C N 1
ATOM 19621 C CA . LEU C 1 429 ? 129.006 108.590 119.156 1.00 46.12 412 LEU C CA 1
ATOM 19622 C C . LEU C 1 429 ? 128.136 109.386 118.187 1.00 49.59 412 LEU C C 1
ATOM 19623 O O . LEU C 1 429 ? 127.066 108.943 117.764 1.00 56.44 412 LEU C O 1
ATOM 19639 N N . SER C 1 430 ? 128.607 110.580 117.837 1.00 52.20 413 SER C N 1
ATOM 19640 C CA . SER C 1 430 ? 127.820 111.485 117.016 1.00 46.83 413 SER C CA 1
ATOM 19641 C C . SER C 1 430 ? 128.717 112.176 116.001 1.00 54.50 413 SER C C 1
ATOM 19642 O O . SER C 1 430 ? 129.902 112.411 116.252 1.00 63.30 413 SER C O 1
ATOM 19650 N N . GLY C 1 431 ? 128.133 112.494 114.850 1.00 46.88 414 GLY C N 1
ATOM 19651 C CA . GLY C 1 431 ? 128.799 113.289 113.839 1.00 47.41 414 GLY C CA 1
ATOM 19652 C C . GLY C 1 431 ? 128.644 114.773 114.094 1.00 51.78 414 GLY C C 1
ATOM 19653 O O . GLY C 1 431 ? 127.824 115.432 113.449 1.00 61.41 414 GLY C O 1
ATOM 19657 N N . LYS C 1 432 ? 129.411 115.309 115.044 1.00 55.25 415 LYS C N 1
ATOM 19658 C CA . LYS C 1 432 ? 129.298 116.709 115.454 1.00 47.87 415 LYS C CA 1
ATOM 19659 C C . LYS C 1 432 ? 127.916 117.011 116.026 1.00 50.53 415 LYS C C 1
ATOM 19660 O O . LYS C 1 432 ? 127.422 118.136 115.924 1.00 62.03 415 LYS C O 1
ATOM 19679 N N . LYS C 1 433 ? 127.282 116.007 116.626 1.00 50.76 416 LYS C N 1
ATOM 19680 C CA . LYS C 1 433 ? 125.953 116.100 117.222 1.00 50.50 416 LYS C CA 1
ATOM 19681 C C . LYS C 1 433 ? 124.853 116.291 116.187 1.00 55.82 416 LYS C C 1
ATOM 19682 O O . LYS C 1 433 ? 123.683 116.436 116.559 1.00 61.51 416 LYS C O 1
ATOM 19701 N N . PHE C 1 434 ? 125.189 116.299 114.895 1.00 51.69 417 PHE C N 1
ATOM 19702 C CA . PHE C 1 434 ? 124.157 116.357 113.868 1.00 42.56 417 PHE C CA 1
ATOM 19703 C C . PHE C 1 434 ? 123.343 115.074 113.835 1.00 43.45 417 PHE C C 1
ATOM 19704 O O . PHE C 1 434 ? 122.151 115.101 113.510 1.00 51.61 417 PHE C O 1
ATOM 19721 N N . TYR C 1 435 ? 123.970 113.948 114.159 1.00 47.06 418 TYR C N 1
ATOM 19722 C CA . TYR C 1 435 ? 123.290 112.667 114.248 1.00 48.72 418 TYR C CA 1
ATOM 19723 C C . TYR C 1 435 ? 124.072 111.797 115.217 1.00 45.43 418 TYR C C 1
ATOM 19724 O O . TYR C 1 435 ? 125.255 112.033 115.469 1.00 59.59 418 TYR C O 1
ATOM 19742 N N . PHE C 1 436 ? 123.398 110.787 115.756 1.00 51.66 419 PHE C N 1
ATOM 19743 C CA . PHE C 1 436 ? 123.993 109.875 116.722 1.00 54.86 419 PHE C CA 1
ATOM 19744 C C . PHE C 1 436 ? 124.027 108.477 116.127 1.00 52.68 419 PHE C C 1
ATOM 19745 O O . PHE C 1 436 ? 123.028 108.010 115.571 1.00 59.66 419 PHE C O 1
ATOM 19762 N N . LEU C 1 437 ? 125.173 107.815 116.244 1.00 47.77 420 LEU C N 1
ATOM 19763 C CA . LEU C 1 437 ? 125.350 106.483 115.674 1.00 50.07 420 LEU C CA 1
ATOM 19764 C C . LEU C 1 437 ? 124.558 105.489 116.510 1.00 54.89 420 LEU C C 1
ATOM 19765 O O . LEU C 1 437 ? 125.045 104.971 117.516 1.00 56.91 420 LEU C O 1
ATOM 19781 N N . THR C 1 438 ? 123.324 105.227 116.091 1.00 61.19 421 THR C N 1
ATOM 19782 C CA . THR C 1 438 ? 122.436 104.274 116.738 1.00 47.45 421 THR C CA 1
ATOM 19783 C C . THR C 1 438 ? 121.887 103.330 115.676 1.00 55.55 421 THR C C 1
ATOM 19784 O O . THR C 1 438 ? 122.124 103.505 114.478 1.00 58.62 421 THR C O 1
ATOM 19795 N N . ARG C 1 439 ? 121.148 102.314 116.120 1.00 55.27 422 ARG C N 1
ATOM 19796 C CA . ARG C 1 439 ? 120.529 101.398 115.170 1.00 46.96 422 ARG C CA 1
ATOM 19797 C C . ARG C 1 439 ? 119.411 102.080 114.393 1.00 49.33 422 ARG C C 1
ATOM 19798 O O . ARG C 1 439 ? 119.154 101.730 113.237 1.00 56.27 422 ARG C O 1
ATOM 19819 N N . ARG C 1 440 ? 118.736 103.052 115.009 1.00 54.05 423 ARG C N 1
ATOM 19820 C CA . ARG C 1 440 ? 117.725 103.813 114.286 1.00 48.78 423 ARG C CA 1
ATOM 19821 C C . ARG C 1 440 ? 118.349 104.595 113.138 1.00 51.56 423 ARG C C 1
ATOM 19822 O O . ARG C 1 440 ? 117.768 104.687 112.051 1.00 57.18 423 ARG C O 1
ATOM 19843 N N . LEU C 1 441 ? 119.532 105.170 113.362 1.00 48.55 424 LEU C N 1
ATOM 19844 C CA . LEU C 1 441 ? 120.193 105.930 112.307 1.00 46.55 424 LEU C CA 1
ATOM 19845 C C . LEU C 1 441 ? 120.563 105.037 111.129 1.00 49.15 424 LEU C C 1
ATOM 19846 O O . LEU C 1 441 ? 120.401 105.434 109.970 1.00 61.46 424 LEU C O 1
ATOM 19862 N N . LEU C 1 442 ? 121.064 103.832 111.402 1.00 46.29 425 LEU C N 1
ATOM 19863 C CA . LEU C 1 442 ? 121.407 102.922 110.315 1.00 45.44 425 LEU C CA 1
ATOM 19864 C C . LEU C 1 442 ? 120.172 102.554 109.507 1.00 43.36 425 LEU C C 1
ATOM 19865 O O . LEU C 1 442 ? 120.234 102.442 108.277 1.00 48.79 425 LEU C O 1
ATOM 19881 N N . PHE C 1 443 ? 119.038 102.356 110.181 1.00 47.21 426 PHE C N 1
ATOM 19882 C CA . PHE C 1 443 ? 117.783 102.165 109.465 1.00 46.61 426 PHE C CA 1
ATOM 19883 C C . PHE C 1 443 ? 117.430 103.402 108.649 1.00 48.80 426 PHE C C 1
ATOM 19884 O O . PHE C 1 443 ? 116.993 103.292 107.498 1.00 57.92 426 PHE C O 1
ATOM 19901 N N . GLY C 1 444 ? 117.613 104.588 109.229 1.00 48.29 427 GLY C N 1
ATOM 19902 C CA . GLY C 1 444 ? 117.372 105.809 108.480 1.00 41.78 427 GLY C CA 1
ATOM 19903 C C . GLY C 1 444 ? 118.331 105.974 107.318 1.00 43.49 427 GLY C C 1
ATOM 19904 O O . GLY C 1 444 ? 117.947 106.453 106.248 1.00 56.66 427 GLY C O 1
ATOM 19908 N N . MET C 1 445 ? 119.592 105.585 107.511 1.00 55.88 428 MET C N 1
ATOM 19909 C CA . MET C 1 445 ? 120.557 105.645 106.418 1.00 54.61 428 MET C CA 1
ATOM 19910 C C . MET C 1 445 ? 120.147 104.728 105.275 1.00 53.58 428 MET C C 1
ATOM 19911 O O . MET C 1 445 ? 120.220 105.114 104.103 1.00 63.92 428 MET C O 1
ATOM 19925 N N . ALA C 1 446 ? 119.714 103.508 105.594 1.00 47.12 429 ALA C N 1
ATOM 19926 C CA . ALA C 1 446 ? 119.276 102.584 104.554 1.00 38.24 429 ALA C CA 1
ATOM 19927 C C . ALA C 1 446 ? 118.066 103.135 103.813 1.00 46.08 429 ALA C C 1
ATOM 19928 O O . ALA C 1 446 ? 117.987 103.058 102.582 1.00 54.78 429 ALA C O 1
ATOM 19935 N N . GLY C 1 447 ? 117.108 103.697 104.550 1.00 47.20 430 GLY C N 1
ATOM 19936 C CA . GLY C 1 447 ? 115.955 104.301 103.904 1.00 41.23 430 GLY C CA 1
ATOM 19937 C C . GLY C 1 447 ? 116.334 105.481 103.032 1.00 47.41 430 GLY C C 1
ATOM 19938 O O . GLY C 1 447 ? 115.787 105.661 101.942 1.00 59.00 430 GLY C O 1
ATOM 19942 N N . THR C 1 448 ? 117.274 106.303 103.501 1.00 54.01 431 THR C N 1
ATOM 19943 C CA . THR C 1 448 ? 117.731 107.435 102.703 1.00 53.29 431 THR C CA 1
ATOM 19944 C C . THR C 1 448 ? 118.418 106.967 101.427 1.00 53.93 431 THR C C 1
ATOM 19945 O O . THR C 1 448 ? 118.202 107.536 100.352 1.00 59.39 431 THR C O 1
ATOM 19956 N N . ILE C 1 449 ? 119.253 105.931 101.526 1.00 55.05 432 ILE C N 1
ATOM 19957 C CA . ILE C 1 449 ? 119.953 105.429 100.348 1.00 50.77 432 ILE C CA 1
ATOM 19958 C C . ILE C 1 449 ? 118.958 104.908 99.321 1.00 53.66 432 ILE C C 1
ATOM 19959 O O . ILE C 1 449 ? 119.096 105.157 98.118 1.00 66.13 432 ILE C O 1
ATOM 19975 N N . VAL C 1 450 ? 117.939 104.178 99.776 1.00 54.90 433 VAL C N 1
ATOM 19976 C CA . VAL C 1 450 ? 116.933 103.655 98.855 1.00 55.41 433 VAL C CA 1
ATOM 19977 C C . VAL C 1 450 ? 116.236 104.801 98.134 1.00 54.93 433 VAL C C 1
ATOM 19978 O O . VAL C 1 450 ? 116.020 104.754 96.918 1.00 61.93 433 VAL C O 1
ATOM 19991 N N . THR C 1 451 ? 115.875 105.849 98.874 1.00 56.14 434 THR C N 1
ATOM 19992 C CA . THR C 1 451 ? 115.204 106.990 98.261 1.00 59.35 434 THR C CA 1
ATOM 19993 C C . THR C 1 451 ? 116.096 107.653 97.218 1.00 60.28 434 THR C C 1
ATOM 19994 O O . THR C 1 451 ? 115.641 107.990 96.120 1.00 66.50 434 THR C O 1
ATOM 20005 N N . TYR C 1 452 ? 117.374 107.851 97.546 1.00 59.91 435 TYR C N 1
ATOM 20006 C CA . TYR C 1 452 ? 118.290 108.464 96.590 1.00 55.04 435 TYR C CA 1
ATOM 20007 C C . TYR C 1 452 ? 118.459 107.594 95.352 1.00 59.70 435 TYR C C 1
ATOM 20008 O O . TYR C 1 452 ? 118.457 108.099 94.224 1.00 74.06 435 TYR C O 1
ATOM 20026 N N . GLU C 1 453 ? 118.607 106.281 95.540 1.00 64.84 436 GLU C N 1
ATOM 20027 C CA . GLU C 1 453 ? 118.813 105.393 94.401 1.00 62.90 436 GLU C CA 1
ATOM 20028 C C . GLU C 1 453 ? 117.599 105.376 93.482 1.00 62.50 436 GLU C C 1
ATOM 20029 O O . GLU C 1 453 ? 117.744 105.382 92.255 1.00 75.30 436 GLU C O 1
ATOM 20041 N N . LEU C 1 454 ? 116.394 105.354 94.053 1.00 62.15 437 LEU C N 1
ATOM 20042 C CA . LEU C 1 454 ? 115.195 105.365 93.222 1.00 61.79 437 LEU C CA 1
ATOM 20043 C C . LEU C 1 454 ? 115.139 106.623 92.367 1.00 64.11 437 LEU C C 1
ATOM 20044 O O . LEU C 1 454 ? 114.831 106.557 91.171 1.00 74.69 437 LEU C O 1
ATOM 20060 N N . VAL C 1 455 ? 115.432 107.778 92.962 1.00 63.98 438 VAL C N 1
ATOM 20061 C CA . VAL C 1 455 ? 115.447 109.020 92.199 1.00 64.65 438 VAL C CA 1
ATOM 20062 C C . VAL C 1 455 ? 116.642 109.068 91.253 1.00 65.35 438 VAL C C 1
ATOM 20063 O O . VAL C 1 455 ? 116.508 109.495 90.101 1.00 74.27 438 VAL C O 1
ATOM 20076 N N . LEU C 1 456 ? 117.820 108.638 91.710 1.00 68.57 439 LEU C N 1
ATOM 20077 C CA . LEU C 1 456 ? 119.022 108.746 90.893 1.00 66.78 439 LEU C CA 1
ATOM 20078 C C . LEU C 1 456 ? 119.037 107.748 89.743 1.00 73.13 439 LEU C C 1
ATOM 20079 O O . LEU C 1 456 ? 119.684 108.002 88.722 1.00 76.52 439 LEU C O 1
ATOM 20095 N N . LEU C 1 457 ? 118.348 106.614 89.883 1.00 82.22 440 LEU C N 1
ATOM 20096 C CA . LEU C 1 457 ? 118.349 105.632 88.804 1.00 84.07 440 LEU C CA 1
ATOM 20097 C C . LEU C 1 457 ? 117.721 106.197 87.538 1.00 85.23 440 LEU C C 1
ATOM 20098 O O . LEU C 1 457 ? 118.058 105.761 86.432 1.00 85.34 440 LEU C O 1
ATOM 20114 N N . GLN C 1 458 ? 116.813 107.165 87.675 1.00 87.90 441 GLN C N 1
ATOM 20115 C CA . GLN C 1 458 ? 116.270 107.841 86.502 1.00 88.70 441 GLN C CA 1
ATOM 20116 C C . GLN C 1 458 ? 117.357 108.619 85.770 1.00 89.31 441 GLN C C 1
ATOM 20117 O O . GLN C 1 458 ? 117.378 108.665 84.535 1.00 88.45 441 GLN C O 1
ATOM 20131 N N . PHE C 1 459 ? 118.271 109.241 86.519 1.00 95.16 442 PHE C N 1
ATOM 20132 C CA . PHE C 1 459 ? 119.374 109.964 85.895 1.00 95.86 442 PHE C CA 1
ATOM 20133 C C . PHE C 1 459 ? 120.241 109.034 85.059 1.00 99.49 442 PHE C C 1
ATOM 20134 O O . PHE C 1 459 ? 120.686 109.400 83.965 1.00 98.38 442 PHE C O 1
ATOM 20151 N N . ASP C 1 460 ? 120.498 107.829 85.560 1.00 109.91 443 ASP C N 1
ATOM 20152 C CA . ASP C 1 460 ? 121.426 106.899 84.932 1.00 111.44 443 ASP C CA 1
ATOM 20153 C C . ASP C 1 460 ? 120.768 106.008 83.886 1.00 111.19 443 ASP C C 1
ATOM 20154 O O . ASP C 1 460 ? 121.453 105.166 83.297 1.00 112.01 443 ASP C O 1
ATOM 20163 N N . GLU C 1 461 ? 119.462 106.164 83.641 1.00 116.15 444 GLU C N 1
ATOM 20164 C CA . GLU C 1 461 ? 118.807 105.327 82.636 1.00 117.55 444 GLU C CA 1
ATOM 20165 C C . GLU C 1 461 ? 119.439 105.489 81.261 1.00 117.93 444 GLU C C 1
ATOM 20166 O O . GLU C 1 461 ? 119.717 104.467 80.609 1.00 116.24 444 GLU C O 1
ATOM 20178 N N . PRO C 1 462 ? 119.685 106.702 80.755 1.00 126.62 445 PRO C N 1
ATOM 20179 C CA . PRO C 1 462 ? 120.304 106.818 79.422 1.00 125.16 445 PRO C CA 1
ATOM 20180 C C . PRO C 1 462 ? 121.597 106.032 79.284 1.00 125.02 445 PRO C C 1
ATOM 20181 O O . PRO C 1 462 ? 121.719 105.199 78.379 1.00 124.76 445 PRO C O 1
ATOM 20192 N N . ASN C 1 463 ? 122.569 106.270 80.167 1.00 129.31 446 ASN C N 1
ATOM 20193 C CA . ASN C 1 463 ? 123.829 105.541 80.094 1.00 129.48 446 ASN C CA 1
ATOM 20194 C C . ASN C 1 463 ? 123.639 104.044 80.298 1.00 127.82 446 ASN C C 1
ATOM 20195 O O . ASN C 1 463 ? 124.413 103.254 79.749 1.00 126.38 446 ASN C O 1
ATOM 20206 N N . ARG C 1 464 ? 122.630 103.639 81.073 1.00 115.92 447 ARG C N 1
ATOM 20207 C CA . ARG C 1 464 ? 122.381 102.215 81.275 1.00 114.65 447 ARG C CA 1
ATOM 20208 C C . ARG C 1 464 ? 121.989 101.530 79.972 1.00 116.09 447 ARG C C 1
ATOM 20209 O O . ARG C 1 464 ? 122.462 100.426 79.679 1.00 112.77 447 ARG C O 1
ATOM 20230 N N . ARG C 1 465 ? 121.124 102.165 79.179 1.00 127.55 448 ARG C N 1
ATOM 20231 C CA . ARG C 1 465 ? 120.653 101.550 77.944 1.00 126.39 448 ARG C CA 1
ATOM 20232 C C . ARG C 1 465 ? 121.682 101.611 76.824 1.00 127.40 448 ARG C C 1
ATOM 20233 O O . ARG C 1 465 ? 121.550 100.871 75.843 1.00 125.38 448 ARG C O 1
ATOM 20254 N N . LYS C 1 466 ? 122.699 102.469 76.940 1.00 132.40 449 LYS C N 1
ATOM 20255 C CA . LYS C 1 466 ? 123.756 102.485 75.935 1.00 132.89 449 LYS C CA 1
ATOM 20256 C C . LYS C 1 466 ? 124.502 101.159 75.900 1.00 132.39 449 LYS C C 1
ATOM 20257 O O . LYS C 1 466 ? 124.917 100.707 74.827 1.00 129.32 449 LYS C O 1
ATOM 20276 N N . GLY C 1 467 ? 124.683 100.525 77.057 1.00 131.07 450 GLY C N 1
ATOM 20277 C CA . GLY C 1 467 ? 125.373 99.256 77.125 1.00 128.87 450 GLY C CA 1
ATOM 20278 C C . GLY C 1 467 ? 126.879 99.417 77.055 1.00 128.89 450 GLY C C 1
ATOM 20279 O O . GLY C 1 467 ? 127.426 100.517 76.963 1.00 128.83 450 GLY C O 1
ATOM 20283 N N . LEU C 1 468 ? 127.561 98.277 77.101 1.00 118.98 451 LEU C N 1
ATOM 20284 C CA . LEU C 1 468 ? 129.014 98.276 77.025 1.00 119.46 451 LEU C CA 1
ATOM 20285 C C . LEU C 1 468 ? 129.476 98.627 75.615 1.00 121.30 451 LEU C C 1
ATOM 20286 O O . LEU C 1 468 ? 128.849 98.258 74.618 1.00 119.78 451 LEU C O 1
ATOM 20302 N N . GLN C 1 469 ? 130.581 99.360 75.541 1.00 134.89 452 GLN C N 1
ATOM 20303 C CA . GLN C 1 469 ? 131.129 99.792 74.268 1.00 135.55 452 GLN C CA 1
ATOM 20304 C C . GLN C 1 469 ? 131.849 98.641 73.574 1.00 135.27 452 GLN C C 1
ATOM 20305 O O . GLN C 1 469 ? 132.187 97.635 74.203 1.00 134.71 452 GLN C O 1
ATOM 20319 N N . PRO C 1 470 ? 132.092 98.759 72.268 1.00 134.82 453 PRO C N 1
ATOM 20320 C CA . PRO C 1 470 ? 132.827 97.702 71.564 1.00 134.27 453 PRO C CA 1
ATOM 20321 C C . PRO C 1 470 ? 134.202 97.487 72.177 1.00 133.70 453 PRO C C 1
ATOM 20322 O O . PRO C 1 470 ? 134.868 98.432 72.606 1.00 132.39 453 PRO C O 1
ATOM 20333 N N . LEU C 1 471 ? 134.625 96.222 72.215 1.00 120.91 454 LEU C N 1
ATOM 20334 C CA . LEU C 1 471 ? 135.890 95.883 72.860 1.00 120.54 454 LEU C CA 1
ATOM 20335 C C . LEU C 1 471 ? 137.060 96.585 72.182 1.00 122.13 454 LEU C C 1
ATOM 20336 O O . LEU C 1 471 ? 137.885 97.224 72.845 1.00 118.94 454 LEU C O 1
ATOM 20352 N N . CYS C 1 472 ? 137.149 96.477 70.855 1.00 136.89 455 CYS C N 1
ATOM 20353 C CA . CYS C 1 472 ? 138.261 97.095 70.139 1.00 136.87 455 CYS C CA 1
ATOM 20354 C C . CYS C 1 472 ? 138.216 98.614 70.251 1.00 136.86 455 CYS C C 1
ATOM 20355 O O . CYS C 1 472 ? 139.253 99.259 70.443 1.00 134.41 455 CYS C O 1
ATOM 20363 N N . ALA C 1 473 ? 137.029 99.202 70.134 1.00 136.46 456 ALA C N 1
ATOM 20364 C CA . ALA C 1 473 ? 136.883 100.650 70.203 1.00 135.35 456 ALA C CA 1
ATOM 20365 C C . ALA C 1 473 ? 137.269 101.165 71.585 1.00 135.90 456 ALA C C 1
ATOM 20366 O O . ALA C 1 473 ? 137.326 100.405 72.551 1.00 134.81 456 ALA C O 1
ATOM 20374 N N . LEU D 1 67 ? 103.277 70.706 140.010 1.00 109.37 50 LEU D N 1
ATOM 20375 C CA . LEU D 1 67 ? 103.329 71.469 138.769 1.00 111.59 50 LEU D CA 1
ATOM 20376 C C . LEU D 1 67 ? 101.925 71.888 138.338 1.00 112.44 50 LEU D C 1
ATOM 20377 O O . LEU D 1 67 ? 100.951 71.201 138.642 1.00 108.21 50 LEU D O 1
ATOM 20392 N N . PRO D 1 68 ? 101.817 73.011 137.631 1.00 111.09 51 PRO D N 1
ATOM 20393 C CA . PRO D 1 68 ? 100.500 73.464 137.174 1.00 108.62 51 PRO D CA 1
ATOM 20394 C C . PRO D 1 68 ? 99.910 72.518 136.140 1.00 106.69 51 PRO D C 1
ATOM 20395 O O . PRO D 1 68 ? 100.619 71.826 135.406 1.00 104.06 51 PRO D O 1
ATOM 20406 N N . ASN D 1 69 ? 98.581 72.496 136.094 1.00 104.53 52 ASN D N 1
ATOM 20407 C CA . ASN D 1 69 ? 97.846 71.652 135.154 1.00 104.86 52 ASN D CA 1
ATOM 20408 C C . ASN D 1 69 ? 97.801 72.374 133.814 1.00 103.38 52 ASN D C 1
ATOM 20409 O O . ASN D 1 69 ? 96.948 73.234 133.584 1.00 99.73 52 ASN D O 1
ATOM 20420 N N . TYR D 1 70 ? 98.726 72.021 132.922 1.00 97.16 53 TYR D N 1
ATOM 20421 C CA . TYR D 1 70 ? 98.797 72.642 131.605 1.00 96.71 53 TYR D CA 1
ATOM 20422 C C . TYR D 1 70 ? 97.643 72.245 130.697 1.00 97.48 53 TYR D C 1
ATOM 20423 O O . TYR D 1 70 ? 97.479 72.862 129.640 1.00 94.25 53 TYR D O 1
ATOM 20441 N N . THR D 1 71 ? 96.849 71.240 131.070 1.00 103.54 54 THR D N 1
ATOM 20442 C CA . THR D 1 71 ? 95.820 70.733 130.169 1.00 103.80 54 THR D CA 1
ATOM 20443 C C . THR D 1 71 ? 94.761 71.790 129.878 1.00 101.69 54 THR D C 1
ATOM 20444 O O . THR D 1 71 ? 94.400 72.016 128.717 1.00 95.51 54 THR D O 1
ATOM 20455 N N . ASN D 1 72 ? 94.252 72.451 130.919 1.00 100.73 55 ASN D N 1
ATOM 20456 C CA . ASN D 1 72 ? 93.132 73.370 130.777 1.00 100.72 55 ASN D CA 1
ATOM 20457 C C . ASN D 1 72 ? 93.494 74.826 131.030 1.00 101.05 55 ASN D C 1
ATOM 20458 O O . ASN D 1 72 ? 92.635 75.696 130.854 1.00 99.71 55 ASN D O 1
ATOM 20469 N N . LEU D 1 73 ? 94.727 75.119 131.433 1.00 88.00 56 LEU D N 1
ATOM 20470 C CA . LEU D 1 73 ? 95.111 76.499 131.688 1.00 84.83 56 LEU D CA 1
ATOM 20471 C C . LEU D 1 73 ? 95.083 77.307 130.396 1.00 81.29 56 LEU D C 1
ATOM 20472 O O . LEU D 1 73 ? 95.319 76.785 129.303 1.00 80.59 56 LEU D O 1
ATOM 20488 N N . ASP D 1 74 ? 94.789 78.600 130.530 1.00 72.36 57 ASP D N 1
ATOM 20489 C CA . ASP D 1 74 ? 94.733 79.509 129.385 1.00 72.09 57 ASP D CA 1
ATOM 20490 C C . ASP D 1 74 ? 96.139 80.050 129.144 1.00 72.13 57 ASP D C 1
ATOM 20491 O O . ASP D 1 74 ? 96.509 81.145 129.571 1.00 72.52 57 ASP D O 1
ATOM 20500 N N . LEU D 1 75 ? 96.938 79.249 128.447 1.00 65.97 58 LEU D N 1
ATOM 20501 C CA . LEU D 1 75 ? 98.337 79.549 128.187 1.00 59.63 58 LEU D CA 1
ATOM 20502 C C . LEU D 1 75 ? 98.561 79.791 126.700 1.00 64.89 58 LEU D C 1
ATOM 20503 O O . LEU D 1 75 ? 97.746 79.427 125.851 1.00 72.39 58 LEU D O 1
ATOM 20519 N N . PHE D 1 76 ? 99.697 80.421 126.398 1.00 58.81 59 PHE D N 1
ATOM 20520 C CA . PHE D 1 76 ? 100.036 80.726 125.013 1.00 55.07 59 PHE D CA 1
ATOM 20521 C C . PHE D 1 76 ? 100.352 79.455 124.233 1.00 57.72 59 PHE D C 1
ATOM 20522 O O . PHE D 1 76 ? 99.969 79.318 123.064 1.00 68.37 59 PHE D O 1
ATOM 20539 N N . HIS D 1 77 ? 101.053 78.513 124.866 1.00 58.27 60 HIS D N 1
ATOM 20540 C CA . HIS D 1 77 ? 101.427 77.283 124.178 1.00 58.34 60 HIS D CA 1
ATOM 20541 C C . HIS D 1 77 ? 100.192 76.512 123.733 1.00 65.32 60 HIS D C 1
ATOM 20542 O O . HIS D 1 77 ? 100.123 76.029 122.599 1.00 74.03 60 HIS D O 1
ATOM 20556 N N . ARG D 1 78 ? 99.202 76.381 124.617 1.00 63.33 61 ARG D N 1
ATOM 20557 C CA . ARG D 1 78 ? 97.954 75.745 124.218 1.00 65.26 61 ARG D CA 1
ATOM 20558 C C . ARG D 1 78 ? 97.278 76.487 123.078 1.00 70.48 61 ARG D C 1
ATOM 20559 O O . ARG D 1 78 ? 96.662 75.852 122.216 1.00 72.78 61 ARG D O 1
ATOM 20580 N N . ALA D 1 79 ? 97.378 77.812 123.054 1.00 59.67 62 ALA D N 1
ATOM 20581 C CA . ALA D 1 79 ? 96.733 78.608 122.022 1.00 52.68 62 ALA D CA 1
ATOM 20582 C C . ALA D 1 79 ? 97.401 78.470 120.663 1.00 57.74 62 ALA D C 1
ATOM 20583 O O . ALA D 1 79 ? 96.713 78.546 119.639 1.00 66.78 62 ALA D O 1
ATOM 20590 N N . VAL D 1 80 ? 98.716 78.267 120.621 1.00 57.54 63 VAL D N 1
ATOM 20591 C CA . VAL D 1 80 ? 99.443 78.290 119.358 1.00 55.01 63 VAL D CA 1
ATOM 20592 C C . VAL D 1 80 ? 99.841 76.907 118.855 1.00 57.35 63 VAL D C 1
ATOM 20593 O O . VAL D 1 80 ? 100.047 76.752 117.642 1.00 72.15 63 VAL D O 1
ATOM 20606 N N . PHE D 1 81 ? 99.950 75.900 119.722 1.00 60.56 64 PHE D N 1
ATOM 20607 C CA . PHE D 1 81 ? 100.479 74.619 119.271 1.00 62.11 64 PHE D CA 1
ATOM 20608 C C . PHE D 1 81 ? 99.692 74.009 118.114 1.00 65.82 64 PHE D C 1
ATOM 20609 O O . PHE D 1 81 ? 100.328 73.368 117.261 1.00 71.91 64 PHE D O 1
ATOM 20626 N N . PRO D 1 82 ? 98.364 74.135 118.018 1.00 57.86 65 PRO D N 1
ATOM 20627 C CA . PRO D 1 82 ? 97.688 73.569 116.836 1.00 54.67 65 PRO D CA 1
ATOM 20628 C C . PRO D 1 82 ? 98.209 74.151 115.533 1.00 58.02 65 PRO D C 1
ATOM 20629 O O . PRO D 1 82 ? 98.501 73.411 114.585 1.00 64.47 65 PRO D O 1
ATOM 20640 N N . PHE D 1 83 ? 98.364 75.473 115.474 1.00 62.82 66 PHE D N 1
ATOM 20641 C CA . PHE D 1 83 ? 98.838 76.110 114.253 1.00 53.77 66 PHE D CA 1
ATOM 20642 C C . PHE D 1 83 ? 100.333 75.914 114.053 1.00 55.09 66 PHE D C 1
ATOM 20643 O O . PHE D 1 83 ? 100.795 75.851 112.911 1.00 68.55 66 PHE D O 1
ATOM 20660 N N . MET D 1 84 ? 101.100 75.785 115.136 1.00 55.76 67 MET D N 1
ATOM 20661 C CA . MET D 1 84 ? 102.505 75.421 114.991 1.00 56.86 67 MET D CA 1
ATOM 20662 C C . MET D 1 84 ? 102.644 74.027 114.391 1.00 58.64 67 MET D C 1
ATOM 20663 O O . MET D 1 84 ? 103.520 73.787 113.555 1.00 66.64 67 MET D O 1
ATOM 20677 N N . PHE D 1 85 ? 101.779 73.097 114.796 1.00 63.96 68 PHE D N 1
ATOM 20678 C CA . PHE D 1 85 ? 101.789 71.759 114.211 1.00 63.66 68 PHE D CA 1
ATOM 20679 C C . PHE D 1 85 ? 101.337 71.795 112.755 1.00 67.66 68 PHE D C 1
ATOM 20680 O O . PHE D 1 85 ? 101.877 71.077 111.904 1.00 74.19 68 PHE D O 1
ATOM 20697 N N . LEU D 1 86 ? 100.339 72.625 112.449 1.00 63.07 69 LEU D N 1
ATOM 20698 C CA . LEU D 1 86 ? 99.921 72.782 111.061 1.00 58.96 69 LEU D CA 1
ATOM 20699 C C . LEU D 1 86 ? 101.068 73.309 110.206 1.00 64.81 69 LEU D C 1
ATOM 20700 O O . LEU D 1 86 ? 101.265 72.864 109.071 1.00 70.32 69 LEU D O 1
ATOM 20716 N N . ALA D 1 87 ? 101.829 74.268 110.734 1.00 63.86 70 ALA D N 1
ATOM 20717 C CA . ALA D 1 87 ? 103.009 74.754 110.027 1.00 61.52 70 ALA D CA 1
ATOM 20718 C C . ALA D 1 87 ? 104.058 73.658 109.886 1.00 60.41 70 ALA D C 1
ATOM 20719 O O . ALA D 1 87 ? 104.690 73.528 108.832 1.00 67.86 70 ALA D O 1
ATOM 20726 N N . GLN D 1 88 ? 104.263 72.867 110.940 1.00 63.88 71 GLN D N 1
ATOM 20727 C CA . GLN D 1 88 ? 105.176 71.735 110.857 1.00 62.73 71 GLN D CA 1
ATOM 20728 C C . GLN D 1 88 ? 104.774 70.764 109.761 1.00 71.76 71 GLN D C 1
ATOM 20729 O O . GLN D 1 88 ? 105.646 70.129 109.158 1.00 76.40 71 GLN D O 1
ATOM 20743 N N . CYS D 1 89 ? 103.475 70.631 109.493 1.00 72.12 72 CYS D N 1
ATOM 20744 C CA . CYS D 1 89 ? 103.042 69.761 108.404 1.00 66.53 72 CYS D CA 1
ATOM 20745 C C . CYS D 1 89 ? 103.688 70.161 107.082 1.00 68.47 72 CYS D C 1
ATOM 20746 O O . CYS D 1 89 ? 103.974 69.294 106.249 1.00 75.52 72 CYS D O 1
ATOM 20754 N N . VAL D 1 90 ? 103.923 71.454 106.869 1.00 70.25 73 VAL D N 1
ATOM 20755 C CA . VAL D 1 90 ? 104.712 71.924 105.736 1.00 66.81 73 VAL D CA 1
ATOM 20756 C C . VAL D 1 90 ? 106.166 72.171 106.142 1.00 64.88 73 VAL D C 1
ATOM 20757 O O . VAL D 1 90 ? 106.919 72.802 105.402 1.00 60.59 73 VAL D O 1
ATOM 20770 N N . ALA D 1 91 ? 106.567 71.684 107.316 1.00 76.14 74 ALA D N 1
ATOM 20771 C CA . ALA D 1 91 ? 107.946 71.731 107.795 1.00 72.76 74 ALA D CA 1
ATOM 20772 C C . ALA D 1 91 ? 108.477 73.168 107.817 1.00 73.39 74 ALA D C 1
ATOM 20773 O O . ALA D 1 91 ? 109.405 73.538 107.098 1.00 79.36 74 ALA D O 1
ATOM 20780 N N . ILE D 1 92 ? 107.856 73.969 108.680 1.00 67.86 75 ILE D N 1
ATOM 20781 C CA . ILE D 1 92 ? 108.255 75.360 108.856 1.00 70.29 75 ILE D CA 1
ATOM 20782 C C . ILE D 1 92 ? 109.213 75.467 110.034 1.00 74.70 75 ILE D C 1
ATOM 20783 O O . ILE D 1 92 ? 110.372 75.864 109.868 1.00 77.21 75 ILE D O 1
ATOM 20799 N N . MET D 1 93 ? 108.747 75.102 111.226 1.00 68.29 76 MET D N 1
ATOM 20800 C CA . MET D 1 93 ? 109.549 75.193 112.447 1.00 64.02 76 MET D CA 1
ATOM 20801 C C . MET D 1 93 ? 109.704 73.797 113.038 1.00 68.35 76 MET D C 1
ATOM 20802 O O . MET D 1 93 ? 108.818 73.331 113.777 1.00 72.67 76 MET D O 1
ATOM 20816 N N . PRO D 1 94 ? 110.806 73.093 112.752 1.00 68.86 77 PRO D N 1
ATOM 20817 C CA . PRO D 1 94 ? 110.906 71.678 113.141 1.00 67.19 77 PRO D CA 1
ATOM 20818 C C . PRO D 1 94 ? 111.185 71.457 114.620 1.00 71.81 77 PRO D C 1
ATOM 20819 O O . PRO D 1 94 ? 112.343 71.305 115.023 1.00 73.63 77 PRO D O 1
ATOM 20830 N N . LEU D 1 95 ? 110.135 71.440 115.435 1.00 70.64 78 LEU D N 1
ATOM 20831 C CA . LEU D 1 95 ? 110.240 71.164 116.859 1.00 65.07 78 LEU D CA 1
ATOM 20832 C C . LEU D 1 95 ? 109.631 69.805 117.180 1.00 64.60 78 LEU D C 1
ATOM 20833 O O . LEU D 1 95 ? 108.662 69.375 116.549 1.00 70.96 78 LEU D O 1
ATOM 20849 N N . VAL D 1 96 ? 110.210 69.135 118.172 1.00 71.32 79 VAL D N 1
ATOM 20850 C CA . VAL D 1 96 ? 109.753 67.825 118.620 1.00 73.47 79 VAL D CA 1
ATOM 20851 C C . VAL D 1 96 ? 108.815 68.010 119.803 1.00 71.68 79 VAL D C 1
ATOM 20852 O O . VAL D 1 96 ? 109.088 68.804 120.712 1.00 75.85 79 VAL D O 1
ATOM 20865 N N . GLY D 1 97 ? 107.706 67.277 119.792 1.00 70.77 80 GLY D N 1
ATOM 20866 C CA . GLY D 1 97 ? 106.747 67.358 120.876 1.00 71.68 80 GLY D CA 1
ATOM 20867 C C . GLY D 1 97 ? 106.066 68.700 121.005 1.00 72.17 80 GLY D C 1
ATOM 20868 O O . GLY D 1 97 ? 105.775 69.134 122.123 1.00 74.41 80 GLY D O 1
ATOM 20872 N N . ILE D 1 98 ? 105.801 69.374 119.884 1.00 75.87 81 ILE D N 1
ATOM 20873 C CA . ILE D 1 98 ? 105.116 70.660 119.941 1.00 72.68 81 ILE D CA 1
ATOM 20874 C C . ILE D 1 98 ? 103.686 70.488 120.432 1.00 75.29 81 ILE D C 1
ATOM 20875 O O . ILE D 1 98 ? 103.101 71.418 120.998 1.00 77.51 81 ILE D O 1
ATOM 20891 N N . ARG D 1 99 ? 103.099 69.312 120.228 1.00 83.55 82 ARG D N 1
ATOM 20892 C CA . ARG D 1 99 ? 101.726 69.044 120.633 1.00 84.72 82 ARG D CA 1
ATOM 20893 C C . ARG D 1 99 ? 101.608 68.633 122.095 1.00 84.26 82 ARG D C 1
ATOM 20894 O O . ARG D 1 99 ? 100.489 68.435 122.578 1.00 83.58 82 ARG D O 1
ATOM 20915 N N . GLU D 1 100 ? 102.724 68.503 122.806 1.00 86.90 83 GLU D N 1
ATOM 20916 C CA . GLU D 1 100 ? 102.674 68.122 124.210 1.00 83.28 83 GLU D CA 1
ATOM 20917 C C . GLU D 1 100 ? 102.002 69.213 125.034 1.00 83.51 83 GLU D C 1
ATOM 20918 O O . GLU D 1 100 ? 102.230 70.406 124.820 1.00 85.64 83 GLU D O 1
ATOM 20930 N N . SER D 1 101 ? 101.163 68.793 125.984 1.00 88.95 84 SER D N 1
ATOM 20931 C CA . SER D 1 101 ? 100.504 69.756 126.860 1.00 90.98 84 SER D CA 1
ATOM 20932 C C . SER D 1 101 ? 101.522 70.520 127.696 1.00 89.93 84 SER D C 1
ATOM 20933 O O . SER D 1 101 ? 101.395 71.734 127.887 1.00 88.98 84 SER D O 1
ATOM 20941 N N . ASN D 1 102 ? 102.534 69.827 128.204 1.00 84.47 85 ASN D N 1
ATOM 20942 C CA . ASN D 1 102 ? 103.580 70.477 128.981 1.00 81.96 85 ASN D CA 1
ATOM 20943 C C . ASN D 1 102 ? 104.591 71.117 128.036 1.00 84.50 85 ASN D C 1
ATOM 20944 O O . ASN D 1 102 ? 105.239 70.399 127.267 1.00 88.17 85 ASN D O 1
ATOM 20955 N N . PRO D 1 103 ? 104.762 72.443 128.056 1.00 74.50 86 PRO D N 1
ATOM 20956 C CA . PRO D 1 103 ? 105.746 73.065 127.156 1.00 73.48 86 PRO D CA 1
ATOM 20957 C C . PRO D 1 103 ? 107.177 72.638 127.424 1.00 75.32 86 PRO D C 1
ATOM 20958 O O . PRO D 1 103 ? 108.018 72.771 126.526 1.00 82.96 86 PRO D O 1
ATOM 20969 N N . ARG D 1 104 ? 107.484 72.134 128.621 1.00 79.37 87 ARG D N 1
ATOM 20970 C CA . ARG D 1 104 ? 108.843 71.697 128.914 1.00 82.05 87 ARG D CA 1
ATOM 20971 C C . ARG D 1 104 ? 109.252 70.490 128.082 1.00 83.31 87 ARG D C 1
ATOM 20972 O O . ARG D 1 104 ? 110.450 70.211 127.967 1.00 83.91 87 ARG D O 1
ATOM 20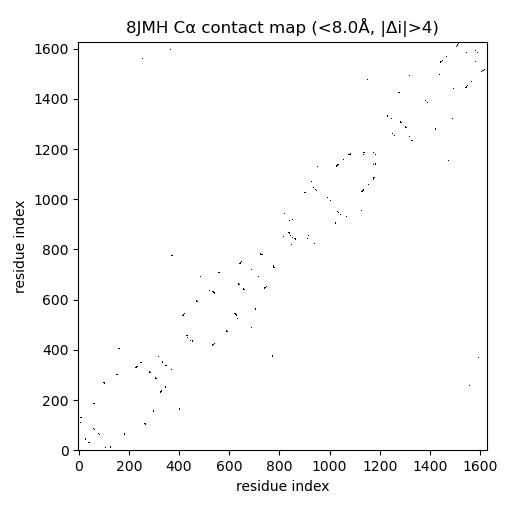993 N N . ARG D 1 105 ? 108.293 69.772 127.500 1.00 84.18 88 ARG D N 1
ATOM 20994 C CA . ARG D 1 105 ? 108.593 68.634 126.644 1.00 80.77 88 ARG D CA 1
ATOM 20995 C C . ARG D 1 105 ? 108.929 69.040 125.216 1.00 81.12 88 ARG D C 1
ATOM 20996 O O . ARG D 1 105 ? 109.309 68.178 124.417 1.00 82.62 88 ARG D O 1
ATOM 21017 N N . VAL D 1 106 ? 108.801 70.319 124.878 1.00 73.05 89 VAL D N 1
ATOM 21018 C CA . VAL D 1 106 ? 109.140 70.801 123.543 1.00 70.60 89 VAL D CA 1
ATOM 21019 C C . VAL D 1 106 ? 110.655 70.919 123.447 1.00 75.51 89 VAL D C 1
ATOM 21020 O O . VAL D 1 106 ? 111.289 71.591 124.268 1.00 78.46 89 VAL D O 1
ATOM 21033 N N . ARG D 1 107 ? 111.238 70.268 122.444 1.00 75.22 90 ARG D N 1
ATOM 21034 C CA . ARG D 1 107 ? 112.679 70.281 122.250 1.00 72.67 90 ARG D CA 1
ATOM 21035 C C . ARG D 1 107 ? 112.985 70.375 120.764 1.00 70.48 90 ARG D C 1
ATOM 21036 O O . ARG D 1 107 ? 112.164 70.022 119.914 1.00 74.75 90 ARG D O 1
ATOM 21057 N N . PHE D 1 108 ? 114.185 70.858 120.461 1.00 65.51 91 PHE D N 1
ATOM 21058 C CA . PHE D 1 108 ? 114.674 70.973 119.094 1.00 68.74 91 PHE D CA 1
ATOM 21059 C C . PHE D 1 108 ? 115.767 69.936 118.883 1.00 74.87 91 PHE D C 1
ATOM 21060 O O . PHE D 1 108 ? 116.763 69.923 119.614 1.00 78.49 91 PHE D O 1
ATOM 21077 N N . ALA D 1 109 ? 115.580 69.072 117.887 1.00 78.57 92 ALA D N 1
ATOM 21078 C CA . ALA D 1 109 ? 116.544 68.024 117.576 1.00 79.51 92 ALA D CA 1
ATOM 21079 C C . ALA D 1 109 ? 116.750 67.982 116.072 1.00 81.91 92 ALA D C 1
ATOM 21080 O O . ALA D 1 109 ? 115.780 67.891 115.314 1.00 83.91 92 ALA D O 1
ATOM 21087 N N . TYR D 1 110 ? 118.012 68.049 115.641 1.00 83.36 93 TYR D N 1
ATOM 21088 C CA . TYR D 1 110 ? 118.308 67.932 114.218 1.00 78.65 93 TYR D CA 1
ATOM 21089 C C . TYR D 1 110 ? 117.903 66.564 113.687 1.00 80.06 93 TYR D C 1
ATOM 21090 O O . TYR D 1 110 ? 117.339 66.456 112.593 1.00 83.08 93 TYR D O 1
ATOM 21108 N N . LYS D 1 111 ? 118.178 65.505 114.450 1.00 84.70 94 LYS D N 1
ATOM 21109 C CA . LYS D 1 111 ? 117.774 64.153 114.070 1.00 86.03 94 LYS D CA 1
ATOM 21110 C C . LYS D 1 111 ? 116.346 63.953 114.573 1.00 86.01 94 LYS D C 1
ATOM 21111 O O . LYS D 1 111 ? 116.092 63.526 115.702 1.00 87.88 94 LYS D O 1
ATOM 21130 N N . SER D 1 112 ? 115.393 64.310 113.716 1.00 75.71 95 SER D N 1
ATOM 21131 C CA . SER D 1 112 ? 113.983 64.156 114.033 1.00 77.78 95 SER D CA 1
ATOM 21132 C C . SER D 1 112 ? 113.184 64.200 112.741 1.00 76.62 95 SER D C 1
ATOM 21133 O O . SER D 1 112 ? 113.653 64.697 111.715 1.00 80.09 95 SER D O 1
ATOM 21141 N N . ILE D 1 113 ? 111.962 63.667 112.801 1.00 72.91 96 ILE D N 1
ATOM 21142 C CA . ILE D 1 113 ? 111.093 63.683 111.625 1.00 74.10 96 ILE D CA 1
ATOM 21143 C C . ILE D 1 113 ? 110.806 65.106 111.163 1.00 77.56 96 ILE D C 1
ATOM 21144 O O . ILE D 1 113 ? 110.902 65.370 109.952 1.00 77.60 96 ILE D O 1
ATOM 21160 N N . PRO D 1 114 ? 110.446 66.051 112.036 1.00 76.16 97 PRO D N 1
ATOM 21161 C CA . PRO D 1 114 ? 110.209 67.423 111.558 1.00 73.32 97 PRO D CA 1
ATOM 21162 C C . PRO D 1 114 ? 111.398 68.017 110.827 1.00 74.53 97 PRO D C 1
ATOM 21163 O O . PRO D 1 114 ? 111.217 68.687 109.803 1.00 80.73 97 PRO D O 1
ATOM 21174 N N . MET D 1 115 ? 112.619 67.776 111.310 1.00 70.05 98 MET D N 1
ATOM 21175 C CA . MET D 1 115 ? 113.788 68.300 110.615 1.00 68.11 98 MET D CA 1
ATOM 21176 C C . MET D 1 115 ? 114.005 67.600 109.281 1.00 72.70 98 MET D C 1
ATOM 21177 O O . MET D 1 115 ? 114.470 68.227 108.326 1.00 75.00 98 MET D O 1
ATOM 21191 N N . PHE D 1 116 ? 113.678 66.310 109.189 1.00 78.54 99 PHE D N 1
ATOM 21192 C CA . PHE D 1 116 ? 113.766 65.625 107.904 1.00 77.74 99 PHE D CA 1
ATOM 21193 C C . PHE D 1 116 ? 112.796 66.233 106.897 1.00 79.01 99 PHE D C 1
ATOM 21194 O O . PHE D 1 116 ? 113.152 66.474 105.736 1.00 81.93 99 PHE D O 1
ATOM 21211 N N . VAL D 1 117 ? 111.561 66.493 107.328 1.00 70.80 100 VAL D N 1
ATOM 21212 C CA . VAL D 1 117 ? 110.586 67.099 106.426 1.00 70.18 100 VAL D CA 1
ATOM 21213 C C . VAL D 1 117 ? 111.031 68.505 106.044 1.00 71.27 100 VAL D C 1
ATOM 21214 O O . VAL D 1 117 ? 110.841 68.945 104.904 1.00 76.46 100 VAL D O 1
ATOM 21227 N N . THR D 1 118 ? 111.628 69.232 106.991 1.00 68.78 101 THR D N 1
ATOM 21228 C CA . THR D 1 118 ? 112.149 70.559 106.681 1.00 66.29 101 THR D CA 1
ATOM 21229 C C . THR D 1 118 ? 113.263 70.481 105.650 1.00 70.68 101 THR D C 1
ATOM 21230 O O . THR D 1 118 ? 113.328 71.310 104.739 1.00 78.47 101 THR D O 1
ATOM 21241 N N . LEU D 1 119 ? 114.152 69.496 105.778 1.00 75.49 102 LEU D N 1
ATOM 21242 C CA . LEU D 1 119 ? 115.207 69.324 104.787 1.00 73.12 102 LEU D CA 1
ATOM 21243 C C . LEU D 1 119 ? 114.617 69.026 103.416 1.00 70.54 102 LEU D C 1
ATOM 21244 O O . LEU D 1 119 ? 115.066 69.578 102.406 1.00 75.22 102 LEU D O 1
ATOM 21260 N N . ILE D 1 120 ? 113.608 68.156 103.360 1.00 66.94 103 ILE D N 1
ATOM 21261 C CA . ILE D 1 120 ? 112.988 67.823 102.078 1.00 69.62 103 ILE D CA 1
ATOM 21262 C C . ILE D 1 120 ? 112.367 69.068 101.451 1.00 71.09 103 ILE D C 1
ATOM 21263 O O . ILE D 1 120 ? 112.555 69.350 100.259 1.00 73.46 103 ILE D O 1
ATOM 21279 N N . PHE D 1 121 ? 111.614 69.830 102.246 1.00 73.58 104 PHE D N 1
ATOM 21280 C CA . PHE D 1 121 ? 110.948 71.014 101.715 1.00 67.89 104 PHE D CA 1
ATOM 21281 C C . PHE D 1 121 ? 111.957 72.072 101.289 1.00 65.95 104 PHE D C 1
ATOM 21282 O O . PHE D 1 121 ? 111.768 72.738 100.268 1.00 73.34 104 PHE D O 1
ATOM 21299 N N . MET D 1 122 ? 113.033 72.247 102.058 1.00 67.56 105 MET D N 1
ATOM 21300 C CA . MET D 1 122 ? 114.071 73.194 101.669 1.00 66.09 105 MET D CA 1
ATOM 21301 C C . MET D 1 122 ? 114.757 72.761 100.382 1.00 70.50 105 MET D C 1
ATOM 21302 O O . MET D 1 122 ? 115.051 73.595 99.521 1.00 74.24 105 MET D O 1
ATOM 21316 N N . ILE D 1 123 ? 115.021 71.463 100.228 1.00 73.41 106 ILE D N 1
ATOM 21317 C CA . ILE D 1 123 ? 115.649 70.973 99.005 1.00 73.64 106 ILE D CA 1
ATOM 21318 C C . ILE D 1 123 ? 114.748 71.246 97.809 1.00 75.67 106 ILE D C 1
ATOM 21319 O O . ILE D 1 123 ? 115.202 71.708 96.756 1.00 82.88 106 ILE D O 1
ATOM 21335 N N . ALA D 1 124 ? 113.452 70.968 97.953 1.00 70.21 107 ALA D N 1
ATOM 21336 C CA . ALA D 1 124 ? 112.538 71.185 96.836 1.00 66.43 107 ALA D CA 1
ATOM 21337 C C . ALA D 1 124 ? 112.368 72.670 96.532 1.00 68.84 107 ALA D C 1
ATOM 21338 O O . ALA D 1 124 ? 112.279 73.067 95.362 1.00 75.50 107 ALA D O 1
ATOM 21345 N N . THR D 1 125 ? 112.311 73.509 97.568 1.00 73.22 108 THR D N 1
ATOM 21346 C CA . THR D 1 125 ? 112.212 74.945 97.345 1.00 71.57 108 THR D CA 1
ATOM 21347 C C . THR D 1 125 ? 113.466 75.476 96.667 1.00 75.26 108 THR D C 1
ATOM 21348 O O . THR D 1 125 ? 113.390 76.369 95.820 1.00 82.44 108 THR D O 1
ATOM 21359 N N . SER D 1 126 ? 114.633 74.939 97.028 1.00 76.49 109 SER D N 1
ATOM 21360 C CA . SER D 1 126 ? 115.862 75.311 96.339 1.00 74.81 109 SER D CA 1
ATOM 21361 C C . SER D 1 126 ? 115.851 74.833 94.894 1.00 77.12 109 SER D C 1
ATOM 21362 O O . SER D 1 126 ? 116.387 75.513 94.016 1.00 80.67 109 SER D O 1
ATOM 21370 N N . ILE D 1 127 ? 115.257 73.670 94.631 1.00 75.63 110 ILE D N 1
ATOM 21371 C CA . ILE D 1 127 ? 115.112 73.208 93.253 1.00 77.54 110 ILE D CA 1
ATOM 21372 C C . ILE D 1 127 ? 114.268 74.195 92.458 1.00 77.32 110 ILE D C 1
ATOM 21373 O O . ILE D 1 127 ? 114.609 74.568 91.330 1.00 81.94 110 ILE D O 1
ATOM 21389 N N . LEU D 1 128 ? 113.150 74.635 93.039 1.00 78.11 111 LEU D N 1
ATOM 21390 C CA . LEU D 1 128 ? 112.307 75.621 92.367 1.00 74.78 111 LEU D CA 1
ATOM 21391 C C . LEU D 1 128 ? 113.046 76.941 92.175 1.00 76.25 111 LEU D C 1
ATOM 21392 O O . LEU D 1 128 ? 112.916 77.593 91.131 1.00 86.29 111 LEU D O 1
ATOM 21408 N N . PHE D 1 129 ? 113.816 77.359 93.181 1.00 73.10 112 PHE D N 1
ATOM 21409 C CA . PHE D 1 129 ? 114.575 78.599 93.079 1.00 74.83 112 PHE D CA 1
ATOM 21410 C C . PHE D 1 129 ? 115.606 78.522 91.961 1.00 79.12 112 PHE D C 1
ATOM 21411 O O . PHE D 1 129 ? 115.763 79.471 91.187 1.00 86.59 112 PHE D O 1
ATOM 21428 N N . LEU D 1 130 ? 116.320 77.399 91.864 1.00 82.74 113 LEU D N 1
ATOM 21429 C CA . LEU D 1 130 ? 117.287 77.223 90.787 1.00 83.75 113 LEU D CA 1
ATOM 21430 C C . LEU D 1 130 ? 116.593 77.171 89.434 1.00 81.94 113 LEU D C 1
ATOM 21431 O O . LEU D 1 130 ? 117.107 77.705 88.446 1.00 87.70 113 LEU D O 1
ATOM 21447 N N . SER D 1 131 ? 115.431 76.520 89.366 1.00 79.50 114 SER D N 1
ATOM 21448 C CA . SER D 1 131 ? 114.659 76.509 88.131 1.00 81.22 114 SER D CA 1
ATOM 21449 C C . SER D 1 131 ? 114.336 77.928 87.685 1.00 81.63 114 SER D C 1
ATOM 21450 O O . SER D 1 131 ? 114.562 78.299 86.527 1.00 90.80 114 SER D O 1
ATOM 21458 N N . MET D 1 132 ? 113.809 78.740 88.603 1.00 82.98 115 MET D N 1
ATOM 21459 C CA . MET D 1 132 ? 113.472 80.119 88.269 1.00 86.70 115 MET D CA 1
ATOM 21460 C C . MET D 1 132 ? 114.715 80.907 87.876 1.00 85.49 115 MET D C 1
ATOM 21461 O O . MET D 1 132 ? 114.684 81.693 86.924 1.00 91.82 115 MET D O 1
ATOM 21475 N N . PHE D 1 133 ? 115.817 80.711 88.600 1.00 78.88 116 PHE D N 1
ATOM 21476 C CA . PHE D 1 133 ? 117.047 81.438 88.301 1.00 79.60 116 PHE D CA 1
ATOM 21477 C C . PHE D 1 133 ? 117.543 81.118 86.897 1.00 87.61 116 PHE D C 1
ATOM 21478 O O . PHE D 1 133 ? 117.867 82.022 86.117 1.00 90.77 116 PHE D O 1
ATOM 21495 N N . THR D 1 134 ? 117.608 79.830 86.557 1.00 91.95 117 THR D N 1
ATOM 21496 C CA . THR D 1 134 ? 118.070 79.437 85.231 1.00 91.81 117 THR D CA 1
ATOM 21497 C C . THR D 1 134 ? 117.120 79.933 84.150 1.00 86.51 117 THR D C 1
ATOM 21498 O O . THR D 1 134 ? 117.561 80.390 83.089 1.00 90.89 117 THR D O 1
ATOM 21509 N N . HIS D 1 135 ? 115.811 79.851 84.395 1.00 82.75 118 HIS D N 1
ATOM 21510 C CA . HIS D 1 135 ? 114.852 80.334 83.410 1.00 83.66 118 HIS D CA 1
ATOM 21511 C C . HIS D 1 135 ? 115.034 81.824 83.157 1.00 84.07 118 HIS D C 1
ATOM 21512 O O . HIS D 1 135 ? 115.064 82.273 82.005 1.00 90.01 118 HIS D O 1
ATOM 21526 N N . LEU D 1 136 ? 115.172 82.609 84.227 1.00 85.10 119 LEU D N 1
ATOM 21527 C CA . LEU D 1 136 ? 115.343 84.048 84.067 1.00 88.15 119 LEU D CA 1
ATOM 21528 C C . LEU D 1 136 ? 116.657 84.370 83.369 1.00 88.36 119 LEU D C 1
ATOM 21529 O O . LEU D 1 136 ? 116.715 85.279 82.534 1.00 96.40 119 LEU D O 1
ATOM 21545 N N . LEU D 1 137 ? 117.725 83.637 83.693 1.00 84.89 120 LEU D N 1
ATOM 21546 C CA . LEU D 1 137 ? 118.981 83.833 82.977 1.00 88.86 120 LEU D CA 1
ATOM 21547 C C . LEU D 1 137 ? 118.817 83.544 81.492 1.00 86.32 120 LEU D C 1
ATOM 21548 O O . LEU D 1 137 ? 119.359 84.271 80.653 1.00 82.17 120 LEU D O 1
ATOM 21564 N N . LYS D 1 138 ? 118.076 82.488 81.150 1.00 94.76 121 LYS D N 1
ATOM 21565 C CA . LYS D 1 138 ? 117.865 82.158 79.745 1.00 91.78 121 LYS D CA 1
ATOM 21566 C C . LYS D 1 138 ? 117.045 83.229 79.036 1.00 93.54 121 LYS D C 1
ATOM 21567 O O . LYS D 1 138 ? 117.331 83.572 77.883 1.00 97.39 121 LYS D O 1
ATOM 21586 N N . ILE D 1 139 ? 116.024 83.771 79.702 1.00 88.75 122 ILE D N 1
ATOM 21587 C CA . ILE D 1 139 ? 115.127 84.745 79.091 1.00 86.86 122 ILE D CA 1
ATOM 21588 C C . ILE D 1 139 ? 115.421 86.165 79.559 1.00 86.92 122 ILE D C 1
ATOM 21589 O O . ILE D 1 139 ? 114.694 87.094 79.197 1.00 86.25 122 ILE D O 1
ATOM 21605 N N . GLY D 1 140 ? 116.466 86.359 80.359 1.00 85.70 123 GLY D N 1
ATOM 21606 C CA . GLY D 1 140 ? 116.810 87.686 80.831 1.00 85.67 123 GLY D CA 1
ATOM 21607 C C . GLY D 1 140 ? 116.066 88.064 82.095 1.00 88.47 123 GLY D C 1
ATOM 21608 O O . GLY D 1 140 ? 114.947 87.597 82.324 1.00 88.68 123 GLY D O 1
ATOM 21612 N N . ILE D 1 141 ? 116.674 88.913 82.920 1.00 85.66 124 ILE D N 1
ATOM 21613 C CA . ILE D 1 141 ? 116.104 89.316 84.200 1.00 86.53 124 ILE D CA 1
ATOM 21614 C C . ILE D 1 141 ? 115.535 90.720 84.059 1.00 89.48 124 ILE D C 1
ATOM 21615 O O . ILE D 1 141 ? 116.247 91.651 83.664 1.00 90.19 124 ILE D O 1
ATOM 21631 N N . THR D 1 142 ? 114.257 90.873 84.392 1.00 91.77 125 THR D N 1
ATOM 21632 C CA . THR D 1 142 ? 113.586 92.162 84.389 1.00 92.67 125 THR D CA 1
ATOM 21633 C C . THR D 1 142 ? 112.959 92.413 85.754 1.00 88.84 125 THR D C 1
ATOM 21634 O O . THR D 1 142 ? 112.806 91.500 86.568 1.00 89.92 125 THR D O 1
ATOM 21645 N N . ALA D 1 143 ? 112.596 93.674 85.997 1.00 83.85 126 ALA D N 1
ATOM 21646 C CA . ALA D 1 143 ? 111.972 94.031 87.265 1.00 81.08 126 ALA D CA 1
ATOM 21647 C C . ALA D 1 143 ? 110.668 93.281 87.492 1.00 85.91 126 ALA D C 1
ATOM 21648 O O . ALA D 1 143 ? 110.252 93.118 88.644 1.00 91.29 126 ALA D O 1
ATOM 21655 N N . LYS D 1 144 ? 110.015 92.822 86.425 1.00 82.96 127 LYS D N 1
ATOM 21656 C CA . LYS D 1 144 ? 108.785 92.052 86.555 1.00 85.59 127 LYS D CA 1
ATOM 21657 C C . LYS D 1 144 ? 109.047 90.571 86.785 1.00 85.26 127 LYS D C 1
ATOM 21658 O O . LYS D 1 144 ? 108.311 89.931 87.545 1.00 84.61 127 LYS D O 1
ATOM 21677 N N . ASN D 1 145 ? 110.074 90.012 86.145 1.00 88.10 128 ASN D N 1
ATOM 21678 C CA . ASN D 1 145 ? 110.418 88.609 86.337 1.00 84.20 128 ASN D CA 1
ATOM 21679 C C . ASN D 1 145 ? 111.104 88.352 87.672 1.00 84.52 128 ASN D C 1
ATOM 21680 O O . ASN D 1 145 ? 111.057 87.223 88.171 1.00 84.88 128 ASN D O 1
ATOM 21691 N N . PHE D 1 146 ? 111.736 89.371 88.256 1.00 74.81 129 PHE D N 1
ATOM 21692 C CA . PHE D 1 146 ? 112.490 89.176 89.488 1.00 74.18 129 PHE D CA 1
ATOM 21693 C C . PHE D 1 146 ? 111.579 88.845 90.664 1.00 77.55 129 PHE D C 1
ATOM 21694 O O . PHE D 1 146 ? 112.062 88.401 91.713 1.00 82.27 129 PHE D O 1
ATOM 21711 N N . VAL D 1 147 ? 110.270 89.059 90.515 1.00 76.12 130 VAL D N 1
ATOM 21712 C CA . VAL D 1 147 ? 109.349 88.854 91.630 1.00 72.45 130 VAL D CA 1
ATOM 21713 C C . VAL D 1 147 ? 109.332 87.391 92.053 1.00 74.68 130 VAL D C 1
ATOM 21714 O O . VAL D 1 147 ? 109.311 87.078 93.247 1.00 80.34 130 VAL D O 1
ATOM 21727 N N . GLY D 1 148 ? 109.329 86.472 91.087 1.00 74.10 131 GLY D N 1
ATOM 21728 C CA . GLY D 1 148 ? 109.306 85.058 91.431 1.00 75.93 131 GLY D CA 1
ATOM 21729 C C . GLY D 1 148 ? 110.577 84.603 92.123 1.00 74.96 131 GLY D C 1
ATOM 21730 O O . GLY D 1 148 ? 110.533 83.824 93.083 1.00 80.08 131 GLY D O 1
ATOM 21734 N N . LEU D 1 149 ? 111.728 85.073 91.641 1.00 72.30 132 LEU D N 1
ATOM 21735 C CA . LEU D 1 149 ? 112.984 84.749 92.305 1.00 74.20 132 LEU D CA 1
ATOM 21736 C C . LEU D 1 149 ? 113.004 85.303 93.721 1.00 73.47 132 LEU D C 1
ATOM 21737 O O . LEU D 1 149 ? 113.464 84.633 94.652 1.00 82.99 132 LEU D O 1
ATOM 21753 N N . VAL D 1 150 ? 112.502 86.526 93.905 1.00 68.45 133 VAL D N 1
ATOM 21754 C CA . VAL D 1 150 ? 112.432 87.101 95.244 1.00 68.54 133 VAL D CA 1
ATOM 21755 C C . VAL D 1 150 ? 111.508 86.274 96.126 1.00 67.39 133 VAL D C 1
ATOM 21756 O O . VAL D 1 150 ? 111.788 86.057 97.307 1.00 69.61 133 VAL D O 1
ATOM 21769 N N . PHE D 1 151 ? 110.393 85.802 95.569 1.00 69.74 134 PHE D N 1
ATOM 21770 C CA . PHE D 1 151 ? 109.458 84.984 96.333 1.00 65.75 134 PHE D CA 1
ATOM 21771 C C . PHE D 1 151 ? 110.124 83.703 96.820 1.00 67.64 134 PHE D C 1
ATOM 21772 O O . PHE D 1 151 ? 110.037 83.347 98.002 1.00 74.82 134 PHE D O 1
ATOM 21789 N N . PHE D 1 152 ? 110.796 82.991 95.915 1.00 72.63 135 PHE D N 1
ATOM 21790 C CA . PHE D 1 152 ? 111.438 81.740 96.311 1.00 69.89 135 PHE D CA 1
ATOM 21791 C C . PHE D 1 152 ? 112.585 81.979 97.287 1.00 69.78 135 PHE D C 1
ATOM 21792 O O . PHE D 1 152 ? 112.753 81.216 98.249 1.00 75.33 135 PHE D O 1
ATOM 21809 N N . GLY D 1 153 ? 113.379 83.028 97.068 1.00 58.00 136 GLY D N 1
ATOM 21810 C CA . GLY D 1 153 ? 114.434 83.347 98.012 1.00 56.04 136 GLY D CA 1
ATOM 21811 C C . GLY D 1 153 ? 113.890 83.703 99.381 1.00 58.77 136 GLY D C 1
ATOM 21812 O O . GLY D 1 153 ? 114.461 83.319 100.404 1.00 64.29 136 GLY D O 1
ATOM 21816 N N . CYS D 1 154 ? 112.778 84.439 99.421 1.00 62.32 137 CYS D N 1
ATOM 21817 C CA . CYS D 1 154 ? 112.149 84.769 100.692 1.00 63.17 137 CYS D CA 1
ATOM 21818 C C . CYS D 1 154 ? 111.618 83.527 101.385 1.00 62.54 137 CYS D C 1
ATOM 21819 O O . CYS D 1 154 ? 111.702 83.422 102.609 1.00 69.59 137 CYS D O 1
ATOM 21827 N N . VAL D 1 155 ? 111.068 82.577 100.628 1.00 63.86 138 VAL D N 1
ATOM 21828 C CA . VAL D 1 155 ? 110.592 81.341 101.244 1.00 57.53 138 VAL D CA 1
ATOM 21829 C C . VAL D 1 155 ? 111.759 80.554 101.832 1.00 59.50 138 VAL D C 1
ATOM 21830 O O . VAL D 1 155 ? 111.660 80.003 102.936 1.00 73.27 138 VAL D O 1
ATOM 21843 N N . LEU D 1 156 ? 112.876 80.475 101.107 1.00 61.98 139 LEU D N 1
ATOM 21844 C CA . LEU D 1 156 ? 114.043 79.770 101.634 1.00 63.20 139 LEU D CA 1
ATOM 21845 C C . LEU D 1 156 ? 114.590 80.465 102.878 1.00 60.97 139 LEU D C 1
ATOM 21846 O O . LEU D 1 156 ? 114.957 79.814 103.867 1.00 66.31 139 LEU D O 1
ATOM 21862 N N . SER D 1 157 ? 114.662 81.797 102.841 1.00 58.71 140 SER D N 1
ATOM 21863 C CA . SER D 1 157 ? 115.105 82.546 104.009 1.00 55.17 140 SER D CA 1
ATOM 21864 C C . SER D 1 157 ? 114.159 82.331 105.179 1.00 59.38 140 SER D C 1
ATOM 21865 O O . SER D 1 157 ? 114.593 82.262 106.331 1.00 64.59 140 SER D O 1
ATOM 21873 N N . ALA D 1 158 ? 112.859 82.235 104.902 1.00 53.41 141 ALA D N 1
ATOM 21874 C CA . ALA D 1 158 ? 111.891 81.937 105.949 1.00 47.80 141 ALA D CA 1
ATOM 21875 C C . ALA D 1 158 ? 112.140 80.562 106.544 1.00 51.52 141 ALA D C 1
ATOM 21876 O O . ALA D 1 158 ? 112.043 80.382 107.759 1.00 64.22 141 ALA D O 1
ATOM 21883 N N . TYR D 1 159 ? 112.458 79.578 105.703 1.00 55.87 142 TYR D N 1
ATOM 21884 C CA . TYR D 1 159 ? 112.774 78.248 106.215 1.00 53.36 142 TYR D CA 1
ATOM 21885 C C . TYR D 1 159 ? 113.979 78.298 107.147 1.00 52.28 142 TYR D C 1
ATOM 21886 O O . TYR D 1 159 ? 113.964 77.713 108.236 1.00 62.97 142 TYR D O 1
ATOM 21904 N N . VAL D 1 160 ? 115.033 79.005 106.738 1.00 52.72 143 VAL D N 1
ATOM 21905 C CA . VAL D 1 160 ? 116.235 79.087 107.569 1.00 54.81 143 VAL D CA 1
ATOM 21906 C C . VAL D 1 160 ? 115.933 79.821 108.874 1.00 55.87 143 VAL D C 1
ATOM 21907 O O . VAL D 1 160 ? 116.341 79.395 109.965 1.00 62.62 143 VAL D O 1
ATOM 21920 N N . VAL D 1 161 ? 115.219 80.942 108.776 1.00 50.26 144 VAL D N 1
ATOM 21921 C CA . VAL D 1 161 ? 114.898 81.738 109.954 1.00 46.20 144 VAL D CA 1
ATOM 21922 C C . VAL D 1 161 ? 114.033 80.936 110.912 1.00 50.51 144 VAL D C 1
ATOM 21923 O O . VAL D 1 161 ? 114.185 81.031 112.133 1.00 61.74 144 VAL D O 1
ATOM 21936 N N . PHE D 1 162 ? 113.116 80.130 110.378 1.00 49.93 145 PHE D N 1
ATOM 21937 C CA . PHE D 1 162 ? 112.261 79.324 111.235 1.00 49.27 145 PHE D CA 1
ATOM 21938 C C . PHE D 1 162 ? 113.016 78.148 111.831 1.00 52.90 145 PHE D C 1
ATOM 21939 O O . PHE D 1 162 ? 112.680 77.702 112.928 1.00 66.42 145 PHE D O 1
ATOM 21956 N N . ILE D 1 163 ? 114.039 77.638 111.147 1.00 56.88 146 ILE D N 1
ATOM 21957 C CA . ILE D 1 163 ? 114.898 76.633 111.767 1.00 59.00 146 ILE D CA 1
ATOM 21958 C C . ILE D 1 163 ? 115.625 77.233 112.966 1.00 57.69 146 ILE D C 1
ATOM 21959 O O . ILE D 1 163 ? 115.693 76.630 114.045 1.00 65.80 146 ILE D O 1
ATOM 21975 N N . ARG D 1 164 ? 116.173 78.438 112.797 1.00 55.29 147 ARG D N 1
ATOM 21976 C CA . ARG D 1 164 ? 116.831 79.100 113.921 1.00 56.61 147 ARG D CA 1
ATOM 21977 C C . ARG D 1 164 ? 115.838 79.400 115.041 1.00 60.14 147 ARG D C 1
ATOM 21978 O O . ARG D 1 164 ? 116.154 79.245 116.230 1.00 65.51 147 ARG D O 1
ATOM 21999 N N . LEU D 1 165 ? 114.631 79.832 114.679 1.00 60.53 148 LEU D N 1
ATOM 22000 C CA . LEU D 1 165 ? 113.611 80.112 115.680 1.00 49.63 148 LEU D CA 1
ATOM 22001 C C . LEU D 1 165 ? 113.196 78.840 116.406 1.00 50.39 148 LEU D C 1
ATOM 22002 O O . LEU D 1 165 ? 112.902 78.872 117.601 1.00 63.56 148 LEU D O 1
ATOM 22018 N N . ALA D 1 166 ? 113.161 77.709 115.700 1.00 53.20 149 ALA D N 1
ATOM 22019 C CA . ALA D 1 166 ? 112.923 76.430 116.359 1.00 48.04 149 ALA D CA 1
ATOM 22020 C C . ALA D 1 166 ? 114.035 76.124 117.347 1.00 52.62 149 ALA D C 1
ATOM 22021 O O . ALA D 1 166 ? 113.778 75.660 118.464 1.00 60.71 149 ALA D O 1
ATOM 22028 N N . LYS D 1 167 ? 115.281 76.375 116.949 1.00 61.06 150 LYS D N 1
ATOM 22029 C CA . LYS D 1 167 ? 116.395 76.189 117.870 1.00 59.82 150 LYS D CA 1
ATOM 22030 C C . LYS D 1 167 ? 116.208 77.013 119.136 1.00 60.56 150 LYS D C 1
ATOM 22031 O O . LYS D 1 167 ? 116.484 76.528 120.239 1.00 65.67 150 LYS D O 1
ATOM 22050 N N . LYS D 1 168 ? 115.740 78.252 118.998 1.00 61.62 151 LYS D N 1
ATOM 22051 C CA . LYS D 1 168 ? 115.562 79.140 120.143 1.00 49.03 151 LYS D CA 1
ATOM 22052 C C . LYS D 1 168 ? 114.230 78.962 120.868 1.00 48.19 151 LYS D C 1
ATOM 22053 O O . LYS D 1 168 ? 114.055 79.536 121.947 1.00 61.72 151 LYS D O 1
ATOM 22072 N N . TRP D 1 169 ? 113.296 78.196 120.314 1.00 52.82 152 TRP D N 1
ATOM 22073 C CA . TRP D 1 169 ? 111.926 78.183 120.815 1.00 46.65 152 TRP D CA 1
ATOM 22074 C C . TRP D 1 169 ? 111.745 77.466 122.148 1.00 53.64 152 TRP D C 1
ATOM 22075 O O . TRP D 1 169 ? 110.898 77.885 122.941 1.00 59.10 152 TRP D O 1
ATOM 22096 N N . PRO D 1 170 ? 112.450 76.367 122.424 1.00 60.87 153 PRO D N 1
ATOM 22097 C CA . PRO D 1 170 ? 112.265 75.720 123.735 1.00 55.78 153 PRO D CA 1
ATOM 22098 C C . PRO D 1 170 ? 112.457 76.675 124.903 1.00 57.34 153 PRO D C 1
ATOM 22099 O O . PRO D 1 170 ? 111.611 76.737 125.807 1.00 62.00 153 PRO D O 1
ATOM 22110 N N . ALA D 1 171 ? 113.544 77.448 124.893 1.00 55.76 154 ALA D N 1
ATOM 22111 C CA . ALA D 1 171 ? 113.773 78.411 125.964 1.00 56.07 154 ALA D CA 1
ATOM 22112 C C . ALA D 1 171 ? 112.688 79.478 125.985 1.00 55.26 154 ALA D C 1
ATOM 22113 O O . ALA D 1 171 ? 112.217 79.875 127.058 1.00 57.42 154 ALA D O 1
ATOM 22120 N N . VAL D 1 172 ? 112.285 79.960 124.808 1.00 58.86 155 VAL D N 1
ATOM 22121 C CA . VAL D 1 172 ? 111.278 81.015 124.736 1.00 54.03 155 VAL D CA 1
ATOM 22122 C C . VAL D 1 172 ? 109.969 80.536 125.346 1.00 55.33 155 VAL D C 1
ATOM 22123 O O . VAL D 1 172 ? 109.342 81.239 126.144 1.00 64.98 155 VAL D O 1
ATOM 22136 N N . VAL D 1 173 ? 109.537 79.329 124.980 1.00 56.10 156 VAL D N 1
ATOM 22137 C CA . VAL D 1 173 ? 108.273 78.814 125.489 1.00 54.20 156 VAL D CA 1
ATOM 22138 C C . VAL D 1 173 ? 108.373 78.516 126.978 1.00 52.32 156 VAL D C 1
ATOM 22139 O O . VAL D 1 173 ? 107.412 78.735 127.721 1.00 59.77 156 VAL D O 1
ATOM 22152 N N . ARG D 1 174 ? 109.522 78.023 127.448 1.00 57.42 157 ARG D N 1
ATOM 22153 C CA . ARG D 1 174 ? 109.669 77.771 128.878 1.00 62.19 157 ARG D CA 1
ATOM 22154 C C . ARG D 1 174 ? 109.563 79.066 129.678 1.00 60.39 157 ARG D C 1
ATOM 22155 O O . ARG D 1 174 ? 108.834 79.134 130.680 1.00 65.17 157 ARG D O 1
ATOM 22176 N N . ILE D 1 175 ? 110.277 80.110 129.248 1.00 53.39 158 ILE D N 1
ATOM 22177 C CA . ILE D 1 175 ? 110.214 81.378 129.969 1.00 44.31 158 ILE D CA 1
ATOM 22178 C C . ILE D 1 175 ? 108.815 81.970 129.871 1.00 50.39 158 ILE D C 1
ATOM 22179 O O . ILE D 1 175 ? 108.294 82.522 130.845 1.00 58.44 158 ILE D O 1
ATOM 22195 N N . TRP D 1 176 ? 108.178 81.855 128.703 1.00 50.79 159 TRP D N 1
ATOM 22196 C CA . TRP D 1 176 ? 106.822 82.363 128.541 1.00 40.31 159 TRP D CA 1
ATOM 22197 C C . TRP D 1 176 ? 105.863 81.676 129.500 1.00 45.65 159 TRP D C 1
ATOM 22198 O O . TRP D 1 176 ? 105.039 82.332 130.148 1.00 62.54 159 TRP D O 1
ATOM 22219 N N . THR D 1 177 ? 105.959 80.351 129.608 1.00 55.93 160 THR D N 1
ATOM 22220 C CA . THR D 1 177 ? 105.061 79.614 130.486 1.00 54.28 160 THR D CA 1
ATOM 22221 C C . THR D 1 177 ? 105.289 79.992 131.941 1.00 56.49 160 THR D C 1
ATOM 22222 O O . THR D 1 177 ? 104.333 80.267 132.674 1.00 62.96 160 THR D O 1
ATOM 22233 N N . ARG D 1 178 ? 106.549 80.027 132.384 1.00 57.28 161 ARG D N 1
ATOM 22234 C CA . ARG D 1 178 ? 106.787 80.369 133.783 1.00 60.70 161 ARG D CA 1
ATOM 22235 C C . ARG D 1 178 ? 106.512 81.841 134.067 1.00 64.38 161 ARG D C 1
ATOM 22236 O O . ARG D 1 178 ? 106.363 82.215 135.235 1.00 67.75 161 ARG D O 1
ATOM 22257 N N . THR D 1 179 ? 106.436 82.680 133.035 1.00 56.35 162 THR D N 1
ATOM 22258 C CA . THR D 1 179 ? 106.125 84.091 133.220 1.00 47.73 162 THR D CA 1
ATOM 22259 C C . THR D 1 179 ? 104.631 84.371 133.228 1.00 53.07 162 THR D C 1
ATOM 22260 O O . THR D 1 179 ? 104.191 85.310 133.901 1.00 62.65 162 THR D O 1
ATOM 22271 N N . GLU D 1 180 ? 103.840 83.589 132.498 1.00 59.45 163 GLU D N 1
ATOM 22272 C CA . GLU D 1 180 ? 102.411 83.843 132.383 1.00 54.57 163 GLU D CA 1
ATOM 22273 C C . GLU D 1 180 ? 101.576 83.080 133.404 1.00 57.43 163 GLU D C 1
ATOM 22274 O O . GLU D 1 180 ? 100.351 83.228 133.409 1.00 67.86 163 GLU D O 1
ATOM 22286 N N . ILE D 1 181 ? 102.195 82.275 134.262 1.00 64.09 164 ILE D N 1
ATOM 22287 C CA . ILE D 1 181 ? 101.467 81.534 135.292 1.00 65.52 164 ILE D CA 1
ATOM 22288 C C . ILE D 1 181 ? 100.780 82.502 136.251 1.00 68.71 164 ILE D C 1
ATOM 22289 O O . ILE D 1 181 ? 99.609 82.289 136.596 1.00 71.33 164 ILE D O 1
ATOM 22305 N N . PRO D 1 182 ? 101.449 83.559 136.718 1.00 67.84 165 PRO D N 1
ATOM 22306 C CA . PRO D 1 182 ? 100.775 84.488 137.640 1.00 60.14 165 PRO D CA 1
ATOM 22307 C C . PRO D 1 182 ? 99.494 85.079 137.085 1.00 62.26 165 PRO D C 1
ATOM 22308 O O . PRO D 1 182 ? 98.574 85.376 137.857 1.00 66.94 165 PRO D O 1
ATOM 22319 N N . PHE D 1 183 ? 99.403 85.268 135.771 1.00 57.10 166 PHE D N 1
ATOM 22320 C CA . PHE D 1 183 ? 98.222 85.866 135.164 1.00 52.13 166 PHE D CA 1
ATOM 22321 C C . PHE D 1 183 ? 97.072 84.882 135.008 1.00 53.55 166 PHE D C 1
ATOM 22322 O O . PHE D 1 183 ? 95.971 85.299 134.636 1.00 60.69 166 PHE D O 1
ATOM 22339 N N . THR D 1 184 ? 97.293 83.600 135.283 1.00 64.90 167 THR D N 1
ATOM 22340 C CA . THR D 1 184 ? 96.239 82.597 135.227 1.00 68.47 167 THR D CA 1
ATOM 22341 C C . THR D 1 184 ? 95.466 82.483 136.533 1.00 70.61 167 THR D C 1
ATOM 22342 O O . THR D 1 184 ? 94.538 81.673 136.619 1.00 77.05 167 THR D O 1
ATOM 22353 N N . LYS D 1 185 ? 95.822 83.267 137.540 1.00 67.41 168 LYS D N 1
ATOM 22354 C CA . LYS D 1 185 ? 95.202 83.244 138.854 1.00 67.93 168 LYS D CA 1
ATOM 22355 C C . LYS D 1 185 ? 94.851 84.665 139.261 1.00 71.88 168 LYS D C 1
ATOM 22356 O O . LYS D 1 185 ? 95.406 85.628 138.720 1.00 75.77 168 LYS D O 1
ATOM 22375 N N . PRO D 1 186 ? 93.928 84.834 140.204 1.00 73.92 169 PRO D N 1
ATOM 22376 C CA . PRO D 1 186 ? 93.538 86.185 140.624 1.00 68.52 169 PRO D CA 1
ATOM 22377 C C . PRO D 1 186 ? 94.742 86.973 141.106 1.00 69.07 169 PRO D C 1
ATOM 22378 O O . PRO D 1 186 ? 95.762 86.386 141.498 1.00 67.33 169 PRO D O 1
ATOM 22389 N N . PRO D 1 187 ? 94.668 88.309 141.094 1.00 65.14 170 PRO D N 1
ATOM 22390 C CA . PRO D 1 187 ? 93.509 89.149 140.768 1.00 60.00 170 PRO D CA 1
ATOM 22391 C C . PRO D 1 187 ? 93.299 89.339 139.269 1.00 63.51 170 PRO D C 1
ATOM 22392 O O . PRO D 1 187 ? 92.524 90.196 138.855 1.00 67.85 170 PRO D O 1
ATOM 22403 N N . TYR D 1 188 ? 93.977 88.560 138.433 1.00 59.77 171 TYR D N 1
ATOM 22404 C CA . TYR D 1 188 ? 93.820 88.653 136.990 1.00 59.28 171 TYR D CA 1
ATOM 22405 C C . TYR D 1 188 ? 92.659 87.781 136.533 1.00 59.60 171 TYR D C 1
ATOM 22406 O O . TYR D 1 188 ? 92.495 86.649 136.997 1.00 65.38 171 TYR D O 1
ATOM 22424 N N . GLU D 1 189 ? 91.856 88.316 135.618 1.00 62.32 172 GLU D N 1
ATOM 22425 C CA . GLU D 1 189 ? 90.670 87.639 135.118 1.00 68.68 172 GLU D CA 1
ATOM 22426 C C . GLU D 1 189 ? 90.790 87.423 133.617 1.00 71.95 172 GLU D C 1
ATOM 22427 O O . GLU D 1 189 ? 91.362 88.247 132.897 1.00 68.97 172 GLU D O 1
ATOM 22439 N N . ILE D 1 190 ? 90.249 86.306 133.153 1.00 68.10 173 ILE D N 1
ATOM 22440 C CA . ILE D 1 190 ? 90.272 85.986 131.724 1.00 60.90 173 ILE D CA 1
ATOM 22441 C C . ILE D 1 190 ? 89.329 86.940 130.995 1.00 60.52 173 ILE D C 1
ATOM 22442 O O . ILE D 1 190 ? 88.174 87.096 131.419 1.00 62.90 173 ILE D O 1
ATOM 22458 N N . PRO D 1 191 ? 89.767 87.594 129.909 1.00 57.96 174 PRO D N 1
ATOM 22459 C CA . PRO D 1 191 ? 88.879 88.545 129.227 1.00 56.48 174 PRO D CA 1
ATOM 22460 C C . PRO D 1 191 ? 87.692 87.866 128.567 1.00 62.25 174 PRO D C 1
ATOM 22461 O O . PRO D 1 191 ? 87.530 86.645 128.661 1.00 64.60 174 PRO D O 1
ATOM 22472 N N . LYS D 1 192 ? 86.855 88.655 127.891 1.00 72.02 175 LYS D N 1
ATOM 22473 C CA . LYS D 1 192 ? 85.719 88.089 127.174 1.00 71.30 175 LYS D CA 1
ATOM 22474 C C . LYS D 1 192 ? 86.184 87.074 126.140 1.00 73.60 175 LYS D C 1
ATOM 22475 O O . LYS D 1 192 ? 85.591 86.001 125.989 1.00 76.16 175 LYS D O 1
ATOM 22494 N N . ARG D 1 193 ? 87.252 87.402 125.420 1.00 70.47 176 ARG D N 1
ATOM 22495 C CA . ARG D 1 193 ? 87.816 86.547 124.383 1.00 62.01 176 ARG D CA 1
ATOM 22496 C C . ARG D 1 193 ? 89.178 86.065 124.869 1.00 60.34 176 ARG D C 1
ATOM 22497 O O . ARG D 1 193 ? 90.141 86.838 124.897 1.00 69.26 176 ARG D O 1
ATOM 22518 N N . ASN D 1 194 ? 89.258 84.794 125.252 1.00 52.46 177 ASN D N 1
ATOM 22519 C CA . ASN D 1 194 ? 90.483 84.253 125.819 1.00 60.14 177 ASN D CA 1
ATOM 22520 C C . ASN D 1 194 ? 91.561 84.141 124.743 1.00 60.83 177 ASN D C 1
ATOM 22521 O O . ASN D 1 194 ? 91.314 84.334 123.551 1.00 63.85 177 ASN D O 1
ATOM 22532 N N . LEU D 1 195 ? 92.781 83.818 125.177 1.00 58.15 178 LEU D N 1
ATOM 22533 C CA . LEU D 1 195 ? 93.916 83.795 124.260 1.00 52.11 178 LEU D CA 1
ATOM 22534 C C . LEU D 1 195 ? 93.715 82.764 123.157 1.00 57.13 178 LEU D C 1
ATOM 22535 O O . LEU D 1 195 ? 94.026 83.022 121.988 1.00 65.63 178 LEU D O 1
ATOM 22551 N N . SER D 1 196 ? 93.200 81.586 123.511 1.00 63.61 179 SER D N 1
ATOM 22552 C CA . SER D 1 196 ? 92.978 80.556 122.504 1.00 56.68 179 SER D CA 1
ATOM 22553 C C . SER D 1 196 ? 92.027 81.048 121.424 1.00 57.32 179 SER D C 1
ATOM 22554 O O . SER D 1 196 ? 92.273 80.841 120.232 1.00 55.90 179 SER D O 1
ATOM 22562 N N . ARG D 1 197 ? 90.940 81.712 121.819 1.00 60.33 180 ARG D N 1
ATOM 22563 C CA . ARG D 1 197 ? 89.978 82.195 120.834 1.00 54.47 180 ARG D CA 1
ATOM 22564 C C . ARG D 1 197 ? 90.582 83.290 119.961 1.00 56.81 180 ARG D C 1
ATOM 22565 O O . ARG D 1 197 ? 90.339 83.324 118.751 1.00 66.02 180 ARG D O 1
ATOM 22586 N N . ARG D 1 198 ? 91.360 84.200 120.551 1.00 55.48 181 ARG D N 1
ATOM 22587 C CA . ARG D 1 198 ? 91.997 85.248 119.758 1.00 51.76 181 ARG D CA 1
ATOM 22588 C C . ARG D 1 198 ? 92.938 84.649 118.721 1.00 54.50 181 ARG D C 1
ATOM 22589 O O . ARG D 1 198 ? 92.903 85.016 117.537 1.00 60.55 181 ARG D O 1
ATOM 22610 N N . VAL D 1 199 ? 93.793 83.720 119.155 1.00 55.98 182 VAL D N 1
ATOM 22611 C CA . VAL D 1 199 ? 94.734 83.094 118.234 1.00 49.18 182 VAL D CA 1
ATOM 22612 C C . VAL D 1 199 ? 93.983 82.323 117.159 1.00 56.47 182 VAL D C 1
ATOM 22613 O O . VAL D 1 199 ? 94.354 82.356 115.982 1.00 64.25 182 VAL D O 1
ATOM 22626 N N . GLN D 1 200 ? 92.917 81.617 117.542 1.00 65.54 183 GLN D N 1
ATOM 22627 C CA . GLN D 1 200 ? 92.141 80.862 116.567 1.00 53.37 183 GLN D CA 1
ATOM 22628 C C . GLN D 1 200 ? 91.521 81.784 115.529 1.00 50.81 183 GLN D C 1
ATOM 22629 O O . GLN D 1 200 ? 91.570 81.504 114.330 1.00 59.77 183 GLN D O 1
ATOM 22643 N N . LEU D 1 201 ? 90.928 82.893 115.970 1.00 55.47 184 LEU D N 1
ATOM 22644 C CA . LEU D 1 201 ? 90.310 83.813 115.023 1.00 53.33 184 LEU D CA 1
ATOM 22645 C C . LEU D 1 201 ? 91.346 84.371 114.058 1.00 56.81 184 LEU D C 1
ATOM 22646 O O . LEU D 1 201 ? 91.143 84.361 112.838 1.00 59.91 184 LEU D O 1
ATOM 22662 N N . ALA D 1 202 ? 92.478 84.844 114.585 1.00 59.24 185 ALA D N 1
ATOM 22663 C CA . ALA D 1 202 ? 93.501 85.412 113.714 1.00 49.34 185 ALA D CA 1
ATOM 22664 C C . ALA D 1 202 ? 94.019 84.372 112.727 1.00 52.49 185 ALA D C 1
ATOM 22665 O O . ALA D 1 202 ? 94.125 84.636 111.521 1.00 59.71 185 ALA D O 1
ATOM 22672 N N . ALA D 1 203 ? 94.339 83.175 113.222 1.00 56.64 186 ALA D N 1
ATOM 22673 C CA . ALA D 1 203 ? 94.918 82.148 112.367 1.00 53.69 186 ALA D CA 1
ATOM 22674 C C . ALA D 1 203 ? 93.927 81.670 111.319 1.00 56.76 186 ALA D C 1
ATOM 22675 O O . ALA D 1 203 ? 94.300 81.467 110.161 1.00 65.01 186 ALA D O 1
ATOM 22682 N N . LEU D 1 204 ? 92.665 81.470 111.700 1.00 62.14 187 LEU D N 1
ATOM 22683 C CA . LEU D 1 204 ? 91.669 81.037 110.729 1.00 52.76 187 LEU D CA 1
ATOM 22684 C C . LEU D 1 204 ? 91.425 82.112 109.683 1.00 53.79 187 LEU D C 1
ATOM 22685 O O . LEU D 1 204 ? 91.291 81.804 108.495 1.00 63.47 187 LEU D O 1
ATOM 22701 N N . ALA D 1 205 ? 91.379 83.381 110.093 1.00 56.20 188 ALA D N 1
ATOM 22702 C CA . ALA D 1 205 ? 91.221 84.451 109.115 1.00 55.57 188 ALA D CA 1
ATOM 22703 C C . ALA D 1 205 ? 92.375 84.451 108.123 1.00 54.83 188 ALA D C 1
ATOM 22704 O O . ALA D 1 205 ? 92.164 84.494 106.905 1.00 57.74 188 ALA D O 1
ATOM 22711 N N . ILE D 1 206 ? 93.609 84.382 108.627 1.00 59.64 189 ILE D N 1
ATOM 22712 C CA . ILE D 1 206 ? 94.770 84.430 107.742 1.00 50.58 189 ILE D CA 1
ATOM 22713 C C . ILE D 1 206 ? 94.799 83.211 106.829 1.00 53.98 189 ILE D C 1
ATOM 22714 O O . ILE D 1 206 ? 95.073 83.326 105.630 1.00 61.43 189 ILE D O 1
ATOM 22730 N N . ILE D 1 207 ? 94.524 82.027 107.377 1.00 56.76 190 ILE D N 1
ATOM 22731 C CA . ILE D 1 207 ? 94.581 80.807 106.580 1.00 50.51 190 ILE D CA 1
ATOM 22732 C C . ILE D 1 207 ? 93.496 80.812 105.513 1.00 57.96 190 ILE D C 1
ATOM 22733 O O . ILE D 1 207 ? 93.743 80.439 104.362 1.00 66.71 190 ILE D O 1
ATOM 22749 N N . GLY D 1 208 ? 92.278 81.219 105.873 1.00 60.72 191 GLY D N 1
ATOM 22750 C CA . GLY D 1 208 ? 91.215 81.285 104.888 1.00 58.68 191 GLY D CA 1
ATOM 22751 C C . GLY D 1 208 ? 91.502 82.294 103.796 1.00 58.48 191 GLY D C 1
ATOM 22752 O O . GLY D 1 208 ? 91.260 82.029 102.616 1.00 68.59 191 GLY D O 1
ATOM 22756 N N . LEU D 1 209 ? 92.029 83.463 104.167 1.00 58.23 192 LEU D N 1
ATOM 22757 C CA . LEU D 1 209 ? 92.362 84.458 103.155 1.00 54.18 192 LEU D CA 1
ATOM 22758 C C . LEU D 1 209 ? 93.490 83.978 102.251 1.00 53.42 192 LEU D C 1
ATOM 22759 O O . LEU D 1 209 ? 93.450 84.218 101.042 1.00 65.76 192 LEU D O 1
ATOM 22775 N N . SER D 1 210 ? 94.495 83.299 102.807 1.00 58.69 193 SER D N 1
ATOM 22776 C CA . SER D 1 210 ? 95.573 82.766 101.979 1.00 55.82 193 SER D CA 1
ATOM 22777 C C . SER D 1 210 ? 95.065 81.674 101.046 1.00 63.21 193 SER D C 1
ATOM 22778 O O . SER D 1 210 ? 95.471 81.608 99.879 1.00 71.25 193 SER D O 1
ATOM 22786 N N . LEU D 1 211 ? 94.190 80.799 101.544 1.00 65.04 194 LEU D N 1
ATOM 22787 C CA . LEU D 1 211 ? 93.611 79.768 100.692 1.00 62.91 194 LEU D CA 1
ATOM 22788 C C . LEU D 1 211 ? 92.791 80.390 99.572 1.00 66.12 194 LEU D C 1
ATOM 22789 O O . LEU D 1 211 ? 92.866 79.948 98.422 1.00 70.06 194 LEU D O 1
ATOM 22805 N N . GLY D 1 212 ? 92.003 81.416 99.890 1.00 65.61 195 GLY D N 1
ATOM 22806 C CA . GLY D 1 212 ? 91.261 82.110 98.853 1.00 65.02 195 GLY D CA 1
ATOM 22807 C C . GLY D 1 212 ? 92.172 82.775 97.840 1.00 65.63 195 GLY D C 1
ATOM 22808 O O . GLY D 1 212 ? 91.900 82.751 96.640 1.00 71.95 195 GLY D O 1
ATOM 22812 N N . GLU D 1 213 ? 93.266 83.376 98.310 1.00 74.00 196 GLU D N 1
ATOM 22813 C CA . GLU D 1 213 ? 94.211 84.013 97.401 1.00 65.72 196 GLU D CA 1
ATOM 22814 C C . GLU D 1 213 ? 94.835 82.997 96.455 1.00 69.23 196 GLU D C 1
ATOM 22815 O O . GLU D 1 213 ? 94.933 83.240 95.247 1.00 80.10 196 GLU D O 1
ATOM 22827 N N . HIS D 1 214 ? 95.254 81.845 96.981 1.00 66.74 197 HIS D N 1
ATOM 22828 C CA . HIS D 1 214 ? 95.860 80.830 96.125 1.00 68.66 197 HIS D CA 1
ATOM 22829 C C . HIS D 1 214 ? 94.835 80.222 95.175 1.00 72.01 197 HIS D C 1
ATOM 22830 O O . HIS D 1 214 ? 95.151 79.931 94.016 1.00 75.79 197 HIS D O 1
ATOM 22844 N N . ALA D 1 215 ? 93.604 80.014 95.647 1.00 67.84 198 ALA D N 1
ATOM 22845 C CA . ALA D 1 215 ? 92.558 79.503 94.771 1.00 63.91 198 ALA D CA 1
ATOM 22846 C C . ALA D 1 215 ? 92.264 80.485 93.648 1.00 68.77 198 ALA D C 1
ATOM 22847 O O . ALA D 1 215 ? 92.074 80.082 92.497 1.00 73.29 198 ALA D O 1
ATOM 22854 N N . LEU D 1 216 ? 92.222 81.780 93.964 1.00 72.79 199 LEU D N 1
ATOM 22855 C CA . LEU D 1 216 ? 92.026 82.788 92.931 1.00 64.65 199 LEU D CA 1
ATOM 22856 C C . LEU D 1 216 ? 93.191 82.801 91.954 1.00 68.21 199 LEU D C 1
ATOM 22857 O O . LEU D 1 216 ? 92.991 82.944 90.746 1.00 78.98 199 LEU D O 1
ATOM 22873 N N . TYR D 1 217 ? 94.418 82.658 92.457 1.00 72.89 200 TYR D N 1
ATOM 22874 C CA . TYR D 1 217 ? 95.576 82.592 91.570 1.00 71.23 200 TYR D CA 1
ATOM 22875 C C . TYR D 1 217 ? 95.448 81.427 90.597 1.00 75.46 200 TYR D C 1
ATOM 22876 O O . TYR D 1 217 ? 95.640 81.584 89.385 1.00 84.77 200 TYR D O 1
ATOM 22894 N N . GLN D 1 218 ? 95.130 80.241 91.120 1.00 76.30 201 GLN D N 1
ATOM 22895 C CA . GLN D 1 218 ? 95.016 79.062 90.269 1.00 76.56 201 GLN D CA 1
ATOM 22896 C C . GLN D 1 218 ? 93.876 79.211 89.271 1.00 78.44 201 GLN D C 1
ATOM 22897 O O . GLN D 1 218 ? 94.025 78.861 88.095 1.00 83.46 201 GLN D O 1
ATOM 22911 N N . VAL D 1 219 ? 92.730 79.726 89.720 1.00 77.53 202 VAL D N 1
ATOM 22912 C CA . VAL D 1 219 ? 91.593 79.906 88.824 1.00 75.25 202 VAL D CA 1
ATOM 22913 C C . VAL D 1 219 ? 91.943 80.898 87.725 1.00 77.83 202 VAL D C 1
ATOM 22914 O O . VAL D 1 219 ? 91.626 80.686 86.551 1.00 86.62 202 VAL D O 1
ATOM 22927 N N . SER D 1 220 ? 92.597 82.001 88.090 1.00 74.02 203 SER D N 1
ATOM 22928 C CA . SER D 1 220 ? 92.978 83.000 87.102 1.00 73.91 203 SER D CA 1
ATOM 22929 C C . SER D 1 220 ? 93.930 82.410 86.073 1.00 75.76 203 SER D C 1
ATOM 22930 O O . SER D 1 220 ? 93.750 82.599 84.866 1.00 90.89 203 SER D O 1
ATOM 22938 N N . ALA D 1 221 ? 94.948 81.679 86.531 1.00 72.58 204 ALA D N 1
ATOM 22939 C CA . ALA D 1 221 ? 95.900 81.091 85.594 1.00 77.46 204 ALA D CA 1
ATOM 22940 C C . ALA D 1 221 ? 95.219 80.088 84.671 1.00 83.13 204 ALA D C 1
ATOM 22941 O O . ALA D 1 221 ? 95.429 80.112 83.451 1.00 89.03 204 ALA D O 1
ATOM 22948 N N . ILE D 1 222 ? 94.389 79.207 85.233 1.00 83.40 205 ILE D N 1
ATOM 22949 C CA . ILE D 1 222 ? 93.738 78.182 84.426 1.00 83.91 205 ILE D CA 1
ATOM 22950 C C . ILE D 1 222 ? 92.791 78.817 83.418 1.00 86.63 205 ILE D C 1
ATOM 22951 O O . ILE D 1 222 ? 92.757 78.423 82.247 1.00 93.08 205 ILE D O 1
ATOM 22967 N N . LEU D 1 223 ? 91.998 79.798 83.854 1.00 83.32 206 LEU D N 1
ATOM 22968 C CA . LEU D 1 223 ? 91.068 80.453 82.945 1.00 78.18 206 LEU D CA 1
ATOM 22969 C C . LEU D 1 223 ? 91.813 81.206 81.853 1.00 82.93 206 LEU D C 1
ATOM 22970 O O . LEU D 1 223 ? 91.415 81.169 80.687 1.00 96.44 206 LEU D O 1
ATOM 22986 N N . SER D 1 224 ? 92.901 81.894 82.206 1.00 83.69 207 SER D N 1
ATOM 22987 C CA . SER D 1 224 ? 93.679 82.599 81.195 1.00 86.33 207 SER D CA 1
ATOM 22988 C C . SER D 1 224 ? 94.206 81.627 80.150 1.00 88.32 207 SER D C 1
ATOM 22989 O O . SER D 1 224 ? 94.081 81.865 78.944 1.00 98.11 207 SER D O 1
ATOM 22997 N N . TYR D 1 225 ? 94.779 80.512 80.598 1.00 90.53 208 TYR D N 1
ATOM 22998 C CA . TYR D 1 225 ? 95.321 79.514 79.683 1.00 91.03 208 TYR D CA 1
ATOM 22999 C C . TYR D 1 225 ? 94.232 78.958 78.771 1.00 91.19 208 TYR D C 1
ATOM 23000 O O . TYR D 1 225 ? 94.376 78.955 77.539 1.00 97.16 208 TYR D O 1
ATOM 23018 N N . THR D 1 226 ? 93.129 78.499 79.368 1.00 91.69 209 THR D N 1
ATOM 23019 C CA . THR D 1 226 ? 92.070 77.875 78.584 1.00 95.66 209 THR D CA 1
ATOM 23020 C C . THR D 1 226 ? 91.438 78.864 77.615 1.00 97.71 209 THR D C 1
ATOM 23021 O O . THR D 1 226 ? 91.137 78.512 76.471 1.00 102.00 209 THR D O 1
ATOM 23032 N N . ARG D 1 227 ? 91.218 80.105 78.054 1.00 95.26 210 ARG D N 1
ATOM 23033 C CA . ARG D 1 227 ? 90.613 81.102 77.181 1.00 94.77 210 ARG D CA 1
ATOM 23034 C C . ARG D 1 227 ? 91.554 81.484 76.047 1.00 96.71 210 ARG D C 1
ATOM 23035 O O . ARG D 1 227 ? 91.118 81.648 74.903 1.00 104.14 210 ARG D O 1
ATOM 23056 N N . ARG D 1 228 ? 92.851 81.616 76.336 1.00 101.54 211 ARG D N 1
ATOM 23057 C CA . ARG D 1 228 ? 93.809 81.895 75.275 1.00 103.54 211 ARG D CA 1
ATOM 23058 C C . ARG D 1 228 ? 93.788 80.788 74.233 1.00 105.36 211 ARG D C 1
ATOM 23059 O O . ARG D 1 228 ? 93.817 81.053 73.026 1.00 108.52 211 ARG D O 1
ATOM 23080 N N . ILE D 1 229 ? 93.735 79.533 74.682 1.00 106.54 212 ILE D N 1
ATOM 23081 C CA . ILE D 1 229 ? 93.715 78.424 73.732 1.00 107.24 212 ILE D CA 1
ATOM 23082 C C . ILE D 1 229 ? 92.410 78.413 72.940 1.00 106.85 212 ILE D C 1
ATOM 23083 O O . ILE D 1 229 ? 92.415 78.237 71.716 1.00 108.89 212 ILE D O 1
ATOM 23099 N N . GLN D 1 230 ? 91.275 78.599 73.618 1.00 109.29 213 GLN D N 1
ATOM 23100 C CA . GLN D 1 230 ? 89.977 78.419 72.971 1.00 110.82 213 GLN D CA 1
ATOM 23101 C C . GLN D 1 230 ? 89.669 79.550 71.996 1.00 112.93 213 GLN D C 1
ATOM 23102 O O . GLN D 1 230 ? 89.266 79.303 70.853 1.00 113.73 213 GLN D O 1
ATOM 23116 N N . MET D 1 231 ? 89.850 80.799 72.426 1.00 115.44 214 MET D N 1
ATOM 23117 C CA . MET D 1 231 ? 89.476 81.957 71.623 1.00 116.46 214 MET D CA 1
ATOM 23118 C C . MET D 1 231 ? 90.590 82.416 70.697 1.00 116.87 214 MET D C 1
ATOM 23119 O O . MET D 1 231 ? 90.635 83.600 70.339 1.00 116.46 214 MET D O 1
ATOM 23133 N N . CYS D 1 232 ? 91.486 81.514 70.301 1.00 127.48 215 CYS D N 1
ATOM 23134 C CA . CYS D 1 232 ? 92.662 81.923 69.545 1.00 128.69 215 CYS D CA 1
ATOM 23135 C C . CYS D 1 232 ? 92.381 82.004 68.048 1.00 131.35 215 CYS D C 1
ATOM 23136 O O . CYS D 1 232 ? 92.927 82.876 67.363 1.00 131.34 215 CYS D O 1
ATOM 23144 N N . ALA D 1 233 ? 91.541 81.112 67.519 1.00 132.70 216 ALA D N 1
ATOM 23145 C CA . ALA D 1 233 ? 91.388 80.941 66.074 1.00 132.34 216 ALA D CA 1
ATOM 23146 C C . ALA D 1 233 ? 92.733 80.686 65.407 1.00 132.22 216 ALA D C 1
ATOM 23147 O O . ALA D 1 233 ? 92.918 80.975 64.221 1.00 131.37 216 ALA D O 1
ATOM 23154 N N . ASN D 1 234 ? 93.667 80.142 66.183 1.00 130.26 217 ASN D N 1
ATOM 23155 C CA . ASN D 1 234 ? 95.080 80.047 65.846 1.00 130.36 217 ASN D CA 1
ATOM 23156 C C . ASN D 1 234 ? 95.626 78.818 66.559 1.00 131.11 217 ASN D C 1
ATOM 23157 O O . ASN D 1 234 ? 94.879 77.859 66.780 1.00 129.28 217 ASN D O 1
ATOM 23168 N N . ILE D 1 235 ? 96.921 78.814 66.883 1.00 133.42 218 ILE D N 1
ATOM 23169 C CA . ILE D 1 235 ? 97.550 77.690 67.573 1.00 134.64 218 ILE D CA 1
ATOM 23170 C C . ILE D 1 235 ? 96.569 77.142 68.600 1.00 133.33 218 ILE D C 1
ATOM 23171 O O . ILE D 1 235 ? 96.035 77.890 69.427 1.00 129.86 218 ILE D O 1
ATOM 23187 N N . THR D 1 236 ? 96.321 75.833 68.550 1.00 133.09 219 THR D N 1
ATOM 23188 C CA . THR D 1 236 ? 95.258 75.211 69.333 1.00 133.34 219 THR D CA 1
ATOM 23189 C C . THR D 1 236 ? 95.822 74.508 70.562 1.00 132.35 219 THR D C 1
ATOM 23190 O O . THR D 1 236 ? 95.473 74.871 71.687 1.00 132.07 219 THR D O 1
ATOM 23201 N N . THR D 1 237 ? 96.706 73.524 70.380 1.00 128.18 220 THR D N 1
ATOM 23202 C CA . THR D 1 237 ? 97.297 72.813 71.507 1.00 127.49 220 THR D CA 1
ATOM 23203 C C . THR D 1 237 ? 96.217 72.446 72.517 1.00 127.58 220 THR D C 1
ATOM 23204 O O . THR D 1 237 ? 96.227 72.952 73.644 1.00 128.01 220 THR D O 1
ATOM 23215 N N . VAL D 1 238 ? 95.283 71.586 72.113 1.00 122.46 221 VAL D N 1
ATOM 23216 C CA . VAL D 1 238 ? 94.051 71.311 72.855 1.00 123.90 221 VAL D CA 1
ATOM 23217 C C . VAL D 1 238 ? 94.318 71.350 74.356 1.00 125.04 221 VAL D C 1
ATOM 23218 O O . VAL D 1 238 ? 95.298 70.749 74.822 1.00 122.95 221 VAL D O 1
ATOM 23231 N N . PRO D 1 239 ? 93.494 72.041 75.147 1.00 120.08 222 PRO D N 1
ATOM 23232 C CA . PRO D 1 239 ? 93.825 72.214 76.568 1.00 115.99 222 PRO D CA 1
ATOM 23233 C C . PRO D 1 239 ? 93.958 70.877 77.279 1.00 115.03 222 PRO D C 1
ATOM 23234 O O . PRO D 1 239 ? 93.188 69.943 77.045 1.00 113.22 222 PRO D O 1
ATOM 23245 N N . SER D 1 240 ? 94.951 70.797 78.160 1.00 109.77 223 SER D N 1
ATOM 23246 C CA . SER D 1 240 ? 95.185 69.597 78.948 1.00 109.01 223 SER D CA 1
ATOM 23247 C C . SER D 1 240 ? 96.034 69.973 80.152 1.00 108.81 223 SER D C 1
ATOM 23248 O O . SER D 1 240 ? 96.689 71.018 80.172 1.00 110.01 223 SER D O 1
ATOM 23256 N N . PHE D 1 241 ? 96.012 69.100 81.160 1.00 103.74 224 PHE D N 1
ATOM 23257 C CA . PHE D 1 241 ? 96.810 69.343 82.357 1.00 103.42 224 PHE D CA 1
ATOM 23258 C C . PHE D 1 241 ? 98.295 69.385 82.023 1.00 102.29 224 PHE D C 1
ATOM 23259 O O . PHE D 1 241 ? 99.032 70.237 82.534 1.00 102.48 224 PHE D O 1
ATOM 23276 N N . ASN D 1 242 ? 98.754 68.472 81.165 1.00 102.56 225 ASN D N 1
ATOM 23277 C CA . ASN D 1 242 ? 100.171 68.422 80.823 1.00 102.79 225 ASN D CA 1
ATOM 23278 C C . ASN D 1 242 ? 100.619 69.714 80.153 1.00 103.40 225 ASN D C 1
ATOM 23279 O O . ASN D 1 242 ? 101.646 70.298 80.521 1.00 104.50 225 ASN D O 1
ATOM 23290 N N . ASN D 1 243 ? 99.856 70.177 79.161 1.00 101.76 226 ASN D N 1
ATOM 23291 C CA . ASN D 1 243 ? 100.227 71.399 78.458 1.00 102.69 226 ASN D CA 1
ATOM 23292 C C . ASN D 1 243 ? 100.163 72.605 79.385 1.00 103.23 226 ASN D C 1
ATOM 23293 O O . ASN D 1 243 ? 101.026 73.487 79.322 1.00 100.50 226 ASN D O 1
ATOM 23304 N N . TYR D 1 244 ? 99.150 72.663 80.252 1.00 98.73 227 TYR D N 1
ATOM 23305 C CA . TYR D 1 244 ? 99.059 73.767 81.201 1.00 95.00 227 TYR D CA 1
ATOM 23306 C C . TYR D 1 244 ? 100.272 73.799 82.120 1.00 96.79 227 TYR D C 1
ATOM 23307 O O . TYR D 1 244 ? 100.847 74.865 82.369 1.00 95.96 227 TYR D O 1
ATOM 23325 N N . MET D 1 245 ? 100.674 72.635 82.635 1.00 99.47 228 MET D N 1
ATOM 23326 C CA . MET D 1 245 ? 101.839 72.576 83.509 1.00 94.76 228 MET D CA 1
ATOM 23327 C C . MET D 1 245 ? 103.103 72.983 82.764 1.00 94.24 228 MET D C 1
ATOM 23328 O O . MET D 1 245 ? 103.941 73.714 83.305 1.00 94.31 228 MET D O 1
ATOM 23342 N N . GLN D 1 246 ? 103.261 72.520 81.522 1.00 101.87 229 GLN D N 1
ATOM 23343 C CA . GLN D 1 246 ? 104.456 72.865 80.760 1.00 102.36 229 GLN D CA 1
ATOM 23344 C C . GLN D 1 246 ? 104.473 74.336 80.367 1.00 102.14 229 GLN D C 1
ATOM 23345 O O . GLN D 1 246 ? 105.549 74.903 80.145 1.00 97.43 229 GLN D O 1
ATOM 23359 N N . THR D 1 247 ? 103.303 74.968 80.275 1.00 103.28 230 THR D N 1
ATOM 23360 C CA . THR D 1 247 ? 103.213 76.358 79.840 1.00 99.10 230 THR D CA 1
ATOM 23361 C C . THR D 1 247 ? 103.385 77.329 81.005 1.00 100.01 230 THR D C 1
ATOM 23362 O O . THR D 1 247 ? 104.291 78.168 80.992 1.00 97.48 230 THR D O 1
ATOM 23373 N N . ASN D 1 248 ? 102.520 77.231 82.016 1.00 99.74 231 ASN D N 1
ATOM 23374 C CA . ASN D 1 248 ? 102.560 78.181 83.121 1.00 96.56 231 ASN D CA 1
ATOM 23375 C C . ASN D 1 248 ? 103.764 77.981 84.028 1.00 95.16 231 ASN D C 1
ATOM 23376 O O . ASN D 1 248 ? 104.206 78.942 84.666 1.00 95.79 231 ASN D O 1
ATOM 23387 N N . TYR D 1 249 ? 104.301 76.767 84.099 1.00 93.45 232 TYR D N 1
ATOM 23388 C CA . TYR D 1 249 ? 105.461 76.453 84.925 1.00 94.99 232 TYR D CA 1
ATOM 23389 C C . TYR D 1 249 ? 106.655 76.061 84.062 1.00 94.03 232 TYR D C 1
ATOM 23390 O O . TYR D 1 249 ? 107.394 75.127 84.378 1.00 93.53 232 TYR D O 1
ATOM 23408 N N . ASP D 1 250 ? 106.851 76.780 82.955 1.00 101.03 233 ASP D N 1
ATOM 23409 C CA . ASP D 1 250 ? 107.962 76.473 82.061 1.00 99.55 233 ASP D CA 1
ATOM 23410 C C . ASP D 1 250 ? 109.302 76.602 82.769 1.00 98.42 233 ASP D C 1
ATOM 23411 O O . ASP D 1 250 ? 110.245 75.870 82.448 1.00 100.67 233 ASP D O 1
ATOM 23420 N N . TYR D 1 251 ? 109.411 77.522 83.730 1.00 90.01 234 TYR D N 1
ATOM 23421 C CA . TYR D 1 251 ? 110.686 77.731 84.406 1.00 91.54 234 TYR D CA 1
ATOM 23422 C C . TYR D 1 251 ? 111.152 76.485 85.145 1.00 91.50 234 TYR D C 1
ATOM 23423 O O . TYR D 1 251 ? 112.355 76.336 85.383 1.00 92.24 234 TYR D O 1
ATOM 23441 N N . VAL D 1 252 ? 110.237 75.587 85.503 1.00 92.20 235 VAL D N 1
ATOM 23442 C CA . VAL D 1 252 ? 110.599 74.346 86.177 1.00 92.66 235 VAL D CA 1
ATOM 23443 C C . VAL D 1 252 ? 110.971 73.301 85.137 1.00 93.44 235 VAL D C 1
ATOM 23444 O O . VAL D 1 252 ? 112.093 72.783 85.131 1.00 97.03 235 VAL D O 1
ATOM 23457 N N . PHE D 1 253 ? 110.030 72.987 84.246 1.00 94.99 236 PHE D N 1
ATOM 23458 C CA . PHE D 1 253 ? 110.228 71.914 83.281 1.00 96.39 236 PHE D CA 1
ATOM 23459 C C . PHE D 1 253 ? 111.269 72.251 82.222 1.00 97.17 236 PHE D C 1
ATOM 23460 O O . PHE D 1 253 ? 111.678 71.353 81.479 1.00 99.08 236 PHE D O 1
ATOM 23477 N N . GLN D 1 254 ? 111.709 73.508 82.134 1.00 94.58 237 GLN D N 1
ATOM 23478 C CA . GLN D 1 254 ? 112.823 73.844 81.257 1.00 92.38 237 GLN D CA 1
ATOM 23479 C C . GLN D 1 254 ? 114.148 73.319 81.789 1.00 94.61 237 GLN D C 1
ATOM 23480 O O . GLN D 1 254 ? 115.153 73.377 81.072 1.00 93.84 237 GLN D O 1
ATOM 23494 N N . LEU D 1 255 ? 114.170 72.818 83.023 1.00 94.47 238 LEU D N 1
ATOM 23495 C CA . LEU D 1 255 ? 115.350 72.212 83.624 1.00 92.85 238 LEU D CA 1
ATOM 23496 C C . LEU D 1 255 ? 115.149 70.746 83.963 1.00 94.71 238 LEU D C 1
ATOM 23497 O O . LEU D 1 255 ? 116.036 69.935 83.692 1.00 95.83 238 LEU D O 1
ATOM 23513 N N . LEU D 1 256 ? 113.989 70.382 84.505 1.00 95.98 239 LEU D N 1
ATOM 23514 C CA . LEU D 1 256 ? 113.674 69.005 84.826 1.00 97.57 239 LEU D CA 1
ATOM 23515 C C . LEU D 1 256 ? 112.771 68.407 83.750 1.00 97.85 239 LEU D C 1
ATOM 23516 O O . LEU D 1 256 ? 111.960 69.119 83.150 1.00 98.33 239 LEU D O 1
ATOM 23532 N N . PRO D 1 257 ? 112.890 67.111 83.467 1.00 102.50 240 PRO D N 1
ATOM 23533 C CA . PRO D 1 257 ? 111.954 66.486 82.527 1.00 101.85 240 PRO D CA 1
ATOM 23534 C C . PRO D 1 257 ? 110.541 66.496 83.086 1.00 101.60 240 PRO D C 1
ATOM 23535 O O . PRO D 1 257 ? 110.332 66.359 84.293 1.00 103.74 240 PRO D O 1
ATOM 23546 N N . TYR D 1 258 ? 109.565 66.664 82.198 1.00 99.97 241 TYR D N 1
ATOM 23547 C CA . TYR D 1 258 ? 108.181 66.701 82.642 1.00 101.65 241 TYR D CA 1
ATOM 23548 C C . TYR D 1 258 ? 107.705 65.315 83.062 1.00 101.58 241 TYR D C 1
ATOM 23549 O O . TYR D 1 258 ? 108.148 64.291 82.537 1.00 101.44 241 TYR D O 1
ATOM 23567 N N . SER D 1 259 ? 106.786 65.298 84.023 1.00 100.02 242 SER D N 1
ATOM 23568 C CA . SER D 1 259 ? 106.108 64.083 84.453 1.00 99.09 242 SER D CA 1
ATOM 23569 C C . SER D 1 259 ? 104.915 64.471 85.319 1.00 100.76 242 SER D C 1
ATOM 23570 O O . SER D 1 259 ? 105.010 65.426 86.101 1.00 101.84 242 SER D O 1
ATOM 23578 N N . PRO D 1 260 ? 103.779 63.776 85.213 1.00 102.35 243 PRO D N 1
ATOM 23579 C CA . PRO D 1 260 ? 102.629 64.147 86.057 1.00 102.69 243 PRO D CA 1
ATOM 23580 C C . PRO D 1 260 ? 102.950 64.129 87.541 1.00 102.29 243 PRO D C 1
ATOM 23581 O O . PRO D 1 260 ? 102.447 64.972 88.295 1.00 103.38 243 PRO D O 1
ATOM 23592 N N . ILE D 1 261 ? 103.787 63.187 87.983 1.00 100.28 244 ILE D N 1
ATOM 23593 C CA . ILE D 1 261 ? 104.192 63.151 89.386 1.00 101.44 244 ILE D CA 1
ATOM 23594 C C . ILE D 1 261 ? 104.911 64.444 89.746 1.00 100.21 244 ILE D C 1
ATOM 23595 O O . ILE D 1 261 ? 104.622 65.083 90.765 1.00 100.30 244 ILE D O 1
ATOM 23611 N N . ILE D 1 262 ? 105.854 64.857 88.897 1.00 94.13 245 ILE D N 1
ATOM 23612 C CA . ILE D 1 262 ? 106.553 66.115 89.133 1.00 93.24 245 ILE D CA 1
ATOM 23613 C C . ILE D 1 262 ? 105.586 67.284 89.030 1.00 95.99 245 ILE D C 1
ATOM 23614 O O . ILE D 1 262 ? 105.747 68.291 89.723 1.00 98.11 245 ILE D O 1
ATOM 23630 N N . ALA D 1 263 ? 104.567 67.175 88.177 1.00 96.56 246 ALA D N 1
ATOM 23631 C CA . ALA D 1 263 ? 103.588 68.251 88.057 1.00 97.26 246 ALA D CA 1
ATOM 23632 C C . ALA D 1 263 ? 102.845 68.469 89.371 1.00 97.58 246 ALA D C 1
ATOM 23633 O O . ALA D 1 263 ? 102.770 69.596 89.881 1.00 96.56 246 ALA D O 1
ATOM 23640 N N . VAL D 1 264 ? 102.285 67.396 89.934 1.00 93.68 247 VAL D N 1
ATOM 23641 C CA . VAL D 1 264 ? 101.570 67.531 91.200 1.00 93.46 247 VAL D CA 1
ATOM 23642 C C . VAL D 1 264 ? 102.529 67.924 92.314 1.00 93.78 247 VAL D C 1
ATOM 23643 O O . VAL D 1 264 ? 102.156 68.672 93.226 1.00 97.31 247 VAL D O 1
ATOM 23656 N N . LEU D 1 265 ? 103.771 67.438 92.268 1.00 88.95 248 LEU D N 1
ATOM 23657 C CA . LEU D 1 265 ? 104.752 67.849 93.266 1.00 87.79 248 LEU D CA 1
ATOM 23658 C C . LEU D 1 265 ? 104.989 69.353 93.207 1.00 86.87 248 LEU D C 1
ATOM 23659 O O . LEU D 1 265 ? 105.026 70.028 94.241 1.00 90.87 248 LEU D O 1
ATOM 23675 N N . ILE D 1 266 ? 105.145 69.897 91.999 1.00 88.25 249 ILE D N 1
ATOM 23676 C CA . ILE D 1 266 ? 105.366 71.331 91.847 1.00 88.49 249 ILE D CA 1
ATOM 23677 C C . ILE D 1 266 ? 104.161 72.106 92.359 1.00 85.83 249 ILE D C 1
ATOM 23678 O O . ILE D 1 266 ? 104.306 73.124 93.044 1.00 89.16 249 ILE D O 1
ATOM 23694 N N . LEU D 1 267 ? 102.954 71.644 92.030 1.00 86.36 250 LEU D N 1
ATOM 23695 C CA . LEU D 1 267 ? 101.756 72.329 92.512 1.00 86.47 250 LEU D CA 1
ATOM 23696 C C . LEU D 1 267 ? 101.717 72.350 94.038 1.00 87.79 250 LEU D C 1
ATOM 23697 O O . LEU D 1 267 ? 101.520 73.406 94.658 1.00 88.33 250 LEU D O 1
ATOM 23713 N N . LEU D 1 268 ? 101.923 71.187 94.661 1.00 83.20 251 LEU D N 1
ATOM 23714 C CA . LEU D 1 268 ? 101.864 71.101 96.115 1.00 78.45 251 LEU D CA 1
ATOM 23715 C C . LEU D 1 268 ? 102.940 71.960 96.762 1.00 79.41 251 LEU D C 1
ATOM 23716 O O . LEU D 1 268 ? 102.698 72.606 97.787 1.00 83.78 251 LEU D O 1
ATOM 23732 N N . ILE D 1 269 ? 104.137 71.983 96.180 1.00 73.92 252 ILE D N 1
ATOM 23733 C CA . ILE D 1 269 ? 105.235 72.703 96.807 1.00 73.16 252 ILE D CA 1
ATOM 23734 C C . ILE D 1 269 ? 105.099 74.208 96.606 1.00 73.84 252 ILE D C 1
ATOM 23735 O O . ILE D 1 269 ? 105.511 74.986 97.469 1.00 78.15 252 ILE D O 1
ATOM 23751 N N . ASN D 1 270 ? 104.510 74.654 95.495 1.00 80.10 253 ASN D N 1
ATOM 23752 C CA . ASN D 1 270 ? 104.176 76.069 95.383 1.00 79.25 253 ASN D CA 1
ATOM 23753 C C . ASN D 1 270 ? 103.101 76.462 96.387 1.00 82.00 253 ASN D C 1
ATOM 23754 O O . ASN D 1 270 ? 103.169 77.549 96.978 1.00 84.18 253 ASN D O 1
ATOM 23765 N N . GLY D 1 271 ? 102.110 75.594 96.603 1.00 80.13 254 GLY D N 1
ATOM 23766 C CA . GLY D 1 271 ? 101.155 75.848 97.669 1.00 75.22 254 GLY D CA 1
ATOM 23767 C C . GLY D 1 271 ? 101.826 75.953 99.026 1.00 76.46 254 GLY D C 1
ATOM 23768 O O . GLY D 1 271 ? 101.493 76.824 99.833 1.00 83.02 254 GLY D O 1
ATOM 23772 N N . ALA D 1 272 ? 102.785 75.064 99.293 1.00 69.07 255 ALA D N 1
ATOM 23773 C CA . ALA D 1 272 ? 103.519 75.112 100.554 1.00 70.23 255 ALA D CA 1
ATOM 23774 C C . ALA D 1 272 ? 104.324 76.400 100.678 1.00 73.09 255 ALA D C 1
ATOM 23775 O O . ALA D 1 272 ? 104.413 76.984 101.764 1.00 83.81 255 ALA D O 1
ATOM 23782 N N . CYS D 1 273 ? 104.942 76.845 99.582 1.00 68.03 256 CYS D N 1
ATOM 23783 C CA . CYS D 1 273 ? 105.680 78.103 99.610 1.00 66.57 256 CYS D CA 1
ATOM 23784 C C . CYS D 1 273 ? 104.756 79.269 99.936 1.00 64.02 256 CYS D C 1
ATOM 23785 O O . CYS D 1 273 ? 105.109 80.150 100.731 1.00 74.58 256 CYS D O 1
ATOM 23793 N N . THR D 1 274 ? 103.568 79.291 99.331 1.00 62.04 257 THR D N 1
ATOM 23794 C CA . THR D 1 274 ? 102.594 80.327 99.664 1.00 63.53 257 THR D CA 1
ATOM 23795 C C . THR D 1 274 ? 102.210 80.256 101.137 1.00 69.98 257 THR D C 1
ATOM 23796 O O . THR D 1 274 ? 102.096 81.288 101.815 1.00 74.94 257 THR D O 1
ATOM 23807 N N . PHE D 1 275 ? 102.006 79.041 101.650 1.00 64.30 258 PHE D N 1
ATOM 23808 C CA . PHE D 1 275 ? 101.648 78.887 103.054 1.00 57.56 258 PHE D CA 1
ATOM 23809 C C . PHE D 1 275 ? 102.745 79.422 103.963 1.00 60.59 258 PHE D C 1
ATOM 23810 O O . PHE D 1 275 ? 102.456 80.062 104.973 1.00 68.37 258 PHE D O 1
ATOM 23827 N N . VAL D 1 276 ? 104.009 79.158 103.629 1.00 54.69 259 VAL D N 1
ATOM 23828 C CA . VAL D 1 276 ? 105.119 79.656 104.444 1.00 54.50 259 VAL D CA 1
ATOM 23829 C C . VAL D 1 276 ? 105.166 81.180 104.397 1.00 52.78 259 VAL D C 1
ATOM 23830 O O . VAL D 1 276 ? 105.366 81.857 105.420 1.00 65.83 259 VAL D O 1
ATOM 23843 N N . TRP D 1 277 ? 105.006 81.737 103.195 1.00 58.78 260 TRP D N 1
ATOM 23844 C CA . TRP D 1 277 ? 105.022 83.184 103.032 1.00 60.42 260 TRP D CA 1
ATOM 23845 C C . TRP D 1 277 ? 103.949 83.847 103.881 1.00 63.09 260 TRP D C 1
ATOM 23846 O O . TRP D 1 277 ? 104.187 84.911 104.463 1.00 69.73 260 TRP D O 1
ATOM 23867 N N . ASN D 1 278 ? 102.767 83.241 103.962 1.00 64.30 261 ASN D N 1
ATOM 23868 C CA . ASN D 1 278 ? 101.720 83.763 104.834 1.00 63.38 261 ASN D CA 1
ATOM 23869 C C . ASN D 1 278 ? 101.966 83.448 106.305 1.00 62.29 261 ASN D C 1
ATOM 23870 O O . ASN D 1 278 ? 101.562 84.224 107.184 1.00 66.03 261 ASN D O 1
ATOM 23881 N N . TYR D 1 279 ? 102.633 82.331 106.595 1.00 59.05 262 TYR D N 1
ATOM 23882 C CA . TYR D 1 279 ? 102.793 81.911 107.977 1.00 54.09 262 TYR D CA 1
ATOM 23883 C C . TYR D 1 279 ? 103.825 82.748 108.708 1.00 53.28 262 TYR D C 1
ATOM 23884 O O . TYR D 1 279 ? 103.776 82.837 109.934 1.00 65.49 262 TYR D O 1
ATOM 23902 N N . MET D 1 280 ? 104.774 83.354 107.997 1.00 50.14 263 MET D N 1
ATOM 23903 C CA . MET D 1 280 ? 105.647 84.306 108.683 1.00 56.14 263 MET D CA 1
ATOM 23904 C C . MET D 1 280 ? 104.812 85.364 109.403 1.00 62.66 263 MET D C 1
ATOM 23905 O O . MET D 1 280 ? 104.933 85.569 110.624 1.00 69.36 263 MET D O 1
ATOM 23919 N N . ASP D 1 281 ? 103.917 86.010 108.655 1.00 58.75 264 ASP D N 1
ATOM 23920 C CA . ASP D 1 281 ? 103.050 87.033 109.225 1.00 50.75 264 ASP D CA 1
ATOM 23921 C C . ASP D 1 281 ? 102.093 86.441 110.248 1.00 53.44 264 ASP D C 1
ATOM 23922 O O . ASP D 1 281 ? 101.828 87.059 111.286 1.00 59.94 264 ASP D O 1
ATOM 23931 N N . LEU D 1 282 ? 101.557 85.251 109.975 1.00 56.93 265 LEU D N 1
ATOM 23932 C CA . LEU D 1 282 ? 100.640 84.637 110.931 1.00 46.57 265 LEU D CA 1
ATOM 23933 C C . LEU D 1 282 ? 101.325 84.396 112.271 1.00 51.77 265 LEU D C 1
ATOM 23934 O O . LEU D 1 282 ? 100.752 84.668 113.331 1.00 64.48 265 LEU D O 1
ATOM 23950 N N . PHE D 1 283 ? 102.552 83.874 112.244 1.00 47.41 266 PHE D N 1
ATOM 23951 C CA . PHE D 1 283 ? 103.278 83.605 113.478 1.00 43.72 266 PHE D CA 1
ATOM 23952 C C . PHE D 1 283 ? 103.572 84.894 114.229 1.00 43.57 266 PHE D C 1
ATOM 23953 O O . PHE D 1 283 ? 103.430 84.953 115.460 1.00 51.95 266 PHE D O 1
ATOM 23970 N N . ILE D 1 284 ? 103.985 85.940 113.509 1.00 46.95 267 ILE D N 1
ATOM 23971 C CA . ILE D 1 284 ? 104.179 87.225 114.175 1.00 39.72 267 ILE D CA 1
ATOM 23972 C C . ILE D 1 284 ? 102.884 87.664 114.849 1.00 48.66 267 ILE D C 1
ATOM 23973 O O . ILE D 1 284 ? 102.892 88.162 115.983 1.00 58.44 267 ILE D O 1
ATOM 23989 N N . MET D 1 285 ? 101.750 87.470 114.170 1.00 57.57 268 MET D N 1
ATOM 23990 C CA . MET D 1 285 ? 100.465 87.878 114.732 1.00 44.54 268 MET D CA 1
ATOM 23991 C C . MET D 1 285 ? 100.134 87.097 115.999 1.00 45.98 268 MET D C 1
ATOM 23992 O O . MET D 1 285 ? 99.676 87.676 116.989 1.00 60.22 268 MET D O 1
ATOM 24006 N N . MET D 1 286 ? 100.329 85.777 115.980 1.00 52.68 269 MET D N 1
ATOM 24007 C CA . MET D 1 286 ? 100.002 84.986 117.165 1.00 42.27 269 MET D CA 1
ATOM 24008 C C . MET D 1 286 ? 100.891 85.366 118.340 1.00 45.89 269 MET D C 1
ATOM 24009 O O . MET D 1 286 ? 100.423 85.445 119.482 1.00 59.79 269 MET D O 1
ATOM 24023 N N . ILE D 1 287 ? 102.178 85.605 118.087 1.00 50.54 270 ILE D N 1
ATOM 24024 C CA . ILE D 1 287 ? 103.074 86.001 119.170 1.00 46.33 270 ILE D CA 1
ATOM 24025 C C . ILE D 1 287 ? 102.652 87.350 119.743 1.00 46.00 270 ILE D C 1
ATOM 24026 O O . ILE D 1 287 ? 102.621 87.550 120.968 1.00 53.35 270 ILE D O 1
ATOM 24042 N N . SER D 1 288 ? 102.314 88.296 118.864 1.00 44.63 271 SER D N 1
ATOM 24043 C CA . SER D 1 288 ? 101.866 89.602 119.329 1.00 34.34 271 SER D CA 1
ATOM 24044 C C . SER D 1 288 ? 100.587 89.481 120.144 1.00 42.00 271 SER D C 1
ATOM 24045 O O . SER D 1 288 ? 100.421 90.168 121.158 1.00 56.31 271 SER D O 1
ATOM 24053 N N . LYS D 1 289 ? 99.662 88.624 119.707 1.00 44.54 272 LYS D N 1
ATOM 24054 C CA . LYS D 1 289 ? 98.446 88.393 120.478 1.00 36.54 272 LYS D CA 1
ATOM 24055 C C . LYS D 1 289 ? 98.775 87.837 121.854 1.00 39.70 272 LYS D C 1
ATOM 24056 O O . LYS D 1 289 ? 98.224 88.288 122.863 1.00 54.00 272 LYS D O 1
ATOM 24075 N N . GLY D 1 290 ? 99.684 86.863 121.913 1.00 43.56 273 GLY D N 1
ATOM 24076 C CA . GLY D 1 290 ? 100.049 86.281 123.191 1.00 41.85 273 GLY D CA 1
ATOM 24077 C C . GLY D 1 290 ? 100.631 87.288 124.160 1.00 44.21 273 GLY D C 1
ATOM 24078 O O . GLY D 1 290 ? 100.366 87.222 125.362 1.00 48.28 273 GLY D O 1
ATOM 24082 N N . LEU D 1 291 ? 101.434 88.226 123.660 1.00 49.53 274 LEU D N 1
ATOM 24083 C CA . LEU D 1 291 ? 102.040 89.214 124.553 1.00 40.72 274 LEU D CA 1
ATOM 24084 C C . LEU D 1 291 ? 101.040 90.299 124.956 1.00 43.83 274 LEU D C 1
ATOM 24085 O O . LEU D 1 291 ? 100.924 90.653 126.143 1.00 60.16 274 LEU D O 1
ATOM 24101 N N . SER D 1 292 ? 100.308 90.840 123.980 1.00 42.43 275 SER D N 1
ATOM 24102 C CA . SER D 1 292 ? 99.312 91.855 124.283 1.00 39.90 275 SER D CA 1
ATOM 24103 C C . SER D 1 292 ? 98.213 91.316 125.183 1.00 42.28 275 SER D C 1
ATOM 24104 O O . SER D 1 292 ? 97.582 92.095 125.895 1.00 58.98 275 SER D O 1
ATOM 24112 N N . TYR D 1 293 ? 97.987 90.002 125.189 1.00 42.39 276 TYR D N 1
ATOM 24113 C CA . TYR D 1 293 ? 97.013 89.419 126.106 1.00 42.19 276 TYR D CA 1
ATOM 24114 C C . TYR D 1 293 ? 97.397 89.692 127.555 1.00 45.34 276 TYR D C 1
ATOM 24115 O O . TYR D 1 293 ? 96.590 90.202 128.343 1.00 55.54 276 TYR D O 1
ATOM 24133 N N . ARG D 1 294 ? 98.637 89.371 127.922 1.00 51.34 277 ARG D N 1
ATOM 24134 C CA . ARG D 1 294 ? 99.075 89.586 129.296 1.00 43.44 277 ARG D CA 1
ATOM 24135 C C . ARG D 1 294 ? 99.185 91.071 129.612 1.00 45.85 277 ARG D C 1
ATOM 24136 O O . ARG D 1 294 ? 98.868 91.500 130.731 1.00 57.57 277 ARG D O 1
ATOM 24157 N N . PHE D 1 295 ? 99.625 91.879 128.645 1.00 46.89 278 PHE D N 1
ATOM 24158 C CA . PHE D 1 295 ? 99.674 93.316 128.902 1.00 41.28 278 PHE D CA 1
ATOM 24159 C C . PHE D 1 295 ? 98.274 93.880 129.144 1.00 44.10 278 PHE D C 1
ATOM 24160 O O . PHE D 1 295 ? 98.079 94.733 130.019 1.00 53.97 278 PHE D O 1
ATOM 24177 N N . GLU D 1 296 ? 97.281 93.397 128.394 1.00 50.92 279 GLU D N 1
ATOM 24178 C CA . GLU D 1 296 ? 95.902 93.819 128.606 1.00 40.83 279 GLU D CA 1
ATOM 24179 C C . GLU D 1 296 ? 95.379 93.344 129.953 1.00 45.22 279 GLU D C 1
ATOM 24180 O O . GLU D 1 296 ? 94.593 94.043 130.599 1.00 57.03 279 GLU D O 1
ATOM 24192 N N . GLN D 1 297 ? 95.783 92.149 130.384 1.00 45.94 280 GLN D N 1
ATOM 24193 C CA . GLN D 1 297 ? 95.391 91.692 131.714 1.00 39.46 280 GLN D CA 1
ATOM 24194 C C . GLN D 1 297 ? 95.950 92.612 132.792 1.00 49.06 280 GLN D C 1
ATOM 24195 O O . GLN D 1 297 ? 95.252 92.951 133.757 1.00 60.76 280 GLN D O 1
ATOM 24209 N N . ILE D 1 298 ? 97.209 93.028 132.645 1.00 54.33 281 ILE D N 1
ATOM 24210 C CA . ILE D 1 298 ? 97.791 93.974 133.596 1.00 48.36 281 ILE D CA 1
ATOM 24211 C C . ILE D 1 298 ? 97.007 95.280 133.583 1.00 46.04 281 ILE D C 1
ATOM 24212 O O . ILE D 1 298 ? 96.712 95.863 134.635 1.00 57.90 281 ILE D O 1
ATOM 24228 N N . THR D 1 299 ? 96.672 95.767 132.387 1.00 46.80 282 THR D N 1
ATOM 24229 C CA . THR D 1 299 ? 95.920 97.013 132.285 1.00 43.10 282 THR D CA 1
ATOM 24230 C C . THR D 1 299 ? 94.559 96.894 132.961 1.00 47.99 282 THR D C 1
ATOM 24231 O O . THR D 1 299 ? 94.106 97.829 133.625 1.00 57.66 282 THR D O 1
ATOM 24242 N N . THR D 1 300 ? 93.885 95.756 132.788 1.00 53.14 283 THR D N 1
ATOM 24243 C CA . THR D 1 300 ? 92.586 95.553 133.423 1.00 49.42 283 THR D CA 1
ATOM 24244 C C . THR D 1 300 ? 92.718 95.508 134.941 1.00 49.93 283 THR D C 1
ATOM 24245 O O . THR D 1 300 ? 91.891 96.075 135.668 1.00 58.75 283 THR D O 1
ATOM 24256 N N . ARG D 1 301 ? 93.753 94.832 135.443 1.00 47.33 284 ARG D N 1
ATOM 24257 C CA . ARG D 1 301 ? 93.961 94.806 136.885 1.00 45.92 284 ARG D CA 1
ATOM 24258 C C . ARG D 1 301 ? 94.190 96.212 137.422 1.00 55.46 284 ARG D C 1
ATOM 24259 O O . ARG D 1 301 ? 93.689 96.565 138.495 1.00 65.56 284 ARG D O 1
ATOM 24280 N N . ILE D 1 302 ? 94.951 97.027 136.691 1.00 57.86 285 ILE D N 1
ATOM 24281 C CA . ILE D 1 302 ? 95.154 98.412 137.109 1.00 45.29 285 ILE D CA 1
ATOM 24282 C C . ILE D 1 302 ? 93.834 99.175 137.076 1.00 51.26 285 ILE D C 1
ATOM 24283 O O . ILE D 1 302 ? 93.526 99.951 137.988 1.00 66.23 285 ILE D O 1
ATOM 24299 N N . ARG D 1 303 ? 93.037 98.971 136.024 1.00 60.04 286 ARG D N 1
ATOM 24300 C CA . ARG D 1 303 ? 91.731 99.618 135.942 1.00 55.23 286 ARG D CA 1
ATOM 24301 C C . ARG D 1 303 ? 90.850 99.250 137.124 1.00 62.50 286 ARG D C 1
ATOM 24302 O O . ARG D 1 303 ? 89.995 100.041 137.532 1.00 63.80 286 ARG D O 1
ATOM 24323 N N . LYS D 1 304 ? 91.033 98.057 137.681 1.00 66.85 287 LYS D N 1
ATOM 24324 C CA . LYS D 1 304 ? 90.227 97.670 138.832 1.00 61.23 287 LYS D CA 1
ATOM 24325 C C . LYS D 1 304 ? 90.492 98.544 140.054 1.00 69.56 287 LYS D C 1
ATOM 24326 O O . LYS D 1 304 ? 89.720 98.477 141.016 1.00 73.01 287 LYS D O 1
ATOM 24345 N N . LEU D 1 305 ? 91.555 99.352 140.044 1.00 73.88 288 LEU D N 1
ATOM 24346 C CA . LEU D 1 305 ? 91.944 100.173 141.185 1.00 67.58 288 LEU D CA 1
ATOM 24347 C C . LEU D 1 305 ? 91.690 101.663 140.963 1.00 72.48 288 LEU D C 1
ATOM 24348 O O . LEU D 1 305 ? 92.324 102.494 141.619 1.00 76.15 288 LEU D O 1
ATOM 24364 N N . GLU D 1 306 ? 90.779 102.025 140.054 1.00 81.74 289 GLU D N 1
ATOM 24365 C CA . GLU D 1 306 ? 90.618 103.436 139.707 1.00 81.59 289 GLU D CA 1
ATOM 24366 C C . GLU D 1 306 ? 90.210 104.277 140.911 1.00 88.59 289 GLU D C 1
ATOM 24367 O O . GLU D 1 306 ? 90.789 105.343 141.150 1.00 86.51 289 GLU D O 1
ATOM 24379 N N . HIS D 1 307 ? 89.222 103.821 141.679 1.00 92.72 290 HIS D N 1
ATOM 24380 C CA . HIS D 1 307 ? 88.646 104.646 142.736 1.00 90.33 290 HIS D CA 1
ATOM 24381 C C . HIS D 1 307 ? 88.806 103.992 144.101 1.00 90.70 290 HIS D C 1
ATOM 24382 O O . HIS D 1 307 ? 87.857 103.952 144.890 1.00 93.11 290 HIS D O 1
ATOM 24396 N N . GLU D 1 308 ? 89.999 103.480 144.388 1.00 89.74 291 GLU D N 1
ATOM 24397 C CA . GLU D 1 308 ? 90.268 102.813 145.651 1.00 90.29 291 GLU D CA 1
ATOM 24398 C C . GLU D 1 308 ? 91.610 103.279 146.192 1.00 90.93 291 GLU D C 1
ATOM 24399 O O . GLU D 1 308 ? 92.480 103.737 145.447 1.00 91.32 291 GLU D O 1
ATOM 24411 N N . GLU D 1 309 ? 91.768 103.161 147.507 1.00 85.11 292 GLU D N 1
ATOM 24412 C CA . GLU D 1 309 ? 93.049 103.397 148.158 1.00 83.91 292 GLU D CA 1
ATOM 24413 C C . GLU D 1 309 ? 93.851 102.103 148.107 1.00 83.74 292 GLU D C 1
ATOM 24414 O O . GLU D 1 309 ? 93.448 101.093 148.694 1.00 83.53 292 GLU D O 1
ATOM 24426 N N . VAL D 1 310 ? 94.979 102.136 147.410 1.00 73.58 293 VAL D N 1
ATOM 24427 C CA . VAL D 1 310 ? 95.738 100.938 147.075 1.00 71.32 293 VAL D CA 1
ATOM 24428 C C . VAL D 1 310 ? 96.939 100.825 147.999 1.00 72.06 293 VAL D C 1
ATOM 24429 O O . VAL D 1 310 ? 97.694 101.789 148.181 1.00 73.06 293 VAL D O 1
ATOM 24442 N N . CYS D 1 311 ? 97.117 99.646 148.585 1.00 73.76 294 CYS D N 1
ATOM 24443 C CA . CYS D 1 311 ? 98.278 99.376 149.418 1.00 71.89 294 CYS D CA 1
ATOM 24444 C C . CYS D 1 311 ? 99.533 99.270 148.561 1.00 72.20 294 CYS D C 1
ATOM 24445 O O . CYS D 1 311 ? 99.474 98.952 147.371 1.00 75.30 294 CYS D O 1
ATOM 24453 N N . GLU D 1 312 ? 100.681 99.544 149.183 1.00 69.76 295 GLU D N 1
ATOM 24454 C CA . GLU D 1 312 ? 101.940 99.512 148.449 1.00 67.61 295 GLU D CA 1
ATOM 24455 C C . GLU D 1 312 ? 102.255 98.114 147.932 1.00 68.68 295 GLU D C 1
ATOM 24456 O O . GLU D 1 312 ? 102.946 97.971 146.918 1.00 68.76 295 GLU D O 1
ATOM 24468 N N . SER D 1 313 ? 101.766 97.075 148.611 1.00 67.33 296 SER D N 1
ATOM 24469 C CA . SER D 1 313 ? 102.026 95.710 148.161 1.00 61.95 296 SER D CA 1
ATOM 24470 C C . SER D 1 313 ? 101.377 95.442 146.809 1.00 65.98 296 SER D C 1
ATOM 24471 O O . SER D 1 313 ? 101.951 94.747 145.960 1.00 69.57 296 SER D O 1
ATOM 24479 N N . VAL D 1 314 ? 100.172 95.972 146.595 1.00 61.34 297 VAL D N 1
ATOM 24480 C CA . VAL D 1 314 ? 99.496 95.788 145.314 1.00 57.63 297 VAL D CA 1
ATOM 24481 C C . VAL D 1 314 ? 100.330 96.388 144.191 1.00 58.90 297 VAL D C 1
ATOM 24482 O O . VAL D 1 314 ? 100.514 95.777 143.132 1.00 62.97 297 VAL D O 1
ATOM 24495 N N . PHE D 1 315 ? 100.848 97.598 144.408 1.00 57.59 298 PHE D N 1
ATOM 24496 C CA . PHE D 1 315 ? 101.687 98.228 143.398 1.00 51.32 298 PHE D CA 1
ATOM 24497 C C . PHE D 1 315 ? 103.000 97.483 143.213 1.00 52.82 298 PHE D C 1
ATOM 24498 O O . PHE D 1 315 ? 103.508 97.405 142.091 1.00 61.62 298 PHE D O 1
ATOM 24515 N N . ILE D 1 316 ? 103.565 96.932 144.289 1.00 59.31 299 ILE D N 1
ATOM 24516 C CA . ILE D 1 316 ? 104.774 96.125 144.150 1.00 52.31 299 ILE D CA 1
ATOM 24517 C C . ILE D 1 316 ? 104.506 94.942 143.232 1.00 55.83 299 ILE D C 1
ATOM 24518 O O . ILE D 1 316 ? 105.283 94.654 142.314 1.00 62.59 299 ILE D O 1
ATOM 24534 N N . GLN D 1 317 ? 103.397 94.240 143.468 1.00 59.57 300 GLN D N 1
ATOM 24535 C CA . GLN D 1 317 ? 103.065 93.083 142.643 1.00 53.08 300 GLN D CA 1
ATOM 24536 C C . GLN D 1 317 ? 102.820 93.494 141.197 1.00 55.97 300 GLN D C 1
ATOM 24537 O O . GLN D 1 317 ? 103.270 92.821 140.262 1.00 66.66 300 GLN D O 1
ATOM 24551 N N . ILE D 1 318 ? 102.100 94.598 140.993 1.00 50.37 301 ILE D N 1
ATOM 24552 C CA . ILE D 1 318 ? 101.803 95.046 139.635 1.00 37.52 301 ILE D CA 1
ATOM 24553 C C . ILE D 1 318 ? 103.091 95.390 138.900 1.00 47.41 301 ILE D C 1
ATOM 24554 O O . ILE D 1 318 ? 103.284 95.011 137.739 1.00 58.56 301 ILE D O 1
ATOM 24570 N N . ARG D 1 319 ? 103.992 96.116 139.564 1.00 50.72 302 ARG D N 1
ATOM 24571 C CA . ARG D 1 319 ? 105.251 96.487 138.930 1.00 37.97 302 ARG D CA 1
ATOM 24572 C C . ARG D 1 319 ? 106.098 95.259 138.633 1.00 47.11 302 ARG D C 1
ATOM 24573 O O . ARG D 1 319 ? 106.732 95.177 137.577 1.00 59.29 302 ARG D O 1
ATOM 24594 N N . GLU D 1 320 ? 106.134 94.296 139.557 1.00 55.87 303 GLU D N 1
ATOM 24595 C CA . GLU D 1 320 ? 106.916 93.088 139.320 1.00 49.91 303 GLU D CA 1
ATOM 24596 C C . GLU D 1 320 ? 106.373 92.306 138.132 1.00 50.55 303 GLU D C 1
ATOM 24597 O O . GLU D 1 320 ? 107.142 91.828 137.289 1.00 64.89 303 GLU D O 1
ATOM 24609 N N . HIS D 1 321 ? 105.050 92.167 138.044 1.00 49.28 304 HIS D N 1
ATOM 24610 C CA . HIS D 1 321 ? 104.459 91.462 136.911 1.00 43.30 304 HIS D CA 1
ATOM 24611 C C . HIS D 1 321 ? 104.710 92.206 135.606 1.00 44.25 304 HIS D C 1
ATOM 24612 O O . HIS D 1 321 ? 105.001 91.585 134.578 1.00 57.19 304 HIS D O 1
ATOM 24626 N N . TYR D 1 322 ? 104.604 93.536 135.625 1.00 42.50 305 TYR D N 1
ATOM 24627 C CA . TYR D 1 322 ? 104.889 94.317 134.427 1.00 41.48 305 TYR D CA 1
ATOM 24628 C C . TYR D 1 322 ? 106.339 94.145 133.992 1.00 43.61 305 TYR D C 1
ATOM 24629 O O . TYR D 1 322 ? 106.625 94.012 132.797 1.00 55.20 305 TYR D O 1
ATOM 24647 N N . VAL D 1 323 ? 107.268 94.148 134.947 1.00 49.37 306 VAL D N 1
ATOM 24648 C CA . VAL D 1 323 ? 108.678 93.988 134.614 1.00 43.12 306 VAL D CA 1
ATOM 24649 C C . VAL D 1 323 ? 108.940 92.593 134.062 1.00 45.55 306 VAL D C 1
ATOM 24650 O O . VAL D 1 323 ? 109.731 92.420 133.130 1.00 60.38 306 VAL D O 1
ATOM 24663 N N . LYS D 1 324 ? 108.292 91.575 134.631 1.00 48.58 307 LYS D N 1
ATOM 24664 C CA . LYS D 1 324 ? 108.445 90.225 134.099 1.00 45.94 307 LYS D CA 1
ATOM 24665 C C . LYS D 1 324 ? 107.903 90.135 132.678 1.00 51.29 307 LYS D C 1
ATOM 24666 O O . LYS D 1 324 ? 108.507 89.490 131.812 1.00 54.85 307 LYS D O 1
ATOM 24685 N N . MET D 1 325 ? 106.761 90.774 132.420 1.00 51.57 308 MET D N 1
ATOM 24686 C CA . MET D 1 325 ? 106.213 90.791 131.069 1.00 41.37 308 MET D CA 1
ATOM 24687 C C . MET D 1 325 ? 107.154 91.502 130.106 1.00 47.58 308 MET D C 1
ATOM 24688 O O . MET D 1 325 ? 107.319 91.072 128.961 1.00 58.52 308 MET D O 1
ATOM 24702 N N . CYS D 1 326 ? 107.776 92.595 130.550 1.00 51.38 309 CYS D N 1
ATOM 24703 C CA . CYS D 1 326 ? 108.727 93.301 129.696 1.00 42.65 309 CYS D CA 1
ATOM 24704 C C . CYS D 1 326 ? 109.962 92.451 129.419 1.00 50.24 309 CYS D C 1
ATOM 24705 O O . CYS D 1 326 ? 110.493 92.467 128.304 1.00 59.04 309 CYS D O 1
ATOM 24713 N N . GLU D 1 327 ? 110.440 91.711 130.420 1.00 54.61 310 GLU D N 1
ATOM 24714 C CA . GLU D 1 327 ? 111.561 90.803 130.199 1.00 50.64 310 GLU D CA 1
ATOM 24715 C C . GLU D 1 327 ? 111.192 89.722 129.192 1.00 51.43 310 GLU D C 1
ATOM 24716 O O . GLU D 1 327 ? 111.987 89.372 128.311 1.00 58.11 310 GLU D O 1
ATOM 24728 N N . LEU D 1 328 ? 109.984 89.171 129.318 1.00 50.99 311 LEU D N 1
ATOM 24729 C CA . LEU D 1 328 ? 109.527 88.172 128.359 1.00 41.14 311 LEU D CA 1
ATOM 24730 C C . LEU D 1 328 ? 109.439 88.764 126.960 1.00 45.84 311 LEU D C 1
ATOM 24731 O O . LEU D 1 328 ? 109.799 88.109 125.976 1.00 62.24 311 LEU D O 1
ATOM 24747 N N . LEU D 1 329 ? 108.949 89.999 126.851 1.00 48.53 312 LEU D N 1
ATOM 24748 C CA . LEU D 1 329 ? 108.886 90.653 125.550 1.00 46.09 312 LEU D CA 1
ATOM 24749 C C . LEU D 1 329 ? 110.279 90.850 124.972 1.00 49.46 312 LEU D C 1
ATOM 24750 O O . LEU D 1 329 ? 110.486 90.667 123.771 1.00 53.73 312 LEU D O 1
ATOM 24766 N N . GLU D 1 330 ? 111.244 91.235 125.806 1.00 58.99 313 GLU D N 1
ATOM 24767 C CA . GLU D 1 330 ? 112.612 91.400 125.323 1.00 55.00 313 GLU D CA 1
ATOM 24768 C C . GLU D 1 330 ? 113.170 90.076 124.817 1.00 57.44 313 GLU D C 1
ATOM 24769 O O . GLU D 1 330 ? 113.804 90.019 123.758 1.00 68.89 313 GLU D O 1
ATOM 24781 N N . PHE D 1 331 ? 112.939 88.997 125.565 1.00 54.79 314 PHE D N 1
ATOM 24782 C CA . PHE D 1 331 ? 113.420 87.684 125.145 1.00 44.27 314 PHE D CA 1
ATOM 24783 C C . PHE D 1 331 ? 112.783 87.264 123.825 1.00 50.30 314 PHE D C 1
ATOM 24784 O O . PHE D 1 331 ? 113.470 86.802 122.903 1.00 58.52 314 PHE D O 1
ATOM 24801 N N . VAL D 1 332 ? 111.464 87.426 123.713 1.00 51.90 315 VAL D N 1
ATOM 24802 C CA . VAL D 1 332 ? 110.764 87.026 122.498 1.00 40.17 315 VAL D CA 1
ATOM 24803 C C . VAL D 1 332 ? 111.206 87.884 121.321 1.00 43.61 315 VAL D C 1
ATOM 24804 O O . VAL D 1 332 ? 111.338 87.394 120.195 1.00 63.86 315 VAL D O 1
ATOM 24817 N N . ASP D 1 333 ? 111.427 89.178 121.554 1.00 47.30 316 ASP D N 1
ATOM 24818 C CA . ASP D 1 333 ? 111.899 90.055 120.492 1.00 49.69 316 ASP D CA 1
ATOM 24819 C C . ASP D 1 333 ? 113.288 89.649 120.026 1.00 53.76 316 ASP D C 1
ATOM 24820 O O . ASP D 1 333 ? 113.568 89.639 118.824 1.00 64.44 316 ASP D O 1
ATOM 24829 N N . SER D 1 334 ? 114.175 89.311 120.960 1.00 51.05 317 SER D N 1
ATOM 24830 C CA . SER D 1 334 ? 115.492 88.829 120.564 1.00 49.39 317 SER D CA 1
ATOM 24831 C C . SER D 1 334 ? 115.373 87.555 119.740 1.00 53.99 317 SER D C 1
ATOM 24832 O O . SER D 1 334 ? 116.090 87.377 118.748 1.00 57.58 317 SER D O 1
ATOM 24840 N N . ALA D 1 335 ? 114.469 86.658 120.134 1.00 55.83 318 ALA D N 1
ATOM 24841 C CA . ALA D 1 335 ? 114.303 85.408 119.399 1.00 47.68 318 ALA D CA 1
ATOM 24842 C C . ALA D 1 335 ? 113.744 85.646 117.999 1.00 53.61 318 ALA D C 1
ATOM 24843 O O . ALA D 1 335 ? 114.162 84.987 117.040 1.00 64.48 318 ALA D O 1
ATOM 24850 N N . MET D 1 336 ? 112.801 86.576 117.861 1.00 51.68 319 MET D N 1
ATOM 24851 C CA . MET D 1 336 ? 112.033 86.748 116.635 1.00 48.85 319 MET D CA 1
ATOM 24852 C C . MET D 1 336 ? 112.450 87.966 115.821 1.00 48.15 319 MET D C 1
ATOM 24853 O O . MET D 1 336 ? 111.731 88.350 114.894 1.00 58.18 319 MET D O 1
ATOM 24867 N N . SER D 1 337 ? 113.572 88.599 116.158 1.00 51.79 320 SER D N 1
ATOM 24868 C CA . SER D 1 337 ? 113.993 89.778 115.412 1.00 50.51 320 SER D CA 1
ATOM 24869 C C . SER D 1 337 ? 114.252 89.450 113.948 1.00 50.70 320 SER D C 1
ATOM 24870 O O . SER D 1 337 ? 113.863 90.217 113.059 1.00 59.78 320 SER D O 1
ATOM 24878 N N . SER D 1 338 ? 114.912 88.324 113.673 1.00 53.07 321 SER D N 1
ATOM 24879 C CA . SER D 1 338 ? 115.179 87.952 112.288 1.00 47.42 321 SER D CA 1
ATOM 24880 C C . SER D 1 338 ? 113.885 87.716 111.522 1.00 48.62 321 SER D C 1
ATOM 24881 O O . SER D 1 338 ? 113.744 88.164 110.377 1.00 55.20 321 SER D O 1
ATOM 24889 N N . LEU D 1 339 ? 112.929 87.014 112.134 1.00 56.51 322 LEU D N 1
ATOM 24890 C CA . LEU D 1 339 ? 111.654 86.775 111.469 1.00 46.98 322 LEU D CA 1
ATOM 24891 C C . LEU D 1 339 ? 110.921 88.081 111.206 1.00 38.83 322 LEU D C 1
ATOM 24892 O O . LEU D 1 339 ? 110.359 88.276 110.124 1.00 49.19 322 LEU D O 1
ATOM 24908 N N . ILE D 1 340 ? 110.916 88.989 112.182 1.00 40.52 323 ILE D N 1
ATOM 24909 C CA . ILE D 1 340 ? 110.233 90.266 112.000 1.00 43.56 323 ILE D CA 1
ATOM 24910 C C . ILE D 1 340 ? 110.877 91.048 110.863 1.00 41.64 323 ILE D C 1
ATOM 24911 O O . ILE D 1 340 ? 110.189 91.618 110.010 1.00 50.57 323 ILE D O 1
ATOM 24927 N N . LEU D 1 341 ? 112.209 91.084 110.835 1.00 49.87 324 LEU D N 1
ATOM 24928 C CA . LEU D 1 341 ? 112.912 91.828 109.796 1.00 44.49 324 LEU D CA 1
ATOM 24929 C C . LEU D 1 341 ? 112.621 91.247 108.416 1.00 47.08 324 LEU D C 1
ATOM 24930 O O . LEU D 1 341 ? 112.328 91.984 107.465 1.00 54.50 324 LEU D O 1
ATOM 24946 N N . LEU D 1 342 ? 112.694 89.920 108.291 1.00 51.42 325 LEU D N 1
ATOM 24947 C CA . LEU D 1 342 ? 112.435 89.281 107.005 1.00 38.54 325 LEU D CA 1
ATOM 24948 C C . LEU D 1 342 ? 111.001 89.522 106.556 1.00 48.72 325 LEU D C 1
ATOM 24949 O O . LEU D 1 342 ? 110.747 89.843 105.389 1.00 65.14 325 LEU D O 1
ATOM 24965 N N . SER D 1 343 ? 110.043 89.368 107.471 1.00 52.71 326 SER D N 1
ATOM 24966 C CA . SER D 1 343 ? 108.648 89.593 107.116 1.00 46.21 326 SER D CA 1
ATOM 24967 C C . SER D 1 343 ? 108.423 91.032 106.680 1.00 48.45 326 SER D C 1
ATOM 24968 O O . SER D 1 343 ? 107.734 91.284 105.687 1.00 61.15 326 SER D O 1
ATOM 24976 N N . CYS D 1 344 ? 109.004 91.991 107.403 1.00 54.32 327 CYS D N 1
ATOM 24977 C CA . CYS D 1 344 ? 108.810 93.394 107.058 1.00 46.49 327 CYS D CA 1
ATOM 24978 C C . CYS D 1 344 ? 109.385 93.704 105.683 1.00 48.55 327 CYS D C 1
ATOM 24979 O O . CYS D 1 344 ? 108.731 94.351 104.858 1.00 64.30 327 CYS D O 1
ATOM 24987 N N . VAL D 1 345 ? 110.609 93.246 105.411 1.00 53.01 328 VAL D N 1
ATOM 24988 C CA . VAL D 1 345 ? 111.223 93.555 104.123 1.00 53.82 328 VAL D CA 1
ATOM 24989 C C . VAL D 1 345 ? 110.455 92.883 102.990 1.00 52.34 328 VAL D C 1
ATOM 24990 O O . VAL D 1 345 ? 110.205 93.496 101.943 1.00 60.66 328 VAL D O 1
ATOM 25003 N N . ASN D 1 346 ? 110.059 91.622 103.177 1.00 58.27 329 ASN D N 1
ATOM 25004 C CA . ASN D 1 346 ? 109.315 90.919 102.138 1.00 54.42 329 ASN D CA 1
ATOM 25005 C C . ASN D 1 346 ? 107.980 91.601 101.867 1.00 55.31 329 ASN D C 1
ATOM 25006 O O . ASN D 1 346 ? 107.595 91.803 100.708 1.00 64.96 329 ASN D O 1
ATOM 25017 N N . ASN D 1 347 ? 107.258 91.968 102.929 1.00 53.52 330 ASN D N 1
ATOM 25018 C CA . ASN D 1 347 ? 105.971 92.624 102.752 1.00 52.99 330 ASN D CA 1
ATOM 25019 C C . ASN D 1 347 ? 106.133 93.971 102.069 1.00 56.11 330 ASN D C 1
ATOM 25020 O O . ASN D 1 347 ? 105.345 94.322 101.187 1.00 65.79 330 ASN D O 1
ATOM 25031 N N . LEU D 1 348 ? 107.150 94.743 102.456 1.00 58.65 331 LEU D N 1
ATOM 25032 C CA . LEU D 1 348 ? 107.374 96.033 101.816 1.00 55.41 331 LEU D CA 1
ATOM 25033 C C . LEU D 1 348 ? 107.642 95.857 100.328 1.00 53.88 331 LEU D C 1
ATOM 25034 O O . LEU D 1 348 ? 107.030 96.532 99.489 1.00 65.46 331 LEU D O 1
ATOM 25050 N N . TYR D 1 349 ? 108.547 94.941 99.979 1.00 55.00 332 TYR D N 1
ATOM 25051 C CA . TYR D 1 349 ? 108.878 94.744 98.573 1.00 56.26 332 TYR D CA 1
ATOM 25052 C C . TYR D 1 349 ? 107.654 94.310 97.781 1.00 58.77 332 TYR D C 1
ATOM 25053 O O . TYR D 1 349 ? 107.377 94.846 96.701 1.00 68.07 332 TYR D O 1
ATOM 25071 N N . PHE D 1 350 ? 106.904 93.336 98.300 1.00 60.61 333 PHE D N 1
ATOM 25072 C CA . PHE D 1 350 ? 105.773 92.814 97.542 1.00 55.29 333 PHE D CA 1
ATOM 25073 C C . PHE D 1 350 ? 104.653 93.840 97.439 1.00 55.67 333 PHE D C 1
ATOM 25074 O O . PHE D 1 350 ? 104.001 93.949 96.394 1.00 67.43 333 PHE D O 1
ATOM 25091 N N . VAL D 1 351 ? 104.415 94.610 98.502 1.00 57.87 334 VAL D N 1
ATOM 25092 C CA . VAL D 1 351 ? 103.391 95.647 98.453 1.00 53.57 334 VAL D CA 1
ATOM 25093 C C . VAL D 1 351 ? 103.758 96.694 97.414 1.00 55.17 334 VAL D C 1
ATOM 25094 O O . VAL D 1 351 ? 102.916 97.122 96.618 1.00 66.17 334 VAL D O 1
ATOM 25107 N N . CYS D 1 352 ? 105.022 97.126 97.404 1.00 62.84 335 CYS D N 1
ATOM 25108 C CA . CYS D 1 352 ? 105.442 98.106 96.409 1.00 62.40 335 CYS D CA 1
ATOM 25109 C C . CYS D 1 352 ? 105.310 97.546 94.999 1.00 64.30 335 CYS D C 1
ATOM 25110 O O . CYS D 1 352 ? 104.806 98.224 94.094 1.00 75.49 335 CYS D O 1
ATOM 25118 N N . TYR D 1 353 ? 105.741 96.300 94.797 1.00 59.00 336 TYR D N 1
ATOM 25119 C CA . TYR D 1 353 ? 105.674 95.696 93.472 1.00 55.99 336 TYR D CA 1
ATOM 25120 C C . TYR D 1 353 ? 104.234 95.605 92.983 1.00 61.71 336 TYR D C 1
ATOM 25121 O O . TYR D 1 353 ? 103.938 95.924 91.827 1.00 71.39 336 TYR D O 1
ATOM 25139 N N . GLN D 1 354 ? 103.321 95.168 93.853 1.00 61.90 337 GLN D N 1
ATOM 25140 C CA . GLN D 1 354 ? 101.926 95.037 93.449 1.00 55.15 337 GLN D CA 1
ATOM 25141 C C . GLN D 1 354 ? 101.286 96.399 93.217 1.00 62.27 337 GLN D C 1
ATOM 25142 O O . GLN D 1 354 ? 100.519 96.574 92.263 1.00 74.29 337 GLN D O 1
ATOM 25156 N N . LEU D 1 355 ? 101.582 97.378 94.075 1.00 57.96 338 LEU D N 1
ATOM 25157 C CA . LEU D 1 355 ? 101.039 98.716 93.877 1.00 54.94 338 LEU D CA 1
ATOM 25158 C C . LEU D 1 355 ? 101.535 99.324 92.575 1.00 61.78 338 LEU D C 1
ATOM 25159 O O . LEU D 1 355 ? 100.837 100.142 91.966 1.00 70.89 338 LEU D O 1
ATOM 25175 N N . LEU D 1 356 ? 102.734 98.942 92.134 1.00 71.64 339 LEU D N 1
ATOM 25176 C CA . LEU D 1 356 ? 103.242 99.425 90.858 1.00 67.32 339 LEU D CA 1
ATOM 25177 C C . LEU D 1 356 ? 102.459 98.892 89.665 1.00 72.21 339 LEU D C 1
ATOM 25178 O O . LEU D 1 356 ? 102.632 99.410 88.557 1.00 79.92 339 LEU D O 1
ATOM 25194 N N . ASN D 1 357 ? 101.608 97.881 89.857 1.00 66.07 340 ASN D N 1
ATOM 25195 C CA . ASN D 1 357 ? 100.868 97.262 88.763 1.00 62.69 340 ASN D CA 1
ATOM 25196 C C . ASN D 1 357 ? 99.367 97.518 88.857 1.00 60.64 340 ASN D C 1
ATOM 25197 O O . ASN D 1 357 ? 98.586 96.841 88.184 1.00 63.33 340 ASN D O 1
ATOM 25208 N N . VAL D 1 358 ? 98.943 98.479 89.680 1.00 64.70 341 VAL D N 1
ATOM 25209 C CA . VAL D 1 358 ? 97.515 98.761 89.791 1.00 69.98 341 VAL D CA 1
ATOM 25210 C C . VAL D 1 358 ? 96.977 99.333 88.488 1.00 74.38 341 VAL D C 1
ATOM 25211 O O . VAL D 1 358 ? 95.838 99.045 88.099 1.00 74.61 341 VAL D O 1
ATOM 25224 N N . PHE D 1 359 ? 97.771 100.147 87.794 1.00 83.47 342 PHE D N 1
ATOM 25225 C CA . PHE D 1 359 ? 97.330 100.776 86.558 1.00 81.49 342 PHE D CA 1
ATOM 25226 C C . PHE D 1 359 ? 97.537 99.899 85.332 1.00 81.21 342 PHE D C 1
ATOM 25227 O O . PHE D 1 359 ? 97.070 100.260 84.246 1.00 82.93 342 PHE D O 1
ATOM 25244 N N . ASN D 1 360 ? 98.219 98.764 85.473 1.00 83.25 343 ASN D N 1
ATOM 25245 C CA . ASN D 1 360 ? 98.422 97.861 84.348 1.00 82.10 343 ASN D CA 1
ATOM 25246 C C . ASN D 1 360 ? 97.087 97.292 83.887 1.00 83.18 343 ASN D C 1
ATOM 25247 O O . ASN D 1 360 ? 96.142 97.198 84.676 1.00 84.56 343 ASN D O 1
ATOM 25258 N N . LYS D 1 361 ? 97.000 96.913 82.616 1.00 88.08 344 LYS D N 1
ATOM 25259 C CA . LYS D 1 361 ? 95.774 96.388 82.031 1.00 89.79 344 LYS D CA 1
ATOM 25260 C C . LYS D 1 361 ? 95.873 94.874 81.928 1.00 91.12 344 LYS D C 1
ATOM 25261 O O . LYS D 1 361 ? 96.831 94.347 81.352 1.00 91.78 344 LYS D O 1
ATOM 25280 N N . LEU D 1 362 ? 94.886 94.183 82.488 1.00 86.22 345 LEU D N 1
ATOM 25281 C CA . LEU D 1 362 ? 94.813 92.732 82.458 1.00 85.58 345 LEU D CA 1
ATOM 25282 C C . LEU D 1 362 ? 93.707 92.298 81.505 1.00 86.01 345 LEU D C 1
ATOM 25283 O O . LEU D 1 362 ? 92.757 93.042 81.249 1.00 89.67 345 LEU D O 1
ATOM 25299 N N . ARG D 1 363 ? 93.840 91.079 80.981 1.00 96.41 346 ARG D N 1
ATOM 25300 C CA . ARG D 1 363 ? 92.940 90.626 79.926 1.00 101.07 346 ARG D CA 1
ATOM 25301 C C . ARG D 1 363 ? 91.534 90.374 80.459 1.00 100.66 346 ARG D C 1
ATOM 25302 O O . ARG D 1 363 ? 90.569 91.013 80.026 1.00 102.21 346 ARG D O 1
ATOM 25323 N N . TRP D 1 364 ? 91.399 89.450 81.399 1.00 89.31 347 TRP D N 1
ATOM 25324 C CA . TRP D 1 364 ? 90.092 88.966 81.810 1.00 87.73 347 TRP D CA 1
ATOM 25325 C C . TRP D 1 364 ? 89.680 89.554 83.150 1.00 87.53 347 TRP D C 1
ATOM 25326 O O . TRP D 1 364 ? 90.526 89.952 83.956 1.00 90.88 347 TRP D O 1
ATOM 25347 N N . PRO D 1 365 ? 88.374 89.631 83.422 1.00 86.17 348 PRO D N 1
ATOM 25348 C CA . PRO D 1 365 ? 87.937 90.108 84.743 1.00 87.61 348 PRO D CA 1
ATOM 25349 C C . PRO D 1 365 ? 88.444 89.248 85.885 1.00 87.09 348 PRO D C 1
ATOM 25350 O O . PRO D 1 365 ? 88.647 89.762 86.991 1.00 84.17 348 PRO D O 1
ATOM 25361 N N . ILE D 1 366 ? 88.644 87.949 85.657 1.00 86.57 349 ILE D N 1
ATOM 25362 C CA . ILE D 1 366 ? 89.181 87.092 86.709 1.00 81.98 349 ILE D CA 1
ATOM 25363 C C . ILE D 1 366 ? 90.599 87.518 87.061 1.00 81.15 349 ILE D C 1
ATOM 25364 O O . ILE D 1 366 ? 91.015 87.442 88.222 1.00 85.88 349 ILE D O 1
ATOM 25380 N N . ASN D 1 367 ? 91.368 87.965 86.066 1.00 77.24 350 ASN D N 1
ATOM 25381 C CA . ASN D 1 367 ? 92.706 88.470 86.350 1.00 75.14 350 ASN D CA 1
ATOM 25382 C C . ASN D 1 367 ? 92.649 89.698 87.250 1.00 78.70 350 ASN D C 1
ATOM 25383 O O . ASN D 1 367 ? 93.433 89.815 88.197 1.00 82.16 350 ASN D O 1
ATOM 25394 N N . TYR D 1 368 ? 91.725 90.620 86.972 1.00 78.88 351 TYR D N 1
ATOM 25395 C CA . TYR D 1 368 ? 91.559 91.781 87.840 1.00 74.87 351 TYR D CA 1
ATOM 25396 C C . TYR D 1 368 ? 91.136 91.363 89.240 1.00 74.41 351 TYR D C 1
ATOM 25397 O O . TYR D 1 368 ? 91.635 91.902 90.235 1.00 76.35 351 TYR D O 1
ATOM 25415 N N . ILE D 1 369 ? 90.208 90.409 89.336 1.00 75.92 352 ILE D N 1
ATOM 25416 C CA . ILE D 1 369 ? 89.744 89.954 90.642 1.00 74.91 352 ILE D CA 1
ATOM 25417 C C . ILE D 1 369 ? 90.906 89.380 91.437 1.00 73.88 352 ILE D C 1
ATOM 25418 O O . ILE D 1 369 ? 91.095 89.704 92.613 1.00 77.96 352 ILE D O 1
ATOM 25434 N N . TYR D 1 370 ? 91.708 88.523 90.803 1.00 70.97 353 TYR D N 1
ATOM 25435 C CA . TYR D 1 370 ? 92.847 87.937 91.498 1.00 64.75 353 TYR D CA 1
ATOM 25436 C C . TYR D 1 370 ? 93.851 89.005 91.906 1.00 66.13 353 TYR D C 1
ATOM 25437 O O . TYR D 1 370 ? 94.339 89.008 93.039 1.00 77.56 353 TYR D O 1
ATOM 25455 N N . PHE D 1 371 ? 94.181 89.919 90.991 1.00 62.62 354 PHE D N 1
ATOM 25456 C CA . PHE D 1 371 ? 95.179 90.931 91.312 1.00 62.45 354 PHE D CA 1
ATOM 25457 C C . PHE D 1 371 ? 94.730 91.787 92.484 1.00 64.62 354 PHE D C 1
ATOM 25458 O O . PHE D 1 371 ? 95.512 92.052 93.403 1.00 72.04 354 PHE D O 1
ATOM 25475 N N . TRP D 1 372 ? 93.471 92.223 92.479 1.00 59.34 355 TRP D N 1
ATOM 25476 C CA . TRP D 1 372 ? 93.017 93.113 93.537 1.00 58.72 355 TRP D CA 1
ATOM 25477 C C . TRP D 1 372 ? 92.794 92.373 94.846 1.00 62.57 355 TRP D C 1
ATOM 25478 O O . TRP D 1 372 ? 93.080 92.926 95.912 1.00 67.61 355 TRP D O 1
ATOM 25499 N N . TYR D 1 373 ? 92.318 91.127 94.802 1.00 61.92 356 TYR D N 1
ATOM 25500 C CA . TYR D 1 373 ? 92.247 90.333 96.021 1.00 57.10 356 TYR D CA 1
ATOM 25501 C C . TYR D 1 373 ? 93.634 90.151 96.619 1.00 60.87 356 TYR D C 1
ATOM 25502 O O . TYR D 1 373 ? 93.826 90.318 97.825 1.00 66.89 356 TYR D O 1
ATOM 25520 N N . SER D 1 374 ? 94.621 89.825 95.782 1.00 59.22 357 SER D N 1
ATOM 25521 C CA . SER D 1 374 ? 95.978 89.632 96.277 1.00 56.52 357 SER D CA 1
ATOM 25522 C C . SER D 1 374 ? 96.542 90.920 96.860 1.00 59.31 357 SER D C 1
ATOM 25523 O O . SER D 1 374 ? 97.144 90.907 97.937 1.00 67.34 357 SER D O 1
ATOM 25531 N N . LEU D 1 375 ? 96.354 92.044 96.168 1.00 58.15 358 LEU D N 1
ATOM 25532 C CA . LEU D 1 375 ? 96.897 93.308 96.652 1.00 55.52 358 LEU D CA 1
ATOM 25533 C C . LEU D 1 375 ? 96.240 93.722 97.963 1.00 56.84 358 LEU D C 1
ATOM 25534 O O . LEU D 1 375 ? 96.926 94.106 98.919 1.00 63.73 358 LEU D O 1
ATOM 25550 N N . LEU D 1 376 ? 94.908 93.653 98.028 1.00 59.03 359 LEU D N 1
ATOM 25551 C CA . LEU D 1 376 ? 94.214 94.028 99.252 1.00 52.11 359 LEU D CA 1
ATOM 25552 C C . LEU D 1 376 ? 94.577 93.093 100.396 1.00 55.52 359 LEU D C 1
ATOM 25553 O O . LEU D 1 376 ? 94.780 93.545 101.525 1.00 62.62 359 LEU D O 1
ATOM 25569 N N . TYR D 1 377 ? 94.672 91.789 100.126 1.00 58.10 360 TYR D N 1
ATOM 25570 C CA . TYR D 1 377 ? 95.040 90.849 101.175 1.00 54.55 360 TYR D CA 1
ATOM 25571 C C . TYR D 1 377 ? 96.455 91.102 101.668 1.00 58.64 360 TYR D C 1
ATOM 25572 O O . TYR D 1 377 ? 96.714 91.042 102.870 1.00 66.42 360 TYR D O 1
ATOM 25590 N N . LEU D 1 378 ? 97.388 91.381 100.758 1.00 53.54 361 LEU D N 1
ATOM 25591 C CA . LEU D 1 378 ? 98.759 91.654 101.172 1.00 47.52 361 LEU D CA 1
ATOM 25592 C C . LEU D 1 378 ? 98.838 92.923 102.010 1.00 53.05 361 LEU D C 1
ATOM 25593 O O . LEU D 1 378 ? 99.493 92.943 103.061 1.00 66.35 361 LEU D O 1
ATOM 25609 N N . ILE D 1 379 ? 98.169 93.990 101.567 1.00 50.46 362 ILE D N 1
ATOM 25610 C CA . ILE D 1 379 ? 98.189 95.238 102.322 1.00 47.64 362 ILE D CA 1
ATOM 25611 C C . ILE D 1 379 ? 97.550 95.038 103.689 1.00 50.51 362 ILE D C 1
ATOM 25612 O O . ILE D 1 379 ? 98.070 95.506 104.707 1.00 55.30 362 ILE D O 1
ATOM 25628 N N . GLY D 1 380 ? 96.417 94.336 103.736 1.00 54.80 363 GLY D N 1
ATOM 25629 C CA . GLY D 1 380 ? 95.756 94.100 105.006 1.00 48.23 363 GLY D CA 1
ATOM 25630 C C . GLY D 1 380 ? 96.567 93.215 105.929 1.00 58.29 363 GLY D C 1
ATOM 25631 O O . GLY D 1 380 ? 96.583 93.425 107.140 1.00 65.53 363 GLY D O 1
ATOM 25635 N N . ARG D 1 381 ? 97.249 92.214 105.374 1.00 59.25 364 ARG D N 1
ATOM 25636 C CA . ARG D 1 381 ? 98.087 91.343 106.187 1.00 54.88 364 ARG D CA 1
ATOM 25637 C C . ARG D 1 381 ? 99.250 92.118 106.787 1.00 56.20 364 ARG D C 1
ATOM 25638 O O . ARG D 1 381 ? 99.562 91.971 107.972 1.00 65.33 364 ARG D O 1
ATOM 25659 N N . THR D 1 382 ? 99.905 92.956 105.981 1.00 49.56 365 THR D N 1
ATOM 25660 C CA . THR D 1 382 ? 100.980 93.790 106.510 1.00 51.56 365 THR D CA 1
ATOM 25661 C C . THR D 1 382 ? 100.454 94.730 107.588 1.00 55.33 365 THR D C 1
ATOM 25662 O O . THR D 1 382 ? 101.043 94.855 108.672 1.00 63.79 365 THR D O 1
ATOM 25673 N N . ALA D 1 383 ? 99.327 95.387 107.309 1.00 52.10 366 ALA D N 1
ATOM 25674 C CA . ALA D 1 383 ? 98.761 96.333 108.260 1.00 45.03 366 ALA D CA 1
ATOM 25675 C C . ALA D 1 383 ? 98.387 95.640 109.560 1.00 48.76 366 ALA D C 1
ATOM 25676 O O . ALA D 1 383 ? 98.611 96.177 110.646 1.00 65.27 366 ALA D O 1
ATOM 25683 N N . PHE D 1 384 ? 97.819 94.437 109.471 1.00 50.18 367 PHE D N 1
ATOM 25684 C CA . PHE D 1 384 ? 97.380 93.745 110.675 1.00 52.58 367 PHE D CA 1
ATOM 25685 C C . PHE D 1 384 ? 98.549 93.148 111.441 1.00 56.20 367 PHE D C 1
ATOM 25686 O O . PHE D 1 384 ? 98.504 93.094 112.670 1.00 64.31 367 PHE D O 1
ATOM 25703 N N . VAL D 1 385 ? 99.607 92.718 110.756 1.00 53.57 368 VAL D N 1
ATOM 25704 C CA . VAL D 1 385 ? 100.826 92.337 111.463 1.00 51.88 368 VAL D CA 1
ATOM 25705 C C . VAL D 1 385 ? 101.333 93.520 112.275 1.00 54.76 368 VAL D C 1
ATOM 25706 O O . VAL D 1 385 ? 101.591 93.413 113.482 1.00 68.71 368 VAL D O 1
ATOM 25719 N N . PHE D 1 386 ? 101.453 94.677 111.622 1.00 45.38 369 PHE D N 1
ATOM 25720 C CA . PHE D 1 386 ? 101.974 95.853 112.308 1.00 45.18 369 PHE D CA 1
ATOM 25721 C C . PHE D 1 386 ? 101.060 96.278 113.450 1.00 55.11 369 PHE D C 1
ATOM 25722 O O . PHE D 1 386 ? 101.536 96.659 114.523 1.00 66.01 369 PHE D O 1
ATOM 25739 N N . LEU D 1 387 ? 99.744 96.203 113.248 1.00 43.35 370 LEU D N 1
ATOM 25740 C CA . LEU D 1 387 ? 98.801 96.658 114.262 1.00 40.31 370 LEU D CA 1
ATOM 25741 C C . LEU D 1 387 ? 98.729 95.696 115.440 1.00 41.54 370 LEU D C 1
ATOM 25742 O O . LEU D 1 387 ? 98.650 96.130 116.592 1.00 59.27 370 LEU D O 1
ATOM 25758 N N . THR D 1 388 ? 98.760 94.389 115.180 1.00 40.20 371 THR D N 1
ATOM 25759 C CA . THR D 1 388 ? 98.802 93.425 116.270 1.00 42.40 371 THR D CA 1
ATOM 25760 C C . THR D 1 388 ? 100.091 93.556 117.065 1.00 49.94 371 THR D C 1
ATOM 25761 O O . THR D 1 388 ? 100.075 93.431 118.294 1.00 59.88 371 THR D O 1
ATOM 25772 N N . ALA D 1 389 ? 101.217 93.804 116.391 1.00 42.56 372 ALA D N 1
ATOM 25773 C CA . ALA D 1 389 ? 102.462 94.034 117.113 1.00 38.94 372 ALA D CA 1
ATOM 25774 C C . ALA D 1 389 ? 102.426 95.329 117.916 1.00 47.15 372 ALA D C 1
ATOM 25775 O O . ALA D 1 389 ? 102.916 95.361 119.050 1.00 58.44 372 ALA D O 1
ATOM 25782 N N . ALA D 1 390 ? 101.857 96.397 117.355 1.00 41.35 373 ALA D N 1
ATOM 25783 C CA . ALA D 1 390 ? 101.764 97.670 118.054 1.00 46.45 373 ALA D CA 1
ATOM 25784 C C . ALA D 1 390 ? 100.733 97.649 119.170 1.00 54.81 373 ALA D C 1
ATOM 25785 O O . ALA D 1 390 ? 100.745 98.542 120.025 1.00 64.74 373 ALA D O 1
ATOM 25792 N N . ASP D 1 391 ? 99.827 96.672 119.162 1.00 55.90 374 ASP D N 1
ATOM 25793 C CA . ASP D 1 391 ? 98.908 96.515 120.278 1.00 48.58 374 ASP D CA 1
ATOM 25794 C C . ASP D 1 391 ? 99.650 96.287 121.584 1.00 53.15 374 ASP D C 1
ATOM 25795 O O . ASP D 1 391 ? 99.155 96.689 122.638 1.00 72.45 374 ASP D O 1
ATOM 25804 N N . ILE D 1 392 ? 100.832 95.673 121.537 1.00 47.21 375 ILE D N 1
ATOM 25805 C CA . ILE D 1 392 ? 101.635 95.516 122.747 1.00 49.99 375 ILE D CA 1
ATOM 25806 C C . ILE D 1 392 ? 101.998 96.882 123.314 1.00 53.54 375 ILE D C 1
ATOM 25807 O O . ILE D 1 392 ? 101.826 97.146 124.510 1.00 59.79 375 ILE D O 1
ATOM 25823 N N . ASN D 1 393 ? 102.501 97.774 122.459 1.00 53.17 376 ASN D N 1
ATOM 25824 C CA . ASN D 1 393 ? 102.871 99.113 122.905 1.00 50.95 376 ASN D CA 1
ATOM 25825 C C . ASN D 1 393 ? 101.650 99.881 123.399 1.00 55.63 376 ASN D C 1
ATOM 25826 O O . ASN D 1 393 ? 101.697 100.555 124.438 1.00 63.36 376 ASN D O 1
ATOM 25837 N N . GLU D 1 394 ? 100.542 99.787 122.663 1.00 49.61 377 GLU D N 1
ATOM 25838 C CA . GLU D 1 394 ? 99.335 100.506 123.056 1.00 51.38 377 GLU D CA 1
ATOM 25839 C C . GLU D 1 394 ? 98.824 100.023 124.407 1.00 55.17 377 GLU D C 1
ATOM 25840 O O . GLU D 1 394 ? 98.432 100.830 125.256 1.00 65.97 377 GLU D O 1
ATOM 25852 N N . GLU D 1 395 ? 98.831 98.709 124.629 1.00 50.96 378 GLU D N 1
ATOM 25853 C CA . GLU D 1 395 ? 98.355 98.169 125.894 1.00 51.71 378 GLU D CA 1
ATOM 25854 C C . GLU D 1 395 ? 99.312 98.502 127.029 1.00 57.92 378 GLU D C 1
ATOM 25855 O O . GLU D 1 395 ? 98.883 98.709 128.170 1.00 61.99 378 GLU D O 1
ATOM 25867 N N . SER D 1 396 ? 100.614 98.554 126.741 1.00 60.59 379 SER D N 1
ATOM 25868 C CA . SER D 1 396 ? 101.569 98.979 127.756 1.00 50.34 379 SER D CA 1
ATOM 25869 C C . SER D 1 396 ? 101.307 100.418 128.178 1.00 59.50 379 SER D C 1
ATOM 25870 O O . SER D 1 396 ? 101.373 100.746 129.368 1.00 65.37 379 SER D O 1
ATOM 25878 N N . LYS D 1 397 ? 101.006 101.290 127.217 1.00 69.49 380 LYS D N 1
ATOM 25879 C CA . LYS D 1 397 ? 100.741 102.689 127.531 1.00 63.54 380 LYS D CA 1
ATOM 25880 C C . LYS D 1 397 ? 99.337 102.931 128.075 1.00 66.61 380 LYS D C 1
ATOM 25881 O O . LYS D 1 397 ? 99.092 103.999 128.644 1.00 70.52 380 LYS D O 1
ATOM 25900 N N . ARG D 1 398 ? 98.413 101.983 127.912 1.00 65.09 381 ARG D N 1
ATOM 25901 C CA . ARG D 1 398 ? 97.046 102.192 128.373 1.00 60.11 381 ARG D CA 1
ATOM 25902 C C . ARG D 1 398 ? 96.920 102.222 129.891 1.00 61.79 381 ARG D C 1
ATOM 25903 O O . ARG D 1 398 ? 95.986 102.845 130.405 1.00 65.65 381 ARG D O 1
ATOM 25924 N N . GLY D 1 399 ? 97.827 101.567 130.620 1.00 61.23 382 GLY D N 1
ATOM 25925 C CA . GLY D 1 399 ? 97.775 101.614 132.071 1.00 56.60 382 GLY D CA 1
ATOM 25926 C C . GLY D 1 399 ? 98.252 102.919 132.669 1.00 63.18 382 GLY D C 1
ATOM 25927 O O . GLY D 1 399 ? 97.969 103.193 133.840 1.00 59.05 382 GLY D O 1
ATOM 25931 N N . LEU D 1 400 ? 98.968 103.729 131.886 1.00 63.75 383 LEU D N 1
ATOM 25932 C CA . LEU D 1 400 ? 99.457 105.012 132.377 1.00 54.08 383 LEU D CA 1
ATOM 25933 C C . LEU D 1 400 ? 98.302 105.934 132.740 1.00 59.09 383 LEU D C 1
ATOM 25934 O O . LEU D 1 400 ? 98.360 106.663 133.736 1.00 72.00 383 LEU D O 1
ATOM 25950 N N . GLY D 1 401 ? 97.245 105.927 131.927 1.00 51.46 384 GLY D N 1
ATOM 25951 C CA . GLY D 1 401 ? 96.106 106.779 132.209 1.00 51.04 384 GLY D CA 1
ATOM 25952 C C . GLY D 1 401 ? 95.477 106.495 133.556 1.00 58.77 384 GLY D C 1
ATOM 25953 O O . GLY D 1 401 ? 95.038 107.417 134.248 1.00 64.75 384 GLY D O 1
ATOM 25957 N N . VAL D 1 402 ? 95.421 105.223 133.948 1.00 62.83 385 VAL D N 1
ATOM 25958 C CA . VAL D 1 402 ? 94.846 104.874 135.241 1.00 63.29 385 VAL D CA 1
ATOM 25959 C C . VAL D 1 402 ? 95.847 105.115 136.361 1.00 58.79 385 VAL D C 1
ATOM 25960 O O . VAL D 1 402 ? 95.473 105.542 137.458 1.00 61.88 385 VAL D O 1
ATOM 25973 N N . LEU D 1 403 ? 97.130 104.841 136.114 1.00 54.44 386 LEU D N 1
ATOM 25974 C CA . LEU D 1 403 ? 98.134 105.093 137.143 1.00 48.37 386 LEU D CA 1
ATOM 25975 C C . LEU D 1 403 ? 98.239 106.576 137.469 1.00 55.05 386 LEU D C 1
ATOM 25976 O O . LEU D 1 403 ? 98.580 106.937 138.601 1.00 57.84 386 LEU D O 1
ATOM 25992 N N . ARG D 1 404 ? 97.953 107.445 136.499 1.00 56.19 387 ARG D N 1
ATOM 25993 C CA . ARG D 1 404 ? 98.012 108.880 136.744 1.00 51.49 387 ARG D CA 1
ATOM 25994 C C . ARG D 1 404 ? 96.876 109.365 137.634 1.00 54.98 387 ARG D C 1
ATOM 25995 O O . ARG D 1 404 ? 96.964 110.470 138.179 1.00 59.63 387 ARG D O 1
ATOM 26016 N N . ARG D 1 405 ? 95.819 108.574 137.792 1.00 63.44 388 ARG D N 1
ATOM 26017 C CA . ARG D 1 405 ? 94.699 108.934 138.649 1.00 58.26 388 ARG D CA 1
ATOM 26018 C C . ARG D 1 405 ? 94.887 108.482 140.090 1.00 60.75 388 ARG D C 1
ATOM 26019 O O . ARG D 1 405 ? 94.006 108.730 140.920 1.00 68.59 388 ARG D O 1
ATOM 26040 N N . VAL D 1 406 ? 96.005 107.826 140.408 1.00 55.33 389 VAL D N 1
ATOM 26041 C CA . VAL D 1 406 ? 96.219 107.342 141.764 1.00 52.59 389 VAL D CA 1
ATOM 26042 C C . VAL D 1 406 ? 96.179 108.514 142.734 1.00 54.52 389 VAL D C 1
ATOM 26043 O O . VAL D 1 406 ? 96.806 109.557 142.511 1.00 61.92 389 VAL D O 1
ATOM 26056 N N . SER D 1 407 ? 95.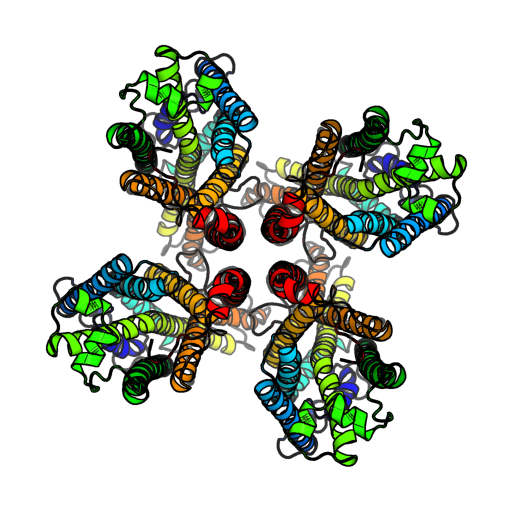435 108.342 143.823 1.00 59.61 390 SER D N 1
ATOM 26057 C CA . SER D 1 407 ? 95.265 109.416 144.788 1.00 59.50 390 SER D CA 1
ATOM 26058 C C . SER D 1 407 ? 96.601 109.780 145.429 1.00 61.38 390 SER D C 1
ATOM 26059 O O . SER D 1 407 ? 97.601 109.070 145.301 1.00 69.56 390 SER D O 1
ATOM 26067 N N . SER D 1 408 ? 96.604 110.914 146.131 1.00 65.25 391 SER D N 1
ATOM 26068 C CA . SER D 1 408 ? 97.820 111.365 146.797 1.00 62.74 391 SER D CA 1
ATOM 26069 C C . SER D 1 408 ? 98.199 110.453 147.955 1.00 64.76 391 SER D C 1
ATOM 26070 O O . SER D 1 408 ? 99.389 110.284 148.244 1.00 74.38 391 SER D O 1
ATOM 26078 N N . ARG D 1 409 ? 97.212 109.862 148.630 1.00 73.13 392 ARG D N 1
ATOM 26079 C CA . ARG D 1 409 ? 97.513 108.969 149.743 1.00 74.97 392 ARG D CA 1
ATOM 26080 C C . ARG D 1 409 ? 98.066 107.637 149.251 1.00 74.08 392 ARG D C 1
ATOM 26081 O O . ARG D 1 409 ? 98.985 107.080 149.862 1.00 74.31 392 ARG D O 1
ATOM 26102 N N . SER D 1 410 ? 97.524 107.115 148.151 1.00 67.96 393 SER D N 1
ATOM 26103 C CA . SER D 1 410 ? 98.007 105.859 147.595 1.00 64.78 393 SER D CA 1
ATOM 26104 C C . SER D 1 410 ? 99.339 106.013 146.874 1.00 65.98 393 SER D C 1
ATOM 26105 O O . SER D 1 410 ? 100.026 105.011 146.652 1.00 71.22 393 SER D O 1
ATOM 26113 N N . TRP D 1 411 ? 99.715 107.234 146.505 1.00 57.88 394 TRP D N 1
ATOM 26114 C CA . TRP D 1 411 ? 100.969 107.448 145.798 1.00 53.76 394 TRP D CA 1
ATOM 26115 C C . TRP D 1 411 ? 102.148 106.999 146.650 1.00 56.30 394 TRP D C 1
ATOM 26116 O O . TRP D 1 411 ? 102.218 107.288 147.848 1.00 55.98 394 TRP D O 1
ATOM 26137 N N . CYS D 1 412 ? 103.080 106.288 146.023 1.00 60.86 395 CYS D N 1
ATOM 26138 C CA . CYS D 1 412 ? 104.271 105.804 146.704 1.00 54.32 395 CYS D CA 1
ATOM 26139 C C . CYS D 1 412 ? 105.398 105.690 145.687 1.00 60.77 395 CYS D C 1
ATOM 26140 O O . CYS D 1 412 ? 105.237 106.020 144.509 1.00 60.93 395 CYS D O 1
ATOM 26148 N N . VAL D 1 413 ? 106.553 105.216 146.157 1.00 62.01 396 VAL D N 1
ATOM 26149 C CA . VAL D 1 413 ? 107.711 105.082 145.280 1.00 58.31 396 VAL D CA 1
ATOM 26150 C C . VAL D 1 413 ? 107.452 104.047 144.195 1.00 60.19 396 VAL D C 1
ATOM 26151 O O . VAL D 1 413 ? 107.930 104.192 143.064 1.00 73.22 396 VAL D O 1
ATOM 26164 N N . GLU D 1 414 ? 106.715 102.983 144.514 1.00 57.20 397 GLU D N 1
ATOM 26165 C CA . GLU D 1 414 ? 106.461 101.939 143.527 1.00 56.56 397 GLU D CA 1
ATOM 26166 C C . GLU D 1 414 ? 105.641 102.465 142.358 1.00 56.36 397 GLU D C 1
ATOM 26167 O O . GLU D 1 414 ? 105.918 102.133 141.199 1.00 65.46 397 GLU D O 1
ATOM 26179 N N . VAL D 1 415 ? 104.626 103.286 142.636 1.00 53.09 398 VAL D N 1
ATOM 26180 C CA . VAL D 1 415 ? 103.843 103.871 141.554 1.00 47.01 398 VAL D CA 1
ATOM 26181 C C . VAL D 1 415 ? 104.716 104.784 140.707 1.00 49.21 398 VAL D C 1
ATOM 26182 O O . VAL D 1 415 ? 104.586 104.822 139.480 1.00 53.01 398 VAL D O 1
ATOM 26195 N N . GLU D 1 416 ? 105.609 105.542 141.343 1.00 47.25 399 GLU D N 1
ATOM 26196 C CA . GLU D 1 416 ? 106.507 106.411 140.591 1.00 49.39 399 GLU D CA 1
ATOM 26197 C C . GLU D 1 416 ? 107.407 105.596 139.671 1.00 56.45 399 GLU D C 1
ATOM 26198 O O . GLU D 1 416 ? 107.587 105.937 138.496 1.00 59.03 399 GLU D O 1
ATOM 26210 N N . ARG D 1 417 ? 107.973 104.504 140.189 1.00 47.50 400 ARG D N 1
ATOM 26211 C CA . ARG D 1 417 ? 108.813 103.639 139.367 1.00 39.18 400 ARG D CA 1
ATOM 26212 C C . ARG D 1 417 ? 108.027 103.074 138.194 1.00 45.84 400 ARG D C 1
ATOM 26213 O O . ARG D 1 417 ? 108.497 103.081 137.049 1.00 55.71 400 ARG D O 1
ATOM 26234 N N . LEU D 1 418 ? 106.824 102.566 138.466 1.00 45.76 401 LEU D N 1
ATOM 26235 C CA . LEU D 1 418 ? 106.021 101.964 137.410 1.00 39.83 401 LEU D CA 1
ATOM 26236 C C . LEU D 1 418 ? 105.661 102.988 136.344 1.00 44.72 401 LEU D C 1
ATOM 26237 O O . LEU D 1 418 ? 105.747 102.703 135.145 1.00 57.11 401 LEU D O 1
ATOM 26253 N N . ILE D 1 419 ? 105.258 104.189 136.761 1.00 44.11 402 ILE D N 1
ATOM 26254 C CA . ILE D 1 419 ? 104.886 105.222 135.802 1.00 41.61 402 ILE D CA 1
ATOM 26255 C C . ILE D 1 419 ? 106.091 105.630 134.971 1.00 46.34 402 ILE D C 1
ATOM 26256 O O . ILE D 1 419 ? 105.984 105.822 133.756 1.00 55.95 402 ILE D O 1
ATOM 26272 N N . PHE D 1 420 ? 107.256 105.770 135.605 1.00 46.26 403 PHE D N 1
ATOM 26273 C CA . PHE D 1 420 ? 108.455 106.115 134.851 1.00 42.74 403 PHE D CA 1
ATOM 26274 C C . PHE D 1 420 ? 108.776 105.042 133.820 1.00 49.96 403 PHE D C 1
ATOM 26275 O O . PHE D 1 420 ? 109.122 105.355 132.674 1.00 53.04 403 PHE D O 1
ATOM 26292 N N . GLN D 1 421 ? 108.657 103.770 134.203 1.00 49.71 404 GLN D N 1
ATOM 26293 C CA . GLN D 1 421 ? 108.952 102.690 133.267 1.00 47.28 404 GLN D CA 1
ATOM 26294 C C . GLN D 1 421 ? 107.975 102.693 132.097 1.00 54.60 404 GLN D C 1
ATOM 26295 O O . GLN D 1 421 ? 108.383 102.603 130.934 1.00 59.92 404 GLN D O 1
ATOM 26309 N N . MET D 1 422 ? 106.673 102.794 132.381 1.00 49.58 405 MET D N 1
ATOM 26310 C CA . MET D 1 422 ? 105.695 102.818 131.297 1.00 41.56 405 MET D CA 1
ATOM 26311 C C . MET D 1 422 ? 105.910 104.018 130.387 1.00 49.45 405 MET D C 1
ATOM 26312 O O . MET D 1 422 ? 105.775 103.913 129.163 1.00 63.73 405 MET D O 1
ATOM 26326 N N . THR D 1 423 ? 106.242 105.171 130.966 1.00 44.98 406 THR D N 1
ATOM 26327 C CA . THR D 1 423 ? 106.361 106.395 130.187 1.00 49.85 406 THR D CA 1
ATOM 26328 C C . THR D 1 423 ? 107.603 106.391 129.305 1.00 54.65 406 THR D C 1
ATOM 26329 O O . THR D 1 423 ? 107.529 106.763 128.129 1.00 61.30 406 THR D O 1
ATOM 26340 N N . THR D 1 424 ? 108.748 105.979 129.847 1.00 56.82 407 THR D N 1
ATOM 26341 C CA . THR D 1 424 ? 110.012 106.132 129.142 1.00 51.30 407 THR D CA 1
ATOM 26342 C C . THR D 1 424 ? 110.451 104.885 128.388 1.00 51.32 407 THR D C 1
ATOM 26343 O O . THR D 1 424 ? 111.284 104.996 127.482 1.00 61.61 407 THR D O 1
ATOM 26354 N N . GLN D 1 425 ? 109.924 103.714 128.730 1.00 55.32 408 GLN D N 1
ATOM 26355 C CA . GLN D 1 425 ? 110.296 102.493 128.033 1.00 50.91 408 GLN D CA 1
ATOM 26356 C C . GLN D 1 425 ? 109.411 102.287 126.812 1.00 62.46 408 GLN D C 1
ATOM 26357 O O . GLN D 1 425 ? 108.194 102.484 126.867 1.00 70.33 408 GLN D O 1
ATOM 26371 N N . THR D 1 426 ? 110.031 101.890 125.705 1.00 62.86 409 THR D N 1
ATOM 26372 C CA . THR D 1 426 ? 109.316 101.537 124.482 1.00 61.87 409 THR D CA 1
ATOM 26373 C C . THR D 1 426 ? 109.080 100.032 124.515 1.00 58.85 409 THR D C 1
ATOM 26374 O O . THR D 1 426 ? 109.975 99.243 124.203 1.00 58.23 409 THR D O 1
ATOM 26385 N N . VAL D 1 427 ? 107.869 99.638 124.899 1.00 56.10 410 VAL D N 1
ATOM 26386 C CA . VAL D 1 427 ? 107.506 98.233 125.037 1.00 52.77 410 VAL D CA 1
ATOM 26387 C C . VAL D 1 427 ? 106.882 97.802 123.713 1.00 50.75 410 VAL D C 1
ATOM 26388 O O . VAL D 1 427 ? 105.698 98.028 123.468 1.00 68.96 410 VAL D O 1
ATOM 26401 N N . ALA D 1 428 ? 107.684 97.177 122.855 1.00 48.27 411 ALA D N 1
ATOM 26402 C CA . ALA D 1 428 ? 107.202 96.769 121.543 1.00 46.48 411 ALA D CA 1
ATOM 26403 C C . ALA D 1 428 ? 108.203 95.815 120.913 1.00 51.67 411 ALA D C 1
ATOM 26404 O O . ALA D 1 428 ? 109.380 95.799 121.283 1.00 62.47 411 ALA D O 1
ATOM 26411 N N . LEU D 1 429 ? 107.719 95.020 119.963 1.00 55.59 412 LEU D N 1
ATOM 26412 C CA . LEU D 1 429 ? 108.598 94.193 119.155 1.00 45.78 412 LEU D CA 1
ATOM 26413 C C . LEU D 1 429 ? 109.396 95.067 118.192 1.00 49.75 412 LEU D C 1
ATOM 26414 O O . LEU D 1 429 ? 108.961 96.147 117.785 1.00 56.37 412 LEU D O 1
ATOM 26430 N N . SER D 1 430 ? 110.584 94.589 117.828 1.00 53.96 413 SER D N 1
ATOM 26431 C CA . SER D 1 430 ? 111.490 95.376 117.006 1.00 48.04 413 SER D CA 1
ATOM 26432 C C . SER D 1 430 ? 112.181 94.479 115.992 1.00 54.35 413 SER D C 1
ATOM 26433 O O . SER D 1 430 ? 112.408 93.292 116.240 1.00 62.62 413 SER D O 1
ATOM 26441 N N . GLY D 1 431 ? 112.506 95.064 114.843 1.00 47.21 414 GLY D N 1
ATOM 26442 C CA . GLY D 1 431 ? 113.303 94.400 113.832 1.00 46.94 414 GLY D CA 1
ATOM 26443 C C . GLY D 1 431 ? 114.788 94.555 114.086 1.00 51.61 414 GLY D C 1
ATOM 26444 O O . GLY D 1 431 ? 115.445 95.377 113.443 1.00 61.66 414 GLY D O 1
ATOM 26448 N N . LYS D 1 432 ? 115.326 93.785 115.033 1.00 55.71 415 LYS D N 1
ATOM 26449 C CA . LYS D 1 432 ? 116.726 93.900 115.444 1.00 48.37 415 LYS D CA 1
ATOM 26450 C C . LYS D 1 432 ? 117.023 95.279 116.023 1.00 51.51 415 LYS D C 1
ATOM 26451 O O . LYS D 1 432 ? 118.147 95.777 115.928 1.00 63.38 415 LYS D O 1
ATOM 26470 N N . LYS D 1 433 ? 116.015 95.908 116.623 1.00 50.64 416 LYS D N 1
ATOM 26471 C CA . LYS D 1 433 ? 116.102 97.236 117.222 1.00 50.45 416 LYS D CA 1
ATOM 26472 C C . LYS D 1 433 ? 116.292 98.338 116.189 1.00 55.34 416 LYS D C 1
ATOM 26473 O O . LYS D 1 433 ? 116.434 99.508 116.564 1.00 61.54 416 LYS D O 1
ATOM 26492 N N . PHE D 1 434 ? 116.302 98.004 114.897 1.00 51.97 417 PHE D N 1
ATOM 26493 C CA . PHE D 1 434 ? 116.360 99.038 113.871 1.00 43.06 417 PHE D CA 1
ATOM 26494 C C . PHE D 1 434 ? 115.077 99.853 113.840 1.00 45.47 417 PHE D C 1
ATOM 26495 O O . PHE D 1 434 ? 115.105 101.045 113.515 1.00 53.01 417 PHE D O 1
ATOM 26512 N N . TYR D 1 435 ? 113.951 99.227 114.165 1.00 47.78 418 TYR D N 1
ATOM 26513 C CA . TYR D 1 435 ? 112.671 99.909 114.254 1.00 48.06 418 TYR D CA 1
ATOM 26514 C C . TYR D 1 435 ? 111.799 99.128 115.222 1.00 45.05 418 TYR D C 1
ATOM 26515 O O . TYR D 1 435 ? 112.030 97.943 115.470 1.00 59.89 418 TYR D O 1
ATOM 26533 N N . PHE D 1 436 ? 110.792 99.804 115.764 1.00 52.41 419 PHE D N 1
ATOM 26534 C CA . PHE D 1 436 ? 109.878 99.211 116.729 1.00 57.86 419 PHE D CA 1
ATOM 26535 C C . PHE D 1 436 ? 108.480 99.183 116.137 1.00 53.64 419 PHE D C 1
ATOM 26536 O O . PHE D 1 436 ? 108.011 100.189 115.595 1.00 59.10 419 PHE D O 1
ATOM 26553 N N . LEU D 1 437 ? 107.818 98.036 116.243 1.00 47.82 420 LEU D N 1
ATOM 26554 C CA . LEU D 1 437 ? 106.494 97.855 115.656 1.00 50.04 420 LEU D CA 1
ATOM 26555 C C . LEU D 1 437 ? 105.485 98.649 116.471 1.00 53.66 420 LEU D C 1
ATOM 26556 O O . LEU D 1 437 ? 104.964 98.174 117.482 1.00 54.92 420 LEU D O 1
ATOM 26572 N N . THR D 1 438 ? 105.214 99.875 116.031 1.00 62.07 421 THR D N 1
ATOM 26573 C CA . THR D 1 438 ? 104.249 100.764 116.656 1.00 46.86 421 THR D CA 1
ATOM 26574 C C . THR D 1 438 ? 103.333 101.321 115.573 1.00 56.49 421 THR D C 1
ATOM 26575 O O . THR D 1 438 ? 103.541 101.094 114.378 1.00 58.77 421 THR D O 1
ATOM 26586 N N . ARG D 1 439 ? 102.304 102.056 115.995 1.00 54.13 422 ARG D N 1
ATOM 26587 C CA . ARG D 1 439 ? 101.415 102.689 115.029 1.00 45.92 422 ARG D CA 1
ATOM 26588 C C . ARG D 1 439 ? 102.129 103.801 114.272 1.00 47.52 422 ARG D C 1
ATOM 26589 O O . ARG D 1 439 ? 101.878 104.007 113.078 1.00 57.08 422 ARG D O 1
ATOM 26610 N N . ARG D 1 440 ? 103.024 104.523 114.948 1.00 50.76 423 ARG D N 1
ATOM 26611 C CA . ARG D 1 440 ? 103.847 105.505 114.253 1.00 49.06 423 ARG D CA 1
ATOM 26612 C C . ARG D 1 440 ? 104.673 104.837 113.163 1.00 52.17 423 ARG D C 1
ATOM 26613 O O . ARG D 1 440 ? 104.858 105.400 112.078 1.00 56.82 423 ARG D O 1
ATOM 26634 N N . LEU D 1 441 ? 105.174 103.630 113.432 1.00 49.69 424 LEU D N 1
ATOM 26635 C CA . LEU D 1 441 ? 105.941 102.916 112.419 1.00 45.44 424 LEU D CA 1
ATOM 26636 C C . LEU D 1 441 ? 105.065 102.528 111.236 1.00 49.15 424 LEU D C 1
ATOM 26637 O O . LEU D 1 441 ? 105.519 102.562 110.091 1.00 60.50 424 LEU D O 1
ATOM 26653 N N . LEU D 1 442 ? 103.814 102.140 111.486 1.00 48.73 425 LEU D N 1
ATOM 26654 C CA . LEU D 1 442 ? 102.924 101.812 110.377 1.00 46.99 425 LEU D CA 1
ATOM 26655 C C . LEU D 1 442 ? 102.615 103.047 109.541 1.00 43.64 425 LEU D C 1
ATOM 26656 O O . LEU D 1 442 ? 102.557 102.976 108.307 1.00 48.81 425 LEU D O 1
ATOM 26672 N N . PHE D 1 443 ? 102.416 104.194 110.194 1.00 47.26 426 PHE D N 1
ATOM 26673 C CA . PHE D 1 443 ? 102.215 105.434 109.452 1.00 46.24 426 PHE D CA 1
ATOM 26674 C C . PHE D 1 443 ? 103.441 105.776 108.613 1.00 50.89 426 PHE D C 1
ATOM 26675 O O . PHE D 1 443 ? 103.320 106.169 107.444 1.00 59.51 426 PHE D O 1
ATOM 26692 N N . GLY D 1 444 ? 104.633 105.627 109.192 1.00 49.41 427 GLY D N 1
ATOM 26693 C CA . GLY D 1 444 ? 105.848 105.881 108.437 1.00 43.71 427 GLY D CA 1
ATOM 26694 C C . GLY D 1 444 ? 106.020 104.918 107.279 1.00 45.63 427 GLY D C 1
ATOM 26695 O O . GLY D 1 444 ? 106.499 105.301 106.211 1.00 59.56 427 GLY D O 1
ATOM 26699 N N . MET D 1 445 ? 105.641 103.656 107.476 1.00 54.91 428 MET D N 1
ATOM 26700 C CA . MET D 1 445 ? 105.699 102.681 106.394 1.00 54.81 428 MET D CA 1
ATOM 26701 C C . MET D 1 445 ? 104.749 103.060 105.269 1.00 52.83 428 MET D C 1
ATOM 26702 O O . MET D 1 445 ? 105.095 102.943 104.089 1.00 63.46 428 MET D O 1
ATOM 26716 N N . ALA D 1 446 ? 103.540 103.506 105.612 1.00 46.55 429 ALA D N 1
ATOM 26717 C CA . ALA D 1 446 ? 102.602 103.948 104.586 1.00 39.43 429 ALA D CA 1
ATOM 26718 C C . ALA D 1 446 ? 103.167 105.131 103.810 1.00 47.24 429 ALA D C 1
ATOM 26719 O O . ALA D 1 446 ? 103.097 105.172 102.575 1.00 54.45 429 ALA D O 1
ATOM 26726 N N . GLY D 1 447 ? 103.742 106.103 104.520 1.00 47.68 430 GLY D N 1
ATOM 26727 C CA . GLY D 1 447 ? 104.333 107.244 103.838 1.00 40.37 430 GLY D CA 1
ATOM 26728 C C . GLY D 1 447 ? 105.494 106.851 102.944 1.00 48.55 430 GLY D C 1
ATOM 26729 O O . GLY D 1 447 ? 105.628 107.351 101.823 1.00 62.25 430 GLY D O 1
ATOM 26733 N N . THR D 1 448 ? 106.349 105.949 103.428 1.00 53.36 431 THR D N 1
ATOM 26734 C CA . THR D 1 448 ? 107.476 105.482 102.630 1.00 53.99 431 THR D CA 1
ATOM 26735 C C . THR D 1 448 ? 106.999 104.744 101.389 1.00 53.63 431 THR D C 1
ATOM 26736 O O . THR D 1 448 ? 107.570 104.905 100.306 1.00 59.77 431 THR D O 1
ATOM 26747 N N . ILE D 1 449 ? 105.962 103.918 101.528 1.00 55.44 432 ILE D N 1
ATOM 26748 C CA . ILE D 1 449 ? 105.417 103.212 100.374 1.00 51.26 432 ILE D CA 1
ATOM 26749 C C . ILE D 1 449 ? 104.854 104.204 99.369 1.00 53.07 432 ILE D C 1
ATOM 26750 O O . ILE D 1 449 ? 105.029 104.046 98.157 1.00 63.34 432 ILE D O 1
ATOM 26766 N N . VAL D 1 450 ? 104.163 105.238 99.851 1.00 54.83 433 VAL D N 1
ATOM 26767 C CA . VAL D 1 450 ? 103.616 106.244 98.944 1.00 54.38 433 VAL D CA 1
ATOM 26768 C C . VAL D 1 450 ? 104.741 106.935 98.184 1.00 54.13 433 VAL D C 1
ATOM 26769 O O . VAL D 1 450 ? 104.663 107.130 96.965 1.00 60.45 433 VAL D O 1
ATOM 26782 N N . THR D 1 451 ? 105.805 107.316 98.892 1.00 58.74 434 THR D N 1
ATOM 26783 C CA . THR D 1 451 ? 106.928 107.983 98.236 1.00 60.49 434 THR D CA 1
ATOM 26784 C C . THR D 1 451 ? 107.586 107.067 97.209 1.00 59.88 434 THR D C 1
ATOM 26785 O O . THR D 1 451 ? 107.880 107.484 96.080 1.00 66.51 434 THR D O 1
ATOM 26796 N N . TYR D 1 452 ? 107.827 105.810 97.586 1.00 61.10 435 TYR D N 1
ATOM 26797 C CA . TYR D 1 452 ? 108.454 104.869 96.667 1.00 54.72 435 TYR D CA 1
ATOM 26798 C C . TYR D 1 452 ? 107.590 104.652 95.435 1.00 59.14 435 TYR D C 1
ATOM 26799 O O . TYR D 1 452 ? 108.105 104.579 94.318 1.00 72.14 435 TYR D O 1
ATOM 26817 N N . GLU D 1 453 ? 106.274 104.536 95.617 1.00 64.68 436 GLU D N 1
ATOM 26818 C CA . GLU D 1 453 ? 105.389 104.339 94.476 1.00 62.17 436 GLU D CA 1
ATOM 26819 C C . GLU D 1 453 ? 105.371 105.564 93.574 1.00 60.85 436 GLU D C 1
ATOM 26820 O O . GLU D 1 453 ? 105.389 105.435 92.346 1.00 73.44 436 GLU D O 1
ATOM 26832 N N . LEU D 1 454 ? 105.342 106.762 94.161 1.00 62.94 437 LEU D N 1
ATOM 26833 C CA . LEU D 1 454 ? 105.371 107.971 93.347 1.00 59.40 437 LEU D CA 1
ATOM 26834 C C . LEU D 1 454 ? 106.647 108.037 92.520 1.00 62.64 437 LEU D C 1
ATOM 26835 O O . LEU D 1 454 ? 106.612 108.399 91.339 1.00 73.31 437 LEU D O 1
ATOM 26851 N N . VAL D 1 455 ? 107.784 107.694 93.123 1.00 67.05 438 VAL D N 1
ATOM 26852 C CA . VAL D 1 455 ? 109.037 107.729 92.375 1.00 65.18 438 VAL D CA 1
ATOM 26853 C C . VAL D 1 455 ? 109.095 106.618 91.328 1.00 66.37 438 VAL D C 1
ATOM 26854 O O . VAL D 1 455 ? 109.599 106.834 90.221 1.00 75.69 438 VAL D O 1
ATOM 26867 N N . LEU D 1 456 ? 108.589 105.425 91.648 1.00 68.80 439 LEU D N 1
ATOM 26868 C CA . LEU D 1 456 ? 108.755 104.270 90.774 1.00 67.56 439 LEU D CA 1
ATOM 26869 C C . LEU D 1 456 ? 107.762 104.257 89.621 1.00 74.35 439 LEU D C 1
ATOM 26870 O O . LEU D 1 456 ? 108.042 103.647 88.583 1.00 80.06 439 LEU D O 1
ATOM 26886 N N . LEU D 1 457 ? 106.603 104.898 89.772 1.00 81.85 440 LEU D N 1
ATOM 26887 C CA . LEU D 1 457 ? 105.628 104.884 88.688 1.00 84.05 440 LEU D CA 1
ATOM 26888 C C . LEU D 1 457 ? 106.194 105.522 87.428 1.00 85.17 440 LEU D C 1
ATOM 26889 O O . LEU D 1 457 ? 105.755 105.200 86.319 1.00 85.88 440 LEU D O 1
ATOM 26905 N N . GLN D 1 458 ? 107.171 106.419 87.574 1.00 88.45 441 GLN D N 1
ATOM 26906 C CA . GLN D 1 458 ? 107.868 106.952 86.408 1.00 90.40 441 GLN D CA 1
ATOM 26907 C C . GLN D 1 458 ? 108.647 105.855 85.691 1.00 90.51 441 GLN D C 1
ATOM 26908 O O . GLN D 1 458 ? 108.704 105.826 84.456 1.00 89.26 441 GLN D O 1
ATOM 26922 N N . PHE D 1 459 ? 109.258 104.943 86.451 1.00 95.80 442 PHE D N 1
ATOM 26923 C CA . PHE D 1 459 ? 109.978 103.832 85.838 1.00 96.47 442 PHE D CA 1
ATOM 26924 C C . PHE D 1 459 ? 109.048 102.968 84.998 1.00 99.47 442 PHE D C 1
ATOM 26925 O O . PHE D 1 459 ? 109.417 102.521 83.906 1.00 99.15 442 PHE D O 1
ATOM 26942 N N . ASP D 1 460 ? 107.839 102.717 85.494 1.00 109.16 443 ASP D N 1
ATOM 26943 C CA . ASP D 1 460 ? 106.911 101.785 84.871 1.00 111.23 443 ASP D CA 1
ATOM 26944 C C . ASP D 1 460 ? 106.004 102.440 83.836 1.00 111.36 443 ASP D C 1
ATOM 26945 O O . ASP D 1 460 ? 105.137 101.759 83.278 1.00 111.98 443 ASP D O 1
ATOM 26954 N N . GLU D 1 461 ? 106.175 103.740 83.566 1.00 116.36 444 GLU D N 1
ATOM 26955 C CA . GLU D 1 461 ? 105.326 104.392 82.569 1.00 117.82 444 GLU D CA 1
ATOM 26956 C C . GLU D 1 461 ? 105.448 103.738 81.200 1.00 118.13 444 GLU D C 1
ATOM 26957 O O . GLU D 1 461 ? 104.409 103.494 80.560 1.00 115.81 444 GLU D O 1
ATOM 26969 N N . PRO D 1 462 ? 106.645 103.448 80.680 1.00 125.93 445 PRO D N 1
ATOM 26970 C CA . PRO D 1 462 ? 106.723 102.806 79.356 1.00 124.44 445 PRO D CA 1
ATOM 26971 C C . PRO D 1 462 ? 105.936 101.509 79.268 1.00 124.60 445 PRO D C 1
ATOM 26972 O O . PRO D 1 462 ? 105.048 101.380 78.415 1.00 124.45 445 PRO D O 1
ATOM 26983 N N . ASN D 1 463 ? 106.233 100.543 80.140 1.00 127.71 446 ASN D N 1
ATOM 26984 C CA . ASN D 1 463 ? 105.506 99.281 80.123 1.00 127.46 446 ASN D CA 1
ATOM 26985 C C . ASN D 1 463 ? 104.018 99.476 80.374 1.00 125.61 446 ASN D C 1
ATOM 26986 O O . ASN D 1 463 ? 103.208 98.700 79.856 1.00 124.04 446 ASN D O 1
ATOM 26997 N N . ARG D 1 464 ? 103.640 100.492 81.153 1.00 114.63 447 ARG D N 1
ATOM 26998 C CA . ARG D 1 464 ? 102.224 100.783 81.345 1.00 113.78 447 ARG D CA 1
ATOM 26999 C C . ARG D 1 464 ? 101.565 101.198 80.037 1.00 115.87 447 ARG D C 1
ATOM 27000 O O . ARG D 1 464 ? 100.462 100.739 79.719 1.00 113.04 447 ARG D O 1
ATOM 27021 N N . ARG D 1 465 ? 102.224 102.065 79.265 1.00 127.07 448 ARG D N 1
ATOM 27022 C CA . ARG D 1 465 ? 101.638 102.532 78.015 1.00 125.84 448 ARG D CA 1
ATOM 27023 C C . ARG D 1 465 ? 101.735 101.501 76.899 1.00 126.69 448 ARG D C 1
ATOM 27024 O O . ARG D 1 465 ? 100.987 101.601 75.919 1.00 124.87 448 ARG D O 1
ATOM 27045 N N . LYS D 1 466 ? 102.631 100.517 77.016 1.00 131.75 449 LYS D N 1
ATOM 27046 C CA . LYS D 1 466 ? 102.674 99.458 76.012 1.00 132.24 449 LYS D CA 1
ATOM 27047 C C . LYS D 1 466 ? 101.359 98.693 75.958 1.00 131.73 449 LYS D C 1
ATOM 27048 O O . LYS D 1 466 ? 100.942 98.250 74.882 1.00 128.77 449 LYS D O 1
ATOM 27067 N N . GLY D 1 467 ? 100.695 98.527 77.100 1.00 130.76 450 GLY D N 1
ATOM 27068 C CA . GLY D 1 467 ? 99.420 97.843 77.142 1.00 128.95 450 GLY D CA 1
ATOM 27069 C C . GLY D 1 467 ? 99.568 96.336 77.070 1.00 129.29 450 GLY D C 1
ATOM 27070 O O . GLY D 1 467 ? 100.665 95.779 76.993 1.00 129.22 450 GLY D O 1
ATOM 27074 N N . LEU D 1 468 ? 98.421 95.664 77.096 1.00 119.21 451 LEU D N 1
ATOM 27075 C CA . LEU D 1 468 ? 98.406 94.211 77.019 1.00 119.72 451 LEU D CA 1
ATOM 27076 C C . LEU D 1 468 ? 98.750 93.745 75.608 1.00 121.97 451 LEU D C 1
ATOM 27077 O O . LEU D 1 468 ? 98.391 94.378 74.612 1.00 120.29 451 LEU D O 1
ATOM 27093 N N . GLN D 1 469 ? 99.467 92.628 75.534 1.00 135.97 452 GLN D N 1
ATOM 27094 C CA . GLN D 1 469 ? 99.892 92.073 74.262 1.00 136.46 452 GLN D CA 1
ATOM 27095 C C . GLN D 1 469 ? 98.735 91.358 73.571 1.00 136.29 452 GLN D C 1
ATOM 27096 O O . GLN D 1 469 ? 97.728 91.029 74.202 1.00 136.04 452 GLN D O 1
ATOM 27110 N N . PRO D 1 470 ? 98.851 91.110 72.266 1.00 135.30 453 PRO D N 1
ATOM 27111 C CA . PRO D 1 470 ? 97.790 90.376 71.565 1.00 135.19 453 PRO D CA 1
ATOM 27112 C C . PRO D 1 470 ? 97.576 89.000 72.178 1.00 134.50 453 PRO D C 1
ATOM 27113 O O . PRO D 1 470 ? 98.520 88.337 72.613 1.00 132.99 453 PRO D O 1
ATOM 27124 N N . LEU D 1 471 ? 96.311 88.574 72.210 1.00 120.91 454 LEU D N 1
ATOM 27125 C CA . LEU D 1 471 ? 95.972 87.307 72.849 1.00 120.51 454 LEU D CA 1
ATOM 27126 C C . LEU D 1 471 ? 96.676 86.139 72.168 1.00 121.90 454 LEU D C 1
ATOM 27127 O O . LEU D 1 471 ? 97.316 85.313 72.829 1.00 118.86 454 LEU D O 1
ATOM 27143 N N . CYS D 1 472 ? 96.567 86.053 70.841 1.00 136.60 455 CYS D N 1
ATOM 27144 C CA . CYS D 1 472 ? 97.185 84.943 70.123 1.00 136.55 455 CYS D CA 1
ATOM 27145 C C . CYS D 1 472 ? 98.703 84.982 70.241 1.00 136.56 455 CYS D C 1
ATOM 27146 O O . CYS D 1 472 ? 99.342 83.944 70.449 1.00 134.04 455 CYS D O 1
ATOM 27154 N N . ALA D 1 473 ? 99.296 86.164 70.112 1.00 136.32 456 ALA D N 1
ATOM 27155 C CA . ALA D 1 473 ? 100.745 86.307 70.193 1.00 135.27 456 ALA D CA 1
ATOM 27156 C C . ALA D 1 473 ? 101.247 85.920 71.579 1.00 135.79 456 ALA D C 1
ATOM 27157 O O . ALA D 1 473 ? 100.479 85.866 72.539 1.00 134.84 456 ALA D O 1
#

Sequence (1628 aa):
LPNYTNLDLFHRAVFPFMFLAQCVAIMPLVGIRESNPRRVRFAYKSIPMFVTLIFMIATSILFLSMFTHLLKIGITAKNFVGLVFFGCVLSAYVVFIRLAKKWPAVVRIWTRTEIPFTKPPYEIPKRNLSRRVQLAALAIIGLSLGEHALYQVSAILSYTRRIQMCANITTVPSFNNYMQTNYDYVFQLLPYSPIIAVLILLINGACTFVWNYMDLFIMMISKGLSYRFEQITTRIRKLEHEEVCESVFIQIREHYVKMCELLEFVDSAMSSLILLSCVNNLYFVCYQLLNVFNKLRWPINYIYFWYSLLYLIGRTAFVFLTAADINEESKRGLGVLRRVSSRSWCVEVERLIFQMTTQTVALSGKKFYFLTRRLLFGMAGTIVTYELVLLQFDEPNRRKGLQPLCALPNYTNLDLFHRAVFPFMFLAQCVAIMPLVGIRESNPRRVRFAYKSIPMFVTLIFMIATSILFLSMFTHLLKIGITAKNFVGLVFFGCVLSAYVVFIRLAKKWPAVVRIWTRTEIPFTKPPYEIPKRNLSRRVQLAALAIIGLSLGEHALYQVSAILSYTRRIQMCANITTVPSFNNYMQTNYDYVFQLLPYSPIIAVLILLINGACTFVWNYMDLFIMMISKGLSYRFEQITTRIRKLEHEEVCESVFIQIREHYVKMCELLEFVDSAMSSLILLSCVNNLYFVCYQLLNVFNKLRWPINYIYFWYSLLYLIGRTAFVFLTAADINEESKRGLGVLRRVSSRSWCVEVERLIFQMTTQTVALSGKKFYFLTRRLLFGMAGTIVTYELVLLQFDEPNRRKGLQPLCALPNYTNLDLFHRAVFPFMFLAQCVAIMPLVGIRESNPRRVRFAYKSIPMFVTLIFMIATSILFLSMFTHLLKIGITAKNFVGLVFFGCVLSAYVVFIRLAKKWPAVVRIWTRTEIPFTKPPYEIPKRNLSRRVQLAALAIIGLSLGEHALYQVSAILSYTRRIQMCANITTVPSFNNYMQTNYDYVFQLLPYSPIIAVLILLINGACTFVWNYMDLFIMMISKGLSYRFEQITTRIRKLEHEEVCESVFIQIREHYVKMCELLEFVDSAMSSLILLSCVNNLYFVCYQLLNVFNKLRWPINYIYFWYSLLYLIGRTAFVFLTAADINEESKRGLGVLRRVSSRSWCVEVERLIFQMTTQTVALSGKKFYFLTRRLLFGMAGTIVTYELVLLQFDEPNRRKGLQPLCALPNYTNLDLFHRAVFPFMFLAQCVAIMPLVGIRESNPRRVRFAYKSIPMFVTLIFMIATSILFLSMFTHLLKIGITAKNFVGLVFFGCVLSAYVVFIRLAKKWPAVVRIWTRTEIPFTKPPYEIPKRNLSRRVQLAALAIIGLSLGEHALYQVSAILSYTRRIQMCANITTVPSFNNYMQTNYDYVFQLLPYSPIIAVLILLINGACTFVWNYMDLFIMMISKGLSYRFEQITTRIRKLEHEEVCESVFIQIREHYVKMCELLEFVDSAMSSLILLSCVNNLYFVCYQLLNVFNKLRWPINYIYFWYSLLYLIGRTAFVFLTAADINEESKRGLGVLRRVSSRSWCVEVERLIFQMTTQTVALSGKKFYFLTRRLLFGMAGTIVTYELVLLQFDEPNRRKGLQPLCA

Radius of gyration: 36.16 Å; Cα contacts (8 Å, |Δi|>4): 1837; chains: 4; bounding box: 97×97×84 Å

GO terms:
  GO:0050912 detection of chemical stimulus involved in sensory perception of taste (P, IGI)
  GO:0050916 sensory perception of sweet taste (P, IGI)
  GO:0033041 sweet taste receptor activity (F, IMP)
  GO:0050916 sensory perception of sweet taste (P, IMP)
  GO:0170023 ionotropic sweet taste receptor activity (F, IMP)
  GO:0007637 proboscis extension reflex (P, IMP)

Foldseek 3Di:
DDDLPPFLALLVQCLVVVVVLLVLLQAQWDCSVPSDLLPIAADCPDPSVVSLVVLLVVLVLLLVLLVVVCVVVPDDPVSVLSNVLSVLLNVSSVLNHLLSNCVSVLRVLRGVLCPVCRDPPFDADPQGLNRQLVVLVCVLVVLLVVLVVLVVVVLLCLVQVLQPPQVDDHPDDDLQVSLCPVVVSNCVVPPDDVVVSVVVVVSVSSSSVSLSVLLSVLLSVLSNLLSVLLRLLVSLVVCLPHQDDPVVLVVSLVSVVSSLVSLVSVLVSCLQSVQSNLVSLLVVLLSLVLCLLADDDDVSVVVSSVSVNVSSVVSNLSSLVSQQSQQVSLLSSLVRLVSHDPNNDDVSSVVSNCCSVPPRRTRHNVPPDGSHPVVVVVSVVVSVVSSVVCNVVCVVVRVVHDDDSND/DDDLPPFLALLVQCLVVVVVLLVLLQAQWDCSVPSDLLPIAADCPDPSVVSLVVLLVVLVLLLVLLVVVCVVVPDDPVSVLSNVLSVLLNVSSVLNHLLSNCVSVLRVLRGVLCPVCRDPPFDADPQGLNRQLVVLVCVLVVLLVVLVVLVVVVLLCLVQVLQPPQVDDHPDDDLQVSQCPVVVSNCVVPPDDVVVSVVVVVSVSSSSVSLSVLLSVLLSVLSNLLSVLLRLLVSLVVCLPHQDDPVVLVVSLVSVVSSLVSLVSVLVSCLQSVQSNLVSLLVVLLVLVLCLLADDDDVSVVVSSVSVNVSSVVSNLSSLVSQQSQQVSLLSSLVRLVSHDPNNDDVSSVVSNCCSVPPRRTRHNVVPDGSHPVVVVVSVVVSVVSSVVCNVVCVVVRVVHDDDSND/DDDLPPFLALLVQCLVVVVVLLVLLQAQWDCSVPSDLLPIADDCPDPSVVSLVVLLVVLVLLLVLLVVVCVVVPDDPVSVLSNVLSVLLNVSSVLNHLLSNCVSVLRVLRGVLCPVCRDPPFDADPQGLNRQLVVLVCVLVVLLVVLVVLVVVVLLCLVQVLQPPQVDDHPDDDLQVSLCPVVVSNCVVPPDDVVVSVVVVVSVSSSSVSLSVLLSVLLSVLSNLLSVLLRLLVSLVVCQPHQDDPVVLVVSLVSVVSSLVSLVSVLVSCLQSVQSNLVSLLVVLLSLVLCLLADDDDVSVVVSSVSVNVSSVVSNLSSLVSQQSQQVSLLSSLVRLVSHDPNNDDVSSVVSNCCSVPPRRTRHNVPPDGSHPVVVVVSVVVSVVSSVVCNVVCVVVRVVHDDDSND/DDDLPPFQALLVQCLVVVVVLLVQLQAQWPCSVPSDLLPIAQDCPDPSVVSLVVLLVVLVLLLVLLVVVCVVVPDDPVSCLVNLLSVLLNLSSVLSPLLNNLVSVLRVLRVVLCPVCRDPPFDADPQGLNNVLVVLLVVLVVLLVVLVVLVVVVLLCLVQCLQPVQVDNHPDDDLQVSLCPVVVSNCVPPPDDVVVSVVVVVSVSSSSVSLSVLLSVLLSVLSNLLSQLLRLLVVLVVCQPHQDDVVVLVVSLVSVVSSLVSLVSVLVSCLSSVQSNLVSLLVVLLVLLLCLLADDDDVSVVVSSVSVNVSSVVSNVSSLVSQQSNLVSLLSSLVSLVSHDPNSDDVSSVVSNCCSVPPRRTRHNVVPDGSHVVVVVVSVVVSVVSNVVCNVVCVVVRVVHDDDSND

Secondary structure (DSSP, 8-state):
---TTTS--HHHHHHHHHHHHHHTTSS--BSTT-SSGGG-B--SSSHHHHHHHHHHHHHHHHHHHHHHHHHHH---TTTHHHHHHHHHHHHHHHHHHHHHHHHHHHHHHHHHHHSGGGSTT----SS-HHHHHHHHHHHHHHHHHHHHHHHHHHHHHHHHHHHHTTSS------HHHHHHHHTHHHHTTS---HHHHHHHHHHHHHHHHHHHHHHHHHHHHHHHHHHHHHHHHHHHHTTTTSPPPHHHHHHHHHHHHHHHHHHHHHHHHTHHHHHHHHHHHHHHHHHHHTTSSS--SSHHHHHHHHHHHHHHHHHHHHHHHHHHHHHHHHHHTHHHHTT--TTT--HHHHHHHHHHHH---S-BSTTSSB-SHHHHHHHHHHHHHHHHHHHHHTHHHHHH-PPPS--/---TTTS--HHHHHHHHHHHHHHTTSS--BSTT-SSGGG-B--SSSHHHHHHHHHHHHHHHHHHHHHHHHHHH---TTTHHHHHHHHHHHHHHHHHHHHHHHHHHHHHHHHHHHSGGGSTT----SS-HHHHHHHHHHHHHHHHHHHHHHHHHHHHHHHHHHHHTTSS------HHHHHHHHTHHHHTTS---HHHHHHHHHHHHHHHHHHHHHHHHHHHHHHHHHHHHHHHHHHHHTTTTSPPPHHHHHHHHHHHHHHHHHHHHHHHHTHHHHHHHHHHHHHHHHHHHTTSSS--SSHHHHHHHHHHHHHHHHHHHHHHHHHHHHHHHHHHTHHHHTT--TTT--HHHHHHHHHHHH---S-BSTTSSB-SHHHHHHHHHHHHHHHHHHHHHTHHHHHH-PPPS--/---TTTS--HHHHHHHHHHHHHHTTSS--BTTT-SSGGG-B--SSSHHHHHHHHHHHHHHHHHHHHHHHHHHH---TTTHHHHHHHHHHHHHHHHHHHHHHHHHHHHHHHHHHHSGGGSTT----SS-HHHHHHHHHHHHHHHHHHHHHHHHHHHHHHHHHHHHTTSS------HHHHHHHHTHHHHTTS---HHHHHHHHHHHHHHHHHHHHHHHHHHHHHHHHHHHHHHHHHHHHTTTTSPPPHHHHHHHHHHHHHHHHHHHHHHHHTHHHHHHHHHHHHHHHHHHHTTSSS--SSHHHHHHHHHHHHHHHHHHHHHHHHHHHHHHHHHHTHHHHTT--TTT--HHHHHHHHHHHH---S-BSTTSSB-SHHHHHHHHHHHHHHHHHHHHHTHHHHHH-PPPS--/---TTTS--HHHHHHHHHHHHHHTTSS--BTTT-SSGGG-B--SSSHHHHHHHHHHHHHHHHHHHHHHHHHHH---TTTHHHHHHHHHHHHHHHHHHHHHHHHHHHHHHHHHHHSGGGSTT----SS-HHHHHHHHHHHHHHHHHHHHHHHHHHHHHHHHHHHHTTSS------HHHHHHHHTHHHHTTSPP-HHHHHHHHHHHHHHHHHHHHHHHHHHHHHHHHHHHHHHHHHHHHTTTTSPPPHHHHHHHHHHHHHHHHHHHHHHHHHHHHHHHHHHHHHHHHHHHHTTSSS--SSHHHHHHHHHHHHHHHHHHHHHHHHHHHHHHHHHHHHHHHTT--TTT--HHHHHHHHHHHH---S-BSTTSSB-SHHHHHHHHHHHHHHHHHHTTTTHHHHHH-PPPS--

Organism: Drosophila melanogaster (NCBI:txid7227)

InterPro domains:
  IPR009318 Gustatory receptor [PF06151] (19-450)
  IPR009318 Gustatory receptor [PIRSF038981] (38-447)

Nearest PDB structures (foldseek):
  8jme-assembly1_A  TM=1.002E+00  e=2.057E-51  Drosophila melanogaster
  8jm9-assembly1_A  TM=7.264E-01  e=3.072E-07  Drosophila melanogaster
  8z9z-assembly1_B  TM=6.989E-01  e=2.102E-06  Acyrthosiphon pisum
  8z9z-assembly1_C  TM=6.716E-01  e=2.285E-06  Acyrthosiphon pisum
  8v3c-assembly1_D  TM=6.006E-01  e=2.936E-06  Anopheles gambiae

B-factor: mean 71.9, std 19.62, range [33.72, 141.64]